Protein 3OKS (pdb70)

B-factor: mean 12.88, std 6.95, range [2.0, 47.98]

Nearest PDB structures (foldseek):
  3oks-assembly1_A  TM=1.002E+00  e=5.701E-93  Mycolicibacterium smegmatis MC2 155
  3q8n-assembly2_B  TM=9.953E-01  e=1.834E-74  Mycolicibacterium smegmatis MC2 155
  4atp-assembly2_E  TM=9.902E-01  e=1.823E-68  Paenarthrobacter aurescens TC1
  4atq-assembly3_I  TM=9.913E-01  e=1.017E-67  Paenarthrobacter aurescens TC1
  4atq-assembly1_A  TM=9.916E-01  e=1.634E-67  Paenarthrobacter aurescens TC1

Structure (mmCIF, N/CA/C/O backbone):
data_3OKS
#
_entry.id   3OKS
#
_cell.length_a   128.010
_cell.length_b   128.010
_cell.length_c   104.080
_cell.angle_alpha   90.00
_cell.angle_beta   90.00
_cell.angle_gamma   90.00
#
_symmetry.space_group_name_H-M   'P 43'
#
loop_
_entity.id
_entity.type
_entity.pdbx_description
1 polymer '4-aminobutyrate transaminase'
2 non-polymer 1,2-ETHANEDIOL
3 non-polymer 'FORMIC ACID'
4 non-polymer 'MAGNESIUM ION'
5 water water
#
loop_
_atom_site.group_PDB
_atom_site.id
_atom_site.type_symbol
_atom_site.label_atom_id
_atom_site.label_alt_id
_atom_site.label_comp_id
_atom_site.label_asym_id
_atom_site.label_entity_id
_atom_site.label_seq_id
_atom_site.pdbx_PDB_ins_code
_atom_site.Cartn_x
_atom_site.Cartn_y
_atom_site.Cartn_z
_atom_site.occupancy
_atom_site.B_iso_or_equiv
_atom_site.auth_seq_id
_atom_site.auth_comp_id
_atom_site.auth_asym_id
_atom_site.auth_atom_id
_atom_site.pdbx_PDB_model_num
ATOM 1 N N . SER A 1 7 ? 24.423 80.902 21.220 1.00 29.95 3 SER A N 1
ATOM 2 C CA . SER A 1 7 ? 25.764 81.127 20.623 1.00 29.57 3 SER A CA 1
ATOM 3 C C . SER A 1 7 ? 25.688 81.068 19.090 1.00 27.36 3 SER A C 1
ATOM 4 O O . SER A 1 7 ? 25.420 80.017 18.512 1.00 28.58 3 SER A O 1
ATOM 7 N N . HIS A 1 8 ? 25.948 82.190 18.430 1.00 24.71 4 HIS A N 1
ATOM 8 C CA . HIS A 1 8 ? 25.860 82.246 16.969 1.00 22.13 4 HIS A CA 1
ATOM 9 C C . HIS A 1 8 ? 27.115 81.628 16.311 1.00 21.52 4 HIS A C 1
ATOM 10 O O . HIS A 1 8 ? 28.142 81.426 16.983 1.00 19.13 4 HIS A O 1
ATOM 17 N N . PRO A 1 9 ? 27.044 81.338 14.999 1.00 19.30 5 PRO A N 1
ATOM 18 C CA . PRO A 1 9 ? 28.239 80.858 14.310 1.00 18.95 5 PRO A CA 1
ATOM 19 C C . PRO A 1 9 ? 29.351 81.889 14.333 1.00 18.43 5 PRO A C 1
ATOM 20 O O . PRO A 1 9 ? 29.106 83.103 14.567 1.00 17.49 5 PRO A O 1
ATOM 24 N N . GLU A 1 10 ? 30.575 81.429 14.099 1.00 17.87 6 GLU A N 1
ATOM 25 C CA . GLU A 1 10 ? 31.705 82.354 14.047 1.00 18.36 6 GLU A CA 1
ATOM 26 C C . GLU A 1 10 ? 31.481 83.351 12.915 1.00 16.74 6 GLU A C 1
ATOM 27 O O . GLU A 1 10 ? 31.017 82.991 11.842 1.00 16.41 6 GLU A O 1
ATOM 33 N N . GLN A 1 11 ? 31.800 84.611 13.169 1.00 15.31 7 GLN A N 1
ATOM 34 C CA . GLN A 1 11 ? 31.465 85.687 12.263 1.00 14.73 7 GLN A CA 1
ATOM 35 C C . GLN A 1 11 ? 32.583 85.896 11.241 1.00 14.56 7 GLN A C 1
ATOM 36 O O . GLN A 1 11 ? 33.166 86.971 11.135 1.00 15.53 7 GLN A O 1
ATOM 42 N N . SER A 1 12 ? 32.866 84.850 10.489 1.00 14.17 8 SER A N 1
ATOM 43 C CA . SER A 1 12 ? 33.789 84.921 9.387 1.00 14.11 8 SER A CA 1
ATOM 44 C C . SER A 1 12 ? 33.307 83.967 8.290 1.00 13.74 8 SER A C 1
ATOM 45 O O . SER A 1 12 ? 32.761 82.907 8.570 1.00 13.60 8 SER A O 1
ATOM 48 N N . ARG A 1 13 ? 33.518 84.370 7.047 1.00 14.05 9 ARG A N 1
ATOM 49 C CA . ARG A 1 13 ? 33.219 83.527 5.889 1.00 13.83 9 ARG A CA 1
ATOM 50 C C . ARG A 1 13 ? 34.190 82.378 5.876 1.00 14.69 9 ARG A C 1
ATOM 51 O O . ARG A 1 13 ? 35.371 82.563 6.186 1.00 15.16 9 ARG A O 1
ATOM 59 N N . HIS A 1 14 ? 33.713 81.195 5.515 1.00 14.49 10 HIS A N 1
ATOM 60 C CA . HIS A 1 14 ? 34.566 79.998 5.561 1.00 14.58 10 HIS A CA 1
ATOM 61 C C . HIS A 1 14 ? 34.084 79.038 4.515 1.00 14.84 10 HIS A C 1
ATOM 62 O O . HIS A 1 14 ? 32.890 78.667 4.502 1.00 13.42 10 HIS A O 1
ATOM 69 N N . LEU A 1 15 ? 34.995 78.657 3.621 1.00 15.16 11 LEU A N 1
ATOM 70 C CA . LEU A 1 15 ? 34.727 77.626 2.636 1.00 15.35 11 LEU A CA 1
ATOM 71 C C . LEU A 1 15 ? 35.433 76.313 3.034 1.00 16.39 11 LEU A C 1
ATOM 72 O O . LEU A 1 15 ? 36.590 76.081 2.683 1.00 16.73 11 LEU A O 1
ATOM 77 N N . ALA A 1 16 ? 34.724 75.475 3.777 1.00 16.48 12 ALA A N 1
ATOM 78 C CA . ALA A 1 16 ? 35.193 74.129 4.148 1.00 16.64 12 ALA A CA 1
ATOM 79 C C . ALA A 1 16 ? 35.190 73.185 2.952 1.00 16.99 12 ALA A C 1
ATOM 80 O O . ALA A 1 16 ? 36.082 72.347 2.812 1.00 17.30 12 ALA A O 1
ATOM 82 N N . THR A 1 17 ? 34.191 73.320 2.087 1.00 15.93 13 THR A N 1
ATOM 83 C CA . THR A 1 17 ? 34.004 72.426 0.950 1.00 15.77 13 THR A CA 1
ATOM 84 C C . THR A 1 17 ? 33.721 73.253 -0.295 1.00 16.40 13 THR A C 1
ATOM 85 O O . THR A 1 17 ? 33.566 74.471 -0.214 1.00 15.77 13 THR A O 1
ATOM 89 N N . ALA A 1 18 ? 33.624 72.593 -1.440 1.00 16.97 14 ALA A N 1
ATOM 90 C CA . ALA A 1 18 ? 32.949 73.191 -2.593 1.00 17.33 14 ALA A CA 1
ATOM 91 C C . ALA A 1 18 ? 31.495 73.485 -2.210 1.00 17.16 14 ALA A C 1
ATOM 92 O O . ALA A 1 18 ? 30.952 72.887 -1.272 1.00 16.24 14 ALA A O 1
ATOM 94 N N . ILE A 1 19 ? 30.871 74.390 -2.955 1.00 17.04 15 ILE A N 1
ATOM 95 C CA . ILE A 1 19 ? 29.470 74.749 -2.749 1.00 16.25 15 ILE A CA 1
ATOM 96 C C . ILE A 1 19 ? 28.691 74.364 -4.000 1.00 16.07 15 ILE A C 1
ATOM 97 O O . ILE A 1 19 ? 28.986 74.866 -5.092 1.00 16.32 15 ILE A O 1
ATOM 102 N N . PRO A 1 20 ? 27.740 73.411 -3.886 1.00 14.71 16 PRO A N 1
ATOM 103 C CA . PRO A 1 20 ? 27.355 72.645 -2.703 1.00 13.91 16 PRO A CA 1
ATOM 104 C C . PRO A 1 20 ? 28.387 71.615 -2.251 1.00 13.48 16 PRO A C 1
ATOM 105 O O . PRO A 1 20 ? 29.115 71.040 -3.073 1.00 14.10 16 PRO A O 1
ATOM 109 N N . GLY A 1 21 ? 28.438 71.388 -0.946 1.00 12.47 17 GLY A N 1
ATOM 110 C CA . GLY A 1 21 ? 29.232 70.316 -0.387 1.00 11.99 17 GLY A CA 1
ATOM 111 C C . GLY A 1 21 ? 28.422 69.020 -0.407 1.00 11.96 17 GLY A C 1
ATOM 112 O O . GLY A 1 21 ? 27.238 69.018 -0.797 1.00 12.04 17 GLY A O 1
ATOM 113 N N . PRO A 1 22 ? 29.039 67.898 0.001 1.00 12.04 18 PRO A N 1
ATOM 114 C CA . PRO A 1 22 ? 28.340 66.627 -0.146 1.00 11.64 18 PRO A CA 1
ATOM 115 C C . PRO A 1 22 ? 27.073 66.470 0.699 1.00 11.42 18 PRO A C 1
ATOM 116 O O . PRO A 1 22 ? 26.104 65.855 0.230 1.00 10.78 18 PRO A O 1
ATOM 120 N N . ARG A 1 23 ? 27.076 66.994 1.920 1.00 10.78 19 ARG A N 1
ATOM 121 C CA . ARG A 1 23 ? 25.870 66.843 2.767 1.00 11.01 19 ARG A CA 1
ATOM 122 C C . ARG A 1 23 ? 24.733 67.732 2.217 1.00 10.53 19 ARG A C 1
ATOM 123 O O . ARG A 1 23 ? 23.580 67.306 2.215 1.00 10.09 19 ARG A O 1
ATOM 131 N N . SER A 1 24 ? 25.054 68.925 1.715 1.00 10.00 20 SER A N 1
ATOM 132 C CA . SER A 1 24 ? 24.042 69.736 1.047 1.00 10.00 20 SER A CA 1
ATOM 133 C C . SER A 1 24 ? 23.501 69.005 -0.182 1.00 10.62 20 SER A C 1
ATOM 134 O O . SER A 1 24 ? 22.293 69.005 -0.397 1.00 10.43 20 SER A O 1
ATOM 137 N N . GLN A 1 25 ? 24.383 68.396 -0.981 1.00 10.99 21 GLN A N 1
ATOM 138 C CA . GLN A 1 25 ? 23.919 67.672 -2.175 1.00 12.17 21 GLN A CA 1
ATOM 139 C C . GLN A 1 25 ? 23.007 66.511 -1.814 1.00 12.22 21 GLN A C 1
ATOM 140 O O . GLN A 1 25 ? 22.014 66.276 -2.493 1.00 13.00 21 GLN A O 1
ATOM 146 N N . ALA A 1 26 ? 23.318 65.793 -0.738 1.00 11.76 22 ALA A N 1
ATOM 147 C CA . ALA A 1 26 ? 22.441 64.720 -0.265 1.00 11.30 22 ALA A CA 1
ATOM 148 C C . ALA A 1 26 ? 21.038 65.234 0.072 1.00 10.74 22 ALA A C 1
ATOM 149 O O . ALA A 1 26 ? 20.017 64.565 -0.224 1.00 9.73 22 ALA A O 1
ATOM 151 N N . LEU A 1 27 ? 20.987 66.405 0.684 1.00 9.68 23 LEU A N 1
ATOM 152 C CA . LEU A 1 27 ? 19.711 67.025 1.031 1.00 9.37 23 LEU A CA 1
ATOM 153 C C . LEU A 1 27 ? 18.994 67.584 -0.210 1.00 8.76 23 LEU A C 1
ATOM 154 O O . LEU A 1 27 ? 17.766 67.524 -0.297 1.00 9.42 23 LEU A O 1
ATOM 159 N N . ILE A 1 28 ? 19.752 68.103 -1.172 1.00 9.33 24 ILE A N 1
ATOM 160 C CA . ILE A 1 28 ? 19.178 68.494 -2.442 1.00 10.21 24 ILE A CA 1
ATOM 161 C C . ILE A 1 28 ? 18.492 67.288 -3.103 1.00 10.66 24 ILE A C 1
ATOM 162 O O . ILE A 1 28 ? 17.393 67.417 -3.670 1.00 11.80 24 ILE A O 1
ATOM 167 N N . ASP A 1 29 ? 19.125 66.116 -3.031 1.00 12.17 25 ASP A N 1
ATOM 168 C CA . ASP A 1 29 ? 18.536 64.924 -3.639 1.00 13.07 25 ASP A CA 1
ATOM 169 C C . ASP A 1 29 ? 17.251 64.476 -2.899 1.00 11.84 25 ASP A C 1
ATOM 170 O O . ASP A 1 29 ? 16.252 64.115 -3.546 1.00 11.84 25 ASP A O 1
ATOM 175 N N . ARG A 1 30 ? 17.264 64.529 -1.565 1.00 11.22 26 ARG A N 1
ATOM 176 C CA . ARG A 1 30 ? 16.049 64.292 -0.756 1.00 10.46 26 ARG A CA 1
ATOM 177 C C . ARG A 1 30 ? 14.943 65.258 -1.082 1.00 10.75 26 ARG A C 1
ATOM 178 O O . ARG A 1 30 ? 13.787 64.850 -1.179 1.00 11.91 26 ARG A O 1
ATOM 186 N N . LYS A 1 31 ? 15.294 66.532 -1.207 1.00 10.18 27 LYS A N 1
ATOM 187 C CA . LYS A 1 31 ? 14.331 67.576 -1.514 1.00 9.68 27 LYS A CA 1
ATOM 188 C C . LYS A 1 31 ? 13.633 67.237 -2.829 1.00 10.06 27 LYS A C 1
ATOM 189 O O . LYS A 1 31 ? 12.405 67.324 -2.929 1.00 10.25 27 LYS A O 1
ATOM 195 N N . GLY A 1 32 ? 14.428 66.851 -3.821 1.00 11.09 28 GLY A N 1
ATOM 196 C CA . GLY A 1 32 ? 13.928 66.543 -5.157 1.00 12.14 28 GLY A CA 1
ATOM 197 C C . GLY A 1 32 ? 12.937 65.392 -5.201 1.00 11.79 28 GLY A C 1
ATOM 198 O O . GLY A 1 32 ? 12.119 65.332 -6.122 1.00 11.72 28 GLY A O 1
ATOM 199 N N . THR A 1 33 ? 13.003 64.458 -4.250 1.00 11.02 29 THR A N 1
ATOM 200 C CA . THR A 1 33 ? 12.057 63.342 -4.264 1.00 12.16 29 THR A CA 1
ATOM 201 C C . THR A 1 33 ? 10.924 63.494 -3.228 1.00 11.35 29 THR A C 1
ATOM 202 O O . THR A 1 33 ? 10.025 62.667 -3.196 1.00 11.49 29 THR A O 1
ATOM 206 N N . ALA A 1 34 ? 10.964 64.540 -2.410 1.00 9.70 30 ALA A N 1
ATOM 207 C CA . ALA A 1 34 ? 9.931 64.749 -1.370 1.00 8.86 30 ALA A CA 1
ATOM 208 C C . ALA A 1 34 ? 9.124 66.025 -1.518 1.00 8.18 30 ALA A C 1
ATOM 209 O O . ALA A 1 34 ? 7.987 66.071 -1.048 1.00 7.42 30 ALA A O 1
ATOM 211 N N . VAL A 1 35 ? 9.696 67.047 -2.153 1.00 7.83 31 VAL A N 1
ATOM 212 C CA . VAL A 1 35 ? 9.122 68.391 -2.166 1.00 7.47 31 VAL A CA 1
ATOM 213 C C . VAL A 1 35 ? 8.730 68.733 -3.585 1.00 8.27 31 VAL A C 1
ATOM 214 O O . VAL A 1 35 ? 9.487 68.493 -4.518 1.00 8.76 31 VAL A O 1
ATOM 218 N N . ALA A 1 36 ? 7.544 69.295 -3.750 1.00 7.60 32 ALA A N 1
ATOM 219 C CA . ALA A 1 36 ? 7.095 69.682 -5.079 1.00 7.99 32 ALA A CA 1
ATOM 220 C C . ALA A 1 36 ? 8.121 70.618 -5.753 1.00 8.02 32 ALA A C 1
ATOM 221 O O . ALA A 1 36 ? 8.675 71.517 -5.115 1.00 7.02 32 ALA A O 1
ATOM 223 N N . ARG A 1 37 ? 8.339 70.442 -7.049 1.00 8.80 33 ARG A N 1
ATOM 224 C CA . ARG A 1 37 ? 9.333 71.274 -7.743 1.00 10.66 33 ARG A CA 1
ATOM 225 C C . ARG A 1 37 ? 8.998 72.751 -7.765 1.00 9.87 33 ARG A C 1
ATOM 226 O O . ARG A 1 37 ? 9.898 73.576 -7.912 1.00 10.61 33 ARG A O 1
ATOM 234 N N . GLY A 1 38 ? 7.713 73.088 -7.621 1.00 8.99 34 GLY A N 1
ATOM 235 C CA . GLY A 1 38 ? 7.290 74.459 -7.528 1.00 8.57 34 GLY A CA 1
ATOM 236 C C . GLY A 1 38 ? 7.912 75.253 -6.385 1.00 9.04 34 GLY A C 1
ATOM 237 O O . GLY A 1 38 ? 7.992 76.462 -6.469 1.00 9.67 34 GLY A O 1
ATOM 238 N N . VAL A 1 39 ? 8.320 74.579 -5.308 1.00 8.73 35 VAL A N 1
ATOM 239 C CA . VAL A 1 39 ? 9.037 75.236 -4.240 1.00 8.87 35 VAL A CA 1
ATOM 240 C C . VAL A 1 39 ? 10.508 75.332 -4.667 1.00 9.38 35 VAL A C 1
ATOM 241 O O . VAL A 1 39 ? 11.286 74.368 -4.496 1.00 10.33 35 VAL A O 1
ATOM 245 N N . GLY A 1 40 ? 10.889 76.483 -5.225 1.00 9.49 36 GLY A N 1
ATOM 246 C CA . GLY A 1 40 ? 12.242 76.701 -5.754 1.00 9.78 36 GLY A CA 1
ATOM 247 C C . GLY A 1 40 ? 13.176 77.077 -4.634 1.00 11.34 36 GLY A C 1
ATOM 248 O O . GLY A 1 40 ? 12.726 77.554 -3.587 1.00 13.51 36 GLY A O 1
ATOM 249 N N . THR A 1 41 ? 14.467 76.809 -4.797 1.00 11.19 37 THR A N 1
ATOM 250 C CA . THR A 1 41 ? 15.456 77.220 -3.797 1.00 10.87 37 THR A CA 1
ATOM 251 C C . THR A 1 41 ? 16.553 78.009 -4.507 1.00 12.12 37 THR A C 1
ATOM 252 O O . THR A 1 41 ? 17.020 77.616 -5.601 1.00 14.29 37 THR A O 1
ATOM 256 N N . THR A 1 42 ? 17.003 79.076 -3.876 1.00 11.07 38 THR A N 1
ATOM 257 C CA . THR A 1 42 ? 18.085 79.923 -4.416 1.00 10.99 38 THR A CA 1
ATOM 258 C C . THR A 1 42 ? 19.477 79.357 -4.163 1.00 11.62 38 THR A C 1
ATOM 259 O O . THR A 1 42 ? 20.318 79.294 -5.079 1.00 11.24 38 THR A O 1
ATOM 263 N N . MET A 1 43 ? 19.733 78.993 -2.916 1.00 11.13 39 MET A N 1
ATOM 264 C CA . MET A 1 43 ? 21.072 78.589 -2.492 1.00 11.59 39 MET A CA 1
ATOM 265 C C . MET A 1 43 ? 21.197 77.082 -2.572 1.00 12.23 39 MET A C 1
ATOM 266 O O . MET A 1 43 ? 20.300 76.365 -2.142 1.00 12.13 39 MET A O 1
ATOM 271 N N . PRO A 1 44 ? 22.320 76.587 -3.108 1.00 12.08 40 PRO A N 1
ATOM 272 C CA . PRO A 1 44 ? 22.500 75.128 -3.113 1.00 13.12 40 PRO A CA 1
ATOM 273 C C . PRO A 1 44 ? 23.151 74.610 -1.808 1.00 13.68 40 PRO A C 1
ATOM 274 O O . PRO A 1 44 ? 23.970 73.696 -1.856 1.00 16.70 40 PRO A O 1
ATOM 278 N N . VAL A 1 45 ? 22.846 75.217 -0.670 1.00 13.17 41 VAL A N 1
ATOM 279 C CA . VAL A 1 45 ? 23.334 74.746 0.618 1.00 12.44 41 VAL A CA 1
ATOM 280 C C . VAL A 1 45 ? 22.198 74.628 1.604 1.00 11.54 41 VAL A C 1
ATOM 281 O O . VAL A 1 45 ? 21.217 75.365 1.499 1.00 10.33 41 VAL A O 1
ATOM 285 N N . TYR A 1 46 ? 22.353 73.725 2.562 1.00 9.95 42 TYR A N 1
ATOM 286 C CA . TYR A 1 46 ? 21.361 73.490 3.612 1.00 9.85 42 TYR A CA 1
ATOM 287 C C . TYR A 1 46 ? 21.861 74.065 4.951 1.00 9.83 42 TYR A C 1
ATOM 288 O O . TYR A 1 46 ? 22.946 73.731 5.414 1.00 9.85 42 TYR A O 1
ATOM 297 N N . ALA A 1 47 ? 21.029 74.893 5.570 1.00 9.05 43 ALA A N 1
ATOM 298 C CA . ALA A 1 47 ? 21.372 75.640 6.786 1.00 9.12 43 ALA A CA 1
ATOM 299 C C . ALA A 1 47 ? 21.293 74.792 8.039 1.00 8.89 43 ALA A C 1
ATOM 300 O O . ALA A 1 47 ? 20.369 73.990 8.195 1.00 9.28 43 ALA A O 1
ATOM 302 N N . VAL A 1 48 ? 22.248 74.976 8.941 1.00 10.22 44 VAL A N 1
ATOM 303 C CA . VAL A 1 48 ? 22.180 74.355 10.271 1.00 11.34 44 VAL A CA 1
ATOM 304 C C . VAL A 1 48 ? 22.125 75.330 11.415 1.00 10.83 44 VAL A C 1
ATOM 305 O O . VAL A 1 48 ? 21.476 75.039 12.404 1.00 11.54 44 VAL A O 1
ATOM 309 N N . ARG A 1 49 ? 22.792 76.472 11.282 1.00 11.80 45 ARG A N 1
ATOM 310 C CA A ARG A 1 49 ? 22.817 77.511 12.315 0.50 12.30 45 ARG A CA 1
ATOM 311 C CA B ARG A 1 49 ? 22.861 77.508 12.319 0.50 12.54 45 ARG A CA 1
ATOM 312 C C . ARG A 1 49 ? 22.998 78.861 11.631 1.00 12.13 45 ARG A C 1
ATOM 313 O O . ARG A 1 49 ? 23.594 78.929 10.564 1.00 11.23 45 ARG A O 1
ATOM 328 N N . ALA A 1 50 ? 22.503 79.939 12.251 1.00 10.80 46 ALA A N 1
ATOM 329 C CA . ALA A 1 50 ? 22.672 81.261 11.681 1.00 10.50 46 ALA A CA 1
ATOM 330 C C . ALA A 1 50 ? 22.635 82.346 12.773 1.00 10.47 46 ALA A C 1
ATOM 331 O O . ALA A 1 50 ? 22.025 82.171 13.803 1.00 11.04 46 ALA A O 1
ATOM 333 N N . GLY A 1 51 ? 23.269 83.477 12.506 1.00 10.75 47 GLY A N 1
ATOM 334 C CA . GLY A 1 51 ? 23.231 84.618 13.392 1.00 10.63 47 GLY A CA 1
ATOM 335 C C . GLY A 1 51 ? 24.264 85.632 12.999 1.00 10.78 47 GLY A C 1
ATOM 336 O O . GLY A 1 51 ? 25.227 85.307 12.296 1.00 11.79 47 GLY A O 1
ATOM 337 N N . GLY A 1 52 ? 24.122 86.851 13.503 1.00 11.16 48 GLY A N 1
ATOM 338 C CA . GLY A 1 52 ? 25.033 87.940 13.148 1.00 11.48 48 GLY A CA 1
ATOM 339 C C . GLY A 1 52 ? 24.896 88.228 11.661 1.00 11.63 48 GLY A C 1
ATOM 340 O O . GLY A 1 52 ? 23.811 88.630 11.195 1.00 11.23 48 GLY A O 1
ATOM 341 N N . GLY A 1 53 ? 25.970 87.992 10.913 1.00 10.98 49 GLY A N 1
ATOM 342 C CA . GLY A 1 53 ? 25.929 88.152 9.475 1.00 10.38 49 GLY A CA 1
ATOM 343 C C . GLY A 1 53 ? 26.171 86.853 8.724 1.00 10.29 49 GLY A C 1
ATOM 344 O O . GLY A 1 53 ? 26.500 86.906 7.559 1.00 10.34 49 GLY A O 1
ATOM 345 N N . ILE A 1 54 ? 25.969 85.703 9.378 1.00 9.02 50 ILE A N 1
ATOM 346 C CA . ILE A 1 54 ? 26.392 84.396 8.830 1.00 9.77 50 ILE A CA 1
ATOM 347 C C . ILE A 1 54 ? 25.273 83.360 8.817 1.00 9.51 50 ILE A C 1
ATOM 348 O O . ILE A 1 54 ? 24.416 83.330 9.702 1.00 9.98 50 ILE A O 1
ATOM 353 N N . VAL A 1 55 ? 25.265 82.517 7.785 1.00 10.23 51 VAL A N 1
ATOM 354 C CA . VAL A 1 55 ? 24.516 81.268 7.803 1.00 9.42 51 VAL A CA 1
ATOM 355 C C . VAL A 1 55 ? 25.579 80.150 7.656 1.00 10.54 51 VAL A C 1
ATOM 356 O O . VAL A 1 55 ? 26.422 80.194 6.753 1.00 10.28 51 VAL A O 1
ATOM 360 N N . GLU A 1 56 ? 25.530 79.187 8.564 1.00 10.22 52 GLU A N 1
ATOM 361 C CA . GLU A 1 56 ? 26.409 78.028 8.556 1.00 11.51 52 GLU A CA 1
ATOM 362 C C . GLU A 1 56 ? 25.674 76.806 8.004 1.00 11.37 52 GLU A C 1
ATOM 363 O O . GLU A 1 56 ? 24.542 76.526 8.432 1.00 11.78 52 GLU A O 1
ATOM 369 N N . ASP A 1 57 ? 26.299 76.102 7.045 1.00 11.26 53 ASP A N 1
ATOM 370 C CA . ASP A 1 57 ? 25.641 74.981 6.363 1.00 10.98 53 ASP A CA 1
ATOM 371 C C . ASP A 1 57 ? 26.034 73.614 6.926 1.00 11.65 53 ASP A C 1
ATOM 372 O O . ASP A 1 57 ? 26.904 73.502 7.808 1.00 10.53 53 ASP A O 1
ATOM 377 N N . VAL A 1 58 ? 25.357 72.584 6.436 1.00 10.83 54 VAL A N 1
ATOM 378 C CA . VAL A 1 58 ? 25.570 71.224 6.934 1.00 11.26 54 VAL A CA 1
ATOM 379 C C . VAL A 1 58 ? 26.993 70.682 6.689 1.00 11.36 54 VAL A C 1
ATOM 380 O O . VAL A 1 58 ? 27.380 69.697 7.302 1.00 12.54 54 VAL A O 1
ATOM 384 N N . ASP A 1 59 ? 27.733 71.305 5.760 1.00 11.30 55 ASP A N 1
ATOM 385 C CA . ASP A 1 59 ? 29.108 70.912 5.449 1.00 12.12 55 ASP A CA 1
ATOM 386 C C . ASP A 1 59 ? 30.151 71.749 6.191 1.00 12.13 55 ASP A C 1
ATOM 387 O O . ASP A 1 59 ? 31.347 71.541 5.991 1.00 12.79 55 ASP A O 1
ATOM 392 N N . GLY A 1 60 ? 29.699 72.676 7.037 1.00 11.63 56 GLY A N 1
ATOM 393 C CA . GLY A 1 60 ? 30.598 73.533 7.809 1.00 12.29 56 GLY A CA 1
ATOM 394 C C . GLY A 1 60 ? 31.032 74.821 7.152 1.00 12.83 56 GLY A C 1
ATOM 395 O O . GLY A 1 60 ? 31.881 75.551 7.701 1.00 13.37 56 GLY A O 1
ATOM 396 N N . ASN A 1 61 ? 30.485 75.111 5.967 1.00 11.87 57 ASN A N 1
ATOM 397 C CA . ASN A 1 61 ? 30.736 76.398 5.328 1.00 11.98 57 ASN A CA 1
ATOM 398 C C . ASN A 1 61 ? 30.002 77.447 6.120 1.00 11.75 57 ASN A C 1
ATOM 399 O O . ASN A 1 61 ? 28.935 77.155 6.702 1.00 11.09 57 ASN A O 1
ATOM 404 N N . ARG A 1 62 ? 30.590 78.642 6.170 1.00 11.32 58 ARG A N 1
ATOM 405 C CA . ARG A 1 62 ? 29.943 79.821 6.726 1.00 10.92 58 ARG A CA 1
ATOM 406 C C . ARG A 1 62 ? 29.819 80.873 5.633 1.00 11.06 58 ARG A C 1
ATOM 407 O O . ARG A 1 62 ? 30.820 81.322 5.067 1.00 11.47 58 ARG A O 1
ATOM 415 N N . LEU A 1 63 ? 28.573 81.236 5.327 1.00 10.67 59 LEU A N 1
ATOM 416 C CA . LEU A 1 63 ? 28.248 82.110 4.222 1.00 10.40 59 LEU A CA 1
ATOM 417 C C . LEU A 1 63 ? 27.815 83.464 4.762 1.00 10.15 59 LEU A C 1
ATOM 418 O O . LEU A 1 63 ? 27.118 83.548 5.778 1.00 10.27 59 LEU A O 1
ATOM 423 N N . ILE A 1 64 ? 28.235 84.513 4.076 1.00 10.13 60 ILE A N 1
ATOM 424 C CA . ILE A 1 64 ? 27.814 85.862 4.409 1.00 10.20 60 ILE A CA 1
ATOM 425 C C . ILE A 1 64 ? 26.383 86.085 3.960 1.00 9.52 60 ILE A C 1
ATOM 426 O O . ILE A 1 64 ? 26.024 85.861 2.774 1.00 10.99 60 ILE A O 1
ATOM 431 N N . ASP A 1 65 ? 25.566 86.529 4.905 1.00 10.06 61 ASP A N 1
ATOM 432 C CA . ASP A 1 65 ? 24.109 86.695 4.680 1.00 9.03 61 ASP A CA 1
ATOM 433 C C . ASP A 1 65 ? 23.750 88.123 4.239 1.00 9.38 61 ASP A C 1
ATOM 434 O O . ASP A 1 65 ? 23.630 89.021 5.044 1.00 9.82 61 ASP A O 1
ATOM 439 N N . LEU A 1 66 ? 23.592 88.314 2.939 1.00 9.57 62 LEU A N 1
ATOM 440 C CA . LEU A 1 66 ? 23.074 89.557 2.390 1.00 9.66 62 LEU A CA 1
ATOM 441 C C . LEU A 1 66 ? 21.596 89.489 1.974 1.00 9.84 62 LEU A C 1
ATOM 442 O O . LEU A 1 66 ? 21.138 90.352 1.203 1.00 9.66 62 LEU A O 1
ATOM 447 N N . GLY A 1 67 ? 20.869 88.483 2.460 1.00 8.84 63 GLY A N 1
ATOM 448 C CA . GLY A 1 67 ? 19.454 88.298 2.114 1.00 9.36 63 GLY A CA 1
ATOM 449 C C . GLY A 1 67 ? 18.474 88.444 3.264 1.00 8.36 63 GLY A C 1
ATOM 450 O O . GLY A 1 67 ? 17.311 88.789 3.026 1.00 9.47 63 GLY A O 1
ATOM 451 N N . SER A 1 68 ? 18.930 88.182 4.489 1.00 9.30 64 SER A N 1
ATOM 452 C CA . SER A 1 68 ? 18.067 88.075 5.680 1.00 9.16 64 SER A CA 1
ATOM 453 C C . SER A 1 68 ? 16.742 87.309 5.443 1.00 8.70 64 SER A C 1
ATOM 454 O O . SER A 1 68 ? 15.704 87.581 6.049 1.00 8.07 64 SER A O 1
ATOM 457 N N . GLY A 1 69 ? 16.799 86.281 4.596 1.00 8.48 65 GLY A N 1
ATOM 458 C CA . GLY A 1 69 ? 15.658 85.409 4.437 1.00 7.44 65 GLY A CA 1
ATOM 459 C C . GLY A 1 69 ? 14.518 86.144 3.755 1.00 7.74 65 GLY A C 1
ATOM 460 O O . GLY A 1 69 ? 13.369 85.901 4.061 1.00 8.52 65 GLY A O 1
ATOM 461 N N . ILE A 1 70 ? 14.888 87.023 2.814 1.00 7.28 66 ILE A N 1
ATOM 462 C CA . ILE A 1 70 ? 14.027 88.012 2.141 1.00 7.86 66 ILE A CA 1
ATOM 463 C C . ILE A 1 70 ? 13.479 89.036 3.127 1.00 8.69 66 ILE A C 1
ATOM 464 O O . ILE A 1 70 ? 12.268 89.144 3.337 1.00 8.71 66 ILE A O 1
ATOM 469 N N . ALA A 1 71 ? 14.404 89.772 3.738 1.00 8.53 67 ALA A N 1
ATOM 470 C CA . ALA A 1 71 ? 14.084 90.934 4.577 1.00 8.40 67 ALA A CA 1
ATOM 471 C C . ALA A 1 71 ? 13.312 90.615 5.854 1.00 8.12 67 ALA A C 1
ATOM 472 O O . ALA A 1 71 ? 12.545 91.457 6.358 1.00 8.70 67 ALA A O 1
ATOM 474 N N . VAL A 1 72 ? 13.532 89.409 6.399 1.00 8.30 68 VAL A N 1
ATOM 475 C CA . VAL A 1 72 ? 12.786 88.914 7.561 1.00 7.44 68 VAL A CA 1
ATOM 476 C C . VAL A 1 72 ? 13.606 89.028 8.840 1.00 7.92 68 VAL A C 1
ATOM 477 O O . VAL A 1 72 ? 13.127 89.562 9.836 1.00 9.12 68 VAL A O 1
ATOM 481 N N . THR A 1 73 ? 14.838 88.533 8.815 1.00 9.14 69 THR A N 1
ATOM 482 C CA . THR A 1 73 ? 15.678 88.541 10.009 1.00 8.90 69 THR A CA 1
ATOM 483 C C . THR A 1 73 ? 16.480 89.834 10.134 1.00 9.62 69 THR A C 1
ATOM 484 O O . THR A 1 73 ? 17.701 89.833 10.351 1.00 9.12 69 THR A O 1
ATOM 488 N N . THR A 1 74 ? 15.755 90.938 10.058 1.00 8.68 70 THR A N 1
ATOM 489 C CA . THR A 1 74 ? 16.294 92.290 10.213 1.00 9.61 70 THR A CA 1
ATOM 490 C C . THR A 1 74 ? 17.079 92.455 11.528 1.00 10.08 70 THR A C 1
ATOM 491 O O . THR A 1 74 ? 18.168 93.011 11.537 1.00 10.26 70 THR A O 1
ATOM 495 N N . VAL A 1 75 ? 16.550 91.924 12.621 1.00 9.97 71 VAL A N 1
ATOM 496 C CA . VAL A 1 75 ? 17.268 91.963 13.889 1.00 10.53 71 VAL A CA 1
ATOM 497 C C . VAL A 1 75 ? 18.358 90.899 14.045 1.00 11.12 71 VAL A C 1
ATOM 498 O O . VAL A 1 75 ? 19.004 90.816 15.107 1.00 12.12 71 VAL A O 1
ATOM 502 N N . GLY A 1 76 ? 18.527 90.077 13.019 1.00 10.69 72 GLY A N 1
ATOM 503 C CA . GLY A 1 76 ? 19.460 88.958 12.998 1.00 10.96 72 GLY A CA 1
ATOM 504 C C . GLY A 1 76 ? 18.733 87.658 13.246 1.00 10.81 72 GLY A C 1
ATOM 505 O O . GLY A 1 76 ? 17.698 87.645 13.889 1.00 11.39 72 GLY A O 1
ATOM 506 N N . ASN A 1 77 ? 19.257 86.568 12.692 1.00 10.15 73 ASN A N 1
ATOM 507 C CA . ASN A 1 77 ? 18.743 85.256 12.955 1.00 9.68 73 ASN A CA 1
ATOM 508 C C . ASN A 1 77 ? 18.974 84.891 14.403 1.00 9.76 73 ASN A C 1
ATOM 509 O O . ASN A 1 77 ? 20.026 85.199 14.938 1.00 10.34 73 ASN A O 1
ATOM 514 N N . SER A 1 78 ? 18.013 84.243 15.034 1.00 9.49 74 SER A N 1
ATOM 515 C CA . SER A 1 78 ? 18.175 83.828 16.444 1.00 9.29 74 SER A CA 1
ATOM 516 C C . SER A 1 78 ? 18.642 84.979 17.338 1.00 10.01 74 SER A C 1
ATOM 517 O O . SER A 1 78 ? 19.607 84.843 18.134 1.00 9.65 74 SER A O 1
ATOM 520 N N . ALA A 1 79 ? 17.951 86.118 17.226 1.00 8.99 75 ALA A N 1
ATOM 521 C CA . ALA A 1 79 ? 18.309 87.303 18.025 1.00 9.85 75 ALA A CA 1
ATOM 522 C C . ALA A 1 79 ? 18.082 86.923 19.492 1.00 9.37 75 ALA A C 1
ATOM 523 O O . ALA A 1 79 ? 17.080 86.287 19.812 1.00 10.32 75 ALA A O 1
ATOM 525 N N . PRO A 1 80 ? 18.993 87.299 20.390 1.00 8.93 76 PRO A N 1
ATOM 526 C CA . PRO A 1 80 ? 18.890 86.813 21.787 1.00 9.87 76 PRO A CA 1
ATOM 527 C C . PRO A 1 80 ? 17.534 87.027 22.465 1.00 8.96 76 PRO A C 1
ATOM 528 O O . PRO A 1 80 ? 17.028 86.131 23.148 1.00 9.52 76 PRO A O 1
ATOM 532 N N . LYS A 1 81 ? 16.929 88.190 22.272 1.00 9.74 77 LYS A N 1
ATOM 533 C CA . LYS A 1 81 ? 15.616 88.465 22.871 1.00 9.07 77 LYS A CA 1
ATOM 534 C C . LYS A 1 81 ? 14.518 87.606 22.279 1.00 9.57 77 LYS A C 1
ATOM 535 O O . LYS A 1 81 ? 13.609 87.186 22.983 1.00 8.10 77 LYS A O 1
ATOM 541 N N . VAL A 1 82 ? 14.624 87.331 20.983 1.00 9.50 78 VAL A N 1
ATOM 542 C CA . VAL A 1 82 ? 13.624 86.502 20.318 1.00 9.06 78 VAL A CA 1
ATOM 543 C C . VAL A 1 82 ? 13.746 85.057 20.807 1.00 9.36 78 VAL A C 1
ATOM 544 O O . VAL A 1 82 ? 12.749 84.387 21.118 1.00 8.20 78 VAL A O 1
ATOM 548 N N . VAL A 1 83 ? 14.987 84.561 20.858 1.00 9.40 79 VAL A N 1
ATOM 549 C CA . VAL A 1 83 ? 15.252 83.234 21.356 1.00 9.31 79 VAL A CA 1
ATOM 550 C C . VAL A 1 83 ? 14.673 83.039 22.767 1.00 9.52 79 VAL A C 1
ATOM 551 O O . VAL A 1 83 ? 13.969 82.069 23.027 1.00 9.71 79 VAL A O 1
ATOM 555 N N . GLU A 1 84 ? 14.944 83.983 23.661 1.00 9.76 80 GLU A N 1
ATOM 556 C CA . GLU A 1 84 ? 14.460 83.876 25.025 1.00 10.40 80 GLU A CA 1
ATOM 557 C C . GLU A 1 84 ? 12.923 83.920 25.087 1.00 9.64 80 GLU A C 1
ATOM 558 O O . GLU A 1 84 ? 12.297 83.165 25.835 1.00 10.16 80 GLU A O 1
ATOM 564 N N . ALA A 1 85 ? 12.336 84.819 24.322 1.00 9.22 81 ALA A N 1
ATOM 565 C CA . ALA A 1 85 ? 10.867 84.955 24.293 1.00 9.15 81 ALA A CA 1
ATOM 566 C C . ALA A 1 85 ? 10.184 83.697 23.782 1.00 8.81 81 ALA A C 1
ATOM 567 O O . ALA A 1 85 ? 9.164 83.296 24.338 1.00 10.42 81 ALA A O 1
ATOM 569 N N . VAL A 1 86 ? 10.719 83.091 22.721 1.00 8.55 82 VAL A N 1
ATOM 570 C CA . VAL A 1 86 ? 10.180 81.826 22.211 1.00 8.81 82 VAL A CA 1
ATOM 571 C C . VAL A 1 86 ? 10.340 80.694 23.246 1.00 9.15 82 VAL A C 1
ATOM 572 O O . VAL A 1 86 ? 9.381 79.979 23.566 1.00 9.11 82 VAL A O 1
ATOM 576 N N . ARG A 1 87 ? 11.536 80.569 23.829 1.00 10.27 83 ARG A N 1
ATOM 577 C CA . ARG A 1 87 ? 11.778 79.508 24.800 1.00 10.21 83 ARG A CA 1
ATOM 578 C C . ARG A 1 87 ? 10.883 79.626 26.028 1.00 10.76 83 ARG A C 1
ATOM 579 O O . ARG A 1 87 ? 10.445 78.611 26.572 1.00 11.42 83 ARG A O 1
ATOM 587 N N . SER A 1 88 ? 10.625 80.856 26.488 1.00 11.28 84 SER A N 1
ATOM 588 C CA . SER A 1 88 ? 9.731 81.051 27.621 1.00 11.40 84 SER A CA 1
ATOM 589 C C . SER A 1 88 ? 8.280 80.738 27.246 1.00 11.02 84 SER A C 1
ATOM 590 O O . SER A 1 88 ? 7.582 79.997 27.962 1.00 10.91 84 SER A O 1
ATOM 593 N N . GLN A 1 89 ? 7.806 81.293 26.134 1.00 10.26 85 GLN A N 1
ATOM 594 C CA . GLN A 1 89 ? 6.377 81.173 25.840 1.00 9.60 85 GLN A CA 1
ATOM 595 C C . GLN A 1 89 ? 5.976 79.737 25.503 1.00 10.55 85 GLN A C 1
ATOM 596 O O . GLN A 1 89 ? 4.868 79.306 25.837 1.00 10.95 85 GLN A O 1
ATOM 602 N N . VAL A 1 90 ? 6.847 79.008 24.806 1.00 10.46 86 VAL A N 1
ATOM 603 C CA . VAL A 1 90 ? 6.486 77.685 24.333 1.00 10.10 86 VAL A CA 1
ATOM 604 C C . VAL A 1 90 ? 6.208 76.759 25.521 1.00 11.18 86 VAL A C 1
ATOM 605 O O . VAL A 1 90 ? 5.388 75.831 25.424 1.00 11.95 86 VAL A O 1
ATOM 609 N N . GLY A 1 91 ? 6.852 77.024 26.658 1.00 11.30 87 GLY A N 1
ATOM 610 C CA . GLY A 1 91 ? 6.560 76.294 27.886 1.00 12.03 87 GLY A CA 1
ATOM 611 C C . GLY A 1 91 ? 5.252 76.627 28.583 1.00 12.01 87 GLY A C 1
ATOM 612 O O . GLY A 1 91 ? 4.812 75.878 29.444 1.00 12.58 87 GLY A O 1
ATOM 613 N N . ASP A 1 92 ? 4.661 77.768 28.251 1.00 11.31 88 ASP A N 1
ATOM 614 C CA . ASP A 1 92 ? 3.406 78.192 28.828 1.00 11.86 88 ASP A CA 1
ATOM 615 C C . ASP A 1 92 ? 2.202 77.728 28.013 1.00 11.46 88 ASP A C 1
ATOM 616 O O . ASP A 1 92 ? 1.293 77.082 28.553 1.00 11.01 88 ASP A O 1
ATOM 621 N N . PHE A 1 93 ? 2.157 78.113 26.736 1.00 11.39 89 PHE A N 1
ATOM 622 C CA . PHE A 1 93 ? 1.182 77.544 25.811 1.00 10.23 89 PHE A CA 1
ATOM 623 C C . PHE A 1 93 ? 1.651 77.790 24.396 1.00 10.55 89 PHE A C 1
ATOM 624 O O . PHE A 1 93 ? 2.297 78.803 24.120 1.00 10.11 89 PHE A O 1
ATOM 632 N N . THR A 1 94 ? 1.368 76.837 23.502 1.00 10.33 90 THR A N 1
ATOM 633 C CA . THR A 1 94 ? 1.721 77.011 22.102 1.00 9.44 90 THR A CA 1
ATOM 634 C C . THR A 1 94 ? 0.627 77.719 21.292 1.00 9.14 90 THR A C 1
ATOM 635 O O . THR A 1 94 ? 0.941 78.416 20.322 1.00 9.25 90 THR A O 1
ATOM 639 N N . HIS A 1 95 ? -0.632 77.568 21.699 1.00 8.96 91 HIS A N 1
ATOM 640 C CA . HIS A 1 95 ? -1.767 78.058 20.924 1.00 8.42 91 HIS A CA 1
ATOM 641 C C . HIS A 1 95 ? -3.033 77.860 21.734 1.00 9.05 91 HIS A C 1
ATOM 642 O O . HIS A 1 95 ? -3.257 76.775 22.262 1.00 9.91 91 HIS A O 1
ATOM 649 N N . THR A 1 96 ? -3.837 78.913 21.841 1.00 8.28 92 THR A N 1
ATOM 650 C CA . THR A 1 96 ? -5.207 78.802 22.361 1.00 8.40 92 THR A CA 1
ATOM 651 C C . THR A 1 96 ? -6.269 79.213 21.330 1.00 9.04 92 THR A C 1
ATOM 652 O O . THR A 1 96 ? -7.458 78.952 21.563 1.00 9.63 92 THR A O 1
ATOM 656 N N . CYS A 1 97 ? -5.820 79.788 20.205 1.00 8.70 93 CYS A N 1
ATOM 657 C CA . CYS A 1 97 ? -6.623 80.525 19.224 1.00 8.90 93 CYS A CA 1
ATOM 658 C C . CYS A 1 97 ? -7.159 81.790 19.873 1.00 9.42 93 CYS A C 1
ATOM 659 O O . CYS A 1 97 ? -7.990 81.710 20.782 1.00 8.99 93 CYS A O 1
ATOM 662 N N . PHE A 1 98 ? -6.671 82.954 19.427 1.00 9.50 94 PHE A N 1
ATOM 663 C CA . PHE A 1 98 ? -7.083 84.195 20.060 1.00 9.23 94 PHE A CA 1
ATOM 664 C C . PHE A 1 98 ? -8.606 84.347 20.018 1.00 10.47 94 PHE A C 1
ATOM 665 O O . PHE A 1 98 ? -9.198 84.796 21.001 1.00 10.61 94 PHE A O 1
ATOM 673 N N . MET A 1 99 ? -9.231 83.906 18.917 1.00 10.47 95 MET A N 1
ATOM 674 C CA . MET A 1 99 ? -10.696 83.958 18.774 1.00 10.66 95 MET A CA 1
ATOM 675 C C . MET A 1 99 ? -11.463 83.041 19.724 1.00 10.80 95 MET A C 1
ATOM 676 O O . MET A 1 99 ? -12.686 83.247 19.953 1.00 11.69 95 MET A O 1
ATOM 681 N N . VAL A 1 100 ? -10.776 82.077 20.330 1.00 9.86 96 VAL A N 1
ATOM 682 C CA . VAL A 1 100 ? -11.379 81.243 21.354 1.00 9.52 96 VAL A CA 1
ATOM 683 C C . VAL A 1 100 ? -11.016 81.759 22.743 1.00 10.18 96 VAL A C 1
ATOM 684 O O . VAL A 1 100 ? -11.858 82.366 23.416 1.00 11.02 96 VAL A O 1
ATOM 688 N N . THR A 1 101 ? -9.753 81.577 23.140 1.00 9.95 97 THR A N 1
ATOM 689 C CA . THR A 1 101 ? -9.264 82.106 24.435 1.00 10.30 97 THR A CA 1
ATOM 690 C C . THR A 1 101 ? -8.164 83.120 24.187 1.00 9.73 97 THR A C 1
ATOM 691 O O . THR A 1 101 ? -7.066 82.766 23.769 1.00 11.06 97 THR A O 1
ATOM 695 N N . PRO A 1 102 ? -8.456 84.401 24.410 1.00 9.76 98 PRO A N 1
ATOM 696 C CA . PRO A 1 102 ? -7.452 85.421 24.112 1.00 9.47 98 PRO A CA 1
ATOM 697 C C . PRO A 1 102 ? -6.285 85.444 25.088 1.00 9.33 98 PRO A C 1
ATOM 698 O O . PRO A 1 102 ? -6.319 84.772 26.123 1.00 10.09 98 PRO A O 1
ATOM 702 N N . TYR A 1 103 ? -5.265 86.223 24.753 1.00 8.93 99 TYR A N 1
ATOM 703 C CA . TYR A 1 103 ? -4.054 86.327 25.582 1.00 8.75 99 TYR A CA 1
ATOM 704 C C . TYR A 1 103 ? -3.404 87.690 25.388 1.00 9.15 99 TYR A C 1
ATOM 705 O O . TYR A 1 103 ? -3.603 88.355 24.384 1.00 8.88 99 TYR A O 1
ATOM 714 N N . GLU A 1 104 ? -2.670 88.128 26.417 1.00 10.22 100 GLU A N 1
ATOM 715 C CA . GLU A 1 104 ? -2.095 89.452 26.469 1.00 9.69 100 GLU A CA 1
ATOM 716 C C . GLU A 1 104 ? -1.158 89.738 25.336 1.00 8.97 100 GLU A C 1
ATOM 717 O O . GLU A 1 104 ? -1.136 90.848 24.847 1.00 10.10 100 GLU A O 1
ATOM 723 N N . GLY A 1 105 ? -0.373 88.742 24.915 1.00 9.51 101 GLY A N 1
ATOM 724 C CA . GLY A 1 105 ? 0.599 88.905 23.845 1.00 8.90 101 GLY A CA 1
ATOM 725 C C . GLY A 1 105 ? 0.059 89.490 22.549 1.00 9.26 101 GLY A C 1
ATOM 726 O O . GLY A 1 105 ? 0.687 90.360 21.944 1.00 8.54 101 GLY A O 1
ATOM 727 N N . TYR A 1 106 ? -1.137 89.063 22.162 1.00 8.45 102 TYR A N 1
ATOM 728 C CA . TYR A 1 106 ? -1.794 89.566 20.964 1.00 8.21 102 TYR A CA 1
ATOM 729 C C . TYR A 1 106 ? -2.154 91.044 21.178 1.00 9.25 102 TYR A C 1
ATOM 730 O O . TYR A 1 106 ? -1.919 91.903 20.311 1.00 8.93 102 TYR A O 1
ATOM 739 N N . VAL A 1 107 ? -2.806 91.333 22.299 1.00 9.35 103 VAL A N 1
ATOM 740 C CA . VAL A 1 107 ? -3.199 92.701 22.625 1.00 9.68 103 VAL A CA 1
ATOM 741 C C . VAL A 1 107 ? -1.979 93.626 22.683 1.00 9.93 103 VAL A C 1
ATOM 742 O O . VAL A 1 107 ? -2.012 94.715 22.096 1.00 9.16 103 VAL A O 1
ATOM 746 N N . ALA A 1 108 ? -0.901 93.173 23.339 1.00 9.13 104 ALA A N 1
ATOM 747 C CA . ALA A 1 108 ? 0.317 93.980 23.446 1.00 9.20 104 ALA A CA 1
ATOM 748 C C . ALA A 1 108 ? 0.923 94.251 22.079 1.00 8.74 104 ALA A C 1
ATOM 749 O O . ALA A 1 108 ? 1.316 95.371 21.815 1.00 7.20 104 ALA A O 1
ATOM 751 N N . VAL A 1 109 ? 0.988 93.251 21.199 1.00 8.90 105 VAL A N 1
ATOM 752 C CA . VAL A 1 109 ? 1.522 93.513 19.860 1.00 7.65 105 VAL A CA 1
ATOM 753 C C . VAL A 1 109 ? 0.642 94.549 19.133 1.00 7.99 105 VAL A C 1
ATOM 754 O O . VAL A 1 109 ? 1.173 95.475 18.498 1.00 8.65 105 VAL A O 1
ATOM 758 N N . CYS A 1 110 ? -0.686 94.438 19.250 1.00 9.11 106 CYS A N 1
ATOM 759 C CA . CYS A 1 110 ? -1.570 95.416 18.608 1.00 9.07 106 CYS A CA 1
ATOM 760 C C . CYS A 1 110 ? -1.319 96.822 19.170 1.00 10.13 106 CYS A C 1
ATOM 761 O O . CYS A 1 110 ? -1.221 97.774 18.423 1.00 9.87 106 CYS A O 1
ATOM 764 N N . GLU A 1 111 ? -1.194 96.926 20.496 1.00 9.98 107 GLU A N 1
ATOM 765 C CA . GLU A 1 111 ? -0.882 98.203 21.126 1.00 10.57 107 GLU A CA 1
ATOM 766 C C . GLU A 1 111 ? 0.431 98.822 20.591 1.00 10.41 107 GLU A C 1
ATOM 767 O O . GLU A 1 111 ? 0.490 100.030 20.342 1.00 10.19 107 GLU A O 1
ATOM 773 N N . GLN A 1 112 ? 1.455 97.980 20.415 1.00 9.85 108 GLN A N 1
ATOM 774 C CA . GLN A 1 112 ? 2.746 98.447 19.902 1.00 10.15 108 GLN A CA 1
ATOM 775 C C . GLN A 1 112 ? 2.651 98.899 18.439 1.00 9.58 108 GLN A C 1
ATOM 776 O O . GLN A 1 112 ? 3.195 99.924 18.069 1.00 8.94 108 GLN A O 1
ATOM 782 N N . LEU A 1 113 ? 1.939 98.143 17.620 1.00 9.07 109 LEU A N 1
ATOM 783 C CA . LEU A 1 113 ? 1.739 98.526 16.247 1.00 9.07 109 LEU A CA 1
ATOM 784 C C . LEU A 1 113 ? 1.019 99.871 16.194 1.00 8.90 109 LEU A C 1
ATOM 785 O O . LEU A 1 113 ? 1.384 100.750 15.413 1.00 9.29 109 LEU A O 1
ATOM 790 N N . ASN A 1 114 ? 0.016 100.024 17.051 1.00 9.77 110 ASN A N 1
ATOM 791 C CA . ASN A 1 114 ? -0.779 101.242 17.067 1.00 10.91 110 ASN A CA 1
ATOM 792 C C . ASN A 1 114 ? 0.126 102.422 17.436 1.00 12.69 110 ASN A C 1
ATOM 793 O O . ASN A 1 114 ? 0.021 103.493 16.850 1.00 13.14 110 ASN A O 1
ATOM 798 N N . ARG A 1 115 ? 1.043 102.211 18.380 1.00 13.41 111 ARG A N 1
ATOM 799 C CA . ARG A 1 115 ? 1.974 103.265 18.823 1.00 14.39 111 ARG A CA 1
ATOM 800 C C . ARG A 1 115 ? 3.021 103.602 17.758 1.00 13.68 111 ARG A C 1
ATOM 801 O O . ARG A 1 115 ? 3.372 104.778 17.571 1.00 13.30 111 ARG A O 1
ATOM 809 N N . LEU A 1 116 ? 3.539 102.581 17.067 1.00 12.29 112 LEU A N 1
ATOM 810 C CA . LEU A 1 116 ? 4.738 102.743 16.224 1.00 12.33 112 LEU A CA 1
ATOM 811 C C . LEU A 1 116 ? 4.480 103.180 14.773 1.00 11.81 112 LEU A C 1
ATOM 812 O O . LEU A 1 116 ? 5.378 103.699 14.124 1.00 11.11 112 LEU A O 1
ATOM 817 N N . THR A 1 117 ? 3.288 102.904 14.266 1.00 11.57 113 THR A N 1
ATOM 818 C CA . THR A 1 117 ? 2.984 103.050 12.845 1.00 11.52 113 THR A CA 1
ATOM 819 C C . THR A 1 117 ? 2.730 104.498 12.430 1.00 11.97 113 THR A C 1
ATOM 820 O O . THR A 1 117 ? 2.390 105.333 13.267 1.00 12.44 113 THR A O 1
ATOM 824 N N . PRO A 1 118 ? 2.866 104.791 11.127 1.00 11.78 114 PRO A N 1
ATOM 825 C CA . PRO A 1 118 ? 2.718 106.168 10.652 1.00 12.74 114 PRO A CA 1
ATOM 826 C C . PRO A 1 118 ? 1.269 106.613 10.412 1.00 13.73 114 PRO A C 1
ATOM 827 O O . PRO A 1 118 ? 1.028 107.766 10.024 1.00 14.23 114 PRO A O 1
ATOM 831 N N . VAL A 1 119 ? 0.323 105.709 10.636 1.00 14.00 115 VAL A N 1
ATOM 832 C CA . VAL A 1 119 ? -1.094 106.043 10.637 1.00 13.39 115 VAL A CA 1
ATOM 833 C C . VAL A 1 119 ? -1.317 107.043 11.768 1.00 15.05 115 VAL A C 1
ATOM 834 O O . VAL A 1 119 ? -0.728 106.917 12.844 1.00 14.77 115 VAL A O 1
ATOM 838 N N . ARG A 1 120 ? -2.164 108.046 11.528 1.00 15.34 116 ARG A N 1
ATOM 839 C CA . ARG A 1 120 ? -2.450 109.064 12.527 1.00 17.33 116 ARG A CA 1
ATOM 840 C C . ARG A 1 120 ? -3.816 108.905 13.199 1.00 17.76 116 ARG A C 1
ATOM 841 O O . ARG A 1 120 ? -4.715 108.283 12.656 1.00 18.63 116 ARG A O 1
ATOM 849 N N . GLY A 1 121 ? -3.933 109.418 14.416 1.00 18.31 117 GLY A N 1
ATOM 850 C CA . GLY A 1 121 ? -5.195 109.389 15.141 1.00 18.48 117 GLY A CA 1
ATOM 851 C C . GLY A 1 121 ? -5.428 108.083 15.870 1.00 17.76 117 GLY A C 1
ATOM 852 O O . GLY A 1 121 ? -4.483 107.336 16.176 1.00 17.94 117 GLY A O 1
ATOM 853 N N . ASP A 1 122 ? -6.694 107.830 16.178 1.00 17.09 118 ASP A N 1
ATOM 854 C CA . ASP A 1 122 ? -7.103 106.624 16.895 1.00 16.94 118 ASP A CA 1
ATOM 855 C C . ASP A 1 122 ? -6.902 105.432 15.959 1.00 14.97 118 ASP A C 1
ATOM 856 O O . ASP A 1 122 ? -7.285 105.495 14.791 1.00 13.39 118 ASP A O 1
ATOM 861 N N . LYS A 1 123 ? -6.262 104.379 16.459 1.00 13.60 119 LYS A N 1
ATOM 862 C CA . LYS A 1 123 ? -5.874 103.220 15.633 1.00 13.44 119 LYS A CA 1
ATOM 863 C C . LYS A 1 123 ? -6.315 101.894 16.232 1.00 12.38 119 LYS A C 1
ATOM 864 O O . LYS A 1 123 ? -6.524 101.796 17.461 1.00 12.07 119 LYS A O 1
ATOM 870 N N . ARG A 1 124 ? -6.497 100.893 15.360 1.00 10.46 120 ARG A N 1
ATOM 871 C CA . ARG A 1 124 ? -6.667 99.515 15.779 1.00 9.75 120 ARG A CA 1
ATOM 872 C C . ARG A 1 124 ? -5.826 98.621 14.891 1.00 9.66 120 ARG A C 1
ATOM 873 O O . ARG A 1 124 ? -5.486 99.008 13.757 1.00 9.40 120 ARG A O 1
ATOM 881 N N . SER A 1 125 ? -5.506 97.427 15.397 1.00 8.86 121 SER A N 1
ATOM 882 C CA . SER A 1 125 ? -4.751 96.441 14.624 1.00 8.87 121 SER A CA 1
ATOM 883 C C . SER A 1 125 ? -5.422 95.061 14.682 1.00 8.52 121 SER A C 1
ATOM 884 O O . SER A 1 125 ? -6.313 94.810 15.515 1.00 7.89 121 SER A O 1
ATOM 887 N N . ALA A 1 126 ? -5.033 94.191 13.748 1.00 7.50 122 ALA A N 1
ATOM 888 C CA . ALA A 1 126 ? -5.400 92.786 13.793 1.00 7.12 122 ALA A CA 1
ATOM 889 C C . ALA A 1 126 ? -4.228 91.968 13.267 1.00 7.30 122 ALA A C 1
ATOM 890 O O . ALA A 1 126 ? -3.525 92.446 12.405 1.00 6.97 122 ALA A O 1
ATOM 892 N N . LEU A 1 127 ? -4.057 90.746 13.772 1.00 7.37 123 LEU A N 1
ATOM 893 C CA . LEU A 1 127 ? -2.883 89.919 13.488 1.00 7.12 123 LEU A CA 1
ATOM 894 C C . LEU A 1 127 ? -3.223 88.665 12.680 1.00 7.45 123 LEU A C 1
ATOM 895 O O . LEU A 1 127 ? -4.226 87.977 12.923 1.00 8.20 123 LEU A O 1
ATOM 900 N N . PHE A 1 128 ? -2.347 88.337 11.743 1.00 8.07 124 PHE A N 1
ATOM 901 C CA . PHE A 1 128 ? -2.478 87.131 10.941 1.00 7.65 124 PHE A CA 1
ATOM 902 C C . PHE A 1 128 ? -1.134 86.396 10.905 1.00 7.97 124 PHE A C 1
ATOM 903 O O . PHE A 1 128 ? -0.282 86.665 11.768 1.00 7.87 124 PHE A O 1
ATOM 911 N N . ASN A 1 129 ? -0.929 85.487 9.948 1.00 6.95 125 ASN A N 1
ATOM 912 C CA . ASN A 1 129 ? 0.350 84.784 9.830 1.00 8.27 125 ASN A CA 1
ATOM 913 C C . ASN A 1 129 ? 1.276 85.338 8.746 1.00 8.43 125 ASN A C 1
ATOM 914 O O . ASN A 1 129 ? 2.398 85.723 9.047 1.00 9.61 125 ASN A O 1
ATOM 919 N N . SER A 1 130 ? 0.816 85.377 7.499 1.00 7.15 126 SER A N 1
ATOM 920 C CA . SER A 1 130 ? 1.683 85.763 6.373 1.00 6.89 126 SER A CA 1
ATOM 921 C C . SER A 1 130 ? 1.373 87.160 5.854 1.00 7.60 126 SER A C 1
ATOM 922 O O . SER A 1 130 ? 0.294 87.705 6.091 1.00 6.75 126 SER A O 1
ATOM 925 N N . GLY A 1 131 ? 2.339 87.740 5.152 1.00 6.48 127 GLY A N 1
ATOM 926 C CA . GLY A 1 131 ? 2.118 89.002 4.476 1.00 7.21 127 GLY A CA 1
ATOM 927 C C . GLY A 1 131 ? 0.938 88.925 3.512 1.00 6.98 127 GLY A C 1
ATOM 928 O O . GLY A 1 131 ? 0.144 89.870 3.457 1.00 6.92 127 GLY A O 1
ATOM 929 N N . SER A 1 132 ? 0.787 87.808 2.789 1.00 6.51 128 SER A N 1
ATOM 930 C CA A SER A 1 132 ? -0.356 87.634 1.868 0.70 7.13 128 SER A CA 1
ATOM 931 C CA B SER A 1 132 ? -0.348 87.669 1.863 0.30 6.47 128 SER A CA 1
ATOM 932 C C . SER A 1 132 ? -1.687 87.713 2.613 1.00 7.07 128 SER A C 1
ATOM 933 O O . SER A 1 132 ? -2.633 88.353 2.176 1.00 7.03 128 SER A O 1
ATOM 938 N N . GLU A 1 133 ? -1.780 87.029 3.735 1.00 6.51 129 GLU A N 1
ATOM 939 C CA . GLU A 1 133 ? -3.006 87.112 4.541 1.00 7.17 129 GLU A CA 1
ATOM 940 C C . GLU A 1 133 ? -3.279 88.523 5.018 1.00 6.73 129 GLU A C 1
ATOM 941 O O . GLU A 1 133 ? -4.411 88.975 5.030 1.00 8.09 129 GLU A O 1
ATOM 947 N N . ALA A 1 134 ? -2.235 89.229 5.437 1.00 7.10 130 ALA A N 1
ATOM 948 C CA . ALA A 1 134 ? -2.433 90.594 5.943 1.00 7.05 130 ALA A CA 1
ATOM 949 C C . ALA A 1 134 ? -2.903 91.508 4.809 1.00 6.73 130 ALA A C 1
ATOM 950 O O . ALA A 1 134 ? -3.799 92.355 5.017 1.00 6.81 130 ALA A O 1
ATOM 952 N N . VAL A 1 135 ? -2.306 91.361 3.621 1.00 7.22 131 VAL A N 1
ATOM 953 C CA . VAL A 1 135 ? -2.789 92.155 2.473 1.00 7.31 131 VAL A CA 1
ATOM 954 C C . VAL A 1 135 ? -4.259 91.822 2.185 1.00 7.06 131 VAL A C 1
ATOM 955 O O . VAL A 1 135 ? -5.071 92.707 1.996 1.00 7.37 131 VAL A O 1
ATOM 959 N N . GLU A 1 136 ? -4.606 90.536 2.172 1.00 7.42 132 GLU A N 1
ATOM 960 C CA . GLU A 1 136 ? -5.990 90.127 1.999 1.00 7.61 132 GLU A CA 1
ATOM 961 C C . GLU A 1 136 ? -6.925 90.792 3.006 1.00 7.84 132 GLU A C 1
ATOM 962 O O . GLU A 1 136 ? -8.013 91.259 2.647 1.00 6.98 132 GLU A O 1
ATOM 968 N N . ASN A 1 137 ? -6.521 90.820 4.265 1.00 6.98 133 ASN A N 1
ATOM 969 C CA . ASN A 1 137 ? -7.335 91.461 5.275 1.00 7.46 133 ASN A CA 1
ATOM 970 C C . ASN A 1 137 ? -7.434 92.987 5.143 1.00 7.07 133 ASN A C 1
ATOM 971 O O . ASN A 1 137 ? -8.500 93.578 5.421 1.00 8.43 133 ASN A O 1
ATOM 976 N N . ALA A 1 138 ? -6.354 93.635 4.724 1.00 6.98 134 ALA A N 1
ATOM 977 C CA . ALA A 1 138 ? -6.430 95.082 4.474 1.00 6.86 134 ALA A CA 1
ATOM 978 C C . ALA A 1 138 ? -7.487 95.354 3.373 1.00 7.22 134 ALA A C 1
ATOM 979 O O . ALA A 1 138 ? -8.272 96.325 3.454 1.00 7.68 134 ALA A O 1
ATOM 981 N N . VAL A 1 139 ? -7.504 94.502 2.356 1.00 6.84 135 VAL A N 1
ATOM 982 C CA . VAL A 1 139 ? -8.482 94.650 1.269 1.00 6.85 135 VAL A CA 1
ATOM 983 C C . VAL A 1 139 ? -9.913 94.379 1.768 1.00 7.20 135 VAL A C 1
ATOM 984 O O . VAL A 1 139 ? -10.813 95.132 1.440 1.00 8.02 135 VAL A O 1
ATOM 988 N N . LYS A 1 140 ? -10.115 93.311 2.555 1.00 7.41 136 LYS A N 1
ATOM 989 C CA . LYS A 1 140 ? -11.415 93.004 3.182 1.00 8.51 136 LYS A CA 1
ATOM 990 C C . LYS A 1 140 ? -11.920 94.173 4.003 1.00 7.45 136 LYS A C 1
ATOM 991 O O . LYS A 1 140 ? -13.087 94.545 3.926 1.00 7.10 136 LYS A O 1
ATOM 997 N N . ILE A 1 141 ? -11.025 94.726 4.815 1.00 7.35 137 ILE A N 1
ATOM 998 C CA . ILE A 1 141 ? -11.342 95.832 5.692 1.00 7.53 137 ILE A CA 1
ATOM 999 C C . ILE A 1 141 ? -11.761 97.058 4.866 1.00 7.64 137 ILE A C 1
ATOM 1000 O O . ILE A 1 141 ? -12.767 97.725 5.187 1.00 8.51 137 ILE A O 1
ATOM 1005 N N . ALA A 1 142 ? -11.026 97.359 3.796 1.00 8.17 138 ALA A N 1
ATOM 1006 C CA . ALA A 1 142 ? -11.344 98.516 2.973 1.00 9.36 138 ALA A CA 1
ATOM 1007 C C . ALA A 1 142 ? -12.672 98.373 2.249 1.00 9.29 138 ALA A C 1
ATOM 1008 O O . ALA A 1 142 ? -13.433 99.316 2.162 1.00 9.16 138 ALA A O 1
ATOM 1010 N N . ARG A 1 143 ? -12.932 97.185 1.713 1.00 8.68 139 ARG A N 1
ATOM 1011 C CA . ARG A 1 143 ? -14.216 96.889 1.081 1.00 9.00 139 ARG A CA 1
ATOM 1012 C C . ARG A 1 143 ? -15.376 96.979 2.064 1.00 9.77 139 ARG A C 1
ATOM 1013 O O . ARG A 1 143 ? -16.414 97.571 1.742 1.00 10.12 139 ARG A O 1
ATOM 1021 N N . SER A 1 144 ? -15.197 96.422 3.258 1.00 9.72 140 SER A N 1
ATOM 1022 C CA . SER A 1 144 ? -16.218 96.487 4.291 1.00 10.64 140 SER A CA 1
ATOM 1023 C C . SER A 1 144 ? -16.548 97.929 4.680 1.00 11.06 140 SER A C 1
ATOM 1024 O O . SER A 1 144 ? -17.734 98.312 4.821 1.00 10.93 140 SER A O 1
ATOM 1027 N N . HIS A 1 145 ? -15.502 98.725 4.891 1.00 9.96 141 HIS A N 1
ATOM 1028 C CA . HIS A 1 145 ? -15.671 100.107 5.304 1.00 10.53 141 HIS A CA 1
ATOM 1029 C C . HIS A 1 145 ? -16.338 100.986 4.237 1.00 10.74 141 HIS A C 1
ATOM 1030 O O . HIS A 1 145 ? -17.237 101.788 4.555 1.00 10.13 141 HIS A O 1
ATOM 1037 N N . THR A 1 146 ? -15.875 100.850 3.001 1.00 9.82 142 THR A N 1
ATOM 1038 C CA . THR A 1 146 ? -16.301 101.754 1.938 1.00 10.57 142 THR A CA 1
ATOM 1039 C C . THR A 1 146 ? -17.566 101.272 1.215 1.00 10.64 142 THR A C 1
ATOM 1040 O O . THR A 1 146 ? -18.241 102.088 0.595 1.00 10.64 142 THR A O 1
ATOM 1044 N N . HIS A 1 147 ? -17.854 99.972 1.279 1.00 10.63 143 HIS A N 1
ATOM 1045 C CA A HIS A 1 147 ? -18.922 99.353 0.475 0.50 12.08 143 HIS A CA 1
ATOM 1046 C CA B HIS A 1 147 ? -18.906 99.334 0.477 0.50 12.02 143 HIS A CA 1
ATOM 1047 C C . HIS A 1 147 ? -18.675 99.586 -1.027 1.00 11.87 143 HIS A C 1
ATOM 1048 O O . HIS A 1 147 ? -19.616 99.673 -1.817 1.00 13.05 143 HIS A O 1
ATOM 1061 N N . LYS A 1 148 ? -17.409 99.698 -1.419 1.00 10.49 144 LYS A N 1
ATOM 1062 C CA . LYS A 1 148 ? -17.035 99.833 -2.826 1.00 10.25 144 LYS A CA 1
ATOM 1063 C C . LYS A 1 148 ? -16.181 98.627 -3.176 1.00 9.33 144 LYS A C 1
ATOM 1064 O O . LYS A 1 148 ? -15.497 98.121 -2.292 1.00 9.26 144 LYS A O 1
ATOM 1070 N N . PRO A 1 149 ? -16.238 98.158 -4.448 1.00 8.93 145 PRO A N 1
ATOM 1071 C CA . PRO A 1 149 ? -15.605 96.891 -4.865 1.00 8.78 145 PRO A CA 1
ATOM 1072 C C . PRO A 1 149 ? -14.142 96.931 -5.278 1.00 8.73 145 PRO A C 1
ATOM 1073 O O . PRO A 1 149 ? -13.418 95.976 -5.021 1.00 8.78 145 PRO A O 1
ATOM 1077 N N . ALA A 1 150 ? -13.730 97.964 -5.999 1.00 7.85 146 ALA A N 1
ATOM 1078 C CA . ALA A 1 150 ? -12.483 97.855 -6.730 1.00 6.86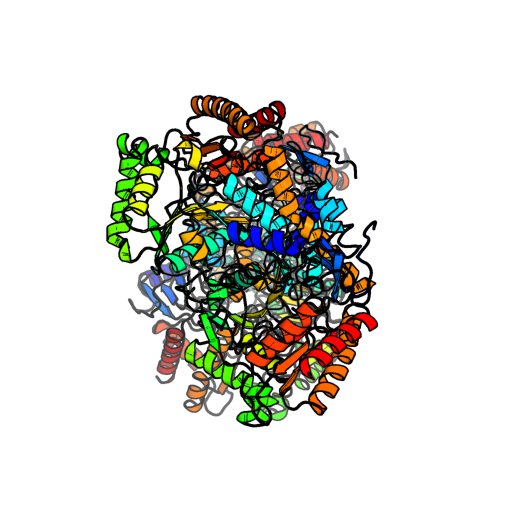 146 ALA A CA 1
ATOM 1079 C C . ALA A 1 150 ? -11.257 98.154 -5.869 1.00 6.60 146 ALA A C 1
ATOM 1080 O O . ALA A 1 150 ? -11.324 98.934 -4.923 1.00 6.59 146 ALA A O 1
ATOM 1082 N N . VAL A 1 151 ? -10.144 97.549 -6.250 1.00 6.41 147 VAL A N 1
ATOM 1083 C CA . VAL A 1 151 ? -8.825 97.848 -5.664 1.00 7.28 147 VAL A CA 1
ATOM 1084 C C . VAL A 1 151 ? -7.855 98.055 -6.816 1.00 7.49 147 VAL A C 1
ATOM 1085 O O . VAL A 1 151 ? -7.869 97.291 -7.778 1.00 7.50 147 VAL A O 1
ATOM 1089 N N . VAL A 1 152 ? -7.016 99.073 -6.701 1.00 8.32 148 VAL A N 1
ATOM 1090 C CA . VAL A 1 152 ? -5.951 99.308 -7.676 1.00 8.72 148 VAL A CA 1
ATOM 1091 C C . VAL A 1 152 ? -4.565 99.102 -7.062 1.00 8.92 148 VAL A C 1
ATOM 1092 O O . VAL A 1 152 ? -4.285 99.538 -5.954 1.00 9.22 148 VAL A O 1
ATOM 1096 N N . ALA A 1 153 ? -3.727 98.421 -7.819 1.00 8.32 149 ALA A N 1
ATOM 1097 C CA . ALA A 1 153 ? -2.346 98.148 -7.480 1.00 8.81 149 ALA A CA 1
ATOM 1098 C C . ALA A 1 153 ? -1.499 98.646 -8.660 1.00 8.72 149 ALA A C 1
ATOM 1099 O O . ALA A 1 153 ? -2.048 99.090 -9.695 1.00 9.84 149 ALA A O 1
ATOM 1101 N N . PHE A 1 154 ? -0.174 98.610 -8.531 1.00 9.01 150 PHE A N 1
ATOM 1102 C CA . PHE A 1 154 ? 0.667 99.279 -9.505 1.00 8.74 150 PHE A CA 1
ATOM 1103 C C . PHE A 1 154 ? 1.504 98.360 -10.354 1.00 8.57 150 PHE A C 1
ATOM 1104 O O . PHE A 1 154 ? 1.726 97.209 -10.009 1.00 8.34 150 PHE A O 1
ATOM 1112 N N . ASP A 1 155 ? 1.988 98.888 -11.473 1.00 9.50 151 ASP A N 1
ATOM 1113 C CA . ASP A 1 155 ? 3.022 98.207 -12.232 1.00 9.56 151 ASP A CA 1
ATOM 1114 C C . ASP A 1 155 ? 4.185 97.870 -11.311 1.00 9.33 151 ASP A C 1
ATOM 1115 O O . ASP A 1 155 ? 4.456 98.597 -10.367 1.00 7.66 151 ASP A O 1
ATOM 1120 N N . HIS A 1 156 ? 4.831 96.733 -11.559 1.00 8.94 152 HIS A N 1
ATOM 1121 C CA . HIS A 1 156 ? 5.969 96.272 -10.743 1.00 9.29 152 HIS A CA 1
ATOM 1122 C C . HIS A 1 156 ? 5.633 95.896 -9.293 1.00 9.07 152 HIS A C 1
ATOM 1123 O O . HIS A 1 156 ? 6.538 95.627 -8.505 1.00 9.03 152 HIS A O 1
ATOM 1130 N N . ALA A 1 157 ? 4.352 95.831 -8.958 1.00 7.62 153 ALA A N 1
ATOM 1131 C CA . ALA A 1 157 ? 3.923 95.532 -7.591 1.00 7.74 153 ALA A CA 1
ATOM 1132 C C . ALA A 1 157 ? 4.006 94.043 -7.288 1.00 7.79 153 ALA A C 1
ATOM 1133 O O . ALA A 1 157 ? 3.852 93.196 -8.176 1.00 7.64 153 ALA A O 1
ATOM 1135 N N . TYR A 1 158 ? 4.221 93.735 -6.012 1.00 7.60 154 TYR A N 1
ATOM 1136 C CA . TYR A 1 158 ? 4.200 92.354 -5.514 1.00 7.06 154 TYR A CA 1
ATOM 1137 C C . TYR A 1 158 ? 3.480 92.374 -4.185 1.00 6.39 154 TYR A C 1
ATOM 1138 O O . TYR A 1 158 ? 3.856 93.135 -3.291 1.00 7.10 154 TYR A O 1
ATOM 1147 N N . HIS A 1 159 ? 2.447 91.545 -4.035 1.00 6.35 155 HIS A N 1
ATOM 1148 C CA . HIS A 1 159 ? 1.650 91.538 -2.812 1.00 6.50 155 HIS A CA 1
ATOM 1149 C C . HIS A 1 159 ? 1.377 90.158 -2.234 1.00 6.70 155 HIS A C 1
ATOM 1150 O O . HIS A 1 159 ? 0.800 90.059 -1.147 1.00 7.56 155 HIS A O 1
ATOM 1157 N N . GLY A 1 160 ? 1.775 89.095 -2.944 1.00 6.49 156 GLY A N 1
ATOM 1158 C CA . GLY A 1 160 ? 1.662 87.737 -2.424 1.00 7.75 156 GLY A CA 1
ATOM 1159 C C . GLY A 1 160 ? 1.172 86.667 -3.378 1.00 7.54 156 GLY A C 1
ATOM 1160 O O . GLY A 1 160 ? 1.005 86.911 -4.584 1.00 6.69 156 GLY A O 1
ATOM 1161 N N . ARG A 1 161 ? 0.953 85.475 -2.817 1.00 6.96 157 ARG A N 1
ATOM 1162 C CA . ARG A 1 161 ? 0.730 84.267 -3.616 1.00 7.56 157 ARG A CA 1
ATOM 1163 C C . ARG A 1 161 ? -0.642 83.591 -3.446 1.00 7.25 157 ARG A C 1
ATOM 1164 O O . ARG A 1 161 ? -0.843 82.469 -3.952 1.00 7.31 157 ARG A O 1
ATOM 1172 N N . THR A 1 162 ? -1.569 84.247 -2.749 1.00 6.49 158 THR A N 1
ATOM 1173 C CA . THR A 1 162 ? -2.961 83.790 -2.712 1.00 6.17 158 THR A CA 1
ATOM 1174 C C . THR A 1 162 ? -3.660 84.292 -3.979 1.00 5.92 158 THR A C 1
ATOM 1175 O O . THR A 1 162 ? -3.108 85.124 -4.686 1.00 5.64 158 THR A O 1
ATOM 1179 N N . ASN A 1 163 ? -4.878 83.830 -4.259 1.00 6.33 159 ASN A N 1
ATOM 1180 C CA . ASN A 1 163 ? -5.540 84.200 -5.503 1.00 6.46 159 ASN A CA 1
ATOM 1181 C C . ASN A 1 163 ? -5.679 85.721 -5.616 1.00 6.70 159 ASN A C 1
ATOM 1182 O O . ASN A 1 163 ? -5.322 86.302 -6.642 1.00 7.46 159 ASN A O 1
ATOM 1187 N N . LEU A 1 164 ? -6.127 86.379 -4.548 1.00 6.43 160 LEU A N 1
ATOM 1188 C CA . LEU A 1 164 ? -6.304 87.848 -4.607 1.00 6.27 160 LEU A CA 1
ATOM 1189 C C . LEU A 1 164 ? -4.966 88.586 -4.579 1.00 6.73 160 LEU A C 1
ATOM 1190 O O . LEU A 1 164 ? -4.807 89.575 -5.285 1.00 6.49 160 LEU A O 1
ATOM 1195 N N . THR A 1 165 ? -3.997 88.132 -3.801 1.00 5.59 161 THR A N 1
ATOM 1196 C CA . THR A 1 165 ? -2.724 88.822 -3.798 1.00 6.63 161 THR A CA 1
ATOM 1197 C C . THR A 1 165 ? -1.926 88.557 -5.080 1.00 6.43 161 THR A C 1
ATOM 1198 O O . THR A 1 165 ? -1.163 89.426 -5.516 1.00 7.07 161 THR A O 1
ATOM 1202 N N . MET A 1 166 ? -2.100 87.382 -5.709 1.00 6.56 162 MET A N 1
ATOM 1203 C CA . MET A 1 166 ? -1.607 87.176 -7.075 1.00 5.87 162 MET A CA 1
ATOM 1204 C C . MET A 1 166 ? -2.252 88.184 -8.026 1.00 6.42 162 MET A C 1
ATOM 1205 O O . MET A 1 166 ? -1.575 88.770 -8.892 1.00 6.29 162 MET A O 1
ATOM 1210 N N . ALA A 1 167 ? -3.556 88.399 -7.899 1.00 5.94 163 ALA A N 1
ATOM 1211 C CA . ALA A 1 167 ? -4.217 89.385 -8.762 1.00 6.45 163 ALA A CA 1
ATOM 1212 C C . ALA A 1 167 ? -3.569 90.773 -8.632 1.00 6.33 163 ALA A C 1
ATOM 1213 O O . ALA A 1 167 ? -3.323 91.445 -9.637 1.00 6.69 163 ALA A O 1
ATOM 1215 N N . LEU A 1 168 ? -3.265 91.151 -7.385 1.00 6.62 164 LEU A N 1
ATOM 1216 C CA . LEU A 1 168 ? -2.644 92.415 -7.054 1.00 7.37 164 LEU A CA 1
ATOM 1217 C C . LEU A 1 168 ? -1.218 92.501 -7.560 1.00 6.81 164 LEU A C 1
ATOM 1218 O O . LEU A 1 168 ? -0.742 93.585 -7.854 1.00 7.92 164 LEU A O 1
ATOM 1223 N N . THR A 1 169 ? -0.550 91.363 -7.634 1.00 6.92 165 THR A N 1
ATOM 1224 C CA . THR A 1 169 ? 0.828 91.259 -8.127 1.00 7.20 165 THR A CA 1
ATOM 1225 C C . THR A 1 169 ? 0.873 91.449 -9.640 1.00 8.36 165 THR A C 1
ATOM 1226 O O . THR A 1 169 ? -0.009 90.976 -10.329 1.00 7.48 165 THR A O 1
ATOM 1230 N N . ALA A 1 170 ? 1.864 92.187 -10.148 1.00 8.85 166 ALA A N 1
ATOM 1231 C CA . ALA A 1 170 ? 1.932 92.543 -11.569 1.00 8.94 166 ALA A CA 1
ATOM 1232 C C . ALA A 1 170 ? 2.559 91.459 -12.437 1.00 9.52 166 ALA A C 1
ATOM 1233 O O . ALA A 1 170 ? 2.024 91.156 -13.488 1.00 10.05 166 ALA A O 1
ATOM 1235 N N . LYS A 1 171 ? 3.640 90.827 -11.980 1.00 8.51 167 LYS A N 1
ATOM 1236 C CA . LYS A 1 171 ? 4.396 89.879 -12.804 1.00 8.71 167 LYS A CA 1
ATOM 1237 C C . LYS A 1 171 ? 3.855 88.455 -12.754 1.00 8.09 167 LYS A C 1
ATOM 1238 O O . LYS A 1 171 ? 3.657 87.907 -11.693 1.00 8.34 167 LYS A O 1
ATOM 1244 N N . VAL A 1 172 ? 3.621 87.864 -13.920 1.00 7.96 168 VAL A N 1
ATOM 1245 C CA . VAL A 1 172 ? 3.068 86.535 -14.030 1.00 8.20 168 VAL A CA 1
ATOM 1246 C C . VAL A 1 172 ? 4.068 85.393 -13.787 1.00 9.88 168 VAL A C 1
ATOM 1247 O O . VAL A 1 172 ? 3.705 84.412 -13.132 1.00 8.59 168 VAL A O 1
ATOM 1251 N N . MET A 1 173 ? 5.301 85.512 -14.283 1.00 10.78 169 MET A N 1
ATOM 1252 C CA A MET A 1 173 ? 6.296 84.464 -14.078 0.50 12.14 169 MET A CA 1
ATOM 1253 C CA B MET A 1 173 ? 6.322 84.467 -14.110 0.50 12.13 169 MET A CA 1
ATOM 1254 C C . MET A 1 173 ? 7.192 84.819 -12.908 1.00 11.98 169 MET A C 1
ATOM 1255 O O . MET A 1 173 ? 7.876 85.819 -12.945 1.00 12.28 169 MET A O 1
ATOM 1264 N N . PRO A 1 174 ? 7.177 83.990 -11.857 1.00 11.21 170 PRO A N 1
ATOM 1265 C CA . PRO A 1 174 ? 6.476 82.707 -11.652 1.00 10.82 170 PRO A CA 1
ATOM 1266 C C . PRO A 1 174 ? 5.202 82.827 -10.808 1.00 9.49 170 PRO A C 1
ATOM 1267 O O . PRO A 1 174 ? 4.529 81.821 -10.588 1.00 8.60 170 PRO A O 1
ATOM 1271 N N . TYR A 1 175 ? 4.881 84.029 -10.349 1.00 8.09 171 TYR A N 1
ATOM 1272 C CA . TYR A 1 175 ? 3.909 84.215 -9.267 1.00 7.79 171 TYR A CA 1
ATOM 1273 C C . TYR A 1 175 ? 2.470 83.845 -9.629 1.00 7.18 171 TYR A C 1
ATOM 1274 O O . TYR A 1 175 ? 1.737 83.392 -8.758 1.00 8.79 171 TYR A O 1
ATOM 1283 N N . LYS A 1 176 ? 2.070 84.078 -10.879 1.00 7.97 172 LYS A N 1
ATOM 1284 C CA . LYS A 1 176 ? 0.662 83.932 -11.323 1.00 7.45 172 LYS A CA 1
ATOM 1285 C C . LYS A 1 176 ? 0.385 82.871 -12.412 1.00 8.73 172 LYS A C 1
ATOM 1286 O O . LYS A 1 176 ? -0.774 82.520 -12.652 1.00 7.98 172 LYS A O 1
ATOM 1292 N N . ASP A 1 177 ? 1.434 82.374 -13.062 1.00 8.70 173 ASP A N 1
ATOM 1293 C CA . ASP A 1 177 ? 1.326 81.664 -14.329 1.00 9.56 173 ASP A CA 1
ATOM 1294 C C . ASP A 1 177 ? 0.503 80.364 -14.209 1.00 9.85 173 ASP A C 1
ATOM 1295 O O . ASP A 1 177 ? 0.873 79.446 -13.481 1.00 9.90 173 ASP A O 1
ATOM 1300 N N . GLY A 1 178 ? -0.650 80.328 -14.866 1.00 9.96 174 GLY A N 1
ATOM 1301 C CA . GLY A 1 178 ? -1.530 79.161 -14.837 1.00 9.86 174 GLY A CA 1
ATOM 1302 C C . GLY A 1 178 ? -2.375 78.949 -13.577 1.00 9.41 174 GLY A C 1
ATOM 1303 O O . GLY A 1 178 ? -3.013 77.896 -13.440 1.00 10.20 174 GLY A O 1
ATOM 1304 N N . PHE A 1 179 ? -2.419 79.930 -12.675 1.00 8.23 175 PHE A N 1
ATOM 1305 C CA . PHE A 1 179 ? -3.069 79.759 -11.376 1.00 8.48 175 PHE A CA 1
ATOM 1306 C C . PHE A 1 179 ? -4.424 80.463 -11.250 1.00 8.64 175 PHE A C 1
ATOM 1307 O O . PHE A 1 179 ? -5.048 80.422 -10.189 1.00 8.34 175 PHE A O 1
ATOM 1315 N N . GLY A 1 180 ? -4.870 81.116 -12.316 1.00 8.40 176 GLY A N 1
ATOM 1316 C CA . GLY A 1 180 ? -6.136 81.842 -12.318 1.00 8.60 176 GLY A CA 1
ATOM 1317 C C . GLY A 1 180 ? -7.304 80.920 -12.639 1.00 8.19 176 GLY A C 1
ATOM 1318 O O . GLY A 1 180 ? -7.134 79.698 -12.689 1.00 8.93 176 GLY A O 1
ATOM 1319 N N . PRO A 1 181 ? -8.491 81.496 -12.865 1.00 8.26 177 PRO A N 1
ATOM 1320 C CA . PRO A 1 181 ? -8.757 82.927 -12.930 1.00 7.89 177 PRO A CA 1
ATOM 1321 C C . PRO A 1 181 ? -8.676 83.680 -11.599 1.00 7.76 177 PRO A C 1
ATOM 1322 O O . PRO A 1 181 ? -8.874 83.104 -10.543 1.00 7.16 177 PRO A O 1
ATOM 1326 N N . PHE A 1 182 ? -8.409 84.982 -11.684 1.00 7.43 178 PHE A N 1
ATOM 1327 C CA . PHE A 1 182 ? -8.077 85.785 -10.507 1.00 7.50 178 PHE A CA 1
ATOM 1328 C C . PHE A 1 182 ? -9.218 86.654 -10.018 1.00 8.24 178 PHE A C 1
ATOM 1329 O O . PHE A 1 182 ? -10.129 87.013 -10.775 1.00 8.57 178 PHE A O 1
ATOM 1337 N N . ALA A 1 183 ? -9.153 86.993 -8.734 1.00 7.99 179 ALA A N 1
ATOM 1338 C CA . ALA A 1 183 ? -10.138 87.810 -8.037 1.00 7.95 179 ALA A CA 1
ATOM 1339 C C . ALA A 1 183 ? -10.535 89.032 -8.852 1.00 8.26 179 ALA A C 1
ATOM 1340 O O . ALA A 1 183 ? -9.690 89.686 -9.415 1.00 8.27 179 ALA A O 1
ATOM 1342 N N . PRO A 1 184 ? -11.842 89.306 -8.937 1.00 8.27 180 PRO A N 1
ATOM 1343 C CA . PRO A 1 184 ? -12.337 90.360 -9.795 1.00 9.47 180 PRO A CA 1
ATOM 1344 C C . PRO A 1 184 ? -12.150 91.778 -9.230 1.00 8.66 180 PRO A C 1
ATOM 1345 O O . PRO A 1 184 ? -11.892 91.978 -8.032 1.00 8.34 180 PRO A O 1
ATOM 1349 N N . GLU A 1 185 ? -12.300 92.761 -10.113 1.00 8.08 181 GLU A N 1
ATOM 1350 C CA . GLU A 1 185 ? -12.288 94.175 -9.751 1.00 7.92 181 GLU A CA 1
ATOM 1351 C C . GLU A 1 185 ? -10.929 94.619 -9.160 1.00 8.31 181 GLU A C 1
ATOM 1352 O O . GLU A 1 185 ? -10.882 95.490 -8.298 1.00 7.78 181 GLU A O 1
ATOM 1358 N N . ILE A 1 186 ? -9.845 94.041 -9.701 1.00 7.44 182 ILE A N 1
ATOM 1359 C CA . ILE A 1 186 ? -8.490 94.450 -9.409 1.00 7.53 182 ILE A CA 1
ATOM 1360 C C . ILE A 1 186 ? -7.954 95.122 -10.665 1.00 8.36 182 ILE A C 1
ATOM 1361 O O . ILE A 1 186 ? -8.077 94.570 -11.767 1.00 7.59 182 ILE A O 1
ATOM 1366 N N . TYR A 1 187 ? -7.403 96.322 -10.509 1.00 7.19 183 TYR A N 1
ATOM 1367 C CA . TYR A 1 187 ? -6.960 97.154 -11.629 1.00 7.72 183 TYR A CA 1
ATOM 1368 C C . TYR A 1 187 ? -5.480 97.543 -11.446 1.00 8.75 183 TYR A C 1
ATOM 1369 O O . TYR A 1 187 ? -4.945 97.441 -10.336 1.00 10.20 183 TYR A O 1
ATOM 1378 N N . ARG A 1 188 ? -4.840 97.868 -12.554 1.00 8.51 184 ARG A N 1
ATOM 1379 C CA . ARG A 1 188 ? -3.418 98.206 -12.634 1.00 8.97 184 ARG A CA 1
ATOM 1380 C C . ARG A 1 188 ? -3.213 99.702 -12.977 1.00 9.70 184 ARG A C 1
ATOM 1381 O O . ARG A 1 188 ? -3.793 100.201 -13.931 1.00 10.29 184 ARG A O 1
ATOM 1389 N N . ALA A 1 189 ? -2.370 100.400 -12.220 1.00 10.06 185 ALA A N 1
ATOM 1390 C CA . ALA A 1 189 ? -2.025 101.815 -12.494 1.00 10.23 185 ALA A CA 1
ATOM 1391 C C . ALA A 1 189 ? -0.515 101.968 -12.712 1.00 10.14 185 ALA A C 1
ATOM 1392 O O . ALA A 1 189 ? 0.252 101.184 -12.174 1.00 9.97 185 ALA A O 1
ATOM 1394 N N . PRO A 1 190 ? -0.091 102.949 -13.536 1.00 10.59 186 PRO A N 1
ATOM 1395 C CA . PRO A 1 190 ? 1.355 103.161 -13.769 1.00 10.30 186 PRO A CA 1
ATOM 1396 C C . PRO A 1 190 ? 2.117 103.722 -12.548 1.00 10.98 186 PRO A C 1
ATOM 1397 O O . PRO A 1 190 ? 1.579 104.513 -11.770 1.00 11.76 186 PRO A O 1
ATOM 1401 N N . LEU A 1 191 ? 3.387 103.340 -12.460 1.00 11.82 187 LEU A N 1
ATOM 1402 C CA . LEU A 1 191 ? 4.211 103.593 -11.313 1.00 12.30 187 LEU A CA 1
ATOM 1403 C C . LEU A 1 191 ? 5.323 104.636 -11.620 1.00 12.30 187 LEU A C 1
ATOM 1404 O O . LEU A 1 191 ? 5.835 104.686 -12.729 1.00 12.37 187 LEU A O 1
ATOM 1409 N N . SER A 1 192 ? 5.724 105.408 -10.618 1.00 11.59 188 SER A N 1
ATOM 1410 C CA . SER A 1 192 ? 6.953 106.195 -10.728 1.00 12.66 188 SER A CA 1
ATOM 1411 C C . SER A 1 192 ? 8.169 105.266 -10.629 1.00 12.43 188 SER A C 1
ATOM 1412 O O . SER A 1 192 ? 8.354 104.612 -9.621 1.00 12.36 188 SER A O 1
ATOM 1415 N N . TYR A 1 193 ? 8.973 105.224 -11.682 1.00 11.99 189 TYR A N 1
ATOM 1416 C CA . TYR A 1 193 ? 10.134 104.356 -11.771 1.00 11.62 189 TYR A CA 1
ATOM 1417 C C . TYR A 1 193 ? 11.204 105.192 -12.475 1.00 12.24 189 TYR A C 1
ATOM 1418 O O . TYR A 1 193 ? 11.357 105.122 -13.705 1.00 11.54 189 TYR A O 1
ATOM 1427 N N . PRO A 1 194 ? 11.887 106.048 -11.705 1.00 12.19 190 PRO A N 1
ATOM 1428 C CA . PRO A 1 194 ? 12.756 107.061 -12.263 1.00 13.41 190 PRO A CA 1
ATOM 1429 C C . PRO A 1 194 ? 13.747 106.599 -13.332 1.00 13.89 190 PRO A C 1
ATOM 1430 O O . PRO A 1 194 ? 13.810 107.217 -14.401 1.00 13.99 190 PRO A O 1
ATOM 1434 N N . PHE A 1 195 ? 14.507 105.545 -13.075 1.00 14.18 191 PHE A N 1
ATOM 1435 C CA . PHE A 1 195 ? 15.453 105.024 -14.062 1.00 15.04 191 PHE A CA 1
ATOM 1436 C C . PHE A 1 195 ? 14.868 104.749 -15.463 1.00 16.09 191 PHE A C 1
ATOM 1437 O O . PHE A 1 195 ? 15.509 105.063 -16.482 1.00 15.55 191 PHE A O 1
ATOM 1445 N N . ARG A 1 196 ? 13.685 104.147 -15.520 1.00 16.38 192 ARG A N 1
ATOM 1446 C CA . ARG A 1 196 ? 13.036 103.851 -16.808 1.00 17.67 192 ARG A CA 1
ATOM 1447 C C . ARG A 1 196 ? 12.116 104.984 -17.292 1.00 18.86 192 ARG A C 1
ATOM 1448 O O . ARG A 1 196 ? 11.888 105.115 -18.488 1.00 20.29 192 ARG A O 1
ATOM 1456 N N . ASP A 1 197 ? 11.612 105.820 -16.388 1.00 18.71 193 ASP A N 1
ATOM 1457 C CA . ASP A 1 197 ? 10.833 106.983 -16.810 1.00 19.47 193 ASP A CA 1
ATOM 1458 C C . ASP A 1 197 ? 11.698 108.060 -17.486 1.00 21.06 193 ASP A C 1
ATOM 1459 O O . ASP A 1 197 ? 11.168 108.851 -18.277 1.00 21.72 193 ASP A O 1
ATOM 1464 N N . ALA A 1 198 ? 12.996 108.087 -17.178 1.00 22.41 194 ALA A N 1
ATOM 1465 C CA . ALA A 1 198 ? 13.923 109.091 -17.749 1.00 25.43 194 ALA A CA 1
ATOM 1466 C C . ALA A 1 198 ? 13.970 109.084 -19.281 1.00 27.59 194 ALA A C 1
ATOM 1467 O O . ALA A 1 198 ? 14.171 110.135 -19.884 1.00 29.12 194 ALA A O 1
ATOM 1469 N N . GLU A 1 199 ? 13.782 107.916 -19.902 1.00 29.66 195 GLU A N 1
ATOM 1470 C CA . GLU A 1 199 ? 13.745 107.785 -21.364 1.00 31.63 195 GLU A CA 1
ATOM 1471 C C . GLU A 1 199 ? 12.765 108.768 -22.002 1.00 33.42 195 GLU A C 1
ATOM 1472 O O . GLU A 1 199 ? 12.990 109.233 -23.122 1.00 34.58 195 GLU A O 1
ATOM 1474 N N . PHE A 1 200 ? 11.684 109.087 -21.286 1.00 34.50 196 PHE A N 1
ATOM 1475 C CA . PHE A 1 200 ? 10.619 109.978 -21.773 1.00 35.55 196 PHE A CA 1
ATOM 1476 C C . PHE A 1 200 ? 10.642 111.401 -21.185 1.00 36.62 196 PHE A C 1
ATOM 1477 O O . PHE A 1 200 ? 9.651 112.131 -21.286 1.00 36.67 196 PHE A O 1
ATOM 1485 N N . GLY A 1 201 ? 11.765 111.798 -20.594 1.00 37.47 197 GLY A N 1
ATOM 1486 C CA . GLY A 1 201 ? 11.897 113.117 -19.980 1.00 38.56 197 GLY A CA 1
ATOM 1487 C C . GLY A 1 201 ? 12.630 113.056 -18.650 1.00 39.34 197 GLY A C 1
ATOM 1488 O O . GLY A 1 201 ? 12.137 112.456 -17.696 1.00 38.60 197 GLY A O 1
ATOM 1489 N N . LYS A 1 202 ? 13.814 113.669 -18.591 1.00 40.74 198 LYS A N 1
ATOM 1490 C CA . LYS A 1 202 ? 14.583 113.771 -17.344 1.00 41.40 198 LYS A CA 1
ATOM 1491 C C . LYS A 1 202 ? 13.731 114.325 -16.200 1.00 42.03 198 LYS A C 1
ATOM 1492 O O . LYS A 1 202 ? 13.842 113.861 -15.053 1.00 41.77 198 LYS A O 1
ATOM 1494 N N . GLU A 1 203 ? 12.882 115.308 -16.518 1.00 42.69 199 GLU A N 1
ATOM 1495 C CA . GLU A 1 203 ? 11.978 115.914 -15.531 1.00 42.82 199 GLU A CA 1
ATOM 1496 C C . GLU A 1 203 ? 10.966 114.924 -14.951 1.00 42.36 199 GLU A C 1
ATOM 1497 O O . GLU A 1 203 ? 10.810 114.860 -13.720 1.00 42.81 199 GLU A O 1
ATOM 1499 N N . LEU A 1 204 ? 10.297 114.145 -15.814 1.00 41.17 200 LEU A N 1
ATOM 1500 C CA . LEU A 1 204 ? 9.331 113.120 -15.370 1.00 39.46 200 LEU A CA 1
ATOM 1501 C C . LEU A 1 204 ? 9.963 112.024 -14.525 1.00 37.88 200 LEU A C 1
ATOM 1502 O O . LEU A 1 204 ? 9.291 111.372 -13.714 1.00 37.16 200 LEU A O 1
ATOM 1504 N N . ALA A 1 205 ? 11.256 111.808 -14.713 1.00 35.77 201 ALA A N 1
ATOM 1505 C CA . ALA A 1 205 ? 11.983 110.902 -13.857 1.00 34.36 201 ALA A CA 1
ATOM 1506 C C . ALA A 1 205 ? 12.121 111.436 -12.414 1.00 32.65 201 ALA A C 1
ATOM 1507 O O . ALA A 1 205 ? 12.385 110.662 -11.492 1.00 33.12 201 ALA A O 1
ATOM 1509 N N . THR A 1 206 ? 11.966 112.748 -12.207 1.00 30.18 202 THR A N 1
ATOM 1510 C CA . THR A 1 206 ? 12.081 113.324 -10.856 1.00 28.06 202 THR A CA 1
ATOM 1511 C C . THR A 1 206 ? 10.806 114.032 -10.366 1.00 26.48 202 THR A C 1
ATOM 1512 O O . THR A 1 206 ? 10.702 114.356 -9.187 1.00 24.62 202 THR A O 1
ATOM 1516 N N . ASP A 1 207 ? 9.834 114.260 -11.251 1.00 25.07 203 ASP A N 1
ATOM 1517 C CA . ASP A 1 207 ? 8.587 114.935 -10.853 1.00 24.19 203 ASP A CA 1
ATOM 1518 C C . ASP A 1 207 ? 7.557 113.897 -10.413 1.00 21.86 203 ASP A C 1
ATOM 1519 O O . ASP A 1 207 ? 6.758 113.389 -11.221 1.00 22.52 203 ASP A O 1
ATOM 1524 N N . GLY A 1 208 ? 7.592 113.545 -9.138 1.00 19.95 204 GLY A N 1
ATOM 1525 C CA . GLY A 1 208 ? 6.678 112.525 -8.631 1.00 18.03 204 GLY A CA 1
ATOM 1526 C C . GLY A 1 208 ? 5.217 112.941 -8.639 1.00 17.68 204 GLY A C 1
ATOM 1527 O O . GLY A 1 208 ? 4.313 112.094 -8.845 1.00 15.60 204 GLY A O 1
ATOM 1528 N N . GLU A 1 209 ? 4.959 114.227 -8.395 1.00 17.52 205 GLU A N 1
ATOM 1529 C CA . GLU A 1 209 ? 3.578 114.715 -8.464 1.00 18.33 205 GLU A CA 1
ATOM 1530 C C . GLU A 1 209 ? 2.985 114.460 -9.859 1.00 17.87 205 GLU A C 1
ATOM 1531 O O . GLU A 1 209 ? 1.853 113.995 -9.976 1.00 16.69 205 GLU A O 1
ATOM 1537 N N . LEU A 1 210 ? 3.753 114.729 -10.911 1.00 17.86 206 LEU A N 1
ATOM 1538 C CA . LEU A 1 210 ? 3.286 114.459 -12.282 1.00 18.15 206 LEU A CA 1
ATOM 1539 C C . LEU A 1 210 ? 3.032 112.969 -12.558 1.00 16.22 206 LEU A C 1
ATOM 1540 O O . LEU A 1 210 ? 2.047 112.623 -13.224 1.00 14.66 206 LEU A O 1
ATOM 1545 N N . ALA A 1 211 ? 3.902 112.097 -12.060 1.00 15.35 207 ALA A N 1
ATOM 1546 C CA . ALA A 1 211 ? 3.698 110.644 -12.198 1.00 14.35 207 ALA A CA 1
ATOM 1547 C C . ALA A 1 211 ? 2.439 110.203 -11.458 1.00 13.18 207 ALA A C 1
ATOM 1548 O O . ALA A 1 211 ? 1.670 109.367 -11.961 1.00 12.75 207 ALA A O 1
ATOM 1550 N N . ALA A 1 212 ? 2.185 110.798 -10.294 1.00 12.89 208 ALA A N 1
ATOM 1551 C CA . ALA A 1 212 ? 0.963 110.495 -9.550 1.00 12.35 208 ALA A CA 1
ATOM 1552 C C . ALA A 1 212 ? -0.256 110.973 -10.355 1.00 13.44 208 ALA A C 1
ATOM 1553 O O . ALA A 1 212 ? -1.277 110.277 -10.437 1.00 12.85 208 ALA A O 1
ATOM 1555 N N . LYS A 1 213 ? -0.151 112.144 -10.980 1.00 13.54 209 LYS A N 1
ATOM 1556 C CA . LYS A 1 213 ? -1.285 112.631 -11.782 1.00 14.83 209 LYS A CA 1
ATOM 1557 C C . LYS A 1 213 ? -1.602 111.724 -12.979 1.00 14.16 209 LYS A C 1
ATOM 1558 O O . LYS A 1 213 ? -2.783 111.526 -13.310 1.00 13.75 209 LYS A O 1
ATOM 1564 N N . ARG A 1 214 ? -0.575 111.121 -13.582 1.00 13.99 210 ARG A N 1
ATOM 1565 C CA A ARG A 1 214 ? -0.764 110.145 -14.653 0.50 13.57 210 ARG A CA 1
ATOM 1566 C CA B ARG A 1 214 ? -0.804 110.175 -14.661 0.50 13.43 210 ARG A CA 1
ATOM 1567 C C . ARG A 1 214 ? -1.533 108.943 -14.119 1.00 12.81 210 ARG A C 1
ATOM 1568 O O . ARG A 1 214 ? -2.475 108.468 -14.764 1.00 11.12 210 ARG A O 1
ATOM 1583 N N . ALA A 1 215 ? -1.125 108.469 -12.933 1.00 10.96 211 ALA A N 1
ATOM 1584 C CA . ALA A 1 215 ? -1.809 107.350 -12.275 1.00 10.48 211 ALA A CA 1
ATOM 1585 C C . ALA A 1 215 ? -3.247 107.693 -11.918 1.00 9.89 211 ALA A C 1
ATOM 1586 O O . ALA A 1 215 ? -4.124 106.887 -12.101 1.00 9.48 211 ALA A O 1
ATOM 1588 N N . ILE A 1 216 ? -3.476 108.881 -11.364 1.00 9.61 212 ILE A N 1
ATOM 1589 C CA . ILE A 1 216 ? -4.821 109.345 -11.004 1.00 10.18 212 ILE A CA 1
ATOM 1590 C C . ILE A 1 216 ? -5.773 109.415 -12.209 1.00 10.69 212 ILE A C 1
ATOM 1591 O O . ILE A 1 216 ? -6.961 109.092 -12.096 1.00 10.25 212 ILE A O 1
ATOM 1596 N N . THR A 1 217 ? -5.252 109.843 -13.350 1.00 11.68 213 THR A N 1
ATOM 1597 C CA . THR A 1 217 ? -6.062 109.917 -14.558 1.00 11.92 213 THR A CA 1
ATOM 1598 C C . THR A 1 217 ? -6.522 108.529 -14.976 1.00 11.90 213 THR A C 1
ATOM 1599 O O . THR A 1 217 ? -7.691 108.321 -15.333 1.00 10.64 213 THR A O 1
ATOM 1603 N N . VAL A 1 218 ? -5.609 107.565 -14.910 1.00 10.64 214 VAL A N 1
ATOM 1604 C CA . VAL A 1 218 ? -5.959 106.170 -15.153 1.00 10.48 214 VAL A CA 1
ATOM 1605 C C . VAL A 1 218 ? -7.055 105.690 -14.170 1.00 10.46 214 VAL A C 1
ATOM 1606 O O . VAL A 1 218 ? -8.063 105.098 -14.564 1.00 9.49 214 VAL A O 1
ATOM 1610 N N . ILE A 1 219 ? -6.842 105.953 -12.887 1.00 9.85 215 ILE A N 1
ATOM 1611 C CA . ILE A 1 219 ? -7.760 105.514 -11.849 1.00 10.02 215 ILE A CA 1
ATOM 1612 C C . ILE A 1 219 ? -9.147 106.159 -12.010 1.00 9.61 215 ILE A C 1
ATOM 1613 O O . ILE A 1 219 ? -10.176 105.474 -11.930 1.00 10.11 215 ILE A O 1
ATOM 1618 N N . ASP A 1 220 ? -9.156 107.466 -12.234 1.00 9.79 216 ASP A N 1
ATOM 1619 C CA . ASP A 1 220 ? -10.382 108.213 -12.411 1.00 10.56 216 ASP A CA 1
ATOM 1620 C C . ASP A 1 220 ? -11.186 107.706 -13.610 1.00 11.00 216 ASP A C 1
ATOM 1621 O O . ASP A 1 220 ? -12.387 107.436 -13.499 1.00 12.30 216 ASP A O 1
ATOM 1626 N N . LYS A 1 221 ? -10.519 107.588 -14.751 1.00 10.43 217 LYS A N 1
ATOM 1627 C CA . LYS A 1 221 ? -11.183 107.277 -16.000 1.00 10.67 217 LYS A CA 1
ATOM 1628 C C . LYS A 1 221 ? -11.574 105.816 -16.105 1.00 10.19 217 LYS A C 1
ATOM 1629 O O . LYS A 1 221 ? -12.640 105.515 -16.642 1.00 11.63 217 LYS A O 1
ATOM 1635 N N . GLN A 1 222 ? -10.731 104.918 -15.599 1.00 9.10 218 GLN A N 1
ATOM 1636 C CA . GLN A 1 222 ? -10.930 103.496 -15.817 1.00 8.58 218 GLN A CA 1
ATOM 1637 C C . GLN A 1 222 ? -11.591 102.765 -14.668 1.00 8.67 218 GLN A C 1
ATOM 1638 O O . GLN A 1 222 ? -11.979 101.608 -14.840 1.00 8.51 218 GLN A O 1
ATOM 1644 N N . ILE A 1 223 ? -11.698 103.412 -13.496 1.00 8.88 219 ILE A N 1
ATOM 1645 C CA . ILE A 1 223 ? -12.352 102.818 -12.327 1.00 7.54 219 ILE A CA 1
ATOM 1646 C C . ILE A 1 223 ? -13.397 103.756 -11.735 1.00 8.41 219 ILE A C 1
ATOM 1647 O O . ILE A 1 223 ? -14.577 103.384 -11.567 1.00 7.86 219 ILE A O 1
ATOM 1652 N N . GLY A 1 224 ? -12.981 104.975 -11.424 1.00 8.41 220 GLY A N 1
ATOM 1653 C CA . GLY A 1 224 ? -13.847 105.945 -10.770 1.00 9.30 220 GLY A CA 1
ATOM 1654 C C . GLY A 1 224 ? -13.843 105.824 -9.258 1.00 9.97 220 GLY A C 1
ATOM 1655 O O . GLY A 1 224 ? -14.062 104.746 -8.694 1.00 9.68 220 GLY A O 1
ATOM 1656 N N . ALA A 1 225 ? -13.595 106.935 -8.582 1.00 9.59 221 ALA A N 1
ATOM 1657 C CA . ALA A 1 225 ? -13.540 106.900 -7.123 1.00 9.62 221 ALA A CA 1
ATOM 1658 C C . ALA A 1 225 ? -14.769 106.279 -6.470 1.00 9.55 221 ALA A C 1
ATOM 1659 O O . ALA A 1 225 ? -14.628 105.597 -5.480 1.00 9.01 221 ALA A O 1
ATOM 1661 N N . ASP A 1 226 ? -15.971 106.497 -7.019 1.00 10.52 222 ASP A N 1
ATOM 1662 C CA . ASP A 1 226 ? -17.206 105.973 -6.428 1.00 11.50 222 ASP A CA 1
ATOM 1663 C C . ASP A 1 226 ? -17.318 104.447 -6.535 1.00 9.89 222 ASP A C 1
ATOM 1664 O O . ASP A 1 226 ? -18.194 103.871 -5.913 1.00 10.84 222 ASP A O 1
ATOM 1669 N N . ASN A 1 227 ? -16.445 103.796 -7.308 1.00 9.22 223 ASN A N 1
ATOM 1670 C CA . ASN A 1 227 ? -16.379 102.320 -7.393 1.00 8.45 223 ASN A CA 1
ATOM 1671 C C . ASN A 1 227 ? -15.128 101.727 -6.746 1.00 7.71 223 ASN A C 1
ATOM 1672 O O . ASN A 1 227 ? -14.920 100.494 -6.763 1.00 8.04 223 ASN A O 1
ATOM 1677 N N . LEU A 1 228 ? -14.301 102.583 -6.156 1.00 8.85 224 LEU A N 1
ATOM 1678 C CA . LEU A 1 228 ? -12.940 102.189 -5.719 1.00 8.07 224 LEU A CA 1
ATOM 1679 C C . LEU A 1 228 ? -12.861 102.142 -4.204 1.00 8.29 224 LEU A C 1
ATOM 1680 O O . LEU A 1 228 ? -13.048 103.165 -3.535 1.00 8.24 224 LEU A O 1
ATOM 1685 N N . ALA A 1 229 ? -12.560 100.964 -3.659 1.00 7.09 225 ALA A N 1
ATOM 1686 C CA . ALA A 1 229 ? -12.366 100.791 -2.209 1.00 7.35 225 ALA A CA 1
ATOM 1687 C C . ALA A 1 229 ? -10.998 101.307 -1.763 1.00 7.61 225 ALA A C 1
ATOM 1688 O O . ALA A 1 229 ? -10.888 101.945 -0.715 1.00 7.92 225 ALA A O 1
ATOM 1690 N N . ALA A 1 230 ? -9.961 100.997 -2.535 1.00 7.14 226 ALA A N 1
ATOM 1691 C CA . ALA A 1 230 ? -8.593 101.136 -2.035 1.00 8.14 226 ALA A CA 1
ATOM 1692 C C . ALA A 1 230 ? -7.558 101.236 -3.126 1.00 8.28 226 ALA A C 1
ATOM 1693 O O . ALA A 1 230 ? -7.728 100.648 -4.212 1.00 7.89 226 ALA A O 1
ATOM 1695 N N . VAL A 1 231 ? -6.504 101.993 -2.821 1.00 8.28 227 VAL A N 1
ATOM 1696 C CA . VAL A 1 231 ? -5.254 102.024 -3.574 1.00 8.21 227 VAL A CA 1
ATOM 1697 C C . VAL A 1 231 ? -4.245 101.331 -2.660 1.00 8.70 227 VAL A C 1
ATOM 1698 O O . VAL A 1 231 ? -4.146 101.669 -1.477 1.00 9.13 227 VAL A O 1
ATOM 1702 N N . VAL A 1 232 ? -3.553 100.320 -3.180 1.00 8.25 228 VAL A N 1
ATOM 1703 C CA . VAL A 1 232 ? -2.527 99.609 -2.406 1.00 8.51 228 VAL A CA 1
ATOM 1704 C C . VAL A 1 232 ? -1.170 99.780 -3.079 1.00 8.98 228 VAL A C 1
ATOM 1705 O O . VAL A 1 232 ? -1.033 99.575 -4.278 1.00 9.06 228 VAL A O 1
ATOM 1709 N N . ILE A 1 233 ? -0.175 100.214 -2.310 1.00 8.32 229 ILE A N 1
ATOM 1710 C CA . ILE A 1 233 ? 1.140 100.464 -2.872 1.00 8.58 229 ILE A CA 1
ATOM 1711 C C . ILE A 1 233 ? 2.232 100.226 -1.841 1.00 8.82 229 ILE A C 1
ATOM 1712 O O . ILE A 1 233 ? 2.046 100.496 -0.657 1.00 9.00 229 ILE A O 1
ATOM 1717 N N . GLU A 1 234 ? 3.336 99.655 -2.317 1.00 9.17 230 GLU A N 1
ATOM 1718 C CA . GLU A 1 234 ? 4.562 99.521 -1.538 1.00 8.73 230 GLU A CA 1
ATOM 1719 C C . GLU A 1 234 ? 5.307 100.865 -1.577 1.00 9.62 230 GLU A C 1
ATOM 1720 O O . GLU A 1 234 ? 5.446 101.446 -2.658 1.00 10.25 230 GLU A O 1
ATOM 1726 N N . PRO A 1 235 ? 5.799 101.356 -0.425 1.00 9.17 231 PRO A N 1
ATOM 1727 C CA . PRO A 1 235 ? 6.535 102.640 -0.509 1.00 10.22 231 PRO A CA 1
ATOM 1728 C C . PRO A 1 235 ? 7.805 102.555 -1.365 1.00 10.10 231 PRO A C 1
ATOM 1729 O O . PRO A 1 235 ? 8.173 103.541 -2.016 1.00 12.25 231 PRO A O 1
ATOM 1733 N N . ILE A 1 236 ? 8.451 101.394 -1.343 1.00 9.65 232 ILE A N 1
ATOM 1734 C CA . ILE A 1 236 ? 9.517 100.993 -2.272 1.00 9.61 232 ILE A CA 1
ATOM 1735 C C . ILE A 1 236 ? 9.129 99.606 -2.775 1.00 9.24 232 ILE A C 1
ATOM 1736 O O . ILE A 1 236 ? 8.935 98.701 -1.963 1.00 8.89 232 ILE A O 1
ATOM 1741 N N . GLN A 1 237 ? 9.002 99.422 -4.085 1.00 8.56 233 GLN A N 1
ATOM 1742 C CA . GLN A 1 237 ? 8.614 98.115 -4.619 1.00 8.98 233 GLN A CA 1
ATOM 1743 C C . GLN A 1 237 ? 9.733 97.117 -4.357 1.00 9.36 233 GLN A C 1
ATOM 1744 O O . GLN A 1 237 ? 10.896 97.404 -4.637 1.00 9.68 233 GLN A O 1
ATOM 1750 N N . GLY A 1 238 ? 9.382 95.978 -3.783 1.00 8.54 234 GLY A N 1
ATOM 1751 C CA . GLY A 1 238 ? 10.374 95.006 -3.359 1.00 9.39 234 GLY A CA 1
ATOM 1752 C C . GLY A 1 238 ? 10.777 94.021 -4.442 1.00 9.84 234 GLY A C 1
ATOM 1753 O O . GLY A 1 238 ? 11.794 94.187 -5.122 1.00 9.49 234 GLY A O 1
ATOM 1754 N N . GLU A 1 239 ? 9.980 92.972 -4.586 1.00 9.49 235 GLU A N 1
ATOM 1755 C CA . GLU A 1 239 ? 10.216 91.953 -5.602 1.00 10.29 235 GLU A CA 1
ATOM 1756 C C . GLU A 1 239 ? 10.248 92.565 -7.004 1.00 10.21 235 GLU A C 1
ATOM 1757 O O . GLU A 1 239 ? 10.899 92.044 -7.903 1.00 10.57 235 GLU A O 1
ATOM 1763 N N . GLY A 1 240 ? 9.549 93.683 -7.196 1.00 10.61 236 GLY A N 1
ATOM 1764 C CA . GLY A 1 240 ? 9.557 94.385 -8.470 1.00 10.85 236 GLY A CA 1
ATOM 1765 C C . GLY A 1 240 ? 10.829 95.137 -8.812 1.00 11.27 236 GLY A C 1
ATOM 1766 O O . GLY A 1 240 ? 10.925 95.629 -9.901 1.00 12.64 236 GLY A O 1
ATOM 1767 N N . GLY A 1 241 ? 11.796 95.223 -7.894 1.00 10.01 237 GLY A N 1
ATOM 1768 C CA . GLY A 1 241 ? 13.159 95.722 -8.205 1.00 9.48 237 GLY A CA 1
ATOM 1769 C C . GLY A 1 241 ? 13.726 96.824 -7.334 1.00 8.53 237 GLY A C 1
ATOM 1770 O O . GLY A 1 241 ? 14.632 97.568 -7.778 1.00 9.15 237 GLY A O 1
ATOM 1771 N N . PHE A 1 242 ? 13.240 96.929 -6.089 1.00 9.24 238 PHE A N 1
ATOM 1772 C CA . PHE A 1 242 ? 13.678 97.982 -5.134 1.00 9.37 238 PHE A CA 1
ATOM 1773 C C . PHE A 1 242 ? 13.520 99.378 -5.752 1.00 9.45 238 PHE A C 1
ATOM 1774 O O . PHE A 1 242 ? 14.455 100.198 -5.766 1.00 9.06 238 PHE A O 1
ATOM 1782 N N . ILE A 1 243 ? 12.322 99.639 -6.267 1.00 9.00 239 ILE A N 1
ATOM 1783 C CA . ILE A 1 243 ? 12.049 100.860 -6.997 1.00 9.08 239 ILE A CA 1
ATOM 1784 C C . ILE A 1 243 ? 11.605 101.905 -5.990 1.00 9.74 239 ILE A C 1
ATOM 1785 O O . ILE A 1 243 ? 10.627 101.703 -5.277 1.00 10.13 239 ILE A O 1
ATOM 1790 N N . VAL A 1 244 ? 12.343 103.000 -5.915 1.00 10.07 240 VAL A N 1
ATOM 1791 C CA . VAL A 1 244 ? 11.993 104.125 -5.049 1.00 10.73 240 VAL A CA 1
ATOM 1792 C C . VAL A 1 244 ? 11.286 105.186 -5.901 1.00 11.64 240 VAL A C 1
ATOM 1793 O O . VAL A 1 244 ? 11.847 105.641 -6.879 1.00 11.24 240 VAL A O 1
ATOM 1797 N N . PRO A 1 245 ? 10.039 105.545 -5.563 1.00 12.45 241 PRO A N 1
ATOM 1798 C CA . PRO A 1 245 ? 9.340 106.547 -6.382 1.00 12.95 241 PRO A CA 1
ATOM 1799 C C . PRO A 1 245 ? 9.990 107.937 -6.325 1.00 13.12 241 PRO A C 1
ATOM 1800 O O . PRO A 1 245 ? 10.635 108.293 -5.318 1.00 13.04 241 PRO A O 1
ATOM 1804 N N . ALA A 1 246 ? 9.805 108.730 -7.378 1.00 13.38 242 ALA A N 1
ATOM 1805 C CA . ALA A 1 246 ? 10.186 110.130 -7.326 1.00 14.17 242 ALA A CA 1
ATOM 1806 C C . ALA A 1 246 ? 9.450 110.859 -6.187 1.00 15.31 242 ALA A C 1
ATOM 1807 O O . ALA A 1 246 ? 8.281 110.540 -5.877 1.00 13.42 242 ALA A O 1
ATOM 1809 N N . ASP A 1 247 ? 10.135 111.823 -5.554 1.00 15.08 243 ASP A N 1
ATOM 1810 C CA . ASP A 1 247 ? 9.504 112.610 -4.486 1.00 16.90 243 ASP A CA 1
ATOM 1811 C C . ASP A 1 247 ? 8.195 113.237 -5.020 1.00 15.40 243 ASP A C 1
ATOM 1812 O O . ASP A 1 247 ? 8.158 113.726 -6.139 1.00 15.61 243 ASP A O 1
ATOM 1817 N N . GLY A 1 248 ? 7.143 113.200 -4.206 1.00 14.97 244 GLY A N 1
ATOM 1818 C CA . GLY A 1 248 ? 5.844 113.797 -4.559 1.00 15.04 244 GLY A CA 1
ATOM 1819 C C . GLY A 1 248 ? 4.824 112.777 -5.043 1.00 14.08 244 GLY A C 1
ATOM 1820 O O . GLY A 1 248 ? 3.621 113.062 -5.084 1.00 14.74 244 GLY A O 1
ATOM 1821 N N . PHE A 1 249 ? 5.285 111.595 -5.433 1.00 13.84 245 PHE A N 1
ATOM 1822 C CA . PHE A 1 249 ? 4.370 110.560 -5.978 1.00 12.42 245 PHE A CA 1
ATOM 1823 C C . PHE A 1 249 ? 3.443 110.060 -4.879 1.00 11.91 245 PHE A C 1
ATOM 1824 O O . PHE A 1 249 ? 2.214 110.196 -4.988 1.00 12.02 245 PHE A O 1
ATOM 1832 N N . LEU A 1 250 ? 4.007 109.521 -3.796 1.00 12.34 246 LEU A N 1
ATOM 1833 C CA . LEU A 1 250 ? 3.166 109.043 -2.686 1.00 12.20 246 LEU A CA 1
ATOM 1834 C C . LEU A 1 250 ? 2.318 110.141 -2.004 1.00 12.65 246 LEU A C 1
ATOM 1835 O O . LEU A 1 250 ? 1.137 109.916 -1.703 1.00 11.84 246 LEU A O 1
ATOM 1840 N N . PRO A 1 251 ? 2.901 111.317 -1.725 1.00 13.32 247 PRO A N 1
ATOM 1841 C CA . PRO A 1 251 ? 2.050 112.366 -1.179 1.00 13.50 247 PRO A CA 1
ATOM 1842 C C . PRO A 1 251 ? 0.840 112.726 -2.054 1.00 13.16 247 PRO A C 1
ATOM 1843 O O . PRO A 1 251 ? -0.249 112.941 -1.535 1.00 13.27 247 PRO A O 1
ATOM 1847 N N . THR A 1 252 ? 1.028 112.803 -3.363 1.00 13.20 248 THR A N 1
ATOM 1848 C CA . THR A 1 252 ? -0.069 113.167 -4.260 1.00 13.16 248 THR A CA 1
ATOM 1849 C C . THR A 1 252 ? -1.157 112.063 -4.314 1.00 12.72 248 THR A C 1
ATOM 1850 O O . THR A 1 252 ? -2.361 112.360 -4.314 1.00 12.61 248 THR A O 1
ATOM 1854 N N . LEU A 1 253 ? -0.737 110.803 -4.345 1.00 12.74 249 LEU A N 1
ATOM 1855 C CA . LEU A 1 253 ? -1.673 109.685 -4.284 1.00 12.17 249 LEU A CA 1
ATOM 1856 C C . LEU A 1 253 ? -2.495 109.716 -3.019 1.00 11.46 249 LEU A C 1
ATOM 1857 O O . LEU A 1 253 ? -3.707 109.532 -3.068 1.00 11.01 249 LEU A O 1
ATOM 1862 N N . LEU A 1 254 ? -1.847 109.930 -1.882 1.00 11.58 250 LEU A N 1
ATOM 1863 C CA . LEU A 1 254 ? -2.565 109.958 -0.614 1.00 12.02 250 LEU A CA 1
ATOM 1864 C C . LEU A 1 254 ? -3.557 111.106 -0.574 1.00 11.93 250 LEU A C 1
ATOM 1865 O O . LEU A 1 254 ? -4.685 110.934 -0.138 1.00 11.65 250 LEU A O 1
ATOM 1870 N N . ASP A 1 255 ? -3.124 112.289 -1.015 1.00 12.92 251 ASP A N 1
ATOM 1871 C CA . ASP A 1 255 ? -3.999 113.441 -1.035 1.00 14.34 251 ASP A CA 1
ATOM 1872 C C . ASP A 1 255 ? -5.262 113.130 -1.872 1.00 13.05 251 ASP A C 1
ATOM 1873 O O . ASP A 1 255 ? -6.375 113.455 -1.464 1.00 13.64 251 ASP A O 1
ATOM 1878 N N . TRP A 1 256 ? -5.084 112.505 -3.030 1.00 12.94 252 TRP A N 1
ATOM 1879 C CA . TRP A 1 256 ? -6.248 112.133 -3.882 1.00 12.69 252 TRP A CA 1
ATOM 1880 C C . TRP A 1 256 ? -7.170 111.170 -3.175 1.00 12.05 252 TRP A C 1
ATOM 1881 O O . TRP A 1 256 ? -8.379 111.337 -3.199 1.00 13.38 252 TRP A O 1
ATOM 1892 N N . CYS A 1 257 ? -6.610 110.150 -2.545 1.00 11.58 253 CYS A N 1
ATOM 1893 C CA . CYS A 1 257 ? -7.424 109.206 -1.801 1.00 11.78 253 CYS A CA 1
ATOM 1894 C C . CYS A 1 257 ? -8.249 109.899 -0.707 1.00 12.17 253 CYS A C 1
ATOM 1895 O O . CYS A 1 257 ? -9.430 109.599 -0.538 1.00 11.60 253 CYS A O 1
ATOM 1898 N N . ARG A 1 258 ? -7.620 110.819 0.028 1.00 11.82 254 ARG A N 1
ATOM 1899 C CA . ARG A 1 258 ? -8.279 111.504 1.121 1.00 13.21 254 ARG A CA 1
ATOM 1900 C C . ARG A 1 258 ? -9.417 112.375 0.602 1.00 14.33 254 ARG A C 1
ATOM 1901 O O . ARG A 1 258 ? -10.446 112.488 1.259 1.00 14.95 254 ARG A O 1
ATOM 1909 N N . LYS A 1 259 ? -9.238 112.965 -0.571 1.00 14.10 255 LYS A N 1
ATOM 1910 C CA A LYS A 1 259 ? -10.272 113.830 -1.137 0.50 14.92 255 LYS A CA 1
ATOM 1911 C CA B LYS A 1 259 ? -10.262 113.829 -1.168 0.50 14.94 255 LYS A CA 1
ATOM 1912 C C . LYS A 1 259 ? -11.403 113.026 -1.775 1.00 14.93 255 LYS A C 1
ATOM 1913 O O . LYS A 1 259 ? -12.474 113.559 -1.988 1.00 14.51 255 LYS A O 1
ATOM 1924 N N . ASN A 1 260 ? -11.177 111.737 -2.045 1.00 13.28 256 ASN A N 1
ATOM 1925 C CA . ASN A 1 260 ? -12.132 110.929 -2.801 1.00 13.35 256 ASN A CA 1
ATOM 1926 C C . ASN A 1 260 ? -12.661 109.714 -2.059 1.00 12.97 256 ASN A C 1
ATOM 1927 O O . ASN A 1 260 ? -13.234 108.827 -2.661 1.00 12.38 256 ASN A O 1
ATOM 1932 N N . ASP A 1 261 ? -12.494 109.700 -0.739 1.00 12.83 257 ASP A N 1
ATOM 1933 C CA A ASP A 1 261 ? -13.011 108.656 0.124 0.60 13.13 257 ASP A CA 1
ATOM 1934 C CA B ASP A 1 261 ? -13.073 108.648 0.094 0.40 13.08 257 ASP A CA 1
ATOM 1935 C C . ASP A 1 261 ? -12.576 107.253 -0.330 1.00 12.00 257 ASP A C 1
ATOM 1936 O O . ASP A 1 261 ? -13.347 106.323 -0.381 1.00 11.09 257 ASP A O 1
ATOM 1945 N N . VAL A 1 262 ? -11.287 107.136 -0.642 1.00 10.93 258 VAL A N 1
ATOM 1946 C CA . VAL A 1 262 ? -10.662 105.886 -1.051 1.00 9.56 258 VAL A CA 1
ATOM 1947 C C . VAL A 1 262 ? -9.586 105.556 0.009 1.00 9.56 258 VAL A C 1
ATOM 1948 O O . VAL A 1 262 ? -8.863 106.445 0.448 1.00 9.53 258 VAL A O 1
ATOM 1952 N N . VAL A 1 263 ? -9.524 104.302 0.450 1.00 8.78 259 VAL A N 1
ATOM 1953 C CA . VAL A 1 263 ? -8.567 103.862 1.476 1.00 7.81 259 VAL A CA 1
ATOM 1954 C C . VAL A 1 263 ? -7.187 103.740 0.848 1.00 8.16 259 VAL A C 1
ATOM 1955 O O . VAL A 1 263 ? -6.986 103.014 -0.143 1.00 8.63 259 VAL A O 1
ATOM 1959 N N . PHE A 1 264 ? -6.233 104.458 1.411 1.00 8.69 260 PHE A N 1
ATOM 1960 C CA . PHE A 1 264 ? -4.841 104.352 0.980 1.00 8.18 260 PHE A CA 1
ATOM 1961 C C . PHE A 1 264 ? -4.157 103.311 1.862 1.00 8.21 260 PHE A C 1
ATOM 1962 O O . PHE A 1 264 ? -3.966 103.527 3.051 1.00 7.73 260 PHE A O 1
ATOM 1970 N N . ILE A 1 265 ? -3.748 102.201 1.256 1.00 7.79 261 ILE A N 1
ATOM 1971 C CA . ILE A 1 265 ? -3.138 101.104 1.957 1.00 7.86 261 ILE A CA 1
ATOM 1972 C C . ILE A 1 265 ? -1.656 101.069 1.619 1.00 7.94 261 ILE A C 1
ATOM 1973 O O . ILE A 1 265 ? -1.301 100.827 0.480 1.00 7.87 261 ILE A O 1
ATOM 1978 N N . ALA A 1 266 ? -0.801 101.287 2.620 1.00 8.13 262 ALA A N 1
ATOM 1979 C CA . ALA A 1 266 ? 0.646 101.111 2.464 1.00 8.56 262 ALA A CA 1
ATOM 1980 C C . ALA A 1 266 ? 1.010 99.676 2.764 1.00 8.60 262 ALA A C 1
ATOM 1981 O O . ALA A 1 266 ? 0.808 99.172 3.897 1.00 9.41 262 ALA A O 1
ATOM 1983 N N . ASP A 1 267 ? 1.562 98.992 1.762 1.00 7.72 263 ASP A N 1
ATOM 1984 C CA . ASP A 1 267 ? 2.039 97.648 1.974 1.00 8.05 263 ASP A CA 1
ATOM 1985 C C . ASP A 1 267 ? 3.511 97.722 2.386 1.00 8.23 263 ASP A C 1
ATOM 1986 O O . ASP A 1 267 ? 4.391 97.911 1.523 1.00 7.53 263 ASP A O 1
ATOM 1991 N N . GLU A 1 268 ? 3.745 97.679 3.703 1.00 8.45 264 GLU A N 1
ATOM 1992 C CA . GLU A 1 268 ? 5.085 97.724 4.288 1.00 8.34 264 GLU A CA 1
ATOM 1993 C C . GLU A 1 268 ? 5.533 96.359 4.784 1.00 8.48 264 GLU A C 1
ATOM 1994 O O . GLU A 1 268 ? 6.359 96.249 5.715 1.00 8.26 264 GLU A O 1
ATOM 2000 N N . VAL A 1 269 ? 5.028 95.307 4.139 1.00 8.08 265 VAL A N 1
ATOM 2001 C CA . VAL A 1 269 ? 5.498 93.971 4.447 1.00 8.25 265 VAL A CA 1
ATOM 2002 C C . VAL A 1 269 ? 7.044 93.869 4.366 1.00 8.07 265 VAL A C 1
ATOM 2003 O O . VAL A 1 269 ? 7.678 93.337 5.292 1.00 8.89 265 VAL A O 1
ATOM 2007 N N . GLN A 1 270 ? 7.631 94.374 3.290 1.00 8.20 266 GLN A N 1
ATOM 2008 C CA . GLN A 1 270 ? 9.079 94.318 3.108 1.00 9.32 266 GLN A CA 1
ATOM 2009 C C . GLN A 1 270 ? 9.815 95.551 3.666 1.00 9.57 266 GLN A C 1
ATOM 2010 O O . GLN A 1 270 ? 10.904 95.424 4.235 1.00 9.72 266 GLN A O 1
ATOM 2016 N N . THR A 1 271 ? 9.240 96.753 3.507 1.00 8.82 267 THR A N 1
ATOM 2017 C CA . THR A 1 271 ? 9.931 97.968 3.953 1.00 9.39 267 THR A CA 1
ATOM 2018 C C . THR A 1 271 ? 9.832 98.237 5.464 1.00 9.22 267 THR A C 1
ATOM 2019 O O . THR A 1 271 ? 10.543 99.081 6.001 1.00 10.24 267 THR A O 1
ATOM 2023 N N . GLY A 1 272 ? 8.901 97.593 6.148 1.00 9.66 268 GLY A N 1
ATOM 2024 C CA . GLY A 1 272 ? 8.596 97.923 7.542 1.00 9.17 268 GLY A CA 1
ATOM 2025 C C . GLY A 1 272 ? 9.620 97.473 8.547 1.00 9.54 268 GLY A C 1
ATOM 2026 O O . GLY A 1 272 ? 10.472 96.662 8.239 1.00 10.17 268 GLY A O 1
ATOM 2027 N N . PHE A 1 273 ? 9.523 98.005 9.761 1.00 9.60 269 PHE A N 1
ATOM 2028 C CA . PHE A 1 273 ? 10.399 97.577 10.880 1.00 9.24 269 PHE A CA 1
ATOM 2029 C C . PHE A 1 273 ? 11.917 97.810 10.639 1.00 9.78 269 PHE A C 1
ATOM 2030 O O . PHE A 1 273 ? 12.719 96.874 10.619 1.00 9.73 269 PHE A O 1
ATOM 2038 N N . ALA A 1 274 ? 12.269 99.087 10.489 1.00 9.14 270 ALA A N 1
ATOM 2039 C CA . ALA A 1 274 ? 13.670 99.600 10.517 1.00 10.87 270 ALA A CA 1
ATOM 2040 C C . ALA A 1 274 ? 14.437 99.392 9.199 1.00 10.76 270 ALA A C 1
ATOM 2041 O O . ALA A 1 274 ? 15.474 100.014 8.967 1.00 12.47 270 ALA A O 1
ATOM 2043 N N . ARG A 1 275 ? 13.896 98.559 8.324 1.00 10.56 271 ARG A N 1
ATOM 2044 C CA . ARG A 1 275 ? 14.565 98.152 7.097 1.00 10.05 271 ARG A CA 1
ATOM 2045 C C . ARG A 1 275 ? 15.116 99.310 6.251 1.00 9.95 271 ARG A C 1
ATOM 2046 O O . ARG A 1 275 ? 16.220 99.198 5.709 1.00 9.81 271 ARG A O 1
ATOM 2054 N N . THR A 1 276 ? 14.370 100.417 6.148 1.00 10.00 272 THR A N 1
ATOM 2055 C CA . THR A 1 276 ? 14.733 101.504 5.234 1.00 10.33 272 THR A CA 1
ATOM 2056 C C . THR A 1 276 ? 15.389 102.701 5.939 1.00 11.46 272 THR A C 1
ATOM 2057 O O . THR A 1 276 ? 15.545 103.764 5.336 1.00 11.81 272 THR A O 1
ATOM 2061 N N . GLY A 1 277 ? 15.801 102.525 7.192 1.00 12.43 273 GLY A N 1
ATOM 2062 C CA . GLY A 1 277 ? 16.444 103.616 7.941 1.00 12.78 273 GLY A CA 1
ATOM 2063 C C . GLY A 1 277 ? 15.433 104.560 8.560 1.00 13.04 273 GLY A C 1
ATOM 2064 O O . GLY A 1 277 ? 15.760 105.681 8.918 1.00 13.76 273 GLY A O 1
ATOM 2065 N N . ALA A 1 278 ? 14.204 104.080 8.702 1.00 12.63 274 ALA A N 1
ATOM 2066 C CA . ALA A 1 278 ? 13.174 104.712 9.497 1.00 12.50 274 ALA A CA 1
ATOM 2067 C C . ALA A 1 278 ? 12.387 103.523 10.039 1.00 12.31 274 ALA A C 1
ATOM 2068 O O . ALA A 1 278 ? 12.474 102.433 9.480 1.00 11.62 274 ALA A O 1
ATOM 2070 N N . MET A 1 279 ? 11.589 103.713 11.087 1.00 12.50 275 MET A N 1
ATOM 2071 C CA . MET A 1 279 ? 10.822 102.592 11.591 1.00 11.91 275 MET A CA 1
ATOM 2072 C C . MET A 1 279 ? 9.903 102.060 10.478 1.00 11.35 275 MET A C 1
ATOM 2073 O O . MET A 1 279 ? 9.834 100.862 10.259 1.00 10.90 275 MET A O 1
ATOM 2078 N N . PHE A 1 280 ? 9.217 102.965 9.792 1.00 10.64 276 PHE A N 1
ATOM 2079 C CA . PHE A 1 280 ? 8.419 102.629 8.610 1.00 10.18 276 PHE A CA 1
ATOM 2080 C C . PHE A 1 280 ? 8.780 103.539 7.458 1.00 10.09 276 PHE A C 1
ATOM 2081 O O . PHE A 1 280 ? 9.056 104.729 7.674 1.00 10.27 276 PHE A O 1
ATOM 2089 N N . ALA A 1 281 ? 8.807 102.970 6.247 1.00 10.06 277 ALA A N 1
ATOM 2090 C CA . ALA A 1 281 ? 9.224 103.712 5.068 1.00 10.48 277 ALA A CA 1
ATOM 2091 C C . ALA A 1 281 ? 8.319 104.887 4.703 1.00 10.84 277 ALA A C 1
ATOM 2092 O O . ALA A 1 281 ? 8.766 105.845 4.031 1.00 10.94 277 ALA A O 1
ATOM 2094 N N . CYS A 1 282 ? 7.055 104.854 5.149 1.00 10.76 278 CYS A N 1
ATOM 2095 C CA . CYS A 1 282 ? 6.160 106.022 4.984 1.00 10.30 278 CYS A CA 1
ATOM 2096 C C . CYS A 1 282 ? 6.707 107.318 5.628 1.00 11.46 278 CYS A C 1
ATOM 2097 O O . CYS A 1 282 ? 6.326 108.428 5.230 1.00 13.33 278 CYS A O 1
ATOM 2100 N N . GLU A 1 283 ? 7.556 107.168 6.639 1.00 12.33 279 GLU A N 1
ATOM 2101 C CA . GLU A 1 283 ? 8.121 108.319 7.335 1.00 13.73 279 GLU A CA 1
ATOM 2102 C C . GLU A 1 283 ? 8.996 109.181 6.440 1.00 14.55 279 GLU A C 1
ATOM 2103 O O . GLU A 1 283 ? 9.101 110.388 6.680 1.00 14.34 279 GLU A O 1
ATOM 2109 N N . HIS A 1 284 ? 9.635 108.607 5.415 1.00 15.80 280 HIS A N 1
ATOM 2110 C CA A HIS A 1 284 ? 10.604 109.371 4.634 0.70 16.56 280 HIS A CA 1
ATOM 2111 C CA B HIS A 1 284 ? 10.600 109.373 4.614 0.30 16.87 280 HIS A CA 1
ATOM 2112 C C . HIS A 1 284 ? 9.949 110.606 4.002 1.00 17.75 280 HIS A C 1
ATOM 2113 O O . HIS A 1 284 ? 10.552 111.673 3.969 1.00 18.26 280 HIS A O 1
ATOM 2126 N N . GLU A 1 285 ? 8.702 110.476 3.539 1.00 17.95 281 GLU A N 1
ATOM 2127 C CA . GLU A 1 285 ? 7.969 111.650 3.028 1.00 18.71 281 GLU A CA 1
ATOM 2128 C C . GLU A 1 285 ? 6.834 112.121 3.920 1.00 18.67 281 GLU A C 1
ATOM 2129 O O . GLU A 1 285 ? 6.016 112.953 3.498 1.00 19.89 281 GLU A O 1
ATOM 2135 N N . GLY A 1 286 ? 6.758 111.609 5.137 1.00 17.01 282 GLY A N 1
ATOM 2136 C CA . GLY A 1 286 ? 5.728 112.035 6.076 1.00 17.07 282 GLY A CA 1
ATOM 2137 C C . GLY A 1 286 ? 4.336 111.583 5.670 1.00 16.84 282 GLY A C 1
ATOM 2138 O O . GLY A 1 286 ? 3.350 112.279 5.936 1.00 17.27 282 GLY A O 1
ATOM 2139 N N . ILE A 1 287 ? 4.255 110.422 5.014 1.00 15.43 283 ILE A N 1
ATOM 2140 C CA . ILE A 1 287 ? 2.974 109.850 4.559 1.00 14.86 283 ILE A CA 1
ATOM 2141 C C . ILE A 1 287 ? 2.283 109.221 5.737 1.00 13.72 283 ILE A C 1
ATOM 2142 O O . ILE A 1 287 ? 2.890 108.396 6.422 1.00 12.18 283 ILE A O 1
ATOM 2147 N N . ASP A 1 288 ? 1.027 109.608 5.981 1.00 12.43 284 ASP A N 1
ATOM 2148 C CA . ASP A 1 288 ? 0.191 108.934 6.955 1.00 12.33 284 ASP A CA 1
ATOM 2149 C C . ASP A 1 288 ? -0.899 108.128 6.200 1.00 11.95 284 ASP A C 1
ATOM 2150 O O . ASP A 1 288 ? -1.929 108.683 5.791 1.00 12.03 284 ASP A O 1
ATOM 2155 N N . PRO A 1 289 ? -0.663 106.828 6.014 1.00 10.65 285 PRO A N 1
ATOM 2156 C CA . PRO A 1 289 ? -1.638 106.032 5.261 1.00 10.43 285 PRO A CA 1
ATOM 2157 C C . PRO A 1 289 ? -2.907 105.779 6.091 1.00 10.73 285 PRO A C 1
ATOM 2158 O O . PRO A 1 289 ? -2.904 106.000 7.299 1.00 11.43 285 PRO A O 1
ATOM 2162 N N . ASP A 1 290 ? -3.985 105.337 5.450 1.00 10.89 286 ASP A N 1
ATOM 2163 C CA . ASP A 1 290 ? -5.191 104.926 6.154 1.00 11.03 286 ASP A CA 1
ATOM 2164 C C . ASP A 1 290 ? -5.006 103.563 6.838 1.00 10.65 286 ASP A C 1
ATOM 2165 O O . ASP A 1 290 ? -5.456 103.365 7.975 1.00 11.11 286 ASP A O 1
ATOM 2170 N N . LEU A 1 291 ? -4.399 102.627 6.113 1.00 9.69 287 LEU A N 1
ATOM 2171 C CA . LEU A 1 291 ? -4.065 101.302 6.626 1.00 9.40 287 LEU A CA 1
ATOM 2172 C C . LEU A 1 291 ? -2.594 101.026 6.296 1.00 9.71 287 LEU A C 1
ATOM 2173 O O . LEU A 1 291 ? -2.102 101.463 5.279 1.00 10.32 287 LEU A O 1
ATOM 2178 N N . ILE A 1 292 ? -1.926 100.260 7.138 1.00 8.66 288 ILE A N 1
ATOM 2179 C CA . ILE A 1 292 ? -0.564 99.792 6.859 1.00 8.23 288 ILE A CA 1
ATOM 2180 C C . ILE A 1 292 ? -0.489 98.277 7.111 1.00 7.56 288 ILE A C 1
ATOM 2181 O O . ILE A 1 292 ? -0.989 97.802 8.112 1.00 7.31 288 ILE A O 1
ATOM 2186 N N . VAL A 1 293 ? 0.087 97.552 6.154 1.00 7.45 289 VAL A N 1
ATOM 2187 C CA . VAL A 1 293 ? 0.265 96.101 6.217 1.00 7.47 289 VAL A CA 1
ATOM 2188 C C . VAL A 1 293 ? 1.710 95.825 6.607 1.00 8.40 289 VAL A C 1
ATOM 2189 O O . VAL A 1 293 ? 2.614 96.445 6.059 1.00 7.84 289 VAL A O 1
ATOM 2193 N N . THR A 1 294 ? 1.907 94.943 7.583 1.00 8.50 290 THR A N 1
ATOM 2194 C CA . THR A 1 294 ? 3.257 94.588 8.037 1.00 8.53 290 THR A CA 1
ATOM 2195 C C . THR A 1 294 ? 3.398 93.077 8.130 1.00 8.59 290 THR A C 1
ATOM 2196 O O . THR A 1 294 ? 2.412 92.365 8.266 1.00 8.29 290 THR A O 1
ATOM 2200 N N . ALA A 1 295 ? 4.632 92.610 7.975 1.00 7.66 291 ALA A N 1
ATOM 2201 C CA . ALA A 1 295 ? 4.961 91.198 8.183 1.00 8.26 291 ALA A CA 1
ATOM 2202 C C . ALA A 1 295 ? 6.485 91.076 8.190 1.00 8.23 291 ALA A C 1
ATOM 2203 O O . ALA A 1 295 ? 7.149 91.925 8.794 1.00 9.19 291 ALA A O 1
ATOM 2235 N N . GLY A 1 297 ? 9.839 91.333 8.833 1.00 9.06 293 GLY A N 1
ATOM 2236 C CA . GLY A 1 297 ? 10.712 91.667 9.967 1.00 9.82 293 GLY A CA 1
ATOM 2237 C C . GLY A 1 297 ? 10.051 91.804 11.332 1.00 9.46 293 GLY A C 1
ATOM 2238 O O . GLY A 1 297 ? 10.739 91.886 12.346 1.00 9.47 293 GLY A O 1
ATOM 2239 N N . ILE A 1 298 ? 8.714 91.842 11.357 1.00 9.02 294 ILE A N 1
ATOM 2240 C CA . ILE A 1 298 ? 7.939 92.070 12.574 1.00 8.87 294 ILE A CA 1
ATOM 2241 C C . ILE A 1 298 ? 8.278 91.163 13.757 1.00 8.32 294 ILE A C 1
ATOM 2242 O O . ILE A 1 298 ? 8.243 91.590 14.897 1.00 8.32 294 ILE A O 1
ATOM 2247 N N . ALA A 1 299 ? 8.609 89.917 13.483 1.00 7.61 295 ALA A N 1
ATOM 2248 C CA . ALA A 1 299 ? 8.775 88.940 14.548 1.00 8.01 295 ALA A CA 1
ATOM 2249 C C . ALA A 1 299 ? 10.060 88.110 14.483 1.00 7.64 295 ALA A C 1
ATOM 2250 O O . ALA A 1 299 ? 10.120 86.997 14.985 1.00 8.19 295 ALA A O 1
ATOM 2252 N N . GLY A 1 300 ? 11.095 88.648 13.861 1.00 7.97 296 GLY A N 1
ATOM 2253 C CA . GLY A 1 300 ? 12.438 88.058 13.950 1.00 8.16 296 GLY A CA 1
ATOM 2254 C C . GLY A 1 300 ? 12.558 86.680 13.335 1.00 8.33 296 GLY A C 1
ATOM 2255 O O . GLY A 1 300 ? 13.464 85.924 13.688 1.00 9.28 296 GLY A O 1
ATOM 2256 N N . GLY A 1 301 ? 11.643 86.365 12.419 1.00 7.77 297 GLY A N 1
ATOM 2257 C CA . GLY A 1 301 ? 11.612 85.056 11.772 1.00 8.29 297 GLY A CA 1
ATOM 2258 C C . GLY A 1 301 ? 10.400 84.207 12.100 1.00 8.21 297 GLY A C 1
ATOM 2259 O O . GLY A 1 301 ? 10.130 83.230 11.378 1.00 9.57 297 GLY A O 1
ATOM 2260 N N . LEU A 1 302 ? 9.655 84.543 13.148 1.00 7.87 298 LEU A N 1
ATOM 2261 C CA . LEU A 1 302 ? 8.441 83.761 13.477 1.00 7.82 298 LEU A CA 1
ATOM 2262 C C . LEU A 1 302 ? 7.290 84.200 12.563 1.00 7.89 298 LEU A C 1
ATOM 2263 O O . LEU A 1 302 ? 7.230 85.369 12.181 1.00 9.19 298 LEU A O 1
ATOM 2268 N N . PRO A 1 303 ? 6.365 83.284 12.245 1.00 7.92 299 PRO A N 1
ATOM 2269 C CA . PRO A 1 303 ? 5.279 83.690 11.316 1.00 7.66 299 PRO A CA 1
ATOM 2270 C C . PRO A 1 303 ? 4.234 84.602 11.961 1.00 7.51 299 PRO A C 1
ATOM 2271 O O . PRO A 1 303 ? 3.422 84.178 12.799 1.00 9.38 299 PRO A O 1
ATOM 2275 N N . LEU A 1 304 ? 4.276 85.863 11.570 1.00 7.56 300 LEU A N 1
ATOM 2276 C CA . LEU A 1 304 ? 3.321 86.845 12.031 1.00 6.94 300 LEU A CA 1
ATOM 2277 C C . LEU A 1 304 ? 3.159 87.934 10.988 1.00 6.55 300 LEU A C 1
ATOM 2278 O O . LEU A 1 304 ? 4.121 88.299 10.306 1.00 6.53 300 LEU A O 1
ATOM 2283 N N . SER A 1 305 ? 1.950 88.483 10.907 1.00 6.62 301 SER A N 1
ATOM 2284 C CA . SER A 1 305 ? 1.683 89.637 10.060 1.00 6.62 301 SER A CA 1
ATOM 2285 C C . SER A 1 305 ? 0.577 90.463 10.711 1.00 6.96 301 SER A C 1
ATOM 2286 O O . SER A 1 305 ? -0.057 90.022 11.674 1.00 7.05 301 SER A O 1
ATOM 2289 N N . ALA A 1 306 ? 0.298 91.640 10.149 1.00 6.76 302 ALA A N 1
ATOM 2290 C CA . ALA A 1 306 ? -0.687 92.533 10.732 1.00 7.15 302 ALA A CA 1
ATOM 2291 C C . ALA A 1 306 ? -1.219 93.562 9.764 1.00 6.86 302 ALA A C 1
ATOM 2292 O O . ALA A 1 306 ? -0.553 93.908 8.790 1.00 7.28 302 ALA A O 1
ATOM 2294 N N . VAL A 1 307 ? -2.405 94.057 10.090 1.00 7.42 303 VAL A N 1
ATOM 2295 C CA . VAL A 1 307 ? -2.957 95.268 9.503 1.00 7.35 303 VAL A CA 1
ATOM 2296 C C . VAL A 1 307 ? -3.209 96.214 10.669 1.00 7.95 303 VAL A C 1
ATOM 2297 O O . VAL A 1 307 ? -3.756 95.806 11.709 1.00 7.55 303 VAL A O 1
ATOM 2301 N N . THR A 1 308 ? -2.747 97.447 10.505 1.00 7.04 304 THR A N 1
ATOM 2302 C CA . THR A 1 308 ? -2.989 98.541 11.444 1.00 7.83 304 THR A CA 1
ATOM 2303 C C . THR A 1 308 ? -3.613 99.698 10.688 1.00 9.40 304 THR A C 1
ATOM 2304 O O . THR A 1 308 ? -3.267 99.935 9.558 1.00 9.01 304 THR A O 1
ATOM 2308 N N . GLY A 1 309 ? -4.584 100.388 11.294 1.00 10.54 305 GLY A N 1
ATOM 2309 C CA . GLY A 1 309 ? -5.267 101.476 10.604 1.00 10.53 305 GLY A CA 1
ATOM 2310 C C . GLY A 1 309 ? -6.139 102.369 11.446 1.00 10.62 305 GLY A C 1
ATOM 2311 O O . GLY A 1 309 ? -6.347 102.140 12.633 1.00 10.15 305 GLY A O 1
ATOM 2312 N N . ARG A 1 310 ? -6.625 103.430 10.824 1.00 11.28 306 ARG A N 1
ATOM 2313 C CA . ARG A 1 310 ? -7.537 104.344 11.493 1.00 12.17 306 ARG A CA 1
ATOM 2314 C C . ARG A 1 310 ? -8.695 103.511 12.052 1.00 11.77 306 ARG A C 1
ATOM 2315 O O . ARG A 1 310 ? -9.235 102.628 11.356 1.00 11.72 306 ARG A O 1
ATOM 2323 N N . ALA A 1 311 ? -9.075 103.768 13.298 1.00 12.41 307 ALA A N 1
ATOM 2324 C CA . ALA A 1 311 ? -10.025 102.897 13.997 1.00 12.86 307 ALA A CA 1
ATOM 2325 C C . ALA A 1 311 ? -11.340 102.718 13.266 1.00 12.98 307 ALA A C 1
ATOM 2326 O O . ALA A 1 311 ? -11.871 101.612 13.213 1.00 12.53 307 ALA A O 1
ATOM 2328 N N . GLU A 1 312 ? -11.892 103.822 12.759 1.00 13.69 308 GLU A N 1
ATOM 2329 C CA . GLU A 1 312 ? -13.203 103.801 12.093 1.00 14.69 308 GLU A CA 1
ATOM 2330 C C . GLU A 1 312 ? -13.181 102.922 10.856 1.00 13.82 308 GLU A C 1
ATOM 2331 O O . GLU A 1 312 ? -14.204 102.370 10.476 1.00 13.80 308 GLU A O 1
ATOM 2337 N N . ILE A 1 313 ? -12.019 102.791 10.222 1.00 11.82 309 ILE A N 1
ATOM 2338 C CA . ILE A 1 313 ? -11.908 101.897 9.055 1.00 10.83 309 ILE A CA 1
ATOM 2339 C C . ILE A 1 313 ? -11.768 100.460 9.540 1.00 10.07 309 ILE A C 1
ATOM 2340 O O . ILE A 1 313 ? -12.535 99.564 9.137 1.00 9.15 309 ILE A O 1
ATOM 2345 N N . MET A 1 314 ? -10.806 100.247 10.443 1.00 9.27 310 MET A N 1
ATOM 2346 C CA . MET A 1 314 ? -10.538 98.894 10.989 1.00 9.11 310 MET A CA 1
ATOM 2347 C C . MET A 1 314 ? -11.733 98.200 11.644 1.00 9.29 310 MET A C 1
ATOM 2348 O O . MET A 1 314 ? -11.862 96.975 11.570 1.00 8.84 310 MET A O 1
ATOM 2353 N N . ASP A 1 315 ? -12.603 98.987 12.279 1.00 9.51 311 ASP A N 1
ATOM 2354 C CA . ASP A 1 315 ? -13.734 98.464 13.018 1.00 10.26 311 ASP A CA 1
ATOM 2355 C C . ASP A 1 315 ? -14.968 98.217 12.137 1.00 10.32 311 ASP A C 1
ATOM 2356 O O . ASP A 1 315 ? -15.991 97.819 12.659 1.00 11.17 311 ASP A O 1
ATOM 2361 N N . SER A 1 316 ? -14.898 98.472 10.835 1.00 10.95 312 SER A N 1
ATOM 2362 C CA . SER A 1 316 ? -16.059 98.246 9.962 1.00 10.64 312 SER A CA 1
ATOM 2363 C C . SER A 1 316 ? -16.473 96.770 9.861 1.00 10.80 312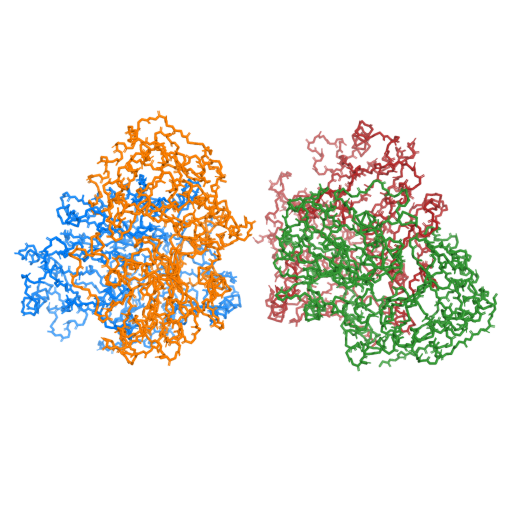 SER A C 1
ATOM 2364 O O . SER A 1 316 ? -17.658 96.476 10.007 1.00 10.45 312 SER A O 1
ATOM 2367 N N . PRO A 1 317 ? -15.516 95.842 9.649 1.00 10.20 313 PRO A N 1
ATOM 2368 C CA . PRO A 1 317 ? -15.932 94.441 9.658 1.00 9.69 313 PRO A CA 1
ATOM 2369 C C . PRO A 1 317 ? -16.622 94.045 10.948 1.00 10.37 313 PRO A C 1
ATOM 2370 O O . PRO A 1 317 ? -16.230 94.455 12.047 1.00 9.84 313 PRO A O 1
ATOM 2374 N N . HIS A 1 318 ? -17.678 93.274 10.789 1.00 10.37 314 HIS A N 1
ATOM 2375 C CA A HIS A 1 318 ? -18.468 92.806 11.921 0.50 11.06 314 HIS A CA 1
ATOM 2376 C CA B HIS A 1 318 ? -18.491 92.790 11.897 0.50 10.78 314 HIS A CA 1
ATOM 2377 C C . HIS A 1 318 ? -17.674 91.850 12.792 1.00 10.35 314 HIS A C 1
ATOM 2378 O O . HIS A 1 318 ? -16.689 91.263 12.351 1.00 9.56 314 HIS A O 1
ATOM 2391 N N . VAL A 1 319 ? -18.114 91.702 14.045 1.00 10.37 315 VAL A N 1
ATOM 2392 C CA . VAL A 1 319 ? -17.491 90.782 14.981 1.00 10.13 315 VAL A CA 1
ATOM 2393 C C . VAL A 1 319 ? -17.412 89.396 14.339 1.00 10.47 315 VAL A C 1
ATOM 2394 O O . VAL A 1 319 ? -18.417 88.902 13.804 1.00 9.13 315 VAL A O 1
ATOM 2398 N N . SER A 1 320 ? -16.239 88.776 14.426 1.00 9.63 316 SER A N 1
ATOM 2399 C CA . SER A 1 320 ? -15.913 87.465 13.854 1.00 10.87 316 SER A CA 1
ATOM 2400 C C . SER A 1 320 ? -15.712 87.462 12.319 1.00 9.83 316 SER A C 1
ATOM 2401 O O . SER A 1 320 ? -15.500 86.414 11.709 1.00 10.41 316 SER A O 1
ATOM 2404 N N . GLY A 1 321 ? -15.731 88.639 11.709 1.00 9.47 317 GLY A N 1
ATOM 2405 C CA . GLY A 1 321 ? -15.479 88.778 10.269 1.00 9.22 317 GLY A CA 1
ATOM 2406 C C . GLY A 1 321 ? -14.004 88.767 9.899 1.00 9.76 317 GLY A C 1
ATOM 2407 O O . GLY A 1 321 ? -13.640 88.604 8.724 1.00 8.78 317 GLY A O 1
ATOM 2408 N N . LEU A 1 322 ? -13.143 88.931 10.889 1.00 10.70 318 LEU A N 1
ATOM 2409 C CA . LEU A 1 322 ? -11.704 88.855 10.676 1.00 10.76 318 LEU A CA 1
ATOM 2410 C C . LEU A 1 322 ? -11.124 87.774 11.551 1.00 12.95 318 LEU A C 1
ATOM 2411 O O . LEU A 1 322 ? -11.523 87.598 12.701 1.00 14.05 318 LEU A O 1
ATOM 2416 N N . GLY A 1 323 ? -10.095 87.123 11.062 1.00 14.04 319 GLY A N 1
ATOM 2417 C CA . GLY A 1 323 ? -9.316 86.246 11.969 1.00 16.13 319 GLY A CA 1
ATOM 2418 C C . GLY A 1 323 ? -8.685 85.103 11.235 1.00 16.21 319 GLY A C 1
ATOM 2419 O O . GLY A 1 323 ? -8.018 85.337 10.250 1.00 17.95 319 GLY A O 1
ATOM 2420 N N . GLY A 1 324 ? -8.877 83.873 11.719 1.00 15.08 320 GLY A N 1
ATOM 2421 C CA . GLY A 1 324 ? -8.065 82.769 11.262 1.00 14.14 320 GLY A CA 1
ATOM 2422 C C . GLY A 1 324 ? -7.581 82.008 12.490 1.00 13.07 320 GLY A C 1
ATOM 2423 O O . GLY A 1 324 ? -7.534 82.553 13.625 1.00 13.85 320 GLY A O 1
ATOM 2424 N N . THR A 1 325 ? -7.261 80.744 12.296 1.00 11.27 321 THR A N 1
ATOM 2425 C CA . THR A 1 325 ? -6.997 79.877 13.444 1.00 10.31 321 THR A CA 1
ATOM 2426 C C . THR A 1 325 ? -5.720 80.266 14.171 1.00 8.65 321 THR A C 1
ATOM 2427 O O . THR A 1 325 ? -5.734 80.474 15.394 1.00 8.98 321 THR A O 1
ATOM 2431 N N . TYR A 1 326 ? -4.624 80.396 13.417 1.00 8.37 322 TYR A N 1
ATOM 2432 C CA . TYR A 1 326 ? -3.307 80.552 14.019 1.00 7.98 322 TYR A CA 1
ATOM 2433 C C . TYR A 1 326 ? -2.939 81.999 14.286 1.00 8.21 322 TYR A C 1
ATOM 2434 O O . TYR A 1 326 ? -2.032 82.255 15.093 1.00 8.06 322 TYR A O 1
ATOM 2443 N N . GLY A 1 327 ? -3.606 82.933 13.591 1.00 7.83 323 GLY A N 1
ATOM 2444 C CA . GLY A 1 327 ? -3.167 84.330 13.522 1.00 7.60 323 GLY A CA 1
ATOM 2445 C C . GLY A 1 327 ? -2.817 84.932 14.878 1.00 8.27 323 GLY A C 1
ATOM 2446 O O . GLY A 1 327 ? -3.549 84.763 15.831 1.00 8.66 323 GLY A O 1
ATOM 2447 N N . GLY A 1 328 ? -1.710 85.654 14.968 1.00 8.24 324 GLY A N 1
ATOM 2448 C CA . GLY A 1 328 ? -1.298 86.197 16.238 1.00 8.14 324 GLY A CA 1
ATOM 2449 C C . GLY A 1 328 ? -0.911 85.118 17.212 1.00 8.06 324 GLY A C 1
ATOM 2450 O O . GLY A 1 328 ? -1.227 85.197 18.382 1.00 7.86 324 GLY A O 1
ATOM 2451 N N . ASN A 1 329 ? -0.202 84.106 16.723 1.00 7.86 325 ASN A N 1
ATOM 2452 C CA . ASN A 1 329 ? 0.228 82.987 17.552 1.00 7.90 325 ASN A CA 1
ATOM 2453 C C . ASN A 1 329 ? 1.014 83.542 18.750 1.00 8.34 325 ASN A C 1
ATOM 2454 O O . ASN A 1 329 ? 1.802 84.483 18.589 1.00 7.53 325 ASN A O 1
ATOM 2459 N N . PRO A 1 330 ? 0.787 82.992 19.961 1.00 8.02 326 PRO A N 1
ATOM 2460 C CA . PRO A 1 330 ? 1.429 83.572 21.159 1.00 8.22 326 PRO A CA 1
ATOM 2461 C C . PRO A 1 330 ? 2.953 83.523 21.174 1.00 7.42 326 PRO A C 1
ATOM 2462 O O . PRO A 1 330 ? 3.588 84.402 21.742 1.00 9.60 326 PRO A O 1
ATOM 2466 N N . ILE A 1 331 ? 3.530 82.522 20.554 1.00 7.44 327 ILE A N 1
ATOM 2467 C CA . ILE A 1 331 ? 4.973 82.428 20.436 1.00 6.98 327 ILE A CA 1
ATOM 2468 C C . ILE A 1 331 ? 5.462 83.515 19.473 1.00 7.18 327 ILE A C 1
ATOM 2469 O O . ILE A 1 331 ? 6.431 84.206 19.748 1.00 7.44 327 ILE A O 1
ATOM 2474 N N . ALA A 1 332 ? 4.769 83.678 18.348 1.00 7.17 328 ALA A N 1
ATOM 2475 C CA . ALA A 1 332 ? 5.094 84.737 17.421 1.00 6.66 328 ALA A CA 1
ATOM 2476 C C . ALA A 1 332 ? 4.935 86.108 18.020 1.00 7.26 328 ALA A C 1
ATOM 2477 O O . ALA A 1 332 ? 5.746 87.004 17.727 1.00 7.08 328 ALA A O 1
ATOM 2479 N N . CYS A 1 333 ? 3.906 86.304 18.846 1.00 6.53 329 CYS A N 1
ATOM 2480 C CA . CYS A 1 333 ? 3.690 87.593 19.479 1.00 7.58 329 CYS A CA 1
ATOM 2481 C C . CYS A 1 333 ? 4.837 87.944 20.438 1.00 8.11 329 CYS A C 1
ATOM 2482 O O . CYS A 1 333 ? 5.325 89.092 20.469 1.00 8.92 329 CYS A O 1
ATOM 2485 N N . ALA A 1 334 ? 5.233 86.956 21.236 1.00 7.60 330 ALA A N 1
ATOM 2486 C CA . ALA A 1 334 ? 6.387 87.108 22.137 1.00 8.52 330 ALA A CA 1
ATOM 2487 C C . ALA A 1 334 ? 7.629 87.522 21.341 1.00 8.51 330 ALA A C 1
ATOM 2488 O O . ALA A 1 334 ? 8.352 88.415 21.746 1.00 8.98 330 ALA A O 1
ATOM 2490 N N . ALA A 1 335 ? 7.856 86.875 20.208 1.00 8.68 331 ALA A N 1
ATOM 2491 C CA . ALA A 1 335 ? 8.968 87.200 19.309 1.00 7.54 331 ALA A CA 1
ATOM 2492 C C . ALA A 1 335 ? 8.898 88.613 18.725 1.00 8.10 331 ALA A C 1
ATOM 2493 O O . ALA A 1 335 ? 9.920 89.319 18.622 1.00 6.71 331 ALA A O 1
ATOM 2495 N N . ALA A 1 336 ? 7.696 89.051 18.359 1.00 7.77 332 ALA A N 1
ATOM 2496 C CA . ALA A 1 336 ? 7.508 90.404 17.827 1.00 7.73 332 ALA A CA 1
ATOM 2497 C C . ALA A 1 336 ? 7.796 91.484 18.881 1.00 7.96 332 ALA A C 1
ATOM 2498 O O . ALA A 1 336 ? 8.440 92.489 18.586 1.00 8.38 332 ALA A O 1
ATOM 2500 N N . LEU A 1 337 ? 7.324 91.291 20.100 1.00 8.93 333 LEU A N 1
ATOM 2501 C CA . LEU A 1 337 ? 7.639 92.216 21.184 1.00 9.62 333 LEU A CA 1
ATOM 2502 C C . LEU A 1 337 ? 9.151 92.256 21.439 1.00 9.87 333 LEU A C 1
ATOM 2503 O O . LEU A 1 337 ? 9.732 93.331 21.613 1.00 10.10 333 LEU A O 1
ATOM 2508 N N . ALA A 1 338 ? 9.784 91.087 21.412 1.00 9.17 334 ALA A N 1
ATOM 2509 C CA . ALA A 1 338 ? 11.230 90.998 21.548 1.00 9.44 334 ALA A CA 1
ATOM 2510 C C . ALA A 1 338 ? 11.943 91.698 20.398 1.00 9.76 334 ALA A C 1
ATOM 2511 O O . ALA A 1 338 ? 12.975 92.360 20.603 1.00 10.19 334 ALA A O 1
ATOM 2513 N N . THR A 1 339 ? 11.394 91.572 19.193 1.00 8.78 335 THR A N 1
ATOM 2514 C CA . THR A 1 339 ? 11.954 92.242 18.014 1.00 8.94 335 THR A CA 1
ATOM 2515 C C . THR A 1 339 ? 11.894 93.779 18.113 1.00 9.23 335 THR A C 1
ATOM 2516 O O . THR A 1 339 ? 12.904 94.484 17.867 1.00 8.50 335 THR A O 1
ATOM 2520 N N . ILE A 1 340 ? 10.723 94.297 18.482 1.00 8.99 336 ILE A N 1
ATOM 2521 C CA . ILE A 1 340 ? 10.533 95.724 18.685 1.00 9.97 336 ILE A CA 1
ATOM 2522 C C . ILE A 1 340 ? 11.527 96.240 19.727 1.00 10.72 336 ILE A C 1
ATOM 2523 O O . ILE A 1 340 ? 12.188 97.264 19.522 1.00 10.64 336 ILE A O 1
ATOM 2528 N N . GLU A 1 341 ? 11.628 95.521 20.836 1.00 10.68 337 GLU A N 1
ATOM 2529 C CA . GLU A 1 341 ? 12.517 95.919 21.929 1.00 11.14 337 GLU A CA 1
ATOM 2530 C C . GLU A 1 341 ? 13.971 95.915 21.472 1.00 11.34 337 GLU A C 1
ATOM 2531 O O . GLU A 1 341 ? 14.738 96.806 21.836 1.00 12.10 337 GLU A O 1
ATOM 2537 N N . THR A 1 342 ? 14.332 94.954 20.621 1.00 10.36 338 THR A N 1
ATOM 2538 C CA . THR A 1 342 ? 15.673 94.879 20.039 1.00 9.63 338 THR A CA 1
ATOM 2539 C C . THR A 1 342 ? 15.935 96.088 19.119 1.00 10.28 338 THR A C 1
ATOM 2540 O O . THR A 1 342 ? 16.963 96.743 19.224 1.00 10.85 338 THR A O 1
ATOM 2544 N N . ILE A 1 343 ? 14.993 96.405 18.238 1.00 10.50 339 ILE A N 1
ATOM 2545 C CA . ILE A 1 343 ? 15.156 97.566 17.375 1.00 10.84 339 ILE A CA 1
ATOM 2546 C C . ILE A 1 343 ? 15.360 98.861 18.150 1.00 11.19 339 ILE A C 1
ATOM 2547 O O . ILE A 1 343 ? 16.246 99.658 17.829 1.00 11.64 339 ILE A O 1
ATOM 2552 N N . GLU A 1 344 ? 14.541 99.060 19.170 1.00 13.02 340 GLU A N 1
ATOM 2553 C CA . GLU A 1 344 ? 14.594 100.274 19.985 1.00 14.86 340 GLU A CA 1
ATOM 2554 C C . GLU A 1 344 ? 15.837 100.317 20.893 1.00 15.33 340 GLU A C 1
ATOM 2555 O O . GLU A 1 344 ? 16.508 101.354 20.974 1.00 16.48 340 GLU A O 1
ATOM 2561 N N . SER A 1 345 ? 16.148 99.220 21.573 1.00 14.18 341 SER A N 1
ATOM 2562 C CA . SER A 1 345 ? 17.270 99.200 22.504 1.00 15.61 341 SER A CA 1
ATOM 2563 C C . SER A 1 345 ? 18.637 99.242 21.833 1.00 15.39 341 SER A C 1
ATOM 2564 O O . SER A 1 345 ? 19.588 99.760 22.441 1.00 16.37 341 SER A O 1
ATOM 2567 N N . GLU A 1 346 ? 18.759 98.696 20.624 1.00 15.22 342 GLU A N 1
ATOM 2568 C CA A GLU A 1 346 ? 20.054 98.667 19.941 0.50 15.74 342 GLU A CA 1
ATOM 2569 C CA B GLU A 1 346 ? 20.051 98.630 19.923 0.50 16.22 342 GLU A CA 1
ATOM 2570 C C . GLU A 1 346 ? 20.177 99.697 18.831 1.00 16.15 342 GLU A C 1
ATOM 2571 O O . GLU A 1 346 ? 21.169 99.711 18.099 1.00 16.19 342 GLU A O 1
ATOM 2582 N N . GLY A 1 347 ? 19.186 100.569 18.721 1.00 15.69 343 GLY A N 1
ATOM 2583 C CA . GLY A 1 347 ? 19.259 101.685 17.771 1.00 15.74 343 GLY A CA 1
ATOM 2584 C C . GLY A 1 347 ? 19.375 101.202 16.320 1.00 13.88 343 GLY A C 1
ATOM 2585 O O . GLY A 1 347 ? 20.213 101.688 15.545 1.00 13.78 343 GLY A O 1
ATOM 2586 N N . LEU A 1 348 ? 18.571 100.212 15.973 1.00 12.04 344 LEU A N 1
ATOM 2587 C CA . LEU A 1 348 ? 18.691 99.584 14.669 1.00 11.73 344 LEU A CA 1
ATOM 2588 C C . LEU A 1 348 ? 18.174 100.459 13.515 1.00 12.13 344 LEU A C 1
ATOM 2589 O O . LEU A 1 348 ? 18.579 100.248 12.366 1.00 11.50 344 LEU A O 1
ATOM 2594 N N . VAL A 1 349 ? 17.302 101.424 13.790 1.00 12.20 345 VAL A N 1
ATOM 2595 C CA . VAL A 1 349 ? 16.924 102.390 12.745 1.00 12.59 345 VAL A CA 1
ATOM 2596 C C . VAL A 1 349 ? 18.182 103.158 12.291 1.00 13.39 345 VAL A C 1
ATOM 2597 O O . VAL A 1 349 ? 18.441 103.294 11.075 1.00 13.46 345 VAL A O 1
ATOM 2601 N N . ALA A 1 350 ? 18.988 103.609 13.259 1.00 13.53 346 ALA A N 1
ATOM 2602 C CA . ALA A 1 350 ? 20.235 104.314 12.953 1.00 13.67 346 ALA A CA 1
ATOM 2603 C C . ALA A 1 350 ? 21.208 103.348 12.292 1.00 13.59 346 ALA A C 1
ATOM 2604 O O . ALA A 1 350 ? 21.943 103.731 11.390 1.00 12.93 346 ALA A O 1
ATOM 2606 N N . ARG A 1 351 ? 21.225 102.081 12.726 1.00 13.12 347 ARG A N 1
ATOM 2607 C CA . ARG A 1 351 ? 22.098 101.111 12.084 1.00 13.66 347 ARG A CA 1
ATOM 2608 C C . ARG A 1 351 ? 21.766 100.938 10.593 1.00 13.92 347 ARG A C 1
ATOM 2609 O O . ARG A 1 351 ? 22.676 100.852 9.755 1.00 13.66 347 ARG A O 1
ATOM 2617 N N . ALA A 1 352 ? 20.478 100.900 10.254 1.00 12.64 348 ALA A N 1
ATOM 2618 C CA . ALA A 1 352 ? 20.099 100.810 8.844 1.00 12.85 348 ALA A CA 1
ATOM 2619 C C . ALA A 1 352 ? 20.629 102.002 8.046 1.00 12.94 348 ALA A C 1
ATOM 2620 O O . ALA A 1 352 ? 21.008 101.857 6.884 1.00 14.37 348 ALA A O 1
ATOM 2622 N N . GLN A 1 353 ? 20.621 103.179 8.652 1.00 13.99 349 GLN A N 1
ATOM 2623 C CA . GLN A 1 353 ? 21.183 104.383 8.041 1.00 14.52 349 GLN A CA 1
ATOM 2624 C C . GLN A 1 353 ? 22.684 104.247 7.769 1.00 15.29 349 GLN A C 1
ATOM 2625 O O . GLN A 1 353 ? 23.181 104.667 6.717 1.00 15.62 349 GLN A O 1
ATOM 2631 N N . GLN A 1 354 ? 23.395 103.658 8.724 1.00 15.56 350 GLN A N 1
ATOM 2632 C CA . GLN A 1 354 ? 24.820 103.421 8.583 1.00 16.98 350 GLN A CA 1
ATOM 2633 C C . GLN A 1 354 ? 25.086 102.466 7.435 1.00 16.24 350 GLN A C 1
ATOM 2634 O O . GLN A 1 354 ? 26.045 102.644 6.666 1.00 16.20 350 GLN A O 1
ATOM 2640 N N . ILE A 1 355 ? 24.239 101.448 7.334 1.00 14.95 351 ILE A N 1
ATOM 2641 C CA . ILE A 1 355 ? 24.380 100.431 6.303 1.00 14.30 351 ILE A CA 1
ATOM 2642 C C . ILE A 1 355 ? 24.079 101.031 4.929 1.00 14.51 351 ILE A C 1
ATOM 2643 O O . ILE A 1 355 ? 24.756 100.700 3.954 1.00 14.59 351 ILE A O 1
ATOM 2648 N N . GLU A 1 356 ? 23.088 101.919 4.850 1.00 14.60 352 GLU A N 1
ATOM 2649 C CA . GLU A 1 356 ? 22.786 102.631 3.599 1.00 15.05 352 GLU A CA 1
ATOM 2650 C C . GLU A 1 356 ? 24.031 103.369 3.112 1.00 15.46 352 GLU A C 1
ATOM 2651 O O . GLU A 1 356 ? 24.379 103.263 1.963 1.00 15.00 352 GLU A O 1
ATOM 2657 N N . LYS A 1 357 ? 24.698 104.081 4.004 1.00 16.33 353 LYS A N 1
ATOM 2658 C CA . LYS A 1 357 ? 25.877 104.838 3.607 1.00 17.92 353 LYS A CA 1
ATOM 2659 C C . LYS A 1 357 ? 26.971 103.940 3.012 1.00 17.10 353 LYS A C 1
ATOM 2660 O O . LYS A 1 357 ? 27.528 104.251 1.955 1.00 16.98 353 LYS A O 1
ATOM 2666 N N . ILE A 1 358 ? 27.273 102.837 3.691 1.00 16.72 354 ILE A N 1
ATOM 2667 C CA . ILE A 1 358 ? 28.291 101.892 3.227 1.00 16.54 354 ILE A CA 1
ATOM 2668 C C . ILE A 1 358 ? 27.915 101.299 1.875 1.00 16.82 354 ILE A C 1
ATOM 2669 O O . ILE A 1 358 ? 28.737 101.278 0.947 1.00 16.61 354 ILE A O 1
ATOM 2674 N N . MET A 1 359 ? 26.670 100.827 1.756 1.00 15.64 355 MET A N 1
ATOM 2675 C CA . MET A 1 359 ? 26.250 100.187 0.526 1.00 16.32 355 MET A CA 1
ATOM 2676 C C . MET A 1 359 ? 26.230 101.146 -0.645 1.00 16.80 355 MET A C 1
ATOM 2677 O O . MET A 1 359 ? 26.699 100.802 -1.716 1.00 17.56 355 MET A O 1
ATOM 2682 N N . LYS A 1 360 ? 25.720 102.358 -0.449 1.00 18.31 356 LYS A N 1
ATOM 2683 C CA . LYS A 1 360 ? 25.633 103.306 -1.556 1.00 18.31 356 LYS A CA 1
ATOM 2684 C C . LYS A 1 360 ? 27.010 103.793 -1.971 1.00 19.34 356 LYS A C 1
ATOM 2685 O O . LYS A 1 360 ? 27.225 104.015 -3.148 1.00 19.56 356 LYS A O 1
ATOM 2691 N N . ASP A 1 361 ? 27.930 103.931 -1.010 1.00 19.50 357 ASP A N 1
ATOM 2692 C CA A ASP A 1 361 ? 29.331 104.273 -1.295 0.50 19.79 357 ASP A CA 1
ATOM 2693 C CA B ASP A 1 361 ? 29.298 104.299 -1.331 0.50 20.15 357 ASP A CA 1
ATOM 2694 C C . ASP A 1 361 ? 30.005 103.191 -2.135 1.00 19.65 357 ASP A C 1
ATOM 2695 O O . ASP A 1 361 ? 30.561 103.469 -3.200 1.00 19.91 357 ASP A O 1
ATOM 2704 N N . ARG A 1 362 ? 29.957 101.948 -1.646 1.00 18.83 358 ARG A N 1
ATOM 2705 C CA . ARG A 1 362 ? 30.608 100.820 -2.312 1.00 18.93 358 ARG A CA 1
ATOM 2706 C C . ARG A 1 362 ? 30.007 100.597 -3.705 1.00 18.95 358 ARG A C 1
ATOM 2707 O O . ARG A 1 362 ? 30.735 100.484 -4.701 1.00 18.59 358 ARG A O 1
ATOM 2715 N N . LEU A 1 363 ? 28.676 100.570 -3.782 1.00 18.43 359 LEU A N 1
ATOM 2716 C CA . LEU A 1 363 ? 28.005 100.318 -5.058 1.00 18.26 359 LEU A CA 1
ATOM 2717 C C . LEU A 1 363 ? 28.143 101.465 -6.058 1.00 18.75 359 LEU A C 1
ATOM 2718 O O . LEU A 1 363 ? 28.276 101.237 -7.258 1.00 18.66 359 LEU A O 1
ATOM 2723 N N . GLY A 1 364 ? 28.099 102.691 -5.566 1.00 20.02 360 GLY A N 1
ATOM 2724 C CA . GLY A 1 364 ? 28.382 103.874 -6.376 1.00 21.35 360 GLY A CA 1
ATOM 2725 C C . GLY A 1 364 ? 29.781 103.863 -6.984 1.00 22.44 360 GLY A C 1
ATOM 2726 O O . GLY A 1 364 ? 29.943 104.221 -8.144 1.00 23.19 360 GLY A O 1
ATOM 2727 N N . ARG A 1 365 ? 30.785 103.454 -6.210 1.00 23.14 361 ARG A N 1
ATOM 2728 C CA . ARG A 1 365 ? 32.162 103.365 -6.724 1.00 23.68 361 ARG A CA 1
ATOM 2729 C C . ARG A 1 365 ? 32.225 102.248 -7.769 1.00 24.25 361 ARG A C 1
ATOM 2730 O O . ARG A 1 365 ? 32.886 102.385 -8.802 1.00 24.30 361 ARG A O 1
ATOM 2732 N N . LEU A 1 366 ? 31.500 101.156 -7.520 1.00 23.39 362 LEU A N 1
ATOM 2733 C CA . LEU A 1 366 ? 31.425 100.062 -8.484 1.00 23.55 362 LEU A CA 1
ATOM 2734 C C . LEU A 1 366 ? 30.769 100.535 -9.792 1.00 23.33 362 LEU A C 1
ATOM 2735 O O . LEU A 1 366 ? 31.301 100.278 -10.886 1.00 23.05 362 LEU A O 1
ATOM 2740 N N . GLN A 1 367 ? 29.643 101.236 -9.684 1.00 22.29 363 GLN A N 1
ATOM 2741 C CA . GLN A 1 367 ? 28.948 101.779 -10.860 1.00 22.64 363 GLN A CA 1
ATOM 2742 C C . GLN A 1 367 ? 29.884 102.684 -11.675 1.00 24.31 363 GLN A C 1
ATOM 2743 O O . GLN A 1 367 ? 29.845 102.692 -12.924 1.00 23.62 363 GLN A O 1
ATOM 2749 N N . ALA A 1 368 ? 30.707 103.457 -10.966 1.00 24.42 364 ALA A N 1
ATOM 2750 C CA . ALA A 1 368 ? 31.695 104.331 -11.625 1.00 26.14 364 ALA A CA 1
ATOM 2751 C C . ALA A 1 368 ? 32.694 103.532 -12.460 1.00 26.93 364 ALA A C 1
ATOM 2752 O O . ALA A 1 368 ? 33.168 104.006 -13.490 1.00 29.33 364 ALA A O 1
ATOM 2754 N N . GLU A 1 369 ? 33.014 102.317 -12.045 1.00 26.74 365 GLU A N 1
ATOM 2755 C CA . GLU A 1 369 ? 33.975 101.497 -12.779 1.00 27.05 365 GLU A CA 1
ATOM 2756 C C . GLU A 1 369 ? 33.305 100.538 -13.773 1.00 26.86 365 GLU A C 1
ATOM 2757 O O . GLU A 1 369 ? 33.984 99.997 -14.648 1.00 26.00 365 GLU A O 1
ATOM 2759 N N . ASP A 1 370 ? 31.984 100.332 -13.665 1.00 25.47 366 ASP A N 1
ATOM 2760 C CA . ASP A 1 370 ? 31.287 99.353 -14.502 1.00 25.31 366 ASP A CA 1
ATOM 2761 C C . ASP A 1 370 ? 29.929 99.897 -14.998 1.00 25.13 366 ASP A C 1
ATOM 2762 O O . ASP A 1 370 ? 28.935 99.927 -14.263 1.00 23.48 366 ASP A O 1
ATOM 2767 N N . ASP A 1 371 ? 29.895 100.358 -16.243 1.00 24.47 367 ASP A N 1
ATOM 2768 C CA . ASP A 1 371 ? 28.660 100.951 -16.774 1.00 24.89 367 ASP A CA 1
ATOM 2769 C C . ASP A 1 371 ? 27.570 99.903 -17.093 1.00 23.08 367 ASP A C 1
ATOM 2770 O O . ASP A 1 371 ? 26.509 100.262 -17.588 1.00 23.36 367 ASP A O 1
ATOM 2775 N N . ARG A 1 372 ? 27.805 98.628 -16.781 1.00 22.06 368 ARG A N 1
ATOM 2776 C CA . ARG A 1 372 ? 26.721 97.648 -16.803 1.00 20.37 368 ARG A CA 1
ATOM 2777 C C . ARG A 1 372 ? 25.773 97.857 -15.625 1.00 19.07 368 ARG A C 1
ATOM 2778 O O . ARG A 1 372 ? 24.671 97.289 -15.596 1.00 17.97 368 ARG A O 1
ATOM 2786 N N . ILE A 1 373 ? 26.216 98.632 -14.639 1.00 18.12 369 ILE A N 1
ATOM 2787 C CA . ILE A 1 373 ? 25.357 99.051 -13.532 1.00 17.53 369 ILE A CA 1
ATOM 2788 C C . ILE A 1 373 ? 24.634 100.344 -13.903 1.00 17.09 369 ILE A C 1
ATOM 2789 O O . ILE A 1 373 ? 25.209 101.439 -13.890 1.00 18.28 369 ILE A O 1
ATOM 2794 N N . GLY A 1 374 ? 23.366 100.228 -14.262 1.00 16.65 370 GLY A N 1
ATOM 2795 C CA . GLY A 1 374 ? 22.591 101.362 -14.749 1.00 16.49 370 GLY A CA 1
ATOM 2796 C C . GLY A 1 374 ? 22.086 102.262 -13.643 1.00 16.66 370 GLY A C 1
ATOM 2797 O O . GLY A 1 374 ? 21.948 103.454 -13.838 1.00 15.52 370 GLY A O 1
ATOM 2798 N N . ASP A 1 375 ? 21.820 101.698 -12.463 1.00 15.55 371 ASP A N 1
ATOM 2799 C CA . ASP A 1 375 ? 21.176 102.434 -11.387 1.00 15.52 371 ASP A CA 1
ATOM 2800 C C . ASP A 1 375 ? 21.523 101.782 -10.068 1.00 15.16 371 ASP A C 1
ATOM 2801 O O . ASP A 1 375 ? 21.602 100.561 -9.979 1.00 14.00 371 ASP A O 1
ATOM 2806 N N . VAL A 1 376 ? 21.767 102.614 -9.066 1.00 15.76 372 VAL A N 1
ATOM 2807 C CA . VAL A 1 376 ? 21.896 102.172 -7.685 1.00 14.82 372 VAL A CA 1
ATOM 2808 C C . VAL A 1 376 ? 20.842 102.933 -6.880 1.00 14.75 372 VAL A C 1
ATOM 2809 O O . VAL A 1 376 ? 20.758 104.165 -6.952 1.00 15.14 372 VAL A O 1
ATOM 2813 N N . ARG A 1 377 ? 20.033 102.209 -6.120 1.00 13.30 373 ARG A N 1
ATOM 2814 C CA . ARG A 1 377 ? 18.852 102.799 -5.485 1.00 12.79 373 ARG A CA 1
ATOM 2815 C C . ARG A 1 377 ? 18.439 102.055 -4.232 1.00 12.36 373 ARG A C 1
ATOM 2816 O O . ARG A 1 377 ? 18.896 100.946 -3.992 1.00 11.88 373 ARG A O 1
ATOM 2824 N N . GLY A 1 378 ? 17.580 102.701 -3.451 1.00 11.72 374 GLY A N 1
ATOM 2825 C CA . GLY A 1 378 ? 17.007 102.135 -2.236 1.00 11.49 374 GLY A CA 1
ATOM 2826 C C . GLY A 1 378 ? 17.287 103.020 -1.036 1.00 12.80 374 GLY A C 1
ATOM 2827 O O . GLY A 1 378 ? 17.808 104.133 -1.174 1.00 13.93 374 GLY A O 1
ATOM 2828 N N . ARG A 1 379 ? 16.873 102.547 0.140 1.00 13.23 375 ARG A N 1
ATOM 2829 C CA A ARG A 1 379 ? 17.086 103.266 1.392 0.70 13.81 375 ARG A CA 1
ATOM 2830 C CA B ARG A 1 379 ? 17.113 103.266 1.383 0.30 13.46 375 ARG A CA 1
ATOM 2831 C C . ARG A 1 379 ? 17.453 102.262 2.475 1.00 13.15 375 ARG A C 1
ATOM 2832 O O . ARG A 1 379 ? 17.029 101.096 2.422 1.00 11.52 375 ARG A O 1
ATOM 2847 N N . GLY A 1 380 ? 18.223 102.717 3.457 1.00 12.88 376 GLY A N 1
ATOM 2848 C CA . GLY A 1 380 ? 18.582 101.902 4.602 1.00 12.17 376 GLY A CA 1
ATOM 2849 C C . GLY A 1 380 ? 19.291 100.621 4.189 1.00 11.75 376 GLY A C 1
ATOM 2850 O O . GLY A 1 380 ? 20.255 100.672 3.440 1.00 12.00 376 GLY A O 1
ATOM 2851 N N . ALA A 1 381 ? 18.806 99.479 4.681 1.00 10.87 377 ALA A N 1
ATOM 2852 C CA . ALA A 1 381 ? 19.369 98.174 4.304 1.00 10.93 377 ALA A CA 1
ATOM 2853 C C . ALA A 1 381 ? 18.491 97.477 3.261 1.00 9.99 377 ALA A C 1
ATOM 2854 O O . ALA A 1 381 ? 18.330 96.268 3.306 1.00 9.94 377 ALA A O 1
ATOM 2856 N N . MET A 1 382 ? 17.920 98.273 2.360 1.00 11.09 378 MET A N 1
ATOM 2857 C CA . MET A 1 382 ? 17.157 97.815 1.202 1.00 10.54 378 MET A CA 1
ATOM 2858 C C . MET A 1 382 ? 17.698 98.576 -0.023 1.00 10.70 378 MET A C 1
ATOM 2859 O O . MET A 1 382 ? 17.161 99.616 -0.411 1.00 10.54 378 MET A O 1
ATOM 2864 N N . ILE A 1 383 ? 18.819 98.078 -0.558 1.00 10.41 379 ILE A N 1
ATOM 2865 C CA . ILE A 1 383 ? 19.581 98.740 -1.609 1.00 10.34 379 ILE A CA 1
ATOM 2866 C C . ILE A 1 383 ? 19.776 97.762 -2.762 1.00 10.65 379 ILE A C 1
ATOM 2867 O O . ILE A 1 383 ? 19.928 96.572 -2.553 1.00 10.06 379 ILE A O 1
ATOM 2872 N N . ALA A 1 384 ? 19.750 98.267 -3.986 1.00 10.84 380 ALA A N 1
ATOM 2873 C CA . ALA A 1 384 ? 19.881 97.427 -5.141 1.00 11.28 380 ALA A CA 1
ATOM 2874 C C . ALA A 1 384 ? 20.634 98.095 -6.250 1.00 11.79 380 ALA A C 1
ATOM 2875 O O . ALA A 1 384 ? 20.766 99.317 -6.294 1.00 13.15 380 ALA A O 1
ATOM 2877 N N . MET A 1 385 ? 21.157 97.266 -7.135 1.00 12.46 381 MET A N 1
ATOM 2878 C CA . MET A 1 385 ? 21.704 97.762 -8.396 1.00 12.63 381 MET A CA 1
ATOM 2879 C C . MET A 1 385 ? 21.027 97.043 -9.554 1.00 12.72 381 MET A C 1
ATOM 2880 O O . MET A 1 385 ? 20.817 95.828 -9.499 1.00 12.58 381 MET A O 1
ATOM 2885 N N . GLU A 1 386 ? 20.714 97.809 -10.593 1.00 12.47 382 GLU A N 1
ATOM 2886 C CA . GLU A 1 386 ? 20.023 97.281 -11.758 1.00 13.11 382 GLU A CA 1
ATOM 2887 C C . GLU A 1 386 ? 21.027 97.142 -12.892 1.00 13.53 382 GLU A C 1
ATOM 2888 O O . GLU A 1 386 ? 21.694 98.118 -13.245 1.00 14.54 382 GLU A O 1
ATOM 2894 N N . LEU A 1 387 ? 21.115 95.933 -13.448 1.00 13.70 383 LEU A N 1
ATOM 2895 C CA . LEU A 1 387 ? 22.113 95.606 -14.481 1.00 14.65 383 LEU A CA 1
ATOM 2896 C C . LEU A 1 387 ? 21.524 95.686 -15.879 1.00 15.26 383 LEU A C 1
ATOM 2897 O O . LEU A 1 387 ? 20.422 95.137 -16.157 1.00 14.25 383 LEU A O 1
ATOM 2902 N N . VAL A 1 388 ? 22.267 96.353 -16.763 1.00 15.84 384 VAL A N 1
ATOM 2903 C CA . VAL A 1 388 ? 21.815 96.637 -18.122 1.00 16.95 384 VAL A CA 1
ATOM 2904 C C . VAL A 1 388 ? 22.935 96.453 -19.145 1.00 18.36 384 VAL A C 1
ATOM 2905 O O . VAL A 1 388 ? 24.113 96.392 -18.784 1.00 18.67 384 VAL A O 1
ATOM 2909 N N . LYS A 1 389 ? 22.578 96.330 -20.417 1.00 19.68 385 LYS A N 1
ATOM 2910 C CA . LYS A 1 389 ? 23.599 96.426 -21.469 1.00 22.11 385 LYS A CA 1
ATOM 2911 C C . LYS A 1 389 ? 24.176 97.853 -21.381 1.00 22.85 385 LYS A C 1
ATOM 2912 O O . LYS A 1 389 ? 23.431 98.814 -21.331 1.00 23.28 385 LYS A O 1
ATOM 2918 N N . ALA A 1 390 ? 25.497 97.980 -21.288 1.00 25.31 386 ALA A N 1
ATOM 2919 C CA . ALA A 1 390 ? 26.145 99.292 -21.076 1.00 26.95 386 ALA A CA 1
ATOM 2920 C C . ALA A 1 390 ? 25.667 100.359 -22.059 1.00 28.58 386 ALA A C 1
ATOM 2921 O O . ALA A 1 390 ? 25.571 100.104 -23.265 1.00 28.97 386 ALA A O 1
ATOM 2923 N N . GLY A 1 391 ? 25.356 101.548 -21.540 1.00 29.48 387 GLY A N 1
ATOM 2924 C CA . GLY A 1 391 ? 24.908 102.660 -22.381 1.00 29.99 387 GLY A CA 1
ATOM 2925 C C . GLY A 1 391 ? 23.420 102.670 -22.705 1.00 29.92 387 GLY A C 1
ATOM 2926 O O . GLY A 1 391 ? 22.944 103.564 -23.423 1.00 31.21 387 GLY A O 1
ATOM 2927 N N . THR A 1 392 ? 22.667 101.688 -22.193 1.00 28.50 388 THR A N 1
ATOM 2928 C CA . THR A 1 392 ? 21.242 101.560 -22.494 1.00 27.48 388 THR A CA 1
ATOM 2929 C C . THR A 1 392 ? 20.455 101.250 -21.224 1.00 26.22 388 THR A C 1
ATOM 2930 O O . THR A 1 392 ? 21.048 101.125 -20.138 1.00 26.29 388 THR A O 1
ATOM 2934 N N . THR A 1 393 ? 19.134 101.125 -21.360 1.00 24.81 389 THR A N 1
ATOM 2935 C CA . THR A 1 393 ? 18.288 100.556 -20.295 1.00 23.67 389 THR A CA 1
ATOM 2936 C C . THR A 1 393 ? 17.825 99.122 -20.629 1.00 22.15 389 THR A C 1
ATOM 2937 O O . THR A 1 393 ? 16.893 98.607 -19.998 1.00 22.74 389 THR A O 1
ATOM 2941 N N . GLU A 1 394 ? 18.492 98.453 -21.577 1.00 21.20 390 GLU A N 1
ATOM 2942 C CA . GLU A 1 394 ? 18.145 97.056 -21.898 1.00 20.37 390 GLU A CA 1
ATOM 2943 C C . GLU A 1 394 ? 18.575 96.172 -20.733 1.00 18.42 390 GLU A C 1
ATOM 2944 O O . GLU A 1 394 ? 19.725 96.236 -20.315 1.00 17.70 390 GLU A O 1
ATOM 2950 N N . PRO A 1 395 ? 17.651 95.354 -20.201 1.00 17.69 391 PRO A N 1
ATOM 2951 C CA . PRO A 1 395 ? 18.007 94.581 -19.009 1.00 17.38 391 PRO A CA 1
ATOM 2952 C C . PRO A 1 395 ? 19.031 93.505 -19.331 1.00 17.07 391 PRO A C 1
ATOM 2953 O O . PRO A 1 395 ? 19.023 92.962 -20.441 1.00 17.82 391 PRO A O 1
ATOM 2957 N N . ASP A 1 396 ? 19.916 93.219 -18.381 1.00 16.39 392 ASP A N 1
ATOM 2958 C CA . ASP A 1 396 ? 20.812 92.069 -18.502 1.00 16.22 392 ASP A CA 1
ATOM 2959 C C . ASP A 1 396 ? 20.551 91.063 -17.377 1.00 15.44 392 ASP A C 1
ATOM 2960 O O . ASP A 1 396 ? 21.297 91.005 -16.405 1.00 15.63 392 ASP A O 1
ATOM 2965 N N . ALA A 1 397 ? 19.518 90.241 -17.548 1.00 14.85 393 ALA A N 1
ATOM 2966 C CA . ALA A 1 397 ? 19.207 89.157 -16.611 1.00 15.34 393 ALA A CA 1
ATOM 2967 C C . ALA A 1 397 ? 20.261 88.055 -16.628 1.00 15.33 393 ALA A C 1
ATOM 2968 O O . ALA A 1 397 ? 20.480 87.409 -15.617 1.00 15.05 393 ALA A O 1
ATOM 2970 N N . ASP A 1 398 ? 20.939 87.869 -17.765 1.00 16.02 394 ASP A N 1
ATOM 2971 C CA . ASP A 1 398 ? 21.967 86.832 -17.877 1.00 17.18 394 ASP A CA 1
ATOM 2972 C C . ASP A 1 398 ? 23.130 87.174 -16.938 1.00 16.17 394 ASP A C 1
ATOM 2973 O O . ASP A 1 398 ? 23.618 86.324 -16.191 1.00 16.66 394 ASP A O 1
ATOM 2978 N N . LEU A 1 399 ? 23.569 88.422 -16.968 1.00 15.65 395 LEU A N 1
ATOM 2979 C CA . LEU A 1 399 ? 24.652 88.867 -16.110 1.00 15.37 395 LEU A CA 1
ATOM 2980 C C . LEU A 1 399 ? 24.260 88.766 -14.636 1.00 15.25 395 LEU A C 1
ATOM 2981 O O . LEU A 1 399 ? 25.066 88.351 -13.794 1.00 14.46 395 LEU A O 1
ATOM 2986 N N . THR A 1 400 ? 23.013 89.129 -14.343 1.00 14.72 396 THR A N 1
ATOM 2987 C CA . THR A 1 400 ? 22.445 89.021 -12.999 1.00 13.40 396 THR A CA 1
ATOM 2988 C C . THR A 1 400 ? 22.532 87.590 -12.468 1.00 13.70 396 THR A C 1
ATOM 2989 O O . THR A 1 400 ? 23.016 87.359 -11.347 1.00 12.90 396 THR A O 1
ATOM 2993 N N . LYS A 1 401 ? 22.097 86.634 -13.274 1.00 13.90 397 LYS A N 1
ATOM 2994 C CA . LYS A 1 401 ? 22.171 85.218 -12.905 1.00 14.73 397 LYS A CA 1
ATOM 2995 C C . LYS A 1 401 ? 23.613 84.763 -12.682 1.00 15.19 397 LYS A C 1
ATOM 2996 O O . LYS A 1 401 ? 23.905 84.063 -11.701 1.00 14.92 397 LYS A O 1
ATOM 3002 N N . ALA A 1 402 ? 24.508 85.182 -13.561 1.00 14.94 398 ALA A N 1
ATOM 3003 C CA . ALA A 1 402 ? 25.935 84.838 -13.455 1.00 15.75 398 ALA A CA 1
ATOM 3004 C C . ALA A 1 402 ? 26.564 85.386 -12.188 1.00 16.21 398 ALA A C 1
ATOM 3005 O O . ALA A 1 402 ? 27.338 84.700 -11.496 1.00 15.94 398 ALA A O 1
ATOM 3007 N N . LEU A 1 403 ? 26.223 86.621 -11.870 1.00 15.97 399 LEU A N 1
ATOM 3008 C CA . LEU A 1 403 ? 26.748 87.285 -10.693 1.00 16.49 399 LEU A CA 1
ATOM 3009 C C . LEU A 1 403 ? 26.299 86.594 -9.413 1.00 15.58 399 LEU A C 1
ATOM 3010 O O . LEU A 1 403 ? 27.117 86.287 -8.522 1.00 13.86 399 LEU A O 1
ATOM 3015 N N . CYS A 1 404 ? 24.998 86.335 -9.328 1.00 14.36 400 CYS A N 1
ATOM 3016 C CA . CYS A 1 404 ? 24.461 85.627 -8.176 1.00 14.54 400 CYS A CA 1
ATOM 3017 C C . CYS A 1 404 ? 25.038 84.229 -8.029 1.00 14.44 400 CYS A C 1
ATOM 3018 O O . CYS A 1 404 ? 25.409 83.851 -6.920 1.00 14.03 400 CYS A O 1
ATOM 3021 N N . ALA A 1 405 ? 25.153 83.480 -9.123 1.00 14.13 401 ALA A N 1
ATOM 3022 C CA . ALA A 1 405 ? 25.730 82.135 -9.068 1.00 15.10 401 ALA A CA 1
ATOM 3023 C C . ALA A 1 405 ? 27.168 82.191 -8.591 1.00 15.47 401 ALA A C 1
ATOM 3024 O O . ALA A 1 405 ? 27.584 81.352 -7.774 1.00 15.36 401 ALA A O 1
ATOM 3026 N N . GLY A 1 406 ? 27.938 83.156 -9.092 1.00 14.65 402 GLY A N 1
ATOM 3027 C CA . GLY A 1 406 ? 29.349 83.246 -8.678 1.00 15.23 402 GLY A CA 1
ATOM 3028 C C . GLY A 1 406 ? 29.475 83.633 -7.217 1.00 14.43 402 GLY A C 1
ATOM 3029 O O . GLY A 1 406 ? 30.370 83.150 -6.512 1.00 14.97 402 GLY A O 1
ATOM 3030 N N . ALA A 1 407 ? 28.620 84.548 -6.769 1.00 12.83 403 ALA A N 1
ATOM 3031 C CA . ALA A 1 407 ? 28.624 84.967 -5.379 1.00 12.62 403 ALA A CA 1
ATOM 3032 C C . ALA A 1 407 ? 28.292 83.782 -4.458 1.00 12.16 403 ALA A C 1
ATOM 3033 O O . ALA A 1 407 ? 28.948 83.580 -3.435 1.00 11.93 403 ALA A O 1
ATOM 3035 N N . HIS A 1 408 ? 27.274 83.007 -4.820 1.00 12.10 404 HIS A N 1
ATOM 3036 C CA . HIS A 1 408 ? 26.887 81.819 -4.027 1.00 11.85 404 HIS A CA 1
ATOM 3037 C C . HIS A 1 408 ? 28.037 80.820 -3.925 1.00 12.32 404 HIS A C 1
ATOM 3038 O O . HIS A 1 408 ? 28.291 80.253 -2.859 1.00 12.50 404 HIS A O 1
ATOM 3045 N N . ALA A 1 409 ? 28.739 80.615 -5.034 1.00 13.47 405 ALA A N 1
ATOM 3046 C CA . ALA A 1 409 ? 29.879 79.678 -5.049 1.00 14.25 405 ALA A CA 1
ATOM 3047 C C . ALA A 1 409 ? 30.996 80.124 -4.111 1.00 14.23 405 ALA A C 1
ATOM 3048 O O . ALA A 1 409 ? 31.752 79.298 -3.601 1.00 15.42 405 ALA A O 1
ATOM 3050 N N . ALA A 1 410 ? 31.096 81.427 -3.889 1.00 14.14 406 ALA A N 1
ATOM 3051 C CA . ALA A 1 410 ? 32.104 82.006 -3.039 1.00 14.50 406 ALA A CA 1
ATOM 3052 C C . ALA A 1 410 ? 31.574 82.244 -1.630 1.00 14.45 406 ALA A C 1
ATOM 3053 O O . ALA A 1 410 ? 32.196 82.953 -0.861 1.00 15.27 406 ALA A O 1
ATOM 3055 N N . GLY A 1 411 ? 30.461 81.618 -1.274 1.00 13.73 407 GLY A N 1
ATOM 3056 C CA . GLY A 1 411 ? 29.985 81.666 0.090 1.00 13.18 407 GLY A CA 1
ATOM 3057 C C . GLY A 1 411 ? 29.287 82.970 0.457 1.00 12.38 407 GLY A C 1
ATOM 3058 O O . GLY A 1 411 ? 29.378 83.403 1.580 1.00 11.60 407 GLY A O 1
ATOM 3059 N N . VAL A 1 412 ? 28.568 83.582 -0.475 1.00 11.71 408 VAL A N 1
ATOM 3060 C CA . VAL A 1 412 ? 27.774 84.782 -0.155 1.00 12.02 408 VAL A CA 1
ATOM 3061 C C . VAL A 1 412 ? 26.327 84.585 -0.608 1.00 11.84 408 VAL A C 1
ATOM 3062 O O . VAL A 1 412 ? 26.062 84.239 -1.763 1.00 11.44 408 VAL A O 1
ATOM 3066 N N . ILE A 1 413 ? 25.393 84.766 0.322 1.00 11.36 409 ILE A N 1
ATOM 3067 C CA . ILE A 1 413 ? 23.959 84.707 0.004 1.00 11.46 409 ILE A CA 1
ATOM 3068 C C . ILE A 1 413 ? 23.540 86.058 -0.524 1.00 12.19 409 ILE A C 1
ATOM 3069 O O . ILE A 1 413 ? 23.576 87.039 0.218 1.00 12.45 409 ILE A O 1
ATOM 3074 N N . VAL A 1 414 ? 23.182 86.120 -1.806 1.00 12.70 410 VAL A N 1
ATOM 3075 C CA . VAL A 1 414 ? 22.707 87.360 -2.424 1.00 12.63 410 VAL A CA 1
ATOM 3076 C C . VAL A 1 414 ? 21.578 87.021 -3.379 1.00 11.98 410 VAL A C 1
ATOM 3077 O O . VAL A 1 414 ? 21.623 85.987 -4.051 1.00 11.67 410 VAL A O 1
ATOM 3081 N N . LEU A 1 415 ? 20.555 87.877 -3.377 1.00 11.19 411 LEU A N 1
ATOM 3082 C CA . LEU A 1 415 ? 19.307 87.649 -4.110 1.00 10.96 411 LEU A CA 1
ATOM 3083 C C . LEU A 1 415 ? 19.209 88.622 -5.285 1.00 10.80 411 LEU A C 1
ATOM 3084 O O . LEU A 1 415 ? 19.860 89.668 -5.314 1.00 9.56 411 LEU A O 1
ATOM 3089 N N . SER A 1 416 ? 18.369 88.251 -6.246 1.00 10.19 412 SER A N 1
ATOM 3090 C CA . SER A 1 416 ? 18.015 89.102 -7.360 1.00 10.32 412 SER A CA 1
ATOM 3091 C C . SER A 1 416 ? 16.529 89.325 -7.270 1.00 10.51 412 SER A C 1
ATOM 3092 O O . SER A 1 416 ? 15.841 88.768 -6.386 1.00 10.51 412 SER A O 1
ATOM 3095 N N . CYS A 1 417 ? 16.049 90.185 -8.151 1.00 10.25 413 CYS A N 1
ATOM 3096 C CA . CYS A 1 417 ? 14.626 90.510 -8.229 1.00 10.00 413 CYS A CA 1
ATOM 3097 C C . CYS A 1 417 ? 14.392 91.324 -9.491 1.00 10.12 413 CYS A C 1
ATOM 3098 O O . CYS A 1 417 ? 15.289 91.450 -10.335 1.00 10.96 413 CYS A O 1
ATOM 3101 N N . GLY A 1 418 ? 13.189 91.878 -9.647 1.00 11.03 414 GLY A N 1
ATOM 3102 C CA . GLY A 1 418 ? 12.911 92.778 -10.757 1.00 10.58 414 GLY A CA 1
ATOM 3103 C C . GLY A 1 418 ? 11.975 92.215 -11.800 1.00 10.63 414 GLY A C 1
ATOM 3104 O O . GLY A 1 418 ? 12.004 91.025 -12.151 1.00 10.70 414 GLY A O 1
ATOM 3105 N N . THR A 1 419 ? 11.147 93.102 -12.324 1.00 10.24 415 THR A N 1
ATOM 3106 C CA . THR A 1 419 ? 10.264 92.749 -13.430 1.00 10.45 415 THR A CA 1
ATOM 3107 C C . THR A 1 419 ? 11.024 92.098 -14.581 1.00 10.25 415 THR A C 1
ATOM 3108 O O . THR A 1 419 ? 10.499 91.192 -15.228 1.00 10.48 415 THR A O 1
ATOM 3112 N N . TYR A 1 420 ? 12.257 92.542 -14.825 1.00 10.42 416 TYR A N 1
ATOM 3113 C CA . TYR A 1 420 ? 13.066 92.022 -15.938 1.00 11.38 416 TYR A CA 1
ATOM 3114 C C . TYR A 1 420 ? 14.209 91.118 -15.470 1.00 11.91 416 TYR A C 1
ATOM 3115 O O . TYR A 1 420 ? 15.083 90.763 -16.254 1.00 12.52 416 TYR A O 1
ATOM 3124 N N . GLY A 1 421 ? 14.211 90.761 -14.185 1.00 11.37 417 GLY A N 1
ATOM 3125 C CA . GLY A 1 421 ? 15.128 89.746 -13.672 1.00 11.46 417 GLY A CA 1
ATOM 3126 C C . GLY A 1 421 ? 16.554 90.221 -13.570 1.00 11.63 417 GLY A C 1
ATOM 3127 O O . GLY A 1 421 ? 17.477 89.406 -13.564 1.00 11.81 417 GLY A O 1
ATOM 3128 N N . ASN A 1 422 ? 16.739 91.544 -13.542 1.00 11.13 418 ASN A N 1
ATOM 3129 C CA . ASN A 1 422 ? 18.071 92.142 -13.721 1.00 10.63 418 ASN A CA 1
ATOM 3130 C C . ASN A 1 422 ? 18.465 93.077 -12.582 1.00 10.82 418 ASN A C 1
ATOM 3131 O O . ASN A 1 422 ? 19.232 94.012 -12.787 1.00 11.18 418 ASN A O 1
ATOM 3136 N N . VAL A 1 423 ? 17.907 92.850 -11.395 1.00 10.40 419 VAL A N 1
ATOM 3137 C CA . VAL A 1 423 ? 18.235 93.663 -10.220 1.00 10.39 419 VAL A CA 1
ATOM 3138 C C . VAL A 1 423 ? 18.891 92.759 -9.179 1.00 10.53 419 VAL A C 1
ATOM 3139 O O . VAL A 1 423 ? 18.324 91.746 -8.780 1.00 11.08 419 VAL A O 1
ATOM 3143 N N . VAL A 1 424 ? 20.095 93.122 -8.752 1.00 10.99 420 VAL A N 1
ATOM 3144 C CA . VAL A 1 424 ? 20.778 92.459 -7.649 1.00 10.14 420 VAL A CA 1
ATOM 3145 C C . VAL A 1 424 ? 20.494 93.298 -6.422 1.00 10.24 420 VAL A C 1
ATOM 3146 O O . VAL A 1 424 ? 20.796 94.473 -6.383 1.00 10.55 420 VAL A O 1
ATOM 3150 N N . ARG A 1 425 ? 19.848 92.699 -5.434 1.00 10.05 421 ARG A N 1
ATOM 3151 C CA . ARG A 1 425 ? 19.426 93.428 -4.251 1.00 10.54 421 ARG A CA 1
ATOM 3152 C C . ARG A 1 425 ? 20.223 93.005 -3.028 1.00 10.87 421 ARG A C 1
ATOM 3153 O O . ARG A 1 425 ? 20.771 91.893 -2.971 1.00 10.80 421 ARG A O 1
ATOM 3161 N N . PHE A 1 426 ? 20.226 93.874 -2.031 1.00 11.16 422 PHE A N 1
ATOM 3162 C CA . PHE A 1 426 ? 20.993 93.676 -0.827 1.00 10.75 422 PHE A CA 1
ATOM 3163 C C . PHE A 1 426 ? 20.063 93.905 0.339 1.00 10.77 422 PHE A C 1
ATOM 3164 O O . PHE A 1 426 ? 19.514 95.009 0.504 1.00 10.51 422 PHE A O 1
ATOM 3172 N N . LEU A 1 427 ? 19.895 92.847 1.129 1.00 9.77 423 LEU A N 1
ATOM 3173 C CA . LEU A 1 427 ? 19.044 92.850 2.323 1.00 9.36 423 LEU A CA 1
ATOM 3174 C C . LEU A 1 427 ? 19.809 92.246 3.490 1.00 10.27 423 LEU A C 1
ATOM 3175 O O . LEU A 1 427 ? 19.390 91.231 4.070 1.00 10.74 423 LEU A O 1
ATOM 3180 N N . PRO A 1 428 ? 20.946 92.868 3.855 1.00 10.58 424 PRO A N 1
ATOM 3181 C CA . PRO A 1 428 ? 21.658 92.325 5.003 1.00 10.53 424 PRO A CA 1
ATOM 3182 C C . PRO A 1 428 ? 20.820 92.501 6.253 1.00 10.48 424 PRO A C 1
ATOM 3183 O O . PRO A 1 428 ? 20.035 93.470 6.341 1.00 10.98 424 PRO A O 1
ATOM 3187 N N . PRO A 1 429 ? 20.978 91.599 7.228 1.00 10.22 425 PRO A N 1
ATOM 3188 C CA . PRO A 1 429 ? 20.395 91.838 8.536 1.00 9.92 425 PRO A CA 1
ATOM 3189 C C . PRO A 1 429 ? 21.103 93.021 9.200 1.00 11.66 425 PRO A C 1
ATOM 3190 O O . PRO A 1 429 ? 22.291 93.290 8.895 1.00 12.59 425 PRO A O 1
ATOM 3194 N N . LEU A 1 430 ? 20.429 93.730 10.108 1.00 11.08 426 LEU A N 1
ATOM 3195 C CA . LEU A 1 430 ? 21.053 94.892 10.754 1.00 11.48 426 LEU A CA 1
ATOM 3196 C C . LEU A 1 430 ? 22.108 94.486 11.815 1.00 12.53 426 LEU A C 1
ATOM 3197 O O . LEU A 1 430 ? 22.848 95.330 12.306 1.00 14.07 426 LEU A O 1
ATOM 3202 N N . SER A 1 431 ? 22.166 93.205 12.143 1.00 11.77 427 SER A N 1
ATOM 3203 C CA . SER A 1 431 ? 23.185 92.622 12.995 1.00 12.53 427 SER A CA 1
ATOM 3204 C C . SER A 1 431 ? 24.489 92.312 12.273 1.00 13.40 427 SER A C 1
ATOM 3205 O O . SER A 1 431 ? 25.439 91.828 12.913 1.00 15.22 427 SER A O 1
ATOM 3208 N N . ILE A 1 432 ? 24.579 92.555 10.963 1.00 13.59 428 ILE A N 1
ATOM 3209 C CA . ILE A 1 432 ? 25.828 92.277 10.249 1.00 13.35 428 ILE A CA 1
ATOM 3210 C C . ILE A 1 432 ? 26.864 93.311 10.709 1.00 14.24 428 ILE A C 1
ATOM 3211 O O . ILE A 1 432 ? 26.536 94.468 10.911 1.00 14.92 428 ILE A O 1
ATOM 3216 N N . GLY A 1 433 ? 28.109 92.895 10.880 1.00 14.43 429 GLY A N 1
ATOM 3217 C CA . GLY A 1 433 ? 29.171 93.865 11.152 1.00 15.32 429 GLY A CA 1
ATOM 3218 C C . GLY A 1 433 ? 29.668 94.507 9.867 1.00 15.64 429 GLY A C 1
ATOM 3219 O O . GLY A 1 433 ? 29.504 93.954 8.787 1.00 15.73 429 GLY A O 1
ATOM 3220 N N . ASP A 1 434 ? 30.266 95.686 9.982 1.00 16.10 430 ASP A N 1
ATOM 3221 C CA . ASP A 1 434 ? 30.815 96.390 8.820 1.00 16.05 430 ASP A CA 1
ATOM 3222 C C . ASP A 1 434 ? 31.823 95.534 8.051 1.00 16.06 430 ASP A C 1
ATOM 3223 O O . ASP A 1 434 ? 31.857 95.572 6.826 1.00 15.08 430 ASP A O 1
ATOM 3228 N N . ASP A 1 435 ? 32.658 94.772 8.755 1.00 17.05 431 ASP A N 1
ATOM 3229 C CA . ASP A 1 435 ? 33.686 94.005 8.052 1.00 18.26 431 ASP A CA 1
ATOM 3230 C C . ASP A 1 435 ? 33.071 92.926 7.155 1.00 17.07 431 ASP A C 1
ATOM 3231 O O . ASP A 1 435 ? 33.486 92.788 6.003 1.00 16.66 431 ASP A O 1
ATOM 3236 N N . LEU A 1 436 ? 32.084 92.178 7.668 1.00 17.12 432 LEU A N 1
ATOM 3237 C CA . LEU A 1 436 ? 31.425 91.148 6.860 1.00 17.06 432 LEU A CA 1
ATOM 3238 C C . LEU A 1 436 ? 30.607 91.765 5.736 1.00 16.27 432 LEU A C 1
ATOM 3239 O O . LEU A 1 436 ? 30.549 91.194 4.664 1.00 16.39 432 LEU A O 1
ATOM 3244 N N . LEU A 1 437 ? 29.970 92.907 5.991 1.00 15.31 433 LEU A N 1
ATOM 3245 C CA . LEU A 1 437 ? 29.207 93.599 4.947 1.00 15.13 433 LEU A CA 1
ATOM 3246 C C . LEU A 1 437 ? 30.156 94.008 3.819 1.00 15.28 433 LEU A C 1
ATOM 3247 O O . LEU A 1 437 ? 29.918 93.715 2.664 1.00 14.71 433 LEU A O 1
ATOM 3252 N N . ASN A 1 438 ? 31.270 94.632 4.180 1.00 15.60 434 ASN A N 1
ATOM 3253 C CA . ASN A 1 438 ? 32.271 95.034 3.178 1.00 16.28 434 ASN A CA 1
ATOM 3254 C C . ASN A 1 438 ? 32.891 93.831 2.445 1.00 16.24 434 ASN A C 1
ATOM 3255 O O . ASN A 1 438 ? 33.165 93.917 1.244 1.00 16.77 434 ASN A O 1
ATOM 3260 N N . GLU A 1 439 ? 33.060 92.707 3.143 1.00 16.21 435 GLU A N 1
ATOM 3261 C CA . GLU A 1 439 ? 33.586 91.474 2.512 1.00 15.76 435 GLU A CA 1
ATOM 3262 C C . GLU A 1 439 ? 32.615 90.878 1.489 1.00 15.68 435 GLU A C 1
ATOM 3263 O O . GLU A 1 439 ? 33.021 90.431 0.412 1.00 16.13 435 GLU A O 1
ATOM 3269 N N . GLY A 1 440 ? 31.328 90.867 1.828 1.00 14.67 436 GLY A N 1
ATOM 3270 C CA . GLY A 1 440 ? 30.312 90.407 0.926 1.00 14.61 436 GLY A CA 1
ATOM 3271 C C . GLY A 1 440 ? 30.338 91.226 -0.356 1.00 14.86 436 GLY A C 1
ATOM 3272 O O . GLY A 1 440 ? 30.251 90.673 -1.453 1.00 14.97 436 GLY A O 1
ATOM 3273 N N . LEU A 1 441 ? 30.439 92.539 -0.210 1.00 15.14 437 LEU A N 1
ATOM 3274 C CA . LEU A 1 441 ? 30.500 93.425 -1.367 1.00 16.37 437 LEU A CA 1
ATOM 3275 C C . LEU A 1 441 ? 31.794 93.226 -2.169 1.00 17.17 437 LEU A C 1
ATOM 3276 O O . LEU A 1 441 ? 31.779 93.292 -3.404 1.00 17.51 437 LEU A O 1
ATOM 3281 N N . ASP A 1 442 ? 32.900 92.958 -1.476 1.00 17.28 438 ASP A N 1
ATOM 3282 C CA . ASP A 1 442 ? 34.167 92.599 -2.155 1.00 18.34 438 ASP A CA 1
ATOM 3283 C C . ASP A 1 442 ? 34.006 91.394 -3.057 1.00 17.89 438 ASP A C 1
ATOM 3284 O O . ASP A 1 442 ? 34.517 91.385 -4.188 1.00 18.57 438 ASP A O 1
ATOM 3289 N N . VAL A 1 443 ? 33.301 90.377 -2.566 1.00 17.62 439 VAL A N 1
ATOM 3290 C CA . VAL A 1 443 ? 33.042 89.180 -3.363 1.00 17.63 439 VAL A CA 1
ATOM 3291 C C . VAL A 1 443 ? 32.234 89.522 -4.621 1.00 18.12 439 VAL A C 1
ATOM 3292 O O . VAL A 1 443 ? 32.576 89.090 -5.726 1.00 18.37 439 VAL A O 1
ATOM 3296 N N . LEU A 1 444 ? 31.171 90.300 -4.463 1.00 18.48 440 LEU A N 1
ATOM 3297 C CA . LEU A 1 444 ? 30.388 90.715 -5.611 1.00 19.60 440 LEU A CA 1
ATOM 3298 C C . LEU A 1 444 ? 31.294 91.432 -6.622 1.00 20.85 440 LEU A C 1
ATOM 3299 O O . LEU A 1 444 ? 31.198 91.166 -7.833 1.00 20.99 440 LEU A O 1
ATOM 3304 N N . GLU A 1 445 ? 32.176 92.312 -6.149 1.00 21.85 441 GLU A N 1
ATOM 3305 C CA . GLU A 1 445 ? 33.081 93.026 -7.088 1.00 23.85 441 GLU A CA 1
ATOM 3306 C C . GLU A 1 445 ? 34.007 92.094 -7.850 1.00 24.00 441 GLU A C 1
ATOM 3307 O O . GLU A 1 445 ? 34.213 92.252 -9.052 1.00 24.88 441 GLU A O 1
ATOM 3313 N N . GLU A 1 446 ? 34.583 91.136 -7.138 1.00 24.06 442 GLU A N 1
ATOM 3314 C CA . GLU A 1 446 ? 35.484 90.156 -7.729 1.00 24.65 442 GLU A CA 1
ATOM 3315 C C . GLU A 1 446 ? 34.768 89.304 -8.781 1.00 24.07 442 GLU A C 1
ATOM 3316 O O . GLU A 1 446 ? 35.302 89.060 -9.862 1.00 23.31 442 GLU A O 1
ATOM 3322 N N . VAL A 1 447 ? 33.546 88.871 -8.470 1.00 22.58 443 VAL A N 1
ATOM 3323 C CA . VAL A 1 447 ? 32.775 88.078 -9.409 1.00 22.68 443 VAL A CA 1
ATOM 3324 C C . VAL A 1 447 ? 32.394 88.915 -10.636 1.00 23.61 443 VAL A C 1
ATOM 3325 O O . VAL A 1 447 ? 32.504 88.432 -11.764 1.00 23.07 443 VAL A O 1
ATOM 3329 N N . LEU A 1 448 ? 31.968 90.159 -10.411 1.00 24.77 444 LEU A N 1
ATOM 3330 C CA . LEU A 1 448 ? 31.553 91.037 -11.510 1.00 26.68 444 LEU A CA 1
ATOM 3331 C C . LEU A 1 448 ? 32.727 91.347 -12.447 1.00 29.35 444 LEU A C 1
ATOM 3332 O O . LEU A 1 448 ? 32.539 91.398 -13.667 1.00 28.55 444 LEU A O 1
ATOM 3337 N N . ARG A 1 449 ? 33.915 91.550 -11.871 1.00 32.57 445 ARG A N 1
ATOM 3338 C CA . ARG A 1 449 ? 35.159 91.745 -12.652 1.00 35.91 445 ARG A CA 1
ATOM 3339 C C . ARG A 1 449 ? 35.516 90.573 -13.558 1.00 37.92 445 ARG A C 1
ATOM 3340 O O . ARG A 1 449 ? 36.145 90.773 -14.596 1.00 38.98 445 ARG A O 1
ATOM 3348 N N . GLY A 1 450 ? 35.188 89.352 -13.136 1.00 31.22 446 GLY A N 1
ATOM 3349 C CA . GLY A 1 450 ? 35.447 88.156 -13.944 1.00 32.12 446 GLY A CA 1
ATOM 3350 C C . GLY A 1 450 ? 34.199 87.719 -14.695 1.00 33.35 446 GLY A C 1
ATOM 3351 O O . GLY A 1 450 ? 34.251 87.356 -15.878 1.00 35.04 446 GLY A O 1
ATOM 3352 N N . VAL B 1 6 ? 8.889 70.670 30.883 1.00 30.50 2 VAL B N 1
ATOM 3353 C CA . VAL B 1 6 ? 7.616 71.468 30.820 1.00 30.00 2 VAL B CA 1
ATOM 3354 C C . VAL B 1 6 ? 6.735 71.120 32.027 1.00 30.19 2 VAL B C 1
ATOM 3355 O O . VAL B 1 6 ? 6.644 69.959 32.422 1.00 30.46 2 VAL B O 1
ATOM 3359 N N . SER B 1 7 ? 6.102 72.134 32.610 1.00 29.27 3 SER B N 1
ATOM 3360 C CA . SER B 1 7 ? 5.239 71.960 33.771 1.00 29.29 3 SER B CA 1
ATOM 3361 C C . SER B 1 7 ? 3.834 72.518 33.478 1.00 27.35 3 SER B C 1
ATOM 3362 O O . SER B 1 7 ? 3.600 73.715 33.579 1.00 27.75 3 SER B O 1
ATOM 3365 N N . HIS B 1 8 ? 2.901 71.637 33.126 1.00 24.72 4 HIS B N 1
ATOM 3366 C CA . HIS B 1 8 ? 1.539 72.055 32.784 1.00 22.48 4 HIS B CA 1
ATOM 3367 C C . HIS B 1 8 ? 0.759 72.533 34.026 1.00 21.42 4 HIS B C 1
ATOM 3368 O O . HIS B 1 8 ? 1.168 72.256 35.167 1.00 20.69 4 HIS B O 1
ATOM 3375 N N . PRO B 1 9 ? -0.357 73.263 33.826 1.00 19.50 5 PRO B N 1
ATOM 3376 C CA . PRO B 1 9 ? -1.186 73.651 34.965 1.00 19.01 5 PRO B CA 1
ATOM 3377 C C . PRO B 1 9 ? -1.770 72.432 35.693 1.00 19.16 5 PRO B C 1
ATOM 3378 O O . PRO B 1 9 ? -1.795 71.327 35.139 1.00 18.07 5 PRO B O 1
ATOM 3382 N N . GLU B 1 10 ? -2.230 72.649 36.920 1.00 19.12 6 GLU B N 1
ATOM 3383 C CA A GLU B 1 10 ? -2.899 71.631 37.732 0.70 19.60 6 GLU B CA 1
ATOM 3384 C CA B GLU B 1 10 ? -2.835 71.567 37.689 0.30 19.40 6 GLU B CA 1
ATOM 3385 C C . GLU B 1 10 ? -4.081 71.069 36.954 1.00 19.06 6 GLU B C 1
ATOM 3386 O O . GLU B 1 10 ? -4.858 71.851 36.418 1.00 18.40 6 GLU B O 1
ATOM 3397 N N . GLN B 1 11 ? -4.248 69.744 36.925 1.00 18.63 7 GLN B N 1
ATOM 3398 C CA . GLN B 1 11 ? -5.291 69.094 36.122 1.00 18.48 7 GLN B CA 1
ATOM 3399 C C . GLN B 1 11 ? -6.620 68.972 36.851 1.00 18.39 7 GLN B C 1
ATOM 3400 O O . GLN B 1 11 ? -7.177 67.878 37.023 1.00 19.84 7 GLN B O 1
ATOM 3406 N N . SER B 1 12 ? -7.142 70.125 37.247 1.00 17.75 8 SER B N 1
ATOM 3407 C CA . SER B 1 12 ? -8.427 70.218 37.891 1.00 17.29 8 SER B CA 1
ATOM 3408 C C . SER B 1 12 ? -9.062 71.561 37.582 1.00 16.35 8 SER B C 1
ATOM 3409 O O . SER B 1 12 ? -8.384 72.580 37.464 1.00 16.51 8 SER B O 1
ATOM 3412 N N . ARG B 1 13 ? -10.373 71.553 37.445 1.00 16.50 9 ARG B N 1
ATOM 3413 C CA . ARG B 1 13 ? -11.137 72.767 37.212 1.00 16.43 9 ARG B CA 1
ATOM 3414 C C . ARG B 1 13 ? -11.158 73.567 38.505 1.00 17.49 9 ARG B C 1
ATOM 3415 O O . ARG B 1 13 ? -11.287 72.995 39.590 1.00 18.25 9 ARG B O 1
ATOM 3423 N N . HIS B 1 14 ? -11.041 74.885 38.390 1.00 17.60 10 HIS B N 1
ATOM 3424 C CA . HIS B 1 14 ? -10.991 75.754 39.570 1.00 18.95 10 HIS B CA 1
ATOM 3425 C C . HIS B 1 14 ? -11.534 77.137 39.268 1.00 19.19 10 HIS B C 1
ATOM 3426 O O . HIS B 1 14 ? -11.065 77.815 38.353 1.00 18.06 10 HIS B O 1
ATOM 3433 N N . LEU B 1 15 ? -12.548 77.540 40.022 1.00 20.49 11 LEU B N 1
ATOM 3434 C CA . LEU B 1 15 ? -13.102 78.868 39.896 1.00 21.13 11 LEU B CA 1
ATOM 3435 C C . LEU B 1 15 ? -12.587 79.712 41.070 1.00 21.58 11 LEU B C 1
ATOM 3436 O O . LEU B 1 15 ? -13.148 79.688 42.168 1.00 20.99 11 LEU B O 1
ATOM 3441 N N . ALA B 1 16 ? -11.493 80.431 40.822 1.00 21.72 12 ALA B N 1
ATOM 3442 C CA . ALA B 1 16 ? -10.876 81.337 41.807 1.00 22.98 12 ALA B CA 1
ATOM 3443 C C . ALA B 1 16 ? -11.677 82.626 41.913 1.00 23.04 12 ALA B C 1
ATOM 3444 O O . ALA B 1 16 ? -11.776 83.218 42.986 1.00 23.52 12 ALA B O 1
ATOM 3446 N N . THR B 1 17 ? -12.212 83.071 40.780 1.00 22.77 13 THR B N 1
ATOM 3447 C CA . THR B 1 17 ? -12.972 84.318 40.693 1.00 22.99 13 THR B CA 1
ATOM 3448 C C . THR B 1 17 ? -14.245 84.100 39.874 1.00 23.51 13 THR B C 1
ATOM 3449 O O . THR B 1 17 ? -14.456 83.025 39.278 1.00 23.86 13 THR B O 1
ATOM 3453 N N . ALA B 1 18 ? -15.061 85.146 39.790 1.00 24.25 14 ALA B N 1
ATOM 3454 C CA . ALA B 1 18 ? -16.096 85.227 38.763 1.00 24.89 14 ALA B CA 1
ATOM 3455 C C . ALA B 1 18 ? -15.421 85.195 37.389 1.00 24.72 14 ALA B C 1
ATOM 3456 O O . ALA B 1 18 ? -14.224 85.461 37.279 1.00 24.13 14 ALA B O 1
ATOM 3458 N N . ILE B 1 19 ? -16.193 84.842 36.365 1.00 24.62 15 ILE B N 1
ATOM 3459 C CA . ILE B 1 19 ? -15.710 84.765 34.986 1.00 23.74 15 ILE B CA 1
ATOM 3460 C C . ILE B 1 19 ? -16.429 85.847 34.188 1.00 23.75 15 ILE B C 1
ATOM 3461 O O . ILE B 1 19 ? -17.642 85.753 33.985 1.00 24.09 15 ILE B O 1
ATOM 3466 N N . PRO B 1 20 ? -15.701 86.893 33.744 1.00 22.90 16 PRO B N 1
ATOM 3467 C CA . PRO B 1 20 ? -14.263 87.164 33.894 1.00 21.78 16 PRO B CA 1
ATOM 3468 C C . PRO B 1 20 ? -13.861 87.697 35.260 1.00 21.72 16 PRO B C 1
ATOM 3469 O O . PRO B 1 20 ? -14.653 88.368 35.929 1.00 20.58 16 PRO B O 1
ATOM 3473 N N . GLY B 1 21 ? -12.608 87.459 35.643 1.00 20.35 17 GLY B N 1
ATOM 3474 C CA . GLY B 1 21 ? -12.073 88.053 36.862 1.00 20.69 17 GLY B CA 1
ATOM 3475 C C . GLY B 1 21 ? -11.501 89.417 36.554 1.00 19.80 17 GLY B C 1
ATOM 3476 O O . GLY B 1 21 ? -11.551 89.854 35.423 1.00 19.66 17 GLY B O 1
ATOM 3477 N N . PRO B 1 22 ? -10.932 90.091 37.562 1.00 20.44 18 PRO B N 1
ATOM 3478 C CA . PRO B 1 22 ? -10.407 91.444 37.381 1.00 20.11 18 PRO B CA 1
ATOM 3479 C C . PRO B 1 22 ? -9.276 91.586 36.378 1.00 19.23 18 PRO B C 1
ATOM 3480 O O . PRO B 1 22 ? -9.249 92.565 35.619 1.00 19.65 18 PRO B O 1
ATOM 3484 N N . ARG B 1 23 ? -8.310 90.665 36.392 1.00 18.20 19 ARG B N 1
ATOM 3485 C CA . ARG B 1 23 ? -7.190 90.771 35.457 1.00 17.32 19 ARG B CA 1
ATOM 3486 C C . ARG B 1 23 ? -7.660 90.545 34.015 1.00 16.31 19 ARG B C 1
ATOM 3487 O O . ARG B 1 23 ? -7.237 91.267 33.102 1.00 15.54 19 ARG B O 1
ATOM 3495 N N . SER B 1 24 ? -8.561 89.588 33.825 1.00 15.01 20 SER B N 1
ATOM 3496 C CA . SER B 1 24 ? -9.174 89.393 32.496 1.00 14.82 20 SER B CA 1
ATOM 3497 C C . SER B 1 24 ? -9.986 90.618 32.060 1.00 14.71 20 SER B C 1
ATOM 3498 O O . SER B 1 24 ? -9.927 91.013 30.890 1.00 14.07 20 SER B O 1
ATOM 3501 N N . GLN B 1 25 ? -10.730 91.234 32.981 1.00 15.74 21 GLN B N 1
ATOM 3502 C CA . GLN B 1 25 ? -11.498 92.427 32.626 1.00 16.27 21 GLN B CA 1
ATOM 3503 C C . GLN B 1 25 ? -10.582 93.560 32.172 1.00 16.13 21 GLN B C 1
ATOM 3504 O O . GLN B 1 25 ? -10.913 94.259 31.218 1.00 17.00 21 GLN B O 1
ATOM 3510 N N . ALA B 1 26 ? -9.457 93.758 32.852 1.00 15.81 22 ALA B N 1
ATOM 3511 C CA . ALA B 1 26 ? -8.484 94.764 32.441 1.00 15.68 22 ALA B CA 1
ATOM 3512 C C . ALA B 1 26 ? -7.979 94.505 31.012 1.00 14.48 22 ALA B C 1
ATOM 3513 O O . ALA B 1 26 ? -7.840 95.427 30.212 1.00 15.06 22 ALA B O 1
ATOM 3515 N N . LEU B 1 27 ? -7.703 93.251 30.713 1.00 14.58 23 LEU B N 1
ATOM 3516 C CA . LEU B 1 27 ? -7.308 92.843 29.355 1.00 14.01 23 LEU B CA 1
ATOM 3517 C C . LEU B 1 27 ? -8.432 92.980 28.326 1.00 13.95 23 LEU B C 1
ATOM 3518 O O . LEU B 1 27 ? -8.173 93.416 27.192 1.00 13.90 23 LEU B O 1
ATOM 3523 N N . ILE B 1 28 ? -9.667 92.652 28.709 1.00 14.48 24 ILE B N 1
ATOM 3524 C CA . ILE B 1 28 ? -10.835 92.887 27.810 1.00 14.98 24 ILE B CA 1
ATOM 3525 C C . ILE B 1 28 ? -10.894 94.382 27.427 1.00 14.90 24 ILE B C 1
ATOM 3526 O O . ILE B 1 28 ? -11.113 94.737 26.268 1.00 13.31 24 ILE B O 1
ATOM 3531 N N . ASP B 1 29 ? -10.676 95.249 28.404 1.00 15.82 25 ASP B N 1
ATOM 3532 C CA . ASP B 1 29 ? -10.717 96.697 28.166 1.00 16.20 25 ASP B CA 1
ATOM 3533 C C . ASP B 1 29 ? -9.610 97.150 27.236 1.00 15.12 25 ASP B C 1
ATOM 3534 O O . ASP B 1 29 ? -9.850 97.965 26.330 1.00 15.06 25 ASP B O 1
ATOM 3539 N N . ARG B 1 30 ? -8.403 96.631 27.445 1.00 13.83 26 ARG B N 1
ATOM 3540 C CA . ARG B 1 30 ? -7.283 96.890 26.526 1.00 12.65 26 ARG B CA 1
ATOM 3541 C C . ARG B 1 30 ? -7.548 96.393 25.113 1.00 11.99 26 ARG B C 1
ATOM 3542 O O . ARG B 1 30 ? -7.214 97.077 24.146 1.00 11.39 26 ARG B O 1
ATOM 3550 N N . LYS B 1 31 ? -8.101 95.187 25.001 1.00 11.61 27 LYS B N 1
ATOM 3551 C CA . LYS B 1 31 ? -8.414 94.616 23.696 1.00 11.33 27 LYS B CA 1
ATOM 3552 C C . LYS B 1 31 ? -9.377 95.531 22.947 1.00 11.53 27 LYS B C 1
ATOM 3553 O O . LYS B 1 31 ? -9.205 95.773 21.757 1.00 11.33 27 LYS B O 1
ATOM 3559 N N . GLY B 1 32 ? -10.396 96.032 23.631 1.00 11.89 28 GLY B N 1
ATOM 3560 C CA . GLY B 1 32 ? -11.385 96.883 22.979 1.00 12.66 28 GLY B CA 1
ATOM 3561 C C . GLY B 1 32 ? -10.847 98.175 22.413 1.00 13.21 28 GLY B C 1
ATOM 3562 O O . GLY B 1 32 ? -11.434 98.726 21.476 1.00 14.71 28 GLY B O 1
ATOM 3563 N N . THR B 1 33 ? -9.753 98.695 22.952 1.00 12.79 29 THR B N 1
ATOM 3564 C CA . THR B 1 33 ? -9.200 99.918 22.400 1.00 12.93 29 THR B CA 1
ATOM 3565 C C . THR B 1 33 ? -7.986 99.720 21.509 1.00 11.97 29 THR B C 1
ATOM 3566 O O . THR B 1 33 ? -7.470 100.696 20.952 1.00 12.16 29 THR B O 1
ATOM 3570 N N . ALA B 1 34 ? -7.521 98.477 21.335 1.00 10.64 30 ALA B N 1
ATOM 3571 C CA . ALA B 1 34 ? -6.346 98.219 20.492 1.00 10.14 30 ALA B CA 1
ATOM 3572 C C . ALA B 1 34 ? -6.587 97.306 19.319 1.00 9.94 30 ALA B C 1
ATOM 3573 O O . ALA B 1 34 ? -5.874 97.409 18.339 1.00 10.41 30 ALA B O 1
ATOM 3575 N N . VAL B 1 35 ? -7.529 96.386 19.452 1.00 9.94 31 VAL B N 1
ATOM 3576 C CA . VAL B 1 35 ? -7.787 95.329 18.463 1.00 9.79 31 VAL B CA 1
ATOM 3577 C C . VAL B 1 35 ? -9.065 95.637 17.702 1.00 9.67 31 VAL B C 1
ATOM 3578 O O . VAL B 1 35 ? -10.077 96.001 18.304 1.00 9.54 31 VAL B O 1
ATOM 3582 N N . ALA B 1 36 ? -9.041 95.450 16.379 1.00 9.71 32 ALA B N 1
ATOM 3583 C CA . ALA B 1 36 ? -10.227 95.633 15.554 1.00 9.51 32 ALA B CA 1
ATOM 3584 C C . ALA B 1 36 ? -11.395 94.762 16.053 1.00 9.11 32 ALA B C 1
ATOM 3585 O O . ALA B 1 36 ? -11.223 93.594 16.437 1.00 9.34 32 ALA B O 1
ATOM 3587 N N . ARG B 1 37 ? -12.599 95.325 16.048 1.00 10.34 33 ARG B N 1
ATOM 3588 C CA . ARG B 1 37 ? -13.741 94.599 16.606 1.00 11.62 33 ARG B CA 1
ATOM 3589 C C . ARG B 1 37 ? -14.052 93.304 15.844 1.00 11.31 33 ARG B C 1
ATOM 3590 O O . ARG B 1 37 ? -14.664 92.364 16.392 1.00 11.00 33 ARG B O 1
ATOM 3598 N N . GLY B 1 38 ? -13.641 93.248 14.573 1.00 9.89 34 GLY B N 1
ATOM 3599 C CA . GLY B 1 38 ? -13.889 92.073 13.780 1.00 9.91 34 GLY B CA 1
ATOM 3600 C C . GLY B 1 38 ? -13.181 90.811 14.245 1.00 9.85 34 GLY B C 1
ATOM 3601 O O . GLY B 1 38 ? -13.546 89.693 13.864 1.00 9.77 34 GLY B O 1
ATOM 3602 N N . VAL B 1 39 ? -12.131 90.978 15.052 1.00 9.30 35 VAL B N 1
ATOM 3603 C CA . VAL B 1 39 ? -11.491 89.834 15.700 1.00 9.49 35 VAL B CA 1
ATOM 3604 C C . VAL B 1 39 ? -12.315 89.494 16.952 1.00 10.80 35 VAL B C 1
ATOM 3605 O O . VAL B 1 39 ? -12.151 90.123 18.008 1.00 11.40 35 VAL B O 1
ATOM 3609 N N . GLY B 1 40 ? -13.190 88.512 16.831 1.00 10.73 36 GLY B N 1
ATOM 3610 C CA . GLY B 1 40 ? -14.073 88.163 17.937 1.00 11.92 36 GLY B CA 1
ATOM 3611 C C . GLY B 1 40 ? -13.352 87.265 18.925 1.00 12.84 36 GLY B C 1
ATOM 3612 O O . GLY B 1 40 ? -12.360 86.630 18.576 1.00 14.06 36 GLY B O 1
ATOM 3613 N N . THR B 1 41 ? -13.825 87.235 20.165 1.00 11.66 37 THR B N 1
ATOM 3614 C CA . THR B 1 41 ? -13.298 86.286 21.163 1.00 13.62 37 THR B CA 1
ATOM 3615 C C . THR B 1 41 ? -14.472 85.527 21.796 1.00 14.28 37 THR B C 1
ATOM 3616 O O . THR B 1 41 ? -15.512 86.133 22.120 1.00 17.02 37 THR B O 1
ATOM 3620 N N . THR B 1 42 ? -14.320 84.225 21.952 1.00 13.83 38 THR B N 1
ATOM 3621 C CA . THR B 1 42 ? -15.358 83.401 22.552 1.00 13.19 38 THR B CA 1
ATOM 3622 C C . THR B 1 42 ? -15.378 83.465 24.093 1.00 13.75 38 THR B C 1
ATOM 3623 O O . THR B 1 42 ? -16.438 83.704 24.703 1.00 12.81 38 THR B O 1
ATOM 3627 N N . MET B 1 43 ? -14.218 83.249 24.716 1.00 12.56 39 MET B N 1
ATOM 3628 C CA . MET B 1 43 ? -14.109 83.209 26.170 1.00 13.36 39 MET B CA 1
ATOM 3629 C C . MET B 1 43 ? -13.763 84.573 26.732 1.00 14.29 39 MET B C 1
ATOM 3630 O O . MET B 1 43 ? -12.888 85.274 26.210 1.00 14.49 39 MET B O 1
ATOM 3635 N N . PRO B 1 44 ? -14.446 84.971 27.802 1.00 15.42 40 PRO B N 1
ATOM 3636 C CA . PRO B 1 44 ? -14.094 86.224 28.463 1.00 17.01 40 PRO B CA 1
ATOM 3637 C C . PRO B 1 44 ? -12.913 86.096 29.435 1.00 17.03 40 PRO B C 1
ATOM 3638 O O . PRO B 1 44 ? -12.897 86.764 30.476 1.00 20.62 40 PRO B O 1
ATOM 3642 N N . VAL B 1 45 ? -11.949 85.234 29.159 1.00 15.45 41 VAL B N 1
ATOM 3643 C CA . VAL B 1 45 ? -10.803 85.092 30.056 1.00 13.99 41 VAL B CA 1
ATOM 3644 C C . VAL B 1 45 ? -9.554 85.095 29.211 1.00 13.80 41 VAL B C 1
ATOM 3645 O O . VAL B 1 45 ? -9.608 84.681 28.029 1.00 13.31 41 VAL B O 1
ATOM 3649 N N . TYR B 1 46 ? -8.467 85.587 29.806 1.00 12.99 42 TYR B N 1
ATOM 3650 C CA . TYR B 1 46 ? -7.164 85.697 29.170 1.00 11.80 42 TYR B CA 1
ATOM 3651 C C . TYR B 1 46 ? -6.221 84.599 29.685 1.00 11.79 42 TYR B C 1
ATOM 3652 O O . TYR B 1 46 ? -6.018 84.442 30.893 1.00 11.29 42 TYR B O 1
ATOM 3661 N N . ALA B 1 47 ? -5.653 83.831 28.757 1.00 11.60 43 ALA B N 1
ATOM 3662 C CA . ALA B 1 47 ? -4.822 82.654 29.103 1.00 12.57 43 ALA B CA 1
ATOM 3663 C C . ALA B 1 47 ? -3.420 83.023 29.550 1.00 12.78 43 ALA B C 1
ATOM 3664 O O . ALA B 1 47 ? -2.823 83.931 28.967 1.00 13.01 43 ALA B O 1
ATOM 3666 N N . VAL B 1 48 ? -2.893 82.286 30.543 1.00 13.30 44 VAL B N 1
ATOM 3667 C CA A VAL B 1 48 ? -1.495 82.404 30.988 0.50 13.38 44 VAL B CA 1
ATOM 3668 C CA B VAL B 1 48 ? -1.487 82.406 30.969 0.50 13.49 44 VAL B CA 1
ATOM 3669 C C . VAL B 1 48 ? -0.685 81.120 30.733 1.00 13.14 44 VAL B C 1
ATOM 3670 O O . VAL B 1 48 ? 0.485 81.184 30.371 1.00 12.38 44 VAL B O 1
ATOM 3677 N N . ARG B 1 49 ? -1.317 79.959 30.929 1.00 12.01 45 ARG B N 1
ATOM 3678 C CA . ARG B 1 49 ? -0.676 78.651 30.733 1.00 12.07 45 ARG B CA 1
ATOM 3679 C C . ARG B 1 49 ? -1.741 77.611 30.372 1.00 12.55 45 ARG B C 1
ATOM 3680 O O . ARG B 1 49 ? -2.918 77.778 30.714 1.00 11.82 45 ARG B O 1
ATOM 3682 N N . ALA B 1 50 ? -1.326 76.544 29.690 1.00 11.90 46 ALA B N 1
ATOM 3683 C CA . ALA B 1 50 ? -2.237 75.503 29.245 1.00 12.08 46 ALA B CA 1
ATOM 3684 C C . ALA B 1 50 ? -1.503 74.184 29.063 1.00 12.41 46 ALA B C 1
ATOM 3685 O O . ALA B 1 50 ? -0.330 74.167 28.722 1.00 12.97 46 ALA B O 1
ATOM 3687 N N . GLY B 1 51 ? -2.217 73.087 29.265 1.00 11.75 47 GLY B N 1
ATOM 3688 C CA . GLY B 1 51 ? -1.654 71.761 29.078 1.00 11.88 47 GLY B CA 1
ATOM 3689 C C . GLY B 1 51 ? -2.583 70.700 29.608 1.00 11.45 47 GLY B C 1
ATOM 3690 O O . GLY B 1 51 ? -3.451 70.992 30.432 1.00 11.99 47 GLY B O 1
ATOM 3691 N N . GLY B 1 52 ? -2.393 69.462 29.153 1.00 11.92 48 GLY B N 1
ATOM 3692 C CA . GLY B 1 52 ? -3.265 68.355 29.549 1.00 12.44 48 GLY B CA 1
ATOM 3693 C C . GLY B 1 52 ? -4.660 68.632 29.041 1.00 12.64 48 GLY B C 1
ATOM 3694 O O . GLY B 1 52 ? -4.863 68.717 27.827 1.00 12.08 48 GLY B O 1
ATOM 3695 N N . GLY B 1 53 ? -5.598 68.812 29.967 1.00 12.89 49 GLY B N 1
ATOM 3696 C CA . GLY B 1 53 ? -6.953 69.234 29.647 1.00 12.76 49 GLY B CA 1
ATOM 3697 C C . GLY B 1 53 ? -7.402 70.582 30.194 1.00 12.21 49 GLY B C 1
ATOM 3698 O O . GLY B 1 53 ? -8.618 70.833 30.272 1.00 12.17 49 GLY B O 1
ATOM 3699 N N . ILE B 1 54 ? -6.444 71.457 30.500 1.00 11.69 50 ILE B N 1
ATOM 3700 C CA . ILE B 1 54 ? -6.710 72.711 31.188 1.00 11.67 50 ILE B CA 1
ATOM 3701 C C . ILE B 1 54 ? -6.135 73.960 30.487 1.00 11.58 50 ILE B C 1
ATOM 3702 O O . ILE B 1 54 ? -5.038 73.913 29.882 1.00 11.81 50 ILE B O 1
ATOM 3707 N N . VAL B 1 55 ? -6.882 75.066 30.560 1.00 11.48 51 VAL B N 1
ATOM 3708 C CA . VAL B 1 55 ? -6.334 76.404 30.307 1.00 11.06 51 VAL B CA 1
ATOM 3709 C C . VAL B 1 55 ? -6.451 77.185 31.594 1.00 12.50 51 VAL B C 1
ATOM 3710 O O . VAL B 1 55 ? -7.550 77.307 32.156 1.00 12.10 51 VAL B O 1
ATOM 3714 N N . GLU B 1 56 ? -5.327 77.732 32.056 1.00 13.20 52 GLU B N 1
ATOM 3715 C CA . GLU B 1 56 ? -5.322 78.562 33.270 1.00 13.87 52 GLU B CA 1
ATOM 3716 C C . GLU B 1 56 ? -5.281 80.010 32.853 1.00 13.64 52 GLU B C 1
ATOM 3717 O O . GLU B 1 56 ? -4.509 80.359 31.961 1.00 14.13 52 GLU B O 1
ATOM 3723 N N . ASP B 1 57 ? -6.089 80.842 33.510 1.00 13.63 53 ASP B N 1
ATOM 3724 C CA . ASP B 1 57 ? -6.229 82.258 33.140 1.00 13.64 53 ASP B CA 1
ATOM 3725 C C . ASP B 1 57 ? -5.459 83.169 34.088 1.00 13.92 53 ASP B C 1
ATOM 3726 O O . ASP B 1 57 ? -4.872 82.692 35.059 1.00 12.70 53 ASP B O 1
ATOM 3731 N N . VAL B 1 58 ? -5.433 84.462 33.781 1.00 14.60 54 VAL B N 1
ATOM 3732 C CA . VAL B 1 58 ? -4.647 85.456 34.525 1.00 14.93 54 VAL B CA 1
ATOM 3733 C C . VAL B 1 58 ? -5.125 85.657 35.974 1.00 15.75 54 VAL B C 1
ATOM 3734 O O . VAL B 1 58 ? -4.364 86.162 36.823 1.00 16.79 54 VAL B O 1
ATOM 3738 N N . ASP B 1 59 ? -6.367 85.277 36.243 1.00 15.62 55 ASP B N 1
ATOM 3739 C CA . ASP B 1 59 ? -6.928 85.341 37.589 1.00 16.75 55 ASP B CA 1
ATOM 3740 C C . ASP B 1 59 ? -6.796 84.052 38.381 1.00 16.99 55 ASP B C 1
ATOM 3741 O O . ASP B 1 59 ? -7.253 83.995 39.540 1.00 17.30 55 ASP B O 1
ATOM 3746 N N . GLY B 1 60 ? -6.149 83.049 37.786 1.00 15.35 56 GLY B N 1
ATOM 3747 C CA . GLY B 1 60 ? -5.926 81.768 38.435 1.00 15.64 56 GLY B CA 1
ATOM 3748 C C . GLY B 1 60 ? -7.055 80.768 38.285 1.00 15.17 56 GLY B C 1
ATOM 3749 O O . GLY B 1 60 ? -7.013 79.701 38.886 1.00 15.34 56 GLY B O 1
ATOM 3750 N N . ASN B 1 61 ? -8.064 81.085 37.479 1.00 14.42 57 ASN B N 1
ATOM 3751 C CA . ASN B 1 61 ? -9.071 80.106 37.167 1.00 14.44 57 ASN B CA 1
ATOM 3752 C C . ASN B 1 61 ? -8.480 79.030 36.271 1.00 14.53 57 ASN B C 1
ATOM 3753 O O . ASN B 1 61 ? -7.575 79.310 35.472 1.00 15.27 57 ASN B O 1
ATOM 3758 N N . ARG B 1 62 ? -8.969 77.802 36.422 1.00 13.72 58 ARG B N 1
ATOM 3759 C CA . ARG B 1 62 ? -8.507 76.683 35.611 1.00 13.43 58 ARG B CA 1
ATOM 3760 C C . ARG B 1 62 ? -9.731 76.125 34.941 1.00 13.24 58 ARG B C 1
ATOM 3761 O O . ARG B 1 62 ? -10.629 75.609 35.605 1.00 13.28 58 ARG B O 1
ATOM 3769 N N . LEU B 1 63 ? -9.765 76.253 33.605 1.00 12.02 59 LEU B N 1
ATOM 3770 C CA . LEU B 1 63 ? -10.898 75.826 32.786 1.00 11.82 59 LEU B CA 1
ATOM 3771 C C . LEU B 1 63 ? -10.641 74.523 32.037 1.00 11.28 59 LEU B C 1
ATOM 3772 O O . LEU B 1 63 ? -9.531 74.286 31.542 1.00 12.57 59 LEU B O 1
ATOM 3777 N N . ILE B 1 64 ? -11.680 73.708 31.917 1.00 11.84 60 ILE B N 1
ATOM 3778 C CA . ILE B 1 64 ? -11.599 72.463 31.154 1.00 11.47 60 ILE B CA 1
ATOM 3779 C C . ILE B 1 64 ? -11.657 72.812 29.660 1.00 11.71 60 ILE B C 1
ATOM 3780 O O . ILE B 1 64 ? -12.554 73.548 29.207 1.00 12.05 60 ILE B O 1
ATOM 3785 N N . ASP B 1 65 ? -10.690 72.295 28.914 1.00 10.60 61 ASP B N 1
ATOM 3786 C CA . ASP B 1 65 ? -10.530 72.625 27.496 1.00 10.91 61 ASP B CA 1
ATOM 3787 C C . ASP B 1 65 ? -11.202 71.558 26.625 1.00 11.17 61 ASP B C 1
ATOM 3788 O O . ASP B 1 65 ? -10.642 70.495 26.398 1.00 10.57 61 ASP B O 1
ATOM 3793 N N . LEU B 1 66 ? -12.389 71.871 26.124 1.00 10.36 62 LEU B N 1
ATOM 3794 C CA . LEU B 1 66 ? -13.083 71.003 25.167 1.00 10.10 62 LEU B CA 1
ATOM 3795 C C . LEU B 1 66 ? -13.044 71.597 23.744 1.00 10.30 62 LEU B C 1
ATOM 3796 O O . LEU B 1 66 ? -13.816 71.179 22.876 1.00 11.13 62 LEU B O 1
ATOM 3801 N N . GLY B 1 67 ? -12.142 72.552 23.507 1.00 9.41 63 GLY B N 1
ATOM 3802 C CA . GLY B 1 67 ? -11.998 73.182 22.187 1.00 8.98 63 GLY B CA 1
ATOM 3803 C C . GLY B 1 67 ? -10.685 72.924 21.477 1.00 8.62 63 GLY B C 1
ATOM 3804 O O . GLY B 1 67 ? -10.634 73.013 20.253 1.00 8.83 63 GLY B O 1
ATOM 3805 N N . SER B 1 68 ? -9.624 72.634 22.230 1.00 8.61 64 SER B N 1
ATOM 3806 C CA . SER B 1 68 ? -8.228 72.551 21.710 1.00 8.92 64 SER B CA 1
ATOM 3807 C C . SER B 1 68 ? -7.865 73.644 20.711 1.00 8.09 64 SER B C 1
ATOM 3808 O O . SER B 1 68 ? -7.104 73.448 19.761 1.00 7.92 64 SER B O 1
ATOM 3811 N N . GLY B 1 69 ? -8.365 74.842 20.968 1.00 8.59 65 GLY B N 1
ATOM 3812 C CA . GLY B 1 69 ? -8.055 75.983 20.108 1.00 8.93 65 GLY B CA 1
ATOM 3813 C C . GLY B 1 69 ? -8.571 75.847 18.683 1.00 8.74 65 GLY B C 1
ATOM 3814 O O . GLY B 1 69 ? -7.926 76.307 17.727 1.00 8.98 65 GLY B O 1
ATOM 3815 N N . ILE B 1 70 ? -9.765 75.262 18.577 1.00 8.67 66 ILE B N 1
ATOM 3816 C CA . ILE B 1 70 ? -10.412 74.827 17.325 1.00 7.92 66 ILE B CA 1
ATOM 3817 C C . ILE B 1 70 ? -9.594 73.695 16.660 1.00 7.79 66 ILE B C 1
ATOM 3818 O O . ILE B 1 70 ? -9.103 73.830 15.513 1.00 8.43 66 ILE B O 1
ATOM 3823 N N . ALA B 1 71 ? -9.449 72.580 17.380 1.00 8.22 67 ALA B N 1
ATOM 3824 C CA . ALA B 1 71 ? -8.860 71.358 16.838 1.00 7.63 67 ALA B CA 1
ATOM 3825 C C . ALA B 1 71 ? -7.368 71.436 16.475 1.00 7.97 67 ALA B C 1
ATOM 3826 O O . ALA B 1 71 ? -6.895 70.704 15.583 1.00 8.55 67 ALA B O 1
ATOM 3828 N N . VAL B 1 72 ? -6.635 72.303 17.168 1.00 8.33 68 VAL B N 1
ATOM 3829 C CA . VAL B 1 72 ? -5.219 72.527 16.901 1.00 7.88 68 VAL B CA 1
ATOM 3830 C C . VAL B 1 72 ? -4.291 71.782 17.876 1.00 8.10 68 VAL B C 1
ATOM 3831 O O . VAL B 1 72 ? -3.343 71.117 17.443 1.00 7.36 68 VAL B O 1
ATOM 3835 N N . THR B 1 73 ? -4.543 71.909 19.177 1.00 8.30 69 THR B N 1
ATOM 3836 C CA . THR B 1 73 ? -3.689 71.283 20.179 1.00 8.50 69 THR B CA 1
ATOM 3837 C C . THR B 1 73 ? -4.137 69.862 20.518 1.00 8.75 69 THR B C 1
ATOM 3838 O O . THR B 1 73 ? -4.303 69.491 21.694 1.00 9.69 69 THR B O 1
ATOM 3842 N N . THR B 1 74 ? -4.296 69.068 19.462 1.00 9.22 70 THR B N 1
ATOM 3843 C CA . THR B 1 74 ? -4.675 67.661 19.550 1.00 8.00 70 THR B CA 1
ATOM 3844 C C . THR B 1 74 ? -3.739 66.867 20.457 1.00 8.71 70 THR B C 1
ATOM 3845 O O . THR B 1 74 ? -4.205 66.054 21.265 1.00 9.51 70 THR B O 1
ATOM 3849 N N . VAL B 1 75 ? -2.427 67.128 20.352 1.00 9.23 71 VAL B N 1
ATOM 3850 C CA . VAL B 1 75 ? -1.431 66.454 21.194 1.00 9.44 71 VAL B CA 1
ATOM 3851 C C . VAL B 1 75 ? -1.319 67.048 22.610 1.00 10.65 71 VAL B C 1
ATOM 3852 O O . VAL B 1 75 ? -0.537 66.546 23.456 1.00 10.68 71 VAL B O 1
ATOM 3856 N N . GLY B 1 76 ? -2.068 68.117 22.846 1.00 9.60 72 GLY B N 1
ATOM 3857 C CA . GLY B 1 76 ? -2.034 68.880 24.072 1.00 10.26 72 GLY B CA 1
ATOM 3858 C C . GLY B 1 76 ? -1.262 70.180 23.862 1.00 10.60 72 GLY B C 1
ATOM 3859 O O . GLY B 1 76 ? -0.361 70.262 23.024 1.00 10.83 72 GLY B O 1
ATOM 3860 N N . ASN B 1 77 ? -1.639 71.205 24.617 1.00 10.68 73 ASN B N 1
ATOM 3861 C CA . ASN B 1 77 ? -0.915 72.464 24.618 1.00 10.11 73 ASN B CA 1
ATOM 3862 C C . ASN B 1 77 ? 0.468 72.229 25.213 1.00 11.27 73 ASN B C 1
ATOM 3863 O O . ASN B 1 77 ? 0.586 71.492 26.193 1.00 11.43 73 ASN B O 1
ATOM 3868 N N . SER B 1 78 ? 1.504 72.824 24.617 1.00 11.42 74 SER B N 1
ATOM 3869 C CA . SER B 1 78 ? 2.866 72.718 25.163 1.00 11.26 74 SER B CA 1
ATOM 3870 C C . SER B 1 78 ? 3.221 71.250 25.442 1.00 11.82 74 SER B C 1
ATOM 3871 O O . SER B 1 78 ? 3.691 70.892 26.550 1.00 10.91 74 SER B O 1
ATOM 3874 N N . ALA B 1 79 ? 2.997 70.407 24.434 1.00 11.40 75 ALA B N 1
ATOM 3875 C CA . ALA B 1 79 ? 3.334 68.981 24.534 1.00 12.23 75 ALA B CA 1
ATOM 3876 C C . ALA B 1 79 ? 4.824 68.849 24.777 1.00 11.44 75 ALA B C 1
ATOM 3877 O O . ALA B 1 79 ? 5.594 69.546 24.130 1.00 11.39 75 ALA B O 1
ATOM 3879 N N . PRO B 1 80 ? 5.247 67.958 25.697 1.00 12.00 76 PRO B N 1
ATOM 3880 C CA . PRO B 1 80 ? 6.690 67.912 26.056 1.00 12.53 76 PRO B CA 1
ATOM 3881 C C . PRO B 1 80 ? 7.667 67.859 24.875 1.00 11.97 76 PRO B C 1
ATOM 3882 O O . PRO B 1 80 ? 8.678 68.586 24.853 1.00 11.21 76 PRO B O 1
ATOM 3886 N N . LYS B 1 81 ? 7.409 66.990 23.907 1.00 11.47 77 LYS B N 1
ATOM 3887 C CA . LYS B 1 81 ? 8.336 66.870 22.783 1.00 11.71 77 LYS B CA 1
ATOM 3888 C C . LYS B 1 81 ? 8.343 68.115 21.878 1.00 10.56 77 LYS B C 1
ATOM 3889 O O . LYS B 1 81 ? 9.377 68.513 21.332 1.00 10.63 77 LYS B O 1
ATOM 3895 N N . VAL B 1 82 ? 7.180 68.730 21.716 1.00 10.11 78 VAL B N 1
ATOM 3896 C CA . VAL B 1 82 ? 7.067 69.942 20.958 1.00 9.22 78 VAL B CA 1
ATOM 3897 C C . VAL B 1 82 ? 7.860 71.064 21.627 1.00 9.36 78 VAL B C 1
ATOM 3898 O O . VAL B 1 82 ? 8.641 71.741 20.985 1.00 9.55 78 VAL B O 1
ATOM 3902 N N . VAL B 1 83 ? 7.691 71.223 22.938 1.00 9.68 79 VAL B N 1
ATOM 3903 C CA . VAL B 1 83 ? 8.434 72.237 23.722 1.00 9.92 79 VAL B CA 1
ATOM 3904 C C . VAL B 1 83 ? 9.951 72.053 23.532 1.00 10.73 79 VAL B C 1
ATOM 3905 O O . VAL B 1 83 ? 10.704 72.990 23.201 1.00 10.13 79 VAL B O 1
ATOM 3909 N N . GLU B 1 84 ? 10.400 70.828 23.699 1.00 10.76 80 GLU B N 1
ATOM 3910 C CA . GLU B 1 84 ? 11.811 70.517 23.541 1.00 12.12 80 GLU B CA 1
ATOM 3911 C C . GLU B 1 84 ? 12.309 70.852 22.127 1.00 11.48 80 GLU B C 1
ATOM 3912 O O . GLU B 1 84 ? 13.403 71.424 21.967 1.00 11.57 80 GLU B O 1
ATOM 3918 N N . ALA B 1 85 ? 11.538 70.465 21.116 1.00 10.08 81 ALA B N 1
ATOM 3919 C CA . ALA B 1 85 ? 11.945 70.689 19.713 1.00 10.16 81 ALA B CA 1
ATOM 3920 C C . ALA B 1 85 ? 12.041 72.169 19.379 1.00 9.80 81 ALA B C 1
ATOM 3921 O O . ALA B 1 85 ? 12.990 72.601 18.697 1.00 9.04 81 ALA B O 1
ATOM 3923 N N . VAL B 1 86 ? 11.042 72.945 19.825 1.00 9.10 82 VAL B N 1
ATOM 3924 C CA . VAL B 1 86 ? 11.032 74.379 19.598 1.00 9.25 82 VAL B CA 1
ATOM 3925 C C . VAL B 1 86 ? 12.224 75.042 20.285 1.00 9.56 82 VAL B C 1
ATOM 3926 O O . VAL B 1 86 ? 12.916 75.887 19.689 1.00 9.30 82 VAL B O 1
ATOM 3930 N N . ARG B 1 87 ? 12.454 74.696 21.544 1.00 9.72 83 ARG B N 1
ATOM 3931 C CA . ARG B 1 87 ? 13.536 75.339 22.293 1.00 10.33 83 ARG B CA 1
ATOM 3932 C C . ARG B 1 87 ? 14.900 75.052 21.689 1.00 11.22 83 ARG B C 1
ATOM 3933 O O . ARG B 1 87 ? 15.781 75.914 21.703 1.00 12.27 83 ARG B O 1
ATOM 3941 N N . SER B 1 88 ? 15.068 73.854 21.137 1.00 11.82 84 SER B N 1
ATOM 3942 C CA A SER B 1 88 ? 16.308 73.479 20.485 0.60 12.06 84 SER B CA 1
ATOM 3943 C CA B SER B 1 88 ? 16.298 73.459 20.470 0.40 12.11 84 SER B CA 1
ATOM 3944 C C . SER B 1 88 ? 16.501 74.238 19.174 1.00 12.17 84 SER B C 1
ATOM 3945 O O . SER B 1 88 ? 17.565 74.830 18.936 1.00 12.39 84 SER B O 1
ATOM 3950 N N . GLN B 1 89 ? 15.474 74.232 18.335 1.00 9.97 85 GLN B N 1
ATOM 3951 C CA . GLN B 1 89 ? 15.560 74.866 17.032 1.00 9.73 85 GLN B CA 1
ATOM 3952 C C . GLN B 1 89 ? 15.787 76.369 17.087 1.00 9.68 85 GLN B C 1
ATOM 3953 O O . GLN B 1 89 ? 16.556 76.900 16.309 1.00 9.96 85 GLN B O 1
ATOM 3959 N N . VAL B 1 90 ? 15.120 77.063 18.012 1.00 10.41 86 VAL B N 1
ATOM 3960 C CA . VAL B 1 90 ? 15.117 78.532 17.993 1.00 10.38 86 VAL B CA 1
ATOM 3961 C C . VAL B 1 90 ? 16.505 79.103 18.241 1.00 10.69 86 VAL B C 1
ATOM 3962 O O . VAL B 1 90 ? 16.869 80.155 17.696 1.00 10.99 86 VAL B O 1
ATOM 3966 N N . GLY B 1 91 ? 17.307 78.379 19.007 1.00 11.70 87 GLY B N 1
ATOM 3967 C CA . GLY B 1 91 ? 18.694 78.742 19.239 1.00 12.36 87 GLY B CA 1
ATOM 3968 C C . GLY B 1 91 ? 19.605 78.579 18.040 1.00 12.45 87 GLY B C 1
ATOM 3969 O O . GLY B 1 91 ? 20.665 79.201 17.995 1.00 13.12 87 GLY B O 1
ATOM 3970 N N . ASP B 1 92 ? 19.207 77.760 17.064 1.00 10.81 88 ASP B N 1
ATOM 3971 C CA . ASP B 1 92 ? 20.014 77.534 15.874 1.00 10.07 88 ASP B CA 1
ATOM 3972 C C . ASP B 1 92 ? 19.700 78.534 14.755 1.00 10.04 88 ASP B C 1
ATOM 3973 O O . ASP B 1 92 ? 20.607 79.171 14.211 1.00 9.24 88 ASP B O 1
ATOM 3978 N N . PHE B 1 93 ? 18.423 78.635 14.396 1.00 9.09 89 PHE B N 1
ATOM 3979 C CA . PHE B 1 93 ? 17.960 79.671 13.497 1.00 9.01 89 PHE B CA 1
ATOM 3980 C C . PHE B 1 93 ? 16.443 79.780 13.551 1.00 8.85 89 PHE B C 1
ATOM 3981 O O . PHE B 1 93 ? 15.723 78.775 13.764 1.00 8.68 89 PHE B O 1
ATOM 3989 N N . THR B 1 94 ? 15.952 81.005 13.416 1.00 7.37 90 THR B N 1
ATOM 3990 C CA . THR B 1 94 ? 14.511 81.232 13.478 1.00 7.35 90 THR B CA 1
ATOM 3991 C C . THR B 1 94 ? 13.868 81.139 12.085 1.00 6.99 90 THR B C 1
ATOM 3992 O O . THR B 1 94 ? 12.704 80.780 11.965 1.00 7.69 90 THR B O 1
ATOM 3996 N N . HIS B 1 95 ? 14.624 81.497 11.054 1.00 7.63 91 HIS B N 1
ATOM 3997 C CA . HIS B 1 95 ? 14.058 81.601 9.690 1.00 7.35 91 HIS B CA 1
ATOM 3998 C C . HIS B 1 95 ? 15.212 81.838 8.742 1.00 8.21 91 HIS B C 1
ATOM 3999 O O . HIS B 1 95 ? 16.043 82.701 9.006 1.00 8.62 91 HIS B O 1
ATOM 4006 N N . THR B 1 96 ? 15.274 81.071 7.655 1.00 8.55 92 THR B N 1
ATOM 4007 C CA . THR B 1 96 ? 16.165 81.412 6.557 1.00 7.81 92 THR B CA 1
ATOM 4008 C C . THR B 1 96 ? 15.456 81.655 5.230 1.00 8.14 92 THR B C 1
ATOM 4009 O O . THR B 1 96 ? 16.102 82.119 4.281 1.00 8.00 92 THR B O 1
ATOM 4013 N N . CYS B 1 97 ? 14.148 81.391 5.197 1.00 7.95 93 CYS B N 1
ATOM 4014 C CA . CYS B 1 97 ? 13.302 81.271 3.993 1.00 8.04 93 CYS B CA 1
ATOM 4015 C C . CYS B 1 97 ? 13.701 80.040 3.227 1.00 7.76 93 CYS B C 1
ATOM 4016 O O . CYS B 1 97 ? 14.777 80.009 2.648 1.00 8.95 93 CYS B O 1
ATOM 4019 N N . PHE B 1 98 ? 12.865 79.009 3.248 1.00 7.46 94 PHE B N 1
ATOM 4020 C CA . PHE B 1 98 ? 13.242 77.762 2.563 1.00 7.95 94 PHE B CA 1
ATOM 4021 C C . PHE B 1 98 ? 13.601 78.053 1.097 1.00 8.54 94 PHE B C 1
ATOM 4022 O O . PHE B 1 98 ? 14.509 77.417 0.523 1.00 7.97 94 PHE B O 1
ATOM 4030 N N . MET B 1 99 ? 12.909 79.026 0.494 1.00 8.44 95 MET B N 1
ATOM 4031 C CA . MET B 1 99 ? 13.164 79.380 -0.915 1.00 8.98 95 MET B CA 1
ATOM 4032 C C . MET B 1 99 ? 14.493 80.088 -1.145 1.00 8.62 95 MET B C 1
ATOM 4033 O O . MET B 1 99 ? 14.952 80.190 -2.300 1.00 9.31 95 MET B O 1
ATOM 4038 N N . VAL B 1 100 ? 15.104 80.592 -0.083 1.00 8.18 96 VAL B N 1
ATOM 4039 C CA . VAL B 1 100 ? 16.424 81.184 -0.190 1.00 7.11 96 VAL B CA 1
ATOM 4040 C C . VAL B 1 100 ? 17.478 80.105 0.219 1.00 8.19 96 VAL B C 1
ATOM 4041 O O . VAL B 1 100 ? 18.161 79.529 -0.630 1.00 8.50 96 VAL B O 1
ATOM 4045 N N . THR B 1 101 ? 17.566 79.840 1.521 1.00 7.43 97 THR B N 1
ATOM 4046 C CA . THR B 1 101 ? 18.452 78.806 2.032 1.00 7.51 97 THR B CA 1
ATOM 4047 C C . THR B 1 101 ? 17.626 77.689 2.665 1.00 6.87 97 THR B C 1
ATOM 4048 O O . THR B 1 101 ? 17.077 77.878 3.756 1.00 7.52 97 THR B O 1
ATOM 4052 N N . PRO B 1 102 ? 17.548 76.527 1.990 1.00 7.54 98 PRO B N 1
ATOM 4053 C CA . PRO B 1 102 ? 16.724 75.413 2.501 1.00 7.39 98 PRO B CA 1
ATOM 4054 C C . PRO B 1 102 ? 17.327 74.776 3.750 1.00 7.27 98 PRO B C 1
ATOM 4055 O O . PRO B 1 102 ? 18.465 75.073 4.126 1.00 9.02 98 PRO B O 1
ATOM 4059 N N . TYR B 1 103 ? 16.549 73.930 4.410 1.00 7.37 99 TYR B N 1
ATOM 4060 C CA . TYR B 1 103 ? 16.960 73.276 5.653 1.00 7.53 99 TYR B CA 1
ATOM 4061 C C . TYR B 1 103 ? 16.270 71.939 5.754 1.00 7.52 99 TYR B C 1
ATOM 4062 O O . TYR B 1 103 ? 15.177 71.737 5.213 1.00 7.46 99 TYR B O 1
ATOM 4071 N N . GLU B 1 104 ? 16.915 71.027 6.465 1.00 7.93 100 GLU B N 1
ATOM 4072 C CA . GLU B 1 104 ? 16.441 69.648 6.554 1.00 8.09 100 GLU B CA 1
ATOM 4073 C C . GLU B 1 104 ? 15.041 69.499 7.147 1.00 7.40 100 GLU B C 1
ATOM 4074 O O . GLU B 1 104 ? 14.269 68.623 6.722 1.00 7.44 100 GLU B O 1
ATOM 4080 N N . GLY B 1 105 ? 14.687 70.340 8.103 1.00 7.49 101 GLY B N 1
ATOM 4081 C CA . GLY B 1 105 ? 13.402 70.194 8.768 1.00 7.05 101 GLY B CA 1
ATOM 4082 C C . GLY B 1 105 ? 12.216 70.241 7.813 1.00 6.61 101 GLY B C 1
ATOM 4083 O O . GLY B 1 105 ? 11.244 69.543 7.993 1.00 7.07 101 GLY B O 1
ATOM 4084 N N . TYR B 1 106 ? 12.294 71.107 6.822 1.00 7.25 102 TYR B N 1
ATOM 4085 C CA . TYR B 1 106 ? 11.245 71.250 5.813 1.00 6.12 102 TYR B CA 1
ATOM 4086 C C . TYR B 1 106 ? 11.127 69.960 4.999 1.00 6.73 102 TYR B C 1
ATOM 4087 O O . TYR B 1 106 ? 10.044 69.391 4.832 1.00 6.63 102 TYR B O 1
ATOM 4096 N N . VAL B 1 107 ? 12.270 69.493 4.499 1.00 7.24 103 VAL B N 1
ATOM 4097 C CA . VAL B 1 107 ? 12.342 68.243 3.765 1.00 7.39 103 VAL B CA 1
ATOM 4098 C C . VAL B 1 107 ? 11.821 67.079 4.607 1.00 7.51 103 VAL B C 1
ATOM 4099 O O . VAL B 1 107 ? 11.058 66.254 4.117 1.00 7.44 103 VAL B O 1
ATOM 4103 N N . ALA B 1 108 ? 12.236 66.999 5.868 1.00 7.18 104 ALA B N 1
ATOM 4104 C CA . ALA B 1 108 ? 11.828 65.910 6.765 1.00 7.03 104 ALA B CA 1
ATOM 4105 C C . ALA B 1 108 ? 10.303 65.896 7.003 1.00 7.21 104 ALA B C 1
ATOM 4106 O O . ALA B 1 108 ? 9.673 64.838 6.998 1.00 7.98 104 ALA B O 1
ATOM 4108 N N . VAL B 1 109 ? 9.705 67.064 7.201 1.00 6.90 105 VAL B N 1
ATOM 4109 C CA . VAL B 1 109 ? 8.246 67.131 7.350 1.00 6.12 105 VAL B CA 1
ATOM 4110 C C . VAL B 1 109 ? 7.573 66.647 6.058 1.00 6.49 105 VAL B C 1
ATOM 4111 O O . VAL B 1 109 ? 6.582 65.893 6.116 1.00 6.73 105 VAL B O 1
ATOM 4115 N N . CYS B 1 110 ? 8.069 67.090 4.904 1.00 6.32 106 CYS B N 1
ATOM 4116 C CA . CYS B 1 110 ? 7.518 66.622 3.640 1.00 7.06 106 CYS B CA 1
ATOM 4117 C C . CYS B 1 110 ? 7.647 65.103 3.493 1.00 7.73 106 CYS B C 1
ATOM 4118 O O . CYS B 1 110 ? 6.715 64.442 3.065 1.00 7.83 106 CYS B O 1
ATOM 4121 N N . GLU B 1 111 ? 8.786 64.531 3.881 1.00 7.96 107 GLU B N 1
ATOM 4122 C CA . GLU B 1 111 ? 8.948 63.070 3.815 1.00 7.33 107 GLU B CA 1
ATOM 4123 C C . GLU B 1 111 ? 7.954 62.345 4.725 1.00 7.37 107 GLU B C 1
ATOM 4124 O O . GLU B 1 111 ? 7.385 61.305 4.343 1.00 8.20 107 GLU B O 1
ATOM 4130 N N . GLN B 1 112 ? 7.727 62.891 5.916 1.00 8.67 108 GLN B N 1
ATOM 4131 C CA . GLN B 1 112 ? 6.797 62.314 6.883 1.00 8.51 108 GLN B CA 1
ATOM 4132 C C . GLN B 1 112 ? 5.353 62.421 6.389 1.00 8.09 108 GLN B C 1
ATOM 4133 O O . GLN B 1 112 ? 4.615 61.465 6.477 1.00 8.54 108 GLN B O 1
ATOM 4139 N N . LEU B 1 113 ? 4.973 63.563 5.831 1.00 7.38 109 LEU B N 1
ATOM 4140 C CA . LEU B 1 113 ? 3.620 63.705 5.240 1.00 7.70 109 LEU B CA 1
ATOM 4141 C C . LEU B 1 113 ? 3.424 62.688 4.114 1.00 8.04 109 LEU B C 1
ATOM 4142 O O . LEU B 1 113 ? 2.382 62.023 4.003 1.00 8.98 109 LEU B O 1
ATOM 4147 N N . ASN B 1 114 ? 4.429 62.578 3.259 1.00 8.50 110 ASN B N 1
ATOM 4148 C CA . ASN B 1 114 ? 4.366 61.635 2.144 1.00 8.19 110 ASN B CA 1
ATOM 4149 C C . ASN B 1 114 ? 4.172 60.212 2.640 1.00 9.80 110 ASN B C 1
ATOM 4150 O O . ASN B 1 114 ? 3.428 59.447 2.036 1.00 9.82 110 ASN B O 1
ATOM 4155 N N . ARG B 1 115 ? 4.825 59.874 3.741 1.00 9.32 111 ARG B N 1
ATOM 4156 C CA . ARG B 1 115 ? 4.704 58.550 4.338 1.00 11.21 111 ARG B CA 1
ATOM 4157 C C . ARG B 1 115 ? 3.342 58.305 4.987 1.00 10.43 111 ARG B C 1
ATOM 4158 O O . ARG B 1 115 ? 2.780 57.211 4.836 1.00 10.77 111 ARG B O 1
ATOM 4166 N N . LEU B 1 116 ? 2.804 59.303 5.694 1.00 9.39 112 LEU B N 1
ATOM 4167 C CA . LEU B 1 116 ? 1.625 59.105 6.580 1.00 9.28 112 LEU B CA 1
ATOM 4168 C C . LEU B 1 116 ? 0.266 59.303 5.927 1.00 9.46 112 LEU B C 1
ATOM 4169 O O . LEU B 1 116 ? -0.749 58.820 6.452 1.00 8.80 112 LEU B O 1
ATOM 4174 N N . THR B 1 117 ? 0.241 60.051 4.815 1.00 9.00 113 THR B N 1
ATOM 4175 C CA . THR B 1 117 ? -1.007 60.466 4.194 1.00 9.24 113 THR B CA 1
ATOM 4176 C C . THR B 1 117 ? -1.680 59.332 3.407 1.00 9.51 113 THR B C 1
ATOM 4177 O O . THR B 1 117 ? -1.025 58.350 3.003 1.00 9.42 113 THR B O 1
ATOM 4181 N N . PRO B 1 118 ? -3.004 59.448 3.208 1.00 9.84 114 PRO B N 1
ATOM 4182 C CA . PRO B 1 118 ? -3.778 58.411 2.512 1.00 10.73 114 PRO B CA 1
ATOM 4183 C C . PRO B 1 118 ? -3.694 58.482 0.971 1.00 11.73 114 PRO B C 1
ATOM 4184 O O . PRO B 1 118 ? -4.233 57.617 0.278 1.00 11.97 114 PRO B O 1
ATOM 4188 N N . VAL B 1 119 ? -3.038 59.505 0.440 1.00 11.61 115 VAL B N 1
ATOM 4189 C CA . VAL B 1 119 ? -2.648 59.499 -0.974 1.00 11.45 115 VAL B CA 1
ATOM 4190 C C . VAL B 1 119 ? -1.789 58.273 -1.275 1.00 12.04 115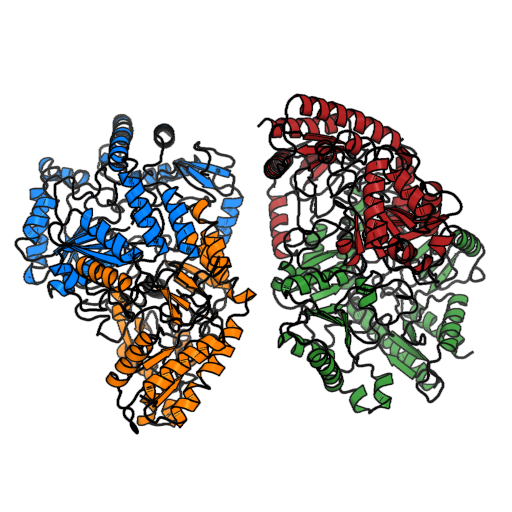 VAL B C 1
ATOM 4191 O O . VAL B 1 119 ? -0.983 57.842 -0.442 1.00 11.50 115 VAL B O 1
ATOM 4195 N N . ARG B 1 120 ? -1.990 57.686 -2.455 1.00 12.46 116 ARG B N 1
ATOM 4196 C CA . ARG B 1 120 ? -1.301 56.471 -2.846 1.00 15.12 116 ARG B CA 1
ATOM 4197 C C . ARG B 1 120 ? -0.260 56.767 -3.908 1.00 15.25 116 ARG B C 1
ATOM 4198 O O . ARG B 1 120 ? -0.353 57.757 -4.620 1.00 15.58 116 ARG B O 1
ATOM 4206 N N . GLY B 1 121 ? 0.770 55.926 -3.965 1.00 16.22 117 GLY B N 1
ATOM 4207 C CA . GLY B 1 121 ? 1.797 56.047 -4.997 1.00 16.23 117 GLY B CA 1
ATOM 4208 C C . GLY B 1 121 ? 2.906 57.034 -4.620 1.00 15.01 117 GLY B C 1
ATOM 4209 O O . GLY B 1 121 ? 3.152 57.317 -3.438 1.00 14.77 117 GLY B O 1
ATOM 4210 N N . ASP B 1 122 ? 3.562 57.559 -5.651 1.00 14.53 118 ASP B N 1
ATOM 4211 C CA . ASP B 1 122 ? 4.686 58.492 -5.539 1.00 14.05 118 ASP B CA 1
ATOM 4212 C C . ASP B 1 122 ? 4.076 59.835 -5.157 1.00 12.86 118 ASP B C 1
ATOM 4213 O O . ASP B 1 122 ? 3.112 60.272 -5.787 1.00 11.82 118 ASP B O 1
ATOM 4218 N N . LYS B 1 123 ? 4.619 60.458 -4.118 1.00 11.67 119 LYS B N 1
ATOM 4219 C CA . LYS B 1 123 ? 4.003 61.661 -3.548 1.00 11.03 119 LYS B CA 1
ATOM 4220 C C . LYS B 1 123 ? 5.018 62.789 -3.388 1.00 9.90 119 LYS B C 1
ATOM 4221 O O . LYS B 1 123 ? 6.216 62.552 -3.285 1.00 8.48 119 LYS B O 1
ATOM 4227 N N . ARG B 1 124 ? 4.526 64.028 -3.378 1.00 9.17 120 ARG B N 1
ATOM 4228 C CA . ARG B 1 124 ? 5.333 65.180 -3.001 1.00 7.81 120 ARG B CA 1
ATOM 4229 C C . ARG B 1 124 ? 4.520 66.074 -2.084 1.00 8.10 120 ARG B C 1
ATOM 4230 O O . ARG B 1 124 ? 3.276 66.023 -2.113 1.00 7.44 120 ARG B O 1
ATOM 4238 N N . SER B 1 125 ? 5.194 66.910 -1.295 1.00 7.47 121 SER B N 1
ATOM 4239 C CA . SER B 1 125 ? 4.491 67.873 -0.442 1.00 7.63 121 SER B CA 1
ATOM 4240 C C . SER B 1 125 ? 5.060 69.284 -0.604 1.00 6.93 121 SER B C 1
ATOM 4241 O O . SER B 1 125 ? 6.122 69.474 -1.196 1.00 7.50 121 SER B O 1
ATOM 4244 N N . ALA B 1 126 ? 4.348 70.262 -0.049 1.00 6.20 122 ALA B N 1
ATOM 4245 C CA . ALA B 1 126 ? 4.790 71.660 0.041 1.00 6.79 122 ALA B CA 1
ATOM 4246 C C . ALA B 1 126 ? 4.169 72.225 1.312 1.00 7.09 122 ALA B C 1
ATOM 4247 O O . ALA B 1 126 ? 3.054 71.821 1.693 1.00 7.83 122 ALA B O 1
ATOM 4249 N N . LEU B 1 127 ? 4.897 73.129 1.981 1.00 7.38 123 LEU B N 1
ATOM 4250 C CA . LEU B 1 127 ? 4.510 73.643 3.294 1.00 6.73 123 LEU B CA 1
ATOM 4251 C C . LEU B 1 127 ? 4.228 75.142 3.242 1.00 6.12 123 LEU B C 1
ATOM 4252 O O . LEU B 1 127 ? 4.928 75.899 2.559 1.00 6.07 123 LEU B O 1
ATOM 4257 N N . PHE B 1 128 ? 3.184 75.545 3.967 1.00 6.96 124 PHE B N 1
ATOM 4258 C CA . PHE B 1 128 ? 2.755 76.944 4.063 1.00 6.66 124 PHE B CA 1
ATOM 4259 C C . PHE B 1 128 ? 2.533 77.268 5.532 1.00 6.89 124 PHE B C 1
ATOM 4260 O O . PHE B 1 128 ? 3.072 76.580 6.394 1.00 8.82 124 PHE B O 1
ATOM 4268 N N . ASN B 1 129 ? 1.793 78.320 5.852 1.00 7.52 125 ASN B N 1
ATOM 4269 C CA . ASN B 1 129 ? 1.551 78.655 7.245 1.00 8.02 125 ASN B CA 1
ATOM 4270 C C . ASN B 1 129 ? 0.132 78.290 7.698 1.00 8.92 125 ASN B C 1
ATOM 4271 O O . ASN B 1 129 ? -0.020 77.582 8.677 1.00 9.78 125 ASN B O 1
ATOM 4276 N N . SER B 1 130 ? -0.906 78.768 7.013 1.00 7.74 126 SER B N 1
ATOM 4277 C CA . SER B 1 130 ? -2.263 78.547 7.466 1.00 7.03 126 SER B CA 1
ATOM 4278 C C . SER B 1 130 ? -3.000 77.534 6.627 1.00 7.17 126 SER B C 1
ATOM 4279 O O . SER B 1 130 ? -2.623 77.240 5.499 1.00 7.14 126 SER B O 1
ATOM 4282 N N . GLY B 1 131 ? -4.113 77.066 7.161 1.00 7.29 127 GLY B N 1
ATOM 4283 C CA . GLY B 1 131 ? -4.995 76.173 6.436 1.00 6.98 127 GLY B CA 1
ATOM 4284 C C . GLY B 1 131 ? -5.544 76.853 5.190 1.00 6.56 127 GLY B C 1
ATOM 4285 O O . GLY B 1 131 ? -5.608 76.215 4.123 1.00 7.06 127 GLY B O 1
ATOM 4286 N N . SER B 1 132 ? -5.876 78.139 5.285 1.00 6.55 128 SER B N 1
ATOM 4287 C CA A SER B 1 132 ? -6.369 78.904 4.114 0.50 6.94 128 SER B CA 1
ATOM 4288 C CA B SER B 1 132 ? -6.380 78.861 4.097 0.50 6.90 128 SER B CA 1
ATOM 4289 C C . SER B 1 132 ? -5.320 78.930 3.002 1.00 6.80 128 SER B C 1
ATOM 4290 O O . SER B 1 132 ? -5.615 78.714 1.817 1.00 6.51 128 SER B O 1
ATOM 4295 N N . GLU B 1 133 ? -4.074 79.210 3.374 1.00 6.88 129 GLU B N 1
ATOM 4296 C CA . GLU B 1 133 ? -2.980 79.171 2.399 1.00 6.15 129 GLU B CA 1
ATOM 4297 C C . GLU B 1 133 ? -2.801 77.785 1.758 1.00 6.12 129 GLU B C 1
ATOM 4298 O O . GLU B 1 133 ? -2.489 77.674 0.564 1.00 5.90 129 GLU B O 1
ATOM 4304 N N . ALA B 1 134 ? -2.945 76.742 2.540 1.00 5.42 130 ALA B N 1
ATOM 4305 C CA . ALA B 1 134 ? -2.767 75.397 2.014 1.00 5.85 130 ALA B CA 1
ATOM 4306 C C . ALA B 1 134 ? -3.909 75.047 1.050 1.00 5.15 130 ALA B C 1
ATOM 4307 O O . ALA B 1 134 ? -3.655 74.479 -0.012 1.00 6.86 130 ALA B O 1
ATOM 4309 N N . VAL B 1 135 ? -5.146 75.402 1.379 1.00 5.25 131 VAL B N 1
ATOM 4310 C CA . VAL B 1 135 ? -6.237 75.226 0.421 1.00 5.52 131 VAL B CA 1
ATOM 4311 C C . VAL B 1 135 ? -5.965 75.997 -0.882 1.00 5.08 131 VAL B C 1
ATOM 4312 O O . VAL B 1 135 ? -6.113 75.441 -1.968 1.00 4.82 131 VAL B O 1
ATOM 4316 N N . GLU B 1 136 ? -5.546 77.256 -0.760 1.00 5.99 132 GLU B N 1
ATOM 4317 C CA . GLU B 1 136 ? -5.229 78.091 -1.939 1.00 6.85 132 GLU B CA 1
ATOM 4318 C C . GLU B 1 136 ? -4.214 77.362 -2.802 1.00 6.40 132 GLU B C 1
ATOM 4319 O O . GLU B 1 136 ? -4.295 77.362 -4.046 1.00 6.03 132 GLU B O 1
ATOM 4325 N N . ASN B 1 137 ? -3.199 76.791 -2.150 1.00 6.99 133 ASN B N 1
ATOM 4326 C CA . ASN B 1 137 ? -2.179 76.049 -2.891 1.00 6.47 133 ASN B CA 1
ATOM 4327 C C . ASN B 1 137 ? -2.644 74.806 -3.558 1.00 5.74 133 ASN B C 1
ATOM 4328 O O . ASN B 1 137 ? -2.224 74.549 -4.689 1.00 5.33 133 ASN B O 1
ATOM 4333 N N . ALA B 1 138 ? -3.538 74.064 -2.904 1.00 6.05 134 ALA B N 1
ATOM 4334 C CA . ALA B 1 138 ? -4.099 72.857 -3.502 1.00 6.41 134 ALA B CA 1
ATOM 4335 C C . ALA B 1 138 ? -4.863 73.235 -4.769 1.00 6.03 134 ALA B C 1
ATOM 4336 O O . ALA B 1 138 ? -4.769 72.543 -5.806 1.00 6.28 134 ALA B O 1
ATOM 4338 N N . VAL B 1 139 ? -5.596 74.352 -4.705 1.00 6.12 135 VAL B N 1
ATOM 4339 C CA . VAL B 1 139 ? -6.302 74.869 -5.883 1.00 6.27 135 VAL B CA 1
ATOM 4340 C C . VAL B 1 139 ? -5.374 75.315 -7.010 1.00 6.89 135 VAL B C 1
ATOM 4341 O O . VAL B 1 139 ? -5.606 74.963 -8.170 1.00 7.09 135 VAL B O 1
ATOM 4345 N N . LYS B 1 140 ? -4.331 76.089 -6.692 1.00 7.94 136 LYS B N 1
ATOM 4346 C CA . LYS B 1 140 ? -3.324 76.517 -7.670 1.00 8.20 136 LYS B CA 1
ATOM 4347 C C . LYS B 1 140 ? -2.692 75.294 -8.364 1.00 7.15 136 LYS B C 1
ATOM 4348 O O . LYS B 1 140 ? -2.531 75.271 -9.594 1.00 7.84 136 LYS B O 1
ATOM 4354 N N . ILE B 1 141 ? -2.369 74.271 -7.572 1.00 6.57 137 ILE B N 1
ATOM 4355 C CA . ILE B 1 141 ? -1.762 73.047 -8.066 1.00 6.35 137 ILE B CA 1
ATOM 4356 C C . ILE B 1 141 ? -2.696 72.324 -9.033 1.00 6.27 137 ILE B C 1
ATOM 4357 O O . ILE B 1 141 ? -2.285 71.924 -10.135 1.00 7.64 137 ILE B O 1
ATOM 4362 N N . ALA B 1 142 ? -3.952 72.154 -8.633 1.00 6.66 138 ALA B N 1
ATOM 4363 C CA . ALA B 1 142 ? -4.940 71.513 -9.475 1.00 6.08 138 ALA B CA 1
ATOM 4364 C C . ALA B 1 142 ? -5.152 72.256 -10.796 1.00 6.75 138 ALA B C 1
ATOM 4365 O O . ALA B 1 142 ? -5.262 71.642 -11.834 1.00 8.31 138 ALA B O 1
ATOM 4367 N N . ARG B 1 143 ? -5.247 73.577 -10.738 1.00 7.00 139 ARG B N 1
ATOM 4368 C CA . ARG B 1 143 ? -5.400 74.398 -11.953 1.00 6.97 139 ARG B CA 1
ATOM 4369 C C . ARG B 1 143 ? -4.185 74.301 -12.858 1.00 8.19 139 ARG B C 1
ATOM 4370 O O . ARG B 1 143 ? -4.312 74.133 -14.081 1.00 8.08 139 ARG B O 1
ATOM 4378 N N . SER B 1 144 ? -3.004 74.404 -12.267 1.00 8.17 140 SER B N 1
ATOM 4379 C CA . SER B 1 144 ? -1.758 74.245 -13.025 1.00 9.08 140 SER B CA 1
ATOM 4380 C C . SER B 1 144 ? -1.679 72.891 -13.749 1.00 10.58 140 SER B C 1
ATOM 4381 O O . SER B 1 144 ? -1.320 72.811 -14.952 1.00 10.46 140 SER B O 1
ATOM 4384 N N . HIS B 1 145 ? -2.029 71.822 -13.033 1.00 9.34 141 HIS B N 1
ATOM 4385 C CA . HIS B 1 145 ? -1.929 70.468 -13.556 1.00 9.25 141 HIS B CA 1
ATOM 4386 C C . HIS B 1 145 ? -2.957 70.158 -14.648 1.00 8.97 141 HIS B C 1
ATOM 4387 O O . HIS B 1 145 ? -2.633 69.537 -15.686 1.00 9.01 141 HIS B O 1
ATOM 4394 N N . THR B 1 146 ? -4.185 70.608 -14.450 1.00 7.98 142 THR B N 1
ATOM 4395 C CA . THR B 1 146 ? -5.276 70.270 -15.369 1.00 8.20 142 THR B CA 1
ATOM 4396 C C . THR B 1 146 ? -5.442 71.271 -16.523 1.00 8.49 142 THR B C 1
ATOM 4397 O O . THR B 1 146 ? -6.042 70.933 -17.553 1.00 8.55 142 THR B O 1
ATOM 4401 N N . HIS B 1 147 ? -4.983 72.495 -16.335 1.00 9.22 143 HIS B N 1
ATOM 4402 C CA . HIS B 1 147 ? -5.279 73.605 -17.239 1.00 11.07 143 HIS B CA 1
ATOM 4403 C C . HIS B 1 147 ? -6.795 73.850 -17.395 1.00 10.73 143 HIS B C 1
ATOM 4404 O O . HIS B 1 147 ? -7.229 74.336 -18.451 1.00 10.47 143 HIS B O 1
ATOM 4411 N N . LYS B 1 148 ? -7.560 73.527 -16.346 1.00 9.00 144 LYS B N 1
ATOM 4412 C CA . LYS B 1 148 ? -8.987 73.782 -16.271 1.00 8.82 144 LYS B CA 1
ATOM 4413 C C . LYS B 1 148 ? -9.255 74.758 -15.136 1.00 7.99 144 LYS B C 1
ATOM 4414 O O . LYS B 1 148 ? -8.514 74.787 -14.157 1.00 8.26 144 LYS B O 1
ATOM 4420 N N . PRO B 1 149 ? -10.316 75.582 -15.256 1.00 7.78 145 PRO B N 1
ATOM 4421 C CA . PRO B 1 149 ? -10.450 76.713 -14.325 1.00 7.34 145 PRO B CA 1
ATOM 4422 C C . PRO B 1 149 ? -11.293 76.472 -13.068 1.00 7.09 145 PRO B C 1
ATOM 4423 O O . PRO B 1 149 ? -10.996 77.041 -12.018 1.00 7.53 145 PRO B O 1
ATOM 4427 N N . ALA B 1 150 ? -12.348 75.679 -13.165 1.00 6.66 146 ALA B N 1
ATOM 4428 C CA . ALA B 1 150 ? -13.403 75.707 -12.133 1.00 6.91 146 ALA B CA 1
ATOM 4429 C C . ALA B 1 150 ? -13.057 74.840 -10.935 1.00 6.18 146 ALA B C 1
ATOM 4430 O O . ALA B 1 150 ? -12.312 73.857 -11.052 1.00 6.66 146 ALA B O 1
ATOM 4432 N N . VAL B 1 151 ? -13.586 75.222 -9.784 1.00 5.44 147 VAL B N 1
ATOM 4433 C CA . VAL B 1 151 ? -13.448 74.408 -8.586 1.00 6.27 147 VAL B CA 1
ATOM 4434 C C . VAL B 1 151 ? -14.852 74.313 -7.963 1.00 6.46 147 VAL B C 1
ATOM 4435 O O . VAL B 1 151 ? -15.573 75.307 -7.922 1.00 6.87 147 VAL B O 1
ATOM 4439 N N . VAL B 1 152 ? -15.217 73.125 -7.469 1.00 6.59 148 VAL B N 1
ATOM 4440 C CA . VAL B 1 152 ? -16.503 72.920 -6.836 1.00 6.44 148 VAL B CA 1
ATOM 4441 C C . VAL B 1 152 ? -16.293 72.624 -5.355 1.00 6.35 148 VAL B C 1
ATOM 4442 O O . VAL B 1 152 ? -15.425 71.842 -4.995 1.00 6.43 148 VAL B O 1
ATOM 4446 N N . ALA B 1 153 ? -17.043 73.321 -4.512 1.00 6.07 149 ALA B N 1
ATOM 4447 C CA . ALA B 1 153 ? -17.119 73.041 -3.084 1.00 6.24 149 ALA B CA 1
ATOM 4448 C C . ALA B 1 153 ? -18.580 72.759 -2.725 1.00 7.36 149 ALA B C 1
ATOM 4449 O O . ALA B 1 153 ? -19.473 72.867 -3.570 1.00 7.37 149 ALA B O 1
ATOM 4451 N N . PHE B 1 154 ? -18.824 72.397 -1.466 1.00 6.34 150 PHE B N 1
ATOM 4452 C CA . PHE B 1 154 ? -20.105 71.878 -1.070 1.00 6.72 150 PHE B CA 1
ATOM 4453 C C . PHE B 1 154 ? -20.905 72.768 -0.143 1.00 6.20 150 PHE B C 1
ATOM 4454 O O . PHE B 1 154 ? -20.379 73.657 0.523 1.00 7.08 150 PHE B O 1
ATOM 4462 N N . ASP B 1 155 ? -22.206 72.540 -0.132 1.00 6.76 151 ASP B N 1
ATOM 4463 C CA A ASP B 1 155 ? -23.091 73.129 0.871 0.50 6.89 151 ASP B CA 1
ATOM 4464 C CA B ASP B 1 155 ? -23.071 73.146 0.864 0.50 7.26 151 ASP B CA 1
ATOM 4465 C C . ASP B 1 155 ? -22.459 72.851 2.238 1.00 6.66 151 ASP B C 1
ATOM 4466 O O . ASP B 1 155 ? -21.848 71.792 2.448 1.00 6.83 151 ASP B O 1
ATOM 4475 N N . HIS B 1 156 ? -22.571 73.792 3.159 1.00 6.61 152 HIS B N 1
ATOM 4476 C CA . HIS B 1 156 ? -22.032 73.636 4.529 1.00 6.26 152 HIS B CA 1
ATOM 4477 C C . HIS B 1 156 ? -20.514 73.610 4.640 1.00 5.81 152 HIS B C 1
ATOM 4478 O O . HIS B 1 156 ? -19.982 73.399 5.735 1.00 7.20 152 HIS B O 1
ATOM 4485 N N . ALA B 1 157 ? -19.804 73.838 3.535 1.00 5.79 153 ALA B N 1
ATOM 4486 C CA . ALA B 1 157 ? -18.324 73.825 3.544 1.00 6.29 153 ALA B CA 1
ATOM 4487 C C . ALA B 1 157 ? -17.697 75.055 4.189 1.00 6.69 153 ALA B C 1
ATOM 4488 O O . ALA B 1 157 ? -18.249 76.165 4.124 1.00 7.47 153 ALA B O 1
ATOM 4490 N N . TYR B 1 158 ? -16.534 74.838 4.806 1.00 6.54 154 TYR B N 1
ATOM 4491 C CA . TYR B 1 158 ? -15.691 75.901 5.330 1.00 6.33 154 TYR B CA 1
ATOM 4492 C C . TYR B 1 158 ? -14.263 75.627 4.919 1.00 6.50 154 TYR B C 1
ATOM 4493 O O . TYR B 1 158 ? -13.728 74.533 5.189 1.00 6.45 154 TYR B O 1
ATOM 4502 N N . HIS B 1 159 ? -13.662 76.594 4.226 1.00 6.13 155 HIS B N 1
ATOM 4503 C CA . HIS B 1 159 ? -12.283 76.437 3.758 1.00 6.52 155 HIS B CA 1
ATOM 4504 C C . HIS B 1 159 ? -11.295 77.576 4.064 1.00 7.33 155 HIS B C 1
ATOM 4505 O O . HIS B 1 159 ? -10.107 77.441 3.775 1.00 7.55 155 HIS B O 1
ATOM 4512 N N . GLY B 1 160 ? -11.765 78.680 4.634 1.00 8.13 156 GLY B N 1
ATOM 4513 C CA . GLY B 1 160 ? -10.856 79.755 5.061 1.00 7.59 156 GLY B CA 1
ATOM 4514 C C . GLY B 1 160 ? -11.343 81.158 4.830 1.00 8.42 156 GLY B C 1
ATOM 4515 O O . GLY B 1 160 ? -12.474 81.371 4.384 1.00 8.03 156 GLY B O 1
ATOM 4516 N N . ARG B 1 161 ? -10.463 82.115 5.106 1.00 7.00 157 ARG B N 1
ATOM 4517 C CA . ARG B 1 161 ? -10.846 83.524 5.146 1.00 8.53 157 ARG B CA 1
ATOM 4518 C C . ARG B 1 161 ? -10.132 84.429 4.142 1.00 8.41 157 ARG B C 1
ATOM 4519 O O . ARG B 1 161 ? -10.226 85.673 4.253 1.00 8.67 157 ARG B O 1
ATOM 4527 N N . THR B 1 162 ? -9.396 83.843 3.196 1.00 8.02 158 THR B N 1
ATOM 4528 C CA . THR B 1 162 ? -8.841 84.616 2.080 1.00 6.69 158 THR B CA 1
ATOM 4529 C C . THR B 1 162 ? -9.927 84.743 1.022 1.00 6.59 158 THR B C 1
ATOM 4530 O O . THR B 1 162 ? -10.931 84.083 1.123 1.00 5.69 158 THR B O 1
ATOM 4534 N N . ASN B 1 163 ? -9.717 85.580 0.005 1.00 5.30 159 ASN B N 1
ATOM 4535 C CA . ASN B 1 163 ? -10.755 85.781 -1.022 1.00 5.98 159 ASN B CA 1
ATOM 4536 C C . ASN B 1 163 ? -11.245 84.476 -1.650 1.00 6.12 159 ASN B C 1
ATOM 4537 O O . ASN B 1 163 ? -12.455 84.220 -1.684 1.00 6.31 159 ASN B O 1
ATOM 4542 N N . LEU B 1 164 ? -10.314 83.641 -2.114 1.00 6.69 160 LEU B N 1
ATOM 4543 C CA . LEU B 1 164 ? -10.666 82.393 -2.742 1.00 6.38 160 LEU B CA 1
ATOM 4544 C C . LEU B 1 164 ? -11.219 81.388 -1.746 1.00 6.11 160 LEU B C 1
ATOM 4545 O O . LEU B 1 164 ? -12.183 80.683 -2.051 1.00 4.94 160 LEU B O 1
ATOM 4550 N N . THR B 1 165 ? -10.670 81.309 -0.538 1.00 5.83 161 THR B N 1
ATOM 4551 C CA . THR B 1 165 ? -11.223 80.332 0.413 1.00 5.92 161 THR B CA 1
ATOM 4552 C C . THR B 1 165 ? -12.586 80.779 0.987 1.00 5.64 161 THR B C 1
ATOM 4553 O O . THR B 1 165 ? -13.433 79.951 1.339 1.00 6.26 161 THR B O 1
ATOM 4557 N N . MET B 1 166 ? -12.793 82.083 1.063 1.00 5.41 162 MET B N 1
ATOM 4558 C CA . MET B 1 166 ? -14.133 82.642 1.307 1.00 5.38 162 MET B CA 1
ATOM 4559 C C . MET B 1 166 ? -15.104 82.229 0.188 1.00 5.97 162 MET B C 1
ATOM 4560 O O . MET B 1 166 ? -16.229 81.820 0.485 1.00 6.51 162 MET B O 1
ATOM 4565 N N . ALA B 1 167 ? -14.697 82.330 -1.068 1.00 5.55 163 ALA B N 1
ATOM 4566 C CA . ALA B 1 167 ? -15.546 81.842 -2.169 1.00 5.65 163 ALA B CA 1
ATOM 4567 C C . ALA B 1 167 ? -15.937 80.380 -1.963 1.00 6.18 163 ALA B C 1
ATOM 4568 O O . ALA B 1 167 ? -17.085 79.997 -2.160 1.00 6.30 163 ALA B O 1
ATOM 4570 N N . LEU B 1 168 ? -14.980 79.557 -1.570 1.00 6.58 164 LEU B N 1
ATOM 4571 C CA . LEU B 1 168 ? -15.214 78.115 -1.386 1.00 5.95 164 LEU B CA 1
ATOM 4572 C C . LEU B 1 168 ? -16.109 77.832 -0.180 1.00 6.57 164 LEU B C 1
ATOM 4573 O O . LEU B 1 168 ? -16.786 76.821 -0.130 1.00 7.20 164 LEU B O 1
ATOM 4578 N N . THR B 1 169 ? -16.078 78.722 0.789 1.00 5.75 165 THR B N 1
ATOM 4579 C CA . THR B 1 169 ? -16.861 78.605 2.004 1.00 5.64 165 THR B CA 1
ATOM 4580 C C . THR B 1 169 ? -18.339 78.930 1.693 1.00 6.55 165 THR B C 1
ATOM 4581 O O . THR B 1 169 ? -18.638 79.848 0.913 1.00 7.68 165 THR B O 1
ATOM 4585 N N . ALA B 1 170 ? -19.272 78.184 2.284 1.00 6.34 166 ALA B N 1
ATOM 4586 C CA . ALA B 1 170 ? -20.685 78.358 1.942 1.00 7.00 166 ALA B CA 1
ATOM 4587 C C . ALA B 1 170 ? -21.352 79.532 2.683 1.00 8.09 166 ALA B C 1
ATOM 4588 O O . ALA B 1 170 ? -22.071 80.339 2.066 1.00 8.27 166 ALA B O 1
ATOM 4590 N N . LYS B 1 171 ? -21.146 79.614 3.995 1.00 7.55 167 LYS B N 1
ATOM 4591 C CA . LYS B 1 171 ? -21.920 80.538 4.846 1.00 6.86 167 LYS B CA 1
ATOM 4592 C C . LYS B 1 171 ? -21.337 81.966 4.826 1.00 7.23 167 LYS B C 1
ATOM 4593 O O . LYS B 1 171 ? -20.146 82.165 5.040 1.00 6.97 167 LYS B O 1
ATOM 4599 N N . VAL B 1 172 ? -22.202 82.961 4.605 1.00 7.23 168 VAL B N 1
ATOM 4600 C CA . VAL B 1 172 ? -21.772 84.356 4.504 1.00 6.99 168 VAL B CA 1
ATOM 4601 C C . VAL B 1 172 ? -21.521 85.039 5.848 1.00 8.01 168 VAL B C 1
ATOM 4602 O O . VAL B 1 172 ? -20.549 85.781 5.983 1.00 7.68 168 VAL B O 1
ATOM 4606 N N . MET B 1 173 ? -22.351 84.746 6.846 1.00 9.10 169 MET B N 1
ATOM 4607 C CA . MET B 1 173 ? -22.230 85.396 8.168 1.00 9.93 169 MET B CA 1
ATOM 4608 C C . MET B 1 173 ? -21.472 84.464 9.093 1.00 9.77 169 MET B C 1
ATOM 4609 O O . MET B 1 173 ? -21.981 83.401 9.411 1.00 11.01 169 MET B O 1
ATOM 4611 N N . PRO B 1 174 ? -20.264 84.856 9.555 1.00 10.05 170 PRO B N 1
ATOM 4612 C CA . PRO B 1 174 ? -19.532 86.099 9.363 1.00 10.24 170 PRO B CA 1
ATOM 4613 C C . PRO B 1 174 ? -18.413 86.020 8.332 1.00 9.32 170 PRO B C 1
ATOM 4614 O O . PRO B 1 174 ? -17.737 87.007 8.120 1.00 9.30 170 PRO B O 1
ATOM 4618 N N . TYR B 1 175 ? -18.237 84.875 7.671 1.00 8.94 171 TYR B N 1
ATOM 4619 C CA . TYR B 1 175 ? -17.008 84.598 6.928 1.00 8.81 171 TYR B CA 1
ATOM 4620 C C . TYR B 1 175 ? -16.816 85.455 5.681 1.00 8.61 171 TYR B C 1
ATOM 4621 O O . TYR B 1 175 ? -15.690 85.720 5.293 1.00 7.67 171 TYR B O 1
ATOM 4630 N N . LYS B 1 176 ? -17.919 85.819 5.021 1.00 8.20 172 LYS B N 1
ATOM 4631 C CA . LYS B 1 176 ? -17.863 86.434 3.700 1.00 7.25 172 LYS B CA 1
ATOM 4632 C C . LYS B 1 176 ? -18.494 87.819 3.603 1.00 7.95 172 LYS B C 1
ATOM 4633 O O . LYS B 1 176 ? -18.343 88.492 2.593 1.00 7.71 172 LYS B O 1
ATOM 4639 N N . ASP B 1 177 ? -19.264 88.216 4.602 1.00 8.68 173 ASP B N 1
ATOM 4640 C CA . ASP B 1 177 ? -20.208 89.319 4.457 1.00 9.44 173 ASP B CA 1
ATOM 4641 C C . ASP B 1 177 ? -19.505 90.648 4.164 1.00 9.95 173 ASP B C 1
ATOM 4642 O O . ASP B 1 177 ? -18.706 91.168 4.967 1.00 10.03 173 ASP B O 1
ATOM 4647 N N . GLY B 1 178 ? -19.778 91.171 2.978 1.00 9.82 174 GLY B N 1
ATOM 4648 C CA . GLY B 1 178 ? -19.222 92.447 2.528 1.00 10.29 174 GLY B CA 1
ATOM 4649 C C . GLY B 1 178 ? -17.774 92.422 2.066 1.00 9.75 174 GLY B C 1
ATOM 4650 O O . GLY B 1 178 ? -17.184 93.481 1.882 1.00 9.50 174 GLY B O 1
ATOM 4651 N N . PHE B 1 179 ? -17.204 91.232 1.884 1.00 8.94 175 PHE B N 1
ATOM 4652 C CA . PHE B 1 179 ? -15.767 91.114 1.590 1.00 8.58 175 PHE B CA 1
ATOM 4653 C C . PHE B 1 179 ? -15.435 90.795 0.135 1.00 9.46 175 PHE B C 1
ATOM 4654 O O . PHE B 1 179 ? -14.261 90.617 -0.209 1.00 9.36 175 PHE B O 1
ATOM 4662 N N . GLY B 1 180 ? -16.458 90.739 -0.712 1.00 9.31 176 GLY B N 1
ATOM 4663 C CA . GLY B 1 180 ? -16.264 90.446 -2.106 1.00 9.37 176 GLY B CA 1
ATOM 4664 C C . GLY B 1 180 ? -15.989 91.659 -2.945 1.00 8.98 176 GLY B C 1
ATOM 4665 O O . GLY B 1 180 ? -15.789 92.741 -2.411 1.00 10.55 176 GLY B O 1
ATOM 4666 N N . PRO B 1 181 ? -15.983 91.495 -4.268 1.00 8.46 177 PRO B N 1
ATOM 4667 C CA . PRO B 1 181 ? -16.371 90.301 -4.981 1.00 7.73 177 PRO B CA 1
ATOM 4668 C C . PRO B 1 181 ? -15.325 89.158 -4.919 1.00 8.41 177 PRO B C 1
ATOM 4669 O O . PRO B 1 181 ? -14.126 89.390 -4.694 1.00 8.26 177 PRO B O 1
ATOM 4673 N N . PHE B 1 182 ? -15.810 87.944 -5.119 1.00 7.44 178 PHE B N 1
ATOM 4674 C CA . PHE B 1 182 ? -15.034 86.757 -4.858 1.00 7.75 178 PHE B CA 1
ATOM 4675 C C . PHE B 1 182 ? -14.472 86.142 -6.103 1.00 8.11 178 PHE B C 1
ATOM 4676 O O . PHE B 1 182 ? -14.946 86.367 -7.207 1.00 8.14 178 PHE B O 1
ATOM 4684 N N . ALA B 1 183 ? -13.438 85.353 -5.878 1.00 8.57 179 ALA B N 1
ATOM 4685 C CA . ALA B 1 183 ? -12.702 84.622 -6.905 1.00 8.43 179 ALA B CA 1
ATOM 4686 C C . ALA B 1 183 ? -13.640 83.876 -7.849 1.00 8.57 179 ALA B C 1
ATOM 4687 O O . ALA B 1 183 ? -14.617 83.258 -7.397 1.00 8.16 179 ALA B O 1
ATOM 4689 N N . PRO B 1 184 ? -13.366 83.947 -9.167 1.00 8.69 180 PRO B N 1
ATOM 4690 C CA . PRO B 1 184 ? -14.326 83.438 -10.156 1.00 8.92 180 PRO B CA 1
ATOM 4691 C C . PRO B 1 184 ? -14.243 81.922 -10.356 1.00 7.55 180 PRO B C 1
ATOM 4692 O O . PRO B 1 184 ? -13.261 81.288 -9.943 1.00 8.36 180 PRO B O 1
ATOM 4696 N N . GLU B 1 185 ? -15.281 81.365 -10.972 1.00 7.57 181 GLU B N 1
ATOM 4697 C CA . GLU B 1 185 ? -15.319 79.945 -11.364 1.00 7.46 181 GLU B CA 1
ATOM 4698 C C . GLU B 1 185 ? -15.252 79.009 -10.143 1.00 7.44 181 GLU B C 1
ATOM 4699 O O . GLU B 1 185 ? -14.725 77.880 -10.204 1.00 7.10 181 GLU B O 1
ATOM 4705 N N . ILE B 1 186 ? -15.881 79.460 -9.065 1.00 7.19 182 ILE B N 1
ATOM 4706 C CA . ILE B 1 186 ? -16.103 78.629 -7.883 1.00 6.38 182 ILE B CA 1
ATOM 4707 C C . ILE B 1 186 ? -17.590 78.264 -7.828 1.00 6.94 182 ILE B C 1
ATOM 4708 O O . ILE B 1 186 ? -18.450 79.151 -7.931 1.00 7.19 182 ILE B O 1
ATOM 4713 N N . TYR B 1 187 ? -17.907 76.984 -7.692 1.00 5.42 183 TYR B N 1
ATOM 4714 C CA . TYR B 1 187 ? -19.280 76.501 -7.771 1.00 5.32 183 TYR B CA 1
ATOM 4715 C C . TYR B 1 187 ? -19.653 75.693 -6.531 1.00 6.36 183 TYR B C 1
ATOM 4716 O O . TYR B 1 187 ? -18.775 75.189 -5.831 1.00 8.23 183 TYR B O 1
ATOM 4725 N N . ARG B 1 188 ? -20.953 75.535 -6.296 1.00 6.64 184 ARG B N 1
ATOM 4726 C CA . ARG B 1 188 ? -21.491 74.879 -5.111 1.00 7.42 184 ARG B CA 1
ATOM 4727 C C . ARG B 1 188 ? -22.277 73.638 -5.503 1.00 8.19 184 ARG B C 1
ATOM 4728 O O . ARG B 1 188 ? -23.095 73.686 -6.428 1.00 9.38 184 ARG B O 1
ATOM 4736 N N . ALA B 1 189 ? -22.068 72.558 -4.777 1.00 6.78 185 ALA B N 1
ATOM 4737 C CA . ALA B 1 189 ? -22.755 71.292 -5.017 1.00 7.14 185 ALA B CA 1
ATOM 4738 C C . ALA B 1 189 ? -23.382 70.783 -3.724 1.00 7.31 185 ALA B C 1
ATOM 4739 O O . ALA B 1 189 ? -22.901 71.099 -2.641 1.00 7.93 185 ALA B O 1
ATOM 4741 N N . PRO B 1 190 ? -24.489 70.026 -3.836 1.00 7.63 186 PRO B N 1
ATOM 4742 C CA . PRO B 1 190 ? -25.178 69.490 -2.661 1.00 8.79 186 PRO B CA 1
ATOM 4743 C C . PRO B 1 190 ? -24.386 68.434 -1.907 1.00 9.13 186 PRO B C 1
ATOM 4744 O O . PRO B 1 190 ? -23.689 67.671 -2.505 1.00 8.33 186 PRO B O 1
ATOM 4748 N N . LEU B 1 191 ? -24.576 68.409 -0.593 1.00 11.68 187 LEU B N 1
ATOM 4749 C CA . LEU B 1 191 ? -23.847 67.575 0.355 1.00 13.14 187 LEU B CA 1
ATOM 4750 C C . LEU B 1 191 ? -24.755 66.524 1.012 1.00 12.95 187 LEU B C 1
ATOM 4751 O O . LEU B 1 191 ? -25.955 66.779 1.284 1.00 15.58 187 LEU B O 1
ATOM 4756 N N . SER B 1 192 ? -24.175 65.391 1.344 1.00 11.88 188 SER B N 1
ATOM 4757 C CA . SER B 1 192 ? -24.876 64.404 2.191 1.00 10.47 188 SER B CA 1
ATOM 4758 C C . SER B 1 192 ? -24.865 64.876 3.652 1.00 10.53 188 SER B C 1
ATOM 4759 O O . SER B 1 192 ? -23.787 65.068 4.235 1.00 10.98 188 SER B O 1
ATOM 4762 N N . TYR B 1 193 ? -26.059 65.049 4.219 1.00 9.31 189 TYR B N 1
ATOM 4763 C CA . TYR B 1 193 ? -26.245 65.513 5.610 1.00 8.77 189 TYR B CA 1
ATOM 4764 C C . TYR B 1 193 ? -27.405 64.673 6.131 1.00 9.16 189 TYR B C 1
ATOM 4765 O O . TYR B 1 193 ? -28.552 65.102 6.087 1.00 9.41 189 TYR B O 1
ATOM 4774 N N . PRO B 1 194 ? -27.119 63.440 6.583 1.00 10.03 190 PRO B N 1
ATOM 4775 C CA . PRO B 1 194 ? -28.205 62.482 6.850 1.00 10.61 190 PRO B CA 1
ATOM 4776 C C . PRO B 1 194 ? -29.320 62.975 7.751 1.00 11.71 190 PRO B C 1
ATOM 4777 O O . PRO B 1 194 ? -30.484 62.722 7.466 1.00 11.16 190 PRO B O 1
ATOM 4781 N N . PHE B 1 195 ? -28.963 63.675 8.832 1.00 11.74 191 PHE B N 1
ATOM 4782 C CA . PHE B 1 195 ? -29.967 64.181 9.767 1.00 12.23 191 PHE B CA 1
ATOM 4783 C C . PHE B 1 195 ? -31.025 65.070 9.116 1.00 12.52 191 PHE B C 1
ATOM 4784 O O . PHE B 1 195 ? -32.223 64.908 9.362 1.00 12.07 191 PHE B O 1
ATOM 4792 N N . ARG B 1 196 ? -30.593 66.007 8.289 1.00 12.81 192 ARG B N 1
ATOM 4793 C CA . ARG B 1 196 ? -31.500 66.926 7.630 1.00 13.38 192 ARG B CA 1
ATOM 4794 C C . ARG B 1 196 ? -32.032 66.365 6.303 1.00 14.27 192 ARG B C 1
ATOM 4795 O O . ARG B 1 196 ? -33.103 66.789 5.859 1.00 16.17 192 ARG B O 1
ATOM 4803 N N . ASP B 1 197 ? -31.317 65.421 5.681 1.00 12.67 193 ASP B N 1
ATOM 4804 C CA . ASP B 1 197 ? -31.836 64.769 4.477 1.00 12.58 193 ASP B CA 1
ATOM 4805 C C . ASP B 1 197 ? -33.008 63.814 4.770 1.00 12.48 193 ASP B C 1
ATOM 4806 O O . ASP B 1 197 ? -33.798 63.548 3.889 1.00 12.45 193 ASP B O 1
ATOM 4811 N N . ALA B 1 198 ? -33.101 63.300 5.983 1.00 12.90 194 ALA B N 1
ATOM 4812 C CA . ALA B 1 198 ? -34.061 62.238 6.313 1.00 14.02 194 ALA B CA 1
ATOM 4813 C C . ALA B 1 198 ? -35.509 62.660 6.120 1.00 15.80 194 ALA B C 1
ATOM 4814 O O . ALA B 1 198 ? -36.359 61.810 5.814 1.00 16.24 194 ALA B O 1
ATOM 4816 N N . GLU B 1 199 ? -35.784 63.964 6.262 1.00 17.31 195 GLU B N 1
ATOM 4817 C CA . GLU B 1 199 ? -37.136 64.526 6.043 1.00 18.62 195 GLU B CA 1
ATOM 4818 C C . GLU B 1 199 ? -37.644 64.231 4.632 1.00 18.45 195 GLU B C 1
ATOM 4819 O O . GLU B 1 199 ? -38.853 64.112 4.405 1.00 20.07 195 GLU B O 1
ATOM 4821 N N . PHE B 1 200 ? -36.726 64.084 3.686 1.00 17.77 196 PHE B N 1
ATOM 4822 C CA . PHE B 1 200 ? -37.050 63.855 2.304 1.00 18.48 196 PHE B CA 1
ATOM 4823 C C . PHE B 1 200 ? -36.952 62.382 1.877 1.00 17.12 196 PHE B C 1
ATOM 4824 O O . PHE B 1 200 ? -37.127 62.091 0.711 1.00 18.94 196 PHE B O 1
ATOM 4832 N N . GLY B 1 201 ? -36.708 61.470 2.822 1.00 14.69 197 GLY B N 1
ATOM 4833 C CA . GLY B 1 201 ? -36.611 60.032 2.543 1.00 13.48 197 GLY B CA 1
ATOM 4834 C C . GLY B 1 201 ? -35.576 59.413 3.454 1.00 11.66 197 GLY B C 1
ATOM 4835 O O . GLY B 1 201 ? -34.380 59.749 3.342 1.00 10.46 197 GLY B O 1
ATOM 4836 N N . LYS B 1 202 ? -36.004 58.525 4.365 1.00 11.64 198 LYS B N 1
ATOM 4837 C CA . LYS B 1 202 ? -35.073 57.964 5.362 1.00 11.70 198 LYS B CA 1
ATOM 4838 C C . LYS B 1 202 ? -34.016 57.084 4.726 1.00 11.10 198 LYS B C 1
ATOM 4839 O O . LYS B 1 202 ? -32.863 57.061 5.156 1.00 10.25 198 LYS B O 1
ATOM 4845 N N . GLU B 1 203 ? -34.430 56.361 3.691 1.00 10.17 199 GLU B N 1
ATOM 4846 C CA . GLU B 1 203 ? -33.533 55.437 3.022 1.00 9.98 199 GLU B CA 1
ATOM 4847 C C . GLU B 1 203 ? -32.532 56.189 2.137 1.00 9.23 199 GLU B C 1
ATOM 4848 O O . GLU B 1 203 ? -31.318 55.951 2.167 1.00 8.00 199 GLU B O 1
ATOM 4854 N N . LEU B 1 204 ? -33.053 57.133 1.376 1.00 9.25 200 LEU B N 1
ATOM 4855 C CA . LEU B 1 204 ? -32.228 57.998 0.572 1.00 9.75 200 LEU B CA 1
ATOM 4856 C C . LEU B 1 204 ? -31.180 58.701 1.445 1.00 9.56 200 LEU B C 1
ATOM 4857 O O . LEU B 1 204 ? -30.015 58.836 1.043 1.00 8.59 200 LEU B O 1
ATOM 4862 N N . ALA B 1 205 ? -31.559 59.108 2.663 1.00 9.46 201 ALA B N 1
ATOM 4863 C CA . ALA B 1 205 ? -30.659 59.891 3.526 1.00 9.79 201 ALA B CA 1
ATOM 4864 C C . ALA B 1 205 ? -29.387 59.187 3.913 1.00 9.62 201 ALA B C 1
ATOM 4865 O O . ALA B 1 205 ? -28.376 59.852 4.188 1.00 9.94 201 ALA B O 1
ATOM 4867 N N . THR B 1 206 ? -29.422 57.857 4.000 1.00 8.18 202 THR B N 1
ATOM 4868 C CA . THR B 1 206 ? -28.217 57.111 4.320 1.00 8.18 202 THR B CA 1
ATOM 4869 C C . THR B 1 206 ? -27.566 56.486 3.093 1.00 7.74 202 THR B C 1
ATOM 4870 O O . THR B 1 206 ? -26.600 55.770 3.240 1.00 6.50 202 THR B O 1
ATOM 4874 N N . ASP B 1 207 ? -28.083 56.759 1.888 1.00 7.60 203 ASP B N 1
ATOM 4875 C CA . ASP B 1 207 ? -27.464 56.232 0.654 1.00 8.41 203 ASP B CA 1
ATOM 4876 C C . ASP B 1 207 ? -26.470 57.253 0.106 1.00 8.40 203 ASP B C 1
ATOM 4877 O O . ASP B 1 207 ? -26.787 58.071 -0.766 1.00 7.79 203 ASP B O 1
ATOM 4882 N N . GLY B 1 208 ? -25.226 57.162 0.568 1.00 8.58 204 GLY B N 1
ATOM 4883 C CA . GLY B 1 208 ? -24.209 58.103 0.139 1.00 8.60 204 GLY B CA 1
ATOM 4884 C C . GLY B 1 208 ? -23.877 58.003 -1.329 1.00 9.07 204 GLY B C 1
ATOM 4885 O O . GLY B 1 208 ? -23.567 59.016 -1.950 1.00 7.05 204 GLY B O 1
ATOM 4886 N N . GLU B 1 209 ? -23.926 56.795 -1.907 1.00 8.76 205 GLU B N 1
ATOM 4887 C CA A GLU B 1 209 ? -23.687 56.650 -3.347 0.50 10.11 205 GLU B CA 1
ATOM 4888 C CA B GLU B 1 209 ? -23.697 56.639 -3.346 0.50 10.18 205 GLU B CA 1
ATOM 4889 C C . GLU B 1 209 ? -24.706 57.453 -4.170 1.00 9.84 205 GLU B C 1
ATOM 4890 O O . GLU B 1 209 ? -24.333 58.169 -5.117 1.00 8.93 205 GLU B O 1
ATOM 4901 N N . LEU B 1 210 ? -25.989 57.350 -3.825 1.00 9.41 206 LEU B N 1
ATOM 4902 C CA . LEU B 1 210 ? -27.000 58.092 -4.529 1.00 9.54 206 LEU B CA 1
ATOM 4903 C C . LEU B 1 210 ? -26.892 59.612 -4.252 1.00 9.66 206 LEU B C 1
ATOM 4904 O O . LEU B 1 210 ? -27.157 60.434 -5.169 1.00 8.24 206 LEU B O 1
ATOM 4909 N N . ALA B 1 211 ? -26.509 59.987 -3.031 1.00 8.77 207 ALA B N 1
ATOM 4910 C CA . ALA B 1 211 ? -26.234 61.400 -2.720 1.00 8.35 207 ALA B CA 1
ATOM 4911 C C . ALA B 1 211 ? -25.127 61.945 -3.614 1.00 8.14 207 ALA B C 1
ATOM 4912 O O . ALA B 1 211 ? -25.200 63.079 -4.142 1.00 8.50 207 ALA B O 1
ATOM 4914 N N . ALA B 1 212 ? -24.087 61.139 -3.799 1.00 7.08 208 ALA B N 1
ATOM 4915 C CA . ALA B 1 212 ? -22.990 61.534 -4.687 1.00 7.53 208 ALA B CA 1
ATOM 4916 C C . ALA B 1 212 ? -23.451 61.674 -6.117 1.00 7.63 208 ALA B C 1
ATOM 4917 O O . ALA B 1 212 ? -23.015 62.605 -6.815 1.00 7.54 208 ALA B O 1
ATOM 4919 N N . LYS B 1 213 ? -24.318 60.756 -6.558 1.00 8.64 209 LYS B N 1
ATOM 4920 C CA . LYS B 1 213 ? -24.829 60.811 -7.933 1.00 9.76 209 LYS B CA 1
ATOM 4921 C C . LYS B 1 213 ? -25.617 62.113 -8.161 1.00 9.75 209 LYS B C 1
ATOM 4922 O O . LYS B 1 213 ? -25.524 62.731 -9.243 1.00 8.53 209 LYS B O 1
ATOM 4928 N N . ARG B 1 214 ? -26.352 62.564 -7.150 1.00 9.62 210 ARG B N 1
ATOM 4929 C CA . ARG B 1 214 ? -27.053 63.842 -7.260 1.00 9.87 210 ARG B CA 1
ATOM 4930 C C . ARG B 1 214 ? -26.075 65.005 -7.350 1.00 8.83 210 ARG B C 1
ATOM 4931 O O . ARG B 1 214 ? -26.265 65.924 -8.178 1.00 8.29 210 ARG B O 1
ATOM 4939 N N . ALA B 1 215 ? -25.022 64.999 -6.524 1.00 8.16 211 ALA B N 1
ATOM 4940 C CA . ALA B 1 215 ? -24.002 66.039 -6.625 1.00 7.74 211 ALA B CA 1
ATOM 4941 C C . ALA B 1 215 ? -23.279 66.016 -7.986 1.00 7.69 211 ALA B C 1
ATOM 4942 O O . ALA B 1 215 ? -22.960 67.077 -8.554 1.00 7.86 211 ALA B O 1
ATOM 4944 N N . ILE B 1 216 ? -23.024 64.828 -8.506 1.00 7.69 212 ILE B N 1
ATOM 4945 C CA . ILE B 1 216 ? -22.308 64.666 -9.788 1.00 7.78 212 ILE B CA 1
ATOM 4946 C C . ILE B 1 216 ? -23.185 65.215 -10.934 1.00 7.22 212 ILE B C 1
ATOM 4947 O O . ILE B 1 216 ? -22.681 65.822 -11.879 1.00 6.52 212 ILE B O 1
ATOM 4952 N N . THR B 1 217 ? -24.501 65.020 -10.825 1.00 7.13 213 THR B N 1
ATOM 4953 C CA . THR B 1 217 ? -25.404 65.600 -11.818 1.00 7.95 213 THR B CA 1
ATOM 4954 C C . THR B 1 217 ? -25.345 67.123 -11.859 1.00 7.06 213 THR B C 1
ATOM 4955 O O . THR B 1 217 ? -25.284 67.723 -12.932 1.00 6.12 213 THR B O 1
ATOM 4959 N N . VAL B 1 218 ? -25.286 67.742 -10.684 1.00 5.63 214 VAL B N 1
ATOM 4960 C CA . VAL B 1 218 ? -25.124 69.190 -10.584 1.00 6.32 214 VAL B CA 1
ATOM 4961 C C . VAL B 1 218 ? -23.798 69.607 -11.205 1.00 6.58 214 VAL B C 1
ATOM 4962 O O . VAL B 1 218 ? -23.735 70.551 -12.013 1.00 7.10 214 VAL B O 1
ATOM 4966 N N . ILE B 1 219 ? -22.754 68.866 -10.877 1.00 6.19 215 ILE B N 1
ATOM 4967 C CA . ILE B 1 219 ? -21.409 69.201 -11.355 1.00 6.42 215 ILE B CA 1
ATOM 4968 C C . ILE B 1 219 ? -21.313 69.046 -12.879 1.00 6.60 215 ILE B C 1
ATOM 4969 O O . ILE B 1 219 ? -20.840 69.951 -13.592 1.00 6.34 215 ILE B O 1
ATOM 4974 N N . ASP B 1 220 ? -21.812 67.923 -13.372 1.00 7.64 216 ASP B N 1
ATOM 4975 C CA . ASP B 1 220 ? -21.831 67.665 -14.813 1.00 7.48 216 ASP B CA 1
ATOM 4976 C C . ASP B 1 220 ? -22.602 68.757 -15.575 1.00 8.33 216 ASP B C 1
ATOM 4977 O O . ASP B 1 220 ? -22.097 69.325 -16.555 1.00 8.32 216 ASP B O 1
ATOM 4982 N N . LYS B 1 221 ? -23.822 69.022 -15.154 1.00 7.52 217 LYS B N 1
ATOM 4983 C CA . LYS B 1 221 ? -24.676 69.939 -15.887 1.00 7.59 217 LYS B CA 1
ATOM 4984 C C . LYS B 1 221 ? -24.271 71.403 -15.772 1.00 6.87 217 LYS B C 1
ATOM 4985 O O . LYS B 1 221 ? -24.449 72.158 -16.743 1.00 7.64 217 LYS B O 1
ATOM 4991 N N . GLN B 1 222 ? -23.836 71.820 -14.586 1.00 6.00 218 GLN B N 1
ATOM 4992 C CA . GLN B 1 222 ? -23.615 73.244 -14.322 1.00 5.75 218 GLN B CA 1
ATOM 4993 C C . GLN B 1 222 ? -22.174 73.696 -14.470 1.00 5.90 218 GLN B C 1
ATOM 4994 O O . GLN B 1 222 ? -21.911 74.896 -14.464 1.00 5.82 218 GLN B O 1
ATOM 5000 N N . ILE B 1 223 ? -21.243 72.747 -14.541 1.00 6.60 219 ILE B N 1
ATOM 5001 C CA . ILE B 1 223 ? -19.806 73.051 -14.740 1.00 6.26 219 ILE B CA 1
ATOM 5002 C C . ILE B 1 223 ? -19.220 72.299 -15.929 1.00 6.71 219 ILE B C 1
ATOM 5003 O O . ILE B 1 223 ? -18.657 72.901 -16.860 1.00 6.97 219 ILE B O 1
ATOM 5008 N N . GLY B 1 224 ? -19.336 70.964 -15.900 1.00 6.97 220 GLY B N 1
ATOM 5009 C CA . GLY B 1 224 ? -18.789 70.080 -16.902 1.00 7.21 220 GLY B CA 1
ATOM 5010 C C . GLY B 1 224 ? -17.374 69.677 -16.526 1.00 7.45 220 GLY B C 1
ATOM 5011 O O . GLY B 1 224 ? -16.549 70.535 -16.207 1.00 7.30 220 GLY B O 1
ATOM 5012 N N . ALA B 1 225 ? -17.080 68.377 -16.558 1.00 8.10 221 ALA B N 1
ATOM 5013 C CA . ALA B 1 225 ? -15.717 67.889 -16.214 1.00 8.33 221 ALA B CA 1
ATOM 5014 C C . ALA B 1 225 ? -14.615 68.552 -17.026 1.00 9.39 221 ALA B C 1
ATOM 5015 O O . ALA B 1 225 ? -13.539 68.817 -16.503 1.00 8.52 221 ALA B O 1
ATOM 5017 N N . ASP B 1 226 ? -14.863 68.828 -18.306 1.00 9.77 222 ASP B N 1
ATOM 5018 C CA . ASP B 1 226 ? -13.827 69.442 -19.116 1.00 10.64 222 ASP B CA 1
ATOM 5019 C C . ASP B 1 226 ? -13.518 70.909 -18.798 1.00 9.38 222 ASP B C 1
ATOM 5020 O O . ASP B 1 226 ? -12.557 71.447 -19.334 1.00 8.19 222 ASP B O 1
ATOM 5025 N N . ASN B 1 227 ? -14.285 71.506 -17.888 1.00 8.21 223 ASN B N 1
ATOM 5026 C CA . ASN B 1 227 ? -14.056 72.861 -17.369 1.00 7.58 223 ASN B CA 1
ATOM 5027 C C . ASN B 1 227 ? -13.637 72.890 -15.892 1.00 6.35 223 ASN B C 1
ATOM 5028 O O . ASN B 1 227 ? -13.377 73.957 -15.325 1.00 5.98 223 ASN B O 1
ATOM 5033 N N . LEU B 1 228 ? -13.555 71.709 -15.283 1.00 6.66 224 LEU B N 1
ATOM 5034 C CA . LEU B 1 228 ? -13.385 71.571 -13.847 1.00 5.32 224 LEU B CA 1
ATOM 5035 C C . LEU B 1 228 ? -11.985 71.066 -13.458 1.00 6.12 224 LEU B C 1
ATOM 5036 O O . LEU B 1 228 ? -11.604 69.963 -13.812 1.00 6.66 224 LEU B O 1
ATOM 5041 N N . ALA B 1 229 ? -11.254 71.856 -12.675 1.00 5.37 225 ALA B N 1
ATOM 5042 C CA . ALA B 1 229 ? -9.933 71.485 -12.191 1.00 5.75 225 ALA B CA 1
ATOM 5043 C C . ALA B 1 229 ? -10.038 70.554 -10.992 1.00 6.18 225 ALA B C 1
ATOM 5044 O O . ALA B 1 229 ? -9.266 69.632 -10.876 1.00 7.43 225 ALA B O 1
ATOM 5046 N N . ALA B 1 230 ? -11.010 70.775 -10.120 1.00 5.92 226 ALA B N 1
ATOM 5047 C CA . ALA B 1 230 ? -10.994 70.111 -8.817 1.00 6.06 226 ALA B CA 1
ATOM 5048 C C . ALA B 1 230 ? -12.333 70.105 -8.100 1.00 7.17 226 ALA B C 1
ATOM 5049 O O . ALA B 1 230 ? -13.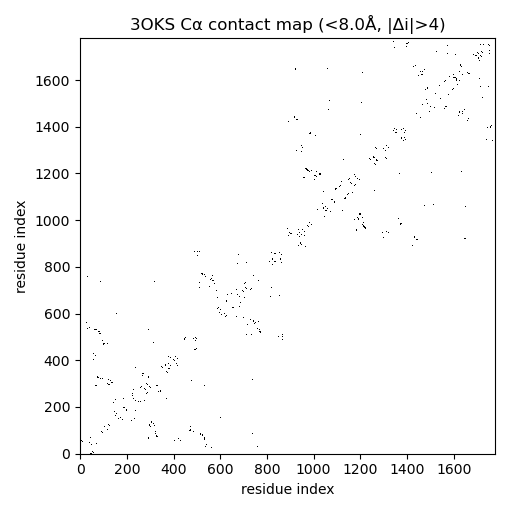134 71.034 -8.233 1.00 6.29 226 ALA B O 1
ATOM 5051 N N . VAL B 1 231 ? -12.509 69.081 -7.279 1.00 6.97 227 VAL B N 1
ATOM 5052 C CA . VAL B 1 231 ? -13.566 69.023 -6.266 1.00 6.82 227 VAL B CA 1
ATOM 5053 C C . VAL B 1 231 ? -12.829 69.090 -4.940 1.00 6.84 227 VAL B C 1
ATOM 5054 O O . VAL B 1 231 ? -11.872 68.351 -4.747 1.00 7.59 227 VAL B O 1
ATOM 5058 N N . VAL B 1 232 ? -13.244 69.993 -4.046 1.00 6.47 228 VAL B N 1
ATOM 5059 C CA A VAL B 1 232 ? -12.661 70.049 -2.724 0.50 6.33 228 VAL B CA 1
ATOM 5060 C CA B VAL B 1 232 ? -12.671 70.106 -2.709 0.50 6.66 228 VAL B CA 1
ATOM 5061 C C . VAL B 1 232 ? -13.722 69.767 -1.669 1.00 6.33 228 VAL B C 1
ATOM 5062 O O . VAL B 1 232 ? -14.818 70.350 -1.687 1.00 6.37 228 VAL B O 1
ATOM 5069 N N . ILE B 1 233 ? -13.407 68.858 -0.744 1.00 6.81 229 ILE B N 1
ATOM 5070 C CA . ILE B 1 233 ? -14.382 68.461 0.265 1.00 6.18 229 ILE B CA 1
ATOM 5071 C C . ILE B 1 233 ? -13.716 68.050 1.565 1.00 5.42 229 ILE B C 1
ATOM 5072 O O . ILE B 1 233 ? -12.631 67.461 1.558 1.00 5.40 229 ILE B O 1
ATOM 5077 N N . GLU B 1 234 ? -14.350 68.419 2.672 1.00 6.17 230 GLU B N 1
ATOM 5078 C CA . GLU B 1 234 ? -13.949 67.985 3.996 1.00 6.52 230 GLU B CA 1
ATOM 5079 C C . GLU B 1 234 ? -14.521 66.589 4.242 1.00 7.55 230 GLU B C 1
ATOM 5080 O O . GLU B 1 234 ? -15.708 66.349 4.000 1.00 8.19 230 GLU B O 1
ATOM 5086 N N . PRO B 1 235 ? -13.723 65.668 4.779 1.00 7.74 231 PRO B N 1
ATOM 5087 C CA . PRO B 1 235 ? -14.333 64.344 5.052 1.00 7.81 231 PRO B CA 1
ATOM 5088 C C . PRO B 1 235 ? -15.451 64.377 6.102 1.00 8.44 231 PRO B C 1
ATOM 5089 O O . PRO B 1 235 ? -16.399 63.562 6.041 1.00 9.24 231 PRO B O 1
ATOM 5093 N N . ILE B 1 236 ? -15.317 65.288 7.062 1.00 7.41 232 ILE B N 1
ATOM 5094 C CA . ILE B 1 236 ? -16.366 65.664 8.008 1.00 7.35 232 ILE B CA 1
ATOM 5095 C C . ILE B 1 236 ? -16.375 67.186 8.007 1.00 7.67 232 ILE B C 1
ATOM 5096 O O . ILE B 1 236 ? -15.313 67.788 8.246 1.00 8.59 232 ILE B O 1
ATOM 5101 N N . GLN B 1 237 ? -17.516 67.808 7.710 1.00 8.28 233 GLN B N 1
ATOM 5102 C CA . GLN B 1 237 ? -17.571 69.260 7.629 1.00 8.82 233 GLN B CA 1
ATOM 5103 C C . GLN B 1 237 ? -17.437 69.781 9.023 1.00 8.42 233 GLN B C 1
ATOM 5104 O O . GLN B 1 237 ? -18.181 69.331 9.859 1.00 8.65 233 GLN B O 1
ATOM 5110 N N . GLY B 1 238 ? -16.489 70.692 9.234 1.00 8.36 234 GLY B N 1
ATOM 5111 C CA . GLY B 1 238 ? -16.100 71.204 10.574 1.00 8.90 234 GLY B CA 1
ATOM 5112 C C . GLY B 1 238 ? -16.993 72.350 11.021 1.00 8.91 234 GLY B C 1
ATOM 5113 O O . GLY B 1 238 ? -17.970 72.139 11.740 1.00 8.57 234 GLY B O 1
ATOM 5114 N N . GLU B 1 239 ? -16.695 73.558 10.543 1.00 9.32 235 GLU B N 1
ATOM 5115 C CA . GLU B 1 239 ? -17.439 74.742 10.955 1.00 9.20 235 GLU B CA 1
ATOM 5116 C C . GLU B 1 239 ? -18.905 74.646 10.532 1.00 9.89 235 GLU B C 1
ATOM 5117 O O . GLU B 1 239 ? -19.781 75.257 11.151 1.00 9.25 235 GLU B O 1
ATOM 5123 N N . GLY B 1 240 ? -19.159 73.892 9.466 1.00 9.95 236 GLY B N 1
ATOM 5124 C CA . GLY B 1 240 ? -20.504 73.656 8.977 1.00 10.37 236 GLY B CA 1
ATOM 5125 C C . GLY B 1 240 ? -21.376 72.750 9.822 1.00 10.33 236 GLY B C 1
ATOM 5126 O O . GLY B 1 240 ? -22.581 72.651 9.584 1.00 11.16 236 GLY B O 1
ATOM 5127 N N . GLY B 1 241 ? -20.801 72.102 10.829 1.00 9.63 237 GLY B N 1
ATOM 5128 C CA . GLY B 1 241 ? -21.606 71.387 11.796 1.00 9.21 237 GLY B CA 1
ATOM 5129 C C . GLY B 1 241 ? -21.225 69.959 12.163 1.00 8.82 237 GLY B C 1
ATOM 5130 O O . GLY B 1 241 ? -22.088 69.215 12.661 1.00 8.32 237 GLY B O 1
ATOM 5131 N N . PHE B 1 242 ? -19.951 69.582 11.957 1.00 7.74 238 PHE B N 1
ATOM 5132 C CA . PHE B 1 242 ? -19.506 68.213 12.197 1.00 7.92 238 PHE B CA 1
ATOM 5133 C C . PHE B 1 242 ? -20.422 67.245 11.454 1.00 8.31 238 PHE B C 1
ATOM 5134 O O . PHE B 1 242 ? -20.937 66.262 12.017 1.00 8.39 238 PHE B O 1
ATOM 5142 N N . ILE B 1 243 ? -20.662 67.549 10.185 1.00 8.33 239 ILE B N 1
ATOM 5143 C CA . ILE B 1 243 ? -21.510 66.711 9.358 1.00 8.38 239 ILE B CA 1
ATOM 5144 C C . ILE B 1 243 ? -20.711 65.541 8.791 1.00 8.01 239 ILE B C 1
ATOM 5145 O O . ILE B 1 243 ? -19.705 65.725 8.109 1.00 8.85 239 ILE B O 1
ATOM 5150 N N . VAL B 1 244 ? -21.166 64.326 9.060 1.00 8.26 240 VAL B N 1
ATOM 5151 C CA . VAL B 1 244 ? -20.500 63.126 8.579 1.00 8.87 240 VAL B CA 1
ATOM 5152 C C . VAL B 1 244 ? -21.346 62.628 7.398 1.00 8.68 240 VAL B C 1
ATOM 5153 O O . VAL B 1 244 ? -22.527 62.299 7.592 1.00 9.67 240 VAL B O 1
ATOM 5157 N N . PRO B 1 245 ? -20.779 62.592 6.181 1.00 10.47 241 PRO B N 1
ATOM 5158 C CA . PRO B 1 245 ? -21.567 62.151 5.041 1.00 10.00 241 PRO B CA 1
ATOM 5159 C C . PRO B 1 245 ? -21.965 60.696 5.172 1.00 9.90 241 PRO B C 1
ATOM 5160 O O . PRO B 1 245 ? -21.243 59.895 5.774 1.00 9.82 241 PRO B O 1
ATOM 5164 N N . ALA B 1 246 ? -23.110 60.347 4.591 1.00 10.02 242 ALA B N 1
ATOM 5165 C CA . ALA B 1 246 ? -23.506 58.933 4.504 1.00 10.42 242 ALA B CA 1
ATOM 5166 C C . ALA B 1 246 ? -22.381 58.140 3.819 1.00 10.65 242 ALA B C 1
ATOM 5167 O O . ALA B 1 246 ? -21.696 58.633 2.940 1.00 9.18 242 ALA B O 1
ATOM 5169 N N . ASP B 1 247 ? -22.213 56.885 4.198 1.00 11.46 243 ASP B N 1
ATOM 5170 C CA . ASP B 1 247 ? -21.225 56.038 3.569 1.00 11.65 243 ASP B CA 1
ATOM 5171 C C . ASP B 1 247 ? -21.483 55.926 2.068 1.00 11.36 243 ASP B C 1
ATOM 5172 O O . ASP B 1 247 ? -22.615 55.814 1.644 1.00 10.15 243 ASP B O 1
ATOM 5177 N N . GLY B 1 248 ? -20.416 55.953 1.272 1.00 9.25 244 GLY B N 1
ATOM 5178 C CA . GLY B 1 248 ? -20.514 55.812 -0.166 1.00 9.36 244 GLY B CA 1
ATOM 5179 C C . GLY B 1 248 ? -20.441 57.159 -0.893 1.00 8.60 244 GLY B C 1
ATOM 5180 O O . GLY B 1 248 ? -20.198 57.175 -2.097 1.00 8.95 244 GLY B O 1
ATOM 5181 N N . PHE B 1 249 ? -20.632 58.274 -0.184 1.00 7.91 245 PHE B N 1
ATOM 5182 C CA . PHE B 1 249 ? -20.581 59.634 -0.813 1.00 7.44 245 PHE B CA 1
ATOM 5183 C C . PHE B 1 249 ? -19.170 59.959 -1.287 1.00 7.73 245 PHE B C 1
ATOM 5184 O O . PHE B 1 249 ? -18.927 60.175 -2.479 1.00 6.65 245 PHE B O 1
ATOM 5192 N N . LEU B 1 250 ? -18.210 59.925 -0.373 1.00 7.81 246 LEU B N 1
ATOM 5193 C CA . LEU B 1 250 ? -16.840 60.257 -0.750 1.00 8.34 246 LEU B CA 1
ATOM 5194 C C . LEU B 1 250 ? -16.259 59.256 -1.752 1.00 8.12 246 LEU B C 1
ATOM 5195 O O . LEU B 1 250 ? -15.690 59.696 -2.755 1.00 7.97 246 LEU B O 1
ATOM 5200 N N . PRO B 1 251 ? -16.424 57.921 -1.548 1.00 8.64 247 PRO B N 1
ATOM 5201 C CA . PRO B 1 251 ? -15.892 56.987 -2.563 1.00 9.23 247 PRO B CA 1
ATOM 5202 C C . PRO B 1 251 ? -16.452 57.200 -3.978 1.00 8.82 247 PRO B C 1
ATOM 5203 O O . PRO B 1 251 ? -15.716 57.074 -4.958 1.00 7.45 247 PRO B O 1
ATOM 5207 N N . THR B 1 252 ? -17.728 57.524 -4.074 1.00 8.31 248 THR B N 1
ATOM 5208 C CA . THR B 1 252 ? -18.351 57.708 -5.370 1.00 8.03 248 THR B CA 1
ATOM 5209 C C . THR B 1 252 ? -17.897 59.003 -6.061 1.00 8.07 248 THR B C 1
ATOM 5210 O O . THR B 1 252 ? -17.682 59.013 -7.295 1.00 8.70 248 THR B O 1
ATOM 5214 N N . LEU B 1 253 ? -17.771 60.077 -5.292 1.00 8.42 249 LEU B N 1
ATOM 5215 C CA . LEU B 1 253 ? -17.173 61.314 -5.786 1.00 7.72 249 LEU B CA 1
ATOM 5216 C C . LEU B 1 253 ? -15.765 61.089 -6.260 1.00 7.96 249 LEU B C 1
ATOM 5217 O O . LEU B 1 253 ? -15.403 61.572 -7.327 1.00 7.45 249 LEU B O 1
ATOM 5222 N N . LEU B 1 254 ? -14.951 60.372 -5.477 1.00 8.16 250 LEU B N 1
ATOM 5223 C CA . LEU B 1 254 ? -13.582 60.066 -5.887 1.00 7.87 250 LEU B CA 1
ATOM 5224 C C . LEU B 1 254 ? -13.541 59.298 -7.204 1.00 8.80 250 LEU B C 1
ATOM 5225 O O . LEU B 1 254 ? -12.812 59.654 -8.128 1.00 8.40 250 LEU B O 1
ATOM 5230 N N . ASP B 1 255 ? -14.358 58.263 -7.303 1.00 8.57 251 ASP B N 1
ATOM 5231 C CA . ASP B 1 255 ? -14.448 57.463 -8.517 1.00 9.71 251 ASP B CA 1
ATOM 5232 C C . ASP B 1 255 ? -14.778 58.335 -9.752 1.00 9.34 251 ASP B C 1
ATOM 5233 O O . ASP B 1 255 ? -14.147 58.221 -10.779 1.00 9.00 251 ASP B O 1
ATOM 5238 N N . TRP B 1 256 ? -15.750 59.221 -9.626 1.00 9.23 252 TRP B N 1
ATOM 5239 C CA . TRP B 1 256 ? -16.122 60.103 -10.738 1.00 8.58 252 TRP B CA 1
ATOM 5240 C C . TRP B 1 256 ? -14.942 60.984 -11.152 1.00 8.83 252 TRP B C 1
ATOM 5241 O O . TRP B 1 256 ? -14.664 61.151 -12.347 1.00 8.42 252 TRP B O 1
ATOM 5252 N N . CYS B 1 257 ? -14.253 61.555 -10.159 1.00 8.38 253 CYS B N 1
ATOM 5253 C CA . CYS B 1 257 ? -13.116 62.432 -10.445 1.00 7.80 253 CYS B CA 1
ATOM 5254 C C . CYS B 1 257 ? -12.021 61.677 -11.213 1.00 8.26 253 CYS B C 1
ATOM 5255 O O . CYS B 1 257 ? -11.396 62.202 -12.137 1.00 7.39 253 CYS B O 1
ATOM 5258 N N . ARG B 1 258 ? -11.775 60.435 -10.803 1.00 9.03 254 ARG B N 1
ATOM 5259 C CA . ARG B 1 258 ? -10.723 59.647 -11.397 1.00 9.60 254 ARG B CA 1
ATOM 5260 C C . ARG B 1 258 ? -11.110 59.293 -12.832 1.00 11.17 254 ARG B C 1
ATOM 5261 O O . ARG B 1 258 ? -10.237 59.239 -13.693 1.00 13.44 254 ARG B O 1
ATOM 5269 N N . LYS B 1 259 ? -12.394 59.076 -13.085 1.00 11.04 255 LYS B N 1
ATOM 5270 C CA . LYS B 1 259 ? -12.888 58.762 -14.434 1.00 12.55 255 LYS B CA 1
ATOM 5271 C C . LYS B 1 259 ? -12.919 59.996 -15.357 1.00 12.69 255 LYS B C 1
ATOM 5272 O O . LYS B 1 259 ? -12.958 59.852 -16.591 1.00 12.70 255 LYS B O 1
ATOM 5278 N N . ASN B 1 260 ? -12.889 61.190 -14.759 1.00 10.94 256 ASN B N 1
ATOM 5279 C CA . ASN B 1 260 ? -13.080 62.438 -15.511 1.00 11.19 256 ASN B CA 1
ATOM 5280 C C . ASN B 1 260 ? -11.928 63.439 -15.456 1.00 10.27 256 ASN B C 1
ATOM 5281 O O . ASN B 1 260 ? -12.100 64.595 -15.843 1.00 9.23 256 ASN B O 1
ATOM 5286 N N . ASP B 1 261 ? -10.762 62.992 -15.007 1.00 9.64 257 ASP B N 1
ATOM 5287 C CA A ASP B 1 261 ? -9.571 63.849 -14.989 0.50 10.94 257 ASP B CA 1
ATOM 5288 C CA B ASP B 1 261 ? -9.549 63.812 -14.925 0.50 10.84 257 ASP B CA 1
ATOM 5289 C C . ASP B 1 261 ? -9.776 65.111 -14.140 1.00 9.85 257 ASP B C 1
ATOM 5290 O O . ASP B 1 261 ? -9.391 66.207 -14.537 1.00 10.80 257 ASP B O 1
ATOM 5299 N N . VAL B 1 262 ? -10.386 64.952 -12.987 1.00 8.48 258 VAL B N 1
ATOM 5300 C CA . VAL B 1 262 ? -10.634 66.065 -12.065 1.00 7.78 258 VAL B CA 1
ATOM 5301 C C . VAL B 1 262 ? -9.899 65.744 -10.786 1.00 7.66 258 VAL B C 1
ATOM 5302 O O . VAL B 1 262 ? -9.929 64.616 -10.315 1.00 7.25 258 VAL B O 1
ATOM 5306 N N . VAL B 1 263 ? -9.227 66.741 -10.227 1.00 6.73 259 VAL B N 1
ATOM 5307 C CA . VAL B 1 263 ? -8.462 66.526 -8.991 1.00 6.49 259 VAL B CA 1
ATOM 5308 C C . VAL B 1 263 ? -9.394 66.467 -7.790 1.00 6.65 259 VAL B C 1
ATOM 5309 O O . VAL B 1 263 ? -10.156 67.372 -7.546 1.00 6.48 259 VAL B O 1
ATOM 5313 N N . PHE B 1 264 ? -9.331 65.373 -7.050 1.00 6.19 260 PHE B N 1
ATOM 5314 C CA . PHE B 1 264 ? -10.098 65.239 -5.815 1.00 6.24 260 PHE B CA 1
ATOM 5315 C C . PHE B 1 264 ? -9.228 65.700 -4.656 1.00 6.21 260 PHE B C 1
ATOM 5316 O O . PHE B 1 264 ? -8.212 65.057 -4.337 1.00 6.23 260 PHE B O 1
ATOM 5324 N N . ILE B 1 265 ? -9.638 66.807 -4.037 1.00 5.88 261 ILE B N 1
ATOM 5325 C CA . ILE B 1 265 ? -8.920 67.412 -2.936 1.00 5.73 261 ILE B CA 1
ATOM 5326 C C . ILE B 1 265 ? -9.642 67.182 -1.625 1.00 5.32 261 ILE B C 1
ATOM 5327 O O . ILE B 1 265 ? -10.778 67.677 -1.442 1.00 6.30 261 ILE B O 1
ATOM 5332 N N . ALA B 1 266 ? -9.018 66.404 -0.723 1.00 6.49 262 ALA B N 1
ATOM 5333 C CA . ALA B 1 266 ? -9.529 66.203 0.636 1.00 6.39 262 ALA B CA 1
ATOM 5334 C C . ALA B 1 266 ? -8.993 67.325 1.524 1.00 6.21 262 ALA B C 1
ATOM 5335 O O . ALA B 1 266 ? -7.784 67.444 1.673 1.00 5.90 262 ALA B O 1
ATOM 5337 N N . ASP B 1 267 ? -9.875 68.149 2.064 1.00 5.26 263 ASP B N 1
ATOM 5338 C CA . ASP B 1 267 ? -9.499 69.195 3.001 1.00 6.17 263 ASP B CA 1
ATOM 5339 C C . ASP B 1 267 ? -9.535 68.599 4.402 1.00 6.47 263 ASP B C 1
ATOM 5340 O O . ASP B 1 267 ? -10.595 68.503 5.010 1.00 6.88 263 ASP B O 1
ATOM 5345 N N . GLU B 1 268 ? -8.371 68.198 4.889 1.00 6.57 264 GLU B N 1
ATOM 5346 C CA . GLU B 1 268 ? -8.261 67.568 6.216 1.00 6.68 264 GLU B CA 1
ATOM 5347 C C . GLU B 1 268 ? -7.608 68.535 7.201 1.00 7.80 264 GLU B C 1
ATOM 5348 O O . GLU B 1 268 ? -6.967 68.128 8.176 1.00 7.96 264 GLU B O 1
ATOM 5354 N N . VAL B 1 269 ? -7.802 69.827 6.968 1.00 6.39 265 VAL B N 1
ATOM 5355 C CA . VAL B 1 269 ? -7.286 70.811 7.916 1.00 6.69 265 VAL B CA 1
ATOM 5356 C C . VAL B 1 269 ? -7.782 70.552 9.318 1.00 7.09 265 VAL B C 1
ATOM 5357 O O . VAL B 1 269 ? -6.998 70.576 10.289 1.00 7.35 265 VAL B O 1
ATOM 5361 N N . GLN B 1 270 ? -9.077 70.291 9.476 1.00 6.74 266 GLN B N 1
ATOM 5362 C CA . GLN B 1 270 ? -9.594 70.027 10.798 1.00 6.78 266 GLN B CA 1
ATOM 5363 C C . GLN B 1 270 ? -9.590 68.536 11.175 1.00 7.82 266 GLN B C 1
ATOM 5364 O O . GLN B 1 270 ? -9.360 68.197 12.354 1.00 8.40 266 GLN B O 1
ATOM 5370 N N . THR B 1 271 ? -9.831 67.642 10.207 1.00 7.05 267 THR B N 1
ATOM 5371 C CA . THR B 1 271 ? -9.964 66.218 10.502 1.00 7.92 267 THR B CA 1
ATOM 5372 C C . THR B 1 271 ? -8.611 65.492 10.643 1.00 8.51 267 THR B C 1
ATOM 5373 O O . THR B 1 271 ? -8.565 64.388 11.183 1.00 9.78 267 THR B O 1
ATOM 5377 N N . GLY B 1 272 ? -7.541 66.076 10.122 1.00 8.71 268 GLY B N 1
ATOM 5378 C CA . GLY B 1 272 ? -6.257 65.386 10.024 1.00 8.02 268 GLY B CA 1
ATOM 5379 C C . GLY B 1 272 ? -5.533 65.222 11.354 1.00 8.46 268 GLY B C 1
ATOM 5380 O O . GLY B 1 272 ? -5.883 65.861 12.345 1.00 9.12 268 GLY B O 1
ATOM 5381 N N . PHE B 1 273 ? -4.546 64.337 11.357 1.00 9.29 269 PHE B N 1
ATOM 5382 C CA . PHE B 1 273 ? -3.635 64.132 12.475 1.00 8.92 269 PHE B CA 1
ATOM 5383 C C . PHE B 1 273 ? -4.328 63.632 13.752 1.00 8.91 269 PHE B C 1
ATOM 5384 O O . PHE B 1 273 ? -4.330 64.305 14.794 1.00 9.81 269 PHE B O 1
ATOM 5392 N N . ALA B 1 274 ? -4.890 62.422 13.644 1.00 8.98 270 ALA B N 1
ATOM 5393 C CA . ALA B 1 274 ? -5.413 61.641 14.744 1.00 8.84 270 ALA B CA 1
ATOM 5394 C C . ALA B 1 274 ? -6.785 62.071 15.281 1.00 9.19 270 ALA B C 1
ATOM 5395 O O . ALA B 1 274 ? -7.442 61.306 16.014 1.00 10.55 270 ALA B O 1
ATOM 5397 N N . ARG B 1 275 ? -7.248 63.254 14.871 1.00 9.42 271 ARG B N 1
ATOM 5398 C CA . ARG B 1 275 ? -8.462 63.859 15.408 1.00 9.38 271 ARG B CA 1
ATOM 5399 C C . ARG B 1 275 ? -9.666 62.915 15.361 1.00 9.40 271 ARG B C 1
ATOM 5400 O O . ARG B 1 275 ? -10.479 62.909 16.291 1.00 9.14 271 ARG B O 1
ATOM 5408 N N . THR B 1 276 ? -9.823 62.169 14.265 1.00 9.16 272 THR B N 1
ATOM 5409 C CA . THR B 1 276 ? -11.020 61.351 14.084 1.00 9.71 272 THR B CA 1
ATOM 5410 C C . THR B 1 276 ? -10.879 59.862 14.430 1.00 9.96 272 THR B C 1
ATOM 5411 O O . THR B 1 276 ? -11.740 59.047 14.062 1.00 11.20 272 THR B O 1
ATOM 5415 N N . GLY B 1 277 ? -9.833 59.508 15.144 1.00 9.95 273 GLY B N 1
ATOM 5416 C CA . GLY B 1 277 ? -9.594 58.109 15.483 1.00 10.48 273 GLY B CA 1
ATOM 5417 C C . GLY B 1 277 ? -8.964 57.293 14.370 1.00 10.47 273 GLY B C 1
ATOM 5418 O O . GLY B 1 277 ? -9.012 56.035 14.384 1.00 11.37 273 GLY B O 1
ATOM 5419 N N . ALA B 1 278 ? -8.388 58.002 13.407 1.00 10.21 274 ALA B N 1
ATOM 5420 C CA . ALA B 1 278 ? -7.503 57.447 12.391 1.00 10.41 274 ALA B CA 1
ATOM 5421 C C . ALA B 1 278 ? -6.498 58.558 12.144 1.00 10.06 274 ALA B C 1
ATOM 5422 O O . ALA B 1 278 ? -6.794 59.701 12.463 1.00 9.14 274 ALA B O 1
ATOM 5424 N N . MET B 1 279 ? -5.320 58.258 11.592 1.00 10.00 275 MET B N 1
ATOM 5425 C CA . MET B 1 279 ? -4.355 59.323 11.348 1.00 9.27 275 MET B CA 1
ATOM 5426 C C . MET B 1 279 ? -4.990 60.380 10.462 1.00 9.69 275 MET B C 1
ATOM 5427 O O . MET B 1 279 ? -4.867 61.559 10.746 1.00 8.62 275 MET B O 1
ATOM 5432 N N . PHE B 1 280 ? -5.680 59.941 9.402 1.00 9.03 276 PHE B N 1
ATOM 5433 C CA . PHE B 1 280 ? -6.421 60.829 8.507 1.00 8.65 276 PHE B CA 1
ATOM 5434 C C . PHE B 1 280 ? -7.825 60.269 8.297 1.00 8.80 276 PHE B C 1
ATOM 5435 O O . PHE B 1 280 ? -8.032 59.039 8.244 1.00 9.15 276 PHE B O 1
ATOM 5443 N N . ALA B 1 281 ? -8.797 61.170 8.263 1.00 8.18 277 ALA B N 1
ATOM 5444 C CA . ALA B 1 281 ? -10.195 60.781 8.179 1.00 8.43 277 ALA B CA 1
ATOM 5445 C C . ALA B 1 281 ? -10.524 60.066 6.873 1.00 8.14 277 ALA B C 1
ATOM 5446 O O . ALA B 1 281 ? -11.494 59.311 6.821 1.00 8.67 277 ALA B O 1
ATOM 5448 N N . CYS B 1 282 ? -9.735 60.298 5.814 1.00 9.21 278 CYS B N 1
ATOM 5449 C CA . CYS B 1 282 ? -9.912 59.570 4.562 1.00 8.69 278 CYS B CA 1
ATOM 5450 C C . CYS B 1 282 ? -9.782 58.057 4.790 1.00 9.41 278 CYS B C 1
ATOM 5451 O O . CYS B 1 282 ? -10.284 57.266 4.001 1.00 9.76 278 CYS B O 1
ATOM 5454 N N . GLU B 1 283 ? -9.095 57.659 5.854 1.00 10.04 279 GLU B N 1
ATOM 5455 C CA . GLU B 1 283 ? -8.910 56.240 6.113 1.00 11.19 279 GLU B CA 1
ATOM 5456 C C . GLU B 1 283 ? -10.196 55.485 6.481 1.00 12.07 279 GLU B C 1
ATOM 5457 O O . GLU B 1 283 ? -10.271 54.281 6.204 1.00 12.87 279 GLU B O 1
ATOM 5463 N N . HIS B 1 284 ? -11.207 56.152 7.037 1.00 11.64 280 HIS B N 1
ATOM 5464 C CA A HIS B 1 284 ? -12.393 55.432 7.520 0.70 12.16 280 HIS B CA 1
ATOM 5465 C CA B HIS B 1 284 ? -12.427 55.463 7.507 0.30 12.32 280 HIS B CA 1
ATOM 5466 C C . HIS B 1 284 ? -13.134 54.689 6.381 1.00 12.89 280 HIS B C 1
ATOM 5467 O O . HIS B 1 284 ? -13.588 53.538 6.576 1.00 13.11 280 HIS B O 1
ATOM 5480 N N . GLU B 1 285 ? -13.228 55.301 5.200 1.00 11.86 281 GLU B N 1
ATOM 5481 C CA . GLU B 1 285 ? -13.783 54.625 4.042 1.00 12.54 281 GLU B CA 1
ATOM 5482 C C . GLU B 1 285 ? -12.722 54.200 3.017 1.00 13.36 281 GLU B C 1
ATOM 5483 O O . GLU B 1 285 ? -13.062 53.784 1.920 1.00 14.81 281 GLU B O 1
ATOM 5489 N N . GLY B 1 286 ? -11.444 54.316 3.362 1.00 13.40 282 GLY B N 1
ATOM 5490 C CA . GLY B 1 286 ? -10.357 53.908 2.476 1.00 13.81 282 GLY B CA 1
ATOM 5491 C C . GLY B 1 286 ? -10.201 54.751 1.226 1.00 13.40 282 GLY B C 1
ATOM 5492 O O . GLY B 1 286 ? -9.819 54.263 0.156 1.00 12.21 282 GLY B O 1
ATOM 5493 N N . ILE B 1 287 ? -10.499 56.034 1.380 1.00 12.52 283 ILE B N 1
ATOM 5494 C CA . ILE B 1 287 ? -10.367 57.025 0.308 1.00 11.63 283 ILE B CA 1
ATOM 5495 C C . ILE B 1 287 ? -8.896 57.356 0.094 1.00 10.30 283 ILE B C 1
ATOM 5496 O O . ILE B 1 287 ? -8.207 57.698 1.064 1.00 8.93 283 ILE B O 1
ATOM 5501 N N . ASP B 1 288 ? -8.447 57.303 -1.160 1.00 9.35 284 ASP B N 1
ATOM 5502 C CA . ASP B 1 288 ? -7.109 57.798 -1.536 1.00 8.98 284 ASP B CA 1
ATOM 5503 C C . ASP B 1 288 ? -7.284 59.052 -2.396 1.00 8.23 284 ASP B C 1
ATOM 5504 O O . ASP B 1 288 ? -7.511 58.947 -3.614 1.00 8.24 284 ASP B O 1
ATOM 5509 N N . PRO B 1 289 ? -7.204 60.228 -1.770 1.00 7.65 285 PRO B N 1
ATOM 5510 C CA . PRO B 1 289 ? -7.449 61.431 -2.584 1.00 7.86 285 PRO B CA 1
ATOM 5511 C C . PRO B 1 289 ? -6.248 61.731 -3.486 1.00 7.81 285 PRO B C 1
ATOM 5512 O O . PRO B 1 289 ? -5.188 61.117 -3.323 1.00 8.34 285 PRO B O 1
ATOM 5516 N N . ASP B 1 290 ? -6.424 62.640 -4.446 1.00 7.92 286 ASP B N 1
ATOM 5517 C CA . ASP B 1 290 ? -5.362 63.082 -5.308 1.00 7.52 286 ASP B CA 1
ATOM 5518 C C . ASP B 1 290 ? -4.452 64.046 -4.532 1.00 7.16 286 ASP B C 1
ATOM 5519 O O . ASP B 1 290 ? -3.238 63.943 -4.598 1.00 8.16 286 ASP B O 1
ATOM 5524 N N . LEU B 1 291 ? -5.055 65.010 -3.831 1.00 7.28 287 LEU B N 1
ATOM 5525 C CA . LEU B 1 291 ? -4.339 65.904 -2.931 1.00 6.13 287 LEU B CA 1
ATOM 5526 C C . LEU B 1 291 ? -5.006 65.910 -1.553 1.00 5.76 287 LEU B C 1
ATOM 5527 O O . LEU B 1 291 ? -6.225 65.723 -1.450 1.00 6.51 287 LEU B O 1
ATOM 5532 N N . ILE B 1 292 ? -4.222 66.135 -0.495 1.00 5.96 288 ILE B N 1
ATOM 5533 C CA . ILE B 1 292 ? -4.764 66.309 0.838 1.00 5.82 288 ILE B CA 1
ATOM 5534 C C . ILE B 1 292 ? -4.146 67.557 1.458 1.00 6.21 288 ILE B C 1
ATOM 5535 O O . ILE B 1 292 ? -2.928 67.798 1.363 1.00 7.53 288 ILE B O 1
ATOM 5540 N N . VAL B 1 293 ? -5.023 68.377 2.025 1.00 6.76 289 VAL B N 1
ATOM 5541 C CA . VAL B 1 293 ? -4.646 69.601 2.705 1.00 6.61 289 VAL B CA 1
ATOM 5542 C C . VAL B 1 293 ? -4.637 69.338 4.209 1.00 6.53 289 VAL B C 1
ATOM 5543 O O . VAL B 1 293 ? -5.616 68.835 4.764 1.00 6.09 289 VAL B O 1
ATOM 5547 N N . THR B 1 294 ? -3.559 69.765 4.866 1.00 7.02 290 THR B N 1
ATOM 5548 C CA . THR B 1 294 ? -3.422 69.684 6.300 1.00 7.06 290 THR B CA 1
ATOM 5549 C C . THR B 1 294 ? -2.982 70.990 6.932 1.00 6.42 290 THR B C 1
ATOM 5550 O O . THR B 1 294 ? -2.377 71.850 6.283 1.00 6.87 290 THR B O 1
ATOM 5554 N N . ALA B 1 295 ? -3.352 71.153 8.202 1.00 6.98 291 ALA B N 1
ATOM 5555 C CA . ALA B 1 295 ? -2.921 72.272 9.023 1.00 6.76 291 ALA B CA 1
ATOM 5556 C C . ALA B 1 295 ? -3.308 71.959 10.473 1.00 7.43 291 ALA B C 1
ATOM 5557 O O . ALA B 1 295 ? -3.151 70.839 10.903 1.00 8.64 291 ALA B O 1
ATOM 5589 N N . GLY B 1 297 ? -3.744 70.602 13.606 1.00 9.11 293 GLY B N 1
ATOM 5590 C CA . GLY B 1 297 ? -3.027 69.698 14.543 1.00 9.98 293 GLY B CA 1
ATOM 5591 C C . GLY B 1 297 ? -1.621 69.313 14.151 1.00 9.76 293 GLY B C 1
ATOM 5592 O O . GLY B 1 297 ? -0.885 68.750 14.950 1.00 10.47 293 GLY B O 1
ATOM 5593 N N . ILE B 1 298 ? -1.239 69.621 12.905 1.00 9.10 294 ILE B N 1
ATOM 5594 C CA . ILE B 1 298 ? 0.057 69.223 12.343 1.00 8.37 294 ILE B CA 1
ATOM 5595 C C . ILE B 1 298 ? 1.256 69.574 13.198 1.00 7.91 294 ILE B C 1
ATOM 5596 O O . ILE B 1 298 ? 2.225 68.832 13.220 1.00 8.24 294 ILE B O 1
ATOM 5601 N N . ALA B 1 299 ? 1.234 70.715 13.885 1.00 8.01 295 ALA B N 1
ATOM 5602 C CA . ALA B 1 299 ? 2.440 71.150 14.549 1.00 7.03 295 ALA B CA 1
ATOM 5603 C C . ALA B 1 299 ? 2.205 71.591 15.982 1.00 7.42 295 ALA B C 1
ATOM 5604 O O . ALA B 1 299 ? 2.919 72.427 16.503 1.00 6.16 295 ALA B O 1
ATOM 5606 N N . GLY B 1 300 ? 1.191 71.036 16.628 1.00 6.21 296 GLY B N 1
ATOM 5607 C CA . GLY B 1 300 ? 1.085 71.152 18.063 1.00 7.90 296 GLY B CA 1
ATOM 5608 C C . GLY B 1 300 ? 0.796 72.560 18.541 1.00 8.93 296 GLY B C 1
ATOM 5609 O O . GLY B 1 300 ? 1.024 72.871 19.713 1.00 9.16 296 GLY B O 1
ATOM 5610 N N . GLY B 1 301 ? 0.309 73.397 17.622 1.00 8.00 297 GLY B N 1
ATOM 5611 C CA . GLY B 1 301 ? 0.039 74.810 17.895 1.00 8.63 297 GLY B CA 1
ATOM 5612 C C . GLY B 1 301 ? 0.880 75.821 17.147 1.00 8.34 297 GLY B C 1
ATOM 5613 O O . GLY B 1 301 ? 0.497 76.994 17.069 1.00 8.76 297 GLY B O 1
ATOM 5614 N N . LEU B 1 302 ? 2.003 75.387 16.568 1.00 8.27 298 LEU B N 1
ATOM 5615 C CA . LEU B 1 302 ? 2.858 76.291 15.779 1.00 8.03 298 LEU B CA 1
ATOM 5616 C C . LEU B 1 302 ? 2.231 76.501 14.390 1.00 7.84 298 LEU B C 1
ATOM 5617 O O . LEU B 1 302 ? 1.629 75.574 13.850 1.00 7.07 298 LEU B O 1
ATOM 5622 N N . PRO B 1 303 ? 2.420 77.693 13.790 1.00 7.70 299 PRO B N 1
ATOM 5623 C CA . PRO B 1 303 ? 1.783 77.898 12.484 1.00 6.77 299 PRO B CA 1
ATOM 5624 C C . PRO B 1 303 ? 2.457 77.137 11.326 1.00 7.37 299 PRO B C 1
ATOM 5625 O O . PRO B 1 303 ? 3.552 77.468 10.917 1.00 7.70 299 PRO B O 1
ATOM 5629 N N . LEU B 1 304 ? 1.757 76.119 10.819 1.00 6.35 300 LEU B N 1
ATOM 5630 C CA . LEU B 1 304 ? 2.225 75.314 9.709 1.00 6.47 300 LEU B CA 1
ATOM 5631 C C . LEU B 1 304 ? 1.013 74.711 9.016 1.00 6.52 300 LEU B C 1
ATOM 5632 O O . LEU B 1 304 ? -0.004 74.383 9.680 1.00 6.60 300 LEU B O 1
ATOM 5637 N N . SER B 1 305 ? 1.132 74.553 7.702 1.00 7.05 301 SER B N 1
ATOM 5638 C CA . SER B 1 305 ? 0.136 73.860 6.913 1.00 6.90 301 SER B CA 1
ATOM 5639 C C . SER B 1 305 ? 0.842 73.218 5.725 1.00 6.69 301 SER B C 1
ATOM 5640 O O . SER B 1 305 ? 2.049 73.462 5.472 1.00 7.34 301 SER B O 1
ATOM 5643 N N . ALA B 1 306 ? 0.097 72.402 4.983 1.00 6.04 302 ALA B N 1
ATOM 5644 C CA . ALA B 1 306 ? 0.678 71.633 3.925 1.00 5.94 302 ALA B CA 1
ATOM 5645 C C . ALA B 1 306 ? -0.299 71.162 2.879 1.00 5.78 302 ALA B C 1
ATOM 5646 O O . ALA B 1 306 ? -1.491 70.975 3.160 1.00 5.64 302 ALA B O 1
ATOM 5648 N N . VAL B 1 307 ? 0.242 70.853 1.693 1.00 5.33 303 VAL B N 1
ATOM 5649 C CA . VAL B 1 307 ? -0.485 70.085 0.678 1.00 5.92 303 VAL B CA 1
ATOM 5650 C C . VAL B 1 307 ? 0.411 68.899 0.317 1.00 6.54 303 VAL B C 1
ATOM 5651 O O . VAL B 1 307 ? 1.615 69.082 0.097 1.00 6.26 303 VAL B O 1
ATOM 5655 N N . THR B 1 308 ? -0.172 67.707 0.300 1.00 6.77 304 THR B N 1
ATOM 5656 C CA . THR B 1 308 ? 0.499 66.500 -0.119 1.00 7.37 304 THR B CA 1
ATOM 5657 C C . THR B 1 308 ? -0.308 65.891 -1.229 1.00 7.52 304 THR B C 1
ATOM 5658 O O . THR B 1 308 ? -1.537 65.915 -1.201 1.00 7.02 304 THR B O 1
ATOM 5662 N N . GLY B 1 309 ? 0.367 65.323 -2.210 1.00 7.36 305 GLY B N 1
ATOM 5663 C CA . GLY B 1 309 ? -0.380 64.699 -3.279 1.00 8.43 305 GLY B CA 1
ATOM 5664 C C . GLY B 1 309 ? 0.410 63.881 -4.236 1.00 8.06 305 GLY B C 1
ATOM 5665 O O . GLY B 1 309 ? 1.628 63.754 -4.121 1.00 8.76 305 GLY B O 1
ATOM 5666 N N . ARG B 1 310 ? -0.291 63.320 -5.218 1.00 9.14 306 ARG B N 1
ATOM 5667 C CA . ARG B 1 310 ? 0.357 62.532 -6.229 1.00 9.78 306 ARG B CA 1
ATOM 5668 C C . ARG B 1 310 ? 1.417 63.373 -6.907 1.00 8.90 306 ARG B C 1
ATOM 5669 O O . ARG B 1 310 ? 1.160 64.523 -7.249 1.00 9.08 306 ARG B O 1
ATOM 5677 N N . ALA B 1 311 ? 2.596 62.780 -7.138 1.00 9.55 307 ALA B N 1
ATOM 5678 C CA . ALA B 1 311 ? 3.759 63.532 -7.613 1.00 9.51 307 ALA B CA 1
ATOM 5679 C C . ALA B 1 311 ? 3.510 64.212 -8.943 1.00 10.21 307 ALA B C 1
ATOM 5680 O O . ALA B 1 311 ? 3.879 65.374 -9.107 1.00 9.83 307 ALA B O 1
ATOM 5682 N N . GLU B 1 312 ? 2.856 63.518 -9.884 1.00 10.86 308 GLU B N 1
ATOM 5683 C CA A GLU B 1 312 ? 2.593 64.092 -11.189 0.60 12.36 308 GLU B CA 1
ATOM 5684 C CA B GLU B 1 312 ? 2.574 64.098 -11.205 0.40 11.96 308 GLU B CA 1
ATOM 5685 C C . GLU B 1 312 ? 1.691 65.339 -11.116 1.00 11.51 308 GLU B C 1
ATOM 5686 O O . GLU B 1 312 ? 1.822 66.233 -11.915 1.00 12.48 308 GLU B O 1
ATOM 5697 N N . ILE B 1 313 ? 0.807 65.405 -10.127 1.00 10.36 309 ILE B N 1
ATOM 5698 C CA . ILE B 1 313 ? -0.035 66.588 -9.948 1.00 9.08 309 ILE B CA 1
ATOM 5699 C C . ILE B 1 313 ? 0.778 67.721 -9.245 1.00 8.64 309 ILE B C 1
ATOM 5700 O O . ILE B 1 313 ? 0.843 68.872 -9.716 1.00 6.80 309 ILE B O 1
ATOM 5705 N N . MET B 1 314 ? 1.396 67.364 -8.113 1.00 8.09 310 MET B N 1
ATOM 5706 C CA . MET B 1 314 ? 2.190 68.291 -7.305 1.00 8.37 310 MET B CA 1
ATOM 5707 C C . MET B 1 314 ? 3.296 68.990 -8.057 1.00 8.72 310 MET B C 1
ATOM 5708 O O . MET B 1 314 ? 3.548 70.170 -7.832 1.00 8.46 310 MET B O 1
ATOM 5713 N N . ASP B 1 315 ? 3.912 68.282 -9.009 1.00 8.85 311 ASP B N 1
ATOM 5714 C CA . ASP B 1 315 ? 5.059 68.834 -9.742 1.00 9.74 311 ASP B CA 1
ATOM 5715 C C . ASP B 1 315 ? 4.666 69.641 -10.972 1.00 10.45 311 ASP B C 1
ATOM 5716 O O . ASP B 1 315 ? 5.545 70.094 -11.718 1.00 9.68 311 ASP B O 1
ATOM 5721 N N . SER B 1 316 ? 3.361 69.775 -11.239 1.00 9.88 312 SER B N 1
ATOM 5722 C CA . SER B 1 316 ? 2.950 70.584 -12.379 1.00 10.17 312 SER B CA 1
ATOM 5723 C C . SER B 1 316 ? 3.349 72.048 -12.315 1.00 9.80 312 SER B C 1
ATOM 5724 O O . SER B 1 316 ? 3.876 72.579 -13.288 1.00 9.62 312 SER B O 1
ATOM 5727 N N . PRO B 1 317 ? 3.112 72.724 -11.196 1.00 9.01 313 PRO B N 1
ATOM 5728 C CA . PRO B 1 317 ? 3.599 74.113 -11.155 1.00 8.80 313 PRO B CA 1
ATOM 5729 C C . PRO B 1 317 ? 5.092 74.260 -11.424 1.00 9.79 313 PRO B C 1
ATOM 5730 O O . PRO B 1 317 ? 5.894 73.457 -10.941 1.00 9.24 313 PRO B O 1
ATOM 5734 N N . HIS B 1 318 ? 5.450 75.270 -12.201 1.00 9.92 314 HIS B N 1
ATOM 5735 C CA A HIS B 1 318 ? 6.852 75.516 -12.521 0.50 10.46 314 HIS B CA 1
ATOM 5736 C CA B HIS B 1 318 ? 6.837 75.575 -12.526 0.50 10.04 314 HIS B CA 1
ATOM 5737 C C . HIS B 1 318 ? 7.655 75.893 -11.272 1.00 9.85 314 HIS B C 1
ATOM 5738 O O . HIS B 1 318 ? 7.096 76.324 -10.245 1.00 8.88 314 HIS B O 1
ATOM 5751 N N . VAL B 1 319 ? 8.967 75.726 -11.376 1.00 9.73 315 VAL B N 1
ATOM 5752 C CA . VAL B 1 319 ? 9.882 76.135 -10.305 1.00 10.31 315 VAL B CA 1
ATOM 5753 C C . VAL B 1 319 ? 9.643 77.599 -9.909 1.00 10.07 315 VAL B C 1
ATOM 5754 O O . VAL B 1 319 ? 9.564 78.492 -10.775 1.00 9.78 315 VAL B O 1
ATOM 5758 N N . SER B 1 320 ? 9.514 77.808 -8.598 1.00 9.12 316 SER B N 1
ATOM 5759 C CA . SER B 1 320 ? 9.224 79.080 -7.954 1.00 9.73 316 SER B CA 1
ATOM 5760 C C . SER B 1 320 ? 7.762 79.519 -8.046 1.00 9.29 316 SER B C 1
ATOM 5761 O O . SER B 1 320 ? 7.409 80.569 -7.529 1.00 9.33 316 SER B O 1
ATOM 5764 N N . GLY B 1 321 ? 6.907 78.676 -8.627 1.00 8.87 317 GLY B N 1
ATOM 5765 C CA . GLY B 1 321 ? 5.471 78.963 -8.658 1.00 9.16 317 GLY B CA 1
ATOM 5766 C C . GLY B 1 321 ? 4.755 78.744 -7.345 1.00 9.27 317 GLY B C 1
ATOM 5767 O O . GLY B 1 321 ? 3.642 79.251 -7.153 1.00 9.45 317 GLY B O 1
ATOM 5768 N N . LEU B 1 322 ? 5.369 78.011 -6.426 1.00 10.01 318 LEU B N 1
ATOM 5769 C CA . LEU B 1 322 ? 4.770 77.773 -5.108 1.00 10.08 318 LEU B CA 1
ATOM 5770 C C . LEU B 1 322 ? 5.677 78.331 -4.018 1.00 11.86 318 LEU B C 1
ATOM 5771 O O . LEU B 1 322 ? 6.886 78.316 -4.150 1.00 13.51 318 LEU B O 1
ATOM 5776 N N . GLY B 1 323 ? 5.097 78.803 -2.935 1.00 13.41 319 GLY B N 1
ATOM 5777 C CA . GLY B 1 323 ? 5.903 79.112 -1.747 1.00 15.44 319 GLY B CA 1
ATOM 5778 C C . GLY B 1 323 ? 5.323 80.240 -0.917 1.00 14.77 319 GLY B C 1
ATOM 5779 O O . GLY B 1 323 ? 4.145 80.253 -0.623 1.00 16.37 319 GLY B O 1
ATOM 5780 N N . GLY B 1 324 ? 6.156 81.200 -0.564 1.00 14.57 320 GLY B N 1
ATOM 5781 C CA . GLY B 1 324 ? 5.771 82.200 0.418 1.00 13.24 320 GLY B CA 1
ATOM 5782 C C . GLY B 1 324 ? 6.941 82.323 1.382 1.00 12.19 320 GLY B C 1
ATOM 5783 O O . GLY B 1 324 ? 7.748 81.409 1.528 1.00 14.04 320 GLY B O 1
ATOM 5784 N N . THR B 1 325 ? 7.047 83.467 2.021 1.00 10.51 321 THR B N 1
ATOM 5785 C CA . THR B 1 325 ? 8.247 83.789 2.754 1.00 9.37 321 THR B CA 1
ATOM 5786 C C . THR B 1 325 ? 8.423 82.881 3.943 1.00 8.98 321 THR B C 1
ATOM 5787 O O . THR B 1 325 ? 9.505 82.310 4.158 1.00 9.24 321 THR B O 1
ATOM 5791 N N . TYR B 1 326 ? 7.395 82.797 4.764 1.00 7.20 322 TYR B N 1
ATOM 5792 C CA . TYR B 1 326 ? 7.539 82.072 6.023 1.00 8.61 322 TYR B CA 1
ATOM 5793 C C . TYR B 1 326 ? 7.317 80.566 5.912 1.00 8.60 322 TYR B C 1
ATOM 5794 O O . TYR B 1 326 ? 7.696 79.838 6.818 1.00 8.91 322 TYR B O 1
ATOM 5803 N N . GLY B 1 327 ? 6.643 80.106 4.852 1.00 8.31 323 GLY B N 1
ATOM 5804 C CA . GLY B 1 327 ? 6.091 78.757 4.840 1.00 8.90 323 GLY B CA 1
ATOM 5805 C C . GLY B 1 327 ? 7.082 77.691 5.249 1.00 8.48 323 GLY B C 1
ATOM 5806 O O . GLY B 1 327 ? 8.243 77.721 4.824 1.00 9.14 323 GLY B O 1
ATOM 5807 N N . GLY B 1 328 ? 6.640 76.739 6.059 1.00 7.91 324 GLY B N 1
ATOM 5808 C CA . GLY B 1 328 ? 7.547 75.679 6.514 1.00 7.50 324 GLY B CA 1
ATOM 5809 C C . GLY B 1 328 ? 8.614 76.247 7.437 1.00 8.39 324 GLY B C 1
ATOM 5810 O O . GLY B 1 328 ? 9.798 75.880 7.362 1.00 7.82 324 GLY B O 1
ATOM 5811 N N . ASN B 1 329 ? 8.208 77.180 8.293 1.00 7.50 325 ASN B N 1
ATOM 5812 C CA . ASN B 1 329 ? 9.170 77.792 9.223 1.00 7.66 325 ASN B CA 1
ATOM 5813 C C . ASN B 1 329 ? 9.903 76.676 9.990 1.00 7.29 325 ASN B C 1
ATOM 5814 O O . ASN B 1 329 ? 9.280 75.695 10.397 1.00 6.73 325 ASN B O 1
ATOM 5819 N N . PRO B 1 330 ? 11.236 76.817 10.200 1.00 8.63 326 PRO B N 1
ATOM 5820 C CA . PRO B 1 330 ? 12.001 75.727 10.825 1.00 7.89 326 PRO B CA 1
ATOM 5821 C C . PRO B 1 330 ? 11.596 75.379 12.262 1.00 7.63 326 PRO B C 1
ATOM 5822 O O . PRO B 1 330 ? 11.677 74.218 12.684 1.00 7.48 326 PRO B O 1
ATOM 5826 N N . ILE B 1 331 ? 11.135 76.363 13.011 1.00 7.22 327 ILE B N 1
ATOM 5827 C CA . ILE B 1 331 ? 10.617 76.114 14.363 1.00 6.94 327 ILE B CA 1
ATOM 5828 C C . ILE B 1 331 ? 9.299 75.320 14.313 1.00 7.74 327 ILE B C 1
ATOM 5829 O O . ILE B 1 331 ? 9.094 74.360 15.052 1.00 7.55 327 ILE B O 1
ATOM 5834 N N . ALA B 1 332 ? 8.417 75.703 13.409 1.00 7.37 328 ALA B N 1
ATOM 5835 C CA . ALA B 1 332 ? 7.184 74.972 13.178 1.00 7.13 328 ALA B CA 1
ATOM 5836 C C . ALA B 1 332 ? 7.462 73.552 12.660 1.00 7.37 328 ALA B C 1
ATOM 5837 O O . ALA B 1 332 ? 6.773 72.622 13.072 1.00 6.93 328 ALA B O 1
ATOM 5839 N N . CYS B 1 333 ? 8.455 73.382 11.776 1.00 7.44 329 CYS B N 1
ATOM 5840 C CA . CYS B 1 333 ? 8.809 72.039 11.288 1.00 7.51 329 CYS B CA 1
ATOM 5841 C C . CYS B 1 333 ? 9.284 71.154 12.432 1.00 7.83 329 CYS B C 1
ATOM 5842 O O . CYS B 1 333 ? 8.916 69.994 12.503 1.00 7.47 329 CYS B O 1
ATOM 5845 N N . ALA B 1 334 ? 10.123 71.699 13.314 1.00 8.05 330 ALA B N 1
ATOM 5846 C CA . ALA B 1 334 ? 10.594 70.911 14.445 1.00 8.99 330 ALA B CA 1
ATOM 5847 C C . ALA B 1 334 ? 9.414 70.481 15.316 1.00 8.18 330 ALA B C 1
ATOM 5848 O O . ALA B 1 334 ? 9.359 69.331 15.797 1.00 8.04 330 ALA B O 1
ATOM 5850 N N . ALA B 1 335 ? 8.467 71.393 15.509 1.00 7.74 331 ALA B N 1
ATOM 5851 C CA . ALA B 1 335 ? 7.253 71.092 16.263 1.00 8.35 331 ALA B CA 1
ATOM 5852 C C . ALA B 1 335 ? 6.398 70.004 15.579 1.00 8.57 331 ALA B C 1
ATOM 5853 O O . ALA B 1 335 ? 5.840 69.154 16.256 1.00 8.16 331 ALA B O 1
ATOM 5855 N N . ALA B 1 336 ? 6.273 70.075 14.245 1.00 7.90 332 ALA B N 1
ATOM 5856 C CA . ALA B 1 336 ? 5.539 69.044 13.484 1.00 8.52 332 ALA B CA 1
ATOM 5857 C C . ALA B 1 336 ? 6.165 67.652 13.651 1.00 8.34 332 ALA B C 1
ATOM 5858 O O . ALA B 1 336 ? 5.447 66.687 13.878 1.00 8.44 332 ALA B O 1
ATOM 5860 N N . LEU B 1 337 ? 7.484 67.561 13.511 1.00 8.43 333 LEU B N 1
ATOM 5861 C CA . LEU B 1 337 ? 8.181 66.300 13.707 1.00 9.19 333 LEU B CA 1
ATOM 5862 C C . LEU B 1 337 ? 7.922 65.768 15.111 1.00 9.49 333 LEU B C 1
ATOM 5863 O O . LEU B 1 337 ? 7.617 64.581 15.281 1.00 9.84 333 LEU B O 1
ATOM 5868 N N . ALA B 1 338 ? 7.958 66.652 16.099 1.00 9.57 334 ALA B N 1
ATOM 5869 C CA . ALA B 1 338 ? 7.662 66.245 17.494 1.00 9.28 334 ALA B CA 1
ATOM 5870 C C . ALA B 1 338 ? 6.200 65.830 17.691 1.00 9.21 334 ALA B C 1
ATOM 5871 O O . ALA B 1 338 ? 5.895 64.919 18.461 1.00 9.08 334 ALA B O 1
ATOM 5873 N N . THR B 1 339 ? 5.285 66.502 16.999 1.00 8.81 335 THR B N 1
ATOM 5874 C CA . THR B 1 339 ? 3.865 66.201 17.067 1.00 9.65 335 THR B CA 1
ATOM 5875 C C . THR B 1 339 ? 3.607 64.807 16.519 1.00 10.16 335 THR B C 1
ATOM 5876 O O . THR B 1 339 ? 2.879 64.001 17.134 1.00 11.14 335 THR B O 1
ATOM 5880 N N . ILE B 1 340 ? 4.225 64.509 15.368 1.00 10.55 336 ILE B N 1
ATOM 5881 C CA . ILE B 1 340 ? 4.098 63.183 14.767 1.00 10.99 336 ILE B CA 1
ATOM 5882 C C . ILE B 1 340 ? 4.663 62.140 15.718 1.00 11.82 336 ILE B C 1
ATOM 5883 O O . ILE B 1 340 ? 4.024 61.119 15.988 1.00 11.23 336 ILE B O 1
ATOM 5888 N N . GLU B 1 341 ? 5.840 62.402 16.258 1.00 12.92 337 GLU B N 1
ATOM 5889 C CA A GLU B 1 341 ? 6.456 61.462 17.198 0.60 13.59 337 GLU B CA 1
ATOM 5890 C CA B GLU B 1 341 ? 6.465 61.473 17.201 0.40 13.23 337 GLU B CA 1
ATOM 5891 C C . GLU B 1 341 ? 5.538 61.226 18.399 1.00 13.00 337 GLU B C 1
ATOM 5892 O O . GLU B 1 341 ? 5.413 60.093 18.871 1.00 12.94 337 GLU B O 1
ATOM 5903 N N . THR B 1 342 ? 4.880 62.286 18.878 1.00 12.13 338 THR B N 1
ATOM 5904 C CA . THR B 1 342 ? 3.984 62.195 20.064 1.00 11.39 338 THR B CA 1
ATOM 5905 C C . THR B 1 342 ? 2.742 61.344 19.775 1.00 11.47 338 THR B C 1
ATOM 5906 O O . THR B 1 342 ? 2.311 60.537 20.592 1.00 11.16 338 THR B O 1
ATOM 5910 N N . ILE B 1 343 ? 2.146 61.556 18.607 1.00 11.67 339 ILE B N 1
ATOM 5911 C CA . ILE B 1 343 ? 0.997 60.794 18.207 1.00 11.72 339 ILE B CA 1
ATOM 5912 C C . ILE B 1 343 ? 1.352 59.306 18.189 1.00 13.93 339 ILE B C 1
ATOM 5913 O O . ILE B 1 343 ? 0.574 58.478 18.660 1.00 12.95 339 ILE B O 1
ATOM 5918 N N . GLU B 1 344 ? 2.539 58.978 17.669 1.00 15.12 340 GLU B N 1
ATOM 5919 C CA . GLU B 1 344 ? 2.974 57.577 17.628 1.00 17.06 340 GLU B CA 1
ATOM 5920 C C . GLU B 1 344 ? 3.330 57.067 19.027 1.00 19.06 340 GLU B C 1
ATOM 5921 O O . GLU B 1 344 ? 2.852 55.989 19.434 1.00 19.31 340 GLU B O 1
ATOM 5923 N N . SER B 1 345 ? 4.140 57.823 19.773 1.00 19.27 341 SER B N 1
ATOM 5924 C CA . SER B 1 345 ? 4.609 57.366 21.092 1.00 20.24 341 SER B CA 1
ATOM 5925 C C . SER B 1 345 ? 3.519 57.276 22.163 1.00 19.93 341 SER B C 1
ATOM 5926 O O . SER B 1 345 ? 3.554 56.361 23.012 1.00 20.34 341 SER B O 1
ATOM 5929 N N . GLU B 1 346 ? 2.564 58.204 22.161 1.00 18.67 342 GLU B N 1
ATOM 5930 C CA . GLU B 1 346 ? 1.485 58.176 23.149 1.00 18.07 342 GLU B CA 1
ATOM 5931 C C . GLU B 1 346 ? 0.216 57.433 22.690 1.00 17.10 342 GLU B C 1
ATOM 5932 O O . GLU B 1 346 ? -0.799 57.461 23.395 1.00 16.97 342 GLU B O 1
ATOM 5938 N N . GLY B 1 347 ? 0.264 56.809 21.522 1.00 15.74 343 GLY B N 1
ATOM 5939 C CA . GLY B 1 347 ? -0.869 56.067 20.947 1.00 15.89 343 GLY B CA 1
ATOM 5940 C C . GLY B 1 347 ? -2.125 56.922 20.802 1.00 15.10 343 GLY B C 1
ATOM 5941 O O . GLY B 1 347 ? -3.204 56.538 21.233 1.00 14.64 343 GLY B O 1
ATOM 5942 N N . LEU B 1 348 ? -1.973 58.090 20.189 1.00 13.80 344 LEU B N 1
ATOM 5943 C CA . LEU B 1 348 ? -3.068 59.060 20.185 1.00 12.66 344 LEU B CA 1
ATOM 5944 C C . LEU B 1 348 ? -4.209 58.717 19.243 1.00 11.99 344 LEU B C 1
ATOM 5945 O O . LEU B 1 348 ? -5.335 59.105 19.482 1.00 11.47 344 LEU B O 1
ATOM 5950 N N . VAL B 1 349 ? -3.948 57.950 18.198 1.00 11.95 345 VAL B N 1
ATOM 5951 C CA . VAL B 1 349 ? -5.029 57.506 17.331 1.00 11.24 345 VAL B CA 1
ATOM 5952 C C . VAL B 1 349 ? -5.983 56.620 18.126 1.00 12.09 345 VAL B C 1
ATOM 5953 O O . VAL B 1 349 ? -7.197 56.845 18.127 1.00 11.55 345 VAL B O 1
ATOM 5957 N N . ALA B 1 350 ? -5.432 55.663 18.875 1.00 12.00 346 ALA B N 1
ATOM 5958 C CA . ALA B 1 350 ? -6.263 54.823 19.743 1.00 13.51 346 ALA B CA 1
ATOM 5959 C C . ALA B 1 350 ? -6.934 55.685 20.840 1.00 13.10 346 ALA B C 1
ATOM 5960 O O . ALA B 1 350 ? -8.087 55.471 21.197 1.00 13.20 346 ALA B O 1
ATOM 5962 N N . ARG B 1 351 ? -6.231 56.683 21.361 1.00 12.65 347 ARG B N 1
ATOM 5963 C CA . ARG B 1 351 ? -6.820 57.541 22.377 1.00 12.70 347 ARG B CA 1
ATOM 5964 C C . ARG B 1 351 ? -8.044 58.257 21.842 1.00 12.55 347 ARG B C 1
ATOM 5965 O O . ARG B 1 351 ? -9.044 58.391 22.545 1.00 12.13 347 ARG B O 1
ATOM 5973 N N . ALA B 1 352 ? -7.955 58.745 20.610 1.00 12.31 348 ALA B N 1
ATOM 5974 C CA . ALA B 1 352 ? -9.109 59.367 19.960 1.00 11.90 348 ALA B CA 1
ATOM 5975 C C . ALA B 1 352 ? -10.286 58.400 19.879 1.00 12.15 348 ALA B C 1
ATOM 5976 O O . ALA B 1 352 ? -11.445 58.806 20.036 1.00 11.59 348 ALA B O 1
ATOM 5978 N N . GLN B 1 353 ? -10.010 57.121 19.639 1.00 12.91 349 GLN B N 1
ATOM 5979 C CA . GLN B 1 353 ? -11.087 56.127 19.603 1.00 13.99 349 GLN B CA 1
ATOM 5980 C C . GLN B 1 353 ? -11.729 55.935 20.965 1.00 15.00 349 GLN B C 1
ATOM 5981 O O . GLN B 1 353 ? -12.943 55.738 21.067 1.00 15.31 349 GLN B O 1
ATOM 5987 N N . GLN B 1 354 ? -10.921 56.004 22.014 1.00 15.68 350 GLN B N 1
ATOM 5988 C CA . GLN B 1 354 ? -11.436 55.880 23.369 1.00 16.15 350 GLN B CA 1
ATOM 5989 C C . GLN B 1 354 ? -12.374 57.051 23.688 1.00 15.93 350 GLN B C 1
ATOM 5990 O O . GLN B 1 354 ? -13.458 56.876 24.252 1.00 16.37 350 GLN B O 1
ATOM 5996 N N . ILE B 1 355 ? -11.948 58.246 23.299 1.00 14.46 351 ILE B N 1
ATOM 5997 C CA . ILE B 1 355 ? -12.706 59.461 23.559 1.00 13.94 351 ILE B CA 1
ATOM 5998 C C . ILE B 1 355 ? -14.030 59.459 22.790 1.00 13.94 351 ILE B C 1
ATOM 5999 O O . ILE B 1 355 ? -15.073 59.862 23.325 1.00 14.67 351 ILE B O 1
ATOM 6004 N N . GLU B 1 356 ? -14.004 58.987 21.546 1.00 14.59 352 GLU B N 1
ATOM 6005 C CA . GLU B 1 356 ? -15.240 58.785 20.790 1.00 14.42 352 GLU B CA 1
ATOM 6006 C C . GLU B 1 356 ? -16.261 58.003 21.591 1.00 15.23 352 GLU B C 1
ATOM 6007 O O . GLU B 1 356 ? -17.417 58.418 21.677 1.00 16.05 352 GLU B O 1
ATOM 6013 N N . LYS B 1 357 ? -15.829 56.885 22.169 1.00 15.90 353 LYS B N 1
ATOM 6014 C CA . LYS B 1 357 ? -16.739 55.996 22.906 1.00 16.59 353 LYS B CA 1
ATOM 6015 C C . LYS B 1 357 ? -17.331 56.711 24.107 1.00 15.89 353 LYS B C 1
ATOM 6016 O O . LYS B 1 357 ? -18.551 56.661 24.334 1.00 16.87 353 LYS B O 1
ATOM 6022 N N . ILE B 1 358 ? -16.483 57.407 24.860 1.00 15.45 354 ILE B N 1
ATOM 6023 C CA . ILE B 1 358 ? -16.940 58.130 26.045 1.00 15.87 354 ILE B CA 1
ATOM 6024 C C . ILE B 1 358 ? -17.961 59.204 25.651 1.00 15.63 354 ILE B C 1
ATOM 6025 O O . ILE B 1 358 ? -19.059 59.326 26.251 1.00 15.53 354 ILE B O 1
ATOM 6030 N N . MET B 1 359 ? -17.623 59.993 24.627 1.00 15.25 355 MET B N 1
ATOM 6031 C CA . MET B 1 359 ? -18.461 61.118 24.266 1.00 15.34 355 MET B CA 1
ATOM 6032 C C . MET B 1 359 ? -19.784 60.632 23.665 1.00 15.67 355 MET B C 1
ATOM 6033 O O . MET B 1 359 ? -20.853 61.148 24.022 1.00 15.78 355 MET B O 1
ATOM 6038 N N . LYS B 1 360 ? -19.731 59.625 22.803 1.00 15.46 356 LYS B N 1
ATOM 6039 C CA . LYS B 1 360 ? -20.960 59.148 22.181 1.00 16.53 356 LYS B CA 1
ATOM 6040 C C . LYS B 1 360 ? -21.865 58.451 23.197 1.00 17.31 356 LYS B C 1
ATOM 6041 O O . LYS B 1 360 ? -23.079 58.544 23.084 1.00 18.03 356 LYS B O 1
ATOM 6047 N N . ASP B 1 361 ? -21.277 57.780 24.176 1.00 18.05 357 ASP B N 1
ATOM 6048 C CA A ASP B 1 361 ? -22.070 57.103 25.196 0.50 18.34 357 ASP B CA 1
ATOM 6049 C CA B ASP B 1 361 ? -22.051 57.108 25.237 0.50 19.25 357 ASP B CA 1
ATOM 6050 C C . ASP B 1 361 ? -22.745 58.159 26.087 1.00 18.99 357 ASP B C 1
ATOM 6051 O O . ASP B 1 361 ? -23.949 58.072 26.325 1.00 19.10 357 ASP B O 1
ATOM 6060 N N . ARG B 1 362 ? -21.984 59.159 26.549 1.00 18.33 358 ARG B N 1
ATOM 6061 C CA . ARG B 1 362 ? -22.539 60.234 27.392 1.00 18.80 358 ARG B CA 1
ATOM 6062 C C . ARG B 1 362 ? -23.643 61.012 26.645 1.00 18.38 358 ARG B C 1
ATOM 6063 O O . ARG B 1 362 ? -24.718 61.249 27.185 1.00 18.34 358 ARG B O 1
ATOM 6071 N N . LEU B 1 363 ? -23.366 61.412 25.409 1.00 17.96 359 LEU B N 1
ATOM 6072 C CA . LEU B 1 363 ? -24.299 62.242 24.679 1.00 18.32 359 LEU B CA 1
ATOM 6073 C C . LEU B 1 363 ? -25.517 61.443 24.216 1.00 18.89 359 LEU B C 1
ATOM 6074 O O . LEU B 1 363 ? -26.619 61.992 24.148 1.00 19.63 359 LEU B O 1
ATOM 6079 N N . GLY B 1 364 ? -25.332 60.153 23.928 1.00 19.65 360 GLY B N 1
ATOM 6080 C CA . GLY B 1 364 ? -26.436 59.281 23.554 1.00 20.34 360 GLY B CA 1
ATOM 6081 C C . GLY B 1 364 ? -27.389 59.079 24.731 1.00 21.57 360 GLY B C 1
ATOM 6082 O O . GLY B 1 364 ? -28.603 59.030 24.531 1.00 22.07 360 GLY B O 1
ATOM 6083 N N . ARG B 1 365 ? -26.852 58.981 25.955 1.00 22.16 361 ARG B N 1
ATOM 6084 C CA . ARG B 1 365 ? -27.697 58.901 27.160 1.00 23.42 361 ARG B CA 1
ATOM 6085 C C . ARG B 1 365 ? -28.448 60.209 27.374 1.00 24.14 361 ARG B C 1
ATOM 6086 O O . ARG B 1 365 ? -29.647 60.208 27.695 1.00 25.29 361 ARG B O 1
ATOM 6088 N N . LEU B 1 366 ? -27.753 61.323 27.190 1.00 22.47 362 LEU B N 1
ATOM 6089 C CA . LEU B 1 366 ? -28.380 62.620 27.281 1.00 23.23 362 LEU B CA 1
ATOM 6090 C C . LEU B 1 366 ? -29.525 62.768 26.262 1.00 22.75 362 LEU B C 1
ATOM 6091 O O . LEU B 1 366 ? -30.617 63.194 26.616 1.00 22.63 362 LEU B O 1
ATOM 6096 N N . GLN B 1 367 ? -29.294 62.334 25.026 1.00 22.04 363 GLN B N 1
ATOM 6097 C CA . GLN B 1 367 ? -30.298 62.397 23.959 1.00 22.28 363 GLN B CA 1
ATOM 6098 C C . GLN B 1 367 ? -31.551 61.578 24.293 1.00 23.01 363 GLN B C 1
ATOM 6099 O O . GLN B 1 367 ? -32.687 61.982 23.969 1.00 22.77 363 GLN B O 1
ATOM 6105 N N . ALA B 1 368 ? -31.348 60.429 24.931 1.00 23.55 364 ALA B N 1
ATOM 6106 C CA . ALA B 1 368 ? -32.471 59.588 25.364 1.00 24.46 364 ALA B CA 1
ATOM 6107 C C . ALA B 1 368 ? -33.346 60.307 26.397 1.00 25.02 364 ALA B C 1
ATOM 6108 O O . ALA B 1 368 ? -34.554 60.086 26.444 1.00 26.41 364 ALA B O 1
ATOM 6110 N N . GLU B 1 369 ? -32.740 61.176 27.200 1.00 25.22 365 GLU B N 1
ATOM 6111 C CA . GLU B 1 369 ? -33.453 61.927 28.229 1.00 25.73 365 GLU B CA 1
ATOM 6112 C C . GLU B 1 369 ? -33.914 63.322 27.796 1.00 25.49 365 GLU B C 1
ATOM 6113 O O . GLU B 1 369 ? -34.718 63.932 28.501 1.00 25.84 365 GLU B O 1
ATOM 6115 N N . ASP B 1 370 ? -33.449 63.825 26.649 1.00 24.15 366 ASP B N 1
ATOM 6116 C CA . ASP B 1 370 ? -33.739 65.218 26.257 1.00 23.69 366 ASP B CA 1
ATOM 6117 C C . ASP B 1 370 ? -33.982 65.342 24.750 1.00 23.08 366 ASP B C 1
ATOM 6118 O O . ASP B 1 370 ? -33.022 65.351 23.949 1.00 21.59 366 ASP B O 1
ATOM 6123 N N . ASP B 1 371 ? -35.260 65.475 24.383 1.00 22.92 367 ASP B N 1
ATOM 6124 C CA . ASP B 1 371 ? -35.689 65.505 22.983 1.00 23.07 367 ASP B CA 1
ATOM 6125 C C . ASP B 1 371 ? -35.265 66.762 22.208 1.00 21.08 367 ASP B C 1
ATOM 6126 O O . ASP B 1 371 ? -35.593 66.904 21.035 1.00 21.43 367 ASP B O 1
ATOM 6131 N N . ARG B 1 372 ? -34.547 67.677 22.860 1.00 20.61 368 ARG B N 1
ATOM 6132 C CA . ARG B 1 372 ? -33.980 68.854 22.171 1.00 19.18 368 ARG B CA 1
ATOM 6133 C C . ARG B 1 372 ? -32.656 68.519 21.471 1.00 18.14 368 ARG B C 1
ATOM 6134 O O . ARG B 1 372 ? -32.158 69.303 20.670 1.00 17.28 368 ARG B O 1
ATOM 6142 N N . ILE B 1 373 ? -32.071 67.381 21.808 1.00 18.05 369 ILE B N 1
ATOM 6143 C CA . ILE B 1 373 ? -30.899 66.871 21.088 1.00 17.89 369 ILE B CA 1
ATOM 6144 C C . ILE B 1 373 ? -31.392 66.062 19.907 1.00 17.85 369 ILE B C 1
ATOM 6145 O O . ILE B 1 373 ? -31.898 64.945 20.068 1.00 18.29 369 ILE B O 1
ATOM 6150 N N . GLY B 1 374 ? -31.296 66.637 18.711 1.00 16.31 370 GLY B N 1
ATOM 6151 C CA . GLY B 1 374 ? -31.813 65.971 17.525 1.00 16.07 370 GLY B CA 1
ATOM 6152 C C . GLY B 1 374 ? -30.868 64.914 16.962 1.00 15.91 370 GLY B C 1
ATOM 6153 O O . GLY B 1 374 ? -31.305 63.906 16.379 1.00 15.73 370 GLY B O 1
ATOM 6154 N N . ASP B 1 375 ? -29.572 65.162 17.093 1.00 14.97 371 ASP B N 1
ATOM 6155 C CA . ASP B 1 375 ? -28.574 64.295 16.477 1.00 14.83 371 ASP B CA 1
ATOM 6156 C C . ASP B 1 375 ? -27.286 64.332 17.301 1.00 13.89 371 ASP B C 1
ATOM 6157 O O . ASP B 1 375 ? -26.945 65.369 17.845 1.00 13.97 371 ASP B O 1
ATOM 6162 N N . VAL B 1 376 ? -26.605 63.194 17.389 1.00 12.95 372 VAL B N 1
ATOM 6163 C CA . VAL B 1 376 ? -25.262 63.100 17.984 1.00 12.69 372 VAL B CA 1
ATOM 6164 C C . VAL B 1 376 ? -24.412 62.416 16.914 1.00 12.01 372 VAL B C 1
ATOM 6165 O O . VAL B 1 376 ? -24.767 61.338 16.419 1.00 13.84 372 VAL B O 1
ATOM 6169 N N . ARG B 1 377 ? -23.319 63.035 16.514 1.00 11.07 373 ARG B N 1
ATOM 6170 C CA . ARG B 1 377 ? -22.546 62.546 15.354 1.00 10.52 373 ARG B CA 1
ATOM 6171 C C . ARG B 1 377 ? -21.065 62.908 15.429 1.00 10.45 373 ARG B C 1
ATOM 6172 O O . ARG B 1 377 ? -20.670 63.734 16.256 1.00 11.55 373 ARG B O 1
ATOM 6180 N N . GLY B 1 378 ? -20.260 62.315 14.554 1.00 10.20 374 GLY B N 1
ATOM 6181 C CA . GLY B 1 378 ? -18.835 62.583 14.502 1.00 10.09 374 GLY B CA 1
ATOM 6182 C C . GLY B 1 378 ? -18.017 61.314 14.684 1.00 10.53 374 GLY B C 1
ATOM 6183 O O . GLY B 1 378 ? -18.567 60.207 14.746 1.00 11.89 374 GLY B O 1
ATOM 6184 N N . ARG B 1 379 ? -16.691 61.478 14.761 1.00 10.45 375 ARG B N 1
ATOM 6185 C CA . ARG B 1 379 ? -15.752 60.384 14.975 1.00 11.00 375 ARG B CA 1
ATOM 6186 C C . ARG B 1 379 ? -14.586 60.887 15.815 1.00 9.83 375 ARG B C 1
ATOM 6187 O O . ARG B 1 379 ? -14.220 62.057 15.769 1.00 8.91 375 ARG B O 1
ATOM 6195 N N . GLY B 1 380 ? -14.009 59.981 16.577 1.00 10.72 376 GLY B N 1
ATOM 6196 C CA . GLY B 1 380 ? -12.853 60.323 17.400 1.00 10.17 376 GLY B CA 1
ATOM 6197 C C . GLY B 1 380 ? -13.153 61.381 18.414 1.00 9.73 376 GLY B C 1
ATOM 6198 O O . GLY B 1 380 ? -14.156 61.311 19.154 1.00 10.90 376 GLY B O 1
ATOM 6199 N N . ALA B 1 381 ? -12.265 62.364 18.456 1.00 8.23 377 ALA B N 1
ATOM 6200 C CA . ALA B 1 381 ? -12.429 63.495 19.303 1.00 8.92 377 ALA B CA 1
ATOM 6201 C C . ALA B 1 381 ? -12.983 64.695 18.509 1.00 9.05 377 ALA B C 1
ATOM 6202 O O . ALA B 1 381 ? -12.665 65.833 18.799 1.00 8.58 377 ALA B O 1
ATOM 6204 N N . MET B 1 382 ? -13.836 64.400 17.527 1.00 9.41 378 MET B N 1
ATOM 6205 C CA . MET B 1 382 ? -14.570 65.396 16.749 1.00 9.27 378 MET B CA 1
ATOM 6206 C C . MET B 1 382 ? -16.038 64.992 16.803 1.00 9.52 378 MET B C 1
ATOM 6207 O O . MET B 1 382 ? -16.555 64.355 15.886 1.00 8.08 378 MET B O 1
ATOM 6212 N N . ILE B 1 383 ? -16.701 65.344 17.902 1.00 8.93 379 ILE B N 1
ATOM 6213 C CA . ILE B 1 383 ? -18.067 64.901 18.158 1.00 9.73 379 ILE B CA 1
ATOM 6214 C C . ILE B 1 383 ? -18.956 66.106 18.406 1.00 9.47 379 ILE B C 1
ATOM 6215 O O . ILE B 1 383 ? -18.504 67.113 19.000 1.00 9.89 379 ILE B O 1
ATOM 6220 N N . ALA B 1 384 ? -20.218 66.010 17.996 1.00 9.36 380 ALA B N 1
ATOM 6221 C CA . ALA B 1 384 ? -21.151 67.121 18.161 1.00 10.21 380 ALA B CA 1
ATOM 6222 C C . ALA B 1 384 ? -22.554 66.656 18.435 1.00 10.85 380 ALA B C 1
ATOM 6223 O O . ALA B 1 384 ? -22.930 65.507 18.115 1.00 10.75 380 ALA B O 1
ATOM 6225 N N . MET B 1 385 ? -23.337 67.561 19.011 1.00 11.16 381 MET B N 1
ATOM 6226 C CA . MET B 1 385 ? -24.770 67.353 19.109 1.00 11.72 381 MET B CA 1
ATOM 6227 C C . MET B 1 385 ? -25.482 68.537 18.500 1.00 11.23 381 MET B C 1
ATOM 6228 O O . MET B 1 385 ? -25.118 69.707 18.750 1.00 11.39 381 MET B O 1
ATOM 6233 N N . GLU B 1 386 ? -26.507 68.231 17.727 1.00 10.95 382 GLU B N 1
ATOM 6234 C CA . GLU B 1 386 ? -27.299 69.271 17.070 1.00 11.46 382 GLU B CA 1
ATOM 6235 C C . GLU B 1 386 ? -28.614 69.504 17.839 1.00 12.05 382 GLU B C 1
ATOM 6236 O O . GLU B 1 386 ? -29.369 68.544 18.086 1.00 12.35 382 GLU B O 1
ATOM 6242 N N . LEU B 1 387 ? -28.858 70.763 18.222 1.00 11.86 383 LEU B N 1
ATOM 6243 C CA . LEU B 1 387 ? -29.981 71.131 19.071 1.00 13.25 383 LEU B CA 1
ATOM 6244 C C . LEU B 1 387 ? -31.154 71.647 18.257 1.00 12.89 383 LEU B C 1
ATOM 6245 O O . LEU B 1 387 ? -30.984 72.489 17.380 1.00 11.48 383 LEU B O 1
ATOM 6250 N N . VAL B 1 388 ? -32.343 71.139 18.560 1.00 13.66 384 VAL B N 1
ATOM 6251 C CA . VAL B 1 388 ? -33.524 71.438 17.749 1.00 14.90 384 VAL B CA 1
ATOM 6252 C C . VAL B 1 388 ? -34.701 71.674 18.671 1.00 16.30 384 VAL B C 1
ATOM 6253 O O . VAL B 1 388 ? -34.656 71.302 19.847 1.00 15.65 384 VAL B O 1
ATOM 6257 N N . LYS B 1 389 ? -35.736 72.332 18.151 1.00 18.01 385 LYS B N 1
ATOM 6258 C CA . LYS B 1 389 ? -37.006 72.404 18.871 1.00 20.45 385 LYS B CA 1
ATOM 6259 C C . LYS B 1 389 ? -37.561 70.980 18.968 1.00 21.62 385 LYS B C 1
ATOM 6260 O O . LYS B 1 389 ? -37.547 70.217 17.997 1.00 21.29 385 LYS B O 1
ATOM 6266 N N . ALA B 1 390 ? -38.023 70.630 20.162 1.00 24.68 386 ALA B N 1
ATOM 6267 C CA . ALA B 1 390 ? -38.415 69.256 20.494 1.00 26.56 386 ALA B CA 1
ATOM 6268 C C . ALA B 1 390 ? -39.432 68.729 19.494 1.00 28.10 386 ALA B C 1
ATOM 6269 O O . ALA B 1 390 ? -40.422 69.394 19.209 1.00 28.81 386 ALA B O 1
ATOM 6271 N N . GLY B 1 391 ? -39.155 67.555 18.939 1.00 29.52 387 GLY B N 1
ATOM 6272 C CA . GLY B 1 391 ? -40.057 66.894 18.002 1.00 30.24 387 GLY B CA 1
ATOM 6273 C C . GLY B 1 391 ? -39.877 67.275 16.553 1.00 30.04 387 GLY B C 1
ATOM 6274 O O . GLY B 1 391 ? -40.597 66.762 15.683 1.00 31.62 387 GLY B O 1
ATOM 6275 N N . THR B 1 392 ? -38.937 68.179 16.277 1.00 28.79 388 THR B N 1
ATOM 6276 C CA . THR B 1 392 ? -38.747 68.733 14.935 1.00 27.15 388 THR B CA 1
ATOM 6277 C C . THR B 1 392 ? -37.274 68.735 14.562 1.00 25.42 388 THR B C 1
ATOM 6278 O O . THR B 1 392 ? -36.424 68.321 15.346 1.00 24.90 388 THR B O 1
ATOM 6282 N N . THR B 1 393 ? -36.979 69.222 13.362 1.00 23.74 389 THR B N 1
ATOM 6283 C CA . THR B 1 393 ? -35.625 69.550 12.991 1.00 22.59 389 THR B CA 1
ATOM 6284 C C . THR B 1 393 ? -35.450 71.069 12.923 1.00 20.38 389 THR B C 1
ATOM 6285 O O . THR B 1 393 ? -34.522 71.554 12.299 1.00 19.69 389 THR B O 1
ATOM 6289 N N . GLU B 1 394 ? -36.340 71.830 13.560 1.00 19.04 390 GLU B N 1
ATOM 6290 C CA . GLU B 1 394 ? -36.171 73.288 13.558 1.00 17.69 390 GLU B CA 1
ATOM 6291 C C . GLU B 1 394 ? -34.972 73.626 14.422 1.00 15.74 390 GLU B C 1
ATOM 6292 O O . GLU B 1 394 ? -34.932 73.219 15.565 1.00 14.73 390 GLU B O 1
ATOM 6298 N N . PRO B 1 395 ? -34.007 74.388 13.889 1.00 15.08 391 PRO B N 1
ATOM 6299 C CA . PRO B 1 395 ? -32.815 74.675 14.723 1.00 14.46 391 PRO B CA 1
ATOM 6300 C C . PRO B 1 395 ? -33.108 75.494 15.977 1.00 15.17 391 PRO B C 1
ATOM 6301 O O . PRO B 1 395 ? -34.031 76.335 15.970 1.00 14.54 391 PRO B O 1
ATOM 6305 N N . ASP B 1 396 ? -32.343 75.254 17.039 1.00 14.18 392 ASP B N 1
ATOM 6306 C CA . ASP B 1 396 ? -32.418 76.102 18.224 1.00 14.50 392 ASP B CA 1
ATOM 6307 C C . ASP B 1 396 ? -31.061 76.708 18.541 1.00 14.36 392 ASP B C 1
ATOM 6308 O O . ASP B 1 396 ? -30.363 76.249 19.446 1.00 13.05 392 ASP B O 1
ATOM 6313 N N . ALA B 1 397 ? -30.720 77.768 17.819 1.00 13.93 393 ALA B N 1
ATOM 6314 C CA . ALA B 1 397 ? -29.478 78.522 18.080 1.00 14.53 393 ALA B CA 1
ATOM 6315 C C . ALA B 1 397 ? -29.509 79.236 19.442 1.00 14.99 393 ALA B C 1
ATOM 6316 O O . ALA B 1 397 ? -28.488 79.412 20.090 1.00 15.28 393 ALA B O 1
ATOM 6318 N N . ASP B 1 398 ? -30.693 79.638 19.889 1.00 16.37 394 ASP B N 1
ATOM 6319 C CA . ASP B 1 398 ? -30.818 80.318 21.190 1.00 16.93 394 ASP B CA 1
ATOM 6320 C C . ASP B 1 398 ? -30.368 79.412 22.342 1.00 16.92 394 ASP B C 1
ATOM 6321 O O . ASP B 1 398 ? -29.636 79.844 23.258 1.00 16.91 394 ASP B O 1
ATOM 6326 N N . LEU B 1 399 ? -30.813 78.162 22.299 1.00 15.85 395 LEU B N 1
ATOM 6327 C CA . LEU B 1 399 ? -30.458 77.208 23.338 1.00 15.97 395 LEU B CA 1
ATOM 6328 C C . LEU B 1 399 ? -28.952 76.947 23.264 1.00 15.13 395 LEU B C 1
ATOM 6329 O O . LEU B 1 399 ? -28.273 76.893 24.283 1.00 15.25 395 LEU B O 1
ATOM 6334 N N . THR B 1 400 ? -28.439 76.772 22.046 1.00 14.04 396 THR B N 1
ATOM 6335 C CA . THR B 1 400 ? -27.007 76.544 21.849 1.00 13.31 396 THR B CA 1
ATOM 6336 C C . THR B 1 400 ? -26.173 77.634 22.500 1.00 13.30 396 THR B C 1
ATOM 6337 O O . THR B 1 400 ? -25.195 77.342 23.195 1.00 13.48 396 THR B O 1
ATOM 6341 N N . LYS B 1 401 ? -26.550 78.881 22.262 1.00 14.09 397 LYS B N 1
ATOM 6342 C CA . LYS B 1 401 ? -25.832 80.016 22.808 1.00 15.43 397 LYS B CA 1
ATOM 6343 C C . LYS B 1 401 ? -25.886 80.016 24.328 1.00 15.97 397 LYS B C 1
ATOM 6344 O O . LYS B 1 401 ? -24.889 80.270 24.997 1.00 14.82 397 LYS B O 1
ATOM 6350 N N . ALA B 1 402 ? -27.053 79.698 24.868 1.00 16.72 398 ALA B N 1
ATOM 6351 C CA . ALA B 1 402 ? -27.246 79.737 26.321 1.00 16.66 398 ALA B CA 1
ATOM 6352 C C . ALA B 1 402 ? -26.433 78.639 26.968 1.00 16.64 398 ALA B C 1
ATOM 6353 O O . ALA B 1 402 ? -25.845 78.829 28.048 1.00 16.94 398 ALA B O 1
ATOM 6355 N N . LEU B 1 403 ? -26.418 77.480 26.320 1.00 15.81 399 LEU B N 1
ATOM 6356 C CA . LEU B 1 403 ? -25.659 76.345 26.807 1.00 16.10 399 LEU B CA 1
ATOM 6357 C C . LEU B 1 403 ? -24.163 76.663 26.822 1.00 15.67 399 LEU B C 1
ATOM 6358 O O . LEU B 1 403 ? -23.471 76.390 27.814 1.00 14.82 399 LEU B O 1
ATOM 6363 N N . CYS B 1 404 ? -23.656 77.252 25.741 1.00 14.17 400 CYS B N 1
ATOM 6364 C CA . CYS B 1 404 ? -22.253 77.594 25.678 1.00 14.18 400 CYS B CA 1
ATOM 6365 C C . CYS B 1 404 ? -21.914 78.653 26.742 1.00 14.87 400 CYS B C 1
ATOM 6366 O O . CYS B 1 404 ? -20.893 78.534 27.434 1.00 14.99 400 CYS B O 1
ATOM 6369 N N . ALA B 1 405 ? -22.773 79.663 26.879 1.00 14.53 401 ALA B N 1
ATOM 6370 C CA . ALA B 1 405 ? -22.546 80.733 27.858 1.00 15.62 401 ALA B CA 1
ATOM 6371 C C . ALA B 1 405 ? -22.510 80.176 29.274 1.00 16.21 401 ALA B C 1
ATOM 6372 O O . ALA B 1 405 ? -21.678 80.589 30.092 1.00 16.89 401 ALA B O 1
ATOM 6374 N N . GLY B 1 406 ? -23.431 79.265 29.569 1.00 16.79 402 GLY B N 1
ATOM 6375 C CA . GLY B 1 406 ? -23.512 78.636 30.887 1.00 16.60 402 GLY B CA 1
ATOM 6376 C C . GLY B 1 406 ? -22.268 77.818 31.183 1.00 16.19 402 GLY B C 1
ATOM 6377 O O . GLY B 1 406 ? -21.724 77.862 32.297 1.00 16.06 402 GLY B O 1
ATOM 6378 N N . ALA B 1 407 ? -21.813 77.070 30.182 1.00 14.62 403 ALA B N 1
ATOM 6379 C CA . ALA B 1 407 ? -20.594 76.282 30.305 1.00 14.50 403 ALA B CA 1
ATOM 6380 C C . ALA B 1 407 ? -19.360 77.162 30.567 1.00 14.26 403 ALA B C 1
ATOM 6381 O O . ALA B 1 407 ? -18.523 76.860 31.450 1.00 15.16 403 ALA B O 1
ATOM 6383 N N . HIS B 1 408 ? -19.251 78.274 29.847 1.00 13.45 404 HIS B N 1
ATOM 6384 C CA . HIS B 1 408 ? -18.116 79.178 30.005 1.00 14.02 404 HIS B CA 1
ATOM 6385 C C . HIS B 1 408 ? -18.060 79.766 31.420 1.00 14.81 404 HIS B C 1
ATOM 6386 O O . HIS B 1 408 ? -16.987 79.843 32.031 1.00 15.77 404 HIS B O 1
ATOM 6393 N N . ALA B 1 409 ? -19.221 80.169 31.923 1.00 15.49 405 ALA B N 1
ATOM 6394 C CA . ALA B 1 409 ? -19.353 80.699 33.283 1.00 16.64 405 ALA B CA 1
ATOM 6395 C C . ALA B 1 409 ? -18.963 79.678 34.368 1.00 16.61 405 ALA B C 1
ATOM 6396 O O . ALA B 1 409 ? -18.570 80.069 35.471 1.00 17.33 405 ALA B O 1
ATOM 6398 N N . ALA B 1 410 ? -19.074 78.384 34.061 1.00 16.50 406 ALA B N 1
ATOM 6399 C CA . ALA B 1 410 ? -18.721 77.326 34.991 1.00 16.29 406 ALA B CA 1
ATOM 6400 C C . ALA B 1 410 ? -17.310 76.779 34.742 1.00 16.47 406 ALA B C 1
ATOM 6401 O O . ALA B 1 410 ? -16.926 75.772 35.322 1.00 17.27 406 ALA B O 1
ATOM 6403 N N . GLY B 1 411 ? -16.537 77.475 33.924 1.00 15.00 407 GLY B N 1
ATOM 6404 C CA . GLY B 1 411 ? -15.117 77.159 33.715 1.00 15.19 407 GLY B CA 1
ATOM 6405 C C . GLY B 1 411 ? -14.878 76.048 32.702 1.00 14.13 407 GLY B C 1
ATOM 6406 O O . GLY B 1 411 ? -13.944 75.265 32.849 1.00 14.42 407 GLY B O 1
ATOM 6407 N N . VAL B 1 412 ? -15.720 75.979 31.674 1.00 13.39 408 VAL B N 1
ATOM 6408 C CA . VAL B 1 412 ? -15.519 74.991 30.589 1.00 12.88 408 VAL B CA 1
ATOM 6409 C C . VAL B 1 412 ? -15.497 75.698 29.233 1.00 12.97 408 VAL B C 1
ATOM 6410 O O . VAL B 1 412 ? -16.420 76.448 28.909 1.00 13.20 408 VAL B O 1
ATOM 6414 N N . ILE B 1 413 ? -14.429 75.466 28.465 1.00 11.81 409 ILE B N 1
ATOM 6415 C CA . ILE B 1 413 ? -14.260 76.047 27.149 1.00 11.56 409 ILE B CA 1
ATOM 6416 C C . ILE B 1 413 ? -14.954 75.099 26.200 1.00 11.97 409 ILE B C 1
ATOM 6417 O O . ILE B 1 413 ? -14.486 73.970 26.000 1.00 11.82 409 ILE B O 1
ATOM 6422 N N . VAL B 1 414 ? -16.090 75.537 25.651 1.00 11.92 410 VAL B N 1
ATOM 6423 C CA . VAL B 1 414 ? -16.809 74.730 24.676 1.00 11.98 410 VAL B CA 1
ATOM 6424 C C . VAL B 1 414 ? -17.300 75.619 23.547 1.00 11.75 410 VAL B C 1
ATOM 6425 O O . VAL B 1 414 ? -17.670 76.771 23.776 1.00 11.04 410 VAL B O 1
ATOM 6429 N N . LEU B 1 415 ? -17.252 75.086 22.328 1.00 11.29 411 LEU B N 1
ATOM 6430 C CA . LEU B 1 415 ? -17.556 75.837 21.126 1.00 10.35 411 LEU B CA 1
ATOM 6431 C C . LEU B 1 415 ? -18.864 75.375 20.464 1.00 10.20 411 LEU B C 1
ATOM 6432 O O . LEU B 1 415 ? -19.329 74.257 20.685 1.00 9.35 411 LEU B O 1
ATOM 6437 N N . SER B 1 416 ? -19.425 76.252 19.628 1.00 10.58 412 SER B N 1
ATOM 6438 C CA . SER B 1 416 ? -20.537 75.913 18.767 1.00 9.55 412 SER B CA 1
ATOM 6439 C C . SER B 1 416 ? -20.101 76.020 17.312 1.00 10.22 412 SER B C 1
ATOM 6440 O O . SER B 1 416 ? -18.986 76.452 17.022 1.00 11.59 412 SER B O 1
ATOM 6443 N N . CYS B 1 417 ? -20.995 75.629 16.414 1.00 8.63 413 CYS B N 1
ATOM 6444 C CA . CYS B 1 417 ? -20.761 75.726 14.971 1.00 9.55 413 CYS B CA 1
ATOM 6445 C C . CYS B 1 417 ? -22.081 75.471 14.277 1.00 8.58 413 CYS B C 1
ATOM 6446 O O . CYS B 1 417 ? -23.134 75.390 14.919 1.00 9.66 413 CYS B O 1
ATOM 6449 N N . GLY B 1 418 ? -22.025 75.373 12.958 1.00 9.46 414 GLY B N 1
ATOM 6450 C CA . GLY B 1 418 ? -23.197 75.030 12.189 1.00 8.36 414 GLY B CA 1
ATOM 6451 C C . GLY B 1 418 ? -23.723 76.121 11.324 1.00 9.72 414 GLY B C 1
ATOM 6452 O O . GLY B 1 418 ? -23.770 77.299 11.702 1.00 9.09 414 GLY B O 1
ATOM 6453 N N . THR B 1 419 ? -24.209 75.702 10.167 1.00 9.08 415 THR B N 1
ATOM 6454 C CA . THR B 1 419 ? -24.911 76.595 9.258 1.00 9.77 415 THR B CA 1
ATOM 6455 C C . THR B 1 419 ? -26.050 77.344 9.928 1.00 8.63 415 THR B C 1
ATOM 6456 O O . THR B 1 419 ? -26.277 78.514 9.619 1.00 8.61 415 THR B O 1
ATOM 6460 N N . TYR B 1 420 ? -26.748 76.688 10.854 1.00 8.13 416 TYR B N 1
ATOM 6461 C CA . TYR B 1 420 ? -27.869 77.313 11.581 1.00 9.16 416 TYR B CA 1
ATOM 6462 C C . TYR B 1 420 ? -27.547 77.675 13.051 1.00 8.34 416 TYR B C 1
ATOM 6463 O O . TYR B 1 420 ? -28.451 78.027 13.840 1.00 8.53 416 TYR B O 1
ATOM 6472 N N . GLY B 1 421 ? -26.264 77.623 13.406 1.00 7.96 417 GLY B N 1
ATOM 6473 C CA . GLY B 1 421 ? -25.781 78.039 14.730 1.00 9.05 417 GLY B CA 1
ATOM 6474 C C . GLY B 1 421 ? -26.267 77.213 15.904 1.00 9.17 417 GLY B C 1
ATOM 6475 O O . GLY B 1 421 ? -26.271 77.681 17.041 1.00 9.98 417 GLY B O 1
ATOM 6476 N N . ASN B 1 422 ? -26.618 75.956 15.642 1.00 9.62 418 ASN B N 1
ATOM 6477 C CA . ASN B 1 422 ? -27.314 75.122 16.615 1.00 9.82 418 ASN B CA 1
ATOM 6478 C C . ASN B 1 422 ? -26.579 73.804 16.877 1.00 10.13 418 ASN B C 1
ATOM 6479 O O . ASN B 1 422 ? -27.203 72.800 17.246 1.00 10.83 418 ASN B O 1
ATOM 6484 N N . VAL B 1 423 ? -25.267 73.807 16.662 1.00 8.72 419 VAL B N 1
ATOM 6485 C CA . VAL B 1 423 ? -24.444 72.626 16.930 1.00 9.28 419 VAL B CA 1
ATOM 6486 C C . VAL B 1 423 ? -23.438 72.926 18.030 1.00 9.56 419 VAL B C 1
ATOM 6487 O O . VAL B 1 423 ? -22.639 73.888 17.938 1.00 10.19 419 VAL B O 1
ATOM 6491 N N . VAL B 1 424 ? -23.485 72.129 19.099 1.00 10.05 420 VAL B N 1
ATOM 6492 C CA . VAL B 1 424 ? -22.465 72.171 20.145 1.00 10.26 420 VAL B CA 1
ATOM 6493 C C . VAL B 1 424 ? -21.419 71.121 19.838 1.00 10.76 420 VAL B C 1
ATOM 6494 O O . VAL B 1 424 ? -21.746 69.944 19.719 1.00 11.28 420 VAL B O 1
ATOM 6498 N N . ARG B 1 425 ? -20.171 71.545 19.670 1.00 10.37 421 ARG B N 1
ATOM 6499 C CA . ARG B 1 425 ? -19.115 70.615 19.255 1.00 11.15 421 ARG B CA 1
ATOM 6500 C C . ARG B 1 425 ? -18.159 70.365 20.392 1.00 11.60 421 ARG B C 1
ATOM 6501 O O . ARG B 1 425 ? -18.015 71.200 21.314 1.00 10.84 421 ARG B O 1
ATOM 6509 N N . PHE B 1 426 ? -17.508 69.212 20.328 1.00 11.66 422 PHE B N 1
ATOM 6510 C CA . PHE B 1 426 ? -16.523 68.842 21.318 1.00 11.45 422 PHE B CA 1
ATOM 6511 C C . PHE B 1 426 ? -15.237 68.498 20.596 1.00 11.13 422 PHE B C 1
ATOM 6512 O O . PHE B 1 426 ? -15.218 67.553 19.802 1.00 10.58 422 PHE B O 1
ATOM 6520 N N . LEU B 1 427 ? -14.190 69.290 20.874 1.00 10.01 423 LEU B N 1
ATOM 6521 C CA . LEU B 1 427 ? -12.859 69.076 20.350 1.00 9.54 423 LEU B CA 1
ATOM 6522 C C . LEU B 1 427 ? -11.830 69.040 21.473 1.00 9.08 423 LEU B C 1
ATOM 6523 O O . LEU B 1 427 ? -10.902 69.850 21.508 1.00 9.21 423 LEU B O 1
ATOM 6528 N N . PRO B 1 428 ? -11.967 68.084 22.381 1.00 9.67 424 PRO B N 1
ATOM 6529 C CA . PRO B 1 428 ? -10.973 68.002 23.445 1.00 9.75 424 PRO B CA 1
ATOM 6530 C C . PRO B 1 428 ? -9.589 67.650 22.879 1.00 9.72 424 PRO B C 1
ATOM 6531 O O . PRO B 1 428 ? -9.503 66.984 21.839 1.00 9.41 424 PRO B O 1
ATOM 6535 N N . PRO B 1 429 ? -8.516 68.086 23.551 1.00 9.30 425 PRO B N 1
ATOM 6536 C CA . PRO B 1 429 ? -7.195 67.583 23.195 1.00 10.43 425 PRO B CA 1
ATOM 6537 C C . PRO B 1 429 ? -7.102 66.105 23.565 1.00 11.67 425 PRO B C 1
ATOM 6538 O O . PRO B 1 429 ? -7.776 65.655 24.517 1.00 12.94 425 PRO B O 1
ATOM 6542 N N . LEU B 1 430 ? -6.281 65.349 22.848 1.00 11.39 426 LEU B N 1
ATOM 6543 C CA . LEU B 1 430 ? -6.154 63.903 23.117 1.00 12.16 426 LEU B CA 1
ATOM 6544 C C . LEU B 1 430 ? -5.368 63.657 24.405 1.00 13.11 426 LEU B C 1
ATOM 6545 O O . LEU B 1 430 ? -5.293 62.532 24.894 1.00 14.45 426 LEU B O 1
ATOM 6550 N N . SER B 1 431 ? -4.867 64.730 24.989 1.00 12.19 427 SER B N 1
ATOM 6551 C CA . SER B 1 431 ? -4.171 64.668 26.259 1.00 12.71 427 SER B CA 1
ATOM 6552 C C . SER B 1 431 ? -5.080 64.851 27.469 1.00 13.20 427 SER B C 1
ATOM 6553 O O . SER B 1 431 ? -4.577 64.873 28.593 1.00 12.98 427 SER B O 1
ATOM 6556 N N . ILE B 1 432 ? -6.385 65.009 27.268 1.00 12.98 428 ILE B N 1
ATOM 6557 C CA . ILE B 1 432 ? -7.317 65.199 28.382 1.00 13.78 428 ILE B CA 1
ATOM 6558 C C . ILE B 1 432 ? -7.477 63.857 29.089 1.00 15.27 428 ILE B C 1
ATOM 6559 O O . ILE B 1 432 ? -7.492 62.801 28.459 1.00 15.28 428 ILE B O 1
ATOM 6564 N N . GLY B 1 433 ? -7.566 63.894 30.412 1.00 17.07 429 GLY B N 1
ATOM 6565 C CA . GLY B 1 433 ? -7.837 62.684 31.174 1.00 17.61 429 GLY B CA 1
ATOM 6566 C C . GLY B 1 433 ? -9.312 62.353 31.085 1.00 18.56 429 GLY B C 1
ATOM 6567 O O . GLY B 1 433 ? -10.137 63.248 30.856 1.00 18.74 429 GLY B O 1
ATOM 6568 N N . ASP B 1 434 ? -9.656 61.075 31.257 1.00 17.82 430 ASP B N 1
ATOM 6569 C CA . ASP B 1 434 ? -11.061 60.691 31.296 1.00 18.25 430 ASP B CA 1
ATOM 6570 C C . ASP B 1 434 ? -11.870 61.462 32.344 1.00 18.49 430 ASP B C 1
ATOM 6571 O O . ASP B 1 434 ? -13.021 61.835 32.114 1.00 16.98 430 ASP B O 1
ATOM 6576 N N . ASP B 1 435 ? -11.280 61.697 33.502 1.00 19.86 431 ASP B N 1
ATOM 6577 C CA . ASP B 1 435 ? -12.019 62.340 34.586 1.00 20.75 431 ASP B CA 1
ATOM 6578 C C . ASP B 1 435 ? -12.377 63.809 34.253 1.00 19.38 431 ASP B C 1
ATOM 6579 O O . ASP B 1 435 ? -13.523 64.236 34.480 1.00 19.39 431 ASP B O 1
ATOM 6584 N N . LEU B 1 436 ? -11.457 64.565 33.659 1.00 18.01 432 LEU B N 1
ATOM 6585 C CA . LEU B 1 436 ? -11.758 65.941 33.265 1.00 18.05 432 LEU B CA 1
ATOM 6586 C C . LEU B 1 436 ? -12.757 66.004 32.118 1.00 16.34 432 LEU B C 1
ATOM 6587 O O . LEU B 1 436 ? -13.600 66.884 32.082 1.00 16.46 432 LEU B O 1
ATOM 6592 N N . LEU B 1 437 ? -12.651 65.077 31.181 1.00 15.76 433 LEU B N 1
ATOM 6593 C CA . LEU B 1 437 ? -13.575 65.037 30.026 1.00 14.70 433 LEU B CA 1
ATOM 6594 C C . LEU B 1 437 ? -14.980 64.760 30.514 1.00 14.86 433 LEU B C 1
ATOM 6595 O O . LEU B 1 437 ? -15.922 65.417 30.093 1.00 14.94 433 LEU B O 1
ATOM 6600 N N . ASN B 1 438 ? -15.110 63.788 31.423 1.00 15.75 434 ASN B N 1
ATOM 6601 C CA . ASN B 1 438 ? -16.389 63.465 32.014 1.00 16.42 434 ASN B CA 1
ATOM 6602 C C . ASN B 1 438 ? -16.919 64.628 32.850 1.00 16.79 434 ASN B C 1
ATOM 6603 O O . ASN B 1 438 ? -18.134 64.903 32.833 1.00 17.38 434 ASN B O 1
ATOM 6608 N N . GLU B 1 439 ? -16.024 65.316 33.568 1.00 16.45 435 GLU B N 1
ATOM 6609 C CA . GLU B 1 439 ? -16.413 66.528 34.309 1.00 16.59 435 GLU B CA 1
ATOM 6610 C C . GLU B 1 439 ? -16.904 67.654 33.398 1.00 16.13 435 GLU B C 1
ATOM 6611 O O . GLU B 1 439 ? -17.924 68.301 33.668 1.00 15.28 435 GLU B O 1
ATOM 6617 N N . GLY B 1 440 ? -16.185 67.908 32.314 1.00 15.85 436 GLY B N 1
ATOM 6618 C CA . GLY B 1 440 ? -16.678 68.863 31.327 1.00 15.65 436 GLY B CA 1
ATOM 6619 C C . GLY B 1 440 ? -18.065 68.496 30.799 1.00 15.74 436 GLY B C 1
ATOM 6620 O O . GLY B 1 440 ? -18.942 69.358 30.674 1.00 15.79 436 GLY B O 1
ATOM 6621 N N . LEU B 1 441 ? -18.286 67.220 30.491 1.00 16.06 437 LEU B N 1
ATOM 6622 C CA . LEU B 1 441 ? -19.601 66.790 29.988 1.00 16.76 437 LEU B CA 1
ATOM 6623 C C . LEU B 1 441 ? -20.684 66.938 31.063 1.00 16.96 437 LEU B C 1
ATOM 6624 O O . LEU B 1 441 ? -21.824 67.319 30.764 1.00 16.01 437 LEU B O 1
ATOM 6629 N N . ASP B 1 442 ? -20.317 66.659 32.316 1.00 17.85 438 ASP B N 1
ATOM 6630 C CA . ASP B 1 442 ? -21.211 66.886 33.466 1.00 18.16 438 ASP B CA 1
ATOM 6631 C C . ASP B 1 442 ? -21.665 68.347 33.552 1.00 18.04 438 ASP B C 1
ATOM 6632 O O . ASP B 1 442 ? -22.826 68.639 33.852 1.00 17.60 438 ASP B O 1
ATOM 6637 N N . VAL B 1 443 ? -20.744 69.272 33.341 1.00 17.83 439 VAL B N 1
ATOM 6638 C CA . VAL B 1 443 ? -21.090 70.693 33.324 1.00 18.66 439 VAL B CA 1
ATOM 6639 C C . VAL B 1 443 ? -22.132 71.004 32.245 1.00 19.07 439 VAL B C 1
ATOM 6640 O O . VAL B 1 443 ? -23.145 71.669 32.537 1.00 19.19 439 VAL B O 1
ATOM 6644 N N . LEU B 1 444 ? -21.907 70.505 31.024 1.00 19.98 440 LEU B N 1
ATOM 6645 C CA . LEU B 1 444 ? -22.841 70.739 29.916 1.00 20.78 440 LEU B CA 1
ATOM 6646 C C . LEU B 1 444 ? -24.213 70.175 30.262 1.00 21.69 440 LEU B C 1
ATOM 6647 O O . LEU B 1 444 ? -25.223 70.845 30.071 1.00 20.99 440 LEU B O 1
ATOM 6652 N N . GLU B 1 445 ? -24.233 68.947 30.785 1.00 23.35 441 GLU B N 1
ATOM 6653 C CA . GLU B 1 445 ? -25.474 68.317 31.270 1.00 24.83 441 GLU B CA 1
ATOM 6654 C C . GLU B 1 445 ? -26.212 69.191 32.268 1.00 25.12 441 GLU B C 1
ATOM 6655 O O . GLU B 1 445 ? -27.410 69.438 32.142 1.00 24.98 441 GLU B O 1
ATOM 6661 N N . GLU B 1 446 ? -25.489 69.641 33.290 1.00 25.89 442 GLU B N 1
ATOM 6662 C CA . GLU B 1 446 ? -26.092 70.452 34.348 1.00 27.09 442 GLU B CA 1
ATOM 6663 C C . GLU B 1 446 ? -26.669 71.759 33.786 1.00 26.40 442 GLU B C 1
ATOM 6664 O O . GLU B 1 446 ? -27.760 72.181 34.162 1.00 26.57 442 GLU B O 1
ATOM 6670 N N . VAL B 1 447 ? -25.958 72.386 32.858 1.00 24.65 443 VAL B N 1
ATOM 6671 C CA . VAL B 1 447 ? -26.432 73.632 32.273 1.00 24.08 443 VAL B CA 1
ATOM 6672 C C . VAL B 1 447 ? -27.664 73.380 31.411 1.00 24.59 443 VAL B C 1
ATOM 6673 O O . VAL B 1 447 ? -28.609 74.167 31.435 1.00 24.89 443 VAL B O 1
ATOM 6677 N N . LEU B 1 448 ? -27.645 72.277 30.666 1.00 25.20 444 LEU B N 1
ATOM 6678 C CA . LEU B 1 448 ? -28.751 71.903 29.792 1.00 26.27 444 LEU B CA 1
ATOM 6679 C C . LEU B 1 448 ? -30.030 71.598 30.568 1.00 28.36 444 LEU B C 1
ATOM 6680 O O . LEU B 1 448 ? -31.116 71.971 30.124 1.00 27.09 444 LEU B O 1
ATOM 6685 N N . ARG B 1 449 ? -29.898 70.906 31.704 1.00 31.33 445 ARG B N 1
ATOM 6686 C CA . ARG B 1 449 ? -31.029 70.647 32.620 1.00 34.80 445 ARG B CA 1
ATOM 6687 C C . ARG B 1 449 ? -31.621 71.930 33.165 1.00 36.86 445 ARG B C 1
ATOM 6688 O O . ARG B 1 449 ? -32.837 72.091 33.219 1.00 37.66 445 ARG B O 1
ATOM 6696 N N . GLY B 1 450 ? -30.748 72.819 33.622 1.00 31.03 446 GLY B N 1
ATOM 6697 C CA . GLY B 1 450 ? -31.170 74.138 34.077 1.00 32.39 446 GLY B CA 1
ATOM 6698 C C . GLY B 1 450 ? -31.599 74.966 32.881 1.00 33.33 446 GLY B C 1
ATOM 6699 O O . GLY B 1 450 ? -32.489 75.811 33.001 1.00 35.27 446 GLY B O 1
ATOM 6700 N N . SER C 1 4 ? 37.157 26.620 -4.781 1.00 27.70 0 SER C N 1
ATOM 6701 C CA . SER C 1 4 ? 37.694 26.360 -3.405 1.00 27.20 0 SER C CA 1
ATOM 6702 C C . SER C 1 4 ? 38.641 25.185 -3.378 1.00 27.02 0 SER C C 1
ATOM 6703 O O . SER C 1 4 ? 38.459 24.213 -4.117 1.00 28.32 0 SER C O 1
ATOM 6706 N N . MET C 1 5 ? 39.634 25.256 -2.500 1.00 25.46 1 MET C N 1
ATOM 6707 C CA . MET C 1 5 ? 40.548 24.134 -2.315 1.00 24.62 1 MET C CA 1
ATOM 6708 C C . MET C 1 5 ? 40.107 23.133 -1.236 1.00 21.65 1 MET C C 1
ATOM 6709 O O . MET C 1 5 ? 40.844 22.202 -0.911 1.00 22.09 1 MET C O 1
ATOM 6714 N N . VAL C 1 6 ? 38.904 23.260 -0.719 1.00 17.95 2 VAL C N 1
ATOM 6715 C CA . VAL C 1 6 ? 38.489 22.391 0.398 1.00 15.57 2 VAL C CA 1
ATOM 6716 C C . VAL C 1 6 ? 38.290 20.940 -0.040 1.00 14.33 2 VAL C C 1
ATOM 6717 O O . VAL C 1 6 ? 37.782 20.670 -1.146 1.00 13.10 2 VAL C O 1
ATOM 6721 N N . SER C 1 7 ? 38.707 20.021 0.831 1.00 12.83 3 SER C N 1
ATOM 6722 C CA . SER C 1 7 ? 38.571 18.581 0.593 1.00 12.33 3 SER C CA 1
ATOM 6723 C C . SER C 1 7 ? 37.994 17.903 1.817 1.00 11.60 3 SER C C 1
ATOM 6724 O O . SER C 1 7 ? 38.704 17.576 2.747 1.00 11.19 3 SER C O 1
ATOM 6727 N N . HIS C 1 8 ? 36.693 17.712 1.816 1.00 11.00 4 HIS C N 1
ATOM 6728 C CA . HIS C 1 8 ? 35.997 17.064 2.915 1.00 10.67 4 HIS C CA 1
ATOM 6729 C C . HIS C 1 8 ? 36.441 15.593 3.052 1.00 11.51 4 HIS C C 1
ATOM 6730 O O . HIS C 1 8 ? 36.954 15.014 2.080 1.00 9.94 4 HIS C O 1
ATOM 6737 N N . PRO C 1 9 ? 36.223 14.974 4.219 1.00 11.85 5 PRO C N 1
ATOM 6738 C CA . PRO C 1 9 ? 36.559 13.552 4.354 1.00 12.14 5 PRO C CA 1
ATOM 6739 C C . PRO C 1 9 ? 35.827 12.661 3.354 1.00 11.89 5 PRO C C 1
ATOM 6740 O O . PRO C 1 9 ? 34.857 13.092 2.721 1.00 11.47 5 PRO C O 1
ATOM 6744 N N . GLU C 1 10 ? 36.305 11.426 3.240 1.00 11.57 6 GLU C N 1
ATOM 6745 C CA . GLU C 1 10 ? 35.638 10.388 2.494 1.00 12.44 6 GLU C CA 1
ATOM 6746 C C . GLU C 1 10 ? 34.214 10.265 3.010 1.00 11.83 6 GLU C C 1
ATOM 6747 O O . GLU C 1 10 ? 33.975 10.330 4.230 1.00 11.87 6 GLU C O 1
ATOM 6753 N N . GLN C 1 11 ? 33.260 10.073 2.100 1.00 10.86 7 GLN C N 1
ATOM 6754 C CA . GLN C 1 11 ? 31.843 10.086 2.456 1.00 11.29 7 GLN C CA 1
ATOM 6755 C C . GLN C 1 11 ? 31.319 8.666 2.703 1.00 12.03 7 GLN C C 1
ATOM 6756 O O . GLN C 1 11 ? 30.407 8.166 2.026 1.00 11.76 7 GLN C O 1
ATOM 6762 N N . SER C 1 12 ? 31.932 8.027 3.693 1.00 11.22 8 SER C N 1
ATOM 6763 C CA . SER C 1 12 ? 31.580 6.703 4.086 1.00 12.39 8 SER C CA 1
ATOM 6764 C C . SER C 1 12 ? 31.893 6.559 5.563 1.00 12.22 8 SER C C 1
ATOM 6765 O O . SER C 1 12 ? 32.930 7.056 6.044 1.00 12.41 8 SER C O 1
ATOM 6768 N N . ARG C 1 13 ? 31.035 5.819 6.257 1.00 12.10 9 ARG C N 1
ATOM 6769 C CA . ARG C 1 13 ? 31.288 5.443 7.646 1.00 12.54 9 ARG C CA 1
ATOM 6770 C C . ARG C 1 13 ? 32.455 4.471 7.712 1.00 13.78 9 ARG C C 1
ATOM 6771 O O . ARG C 1 13 ? 32.595 3.580 6.853 1.00 14.24 9 ARG C O 1
ATOM 6779 N N . HIS C 1 14 ? 33.297 4.611 8.723 1.00 12.90 10 HIS C N 1
ATOM 6780 C CA . HIS C 1 14 ? 34.486 3.780 8.808 1.00 13.95 10 HIS C CA 1
ATOM 6781 C C . HIS C 1 14 ? 34.905 3.675 10.262 1.00 14.30 10 HIS C C 1
ATOM 6782 O O . HIS C 1 14 ? 35.090 4.701 10.929 1.00 12.03 10 HIS C O 1
ATOM 6789 N N . LEU C 1 15 ? 35.019 2.437 10.741 1.00 14.26 11 LEU C N 1
ATOM 6790 C CA . LEU C 1 15 ? 35.430 2.164 12.110 1.00 15.09 11 LEU C CA 1
ATOM 6791 C C . LEU C 1 15 ? 36.811 1.538 12.070 1.00 15.96 11 LEU C C 1
ATOM 6792 O O . LEU C 1 15 ? 36.962 0.309 11.861 1.00 15.26 11 LEU C O 1
ATOM 6797 N N . ALA C 1 16 ? 37.809 2.409 12.162 1.00 15.76 12 ALA C N 1
ATOM 6798 C CA . ALA C 1 16 ? 39.214 2.024 12.203 1.00 16.76 12 ALA C CA 1
ATOM 6799 C C . ALA C 1 16 ? 39.584 1.441 13.549 1.00 17.58 12 ALA C C 1
ATOM 6800 O O . ALA C 1 16 ? 40.455 0.531 13.638 1.00 17.99 12 ALA C O 1
ATOM 6802 N N . THR C 1 17 ? 38.953 1.965 14.597 1.00 17.45 13 THR C N 1
ATOM 6803 C CA . THR C 1 17 ? 39.264 1.560 15.976 1.00 17.52 13 THR C CA 1
ATOM 6804 C C . THR C 1 17 ? 37.982 1.375 16.754 1.00 17.86 13 THR C C 1
ATOM 6805 O O . THR C 1 17 ? 36.916 1.671 16.253 1.00 17.30 13 THR C O 1
ATOM 6809 N N . ALA C 1 18 ? 38.083 0.877 17.985 1.00 18.63 14 ALA C N 1
ATOM 6810 C CA . ALA C 1 18 ? 36.972 0.994 18.928 1.00 19.53 14 ALA C CA 1
ATOM 6811 C C . ALA C 1 18 ? 36.684 2.486 19.160 1.00 19.44 14 ALA C C 1
ATOM 6812 O O . ALA C 1 18 ? 37.536 3.315 18.893 1.00 19.92 14 ALA C O 1
ATOM 6814 N N . ILE C 1 19 ? 35.482 2.810 19.613 1.00 18.98 15 ILE C N 1
ATOM 6815 C CA . ILE C 1 19 ? 35.078 4.187 19.904 1.00 18.70 15 ILE C CA 1
ATOM 6816 C C . ILE C 1 19 ? 34.926 4.269 21.415 1.00 18.74 15 ILE C C 1
ATOM 6817 O O . ILE C 1 19 ? 34.022 3.639 21.953 1.00 19.27 15 ILE C O 1
ATOM 6822 N N . PRO C 1 20 ? 35.781 5.045 22.112 1.00 18.07 16 PRO C N 1
ATOM 6823 C CA . PRO C 1 20 ? 36.877 5.874 21.602 1.00 17.11 16 PRO C CA 1
ATOM 6824 C C . PRO C 1 20 ? 38.096 5.074 21.244 1.00 17.38 16 PRO C C 1
ATOM 6825 O O . PRO C 1 20 ? 38.370 4.021 21.849 1.00 16.98 16 PRO C O 1
ATOM 6829 N N . GLY C 1 21 ? 38.827 5.593 20.274 1.00 16.30 17 GLY C N 1
ATOM 6830 C CA . GLY C 1 21 ? 40.151 5.091 19.933 1.00 16.37 17 GLY C CA 1
ATOM 6831 C C . GLY C 1 21 ? 41.196 5.677 20.868 1.00 15.96 17 GLY C C 1
ATOM 6832 O O . GLY C 1 21 ? 40.891 6.554 21.687 1.00 14.16 17 GLY C O 1
ATOM 6833 N N . PRO C 1 22 ? 42.450 5.206 20.751 1.00 16.59 18 PRO C N 1
ATOM 6834 C CA . PRO C 1 22 ? 43.502 5.654 21.678 1.00 16.68 18 PRO C CA 1
ATOM 6835 C C . PRO C 1 22 ? 43.847 7.149 21.625 1.00 15.55 18 PRO C C 1
ATOM 6836 O O . PRO C 1 22 ? 44.149 7.751 22.690 1.00 14.40 18 PRO C O 1
ATOM 6840 N N . ARG C 1 23 ? 43.878 7.729 20.419 1.00 13.97 19 ARG C N 1
ATOM 6841 C CA . ARG C 1 23 ? 44.158 9.178 20.301 1.00 14.50 19 ARG C CA 1
ATOM 6842 C C . ARG C 1 23 ? 43.030 9.989 20.926 1.00 12.55 19 ARG C C 1
ATOM 6843 O O . ARG C 1 23 ? 43.294 10.999 21.619 1.00 12.40 19 ARG C O 1
ATOM 6851 N N . SER C 1 24 ? 41.784 9.554 20.727 1.00 10.96 20 SER C N 1
ATOM 6852 C CA . SER C 1 24 ? 40.667 10.202 21.382 1.00 10.93 20 SER C CA 1
ATOM 6853 C C . SER C 1 24 ? 40.775 10.026 22.895 1.00 11.37 20 SER C C 1
ATOM 6854 O O . SER C 1 24 ? 40.529 10.986 23.625 1.00 10.49 20 SER C O 1
ATOM 6857 N N . GLN C 1 25 ? 41.137 8.840 23.379 1.00 11.55 21 GLN C N 1
ATOM 6858 C CA . GLN C 1 25 ? 41.262 8.655 24.843 1.00 12.33 21 GLN C CA 1
ATOM 6859 C C . GLN C 1 25 ? 42.322 9.580 25.452 1.00 12.14 21 GLN C C 1
ATOM 6860 O O . GLN C 1 25 ? 42.114 10.126 26.527 1.00 11.35 21 GLN C O 1
ATOM 6866 N N . ALA C 1 26 ? 43.459 9.766 24.782 1.00 11.46 22 ALA C N 1
ATOM 6867 C CA . ALA C 1 26 ? 44.463 10.699 25.302 1.00 11.75 22 ALA C CA 1
ATOM 6868 C C . ALA C 1 26 ? 43.885 12.127 25.424 1.00 10.79 22 ALA C C 1
ATOM 6869 O O . ALA C 1 26 ? 44.185 12.859 26.379 1.00 10.44 22 ALA C O 1
ATOM 6871 N N . LEU C 1 27 ? 43.046 12.492 24.464 1.00 10.26 23 LEU C N 1
ATOM 6872 C CA . LEU C 1 27 ? 42.415 13.829 24.449 1.00 10.19 23 LEU C CA 1
ATOM 6873 C C . LEU C 1 27 ? 41.337 13.926 25.514 1.00 9.64 23 LEU C C 1
ATOM 6874 O O . LEU C 1 27 ? 41.192 14.975 26.133 1.00 9.62 23 LEU C O 1
ATOM 6879 N N . ILE C 1 28 ? 40.593 12.837 25.748 1.00 10.09 24 ILE C N 1
ATOM 6880 C CA . ILE C 1 28 ? 39.603 12.827 26.847 1.00 9.47 24 ILE C CA 1
ATOM 6881 C C . ILE C 1 28 ? 40.325 13.046 28.173 1.00 9.57 24 ILE C C 1
ATOM 6882 O O . ILE C 1 28 ? 39.854 13.796 29.010 1.00 9.81 24 ILE C O 1
ATOM 6887 N N . ASP C 1 29 ? 41.481 12.404 28.333 1.00 9.46 25 ASP C N 1
ATOM 6888 C CA . ASP C 1 29 ? 42.295 12.552 29.548 1.00 10.70 25 ASP C CA 1
ATOM 6889 C C . ASP C 1 29 ? 42.773 13.984 29.719 1.00 9.89 25 ASP C C 1
ATOM 6890 O O . ASP C 1 29 ? 42.670 14.545 30.830 1.00 8.97 25 ASP C O 1
ATOM 6895 N N . ARG C 1 30 ? 43.243 14.594 28.632 1.00 9.42 26 ARG C N 1
ATOM 6896 C CA . ARG C 1 30 ? 43.609 16.015 28.669 1.00 9.23 26 ARG C CA 1
ATOM 6897 C C . ARG C 1 30 ? 42.437 16.932 29.003 1.00 9.06 26 ARG C C 1
ATOM 6898 O O . ARG C 1 30 ? 42.569 17.849 29.818 1.00 9.42 26 ARG C O 1
ATOM 6906 N N . LYS C 1 31 ? 41.291 16.690 28.374 1.00 8.69 27 LYS C N 1
ATOM 6907 C CA . LYS C 1 31 ? 40.067 17.473 28.629 1.00 8.49 27 LYS C CA 1
ATOM 6908 C C . LYS C 1 31 ? 39.730 17.438 30.122 1.00 8.74 27 LYS C C 1
ATOM 6909 O O . LYS C 1 31 ? 39.487 18.480 30.723 1.00 8.55 27 LYS C O 1
ATOM 6915 N N . GLY C 1 32 ? 39.796 16.241 30.728 1.00 9.53 28 GLY C N 1
ATOM 6916 C CA . GLY C 1 32 ? 39.502 16.059 32.140 1.00 10.10 28 GLY C CA 1
ATOM 6917 C C . GLY C 1 32 ? 40.342 16.880 33.096 1.00 11.01 28 GLY C C 1
ATOM 6918 O O . GLY C 1 32 ? 39.875 17.203 34.166 1.00 11.33 28 GLY C O 1
ATOM 6919 N N . THR C 1 33 ? 41.584 17.191 32.741 1.00 10.62 29 THR C N 1
ATOM 6920 C CA . THR C 1 33 ? 42.454 17.923 33.640 1.00 10.84 29 THR C CA 1
ATOM 6921 C C . THR C 1 33 ? 42.620 19.403 33.251 1.00 9.65 29 THR C C 1
ATOM 6922 O O . THR C 1 33 ? 43.268 20.145 33.987 1.00 10.72 29 THR C O 1
ATOM 6926 N N . ALA C 1 34 ? 42.011 19.834 32.152 1.00 8.35 30 ALA C N 1
ATOM 6927 C CA . ALA C 1 34 ? 42.104 21.250 31.711 1.00 7.97 30 ALA C CA 1
ATOM 6928 C C . ALA C 1 34 ? 40.794 21.995 31.601 1.00 7.64 30 ALA C C 1
ATOM 6929 O O . ALA C 1 34 ? 40.799 23.212 31.758 1.00 8.56 30 ALA C O 1
ATOM 6931 N N . VAL C 1 35 ? 39.688 21.298 31.333 1.00 7.65 31 VAL C N 1
ATOM 6932 C CA . VAL C 1 35 ? 38.396 21.931 31.052 1.00 7.22 31 VAL C CA 1
ATOM 6933 C C . VAL C 1 35 ? 37.474 21.645 32.215 1.00 7.73 31 VAL C C 1
ATOM 6934 O O . VAL C 1 35 ? 37.454 20.518 32.735 1.00 8.58 31 VAL C O 1
ATOM 6938 N N . ALA C 1 36 ? 36.734 22.658 32.627 1.00 6.91 32 ALA C N 1
ATOM 6939 C CA . ALA C 1 36 ? 35.751 22.522 33.694 1.00 7.41 32 ALA C CA 1
ATOM 6940 C C . ALA C 1 36 ? 34.756 21.405 33.388 1.00 7.16 32 ALA C C 1
ATOM 6941 O O . ALA C 1 36 ? 34.303 21.273 32.272 1.00 6.08 32 ALA C O 1
ATOM 6943 N N . ARG C 1 37 ? 34.355 20.645 34.397 1.00 7.98 33 ARG C N 1
ATOM 6944 C CA . ARG C 1 37 ? 33.466 19.500 34.134 1.00 9.79 33 ARG C CA 1
ATOM 6945 C C . ARG C 1 37 ? 32.115 19.933 33.616 1.00 9.07 33 ARG C C 1
ATOM 6946 O O . ARG C 1 37 ? 31.436 19.162 32.947 1.00 7.85 33 ARG C O 1
ATOM 6954 N N . GLY C 1 38 ? 31.717 21.175 33.927 1.00 8.93 34 GLY C N 1
ATOM 6955 C CA . GLY C 1 38 ? 30.447 21.729 33.484 1.00 8.32 34 GLY C CA 1
ATOM 6956 C C . GLY C 1 38 ? 30.282 21.779 31.973 1.00 8.70 34 GLY C C 1
ATOM 6957 O O . GLY C 1 38 ? 29.165 21.813 31.485 1.00 9.18 34 GLY C O 1
ATOM 6958 N N . VAL C 1 39 ? 31.393 21.787 31.222 1.00 8.42 35 VAL C N 1
ATOM 6959 C CA . VAL C 1 39 ? 31.324 21.662 29.780 1.00 8.74 35 VAL C CA 1
ATOM 6960 C C . VAL C 1 39 ? 31.245 20.179 29.440 1.00 9.51 35 VAL C C 1
ATOM 6961 O O . VAL C 1 39 ? 32.260 19.488 29.433 1.00 9.32 35 VAL C O 1
ATOM 6965 N N . GLY C 1 40 ? 30.043 19.695 29.171 1.00 9.91 36 GLY C N 1
ATOM 6966 C CA . GLY C 1 40 ? 29.822 18.271 28.877 1.00 9.99 36 GLY C CA 1
ATOM 6967 C C . GLY C 1 40 ? 30.137 17.984 27.429 1.00 11.35 36 GLY C C 1
ATOM 6968 O O . GLY C 1 40 ? 30.142 18.912 26.594 1.00 13.46 36 GLY C O 1
ATOM 6969 N N . THR C 1 41 ? 30.449 16.731 27.131 1.00 9.94 37 THR C N 1
ATOM 6970 C CA . THR C 1 41 ? 30.672 16.300 25.759 1.00 11.01 37 THR C CA 1
ATOM 6971 C C . THR C 1 41 ? 29.784 15.094 25.474 1.00 11.46 37 THR C C 1
ATOM 6972 O O . THR C 1 41 ? 29.635 14.209 26.316 1.00 13.93 37 THR C O 1
ATOM 6976 N N . THR C 1 42 ? 29.141 15.096 24.326 1.00 11.35 38 THR C N 1
ATOM 6977 C CA . THR C 1 42 ? 28.271 13.977 23.915 1.00 10.92 38 THR C CA 1
ATOM 6978 C C . THR C 1 42 ? 29.071 12.822 23.356 1.00 10.83 38 THR C C 1
ATOM 6979 O O . THR C 1 42 ? 28.848 11.661 23.752 1.00 10.76 38 THR C O 1
ATOM 6983 N N . MET C 1 43 ? 29.948 13.097 22.393 1.00 10.04 39 MET C N 1
ATOM 6984 C CA . MET C 1 43 ? 30.692 12.040 21.677 1.00 10.34 39 MET C CA 1
ATOM 6985 C C . MET C 1 43 ? 32.027 11.784 22.340 1.00 11.24 39 MET C C 1
ATOM 6986 O O . MET C 1 43 ? 32.738 12.741 22.688 1.00 12.15 39 MET C O 1
ATOM 6991 N N . PRO C 1 44 ? 32.421 10.496 22.470 1.00 12.32 40 PRO C N 1
ATOM 6992 C CA . PRO C 1 44 ? 33.740 10.185 22.999 1.00 13.08 40 PRO C CA 1
ATOM 6993 C C . PRO C 1 44 ? 34.846 10.147 21.933 1.00 14.26 40 PRO C C 1
ATOM 6994 O O . PRO C 1 44 ? 35.787 9.360 22.065 1.00 16.91 40 PRO C O 1
ATOM 6998 N N . VAL C 1 45 ? 34.729 10.954 20.884 1.00 11.72 41 VAL C N 1
ATOM 6999 C CA . VAL C 1 45 ? 35.763 11.063 19.880 1.00 11.79 41 VAL C CA 1
ATOM 7000 C C . VAL C 1 45 ? 36.094 12.533 19.660 1.00 10.05 41 VAL C C 1
ATOM 7001 O O . VAL C 1 45 ? 35.259 13.420 19.886 1.00 9.96 41 VAL C O 1
ATOM 7005 N N . TYR C 1 46 ? 37.326 12.768 19.240 1.00 9.27 42 TYR C N 1
ATOM 7006 C CA . TYR C 1 46 ? 37.857 14.091 18.966 1.00 9.28 42 TYR C CA 1
ATOM 7007 C C . TYR C 1 46 ? 37.936 14.337 17.444 1.00 9.51 42 TYR C C 1
ATOM 7008 O O . TYR C 1 46 ? 38.539 13.541 16.705 1.00 9.19 42 TYR C O 1
ATOM 7017 N N . ALA C 1 47 ? 37.259 15.393 16.983 1.00 8.82 43 ALA C N 1
ATOM 7018 C CA . ALA C 1 47 ? 37.156 15.724 15.551 1.00 9.25 43 ALA C CA 1
ATOM 7019 C C . ALA C 1 47 ? 38.449 16.293 14.972 1.00 9.61 43 ALA C C 1
ATOM 7020 O O . ALA C 1 47 ? 39.097 17.136 15.605 1.00 9.80 43 ALA C O 1
ATOM 7022 N N . VAL C 1 48 ? 38.816 15.848 13.771 1.00 9.54 44 VAL C N 1
ATOM 7023 C CA . VAL C 1 48 ? 39.918 16.460 13.016 1.00 9.98 44 VAL C CA 1
ATOM 7024 C C . VAL C 1 48 ? 39.492 17.153 11.726 1.00 8.93 44 VAL C C 1
ATOM 7025 O O . VAL C 1 48 ? 40.085 18.168 11.354 1.00 9.23 44 VAL C O 1
ATOM 7029 N N . ARG C 1 49 ? 38.488 16.608 11.044 1.00 8.58 45 ARG C N 1
ATOM 7030 C CA . ARG C 1 49 ? 37.994 17.140 9.769 1.00 8.29 45 ARG C CA 1
ATOM 7031 C C . ARG C 1 49 ? 36.543 16.745 9.632 1.00 8.55 45 ARG C C 1
ATOM 7032 O O . ARG C 1 49 ? 36.099 15.728 10.207 1.00 9.30 45 ARG C O 1
ATOM 7034 N N . ALA C 1 50 ? 35.785 17.501 8.844 1.00 7.89 46 ALA C N 1
ATOM 7035 C CA . ALA C 1 50 ? 34.370 17.249 8.719 1.00 7.75 46 ALA C CA 1
ATOM 7036 C C . ALA C 1 50 ? 33.844 17.897 7.446 1.00 8.34 46 ALA C C 1
ATOM 7037 O O . ALA C 1 50 ? 34.380 18.923 6.993 1.00 9.11 46 ALA C O 1
ATOM 7039 N N . GLY C 1 51 ? 32.785 17.318 6.880 1.00 7.16 47 GLY C N 1
ATOM 7040 C CA . GLY C 1 51 ? 32.173 17.887 5.688 1.00 7.81 47 GLY C CA 1
ATOM 7041 C C . GLY C 1 51 ? 31.250 16.853 5.074 1.00 8.02 47 GLY C C 1
ATOM 7042 O O . GLY C 1 51 ? 31.342 15.646 5.394 1.00 9.06 47 GLY C O 1
ATOM 7043 N N . GLY C 1 52 ? 30.378 17.313 4.192 1.00 8.75 48 GLY C N 1
ATOM 7044 C CA . GLY C 1 52 ? 29.360 16.439 3.603 1.00 9.38 48 GLY C CA 1
ATOM 7045 C C . GLY C 1 52 ? 28.460 15.888 4.691 1.00 10.22 48 GLY C C 1
ATOM 7046 O O . GLY C 1 52 ? 27.757 16.663 5.378 1.00 10.42 48 GLY C O 1
ATOM 7047 N N . GLY C 1 53 ? 28.506 14.566 4.879 1.00 9.41 49 GLY C N 1
ATOM 7048 C CA . GLY C 1 53 ? 27.757 13.900 5.938 1.00 10.22 49 GLY C CA 1
ATOM 7049 C C . GLY C 1 53 ? 28.594 13.261 7.048 1.00 10.04 49 GLY C C 1
ATOM 7050 O O . GLY C 1 53 ? 28.085 12.418 7.784 1.00 10.91 49 GLY C O 1
ATOM 7051 N N . ILE C 1 54 ? 29.868 13.646 7.151 1.00 9.52 50 ILE C N 1
ATOM 7052 C CA . ILE C 1 54 ? 30.863 12.941 7.970 1.00 9.67 50 ILE C CA 1
ATOM 7053 C C . ILE C 1 54 ? 31.620 13.843 8.933 1.00 9.07 50 ILE C C 1
ATOM 7054 O O . ILE C 1 54 ? 31.905 15.017 8.639 1.00 9.16 50 ILE C O 1
ATOM 7059 N N . VAL C 1 55 ? 31.995 13.283 10.073 1.00 9.07 51 VAL C N 1
ATOM 7060 C CA . VAL C 1 55 ? 32.979 13.905 10.960 1.00 8.86 51 VAL C CA 1
ATOM 7061 C C . VAL C 1 55 ? 34.040 12.835 11.087 1.00 9.58 51 VAL C C 1
ATOM 7062 O O . VAL C 1 55 ? 33.715 11.694 11.426 1.00 9.35 51 VAL C O 1
ATOM 7066 N N . GLU C 1 56 ? 35.272 13.179 10.761 1.00 8.62 52 GLU C N 1
ATOM 7067 C CA . GLU C 1 56 ? 36.411 12.255 10.941 1.00 10.05 52 GLU C CA 1
ATOM 7068 C C . GLU C 1 56 ? 37.144 12.565 12.233 1.00 10.74 52 GLU C C 1
ATOM 7069 O O . GLU C 1 56 ? 37.366 13.730 12.564 1.00 10.11 52 GLU C O 1
ATOM 7075 N N . ASP C 1 57 ? 37.517 11.515 12.976 1.00 10.55 53 ASP C N 1
ATOM 7076 C CA . ASP C 1 57 ? 38.162 11.699 14.256 1.00 10.37 53 ASP C CA 1
ATOM 7077 C C . ASP C 1 57 ? 39.673 11.480 14.187 1.00 10.93 53 ASP C C 1
ATOM 7078 O O . ASP C 1 57 ? 40.217 11.108 13.142 1.00 10.83 53 ASP C O 1
ATOM 7083 N N . VAL C 1 58 ? 40.341 11.767 15.310 1.00 10.82 54 VAL C N 1
ATOM 7084 C CA . VAL C 1 58 ? 41.775 11.675 15.440 1.00 11.32 54 VAL C CA 1
ATOM 7085 C C . VAL C 1 58 ? 42.341 10.244 15.219 1.00 12.95 54 VAL C C 1
ATOM 7086 O O . VAL C 1 58 ? 43.525 10.102 14.946 1.00 12.73 54 VAL C O 1
ATOM 7090 N N . ASP C 1 59 ? 41.497 9.226 15.345 1.00 11.62 55 ASP C N 1
ATOM 7091 C CA . ASP C 1 59 ? 41.930 7.847 15.136 1.00 12.67 55 ASP C CA 1
ATOM 7092 C C . ASP C 1 59 ? 41.616 7.370 13.734 1.00 12.31 55 ASP C C 1
ATOM 7093 O O . ASP C 1 59 ? 41.833 6.203 13.421 1.00 13.70 55 ASP C O 1
ATOM 7098 N N . GLY C 1 60 ? 41.118 8.269 12.887 1.00 11.66 56 GLY C N 1
ATOM 7099 C CA . GLY C 1 60 ? 40.733 7.901 11.511 1.00 11.83 56 GLY C CA 1
ATOM 7100 C C . GLY C 1 60 ? 39.342 7.287 11.346 1.00 12.04 56 GLY C C 1
ATOM 7101 O O . GLY C 1 60 ? 38.983 6.857 10.246 1.00 13.30 56 GLY C O 1
ATOM 7102 N N . ASN C 1 61 ? 38.551 7.230 12.409 1.00 11.84 57 ASN C N 1
ATOM 7103 C CA . ASN C 1 61 ? 37.151 6.809 12.262 1.00 11.53 57 ASN C CA 1
ATOM 7104 C C . ASN C 1 61 ? 36.371 7.915 11.528 1.00 10.80 57 ASN C C 1
ATOM 7105 O O . ASN C 1 61 ? 36.677 9.100 11.675 1.00 11.37 57 ASN C O 1
ATOM 7110 N N . ARG C 1 62 ? 35.376 7.516 10.757 1.00 10.61 58 ARG C N 1
ATOM 7111 C CA . ARG C 1 62 ? 34.510 8.428 10.046 1.00 10.06 58 ARG C CA 1
ATOM 7112 C C . ARG C 1 62 ? 33.092 8.134 10.505 1.00 10.58 58 ARG C C 1
ATOM 7113 O O . ARG C 1 62 ? 32.573 7.015 10.329 1.00 9.44 58 ARG C O 1
ATOM 7121 N N . LEU C 1 63 ? 32.495 9.142 11.138 1.00 9.36 59 LEU C N 1
ATOM 7122 C CA . LEU C 1 63 ? 31.187 9.006 11.735 1.00 8.64 59 LEU C CA 1
ATOM 7123 C C . LEU C 1 63 ? 30.150 9.758 10.930 1.00 9.49 59 LEU C C 1
ATOM 7124 O O . LEU C 1 63 ? 30.424 10.855 10.390 1.00 9.32 59 LEU C O 1
ATOM 7129 N N . ILE C 1 64 ? 28.967 9.175 10.831 1.00 9.03 60 ILE C N 1
ATOM 7130 C CA . ILE C 1 64 ? 27.852 9.801 10.145 1.00 9.37 60 ILE C CA 1
ATOM 7131 C C . ILE C 1 64 ? 27.291 10.910 11.050 1.00 9.60 60 ILE C C 1
ATOM 7132 O O . ILE C 1 64 ? 26.992 10.673 12.238 1.00 9.73 60 ILE C O 1
ATOM 7137 N N . ASP C 1 65 ? 27.191 12.113 10.481 1.00 9.24 61 ASP C N 1
ATOM 7138 C CA . ASP C 1 65 ? 26.773 13.309 11.203 1.00 9.44 61 ASP C CA 1
ATOM 7139 C C . ASP C 1 65 ? 25.257 13.555 11.108 1.00 9.28 61 ASP C C 1
ATOM 7140 O O . ASP C 1 65 ? 24.774 14.061 10.112 1.00 9.97 61 ASP C O 1
ATOM 7145 N N . LEU C 1 66 ? 24.511 13.150 12.135 1.00 9.33 62 LEU C N 1
ATOM 7146 C CA . LEU C 1 66 ? 23.062 13.410 12.222 1.00 9.20 62 LEU C CA 1
ATOM 7147 C C . LEU C 1 66 ? 22.734 14.542 13.203 1.00 8.43 62 LEU C C 1
ATOM 7148 O O . LEU C 1 66 ? 21.567 14.727 13.603 1.00 9.03 62 LEU C O 1
ATOM 7153 N N . GLY C 1 67 ? 23.769 15.289 13.577 1.00 8.28 63 GLY C N 1
ATOM 7154 C CA . GLY C 1 67 ? 23.653 16.376 14.548 1.00 8.61 63 GLY C CA 1
ATOM 7155 C C . GLY C 1 67 ? 23.866 17.792 14.040 1.00 7.88 63 GLY C C 1
ATOM 7156 O O . GLY C 1 67 ? 23.317 18.738 14.626 1.00 8.29 63 GLY C O 1
ATOM 7157 N N . SER C 1 68 ? 24.673 17.938 12.987 1.00 7.99 64 SER C N 1
ATOM 7158 C CA . SER C 1 68 ? 25.146 19.226 12.446 1.00 7.53 64 SER C CA 1
ATOM 7159 C C . SER C 1 68 ? 25.599 20.234 13.547 1.00 7.94 64 SER C C 1
ATOM 7160 O O . SER C 1 68 ? 25.450 21.448 13.420 1.00 7.14 64 SER C O 1
ATOM 7163 N N . GLY C 1 69 ? 26.241 19.708 14.581 1.00 7.33 65 GLY C N 1
ATOM 7164 C CA . GLY C 1 69 ? 26.736 20.556 15.685 1.00 7.20 65 GLY C CA 1
ATOM 7165 C C . GLY C 1 69 ? 25.621 21.292 16.424 1.00 7.16 65 GLY C C 1
ATOM 7166 O O . GLY C 1 69 ? 25.778 22.431 16.848 1.00 6.76 65 GLY C O 1
ATOM 7167 N N . ILE C 1 70 ? 24.489 20.628 16.561 1.00 7.68 66 ILE C N 1
ATOM 7168 C CA . ILE C 1 70 ? 23.221 21.212 17.026 1.00 8.58 66 ILE C CA 1
ATOM 7169 C C . ILE C 1 70 ? 22.615 22.237 16.053 1.00 8.72 66 ILE C C 1
ATOM 7170 O O . ILE C 1 70 ? 22.389 23.394 16.398 1.00 8.44 66 ILE C O 1
ATOM 7175 N N . ALA C 1 71 ? 22.394 21.792 14.820 1.00 8.91 67 ALA C N 1
ATOM 7176 C CA . ALA C 1 71 ? 21.633 22.520 13.809 1.00 8.93 67 ALA C CA 1
ATOM 7177 C C . ALA C 1 71 ? 22.397 23.771 13.312 1.00 8.22 67 ALA C C 1
ATOM 7178 O O . ALA C 1 71 ? 21.782 24.741 12.874 1.00 8.76 67 ALA C O 1
ATOM 7180 N N . VAL C 1 72 ? 23.737 23.725 13.367 1.00 7.15 68 VAL C N 1
ATOM 7181 C CA . VAL C 1 72 ? 24.579 24.841 12.938 1.00 6.78 68 VAL C CA 1
ATOM 7182 C C . VAL C 1 72 ? 25.103 24.661 11.496 1.00 7.49 68 VAL C C 1
ATOM 7183 O O . VAL C 1 72 ? 24.990 25.593 10.662 1.00 9.10 68 VAL C O 1
ATOM 7187 N N . THR C 1 73 ? 25.709 23.507 11.209 1.00 6.99 69 THR C N 1
ATOM 7188 C CA . THR C 1 73 ? 26.315 23.291 9.901 1.00 6.95 69 THR C CA 1
ATOM 7189 C C . THR C 1 73 ? 25.301 22.767 8.882 1.00 7.78 69 THR C C 1
ATOM 7190 O O . THR C 1 73 ? 25.552 21.779 8.215 1.00 8.10 69 THR C O 1
ATOM 7194 N N . THR C 1 74 ? 24.201 23.496 8.750 1.00 7.98 70 THR C N 1
ATOM 7195 C CA . THR C 1 74 ? 23.103 23.166 7.847 1.00 7.70 70 THR C CA 1
ATOM 7196 C C . THR C 1 74 ? 23.569 23.064 6.397 1.00 8.34 70 THR C C 1
ATOM 7197 O O . THR C 1 74 ? 23.143 22.137 5.624 1.00 9.40 70 THR C O 1
ATOM 7201 N N . VAL C 1 75 ? 24.480 23.959 6.031 1.00 8.20 71 VAL C N 1
ATOM 7202 C CA . VAL C 1 75 ? 25.028 23.969 4.673 1.00 8.60 71 VAL C CA 1
ATOM 7203 C C . VAL C 1 75 ? 26.175 22.966 4.491 1.00 9.68 71 VAL C C 1
ATOM 7204 O O . VAL C 1 75 ? 26.741 22.895 3.386 1.00 9.58 71 VAL C O 1
ATOM 7208 N N . GLY C 1 76 ? 26.517 22.249 5.574 1.00 8.49 72 GLY C N 1
ATOM 7209 C CA . GLY C 1 76 ? 27.662 21.361 5.642 1.00 9.04 72 GLY C CA 1
ATOM 7210 C C . GLY C 1 76 ? 28.827 22.008 6.350 1.00 8.03 72 GLY C C 1
ATOM 7211 O O . GLY C 1 76 ? 28.977 23.221 6.344 1.00 9.45 72 GLY C O 1
ATOM 7212 N N . ASN C 1 77 ? 29.650 21.190 6.998 1.00 7.89 73 ASN C N 1
ATOM 7213 C CA . ASN C 1 77 ? 30.898 21.658 7.581 1.00 7.80 73 ASN C CA 1
ATOM 7214 C C . ASN C 1 77 ? 31.833 22.122 6.485 1.00 7.60 73 ASN C C 1
ATOM 7215 O O . ASN C 1 77 ? 31.888 21.481 5.427 1.00 7.64 73 ASN C O 1
ATOM 7220 N N . SER C 1 78 ? 32.515 23.255 6.700 1.00 7.62 74 SER C N 1
ATOM 7221 C CA . SER C 1 78 ? 33.494 23.774 5.736 1.00 7.88 74 SER C CA 1
ATOM 7222 C C . SER C 1 78 ? 32.936 23.794 4.312 1.00 8.08 74 SER C C 1
ATOM 7223 O O . SER C 1 78 ? 33.569 23.271 3.364 1.00 7.96 74 SER C O 1
ATOM 7226 N N . ALA C 1 79 ? 31.760 24.391 4.156 1.00 8.35 75 ALA C N 1
ATOM 7227 C CA . ALA C 1 79 ? 31.124 24.515 2.829 1.00 8.43 75 ALA C CA 1
ATOM 7228 C C . ALA C 1 79 ? 32.046 25.347 1.927 1.00 8.25 75 ALA C C 1
ATOM 7229 O O . ALA C 1 79 ? 32.648 26.317 2.377 1.00 7.87 75 ALA C O 1
ATOM 7231 N N . PRO C 1 80 ? 32.183 24.970 0.655 1.00 8.83 76 PRO C N 1
ATOM 7232 C CA . PRO C 1 80 ? 33.229 25.606 -0.144 1.00 9.25 76 PRO C CA 1
ATOM 7233 C C . PRO C 1 80 ? 33.150 27.137 -0.223 1.00 8.52 76 PRO C C 1
ATOM 7234 O O . PRO C 1 80 ? 34.168 27.817 -0.114 1.00 8.13 76 PRO C O 1
ATOM 7238 N N . LYS C 1 81 ? 31.955 27.681 -0.438 1.00 8.00 77 LYS C N 1
ATOM 7239 C CA . LYS C 1 81 ? 31.807 29.132 -0.480 1.00 8.70 77 LYS C CA 1
ATOM 7240 C C . LYS C 1 81 ? 32.180 29.787 0.843 1.00 8.53 77 LYS C C 1
ATOM 7241 O O . LYS C 1 81 ? 32.746 30.890 0.870 1.00 7.60 77 LYS C O 1
ATOM 7247 N N . VAL C 1 82 ? 31.881 29.089 1.934 1.00 7.92 78 VAL C N 1
ATOM 7248 C CA . VAL C 1 82 ? 32.172 29.604 3.275 1.00 7.79 78 VAL C CA 1
ATOM 7249 C C . VAL C 1 82 ? 33.674 29.611 3.473 1.00 8.19 78 VAL C C 1
ATOM 7250 O O . VAL C 1 82 ? 34.262 30.601 3.942 1.00 7.14 78 VAL C O 1
ATOM 7254 N N . VAL C 1 83 ? 34.325 28.517 3.103 1.00 8.38 79 VAL C N 1
ATOM 7255 C CA . VAL C 1 83 ? 35.776 28.443 3.178 1.00 7.70 79 VAL C CA 1
ATOM 7256 C C . VAL C 1 83 ? 36.452 29.567 2.376 1.00 8.77 79 VAL C C 1
ATOM 7257 O O . VAL C 1 83 ? 37.352 30.261 2.879 1.00 8.61 79 VAL C O 1
ATOM 7261 N N . GLU C 1 84 ? 36.004 29.775 1.147 1.00 8.62 80 GLU C N 1
ATOM 7262 C CA A GLU C 1 84 ? 36.600 30.816 0.336 0.70 9.53 80 GLU C CA 1
ATOM 7263 C CA B GLU C 1 84 ? 36.509 30.812 0.260 0.30 9.22 80 GLU C CA 1
ATOM 7264 C C . GLU C 1 84 ? 36.395 32.193 0.923 1.00 8.87 80 GLU C C 1
ATOM 7265 O O . GLU C 1 84 ? 37.351 32.993 0.959 1.00 9.72 80 GLU C O 1
ATOM 7276 N N . ALA C 1 85 ? 35.202 32.453 1.448 1.00 8.75 81 ALA C N 1
ATOM 7277 C CA . ALA C 1 85 ? 34.866 33.765 2.003 1.00 8.60 81 ALA C CA 1
ATOM 7278 C C . ALA C 1 85 ? 35.724 34.060 3.233 1.00 8.46 81 ALA C C 1
ATOM 7279 O O . ALA C 1 85 ? 36.244 35.179 3.413 1.00 8.42 81 ALA C O 1
ATOM 7281 N N . VAL C 1 86 ? 35.863 33.050 4.082 1.00 7.50 82 VAL C N 1
ATOM 7282 C CA . VAL C 1 86 ? 36.668 33.182 5.288 1.00 6.87 82 VAL C CA 1
ATOM 7283 C C . VAL C 1 86 ? 38.142 33.399 4.942 1.00 6.65 82 VAL C C 1
ATOM 7284 O O . VAL C 1 86 ? 38.811 34.312 5.507 1.00 5.87 82 VAL C O 1
ATOM 7288 N N . ARG C 1 87 ? 38.671 32.568 4.027 1.00 6.93 83 ARG C N 1
ATOM 7289 C CA . ARG C 1 87 ? 40.062 32.689 3.660 1.00 7.50 83 ARG C CA 1
ATOM 7290 C C . ARG C 1 87 ? 40.394 34.035 3.076 1.00 7.87 83 ARG C C 1
ATOM 7291 O O . ARG C 1 87 ? 41.500 34.562 3.325 1.00 8.91 83 ARG C O 1
ATOM 7299 N N . SER C 1 88 ? 39.489 34.579 2.279 1.00 8.43 84 SER C N 1
ATOM 7300 C CA . SER C 1 88 ? 39.717 35.873 1.662 1.00 9.45 84 SER C CA 1
ATOM 7301 C C . SER C 1 88 ? 39.671 36.992 2.718 1.00 9.37 84 SER C C 1
ATOM 7302 O O . SER C 1 88 ? 40.611 37.821 2.825 1.00 9.28 84 SER C O 1
ATOM 7305 N N . GLN C 1 89 ? 38.609 37.003 3.516 1.00 8.52 85 GLN C N 1
ATOM 7306 C CA . GLN C 1 89 ? 38.434 38.097 4.491 1.00 7.80 85 GLN C CA 1
ATOM 7307 C C . GLN C 1 89 ? 39.540 38.185 5.535 1.00 7.31 85 GLN C C 1
ATOM 7308 O O . GLN C 1 89 ? 39.959 39.285 5.890 1.00 7.44 85 GLN C O 1
ATOM 7314 N N . VAL C 1 90 ? 39.965 37.038 6.062 1.00 6.20 86 VAL C N 1
ATOM 7315 C CA . VAL C 1 90 ? 40.920 37.036 7.134 1.00 6.05 86 VAL C CA 1
ATOM 7316 C C . VAL C 1 90 ? 42.249 37.723 6.757 1.00 6.01 86 VAL C C 1
ATOM 7317 O O . VAL C 1 90 ? 42.905 38.345 7.606 1.00 7.33 86 VAL C O 1
ATOM 7321 N N . GLY C 1 91 ? 42.623 37.682 5.488 1.00 6.88 87 GLY C N 1
ATOM 7322 C CA . GLY C 1 91 ? 43.827 38.387 5.033 1.00 6.65 87 GLY C CA 1
ATOM 7323 C C . GLY C 1 91 ? 43.726 39.909 4.942 1.00 7.13 87 GLY C C 1
ATOM 7324 O O . GLY C 1 91 ? 44.740 40.594 4.871 1.00 8.55 87 GLY C O 1
ATOM 7325 N N . ASP C 1 92 ? 42.500 40.419 4.965 1.00 6.46 88 ASP C N 1
ATOM 7326 C CA . ASP C 1 92 ? 42.213 41.833 4.819 1.00 7.09 88 ASP C CA 1
ATOM 7327 C C . ASP C 1 92 ? 42.052 42.498 6.174 1.00 7.59 88 ASP C C 1
ATOM 7328 O O . ASP C 1 92 ? 42.686 43.528 6.434 1.00 7.84 88 ASP C O 1
ATOM 7333 N N . PHE C 1 93 ? 41.212 41.913 7.027 1.00 7.34 89 PHE C N 1
ATOM 7334 C CA . PHE C 1 93 ? 41.162 42.258 8.458 1.00 6.88 89 PHE C CA 1
ATOM 7335 C C . PHE C 1 93 ? 40.365 41.262 9.250 1.00 6.36 89 PHE C C 1
ATOM 7336 O O . PHE C 1 93 ? 39.433 40.662 8.745 1.00 6.93 89 PHE C O 1
ATOM 7344 N N . THR C 1 94 ? 40.761 41.026 10.486 1.00 5.42 90 THR C N 1
ATOM 7345 C CA . THR C 1 94 ? 40.062 40.094 11.354 1.00 5.44 90 THR C CA 1
ATOM 7346 C C . THR C 1 94 ? 38.931 40.767 12.120 1.00 6.02 90 THR C C 1
ATOM 7347 O O . THR C 1 94 ? 37.963 40.103 12.453 1.00 5.26 90 THR C O 1
ATOM 7351 N N . HIS C 1 95 ? 39.091 42.065 12.420 1.00 5.91 91 HIS C N 1
ATOM 7352 C CA . HIS C 1 95 ? 38.210 42.742 13.350 1.00 5.49 91 HIS C CA 1
ATOM 7353 C C . HIS C 1 95 ? 38.561 44.188 13.354 1.00 5.81 91 HIS C C 1
ATOM 7354 O O . HIS C 1 95 ? 39.744 44.529 13.515 1.00 6.56 91 HIS C O 1
ATOM 7361 N N . THR C 1 96 ? 37.565 45.048 13.191 1.00 5.91 92 THR C N 1
ATOM 7362 C CA . THR C 1 96 ? 37.745 46.476 13.474 1.00 5.34 92 THR C CA 1
ATOM 7363 C C . THR C 1 96 ? 36.813 47.014 14.588 1.00 5.83 92 THR C C 1
ATOM 7364 O O . THR C 1 96 ? 36.991 48.155 15.001 1.00 7.00 92 THR C O 1
ATOM 7368 N N . CYS C 1 97 ? 35.883 46.183 15.047 1.00 5.96 93 CYS C N 1
ATOM 7369 C CA . CYS C 1 97 ? 34.693 46.539 15.856 1.00 5.84 93 CYS C CA 1
ATOM 7370 C C . CYS C 1 97 ? 33.778 47.397 15.027 1.00 5.50 93 CYS C C 1
ATOM 7371 O O . CYS C 1 97 ? 34.122 48.553 14.724 1.00 5.94 93 CYS C O 1
ATOM 7374 N N . PHE C 1 98 ? 32.627 46.853 14.623 1.00 5.74 94 PHE C N 1
ATOM 7375 C CA . PHE C 1 98 ? 31.714 47.656 13.783 1.00 5.65 94 PHE C CA 1
ATOM 7376 C C . PHE C 1 98 ? 31.371 49.005 14.426 1.00 6.32 94 PHE C C 1
ATOM 7377 O O . PHE C 1 98 ? 31.199 50.029 13.730 1.00 7.06 94 PHE C O 1
ATOM 7385 N N . MET C 1 99 ? 31.255 49.012 15.751 1.00 6.65 95 MET C N 1
ATOM 7386 C CA . MET C 1 99 ? 30.966 50.235 16.515 1.00 6.90 95 MET C CA 1
ATOM 7387 C C . MET C 1 99 ? 32.091 51.251 16.501 1.00 6.98 95 MET C C 1
ATOM 7388 O O . MET C 1 99 ? 31.869 52.416 16.837 1.00 6.99 95 MET C O 1
ATOM 7393 N N . VAL C 1 100 ? 33.300 50.836 16.100 1.00 6.52 96 VAL C N 1
ATOM 7394 C CA . VAL C 1 100 ? 34.420 51.769 15.963 1.00 5.60 96 VAL C CA 1
ATOM 7395 C C . VAL C 1 100 ? 34.556 52.125 14.485 1.00 6.09 96 VAL C C 1
ATOM 7396 O O . VAL C 1 100 ? 34.219 53.261 14.068 1.00 6.54 96 VAL C O 1
ATOM 7400 N N . THR C 1 101 ? 35.012 51.162 13.675 1.00 5.71 97 THR C N 1
ATOM 7401 C CA . THR C 1 101 ? 35.184 51.393 12.234 1.00 5.99 97 THR C CA 1
ATOM 7402 C C . THR C 1 101 ? 34.306 50.364 11.493 1.00 6.31 97 THR C C 1
ATOM 7403 O O . THR C 1 101 ? 34.606 49.158 11.473 1.00 5.50 97 THR C O 1
ATOM 7407 N N . PRO C 1 102 ? 33.211 50.848 10.903 1.00 5.41 98 PRO C N 1
ATOM 7408 C CA . PRO C 1 102 ? 32.297 49.927 10.255 1.00 6.00 98 PRO C CA 1
ATOM 7409 C C . PRO C 1 102 ? 32.863 49.345 8.951 1.00 5.66 98 PRO C C 1
ATOM 7410 O O . PRO C 1 102 ? 33.909 49.792 8.452 1.00 6.23 98 PRO C O 1
ATOM 7414 N N . TYR C 1 103 ? 32.159 48.355 8.436 1.00 5.64 99 TYR C N 1
ATOM 7415 C CA . TYR C 1 103 ? 32.560 47.625 7.231 1.00 6.35 99 TYR C CA 1
ATOM 7416 C C . TYR C 1 103 ? 31.325 47.091 6.497 1.00 6.54 99 TYR C C 1
ATOM 7417 O O . TYR C 1 103 ? 30.267 46.833 7.090 1.00 6.04 99 TYR C O 1
ATOM 7426 N N . GLU C 1 104 ? 31.486 46.933 5.182 1.00 6.49 100 GLU C N 1
ATOM 7427 C CA . GLU C 1 104 ? 30.383 46.592 4.290 1.00 6.60 100 GLU C CA 1
ATOM 7428 C C . GLU C 1 104 ? 29.723 45.251 4.612 1.00 6.05 100 GLU C C 1
ATOM 7429 O O . GLU C 1 104 ? 28.507 45.105 4.505 1.00 5.92 100 GLU C O 1
ATOM 7435 N N . GLY C 1 105 ? 30.512 44.275 5.043 1.00 5.95 101 GLY C N 1
ATOM 7436 C CA . GLY C 1 105 ? 29.994 42.916 5.331 1.00 6.16 101 GLY C CA 1
ATOM 7437 C C . GLY C 1 105 ? 28.873 42.912 6.354 1.00 5.76 101 GLY C C 1
ATOM 7438 O O . GLY C 1 105 ? 27.899 42.189 6.217 1.00 6.09 101 GLY C O 1
ATOM 7439 N N . TYR C 1 106 ? 28.989 43.746 7.374 1.00 6.28 102 TYR C N 1
ATOM 7440 C CA . TYR C 1 106 ? 27.942 43.854 8.406 1.00 5.64 102 TYR C CA 1
ATOM 7441 C C . TYR C 1 106 ? 26.664 44.419 7.787 1.00 6.48 102 TYR C C 1
ATOM 7442 O O . TYR C 1 106 ? 25.568 43.877 7.963 1.00 6.72 102 TYR C O 1
ATOM 7451 N N . VAL C 1 107 ? 26.809 45.490 7.045 1.00 6.73 103 VAL C N 1
ATOM 7452 C CA . VAL C 1 107 ? 25.668 46.127 6.383 1.00 6.48 103 VAL C CA 1
ATOM 7453 C C . VAL C 1 107 ? 25.021 45.153 5.379 1.00 6.97 103 VAL C C 1
ATOM 7454 O O . VAL C 1 107 ? 23.805 45.014 5.348 1.00 6.97 103 VAL C O 1
ATOM 7458 N N . ALA C 1 108 ? 25.842 44.458 4.606 1.00 7.11 104 ALA C N 1
ATOM 7459 C CA . ALA C 1 108 ? 25.337 43.522 3.601 1.00 7.30 104 ALA C CA 1
ATOM 7460 C C . ALA C 1 108 ? 24.558 42.364 4.261 1.00 7.38 104 ALA C C 1
ATOM 7461 O O . ALA C 1 108 ? 23.500 41.968 3.768 1.00 7.84 104 ALA C O 1
ATOM 7463 N N . VAL C 1 109 ? 25.068 41.822 5.362 1.00 6.55 105 VAL C N 1
ATOM 7464 C CA . VAL C 1 109 ? 24.346 40.754 6.073 1.00 6.33 105 VAL C CA 1
ATOM 7465 C C . VAL C 1 109 ? 22.984 41.289 6.532 1.00 6.74 105 VAL C C 1
ATOM 7466 O O . VAL C 1 109 ? 21.976 40.608 6.410 1.00 6.83 105 VAL C O 1
ATOM 7470 N N . CYS C 1 110 ? 22.962 42.484 7.095 1.00 6.52 106 CYS C N 1
ATOM 7471 C CA . CYS C 1 110 ? 21.714 43.071 7.550 1.00 6.83 106 CYS C CA 1
ATOM 7472 C C . CYS C 1 110 ? 20.719 43.256 6.399 1.00 7.81 106 CYS C C 1
ATOM 7473 O O . CYS C 1 110 ? 19.532 42.937 6.541 1.00 8.72 106 CYS C O 1
ATOM 7476 N N . GLU C 1 111 ? 21.208 43.748 5.269 1.00 6.73 107 GLU C N 1
ATOM 7477 C CA . GLU C 1 111 ? 20.393 43.862 4.038 1.00 7.47 107 GLU C CA 1
ATOM 7478 C C . GLU C 1 111 ? 19.803 42.505 3.610 1.00 8.17 107 GLU C C 1
ATOM 7479 O O . GLU C 1 111 ? 18.623 42.439 3.249 1.00 8.76 107 GLU C O 1
ATOM 7485 N N . GLN C 1 112 ? 20.587 41.434 3.689 1.00 7.55 108 GLN C N 1
ATOM 7486 C CA . GLN C 1 112 ? 20.099 40.102 3.299 1.00 8.07 108 GLN C CA 1
ATOM 7487 C C . GLN C 1 112 ? 19.074 39.593 4.306 1.00 7.18 108 GLN C C 1
ATOM 7488 O O . GLN C 1 112 ? 18.062 39.058 3.928 1.00 7.12 108 GLN C O 1
ATOM 7494 N N . LEU C 1 113 ? 19.316 39.807 5.590 1.00 6.54 109 LEU C N 1
ATOM 7495 C CA . LEU C 1 113 ? 18.338 39.450 6.592 1.00 7.84 109 LEU C CA 1
ATOM 7496 C C . LEU C 1 113 ? 17.044 40.208 6.358 1.00 8.19 109 LEU C C 1
ATOM 7497 O O . LEU C 1 113 ? 15.960 39.627 6.436 1.00 8.76 109 LEU C O 1
ATOM 7502 N N . ASN C 1 114 ? 17.139 41.501 6.058 1.00 8.28 110 ASN C N 1
ATOM 7503 C CA . ASN C 1 114 ? 15.924 42.302 5.850 1.00 8.34 110 ASN C CA 1
ATOM 7504 C C . ASN C 1 114 ? 15.129 41.740 4.651 1.00 9.21 110 ASN C C 1
ATOM 7505 O O . ASN C 1 114 ? 13.913 41.675 4.692 1.00 9.18 110 ASN C O 1
ATOM 7510 N N . ARG C 1 115 ? 15.848 41.311 3.620 1.00 9.10 111 ARG C N 1
ATOM 7511 C CA . ARG C 1 115 ? 15.244 40.783 2.400 1.00 10.68 111 ARG C CA 1
ATOM 7512 C C . ARG C 1 115 ? 14.564 39.434 2.652 1.00 10.89 111 ARG C C 1
ATOM 7513 O O . ARG C 1 115 ? 13.427 39.204 2.170 1.00 11.30 111 ARG C O 1
ATOM 7521 N N . LEU C 1 116 ? 15.230 38.550 3.380 1.00 9.35 112 LEU C N 1
ATOM 7522 C CA . LEU C 1 116 ? 14.845 37.116 3.462 1.00 10.45 112 LEU C CA 1
ATOM 7523 C C . LEU C 1 116 ? 13.827 36.743 4.555 1.00 10.22 112 LEU C C 1
ATOM 7524 O O . LEU C 1 116 ? 13.216 35.651 4.494 1.00 9.99 112 LEU C O 1
ATOM 7529 N N . THR C 1 117 ? 13.690 37.609 5.569 1.00 9.40 113 THR C N 1
ATOM 7530 C CA . THR C 1 117 ? 12.965 37.239 6.771 1.00 9.15 113 THR C CA 1
ATOM 7531 C C . THR C 1 117 ? 11.452 37.436 6.595 1.00 9.52 113 THR C C 1
ATOM 7532 O O . THR C 1 117 ? 11.010 38.189 5.695 1.00 8.97 113 THR C O 1
ATOM 7536 N N . PRO C 1 118 ? 10.661 36.750 7.440 1.00 10.24 114 PRO C N 1
ATOM 7537 C CA . PRO C 1 118 ? 9.207 36.782 7.323 1.00 10.74 114 PRO C CA 1
ATOM 7538 C C . PRO C 1 118 ? 8.537 37.993 7.956 1.00 11.77 114 PRO C C 1
ATOM 7539 O O . PRO C 1 118 ? 7.326 38.130 7.890 1.00 11.08 114 PRO C O 1
ATOM 7543 N N . VAL C 1 119 ? 9.331 38.864 8.560 1.00 11.74 115 VAL C N 1
ATOM 7544 C CA . VAL C 1 119 ? 8.817 40.147 9.032 1.00 12.14 115 VAL C CA 1
ATOM 7545 C C . VAL C 1 119 ? 8.370 40.955 7.809 1.00 12.42 115 VAL C C 1
ATOM 7546 O O . VAL C 1 119 ? 9.028 40.900 6.777 1.00 12.76 115 VAL C O 1
ATOM 7550 N N . ARG C 1 120 ? 7.230 41.654 7.891 1.00 12.76 116 ARG C N 1
ATOM 7551 C CA . ARG C 1 120 ? 6.730 42.443 6.769 1.00 13.48 116 ARG C CA 1
ATOM 7552 C C . ARG C 1 120 ? 7.065 43.920 6.913 1.00 13.96 116 ARG C C 1
ATOM 7553 O O . ARG C 1 120 ? 7.263 44.415 8.020 1.00 13.82 116 ARG C O 1
ATOM 7561 N N . GLY C 1 121 ? 7.098 44.620 5.782 1.00 14.77 117 GLY C N 1
ATOM 7562 C CA . GLY C 1 121 ? 7.237 46.073 5.780 1.00 15.07 117 GLY C CA 1
ATOM 7563 C C . GLY C 1 121 ? 8.697 46.504 5.915 1.00 14.25 117 GLY C C 1
ATOM 7564 O O . GLY C 1 121 ? 9.599 45.738 5.602 1.00 14.06 117 GLY C O 1
ATOM 7565 N N . ASP C 1 122 ? 8.910 47.741 6.348 1.00 13.94 118 ASP C N 1
ATOM 7566 C CA . ASP C 1 122 ? 10.263 48.301 6.486 1.00 14.12 118 ASP C CA 1
ATOM 7567 C C . ASP C 1 122 ? 10.950 47.619 7.682 1.00 12.37 118 ASP C C 1
ATOM 7568 O O . ASP C 1 122 ? 10.368 47.515 8.768 1.00 11.35 118 ASP C O 1
ATOM 7573 N N . LYS C 1 123 ? 12.176 47.179 7.462 1.00 11.21 119 LYS C N 1
ATOM 7574 C CA . LYS C 1 123 ? 12.915 46.380 8.453 1.00 10.79 119 LYS C CA 1
ATOM 7575 C C . LYS C 1 123 ? 14.309 46.943 8.742 1.00 9.84 119 LYS C C 1
ATOM 7576 O O . LYS C 1 123 ? 14.906 47.635 7.908 1.00 9.55 119 LYS C O 1
ATOM 7582 N N . ARG C 1 124 ? 14.833 46.609 9.912 1.00 8.23 120 ARG C N 1
ATOM 7583 C CA . ARG C 1 124 ? 16.237 46.813 10.227 1.00 7.91 120 ARG C CA 1
ATOM 7584 C C . ARG C 1 124 ? 16.756 45.578 10.963 1.00 6.98 120 ARG C C 1
ATOM 7585 O O . ARG C 1 124 ? 15.968 44.817 11.523 1.00 7.20 120 ARG C O 1
ATOM 7593 N N . SER C 1 125 ? 18.075 45.414 10.989 1.00 6.86 121 SER C N 1
ATOM 7594 C CA . SER C 1 125 ? 18.690 44.329 11.710 1.00 6.32 121 SER C CA 1
ATOM 7595 C C . SER C 1 125 ? 19.857 44.829 12.563 1.00 6.12 121 SER C C 1
ATOM 7596 O O . SER C 1 125 ? 20.310 45.958 12.421 1.00 5.64 121 SER C O 1
ATOM 7599 N N . ALA C 1 126 ? 20.303 43.983 13.477 1.00 6.36 122 ALA C N 1
ATOM 7600 C CA . ALA C 1 126 ? 21.548 44.205 14.226 1.00 5.46 122 ALA C CA 1
ATOM 7601 C C . ALA C 1 126 ? 22.197 42.830 14.468 1.00 5.88 122 ALA C C 1
ATOM 7602 O O . ALA C 1 126 ? 21.497 41.834 14.594 1.00 6.72 122 ALA C O 1
ATOM 7604 N N . LEU C 1 127 ? 23.525 42.780 14.552 1.00 6.16 123 LEU C N 1
ATOM 7605 C CA . LEU C 1 127 ? 24.255 41.515 14.594 1.00 5.78 123 LEU C CA 1
ATOM 7606 C C . LEU C 1 127 ? 25.020 41.359 15.907 1.00 5.42 123 LEU C C 1
ATOM 7607 O O . LEU C 1 127 ? 25.550 42.335 16.445 1.00 7.00 123 LEU C O 1
ATOM 7612 N N . PHE C 1 128 ? 25.064 40.130 16.413 1.00 5.45 124 PHE C N 1
ATOM 7613 C CA . PHE C 1 128 ? 25.731 39.830 17.667 1.00 5.74 124 PHE C CA 1
ATOM 7614 C C . PHE C 1 128 ? 26.523 38.548 17.414 1.00 5.87 124 PHE C C 1
ATOM 7615 O O . PHE C 1 128 ? 26.788 38.210 16.238 1.00 6.22 124 PHE C O 1
ATOM 7623 N N . ASN C 1 129 ? 26.932 37.830 18.461 1.00 6.08 125 ASN C N 1
ATOM 7624 C CA . ASN C 1 129 ? 27.695 36.583 18.264 1.00 6.60 125 ASN C CA 1
ATOM 7625 C C . ASN C 1 129 ? 26.884 35.315 18.485 1.00 7.82 125 ASN C C 1
ATOM 7626 O O . ASN C 1 129 ? 26.782 34.488 17.611 1.00 8.62 125 ASN C O 1
ATOM 7631 N N . SER C 1 130 ? 26.246 35.198 19.638 1.00 7.16 126 SER C N 1
ATOM 7632 C CA . SER C 1 130 ? 25.541 33.977 19.990 1.00 7.24 126 SER C CA 1
ATOM 7633 C C . SER C 1 130 ? 24.017 34.113 19.942 1.00 6.84 126 SER C C 1
ATOM 7634 O O . SER C 1 130 ? 23.458 35.209 20.015 1.00 7.07 126 SER C O 1
ATOM 7637 N N . GLY C 1 131 ? 23.348 32.983 19.888 1.00 6.48 127 GLY C N 1
ATOM 7638 C CA . GLY C 1 131 ? 21.908 32.974 19.946 1.00 6.16 127 GLY C CA 1
ATOM 7639 C C . GLY C 1 131 ? 21.403 33.604 21.242 1.00 7.02 127 GLY C C 1
ATOM 7640 O O . GLY C 1 131 ? 20.432 34.367 21.206 1.00 5.55 127 GLY C O 1
ATOM 7641 N N . SER C 1 132 ? 22.059 33.321 22.377 1.00 6.48 128 SER C N 1
ATOM 7642 C CA A SER C 1 132 ? 21.667 33.900 23.673 0.70 7.16 128 SER C CA 1
ATOM 7643 C CA B SER C 1 132 ? 21.621 33.897 23.647 0.30 6.19 128 SER C CA 1
ATOM 7644 C C . SER C 1 132 ? 21.750 35.421 23.600 1.00 5.95 128 SER C C 1
ATOM 7645 O O . SER C 1 132 ? 20.868 36.125 24.063 1.00 5.68 128 SER C O 1
ATOM 7650 N N . GLU C 1 133 ? 22.854 35.916 23.047 1.00 5.81 129 GLU C N 1
ATOM 7651 C CA . GLU C 1 133 ? 22.991 37.379 22.865 1.00 5.86 129 GLU C CA 1
ATOM 7652 C C . GLU C 1 133 ? 21.871 37.980 22.013 1.00 5.67 129 GLU C C 1
ATOM 7653 O O . GLU C 1 133 ? 21.364 39.055 22.299 1.00 4.94 129 GLU C O 1
ATOM 7659 N N . ALA C 1 134 ? 21.531 37.311 20.926 1.00 5.69 130 ALA C N 1
ATOM 7660 C CA . ALA C 1 134 ? 20.491 37.828 20.041 1.00 6.01 130 ALA C CA 1
ATOM 7661 C C . ALA C 1 134 ? 19.117 37.821 20.714 1.00 5.05 130 ALA C C 1
ATOM 7662 O O . ALA C 1 134 ? 18.392 38.814 20.601 1.00 4.78 130 ALA C O 1
ATOM 7664 N N . VAL C 1 135 ? 18.786 36.760 21.467 1.00 5.07 131 VAL C N 1
ATOM 7665 C CA . VAL C 1 135 ? 17.559 36.755 22.236 1.00 6.31 131 VAL C CA 1
ATOM 7666 C C . VAL C 1 135 ? 17.560 37.926 23.247 1.00 6.37 131 VAL C C 1
ATOM 7667 O O . VAL C 1 135 ? 16.556 38.658 23.374 1.00 5.22 131 VAL C O 1
ATOM 7671 N N . GLU C 1 136 ? 18.662 38.086 23.963 1.00 6.50 132 GLU C N 1
ATOM 7672 C CA . GLU C 1 136 ? 18.833 39.206 24.909 1.00 6.64 132 GLU C CA 1
ATOM 7673 C C . GLU C 1 136 ? 18.536 40.548 24.221 1.00 6.15 132 GLU C C 1
ATOM 7674 O O . GLU C 1 136 ? 17.855 41.400 24.767 1.00 5.07 132 GLU C O 1
ATOM 7680 N N . ASN C 1 137 ? 19.065 40.716 23.028 1.00 5.36 133 ASN C N 1
ATOM 7681 C CA . ASN C 1 137 ? 18.884 41.951 22.319 1.00 5.97 133 ASN C CA 1
ATOM 7682 C C . ASN C 1 137 ? 17.456 42.141 21.822 1.00 5.55 133 ASN C C 1
ATOM 7683 O O . ASN C 1 137 ? 16.939 43.270 21.846 1.00 5.19 133 ASN C O 1
ATOM 7688 N N . ALA C 1 138 ? 16.805 41.075 21.389 1.00 4.79 134 ALA C N 1
ATOM 7689 C CA . ALA C 1 138 ? 15.399 41.205 20.983 1.00 5.26 134 ALA C CA 1
ATOM 7690 C C . ALA C 1 138 ? 14.551 41.657 22.185 1.00 5.64 134 ALA C C 1
ATOM 7691 O O . ALA C 1 138 ? 13.630 42.465 22.035 1.00 6.22 134 ALA C O 1
ATOM 7693 N N . VAL C 1 139 ? 14.876 41.156 23.370 1.00 6.20 135 VAL C N 1
ATOM 7694 C CA . VAL C 1 139 ? 14.150 41.592 24.606 1.00 6.35 135 VAL C CA 1
ATOM 7695 C C . VAL C 1 139 ? 14.418 43.057 24.923 1.00 6.71 135 VAL C C 1
ATOM 7696 O O . VAL C 1 139 ? 13.485 43.812 25.228 1.00 6.59 135 VAL C O 1
ATOM 7700 N N . LYS C 1 140 ? 15.691 43.469 24.853 1.00 7.00 136 LYS C N 1
ATOM 7701 C CA . LYS C 1 140 ? 16.082 44.864 25.052 1.00 8.08 136 LYS C CA 1
ATOM 7702 C C . LYS C 1 140 ? 15.319 45.790 24.105 1.00 7.81 136 LYS C C 1
ATOM 7703 O O . LYS C 1 140 ? 14.850 46.839 24.499 1.00 7.96 136 LYS C O 1
ATOM 7709 N N . ILE C 1 141 ? 15.226 45.390 22.833 1.00 7.09 137 ILE C N 1
ATOM 7710 C CA . ILE C 1 141 ? 14.582 46.170 21.801 1.00 6.43 137 ILE C CA 1
ATOM 7711 C C . ILE C 1 141 ? 13.086 46.298 22.097 1.00 6.58 137 ILE C C 1
ATOM 7712 O O . ILE C 1 141 ? 12.518 47.404 22.031 1.00 7.04 137 ILE C O 1
ATOM 7717 N N . ALA C 1 142 ? 12.452 45.190 22.486 1.00 6.47 138 ALA C N 1
ATOM 7718 C CA . ALA C 1 142 ? 11.036 45.205 22.782 1.00 7.13 138 ALA C CA 1
ATOM 7719 C C . ALA C 1 142 ? 10.722 46.093 23.999 1.00 6.48 138 ALA C C 1
ATOM 7720 O O . ALA C 1 142 ? 9.737 46.820 23.987 1.00 7.98 138 ALA C O 1
ATOM 7722 N N . ARG C 1 143 ? 11.532 46.008 25.048 1.00 6.96 139 ARG C N 1
ATOM 7723 C CA . ARG C 1 143 ? 11.341 46.804 26.262 1.00 7.19 139 ARG C CA 1
ATOM 7724 C C . ARG C 1 143 ? 11.555 48.280 25.955 1.00 8.04 139 ARG C C 1
ATOM 7725 O O . ARG C 1 143 ? 10.779 49.140 26.396 1.00 8.76 139 ARG C O 1
ATOM 7733 N N . SER C 1 144 ? 12.599 48.577 25.205 1.00 8.12 140 SER C N 1
ATOM 7734 C CA . SER C 1 144 ? 12.888 49.944 24.806 1.00 9.09 140 SER C CA 1
ATOM 7735 C C . SER C 1 144 ? 11.740 50.558 24.000 1.00 8.70 140 SER C C 1
ATOM 7736 O O . SER C 1 144 ? 11.320 51.702 24.253 1.00 9.24 140 SER C O 1
ATOM 7739 N N . HIS C 1 145 ? 11.232 49.791 23.046 1.00 8.48 141 HIS C N 1
ATOM 7740 C CA . HIS C 1 145 ? 10.142 50.222 22.190 1.00 8.29 141 HIS C CA 1
ATOM 7741 C C . HIS C 1 145 ? 8.832 50.438 22.919 1.00 8.76 141 HIS C C 1
ATOM 7742 O O . HIS C 1 145 ? 8.133 51.431 22.656 1.00 9.24 141 HIS C O 1
ATOM 7749 N N . THR C 1 146 ? 8.476 49.497 23.792 1.00 8.66 142 THR C N 1
ATOM 7750 C CA . THR C 1 146 ? 7.169 49.497 24.405 1.00 9.27 142 THR C CA 1
ATOM 7751 C C . THR C 1 146 ? 7.125 50.265 25.722 1.00 10.11 142 THR C C 1
ATOM 7752 O O . THR C 1 146 ? 6.048 50.710 26.117 1.00 9.46 142 THR C O 1
ATOM 7756 N N . HIS C 1 147 ? 8.271 50.421 26.374 1.00 10.69 143 HIS C N 1
ATOM 7757 C CA . HIS C 1 147 ? 8.387 50.967 27.734 1.00 11.87 143 HIS C CA 1
ATOM 7758 C C . HIS C 1 147 ? 7.577 50.113 28.724 1.00 11.50 143 HIS C C 1
ATOM 7759 O O . HIS C 1 147 ? 7.136 50.605 29.770 1.00 11.90 143 HIS C O 1
ATOM 7766 N N . LYS C 1 148 ? 7.426 48.827 28.414 1.00 8.96 144 LYS C N 1
ATOM 7767 C CA . LYS C 1 148 ? 6.753 47.857 29.300 1.00 8.41 144 LYS C CA 1
ATOM 7768 C C . LYS C 1 148 ? 7.796 46.814 29.753 1.00 8.43 144 LYS C C 1
ATOM 7769 O O . LYS C 1 148 ? 8.744 46.528 29.014 1.00 8.05 144 LYS C O 1
ATOM 7775 N N . PRO C 1 149 ? 7.639 46.252 30.960 1.00 8.59 145 PRO C N 1
ATOM 7776 C CA . PRO C 1 149 ? 8.716 45.401 31.492 1.00 8.27 145 PRO C CA 1
ATOM 7777 C C . PRO C 1 149 ? 8.674 43.882 31.191 1.00 8.16 145 PRO C C 1
ATOM 7778 O O . PRO C 1 149 ? 9.743 43.261 31.005 1.00 8.02 145 PRO C O 1
ATOM 7782 N N . ALA C 1 150 ? 7.485 43.291 31.168 1.00 8.19 146 ALA C N 1
ATOM 7783 C CA . ALA C 1 150 ? 7.369 41.830 31.261 1.00 6.97 146 ALA C CA 1
ATOM 7784 C C . ALA C 1 150 ? 7.660 41.136 29.963 1.00 6.67 146 ALA C C 1
ATOM 7785 O O . ALA C 1 150 ? 7.430 41.690 28.857 1.00 6.48 146 ALA C O 1
ATOM 7787 N N . VAL C 1 151 ? 8.176 39.915 30.053 1.00 6.51 147 VAL C N 1
ATOM 7788 C CA . VAL C 1 151 ? 8.326 39.074 28.843 1.00 6.70 147 VAL C CA 1
ATOM 7789 C C . VAL C 1 151 ? 7.744 37.704 29.203 1.00 7.39 147 VAL C C 1
ATOM 7790 O O . VAL C 1 151 ? 7.937 37.211 30.328 1.00 6.98 147 VAL C O 1
ATOM 7794 N N . VAL C 1 152 ? 7.003 37.111 28.270 1.00 8.04 148 VAL C N 1
ATOM 7795 C CA . VAL C 1 152 ? 6.440 35.791 28.506 1.00 8.72 148 VAL C CA 1
ATOM 7796 C C . VAL C 1 152 ? 7.052 34.760 27.551 1.00 8.31 148 VAL C C 1
ATOM 7797 O O . VAL C 1 152 ? 7.204 35.007 26.351 1.00 7.47 148 VAL C O 1
ATOM 7801 N N . ALA C 1 153 ? 7.448 33.629 28.121 1.00 8.23 149 ALA C N 1
ATOM 7802 C CA . ALA C 1 153 ? 7.974 32.518 27.351 1.00 7.53 149 ALA C CA 1
ATOM 7803 C C . ALA C 1 153 ? 7.147 31.282 27.713 1.00 8.54 149 ALA C C 1
ATOM 7804 O O . ALA C 1 153 ? 6.253 31.331 28.582 1.00 8.66 149 ALA C O 1
ATOM 7806 N N . PHE C 1 154 ? 7.428 30.173 27.053 1.00 7.80 150 PHE C N 1
ATOM 7807 C CA . PHE C 1 154 ? 6.541 29.024 27.129 1.00 8.13 150 PHE C CA 1
ATOM 7808 C C . PHE C 1 154 ? 7.081 27.802 27.832 1.00 9.51 150 PHE C C 1
ATOM 7809 O O . PHE C 1 154 ? 8.289 27.627 27.987 1.00 9.19 150 PHE C O 1
ATOM 7817 N N . ASP C 1 155 ? 6.176 26.941 28.283 1.00 9.74 151 ASP C N 1
ATOM 7818 C CA A ASP C 1 155 ? 6.561 25.593 28.725 0.50 9.74 151 ASP C CA 1
ATOM 7819 C CA B ASP C 1 155 ? 6.596 25.626 28.744 0.50 9.73 151 ASP C CA 1
ATOM 7820 C C . ASP C 1 155 ? 7.400 24.963 27.624 1.00 9.62 151 ASP C C 1
ATOM 7821 O O . ASP C 1 155 ? 7.143 25.211 26.430 1.00 8.09 151 ASP C O 1
ATOM 7830 N N . HIS C 1 156 ? 8.409 24.168 28.024 1.00 9.23 152 HIS C N 1
ATOM 7831 C CA . HIS C 1 156 ? 9.301 23.472 27.089 1.00 9.44 152 HIS C CA 1
ATOM 7832 C C . HIS C 1 156 ? 10.216 24.386 26.263 1.00 8.89 152 HIS C C 1
ATOM 7833 O O . HIS C 1 156 ? 10.870 23.887 25.342 1.00 9.47 152 HIS C O 1
ATOM 7840 N N . ALA C 1 157 ? 10.277 25.695 26.577 1.00 7.66 153 ALA C N 1
ATOM 7841 C CA . ALA C 1 157 ? 11.098 26.640 25.810 1.00 7.99 153 ALA C CA 1
ATOM 7842 C C . ALA C 1 157 ? 12.553 26.528 26.181 1.00 6.96 153 ALA C C 1
ATOM 7843 O O . ALA C 1 157 ? 12.902 26.203 27.337 1.00 6.98 153 ALA C O 1
ATOM 7845 N N . TYR C 1 158 ? 13.407 26.797 25.210 1.00 6.95 154 TYR C N 1
ATOM 7846 C CA . TYR C 1 158 ? 14.847 26.951 25.437 1.00 7.26 154 TYR C CA 1
ATOM 7847 C C . TYR C 1 158 ? 15.319 28.197 24.656 1.00 7.07 154 TYR C C 1
ATOM 7848 O O . TYR C 1 158 ? 15.043 28.342 23.466 1.00 7.70 154 TYR C O 1
ATOM 7857 N N . HIS C 1 159 ? 16.018 29.110 25.337 1.00 7.03 155 HIS C N 1
ATOM 7858 C CA . HIS C 1 159 ? 16.440 30.376 24.765 1.00 5.60 155 HIS C CA 1
ATOM 7859 C C . HIS C 1 159 ? 17.893 30.768 25.062 1.00 6.71 155 HIS C C 1
ATOM 7860 O O . HIS C 1 159 ? 18.375 31.758 24.514 1.00 7.30 155 HIS C O 1
ATOM 7867 N N . GLY C 1 160 ? 18.598 30.000 25.894 1.00 7.81 156 GLY C N 1
ATOM 7868 C CA . GLY C 1 160 ? 20.008 30.205 26.112 1.00 7.63 156 GLY C CA 1
ATOM 7869 C C . GLY C 1 160 ? 20.506 30.101 27.546 1.00 8.53 156 GLY C C 1
ATOM 7870 O O . GLY C 1 160 ? 19.750 29.750 28.464 1.00 8.17 156 GLY C O 1
ATOM 7871 N N . ARG C 1 161 ? 21.788 30.465 27.737 1.00 7.90 157 ARG C N 1
ATOM 7872 C CA . ARG C 1 161 ? 22.484 30.203 28.985 1.00 8.69 157 ARG C CA 1
ATOM 7873 C C . ARG C 1 161 ? 23.000 31.468 29.723 1.00 8.91 157 ARG C C 1
ATOM 7874 O O . ARG C 1 161 ? 23.701 31.330 30.718 1.00 9.50 157 ARG C O 1
ATOM 7882 N N . THR C 1 162 ? 22.589 32.661 29.284 1.00 6.32 158 THR C N 1
ATOM 7883 C CA . THR C 1 162 ? 22.853 33.880 30.066 1.00 6.32 158 THR C CA 1
ATOM 7884 C C . THR C 1 162 ? 21.774 33.953 31.138 1.00 5.61 158 THR C C 1
ATOM 7885 O O . THR C 1 162 ? 20.785 33.215 31.084 1.00 5.84 158 THR C O 1
ATOM 7889 N N . ASN C 1 163 ? 21.935 34.865 32.089 1.00 6.01 159 ASN C N 1
ATOM 7890 C CA . ASN C 1 163 ? 20.971 34.952 33.170 1.00 6.04 159 ASN C CA 1
ATOM 7891 C C . ASN C 1 163 ? 19.535 35.159 32.663 1.00 5.94 159 ASN C C 1
ATOM 7892 O O . ASN C 1 163 ? 18.615 34.419 33.053 1.00 6.91 159 ASN C O 1
ATOM 7897 N N . LEU C 1 164 ? 19.331 36.119 31.766 1.00 5.11 160 LEU C N 1
ATOM 7898 C CA . LEU C 1 164 ? 17.966 36.399 31.265 1.00 6.03 160 LEU C CA 1
ATOM 7899 C C . LEU C 1 164 ? 17.495 35.276 30.356 1.00 5.46 160 LEU C C 1
ATOM 7900 O O . LEU C 1 164 ? 16.302 34.904 30.364 1.00 4.75 160 LEU C O 1
ATOM 7905 N N . THR C 1 165 ? 18.390 34.688 29.563 1.00 5.14 161 THR C N 1
ATOM 7906 C CA . THR C 1 165 ? 17.932 33.607 28.683 1.00 6.01 161 THR C CA 1
ATOM 7907 C C . THR C 1 165 ? 17.680 32.292 29.442 1.00 6.18 161 THR C C 1
ATOM 7908 O O . THR C 1 165 ? 16.825 31.527 29.063 1.00 5.51 161 THR C O 1
ATOM 7912 N N . MET C 1 166 ? 18.410 32.074 30.528 1.00 6.47 162 MET C N 1
ATOM 7913 C CA . MET C 1 166 ? 18.094 31.026 31.494 1.00 6.41 162 MET C CA 1
ATOM 7914 C C . MET C 1 166 ? 16.715 31.258 32.087 1.00 7.18 162 MET C C 1
ATOM 7915 O O . MET C 1 166 ? 15.925 30.317 32.194 1.00 6.75 162 MET C O 1
ATOM 7920 N N . ALA C 1 167 ? 16.417 32.499 32.481 1.00 7.06 163 ALA C N 1
ATOM 7921 C CA . ALA C 1 167 ? 15.064 32.853 32.944 1.00 6.80 163 ALA C CA 1
ATOM 7922 C C . ALA C 1 167 ? 13.983 32.442 31.953 1.00 6.66 163 ALA C C 1
ATOM 7923 O O . ALA C 1 167 ? 12.975 31.829 32.330 1.00 7.44 163 ALA C O 1
ATOM 7925 N N . LEU C 1 168 ? 14.203 32.768 30.685 1.00 6.31 164 LEU C N 1
ATOM 7926 C CA . LEU C 1 168 ? 13.256 32.421 29.622 1.00 6.00 164 LEU C CA 1
ATOM 7927 C C . LEU C 1 168 ? 13.149 30.930 29.330 1.00 6.71 164 LEU C C 1
ATOM 7928 O O . LEU C 1 168 ? 12.119 30.460 28.868 1.00 6.16 164 LEU C O 1
ATOM 7933 N N . THR C 1 169 ? 14.213 30.202 29.590 1.00 7.00 165 THR C N 1
ATOM 7934 C CA . THR C 1 169 ? 14.264 28.748 29.415 1.00 7.31 165 THR C CA 1
ATOM 7935 C C . THR C 1 169 ? 13.452 28.049 30.506 1.00 8.20 165 THR C C 1
ATOM 7936 O O . THR C 1 169 ? 13.541 28.433 31.655 1.00 7.50 165 THR C O 1
ATOM 7940 N N . ALA C 1 170 ? 12.683 27.012 30.151 1.00 8.26 166 ALA C N 1
ATOM 7941 C CA . ALA C 1 170 ? 11.802 26.350 31.110 1.00 9.19 166 ALA C CA 1
ATOM 7942 C C . ALA C 1 170 ? 12.535 25.348 32.018 1.00 9.74 166 ALA C C 1
ATOM 7943 O O . ALA C 1 170 ? 12.361 25.353 33.236 1.00 11.46 166 ALA C O 1
ATOM 7945 N N . LYS C 1 171 ? 13.366 24.495 31.444 1.00 9.71 167 LYS C N 1
ATOM 7946 C CA . LYS C 1 171 ? 13.949 23.389 32.214 1.00 9.61 167 LYS C CA 1
ATOM 7947 C C . LYS C 1 171 ? 15.197 23.777 33.025 1.00 8.68 167 LYS C C 1
ATOM 7948 O O . LYS C 1 171 ? 16.139 24.376 32.509 1.00 8.50 167 LYS C O 1
ATOM 7954 N N . VAL C 1 172 ? 15.214 23.410 34.300 1.00 8.35 168 VAL C N 1
ATOM 7955 C CA . VAL C 1 172 ? 16.300 23.769 35.216 1.00 8.67 168 VAL C CA 1
ATOM 7956 C C . VAL C 1 172 ? 17.529 22.855 35.079 1.00 10.33 168 VAL C C 1
ATOM 7957 O O . VAL C 1 172 ? 18.646 23.345 35.143 1.00 8.72 168 VAL C O 1
ATOM 7961 N N . MET C 1 173 ? 17.330 21.553 34.853 1.00 11.49 169 MET C N 1
ATOM 7962 C CA A MET C 1 173 ? 18.444 20.612 34.744 0.50 12.37 169 MET C CA 1
ATOM 7963 C CA B MET C 1 173 ? 18.456 20.606 34.745 0.50 12.52 169 MET C CA 1
ATOM 7964 C C . MET C 1 173 ? 18.775 20.361 33.274 1.00 12.11 169 MET C C 1
ATOM 7965 O O . MET C 1 173 ? 17.954 19.793 32.545 1.00 12.70 169 MET C O 1
ATOM 7974 N N . PRO C 1 174 ? 19.983 20.757 32.820 1.00 10.43 170 PRO C N 1
ATOM 7975 C CA . PRO C 1 174 ? 21.117 21.337 33.504 1.00 10.46 170 PRO C CA 1
ATOM 7976 C C . PRO C 1 174 ? 21.228 22.867 33.348 1.00 9.49 170 PRO C C 1
ATOM 7977 O O . PRO C 1 174 ? 22.164 23.463 33.894 1.00 9.14 170 PRO C O 1
ATOM 7981 N N . TYR C 1 175 ? 20.308 23.483 32.623 1.00 8.70 171 TYR C N 1
ATOM 7982 C CA . TYR C 1 175 ? 20.511 24.848 32.131 1.00 8.41 171 TYR C CA 1
ATOM 7983 C C . TYR C 1 175 ? 20.506 25.937 33.201 1.00 8.73 171 TYR C C 1
ATOM 7984 O O . TYR C 1 175 ? 21.160 26.958 33.020 1.00 10.82 171 TYR C O 1
ATOM 7993 N N . LYS C 1 176 ? 19.747 25.747 34.278 1.00 8.10 172 LYS C N 1
ATOM 7994 C CA . LYS C 1 176 ? 19.510 26.841 35.245 1.00 7.55 172 LYS C CA 1
ATOM 7995 C C . LYS C 1 176 ? 19.962 26.519 36.672 1.00 7.94 172 LYS C C 1
ATOM 7996 O O . LYS C 1 176 ? 19.990 27.392 37.523 1.00 9.51 172 LYS C O 1
ATOM 8002 N N . ASP C 1 177 ? 20.245 25.261 36.959 1.00 9.19 173 ASP C N 1
ATOM 8003 C CA . ASP C 1 177 ? 20.321 24.785 38.344 1.00 10.24 173 ASP C CA 1
ATOM 8004 C C . ASP C 1 177 ? 21.451 25.469 39.125 1.00 10.22 173 ASP C C 1
ATOM 8005 O O . ASP C 1 177 ? 22.617 25.379 38.760 1.00 9.40 173 ASP C O 1
ATOM 8010 N N . GLY C 1 178 ? 21.084 26.132 40.212 1.00 9.92 174 GLY C N 1
ATOM 8011 C CA . GLY C 1 178 ? 22.009 26.846 41.068 1.00 10.59 174 GLY C CA 1
ATOM 8012 C C . GLY C 1 178 ? 22.595 28.128 40.526 1.00 10.74 174 GLY C C 1
ATOM 8013 O O . GLY C 1 178 ? 23.474 28.713 41.175 1.00 12.28 174 GLY C O 1
ATOM 8014 N N . PHE C 1 179 ? 22.129 28.599 39.366 1.00 9.02 175 PHE C N 1
ATOM 8015 C CA . PHE C 1 179 ? 22.748 29.759 38.716 1.00 9.15 175 PHE C CA 1
ATOM 8016 C C . PHE C 1 179 ? 22.003 31.086 38.896 1.00 9.00 175 PHE C C 1
ATOM 8017 O O . PHE C 1 179 ? 22.420 32.132 38.349 1.00 9.63 175 PHE C O 1
ATOM 8025 N N . GLY C 1 180 ? 20.899 31.075 39.638 1.00 8.52 176 GLY C N 1
ATOM 8026 C CA . GLY C 1 180 ? 20.132 32.296 39.859 1.00 8.52 176 GLY C CA 1
ATOM 8027 C C . GLY C 1 180 ? 20.650 33.106 41.036 1.00 8.80 176 GLY C C 1
ATOM 8028 O O . GLY C 1 180 ? 21.722 32.817 41.585 1.00 8.82 176 GLY C O 1
ATOM 8029 N N . PRO C 1 181 ? 19.881 34.111 41.460 1.00 8.84 177 PRO C N 1
ATOM 8030 C CA . PRO C 1 181 ? 18.544 34.480 41.022 1.00 8.22 177 PRO C CA 1
ATOM 8031 C C . PRO C 1 181 ? 18.449 35.051 39.620 1.00 7.98 177 PRO C C 1
ATOM 8032 O O . PRO C 1 181 ? 19.394 35.654 39.090 1.00 8.66 177 PRO C O 1
ATOM 8036 N N . PHE C 1 182 ? 17.303 34.827 38.996 1.00 8.13 178 PHE C N 1
ATOM 8037 C CA . PHE C 1 182 ? 17.107 35.172 37.612 1.00 8.81 178 PHE C CA 1
ATOM 8038 C C . PHE C 1 182 ? 16.428 36.529 37.350 1.00 8.88 178 PHE C C 1
ATOM 8039 O O . PHE C 1 182 ? 15.663 37.052 38.169 1.00 8.81 178 PHE C O 1
ATOM 8047 N N . ALA C 1 183 ? 16.737 37.073 36.181 1.00 8.50 179 ALA C N 1
ATOM 8048 C CA . ALA C 1 183 ? 16.168 38.309 35.684 1.00 8.90 179 ALA C CA 1
ATOM 8049 C C . ALA C 1 183 ? 14.643 38.366 35.960 1.00 9.05 179 ALA C C 1
ATOM 8050 O O . ALA C 1 183 ? 13.936 37.393 35.692 1.00 9.24 179 ALA C O 1
ATOM 8052 N N . PRO C 1 184 ? 14.158 39.494 36.481 1.00 9.96 180 PRO C N 1
ATOM 8053 C CA . PRO C 1 184 ? 12.768 39.633 36.910 1.00 10.08 180 PRO C CA 1
ATOM 8054 C C . PRO C 1 184 ? 11.793 39.878 35.766 1.00 9.58 180 PRO C C 1
ATOM 8055 O O . PRO C 1 184 ? 12.216 40.195 34.636 1.00 8.96 180 PRO C O 1
ATOM 8059 N N . GLU C 1 185 ? 10.504 39.744 36.083 1.00 8.74 181 GLU C N 1
ATOM 8060 C CA . GLU C 1 185 ? 9.399 40.012 35.139 1.00 8.89 181 GLU C CA 1
ATOM 8061 C C . GLU C 1 185 ? 9.431 39.104 33.892 1.00 7.80 181 GLU C C 1
ATOM 8062 O O . GLU C 1 185 ? 9.009 39.501 32.803 1.00 7.96 181 GLU C O 1
ATOM 8068 N N . ILE C 1 186 ? 9.871 37.859 34.114 1.00 7.63 182 ILE C N 1
ATOM 8069 C CA . ILE C 1 186 ? 9.798 36.798 33.123 1.00 8.20 182 ILE C CA 1
ATOM 8070 C C . ILE C 1 186 ? 8.706 35.822 33.582 1.00 8.53 182 ILE C C 1
ATOM 8071 O O . ILE C 1 186 ? 8.708 35.398 34.736 1.00 8.99 182 ILE C O 1
ATOM 8076 N N . TYR C 1 187 ? 7.759 35.522 32.705 1.00 7.99 183 TYR C N 1
ATOM 8077 C CA . TYR C 1 187 ? 6.589 34.704 33.001 1.00 8.50 183 TYR C CA 1
ATOM 8078 C C . TYR C 1 187 ? 6.498 33.508 32.055 1.00 9.66 183 TYR C C 1
ATOM 8079 O O . TYR C 1 187 ? 7.090 33.498 30.966 1.00 10.67 183 TYR C O 1
ATOM 8088 N N . ARG C 1 188 ? 5.754 32.490 32.481 1.00 9.65 184 ARG C N 1
ATOM 8089 C CA . ARG C 1 188 ? 5.635 31.238 31.759 1.00 8.87 184 ARG C CA 1
ATOM 8090 C C . ARG C 1 188 ? 4.192 31.000 31.337 1.00 10.12 184 ARG C C 1
ATOM 8091 O O . ARG C 1 188 ? 3.257 31.162 32.151 1.00 10.41 184 ARG C O 1
ATOM 8099 N N . ALA C 1 189 ? 3.999 30.624 30.076 1.00 9.26 185 ALA C N 1
ATOM 8100 C CA . ALA C 1 189 ? 2.655 30.291 29.556 1.00 8.82 185 ALA C CA 1
ATOM 8101 C C . ALA C 1 189 ? 2.610 28.855 29.022 1.00 8.93 185 ALA C C 1
ATOM 8102 O O . ALA C 1 189 ? 3.625 28.321 28.601 1.00 8.81 185 ALA C O 1
ATOM 8104 N N . PRO C 1 190 ? 1.414 28.257 28.987 1.00 9.38 186 PRO C N 1
ATOM 8105 C CA . PRO C 1 190 ? 1.249 26.906 28.466 1.00 10.51 186 PRO C CA 1
ATOM 8106 C C . PRO C 1 190 ? 1.401 26.820 26.944 1.00 10.95 186 PRO C C 1
ATOM 8107 O O . PRO C 1 190 ? 0.996 27.738 26.237 1.00 11.23 186 PRO C O 1
ATOM 8111 N N . LEU C 1 191 ? 1.953 25.701 26.482 1.00 12.01 187 LEU C N 1
ATOM 8112 C CA . LEU C 1 191 ? 2.278 25.435 25.088 1.00 12.10 187 LEU C CA 1
ATOM 8113 C C . LEU C 1 191 ? 1.354 24.406 24.449 1.00 12.46 187 LEU C C 1
ATOM 8114 O O . LEU C 1 191 ? 0.915 23.465 25.117 1.00 12.63 187 LEU C O 1
ATOM 8119 N N . SER C 1 192 ? 1.089 24.556 23.150 1.00 12.66 188 SER C N 1
ATOM 8120 C CA . SER C 1 192 ? 0.523 23.464 22.352 1.00 12.44 188 SER C CA 1
ATOM 8121 C C . SER C 1 192 ? 1.579 22.380 22.125 1.00 11.98 188 SER C C 1
ATOM 8122 O O . SER C 1 192 ? 2.606 22.624 21.472 1.00 10.91 188 SER C O 1
ATOM 8125 N N . TYR C 1 193 ? 1.296 21.177 22.633 1.00 12.20 189 TYR C N 1
ATOM 8126 C CA . TYR C 1 193 ? 2.162 20.014 22.563 1.00 12.22 189 TYR C CA 1
ATOM 8127 C C . TYR C 1 193 ? 1.240 18.817 22.251 1.00 12.90 189 TYR C C 1
ATOM 8128 O O . TYR C 1 193 ? 0.796 18.103 23.151 1.00 13.00 189 TYR C O 1
ATOM 8137 N N . PRO C 1 194 ? 0.919 18.641 20.965 1.00 12.80 190 PRO C N 1
ATOM 8138 C CA . PRO C 1 194 ? -0.160 17.752 20.548 1.00 14.14 190 PRO C CA 1
ATOM 8139 C C . PRO C 1 194 ? -0.108 16.354 21.162 1.00 14.61 190 PRO C C 1
ATOM 8140 O O . PRO C 1 194 ? -1.136 15.861 21.672 1.00 15.82 190 PRO C O 1
ATOM 8144 N N . PHE C 1 195 ? 1.072 15.741 21.147 1.00 15.02 191 PHE C N 1
ATOM 8145 C CA . PHE C 1 195 ? 1.237 14.392 21.663 1.00 15.57 191 PHE C CA 1
ATOM 8146 C C . PHE C 1 195 ? 0.782 14.251 23.112 1.00 16.26 191 PHE C C 1
ATOM 8147 O O . PHE C 1 195 ? 0.119 13.261 23.437 1.00 16.22 191 PHE C O 1
ATOM 8155 N N . ARG C 1 196 ? 1.146 15.203 23.972 1.00 16.50 192 ARG C N 1
ATOM 8156 C CA . ARG C 1 196 ? 0.778 15.138 25.385 1.00 17.60 192 ARG C CA 1
ATOM 8157 C C . ARG C 1 196 ? -0.571 15.798 25.655 1.00 17.97 192 ARG C C 1
ATOM 8158 O O . ARG C 1 196 ? -1.267 15.395 26.573 1.00 19.68 192 ARG C O 1
ATOM 8166 N N . ASP C 1 197 ? -0.983 16.736 24.811 1.00 17.88 193 ASP C N 1
ATOM 8167 C CA . ASP C 1 197 ? -2.290 17.373 24.942 1.00 18.41 193 ASP C CA 1
ATOM 8168 C C . ASP C 1 197 ? -3.435 16.395 24.615 1.00 20.34 193 ASP C C 1
ATOM 8169 O O . ASP C 1 197 ? -4.520 16.526 25.155 1.00 20.42 193 ASP C O 1
ATOM 8174 N N . ALA C 1 198 ? -3.154 15.403 23.762 1.00 21.79 194 ALA C N 1
ATOM 8175 C CA . ALA C 1 198 ? -4.168 14.449 23.286 1.00 23.99 194 ALA C CA 1
ATOM 8176 C C . ALA C 1 198 ? -4.831 13.674 24.425 1.00 25.71 194 ALA C C 1
ATOM 8177 O O . ALA C 1 198 ? -6.005 13.308 24.324 1.00 26.65 194 ALA C O 1
ATOM 8179 N N . GLU C 1 199 ? -4.101 13.464 25.518 1.00 27.27 195 GLU C N 1
ATOM 8180 C CA . GLU C 1 199 ? -4.638 12.804 26.704 1.00 29.32 195 GLU C CA 1
ATOM 8181 C C . GLU C 1 199 ? -5.879 13.521 27.263 1.00 30.98 195 GLU C C 1
ATOM 8182 O O . GLU C 1 199 ? -6.700 12.894 27.938 1.00 32.16 195 GLU C O 1
ATOM 8184 N N . PHE C 1 200 ? -6.006 14.825 26.996 1.00 31.72 196 PHE C N 1
ATOM 8185 C CA . PHE C 1 200 ? -7.086 15.649 27.548 1.00 33.16 196 PHE C CA 1
ATOM 8186 C C . PHE C 1 200 ? -8.161 15.984 26.508 1.00 34.28 196 PHE C C 1
ATOM 8187 O O . PHE C 1 200 ? -9.054 16.771 26.779 1.00 34.53 196 PHE C O 1
ATOM 8195 N N . GLY C 1 201 ? -8.065 15.381 25.326 1.00 35.54 197 GLY C N 1
ATOM 8196 C CA . GLY C 1 201 ? -9.024 15.590 24.240 1.00 36.76 197 GLY C CA 1
ATOM 8197 C C . GLY C 1 201 ? -8.303 15.627 22.899 1.00 37.71 197 GLY C C 1
ATOM 8198 O O . GLY C 1 201 ? -7.278 16.316 22.751 1.00 36.76 197 GLY C O 1
ATOM 8199 N N . LYS C 1 202 ? -8.834 14.912 21.907 1.00 39.43 198 LYS C N 1
ATOM 8200 C CA . LYS C 1 202 ? -8.270 14.976 20.548 1.00 40.05 198 LYS C CA 1
ATOM 8201 C C . LYS C 1 202 ? -8.351 16.401 19.954 1.00 40.33 198 LYS C C 1
ATOM 8202 O O . LYS C 1 202 ? -7.522 16.765 19.094 1.00 40.79 198 LYS C O 1
ATOM 8204 N N . GLU C 1 203 ? -9.304 17.208 20.441 1.00 40.01 199 GLU C N 1
ATOM 8205 C CA . GLU C 1 203 ? -9.444 18.628 20.053 1.00 39.19 199 GLU C CA 1
ATOM 8206 C C . GLU C 1 203 ? -8.327 19.554 20.566 1.00 38.06 199 GLU C C 1
ATOM 8207 O O . GLU C 1 203 ? -7.846 20.422 19.840 1.00 38.21 199 GLU C O 1
ATOM 8209 N N . LEU C 1 204 ? -7.940 19.406 21.828 1.00 36.39 200 LEU C N 1
ATOM 8210 C CA . LEU C 1 204 ? -6.775 20.130 22.339 1.00 34.15 200 LEU C CA 1
ATOM 8211 C C . LEU C 1 204 ? -5.531 19.846 21.487 1.00 32.26 200 LEU C C 1
ATOM 8212 O O . LEU C 1 204 ? -4.717 20.741 21.252 1.00 31.34 200 LEU C O 1
ATOM 8214 N N . ALA C 1 205 ? -5.396 18.611 21.014 1.00 30.63 201 ALA C N 1
ATOM 8215 C CA . ALA C 1 205 ? -4.204 18.180 20.282 1.00 29.48 201 ALA C CA 1
ATOM 8216 C C . ALA C 1 205 ? -4.117 18.712 18.852 1.00 28.45 201 ALA C C 1
ATOM 8217 O O . ALA C 1 205 ? -3.019 18.815 18.283 1.00 28.20 201 ALA C O 1
ATOM 8219 N N . THR C 1 206 ? -5.258 19.072 18.264 1.00 27.11 202 THR C N 1
ATOM 8220 C CA . THR C 1 206 ? -5.278 19.565 16.875 1.00 26.05 202 THR C CA 1
ATOM 8221 C C . THR C 1 206 ? -5.830 20.995 16.718 1.00 24.76 202 THR C C 1
ATOM 8222 O O . THR C 1 206 ? -5.611 21.624 15.697 1.00 23.47 202 THR C O 1
ATOM 8226 N N . ASP C 1 207 ? -6.535 21.494 17.732 1.00 23.14 203 ASP C N 1
ATOM 8227 C CA . ASP C 1 207 ? -7.153 22.816 17.697 1.00 22.95 203 ASP C CA 1
ATOM 8228 C C . ASP C 1 207 ? -6.194 23.837 18.316 1.00 20.38 203 ASP C C 1
ATOM 8229 O O . ASP C 1 207 ? -6.261 24.152 19.517 1.00 21.27 203 ASP C O 1
ATOM 8234 N N . GLY C 1 208 ? -5.256 24.320 17.513 1.00 17.90 204 GLY C N 1
ATOM 8235 C CA . GLY C 1 208 ? -4.253 25.248 18.024 1.00 16.32 204 GLY C CA 1
ATOM 8236 C C . GLY C 1 208 ? -4.813 26.574 18.506 1.00 15.88 204 GLY C C 1
ATOM 8237 O O . GLY C 1 208 ? -4.220 27.226 19.393 1.00 13.56 204 GLY C O 1
ATOM 8238 N N . GLU C 1 209 ? -5.930 27.006 17.919 1.00 15.56 205 GLU C N 1
ATOM 8239 C CA . GLU C 1 209 ? -6.571 28.231 18.353 1.00 17.22 205 GLU C CA 1
ATOM 8240 C C . GLU C 1 209 ? -6.973 28.091 19.817 1.00 16.77 205 GLU C C 1
ATOM 8241 O O . GLU C 1 209 ? -6.783 29.015 20.618 1.00 16.52 205 GLU C O 1
ATOM 8247 N N . LEU C 1 210 ? -7.501 26.931 20.183 1.00 17.20 206 LEU C N 1
ATOM 8248 C CA . LEU C 1 210 ? -7.899 26.677 21.569 1.00 17.58 206 LEU C CA 1
ATOM 8249 C C . LEU C 1 210 ? -6.719 26.720 22.551 1.00 15.46 206 LEU C C 1
ATOM 8250 O O . LEU C 1 210 ? -6.794 27.414 23.596 1.00 13.42 206 LEU C O 1
ATOM 8255 N N . ALA C 1 211 ? -5.612 26.065 22.196 1.00 13.87 207 ALA C N 1
ATOM 8256 C CA . ALA C 1 211 ? -4.382 26.120 23.008 1.00 13.34 207 ALA C CA 1
ATOM 8257 C C . ALA C 1 211 ? -3.873 27.566 23.147 1.00 12.51 207 ALA C C 1
ATOM 8258 O O . ALA C 1 211 ? -3.429 27.975 24.226 1.00 11.69 207 ALA C O 1
ATOM 8260 N N . ALA C 1 212 ? -3.963 28.345 22.065 1.00 11.54 208 ALA C N 1
ATOM 8261 C CA . ALA C 1 212 ? -3.523 29.761 22.126 1.00 11.93 208 ALA C CA 1
ATOM 8262 C C . ALA C 1 212 ? -4.422 30.582 23.075 1.00 11.87 208 ALA C C 1
ATOM 8263 O O . ALA C 1 212 ? -3.944 31.421 23.812 1.00 10.05 208 ALA C O 1
ATOM 8265 N N . LYS C 1 213 ? -5.722 30.324 23.047 1.00 12.75 209 LYS C N 1
ATOM 8266 C CA . LYS C 1 213 ? -6.644 31.011 23.949 1.00 13.27 209 LYS C CA 1
ATOM 8267 C C . LYS C 1 213 ? -6.355 30.691 25.413 1.00 12.90 209 LYS C C 1
ATOM 8268 O O . LYS C 1 213 ? -6.394 31.590 26.254 1.00 12.16 209 LYS C O 1
ATOM 8274 N N . ARG C 1 214 ? -6.002 29.449 25.708 1.00 12.84 210 ARG C N 1
ATOM 8275 C CA . ARG C 1 214 ? -5.555 29.096 27.062 1.00 13.70 210 ARG C CA 1
ATOM 8276 C C . ARG C 1 214 ? -4.305 29.878 27.468 1.00 12.57 210 ARG C C 1
ATOM 8277 O O . ARG C 1 214 ? -4.238 30.385 28.589 1.00 11.42 210 ARG C O 1
ATOM 8285 N N . ALA C 1 215 ? -3.342 30.012 26.550 1.00 11.41 211 ALA C N 1
ATOM 8286 C CA . ALA C 1 215 ? -2.130 30.776 26.846 1.00 10.77 211 ALA C CA 1
ATOM 8287 C C . ALA C 1 215 ? -2.452 32.247 27.030 1.00 9.78 211 ALA C C 1
ATOM 8288 O O . ALA C 1 215 ? -1.932 32.919 27.944 1.00 9.99 211 ALA C O 1
ATOM 8290 N N . ILE C 1 216 ? -3.345 32.753 26.187 1.00 10.32 212 ILE C N 1
ATOM 8291 C CA . ILE C 1 216 ? -3.762 34.151 26.243 1.00 10.47 212 ILE C CA 1
ATOM 8292 C C . ILE C 1 216 ? -4.458 34.489 27.561 1.00 10.08 212 ILE C C 1
ATOM 8293 O O . ILE C 1 216 ? -4.232 35.576 28.116 1.00 8.52 212 ILE C O 1
ATOM 8298 N N . THR C 1 217 ? -5.274 33.572 28.069 1.00 10.02 213 THR C N 1
ATOM 8299 C CA . THR C 1 217 ? -5.924 33.804 29.367 1.00 10.49 213 THR C CA 1
ATOM 8300 C C . THR C 1 217 ? -4.887 33.927 30.476 1.00 9.75 213 THR C C 1
ATOM 8301 O O . THR C 1 217 ? -4.987 34.773 31.357 1.00 9.75 213 THR C O 1
ATOM 8305 N N . VAL C 1 218 ? -3.900 33.060 30.443 1.00 8.51 214 VAL C N 1
ATOM 8306 C CA . VAL C 1 218 ? -2.825 33.134 31.411 1.00 8.82 214 VAL C CA 1
ATOM 8307 C C . VAL C 1 218 ? -2.123 34.510 31.337 1.00 8.28 214 VAL C C 1
ATOM 8308 O O . VAL C 1 218 ? -1.899 35.191 32.358 1.00 8.45 214 VAL C O 1
ATOM 8312 N N . ILE C 1 219 ? -1.771 34.913 30.129 1.00 8.11 215 ILE C N 1
ATOM 8313 C CA . ILE C 1 219 ? -1.020 36.168 29.901 1.00 8.24 215 ILE C CA 1
ATOM 8314 C C . ILE C 1 219 ? -1.834 37.396 30.329 1.00 8.45 215 ILE C C 1
ATOM 8315 O O . ILE C 1 219 ? -1.339 38.296 31.046 1.00 9.04 215 ILE C O 1
ATOM 8320 N N . ASP C 1 220 ? -3.099 37.424 29.925 1.00 8.92 216 ASP C N 1
ATOM 8321 C CA . ASP C 1 220 ? -4.024 38.502 30.285 1.00 9.73 216 ASP C CA 1
ATOM 8322 C C . ASP C 1 220 ? -4.185 38.587 31.796 1.00 9.24 216 ASP C C 1
ATOM 8323 O O . ASP C 1 220 ? -4.047 39.655 32.378 1.00 10.44 216 ASP C O 1
ATOM 8328 N N . LYS C 1 221 ? -4.453 37.454 32.440 1.00 8.94 217 LYS C N 1
ATOM 8329 C CA . LYS C 1 221 ? -4.780 37.487 33.862 1.00 8.57 217 LYS C CA 1
ATOM 8330 C C . LYS C 1 221 ? -3.573 37.708 34.761 1.00 8.31 217 LYS C C 1
ATOM 8331 O O . LYS C 1 221 ? -3.702 38.378 35.790 1.00 9.21 217 LYS C O 1
ATOM 8337 N N . GLN C 1 222 ? -2.434 37.108 34.409 1.00 8.42 218 GLN C N 1
ATOM 8338 C CA . GLN C 1 222 ? -1.282 37.058 35.299 1.00 9.56 218 GLN C CA 1
ATOM 8339 C C . GLN C 1 222 ? -0.229 38.092 34.977 1.00 9.42 218 GLN C C 1
ATOM 8340 O O . GLN C 1 222 ? 0.703 38.268 35.758 1.00 9.15 218 GLN C O 1
ATOM 8346 N N . ILE C 1 223 ? -0.347 38.746 33.815 1.00 9.60 219 ILE C N 1
ATOM 8347 C CA . ILE C 1 223 ? 0.595 39.790 33.427 1.00 8.90 219 ILE C CA 1
ATOM 8348 C C . ILE C 1 223 ? -0.132 41.072 33.035 1.00 9.09 219 ILE C C 1
ATOM 8349 O O . ILE C 1 223 ? 0.168 42.133 33.551 1.00 8.44 219 ILE C O 1
ATOM 8354 N N . GLY C 1 224 ? -1.040 40.958 32.064 1.00 9.23 220 GLY C N 1
ATOM 8355 C CA . GLY C 1 224 ? -1.752 42.100 31.502 1.00 9.02 220 GLY C CA 1
ATOM 8356 C C . GLY C 1 224 ? -0.973 42.723 30.356 1.00 9.39 220 GLY C C 1
ATOM 8357 O O . GLY C 1 224 ? 0.206 42.992 30.477 1.00 8.57 220 GLY C O 1
ATOM 8358 N N . ALA C 1 225 ? -1.646 42.955 29.238 1.00 9.36 221 ALA C N 1
ATOM 8359 C CA . ALA C 1 225 ? -1.001 43.508 28.046 1.00 9.98 221 ALA C CA 1
ATOM 8360 C C . ALA C 1 225 ? -0.270 44.821 28.320 1.00 9.93 221 ALA C C 1
ATOM 8361 O O . ALA C 1 225 ? 0.798 45.089 27.769 1.00 9.88 221 ALA C O 1
ATOM 8363 N N . ASP C 1 226 ? -0.845 45.639 29.196 1.00 9.70 222 ASP C N 1
ATOM 8364 C CA . ASP C 1 226 ? -0.274 46.953 29.494 1.00 11.23 222 ASP C CA 1
ATOM 8365 C C . ASP C 1 226 ? 1.040 46.904 30.291 1.00 9.72 222 ASP C C 1
ATOM 8366 O O . ASP C 1 226 ? 1.669 47.917 30.481 1.00 8.97 222 ASP C O 1
ATOM 8371 N N . ASN C 1 227 ? 1.406 45.720 30.778 1.00 9.24 223 ASN C N 1
ATOM 8372 C CA . ASN 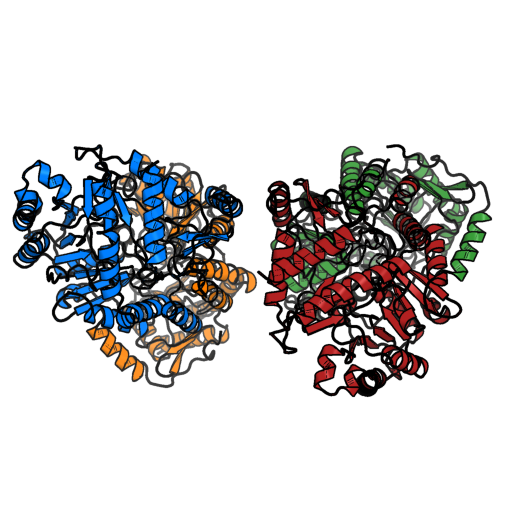C 1 227 ? 2.630 45.493 31.473 1.00 8.35 223 ASN C CA 1
ATOM 8373 C C . ASN C 1 227 ? 3.594 44.580 30.697 1.00 8.26 223 ASN C C 1
ATOM 8374 O O . ASN C 1 227 ? 4.670 44.259 31.209 1.00 8.57 223 ASN C O 1
ATOM 8379 N N . LEU C 1 228 ? 3.207 44.175 29.485 1.00 8.06 224 LEU C N 1
ATOM 8380 C CA . LEU C 1 228 ? 3.920 43.150 28.748 1.00 8.21 224 LEU C CA 1
ATOM 8381 C C . LEU C 1 228 ? 4.629 43.710 27.511 1.00 7.95 224 LEU C C 1
ATOM 8382 O O . LEU C 1 228 ? 3.999 44.240 26.628 1.00 9.06 224 LEU C O 1
ATOM 8387 N N . ALA C 1 229 ? 5.952 43.600 27.478 1.00 6.90 225 ALA C N 1
ATOM 8388 C CA . ALA C 1 229 ? 6.721 44.053 26.341 1.00 7.15 225 ALA C CA 1
ATOM 8389 C C . ALA C 1 229 ? 6.631 43.051 25.189 1.00 7.29 225 ALA C C 1
ATOM 8390 O O . ALA C 1 229 ? 6.519 43.445 24.023 1.00 7.35 225 ALA C O 1
ATOM 8392 N N . ALA C 1 230 ? 6.713 41.763 25.496 1.00 7.20 226 ALA C N 1
ATOM 8393 C CA . ALA C 1 230 ? 6.883 40.777 24.446 1.00 6.47 226 ALA C CA 1
ATOM 8394 C C . ALA C 1 230 ? 6.453 39.383 24.804 1.00 7.40 226 ALA C C 1
ATOM 8395 O O . ALA C 1 230 ? 6.537 38.991 25.955 1.00 7.83 226 ALA C O 1
ATOM 8397 N N . VAL C 1 231 ? 6.075 38.649 23.772 1.00 7.33 227 VAL C N 1
ATOM 8398 C CA . VAL C 1 231 ? 5.900 37.213 23.788 1.00 7.91 227 VAL C CA 1
ATOM 8399 C C . VAL C 1 231 ? 7.023 36.651 22.935 1.00 7.91 227 VAL C C 1
ATOM 8400 O O . VAL C 1 231 ? 7.184 37.069 21.789 1.00 8.99 227 VAL C O 1
ATOM 8404 N N . VAL C 1 232 ? 7.808 35.731 23.494 1.00 7.68 228 VAL C N 1
ATOM 8405 C CA . VAL C 1 232 ? 8.895 35.080 22.756 1.00 7.65 228 VAL C CA 1
ATOM 8406 C C . VAL C 1 232 ? 8.601 33.592 22.601 1.00 7.85 228 VAL C C 1
ATOM 8407 O O . VAL C 1 232 ? 8.241 32.930 23.569 1.00 6.91 228 VAL C O 1
ATOM 8411 N N . ILE C 1 233 ? 8.712 33.085 21.376 1.00 7.10 229 ILE C N 1
ATOM 8412 C CA . ILE C 1 233 ? 8.387 31.680 21.110 1.00 7.78 229 ILE C CA 1
ATOM 8413 C C . ILE C 1 233 ? 9.172 31.136 19.934 1.00 7.73 229 ILE C C 1
ATOM 8414 O O . ILE C 1 233 ? 9.398 31.857 18.953 1.00 7.96 229 ILE C O 1
ATOM 8419 N N . GLU C 1 234 ? 9.600 29.887 20.068 1.00 7.90 230 GLU C N 1
ATOM 8420 C CA . GLU C 1 234 ? 10.200 29.106 18.967 1.00 8.09 230 GLU C CA 1
ATOM 8421 C C . GLU C 1 234 ? 9.084 28.500 18.117 1.00 8.66 230 GLU C C 1
ATOM 8422 O O . GLU C 1 234 ? 8.155 27.921 18.664 1.00 9.11 230 GLU C O 1
ATOM 8428 N N . PRO C 1 235 ? 9.154 28.646 16.786 1.00 8.74 231 PRO C N 1
ATOM 8429 C CA . PRO C 1 235 ? 8.073 28.076 15.973 1.00 8.76 231 PRO C CA 1
ATOM 8430 C C . PRO C 1 235 ? 7.961 26.576 16.150 1.00 9.07 231 PRO C C 1
ATOM 8431 O O . PRO C 1 235 ? 6.860 26.042 16.051 1.00 10.64 231 PRO C O 1
ATOM 8435 N N . ILE C 1 236 ? 9.100 25.916 16.376 1.00 8.53 232 ILE C N 1
ATOM 8436 C CA . ILE C 1 236 ? 9.193 24.516 16.782 1.00 9.08 232 ILE C CA 1
ATOM 8437 C C . ILE C 1 236 ? 10.175 24.499 17.945 1.00 9.13 232 ILE C C 1
ATOM 8438 O O . ILE C 1 236 ? 11.296 24.956 17.783 1.00 9.16 232 ILE C O 1
ATOM 8443 N N . GLN C 1 237 ? 9.737 24.047 19.130 1.00 9.16 233 GLN C N 1
ATOM 8444 C CA . GLN C 1 237 ? 10.616 23.995 20.281 1.00 9.12 233 GLN C CA 1
ATOM 8445 C C . GLN C 1 237 ? 11.765 23.033 20.004 1.00 9.42 233 GLN C C 1
ATOM 8446 O O . GLN C 1 237 ? 11.526 21.871 19.692 1.00 10.03 233 GLN C O 1
ATOM 8452 N N . GLY C 1 238 ? 12.997 23.516 20.164 1.00 9.09 234 GLY C N 1
ATOM 8453 C CA . GLY C 1 238 ? 14.180 22.727 19.877 1.00 9.46 234 GLY C CA 1
ATOM 8454 C C . GLY C 1 238 ? 14.630 21.810 20.999 1.00 9.83 234 GLY C C 1
ATOM 8455 O O . GLY C 1 238 ? 14.318 20.613 21.033 1.00 9.56 234 GLY C O 1
ATOM 8456 N N . GLU C 1 239 ? 15.389 22.354 21.925 1.00 9.70 235 GLU C N 1
ATOM 8457 C CA . GLU C 1 239 ? 15.881 21.566 23.044 1.00 10.17 235 GLU C CA 1
ATOM 8458 C C . GLU C 1 239 ? 14.716 20.964 23.867 1.00 10.31 235 GLU C C 1
ATOM 8459 O O . GLU C 1 239 ? 14.856 19.907 24.480 1.00 10.82 235 GLU C O 1
ATOM 8465 N N . GLY C 1 240 ? 13.552 21.606 23.803 1.00 10.60 236 GLY C N 1
ATOM 8466 C CA . GLY C 1 240 ? 12.357 21.158 24.489 1.00 11.23 236 GLY C CA 1
ATOM 8467 C C . GLY C 1 240 ? 11.691 19.933 23.912 1.00 11.42 236 GLY C C 1
ATOM 8468 O O . GLY C 1 240 ? 10.790 19.386 24.537 1.00 12.95 236 GLY C O 1
ATOM 8469 N N . GLY C 1 241 ? 12.139 19.475 22.727 1.00 10.42 237 GLY C N 1
ATOM 8470 C CA . GLY C 1 241 ? 11.692 18.208 22.201 1.00 11.04 237 GLY C CA 1
ATOM 8471 C C . GLY C 1 241 ? 11.200 18.147 20.773 1.00 10.08 237 GLY C C 1
ATOM 8472 O O . GLY C 1 241 ? 10.509 17.182 20.426 1.00 10.64 237 GLY C O 1
ATOM 8473 N N . PHE C 1 242 ? 11.554 19.146 19.944 1.00 9.71 238 PHE C N 1
ATOM 8474 C CA . PHE C 1 242 ? 11.114 19.223 18.535 1.00 10.27 238 PHE C CA 1
ATOM 8475 C C . PHE C 1 242 ? 9.575 19.208 18.478 1.00 10.24 238 PHE C C 1
ATOM 8476 O O . PHE C 1 242 ? 8.954 18.443 17.745 1.00 11.08 238 PHE C O 1
ATOM 8484 N N . ILE C 1 243 ? 8.975 20.068 19.286 1.00 9.25 239 ILE C N 1
ATOM 8485 C CA . ILE C 1 243 ? 7.541 20.125 19.429 1.00 9.44 239 ILE C CA 1
ATOM 8486 C C . ILE C 1 243 ? 6.982 21.058 18.370 1.00 10.14 239 ILE C C 1
ATOM 8487 O O . ILE C 1 243 ? 7.310 22.244 18.349 1.00 10.37 239 ILE C O 1
ATOM 8492 N N . VAL C 1 244 ? 6.107 20.534 17.527 1.00 10.51 240 VAL C N 1
ATOM 8493 C CA . VAL C 1 244 ? 5.430 21.331 16.510 1.00 10.95 240 VAL C CA 1
ATOM 8494 C C . VAL C 1 244 ? 4.023 21.683 17.030 1.00 11.45 240 VAL C C 1
ATOM 8495 O O . VAL C 1 244 ? 3.274 20.803 17.410 1.00 11.68 240 VAL C O 1
ATOM 8499 N N . PRO C 1 245 ? 3.684 22.978 17.102 1.00 11.21 241 PRO C N 1
ATOM 8500 C CA . PRO C 1 245 ? 2.384 23.322 17.660 1.00 11.37 241 PRO C CA 1
ATOM 8501 C C . PRO C 1 245 ? 1.253 22.911 16.728 1.00 12.33 241 PRO C C 1
ATOM 8502 O O . PRO C 1 245 ? 1.462 22.775 15.515 1.00 12.14 241 PRO C O 1
ATOM 8506 N N . ALA C 1 246 ? 0.070 22.705 17.287 1.00 12.41 242 ALA C N 1
ATOM 8507 C CA . ALA C 1 246 ? -1.101 22.491 16.464 1.00 12.74 242 ALA C CA 1
ATOM 8508 C C . ALA C 1 246 ? -1.346 23.710 15.596 1.00 13.74 242 ALA C C 1
ATOM 8509 O O . ALA C 1 246 ? -1.137 24.859 16.013 1.00 13.37 242 ALA C O 1
ATOM 8511 N N . ASP C 1 247 ? -1.820 23.480 14.381 1.00 14.82 243 ASP C N 1
ATOM 8512 C CA . ASP C 1 247 ? -2.192 24.595 13.505 1.00 15.89 243 ASP C CA 1
ATOM 8513 C C . ASP C 1 247 ? -3.152 25.567 14.208 1.00 15.48 243 ASP C C 1
ATOM 8514 O O . ASP C 1 247 ? -4.107 25.157 14.852 1.00 15.17 243 ASP C O 1
ATOM 8519 N N . GLY C 1 248 ? -2.915 26.855 14.019 1.00 15.17 244 GLY C N 1
ATOM 8520 C CA . GLY C 1 248 ? -3.733 27.906 14.606 1.00 15.12 244 GLY C CA 1
ATOM 8521 C C . GLY C 1 248 ? -3.156 28.520 15.881 1.00 14.41 244 GLY C C 1
ATOM 8522 O O . GLY C 1 248 ? -3.571 29.607 16.272 1.00 14.23 244 GLY C O 1
ATOM 8523 N N . PHE C 1 249 ? -2.208 27.837 16.527 1.00 13.49 245 PHE C N 1
ATOM 8524 C CA . PHE C 1 249 ? -1.626 28.341 17.785 1.00 12.06 245 PHE C CA 1
ATOM 8525 C C . PHE C 1 249 ? -0.828 29.641 17.547 1.00 11.59 245 PHE C C 1
ATOM 8526 O O . PHE C 1 249 ? -1.130 30.671 18.143 1.00 11.25 245 PHE C O 1
ATOM 8534 N N . LEU C 1 250 ? 0.185 29.590 16.677 1.00 10.36 246 LEU C N 1
ATOM 8535 C CA . LEU C 1 250 ? 1.027 30.742 16.407 1.00 10.33 246 LEU C CA 1
ATOM 8536 C C . LEU C 1 250 ? 0.220 31.904 15.780 1.00 10.15 246 LEU C C 1
ATOM 8537 O O . LEU C 1 250 ? 0.325 33.010 16.255 1.00 10.66 246 LEU C O 1
ATOM 8542 N N . PRO C 1 251 ? -0.595 31.656 14.740 1.00 11.73 247 PRO C N 1
ATOM 8543 C CA . PRO C 1 251 ? -1.425 32.761 14.192 1.00 11.90 247 PRO C CA 1
ATOM 8544 C C . PRO C 1 251 ? -2.313 33.467 15.250 1.00 12.17 247 PRO C C 1
ATOM 8545 O O . PRO C 1 251 ? -2.464 34.688 15.214 1.00 12.77 247 PRO C O 1
ATOM 8549 N N . THR C 1 252 ? -2.860 32.720 16.206 1.00 11.99 248 THR C N 1
ATOM 8550 C CA . THR C 1 252 ? -3.748 33.300 17.216 1.00 11.85 248 THR C CA 1
ATOM 8551 C C . THR C 1 252 ? -2.945 34.143 18.235 1.00 11.93 248 THR C C 1
ATOM 8552 O O . THR C 1 252 ? -3.345 35.256 18.611 1.00 11.04 248 THR C O 1
ATOM 8556 N N . LEU C 1 253 ? -1.800 33.623 18.658 1.00 11.71 249 LEU C N 1
ATOM 8557 C CA . LEU C 1 253 ? -0.895 34.402 19.519 1.00 11.24 249 LEU C CA 1
ATOM 8558 C C . LEU C 1 253 ? -0.444 35.687 18.833 1.00 10.54 249 LEU C C 1
ATOM 8559 O O . LEU C 1 253 ? -0.407 36.748 19.471 1.00 10.57 249 LEU C O 1
ATOM 8564 N N . LEU C 1 254 ? -0.080 35.612 17.559 1.00 9.63 250 LEU C N 1
ATOM 8565 C CA . LEU C 1 254 ? 0.353 36.803 16.833 1.00 9.48 250 LEU C CA 1
ATOM 8566 C C . LEU C 1 254 ? -0.795 37.815 16.762 1.00 10.72 250 LEU C C 1
ATOM 8567 O O . LEU C 1 254 ? -0.604 38.988 17.060 1.00 10.14 250 LEU C O 1
ATOM 8572 N N . ASP C 1 255 ? -1.995 37.346 16.412 1.00 11.72 251 ASP C N 1
ATOM 8573 C CA . ASP C 1 255 ? -3.147 38.251 16.312 1.00 12.90 251 ASP C CA 1
ATOM 8574 C C . ASP C 1 255 ? -3.396 38.988 17.646 1.00 12.37 251 ASP C C 1
ATOM 8575 O O . ASP C 1 255 ? -3.683 40.192 17.649 1.00 12.27 251 ASP C O 1
ATOM 8580 N N . TRP C 1 256 ? -3.325 38.255 18.758 1.00 11.30 252 TRP C N 1
ATOM 8581 C CA . TRP C 1 256 ? -3.502 38.868 20.080 1.00 11.69 252 TRP C CA 1
ATOM 8582 C C . TRP C 1 256 ? -2.430 39.926 20.328 1.00 11.24 252 TRP C C 1
ATOM 8583 O O . TRP C 1 256 ? -2.732 41.023 20.794 1.00 11.55 252 TRP C O 1
ATOM 8594 N N . CYS C 1 257 ? -1.177 39.614 19.980 1.00 10.16 253 CYS C N 1
ATOM 8595 C CA . CYS C 1 257 ? -0.101 40.562 20.180 1.00 10.06 253 CYS C CA 1
ATOM 8596 C C . CYS C 1 257 ? -0.341 41.857 19.398 1.00 10.25 253 CYS C C 1
ATOM 8597 O O . CYS C 1 257 ? -0.128 42.957 19.920 1.00 9.15 253 CYS C O 1
ATOM 8600 N N . ARG C 1 258 ? -0.759 41.711 18.152 1.00 10.03 254 ARG C N 1
ATOM 8601 C CA . ARG C 1 258 ? -1.036 42.853 17.289 1.00 11.31 254 ARG C CA 1
ATOM 8602 C C . ARG C 1 258 ? -2.196 43.736 17.790 1.00 12.67 254 ARG C C 1
ATOM 8603 O O . ARG C 1 258 ? -2.153 44.960 17.653 1.00 12.99 254 ARG C O 1
ATOM 8611 N N . LYS C 1 259 ? -3.217 43.123 18.376 1.00 12.48 255 LYS C N 1
ATOM 8612 C CA . LYS C 1 259 ? -4.347 43.863 18.960 1.00 13.40 255 LYS C CA 1
ATOM 8613 C C . LYS C 1 259 ? -4.028 44.552 20.297 1.00 13.37 255 LYS C C 1
ATOM 8614 O O . LYS C 1 259 ? -4.735 45.465 20.716 1.00 12.81 255 LYS C O 1
ATOM 8620 N N . ASN C 1 260 ? -2.969 44.105 20.956 1.00 11.98 256 ASN C N 1
ATOM 8621 C CA . ASN C 1 260 ? -2.647 44.519 22.301 1.00 12.52 256 ASN C CA 1
ATOM 8622 C C . ASN C 1 260 ? -1.311 45.231 22.438 1.00 11.88 256 ASN C C 1
ATOM 8623 O O . ASN C 1 260 ? -0.829 45.430 23.560 1.00 11.13 256 ASN C O 1
ATOM 8628 N N . ASP C 1 261 ? -0.704 45.611 21.306 1.00 11.59 257 ASP C N 1
ATOM 8629 C CA A ASP C 1 261 ? 0.554 46.345 21.312 0.70 11.79 257 ASP C CA 1
ATOM 8630 C CA B ASP C 1 261 ? 0.547 46.380 21.345 0.30 11.15 257 ASP C CA 1
ATOM 8631 C C . ASP C 1 261 ? 1.639 45.626 22.124 1.00 10.79 257 ASP C C 1
ATOM 8632 O O . ASP C 1 261 ? 2.339 46.216 22.949 1.00 9.87 257 ASP C O 1
ATOM 8641 N N . VAL C 1 262 ? 1.772 44.328 21.861 1.00 9.98 258 VAL C N 1
ATOM 8642 C CA . VAL C 1 262 ? 2.834 43.487 22.451 1.00 8.49 258 VAL C CA 1
ATOM 8643 C C . VAL C 1 262 ? 3.717 42.977 21.310 1.00 8.57 258 VAL C C 1
ATOM 8644 O O . VAL C 1 262 ? 3.205 42.582 20.258 1.00 8.82 258 VAL C O 1
ATOM 8648 N N . VAL C 1 263 ? 5.038 42.964 21.507 1.00 7.74 259 VAL C N 1
ATOM 8649 C CA . VAL C 1 263 ? 5.968 42.559 20.458 1.00 7.04 259 VAL C CA 1
ATOM 8650 C C . VAL C 1 263 ? 6.013 41.029 20.385 1.00 7.84 259 VAL C C 1
ATOM 8651 O O . VAL C 1 263 ? 6.299 40.347 21.385 1.00 8.10 259 VAL C O 1
ATOM 8655 N N . PHE C 1 264 ? 5.704 40.488 19.211 1.00 7.59 260 PHE C N 1
ATOM 8656 C CA . PHE C 1 264 ? 5.734 39.034 18.995 1.00 8.47 260 PHE C CA 1
ATOM 8657 C C . PHE C 1 264 ? 7.125 38.728 18.454 1.00 8.37 260 PHE C C 1
ATOM 8658 O O . PHE C 1 264 ? 7.493 39.203 17.382 1.00 8.31 260 PHE C O 1
ATOM 8666 N N . ILE C 1 265 ? 7.899 37.968 19.226 1.00 7.49 261 ILE C N 1
ATOM 8667 C CA . ILE C 1 265 ? 9.287 37.619 18.908 1.00 7.69 261 ILE C CA 1
ATOM 8668 C C . ILE C 1 265 ? 9.347 36.144 18.548 1.00 7.84 261 ILE C C 1
ATOM 8669 O O . ILE C 1 265 ? 9.053 35.296 19.394 1.00 8.32 261 ILE C O 1
ATOM 8674 N N . ALA C 1 266 ? 9.694 35.845 17.290 1.00 6.61 262 ALA C N 1
ATOM 8675 C CA . ALA C 1 266 ? 9.937 34.488 16.876 1.00 6.59 262 ALA C CA 1
ATOM 8676 C C . ALA C 1 266 ? 11.404 34.174 17.101 1.00 6.46 262 ALA C C 1
ATOM 8677 O O . ALA C 1 266 ? 12.273 34.826 16.504 1.00 7.41 262 ALA C O 1
ATOM 8679 N N . ASP C 1 267 ? 11.671 33.190 17.956 1.00 6.58 263 ASP C N 1
ATOM 8680 C CA . ASP C 1 267 ? 13.052 32.705 18.160 1.00 6.69 263 ASP C CA 1
ATOM 8681 C C . ASP C 1 267 ? 13.327 31.581 17.176 1.00 6.41 263 ASP C C 1
ATOM 8682 O O . ASP C 1 267 ? 12.921 30.422 17.411 1.00 6.34 263 ASP C O 1
ATOM 8687 N N . GLU C 1 268 ? 13.978 31.946 16.065 1.00 6.26 264 GLU C N 1
ATOM 8688 C CA . GLU C 1 268 ? 14.346 31.023 14.981 1.00 6.84 264 GLU C CA 1
ATOM 8689 C C . GLU C 1 268 ? 15.835 30.724 14.993 1.00 6.24 264 GLU C C 1
ATOM 8690 O O . GLU C 1 268 ? 16.432 30.389 13.948 1.00 7.72 264 GLU C O 1
ATOM 8696 N N . VAL C 1 269 ? 16.450 30.796 16.174 1.00 6.36 265 VAL C N 1
ATOM 8697 C CA . VAL C 1 269 ? 17.854 30.427 16.303 1.00 5.25 265 VAL C CA 1
ATOM 8698 C C . VAL C 1 269 ? 18.091 29.003 15.747 1.00 6.30 265 VAL C C 1
ATOM 8699 O O . VAL C 1 269 ? 19.050 28.780 15.041 1.00 7.93 265 VAL C O 1
ATOM 8703 N N . GLN C 1 270 ? 17.234 28.055 16.105 1.00 7.35 266 GLN C N 1
ATOM 8704 C CA . GLN C 1 270 ? 17.391 26.662 15.654 1.00 7.89 266 GLN C CA 1
ATOM 8705 C C . GLN C 1 270 ? 16.631 26.371 14.363 1.00 8.28 266 GLN C C 1
ATOM 8706 O O . GLN C 1 270 ? 17.124 25.622 13.527 1.00 8.38 266 GLN C O 1
ATOM 8712 N N . THR C 1 271 ? 15.433 26.929 14.216 1.00 7.96 267 THR C N 1
ATOM 8713 C CA . THR C 1 271 ? 14.587 26.633 13.041 1.00 8.41 267 THR C CA 1
ATOM 8714 C C . THR C 1 271 ? 14.978 27.399 11.776 1.00 8.48 267 THR C C 1
ATOM 8715 O O . THR C 1 271 ? 14.572 27.013 10.663 1.00 8.96 267 THR C O 1
ATOM 8719 N N . GLY C 1 272 ? 15.699 28.508 11.909 1.00 7.29 268 GLY C N 1
ATOM 8720 C CA . GLY C 1 272 ? 15.930 29.371 10.757 1.00 7.67 268 GLY C CA 1
ATOM 8721 C C . GLY C 1 272 ? 16.958 28.874 9.747 1.00 8.40 268 GLY C C 1
ATOM 8722 O O . GLY C 1 272 ? 17.671 27.920 9.999 1.00 8.83 268 GLY C O 1
ATOM 8723 N N . PHE C 1 273 ? 17.006 29.545 8.605 1.00 8.34 269 PHE C N 1
ATOM 8724 C CA . PHE C 1 273 ? 17.961 29.259 7.536 1.00 8.33 269 PHE C CA 1
ATOM 8725 C C . PHE C 1 273 ? 17.842 27.842 6.987 1.00 8.81 269 PHE C C 1
ATOM 8726 O O . PHE C 1 273 ? 18.761 27.023 7.125 1.00 7.85 269 PHE C O 1
ATOM 8734 N N . ALA C 1 274 ? 16.678 27.571 6.397 1.00 8.85 270 ALA C N 1
ATOM 8735 C CA . ALA C 1 274 ? 16.410 26.386 5.578 1.00 9.57 270 ALA C CA 1
ATOM 8736 C C . ALA C 1 274 ? 16.160 25.084 6.326 1.00 9.70 270 ALA C C 1
ATOM 8737 O O . ALA C 1 274 ? 15.676 24.102 5.732 1.00 10.37 270 ALA C O 1
ATOM 8739 N N . ARG C 1 275 ? 16.412 25.084 7.625 1.00 9.28 271 ARG C N 1
ATOM 8740 C CA . ARG C 1 275 ? 16.391 23.880 8.439 1.00 9.14 271 ARG C CA 1
ATOM 8741 C C . ARG C 1 275 ? 15.058 23.127 8.342 1.00 9.75 271 ARG C C 1
ATOM 8742 O O . ARG C 1 275 ? 15.044 21.879 8.333 1.00 9.85 271 ARG C O 1
ATOM 8750 N N . THR C 1 276 ? 13.940 23.864 8.285 1.00 9.08 272 THR C N 1
ATOM 8751 C CA . THR C 1 276 ? 12.624 23.243 8.345 1.00 9.55 272 THR C CA 1
ATOM 8752 C C . THR C 1 276 ? 11.926 23.052 6.988 1.00 11.27 272 THR C C 1
ATOM 8753 O O . THR C 1 276 ? 10.716 22.719 6.942 1.00 11.89 272 THR C O 1
ATOM 8757 N N . GLY C 1 277 ? 12.662 23.225 5.898 1.00 11.82 273 GLY C N 1
ATOM 8758 C CA . GLY C 1 277 ? 12.074 23.075 4.541 1.00 11.90 273 GLY C CA 1
ATOM 8759 C C . GLY C 1 277 ? 11.375 24.335 4.065 1.00 12.61 273 GLY C C 1
ATOM 8760 O O . GLY C 1 277 ? 10.567 24.304 3.129 1.00 13.27 273 GLY C O 1
ATOM 8761 N N . ALA C 1 278 ? 11.694 25.447 4.727 1.00 12.48 274 ALA C N 1
ATOM 8762 C CA . ALA C 1 278 ? 11.332 26.782 4.314 1.00 12.07 274 ALA C CA 1
ATOM 8763 C C . ALA C 1 278 ? 12.529 27.618 4.755 1.00 10.95 274 ALA C C 1
ATOM 8764 O O . ALA C 1 278 ? 13.276 27.184 5.642 1.00 10.44 274 ALA C O 1
ATOM 8766 N N . MET C 1 279 ? 12.739 28.788 4.171 1.00 10.67 275 MET C N 1
ATOM 8767 C CA . MET C 1 279 ? 13.879 29.609 4.603 1.00 10.37 275 MET C CA 1
ATOM 8768 C C . MET C 1 279 ? 13.760 29.895 6.122 1.00 10.07 275 MET C C 1
ATOM 8769 O O . MET C 1 279 ? 14.740 29.719 6.873 1.00 9.98 275 MET C O 1
ATOM 8774 N N . PHE C 1 280 ? 12.555 30.258 6.563 1.00 9.13 276 PHE C N 1
ATOM 8775 C CA . PHE C 1 280 ? 12.236 30.433 7.973 1.00 8.78 276 PHE C CA 1
ATOM 8776 C C . PHE C 1 280 ? 10.959 29.692 8.339 1.00 9.27 276 PHE C C 1
ATOM 8777 O O . PHE C 1 280 ? 10.017 29.597 7.527 1.00 9.95 276 PHE C O 1
ATOM 8785 N N . ALA C 1 281 ? 10.944 29.102 9.535 1.00 8.95 277 ALA C N 1
ATOM 8786 C CA . ALA C 1 281 ? 9.796 28.282 9.953 1.00 9.91 277 ALA C CA 1
ATOM 8787 C C . ALA C 1 281 ? 8.488 29.036 10.107 1.00 10.11 277 ALA C C 1
ATOM 8788 O O . ALA C 1 281 ? 7.395 28.432 9.997 1.00 10.19 277 ALA C O 1
ATOM 8790 N N . CYS C 1 282 ? 8.566 30.350 10.346 1.00 9.70 278 CYS C N 1
ATOM 8791 C CA . CYS C 1 282 ? 7.369 31.182 10.336 1.00 10.74 278 CYS C CA 1
ATOM 8792 C C . CYS C 1 282 ? 6.592 31.072 9.014 1.00 10.72 278 CYS C C 1
ATOM 8793 O O . CYS C 1 282 ? 5.400 31.329 8.986 1.00 11.45 278 CYS C O 1
ATOM 8796 N N . GLU C 1 283 ? 7.272 30.713 7.928 1.00 10.91 279 GLU C N 1
ATOM 8797 C CA . GLU C 1 283 ? 6.616 30.633 6.640 1.00 12.21 279 GLU C CA 1
ATOM 8798 C C . GLU C 1 283 ? 5.540 29.533 6.576 1.00 13.45 279 GLU C C 1
ATOM 8799 O O . GLU C 1 283 ? 4.568 29.680 5.822 1.00 13.84 279 GLU C O 1
ATOM 8805 N N . HIS C 1 284 ? 5.672 28.476 7.380 1.00 14.00 280 HIS C N 1
ATOM 8806 C CA A HIS C 1 284 ? 4.784 27.321 7.224 0.70 15.27 280 HIS C CA 1
ATOM 8807 C CA B HIS C 1 284 ? 4.774 27.310 7.282 0.30 15.30 280 HIS C CA 1
ATOM 8808 C C . HIS C 1 284 ? 3.317 27.710 7.460 1.00 16.14 280 HIS C C 1
ATOM 8809 O O . HIS C 1 284 ? 2.452 27.239 6.726 1.00 17.18 280 HIS C O 1
ATOM 8822 N N . GLU C 1 285 ? 3.055 28.576 8.445 1.00 16.29 281 GLU C N 1
ATOM 8823 C CA . GLU C 1 285 ? 1.699 29.133 8.661 1.00 18.00 281 GLU C CA 1
ATOM 8824 C C . GLU C 1 285 ? 1.535 30.589 8.267 1.00 18.10 281 GLU C C 1
ATOM 8825 O O . GLU C 1 285 ? 0.526 31.211 8.587 1.00 19.32 281 GLU C O 1
ATOM 8831 N N . GLY C 1 286 ? 2.498 31.125 7.539 1.00 17.10 282 GLY C N 1
ATOM 8832 C CA . GLY C 1 286 ? 2.411 32.487 7.057 1.00 16.78 282 GLY C CA 1
ATOM 8833 C C . GLY C 1 286 ? 2.451 33.518 8.175 1.00 16.45 282 GLY C C 1
ATOM 8834 O O . GLY C 1 286 ? 1.845 34.577 8.040 1.00 16.89 282 GLY C O 1
ATOM 8835 N N . ILE C 1 287 ? 3.176 33.209 9.251 1.00 14.47 283 ILE C N 1
ATOM 8836 C CA . ILE C 1 287 ? 3.359 34.105 10.410 1.00 14.19 283 ILE C CA 1
ATOM 8837 C C . ILE C 1 287 ? 4.344 35.208 10.042 1.00 12.98 283 ILE C C 1
ATOM 8838 O O . ILE C 1 287 ? 5.442 34.910 9.540 1.00 12.22 283 ILE C O 1
ATOM 8843 N N . ASP C 1 288 ? 3.956 36.464 10.267 1.00 11.89 284 ASP C N 1
ATOM 8844 C CA . ASP C 1 288 ? 4.861 37.597 10.111 1.00 11.08 284 ASP C CA 1
ATOM 8845 C C . ASP C 1 288 ? 5.148 38.183 11.492 1.00 10.40 284 ASP C C 1
ATOM 8846 O O . ASP C 1 288 ? 4.365 38.996 11.975 1.00 11.06 284 ASP C O 1
ATOM 8851 N N . PRO C 1 289 ? 6.258 37.769 12.131 1.00 9.43 285 PRO C N 1
ATOM 8852 C CA . PRO C 1 289 ? 6.519 38.252 13.466 1.00 8.40 285 PRO C CA 1
ATOM 8853 C C . PRO C 1 289 ? 6.925 39.720 13.498 1.00 8.58 285 PRO C C 1
ATOM 8854 O O . PRO C 1 289 ? 7.191 40.342 12.443 1.00 9.28 285 PRO C O 1
ATOM 8858 N N . ASP C 1 290 ? 6.959 40.287 14.703 1.00 7.89 286 ASP C N 1
ATOM 8859 C CA . ASP C 1 290 ? 7.441 41.646 14.866 1.00 7.99 286 ASP C CA 1
ATOM 8860 C C . ASP C 1 290 ? 8.958 41.695 14.833 1.00 6.96 286 ASP C C 1
ATOM 8861 O O . ASP C 1 290 ? 9.533 42.576 14.173 1.00 7.52 286 ASP C O 1
ATOM 8866 N N . LEU C 1 291 ? 9.574 40.769 15.553 1.00 7.28 287 LEU C N 1
ATOM 8867 C CA . LEU C 1 291 ? 11.024 40.544 15.544 1.00 7.30 287 LEU C CA 1
ATOM 8868 C C . LEU C 1 291 ? 11.289 39.063 15.317 1.00 7.06 287 LEU C C 1
ATOM 8869 O O . LEU C 1 291 ? 10.487 38.217 15.691 1.00 6.86 287 LEU C O 1
ATOM 8874 N N . ILE C 1 292 ? 12.410 38.762 14.667 1.00 7.11 288 ILE C N 1
ATOM 8875 C CA . ILE C 1 292 ? 12.867 37.398 14.499 1.00 6.25 288 ILE C CA 1
ATOM 8876 C C . ILE C 1 292 ? 14.344 37.327 14.926 1.00 6.29 288 ILE C C 1
ATOM 8877 O O . ILE C 1 292 ? 15.182 38.184 14.524 1.00 7.09 288 ILE C O 1
ATOM 8882 N N . VAL C 1 293 ? 14.648 36.323 15.745 1.00 6.87 289 VAL C N 1
ATOM 8883 C CA . VAL C 1 293 ? 16.002 36.059 16.229 1.00 6.19 289 VAL C CA 1
ATOM 8884 C C . VAL C 1 293 ? 16.597 34.924 15.408 1.00 7.12 289 VAL C C 1
ATOM 8885 O O . VAL C 1 293 ? 15.947 33.881 15.236 1.00 6.43 289 VAL C O 1
ATOM 8889 N N . THR C 1 294 ? 17.818 35.112 14.924 1.00 7.67 290 THR C N 1
ATOM 8890 C CA . THR C 1 294 ? 18.527 34.069 14.158 1.00 7.24 290 THR C CA 1
ATOM 8891 C C . THR C 1 294 ? 19.938 33.855 14.713 1.00 6.79 290 THR C C 1
ATOM 8892 O O . THR C 1 294 ? 20.499 34.749 15.340 1.00 6.02 290 THR C O 1
ATOM 8896 N N . ALA C 1 295 ? 20.494 32.663 14.487 1.00 6.79 291 ALA C N 1
ATOM 8897 C CA . ALA C 1 295 ? 21.887 32.331 14.801 1.00 6.65 291 ALA C CA 1
ATOM 8898 C C . ALA C 1 295 ? 22.154 30.967 14.177 1.00 7.80 291 ALA C C 1
ATOM 8899 O O . ALA C 1 295 ? 21.708 30.735 13.036 1.00 7.88 291 ALA C O 1
ATOM 8931 N N . GLY C 1 297 ? 22.627 28.360 12.103 1.00 9.37 293 GLY C N 1
ATOM 8932 C CA . GLY C 1 297 ? 22.939 28.071 10.684 1.00 8.66 293 GLY C CA 1
ATOM 8933 C C . GLY C 1 297 ? 23.300 29.268 9.834 1.00 8.91 293 GLY C C 1
ATOM 8934 O O . GLY C 1 297 ? 23.736 29.121 8.707 1.00 8.76 293 GLY C O 1
ATOM 8935 N N . ILE C 1 298 ? 23.103 30.466 10.389 1.00 7.21 294 ILE C N 1
ATOM 8936 C CA . ILE C 1 298 ? 23.293 31.704 9.664 1.00 7.13 294 ILE C CA 1
ATOM 8937 C C . ILE C 1 298 ? 24.667 31.837 8.968 1.00 6.89 294 ILE C C 1
ATOM 8938 O O . ILE C 1 298 ? 24.767 32.434 7.912 1.00 6.66 294 ILE C O 1
ATOM 8943 N N . ALA C 1 299 ? 25.727 31.335 9.596 1.00 6.68 295 ALA C N 1
ATOM 8944 C CA . ALA C 1 299 ? 27.084 31.581 9.138 1.00 6.85 295 ALA C CA 1
ATOM 8945 C C . ALA C 1 299 ? 27.917 30.296 8.972 1.00 6.17 295 ALA C C 1
ATOM 8946 O O . ALA C 1 299 ? 29.151 30.330 9.008 1.00 6.00 295 ALA C O 1
ATOM 8948 N N . GLY C 1 300 ? 27.245 29.175 8.744 1.00 6.28 296 GLY C N 1
ATOM 8949 C CA . GLY C 1 300 ? 27.946 27.959 8.362 1.00 6.83 296 GLY C CA 1
ATOM 8950 C C . GLY C 1 300 ? 28.954 27.448 9.366 1.00 6.92 296 GLY C C 1
ATOM 8951 O O . GLY C 1 300 ? 29.856 26.691 8.993 1.00 7.67 296 GLY C O 1
ATOM 8952 N N . GLY C 1 301 ? 28.769 27.802 10.647 1.00 6.73 297 GLY C N 1
ATOM 8953 C CA . GLY C 1 301 ? 29.661 27.408 11.719 1.00 7.07 297 GLY C CA 1
ATOM 8954 C C . GLY C 1 301 ? 30.400 28.553 12.377 1.00 6.90 297 GLY C C 1
ATOM 8955 O O . GLY C 1 301 ? 30.958 28.390 13.465 1.00 8.11 297 GLY C O 1
ATOM 8956 N N . LEU C 1 302 ? 30.435 29.721 11.731 1.00 6.51 298 LEU C N 1
ATOM 8957 C CA . LEU C 1 302 ? 31.145 30.866 12.325 1.00 5.94 298 LEU C CA 1
ATOM 8958 C C . LEU C 1 302 ? 30.225 31.538 13.345 1.00 6.14 298 LEU C C 1
ATOM 8959 O O . LEU C 1 302 ? 29.005 31.489 13.200 1.00 6.50 298 LEU C O 1
ATOM 8964 N N . PRO C 1 303 ? 30.798 32.124 14.401 1.00 6.49 299 PRO C N 1
ATOM 8965 C CA . PRO C 1 303 ? 29.936 32.724 15.433 1.00 6.78 299 PRO C CA 1
ATOM 8966 C C . PRO C 1 303 ? 29.268 34.034 15.002 1.00 6.73 299 PRO C C 1
ATOM 8967 O O . PRO C 1 303 ? 29.930 35.076 14.878 1.00 6.91 299 PRO C O 1
ATOM 8971 N N . LEU C 1 304 ? 27.975 33.962 14.730 1.00 6.27 300 LEU C N 1
ATOM 8972 C CA . LEU C 1 304 ? 27.181 35.101 14.364 1.00 6.02 300 LEU C CA 1
ATOM 8973 C C . LEU C 1 304 ? 25.722 34.870 14.786 1.00 5.57 300 LEU C C 1
ATOM 8974 O O . LEU C 1 304 ? 25.220 33.729 14.784 1.00 4.88 300 LEU C O 1
ATOM 8979 N N . SER C 1 305 ? 25.035 35.956 15.144 1.00 5.77 301 SER C N 1
ATOM 8980 C CA . SER C 1 305 ? 23.617 35.920 15.408 1.00 6.11 301 SER C CA 1
ATOM 8981 C C . SER C 1 305 ? 22.998 37.275 15.051 1.00 6.13 301 SER C C 1
ATOM 8982 O O . SER C 1 305 ? 23.714 38.221 14.764 1.00 5.53 301 SER C O 1
ATOM 8985 N N . ALA C 1 306 ? 21.676 37.371 15.061 1.00 5.77 302 ALA C N 1
ATOM 8986 C CA . ALA C 1 306 ? 21.032 38.574 14.631 1.00 6.13 302 ALA C CA 1
ATOM 8987 C C . ALA C 1 306 ? 19.633 38.734 15.189 1.00 6.59 302 ALA C C 1
ATOM 8988 O O . ALA C 1 306 ? 18.976 37.774 15.545 1.00 7.32 302 ALA C O 1
ATOM 8990 N N . VAL C 1 307 ? 19.193 39.985 15.217 1.00 5.40 303 VAL C N 1
ATOM 8991 C CA . VAL C 1 307 ? 17.782 40.295 15.373 1.00 6.50 303 VAL C CA 1
ATOM 8992 C C . VAL C 1 307 ? 17.385 41.129 14.165 1.00 6.24 303 VAL C C 1
ATOM 8993 O O . VAL C 1 307 ? 18.105 42.054 13.789 1.00 6.01 303 VAL C O 1
ATOM 8997 N N . THR C 1 308 ? 16.251 40.792 13.573 1.00 6.33 304 THR C N 1
ATOM 8998 C CA . THR C 1 308 ? 15.673 41.521 12.448 1.00 7.31 304 THR C CA 1
ATOM 8999 C C . THR C 1 308 ? 14.240 41.848 12.831 1.00 7.04 304 THR C C 1
ATOM 9000 O O . THR C 1 308 ? 13.567 41.027 13.419 1.00 7.51 304 THR C O 1
ATOM 9004 N N . GLY C 1 309 ? 13.762 43.028 12.499 1.00 7.18 305 GLY C N 1
ATOM 9005 C CA . GLY C 1 309 ? 12.399 43.395 12.886 1.00 7.48 305 GLY C CA 1
ATOM 9006 C C . GLY C 1 309 ? 11.857 44.613 12.211 1.00 7.34 305 GLY C C 1
ATOM 9007 O O . GLY C 1 309 ? 12.542 45.277 11.432 1.00 7.97 305 GLY C O 1
ATOM 9008 N N . ARG C 1 310 ? 10.589 44.884 12.481 1.00 7.75 306 ARG C N 1
ATOM 9009 C CA . ARG C 1 310 ? 9.933 46.070 11.975 1.00 8.44 306 ARG C CA 1
ATOM 9010 C C . ARG C 1 310 ? 10.771 47.297 12.371 1.00 8.29 306 ARG C C 1
ATOM 9011 O O . ARG C 1 310 ? 11.178 47.421 13.540 1.00 7.94 306 ARG C O 1
ATOM 9019 N N . ALA C 1 311 ? 11.036 48.188 11.408 1.00 8.00 307 ALA C N 1
ATOM 9020 C CA . ALA C 1 311 ? 11.974 49.299 11.601 1.00 8.51 307 ALA C CA 1
ATOM 9021 C C . ALA C 1 311 ? 11.674 50.154 12.827 1.00 8.43 307 ALA C C 1
ATOM 9022 O O . ALA C 1 311 ? 12.583 50.486 13.576 1.00 7.53 307 ALA C O 1
ATOM 9024 N N . GLU C 1 312 ? 10.399 50.503 13.022 1.00 8.90 308 GLU C N 1
ATOM 9025 C CA . GLU C 1 312 ? 9.992 51.352 14.099 1.00 11.11 308 GLU C CA 1
ATOM 9026 C C . GLU C 1 312 ? 10.198 50.723 15.480 1.00 10.15 308 GLU C C 1
ATOM 9027 O O . GLU C 1 312 ? 10.417 51.446 16.471 1.00 10.76 308 GLU C O 1
ATOM 9033 N N . ILE C 1 313 ? 10.175 49.388 15.558 1.00 9.26 309 ILE C N 1
ATOM 9034 C CA . ILE C 1 313 ? 10.537 48.699 16.802 1.00 8.27 309 ILE C CA 1
ATOM 9035 C C . ILE C 1 313 ? 12.072 48.693 16.989 1.00 7.55 309 ILE C C 1
ATOM 9036 O O . ILE C 1 313 ? 12.606 49.161 18.030 1.00 6.94 309 ILE C O 1
ATOM 9041 N N . MET C 1 314 ? 12.775 48.185 15.969 1.00 6.88 310 MET C N 1
ATOM 9042 C CA . MET C 1 314 ? 14.244 48.056 15.994 1.00 6.68 310 MET C CA 1
ATOM 9043 C C . MET C 1 314 ? 14.961 49.372 16.282 1.00 6.24 310 MET C C 1
ATOM 9044 O O . MET C 1 314 ? 16.020 49.362 16.956 1.00 6.34 310 MET C O 1
ATOM 9049 N N . ASP C 1 315 ? 14.409 50.487 15.796 1.00 6.79 311 ASP C N 1
ATOM 9050 C CA . ASP C 1 315 ? 15.045 51.809 15.941 1.00 8.61 311 ASP C CA 1
ATOM 9051 C C . ASP C 1 315 ? 14.759 52.502 17.274 1.00 8.55 311 ASP C C 1
ATOM 9052 O O . ASP C 1 315 ? 15.211 53.637 17.487 1.00 9.07 311 ASP C O 1
ATOM 9057 N N . SER C 1 316 ? 13.985 51.854 18.150 1.00 8.45 312 SER C N 1
ATOM 9058 C CA . SER C 1 316 ? 13.678 52.469 19.432 1.00 8.95 312 SER C CA 1
ATOM 9059 C C . SER C 1 316 ? 14.915 52.667 20.330 1.00 8.37 312 SER C C 1
ATOM 9060 O O . SER C 1 316 ? 15.111 53.786 20.810 1.00 8.39 312 SER C O 1
ATOM 9063 N N . PRO C 1 317 ? 15.763 51.632 20.511 1.00 8.01 313 PRO C N 1
ATOM 9064 C CA . PRO C 1 317 ? 16.976 51.917 21.303 1.00 8.30 313 PRO C CA 1
ATOM 9065 C C . PRO C 1 317 ? 17.790 53.105 20.775 1.00 9.29 313 PRO C C 1
ATOM 9066 O O . PRO C 1 317 ? 17.912 53.320 19.547 1.00 8.78 313 PRO C O 1
ATOM 9070 N N . HIS C 1 318 ? 18.289 53.894 21.719 1.00 8.49 314 HIS C N 1
ATOM 9071 C CA A HIS C 1 318 ? 19.105 55.053 21.400 0.50 9.84 314 HIS C CA 1
ATOM 9072 C CA B HIS C 1 318 ? 19.129 55.046 21.443 0.50 9.51 314 HIS C CA 1
ATOM 9073 C C . HIS C 1 318 ? 20.423 54.616 20.755 1.00 9.21 314 HIS C C 1
ATOM 9074 O O . HIS C 1 318 ? 20.872 53.479 20.922 1.00 7.47 314 HIS C O 1
ATOM 9087 N N . VAL C 1 319 ? 21.036 55.546 20.038 1.00 10.22 315 VAL C N 1
ATOM 9088 C CA . VAL C 1 319 ? 22.331 55.313 19.415 1.00 10.08 315 VAL C CA 1
ATOM 9089 C C . VAL C 1 319 ? 23.330 54.840 20.464 1.00 10.40 315 VAL C C 1
ATOM 9090 O O . VAL C 1 319 ? 23.390 55.398 21.567 1.00 9.18 315 VAL C O 1
ATOM 9094 N N . SER C 1 320 ? 24.056 53.764 20.135 1.00 10.19 316 SER C N 1
ATOM 9095 C CA . SER C 1 320 ? 25.022 53.098 21.027 1.00 9.28 316 SER C CA 1
ATOM 9096 C C . SER C 1 320 ? 24.410 52.233 22.132 1.00 8.57 316 SER C C 1
ATOM 9097 O O . SER C 1 320 ? 25.121 51.658 22.957 1.00 8.37 316 SER C O 1
ATOM 9100 N N . GLY C 1 321 ? 23.092 52.118 22.129 1.00 8.61 317 GLY C N 1
ATOM 9101 C CA . GLY C 1 321 ? 22.411 51.247 23.090 1.00 8.54 317 GLY C CA 1
ATOM 9102 C C . GLY C 1 321 ? 22.455 49.766 22.760 1.00 8.81 317 GLY C C 1
ATOM 9103 O O . GLY C 1 321 ? 22.141 48.916 23.635 1.00 7.88 317 GLY C O 1
ATOM 9104 N N . LEU C 1 322 ? 22.785 49.432 21.509 1.00 8.24 318 LEU C N 1
ATOM 9105 C CA . LEU C 1 322 ? 22.942 48.053 21.098 1.00 9.21 318 LEU C CA 1
ATOM 9106 C C . LEU C 1 322 ? 24.382 47.811 20.628 1.00 10.76 318 LEU C C 1
ATOM 9107 O O . LEU C 1 322 ? 25.030 48.706 20.078 1.00 13.02 318 LEU C O 1
ATOM 9112 N N . GLY C 1 323 ? 24.865 46.600 20.825 1.00 13.06 319 GLY C N 1
ATOM 9113 C CA . GLY C 1 323 ? 26.097 46.180 20.136 1.00 14.34 319 GLY C CA 1
ATOM 9114 C C . GLY C 1 323 ? 26.917 45.242 20.966 1.00 14.11 319 GLY C C 1
ATOM 9115 O O . GLY C 1 323 ? 26.408 44.236 21.413 1.00 16.25 319 GLY C O 1
ATOM 9116 N N . GLY C 1 324 ? 28.189 45.564 21.175 1.00 13.68 320 GLY C N 1
ATOM 9117 C CA . GLY C 1 324 ? 29.115 44.607 21.760 1.00 13.06 320 GLY C CA 1
ATOM 9118 C C . GLY C 1 324 ? 30.372 44.560 20.889 1.00 12.20 320 GLY C C 1
ATOM 9119 O O . GLY C 1 324 ? 30.350 44.959 19.707 1.00 13.71 320 GLY C O 1
ATOM 9120 N N . THR C 1 325 ? 31.475 44.108 21.464 1.00 9.25 321 THR C N 1
ATOM 9121 C CA . THR C 1 325 ? 32.770 44.263 20.789 1.00 7.88 321 THR C CA 1
ATOM 9122 C C . THR C 1 325 ? 32.883 43.470 19.478 1.00 6.66 321 THR C C 1
ATOM 9123 O O . THR C 1 325 ? 33.216 44.021 18.427 1.00 6.69 321 THR C O 1
ATOM 9127 N N . TYR C 1 326 ? 32.587 42.189 19.552 1.00 6.19 322 TYR C N 1
ATOM 9128 C CA . TYR C 1 326 ? 32.843 41.266 18.438 1.00 6.53 322 TYR C CA 1
ATOM 9129 C C . TYR C 1 326 ? 31.690 41.188 17.460 1.00 7.03 322 TYR C C 1
ATOM 9130 O O . TYR C 1 326 ? 31.879 40.728 16.337 1.00 8.24 322 TYR C O 1
ATOM 9139 N N . GLY C 1 327 ? 30.487 41.595 17.877 1.00 6.25 323 GLY C N 1
ATOM 9140 C CA . GLY C 1 327 ? 29.268 41.262 17.130 1.00 5.95 323 GLY C CA 1
ATOM 9141 C C . GLY C 1 327 ? 29.369 41.621 15.657 1.00 6.11 323 GLY C C 1
ATOM 9142 O O . GLY C 1 327 ? 29.890 42.659 15.331 1.00 6.82 323 GLY C O 1
ATOM 9143 N N . GLY C 1 328 ? 28.841 40.779 14.776 1.00 5.82 324 GLY C N 1
ATOM 9144 C CA . GLY C 1 328 ? 28.966 40.990 13.355 1.00 5.33 324 GLY C CA 1
ATOM 9145 C C . GLY C 1 328 ? 30.403 40.969 12.858 1.00 5.65 324 GLY C C 1
ATOM 9146 O O . GLY C 1 328 ? 30.801 41.809 12.054 1.00 5.18 324 GLY C O 1
ATOM 9147 N N . ASN C 1 329 ? 31.191 40.037 13.379 1.00 5.58 325 ASN C N 1
ATOM 9148 C CA . ASN C 1 329 ? 32.602 39.924 13.026 1.00 6.33 325 ASN C CA 1
ATOM 9149 C C . ASN C 1 329 ? 32.712 39.789 11.517 1.00 5.71 325 ASN C C 1
ATOM 9150 O O . ASN C 1 329 ? 31.889 39.129 10.921 1.00 5.67 325 ASN C O 1
ATOM 9155 N N . PRO C 1 330 ? 33.699 40.458 10.899 1.00 5.58 326 PRO C N 1
ATOM 9156 C CA . PRO C 1 330 ? 33.711 40.515 9.431 1.00 5.32 326 PRO C CA 1
ATOM 9157 C C . PRO C 1 330 ? 33.977 39.178 8.768 1.00 6.21 326 PRO C C 1
ATOM 9158 O O . PRO C 1 330 ? 33.492 38.957 7.653 1.00 6.68 326 PRO C O 1
ATOM 9162 N N . ILE C 1 331 ? 34.702 38.288 9.449 1.00 5.49 327 ILE C N 1
ATOM 9163 C CA . ILE C 1 331 ? 34.929 36.936 8.941 1.00 5.83 327 ILE C CA 1
ATOM 9164 C C . ILE C 1 331 ? 33.607 36.165 8.996 1.00 5.70 327 ILE C C 1
ATOM 9165 O O . ILE C 1 331 ? 33.220 35.481 8.034 1.00 5.73 327 ILE C O 1
ATOM 9170 N N . ALA C 1 332 ? 32.915 36.261 10.134 1.00 5.36 328 ALA C N 1
ATOM 9171 C CA . ALA C 1 332 ? 31.589 35.669 10.273 1.00 5.58 328 ALA C CA 1
ATOM 9172 C C . ALA C 1 332 ? 30.580 36.235 9.276 1.00 5.52 328 ALA C C 1
ATOM 9173 O O . ALA C 1 332 ? 29.760 35.482 8.715 1.00 6.32 328 ALA C O 1
ATOM 9175 N N . CYS C 1 333 ? 30.617 37.555 9.023 1.00 5.35 329 CYS C N 1
ATOM 9176 C CA . CYS C 1 333 ? 29.736 38.138 8.012 1.00 5.82 329 CYS C CA 1
ATOM 9177 C C . CYS C 1 333 ? 30.022 37.586 6.613 1.00 7.07 329 CYS C C 1
ATOM 9178 O O . CYS C 1 333 ? 29.095 37.263 5.886 1.00 6.30 329 CYS C O 1
ATOM 9181 N N . ALA C 1 334 ? 31.299 37.475 6.247 1.00 6.29 330 ALA C N 1
ATOM 9182 C CA . ALA C 1 334 ? 31.648 36.867 4.954 1.00 6.44 330 ALA C CA 1
ATOM 9183 C C . ALA C 1 334 ? 31.098 35.457 4.861 1.00 6.06 330 ALA C C 1
ATOM 9184 O O . ALA C 1 334 ? 30.522 35.068 3.819 1.00 7.29 330 ALA C O 1
ATOM 9186 N N . ALA C 1 335 ? 31.255 34.682 5.939 1.00 5.72 331 ALA C N 1
ATOM 9187 C CA . ALA C 1 335 ? 30.690 33.336 6.009 1.00 6.78 331 ALA C CA 1
ATOM 9188 C C . ALA C 1 335 ? 29.178 33.319 5.854 1.00 6.49 331 ALA C C 1
ATOM 9189 O O . ALA C 1 335 ? 28.633 32.450 5.187 1.00 7.69 331 ALA C O 1
ATOM 9191 N N . ALA C 1 336 ? 28.477 34.255 6.497 1.00 6.09 332 ALA C N 1
ATOM 9192 C CA . ALA C 1 336 ? 27.014 34.345 6.382 1.00 6.30 332 ALA C CA 1
ATOM 9193 C C . ALA C 1 336 ? 26.556 34.652 4.953 1.00 5.97 332 ALA C C 1
ATOM 9194 O O . ALA C 1 336 ? 25.606 34.033 4.446 1.00 7.92 332 ALA C O 1
ATOM 9196 N N . LEU C 1 337 ? 27.210 35.598 4.294 1.00 6.56 333 LEU C N 1
ATOM 9197 C CA . LEU C 1 337 ? 26.869 35.906 2.908 1.00 6.71 333 LEU C CA 1
ATOM 9198 C C . LEU C 1 337 ? 27.047 34.654 2.034 1.00 7.49 333 LEU C C 1
ATOM 9199 O O . LEU C 1 337 ? 26.180 34.322 1.189 1.00 8.17 333 LEU C O 1
ATOM 9204 N N . ALA C 1 338 ? 28.151 33.942 2.251 1.00 7.62 334 ALA C N 1
ATOM 9205 C CA . ALA C 1 338 ? 28.421 32.716 1.496 1.00 8.55 334 ALA C CA 1
ATOM 9206 C C . ALA C 1 338 ? 27.400 31.606 1.836 1.00 7.88 334 ALA C C 1
ATOM 9207 O O . ALA C 1 338 ? 27.007 30.801 0.974 1.00 7.44 334 ALA C O 1
ATOM 9209 N N . THR C 1 339 ? 26.947 31.567 3.083 1.00 7.58 335 THR C N 1
ATOM 9210 C CA . THR C 1 339 ? 25.946 30.561 3.533 1.00 7.92 335 THR C CA 1
ATOM 9211 C C . THR C 1 339 ? 24.614 30.780 2.808 1.00 8.48 335 THR C C 1
ATOM 9212 O O . THR C 1 339 ? 23.979 29.861 2.279 1.00 8.45 335 THR C O 1
ATOM 9216 N N . ILE C 1 340 ? 24.204 32.036 2.769 1.00 8.66 336 ILE C N 1
ATOM 9217 C CA . ILE C 1 340 ? 22.987 32.425 2.081 1.00 9.16 336 ILE C CA 1
ATOM 9218 C C . ILE C 1 340 ? 23.092 32.103 0.581 1.00 9.42 336 ILE C C 1
ATOM 9219 O O . ILE C 1 340 ? 22.144 31.566 -0.038 1.00 10.17 336 ILE C O 1
ATOM 9224 N N . GLU C 1 341 ? 24.241 32.415 -0.006 1.00 9.59 337 GLU C N 1
ATOM 9225 C CA . GLU C 1 341 ? 24.469 32.134 -1.430 1.00 10.79 337 GLU C CA 1
ATOM 9226 C C . GLU C 1 341 ? 24.424 30.619 -1.684 1.00 11.08 337 GLU C C 1
ATOM 9227 O O . GLU C 1 341 ? 23.886 30.187 -2.699 1.00 11.59 337 GLU C O 1
ATOM 9229 N N . THR C 1 342 ? 24.947 29.824 -0.747 1.00 10.80 338 THR C N 1
ATOM 9230 C CA . THR C 1 342 ? 24.948 28.347 -0.837 1.00 10.19 338 THR C CA 1
ATOM 9231 C C . THR C 1 342 ? 23.523 27.796 -0.778 1.00 10.80 338 THR C C 1
ATOM 9232 O O . THR C 1 342 ? 23.126 26.950 -1.608 1.00 9.66 338 THR C O 1
ATOM 9236 N N . ILE C 1 343 ? 22.736 28.285 0.180 1.00 9.95 339 ILE C N 1
ATOM 9237 C CA . ILE C 1 343 ? 21.335 27.876 0.291 1.00 10.61 339 ILE C CA 1
ATOM 9238 C C . ILE C 1 343 ? 20.566 28.111 -1.027 1.00 12.58 339 ILE C C 1
ATOM 9239 O O . ILE C 1 343 ? 19.842 27.231 -1.504 1.00 12.67 339 ILE C O 1
ATOM 9244 N N . GLU C 1 344 ? 20.759 29.278 -1.622 1.00 14.15 340 GLU C N 1
ATOM 9245 C CA . GLU C 1 344 ? 20.114 29.625 -2.884 1.00 15.80 340 GLU C CA 1
ATOM 9246 C C . GLU C 1 344 ? 20.678 28.802 -4.048 1.00 17.33 340 GLU C C 1
ATOM 9247 O O . GLU C 1 344 ? 19.912 28.166 -4.793 1.00 19.53 340 GLU C O 1
ATOM 9249 N N . SER C 1 345 ? 22.002 28.766 -4.192 1.00 18.07 341 SER C N 1
ATOM 9250 C CA . SER C 1 345 ? 22.615 28.115 -5.361 1.00 19.68 341 SER C CA 1
ATOM 9251 C C . SER C 1 345 ? 22.450 26.577 -5.380 1.00 19.57 341 SER C C 1
ATOM 9252 O O . SER C 1 345 ? 22.332 25.963 -6.468 1.00 18.86 341 SER C O 1
ATOM 9255 N N . GLU C 1 346 ? 22.419 25.947 -4.201 1.00 17.67 342 GLU C N 1
ATOM 9256 C CA . GLU C 1 346 ? 22.311 24.501 -4.101 1.00 17.92 342 GLU C CA 1
ATOM 9257 C C . GLU C 1 346 ? 20.858 24.046 -3.810 1.00 17.49 342 GLU C C 1
ATOM 9258 O O . GLU C 1 346 ? 20.627 22.858 -3.559 1.00 18.58 342 GLU C O 1
ATOM 9264 N N . GLY C 1 347 ? 19.901 24.979 -3.834 1.00 15.69 343 GLY C N 1
ATOM 9265 C CA . GLY C 1 347 ? 18.495 24.668 -3.605 1.00 15.52 343 GLY C CA 1
ATOM 9266 C C . GLY C 1 347 ? 18.254 23.936 -2.300 1.00 14.43 343 GLY C C 1
ATOM 9267 O O . GLY C 1 347 ? 17.565 22.894 -2.248 1.00 14.68 343 GLY C O 1
ATOM 9268 N N . LEU C 1 348 ? 18.814 24.484 -1.220 1.00 12.52 344 LEU C N 1
ATOM 9269 C CA . LEU C 1 348 ? 18.817 23.755 0.037 1.00 11.70 344 LEU C CA 1
ATOM 9270 C C . LEU C 1 348 ? 17.477 23.740 0.778 1.00 11.30 344 LEU C C 1
ATOM 9271 O O . LEU C 1 348 ? 17.218 22.829 1.573 1.00 10.76 344 LEU C O 1
ATOM 9276 N N . VAL C 1 349 ? 16.598 24.696 0.507 1.00 11.72 345 VAL C N 1
ATOM 9277 C CA . VAL C 1 349 ? 15.269 24.629 1.079 1.00 12.33 345 VAL C CA 1
ATOM 9278 C C . VAL C 1 349 ? 14.534 23.384 0.555 1.00 12.71 345 VAL C C 1
ATOM 9279 O O . VAL C 1 349 ? 13.990 22.607 1.327 1.00 12.89 345 VAL C O 1
ATOM 9283 N N . ALA C 1 350 ? 14.563 23.177 -0.753 1.00 13.03 346 ALA C N 1
ATOM 9284 C CA . ALA C 1 350 ? 14.026 21.950 -1.339 1.00 14.05 346 ALA C CA 1
ATOM 9285 C C . ALA C 1 350 ? 14.724 20.706 -0.817 1.00 13.43 346 ALA C C 1
ATOM 9286 O O . ALA C 1 350 ? 14.078 19.679 -0.618 1.00 13.91 346 ALA C O 1
ATOM 9288 N N . ARG C 1 351 ? 16.042 20.769 -0.639 1.00 13.24 347 ARG C N 1
ATOM 9289 C CA . ARG C 1 351 ? 16.772 19.631 -0.094 1.00 12.58 347 ARG C CA 1
ATOM 9290 C C . ARG C 1 351 ? 16.265 19.239 1.284 1.00 12.03 347 ARG C C 1
ATOM 9291 O O . ARG C 1 351 ? 16.094 18.047 1.569 1.00 11.53 347 ARG C O 1
ATOM 9299 N N . ALA C 1 352 ? 15.971 20.229 2.128 1.00 10.87 348 ALA C N 1
ATOM 9300 C CA . ALA C 1 352 ? 15.421 19.956 3.451 1.00 11.06 348 ALA C CA 1
ATOM 9301 C C . ALA C 1 352 ? 14.064 19.264 3.367 1.00 11.65 348 ALA C C 1
ATOM 9302 O O . ALA C 1 352 ? 13.762 18.405 4.191 1.00 10.92 348 ALA C O 1
ATOM 9304 N N . GLN C 1 353 ? 13.250 19.650 2.390 1.00 12.58 349 GLN C N 1
ATOM 9305 C CA . GLN C 1 353 ? 11.964 18.968 2.137 1.00 14.40 349 GLN C CA 1
ATOM 9306 C C . GLN C 1 353 ? 12.158 17.516 1.733 1.00 14.70 349 GLN C C 1
ATOM 9307 O O . GLN C 1 353 ? 11.370 16.663 2.119 1.00 15.49 349 GLN C O 1
ATOM 9313 N N . GLN C 1 354 ? 13.190 17.247 0.936 1.00 14.92 350 GLN C N 1
ATOM 9314 C CA . GLN C 1 354 ? 13.486 15.880 0.512 1.00 16.01 350 GLN C CA 1
ATOM 9315 C C . GLN C 1 354 ? 13.882 15.044 1.713 1.00 15.29 350 GLN C C 1
ATOM 9316 O O . GLN C 1 354 ? 13.512 13.872 1.804 1.00 15.70 350 GLN C O 1
ATOM 9322 N N . ILE C 1 355 ? 14.639 15.662 2.627 1.00 14.35 351 ILE C N 1
ATOM 9323 C CA . ILE C 1 355 ? 15.129 14.977 3.814 1.00 13.90 351 ILE C CA 1
ATOM 9324 C C . ILE C 1 355 ? 13.962 14.696 4.766 1.00 14.24 351 ILE C C 1
ATOM 9325 O O . ILE C 1 355 ? 13.929 13.651 5.414 1.00 14.46 351 ILE C O 1
ATOM 9330 N N . GLU C 1 356 ? 12.990 15.604 4.835 1.00 14.27 352 GLU C N 1
ATOM 9331 C CA . GLU C 1 356 ? 11.803 15.373 5.650 1.00 14.63 352 GLU C CA 1
ATOM 9332 C C . GLU C 1 356 ? 11.091 14.104 5.202 1.00 15.84 352 GLU C C 1
ATOM 9333 O O . GLU C 1 356 ? 10.686 13.283 6.041 1.00 15.57 352 GLU C O 1
ATOM 9339 N N . LYS C 1 357 ? 10.945 13.964 3.890 1.00 16.27 353 LYS C N 1
ATOM 9340 C CA . LYS C 1 357 ? 10.228 12.809 3.326 1.00 18.04 353 LYS C CA 1
ATOM 9341 C C . LYS C 1 357 ? 10.948 11.512 3.694 1.00 17.16 353 LYS C C 1
ATOM 9342 O O . LYS C 1 357 ? 10.317 10.542 4.128 1.00 17.53 353 LYS C O 1
ATOM 9348 N N . ILE C 1 358 ? 12.266 11.508 3.564 1.00 16.19 354 ILE C N 1
ATOM 9349 C CA . ILE C 1 358 ? 13.054 10.336 3.874 1.00 16.40 354 ILE C CA 1
ATOM 9350 C C . ILE C 1 358 ? 12.926 9.942 5.343 1.00 16.13 354 ILE C C 1
ATOM 9351 O O . ILE C 1 358 ? 12.652 8.786 5.664 1.00 15.77 354 ILE C O 1
ATOM 9356 N N . MET C 1 359 ? 13.111 10.919 6.231 1.00 15.79 355 MET C N 1
ATOM 9357 C CA . MET C 1 359 ? 13.146 10.647 7.658 1.00 15.23 355 MET C CA 1
ATOM 9358 C C . MET C 1 359 ? 11.781 10.265 8.186 1.00 16.04 355 MET C C 1
ATOM 9359 O O . MET C 1 359 ? 11.698 9.339 8.980 1.00 15.35 355 MET C O 1
ATOM 9364 N N . LYS C 1 360 ? 10.726 10.965 7.760 1.00 17.07 356 LYS C N 1
ATOM 9365 C CA . LYS C 1 360 ? 9.386 10.633 8.236 1.00 18.98 356 LYS C CA 1
ATOM 9366 C C . LYS C 1 360 ? 8.901 9.281 7.696 1.00 20.21 356 LYS C C 1
ATOM 9367 O O . LYS C 1 360 ? 8.228 8.535 8.409 1.00 20.81 356 LYS C O 1
ATOM 9373 N N . ASP C 1 361 ? 9.278 8.949 6.464 1.00 20.93 357 ASP C N 1
ATOM 9374 C CA . ASP C 1 361 ? 8.999 7.614 5.926 1.00 22.54 357 ASP C CA 1
ATOM 9375 C C . ASP C 1 361 ? 9.685 6.530 6.744 1.00 21.90 357 ASP C C 1
ATOM 9376 O O . ASP C 1 361 ? 9.033 5.592 7.166 1.00 23.62 357 ASP C O 1
ATOM 9381 N N . ARG C 1 362 ? 10.979 6.662 6.980 1.00 21.61 358 ARG C N 1
ATOM 9382 C CA . ARG C 1 362 ? 11.732 5.655 7.725 1.00 21.14 358 ARG C CA 1
ATOM 9383 C C . ARG C 1 362 ? 11.209 5.548 9.159 1.00 20.73 358 ARG C C 1
ATOM 9384 O O . ARG C 1 362 ? 10.914 4.461 9.636 1.00 20.21 358 ARG C O 1
ATOM 9392 N N . LEU C 1 363 ? 11.075 6.680 9.856 1.00 19.58 359 LEU C N 1
ATOM 9393 C CA . LEU C 1 363 ? 10.646 6.652 11.263 1.00 19.40 359 LEU C CA 1
ATOM 9394 C C . LEU C 1 363 ? 9.181 6.221 11.410 1.00 19.53 359 LEU C C 1
ATOM 9395 O O . LEU C 1 363 ? 8.816 5.549 12.386 1.00 19.80 359 LEU C O 1
ATOM 9400 N N . GLY C 1 364 ? 8.364 6.556 10.415 1.00 20.02 360 GLY C N 1
ATOM 9401 C CA . GLY C 1 364 ? 6.972 6.120 10.359 1.00 20.93 360 GLY C CA 1
ATOM 9402 C C . GLY C 1 364 ? 6.842 4.603 10.268 1.00 21.97 360 GLY C C 1
ATOM 9403 O O . GLY C 1 364 ? 6.001 4.009 10.963 1.00 21.45 360 GLY C O 1
ATOM 9404 N N . ARG C 1 365 ? 7.662 3.990 9.409 1.00 22.82 361 ARG C N 1
ATOM 9405 C CA . ARG C 1 365 ? 7.717 2.519 9.265 1.00 24.06 361 ARG C CA 1
ATOM 9406 C C . ARG C 1 365 ? 8.210 1.880 10.568 1.00 24.91 361 ARG C C 1
ATOM 9407 O O . ARG C 1 365 ? 7.690 0.841 11.013 1.00 25.59 361 ARG C O 1
ATOM 9409 N N . LEU C 1 366 ? 9.211 2.514 11.173 1.00 24.66 362 LEU C N 1
ATOM 9410 C CA . LEU C 1 366 ? 9.723 2.105 12.474 1.00 24.67 362 LEU C CA 1
ATOM 9411 C C . LEU C 1 366 ? 8.601 2.137 13.521 1.00 24.40 362 LEU C C 1
ATOM 9412 O O . LEU C 1 366 ? 8.417 1.156 14.273 1.00 23.94 362 LEU C O 1
ATOM 9417 N N . GLN C 1 367 ? 7.840 3.239 13.546 1.00 23.02 363 GLN C N 1
ATOM 9418 C CA . GLN C 1 367 ? 6.777 3.395 14.519 1.00 23.08 363 GLN C CA 1
ATOM 9419 C C . GLN C 1 367 ? 5.712 2.303 14.397 1.00 23.97 363 GLN C C 1
ATOM 9420 O O . GLN C 1 367 ? 5.190 1.831 15.416 1.00 23.53 363 GLN C O 1
ATOM 9426 N N . ALA C 1 368 ? 5.395 1.923 13.161 1.00 24.18 364 ALA C N 1
ATOM 9427 C CA . ALA C 1 368 ? 4.406 0.875 12.893 1.00 25.29 364 ALA C CA 1
ATOM 9428 C C . ALA C 1 368 ? 4.836 -0.474 13.444 1.00 26.06 364 ALA C C 1
ATOM 9429 O O . ALA C 1 368 ? 3.994 -1.312 13.745 1.00 27.24 364 ALA C O 1
ATOM 9431 N N . GLU C 1 369 ? 6.140 -0.707 13.541 1.00 26.47 365 GLU C N 1
ATOM 9432 C CA . GLU C 1 369 ? 6.669 -1.980 14.049 1.00 27.00 365 GLU C CA 1
ATOM 9433 C C . GLU C 1 369 ? 7.035 -1.924 15.541 1.00 26.97 365 GLU C C 1
ATOM 9434 O O . GLU C 1 369 ? 7.282 -2.962 16.150 1.00 27.22 365 GLU C O 1
ATOM 9436 N N . ASP C 1 370 ? 7.078 -0.731 16.140 1.00 25.96 366 ASP C N 1
ATOM 9437 C CA . ASP C 1 370 ? 7.612 -0.604 17.493 1.00 25.07 366 ASP C CA 1
ATOM 9438 C C . ASP C 1 370 ? 6.798 0.398 18.298 1.00 24.94 366 ASP C C 1
ATOM 9439 O O . ASP C 1 370 ? 6.921 1.611 18.104 1.00 24.34 366 ASP C O 1
ATOM 9444 N N . ASP C 1 371 ? 5.984 -0.113 19.218 1.00 24.71 367 ASP C N 1
ATOM 9445 C CA . ASP C 1 371 ? 5.054 0.744 19.959 1.00 25.03 367 ASP C CA 1
ATOM 9446 C C . ASP C 1 371 ? 5.727 1.597 21.050 1.00 23.59 367 ASP C C 1
ATOM 9447 O O . ASP C 1 371 ? 5.043 2.409 21.718 1.00 23.19 367 ASP C O 1
ATOM 9452 N N . ARG C 1 372 ? 7.043 1.431 21.221 1.00 21.46 368 ARG C N 1
ATOM 9453 C CA . ARG C 1 372 ? 7.830 2.331 22.082 1.00 20.03 368 ARG C CA 1
ATOM 9454 C C . ARG C 1 372 ? 8.072 3.686 21.452 1.00 19.39 368 ARG C C 1
ATOM 9455 O O . ARG C 1 372 ? 8.505 4.617 22.144 1.00 18.84 368 ARG C O 1
ATOM 9463 N N . ILE C 1 373 ? 7.822 3.813 20.145 1.00 18.58 369 ILE C N 1
ATOM 9464 C CA . ILE C 1 373 ? 7.906 5.111 19.496 1.00 18.42 369 ILE C CA 1
ATOM 9465 C C . ILE C 1 373 ? 6.531 5.753 19.562 1.00 18.24 369 ILE C C 1
ATOM 9466 O O . ILE C 1 373 ? 5.599 5.320 18.872 1.00 17.82 369 ILE C O 1
ATOM 9471 N N . GLY C 1 374 ? 6.400 6.766 20.414 1.00 17.52 370 GLY C N 1
ATOM 9472 C CA . GLY C 1 374 ? 5.103 7.368 20.714 1.00 17.96 370 GLY C CA 1
ATOM 9473 C C . GLY C 1 374 ? 4.652 8.376 19.669 1.00 18.18 370 GLY C C 1
ATOM 9474 O O . GLY C 1 374 ? 3.454 8.473 19.349 1.00 18.23 370 GLY C O 1
ATOM 9475 N N . ASP C 1 375 ? 5.619 9.130 19.137 1.00 15.83 371 ASP C N 1
ATOM 9476 C CA . ASP C 1 375 ? 5.333 10.218 18.219 1.00 15.49 371 ASP C CA 1
ATOM 9477 C C . ASP C 1 375 ? 6.526 10.409 17.285 1.00 14.49 371 ASP C C 1
ATOM 9478 O O . ASP C 1 375 ? 7.669 10.225 17.700 1.00 14.99 371 ASP C O 1
ATOM 9483 N N . VAL C 1 376 ? 6.243 10.762 16.044 1.00 14.47 372 VAL C N 1
ATOM 9484 C CA . VAL C 1 376 ? 7.247 11.129 15.050 1.00 13.83 372 VAL C CA 1
ATOM 9485 C C . VAL C 1 376 ? 6.807 12.492 14.563 1.00 13.54 372 VAL C C 1
ATOM 9486 O O . VAL C 1 376 ? 5.629 12.677 14.174 1.00 13.88 372 VAL C O 1
ATOM 9490 N N . ARG C 1 377 ? 7.698 13.480 14.661 1.00 12.16 373 ARG C N 1
ATOM 9491 C CA . ARG C 1 377 ? 7.301 14.876 14.423 1.00 11.46 373 ARG C CA 1
ATOM 9492 C C . ARG C 1 377 ? 8.452 15.743 13.936 1.00 11.46 373 ARG C C 1
ATOM 9493 O O . ARG C 1 377 ? 9.600 15.346 13.983 1.00 11.61 373 ARG C O 1
ATOM 9501 N N . GLY C 1 378 ? 8.100 16.901 13.399 1.00 12.08 374 GLY C N 1
ATOM 9502 C CA . GLY C 1 378 ? 9.059 17.912 12.993 1.00 11.40 374 GLY C CA 1
ATOM 9503 C C . GLY C 1 378 ? 8.823 18.305 11.552 1.00 11.57 374 GLY C C 1
ATOM 9504 O O . GLY C 1 378 ? 7.850 17.869 10.930 1.00 11.95 374 GLY C O 1
ATOM 9505 N N . ARG C 1 379 ? 9.724 19.112 11.008 1.00 11.10 375 ARG C N 1
ATOM 9506 C CA . ARG C 1 379 ? 9.663 19.529 9.615 1.00 12.13 375 ARG C CA 1
ATOM 9507 C C . ARG C 1 379 ? 11.064 19.608 9.035 1.00 11.38 375 ARG C C 1
ATOM 9508 O O . ARG C 1 379 ? 12.019 19.876 9.754 1.00 9.84 375 ARG C O 1
ATOM 9516 N N . GLY C 1 380 ? 11.172 19.418 7.718 1.00 10.93 376 GLY C N 1
ATOM 9517 C CA . GLY C 1 380 ? 12.440 19.578 7.057 1.00 10.43 376 GLY C CA 1
ATOM 9518 C C . GLY C 1 380 ? 13.486 18.611 7.592 1.00 10.07 376 GLY C C 1
ATOM 9519 O O . GLY C 1 380 ? 13.260 17.395 7.679 1.00 10.08 376 GLY C O 1
ATOM 9520 N N . ALA C 1 381 ? 14.642 19.158 7.928 1.00 8.88 377 ALA C N 1
ATOM 9521 C CA . ALA C 1 381 ? 15.717 18.404 8.526 1.00 8.59 377 ALA C CA 1
ATOM 9522 C C . ALA C 1 381 ? 15.779 18.616 10.030 1.00 8.44 377 ALA C C 1
ATOM 9523 O O . ALA C 1 381 ? 16.843 18.583 10.609 1.00 8.74 377 ALA C O 1
ATOM 9525 N N . MET C 1 382 ? 14.613 18.806 10.639 1.00 10.05 378 MET C N 1
ATOM 9526 C CA . MET C 1 382 ? 14.441 18.935 12.087 1.00 9.16 378 MET C CA 1
ATOM 9527 C C . MET C 1 382 ? 13.332 17.955 12.507 1.00 10.21 378 MET C C 1
ATOM 9528 O O . MET C 1 382 ? 12.149 18.316 12.645 1.00 9.22 378 MET C O 1
ATOM 9533 N N . ILE C 1 383 ? 13.724 16.681 12.634 1.00 9.95 379 ILE C N 1
ATOM 9534 C CA . ILE C 1 383 ? 12.782 15.586 12.845 1.00 10.42 379 ILE C CA 1
ATOM 9535 C C . ILE C 1 383 ? 13.148 14.838 14.102 1.00 10.22 379 ILE C C 1
ATOM 9536 O O . ILE C 1 383 ? 14.346 14.684 14.408 1.00 11.00 379 ILE C O 1
ATOM 9541 N N . ALA C 1 384 ? 12.139 14.355 14.837 1.00 9.69 380 ALA C N 1
ATOM 9542 C CA . ALA C 1 384 ? 12.403 13.619 16.069 1.00 10.60 380 ALA C CA 1
ATOM 9543 C C . ALA C 1 384 ? 11.410 12.501 16.292 1.00 11.49 380 ALA C C 1
ATOM 9544 O O . ALA C 1 384 ? 10.305 12.533 15.746 1.00 12.00 380 ALA C O 1
ATOM 9546 N N . MET C 1 385 ? 11.801 11.543 17.127 1.00 11.84 381 MET C N 1
ATOM 9547 C CA . MET C 1 385 ? 10.873 10.571 17.663 1.00 12.69 381 MET C CA 1
ATOM 9548 C C . MET C 1 385 ? 10.906 10.637 19.185 1.00 12.35 381 MET C C 1
ATOM 9549 O O . MET C 1 385 ? 11.969 10.786 19.809 1.00 12.34 381 MET C O 1
ATOM 9554 N N . GLU C 1 386 ? 9.721 10.555 19.777 1.00 12.19 382 GLU C N 1
ATOM 9555 C CA . GLU C 1 386 ? 9.582 10.544 21.219 1.00 12.33 382 GLU C CA 1
ATOM 9556 C C . GLU C 1 386 ? 9.363 9.110 21.707 1.00 13.69 382 GLU C C 1
ATOM 9557 O O . GLU C 1 386 ? 8.414 8.455 21.281 1.00 15.94 382 GLU C O 1
ATOM 9563 N N . LEU C 1 387 ? 10.216 8.656 22.627 1.00 13.46 383 LEU C N 1
ATOM 9564 C CA . LEU C 1 387 ? 10.194 7.293 23.138 1.00 14.84 383 LEU C CA 1
ATOM 9565 C C . LEU C 1 387 ? 9.455 7.195 24.465 1.00 15.11 383 LEU C C 1
ATOM 9566 O O . LEU C 1 387 ? 9.701 7.989 25.401 1.00 14.56 383 LEU C O 1
ATOM 9571 N N . VAL C 1 388 ? 8.601 6.186 24.553 1.00 16.27 384 VAL C N 1
ATOM 9572 C CA . VAL C 1 388 ? 7.693 6.031 25.696 1.00 17.32 384 VAL C CA 1
ATOM 9573 C C . VAL C 1 388 ? 7.584 4.546 26.065 1.00 18.96 384 VAL C C 1
ATOM 9574 O O . VAL C 1 388 ? 7.959 3.669 25.289 1.00 17.90 384 VAL C O 1
ATOM 9578 N N . LYS C 1 389 ? 7.071 4.275 27.258 1.00 20.86 385 LYS C N 1
ATOM 9579 C CA . LYS C 1 389 ? 6.705 2.900 27.612 1.00 23.94 385 LYS C CA 1
ATOM 9580 C C . LYS C 1 389 ? 5.547 2.479 26.721 1.00 24.78 385 LYS C C 1
ATOM 9581 O O . LYS C 1 389 ? 4.599 3.234 26.558 1.00 24.62 385 LYS C O 1
ATOM 9587 N N . ALA C 1 390 ? 5.654 1.299 26.119 1.00 26.59 386 ALA C N 1
ATOM 9588 C CA . ALA C 1 390 ? 4.645 0.812 25.161 1.00 28.10 386 ALA C CA 1
ATOM 9589 C C . ALA C 1 390 ? 3.222 1.000 25.676 1.00 29.43 386 ALA C C 1
ATOM 9590 O O . ALA C 1 390 ? 2.922 0.631 26.810 1.00 30.55 386 ALA C O 1
ATOM 9592 N N . GLY C 1 391 ? 2.376 1.624 24.856 1.00 30.47 387 GLY C N 1
ATOM 9593 C CA . GLY C 1 391 ? 0.947 1.780 25.142 1.00 31.47 387 GLY C CA 1
ATOM 9594 C C . GLY C 1 391 ? 0.596 2.929 26.061 1.00 31.49 387 GLY C C 1
ATOM 9595 O O . GLY C 1 391 ? -0.563 3.062 26.479 1.00 32.32 387 GLY C O 1
ATOM 9596 N N . THR C 1 392 ? 1.592 3.762 26.377 1.00 30.30 388 THR C N 1
ATOM 9597 C CA . THR C 1 392 ? 1.434 4.864 27.320 1.00 29.44 388 THR C CA 1
ATOM 9598 C C . THR C 1 392 ? 2.137 6.110 26.786 1.00 28.19 388 THR C C 1
ATOM 9599 O O . THR C 1 392 ? 2.797 6.076 25.730 1.00 27.98 388 THR C O 1
ATOM 9603 N N . THR C 1 393 ? 2.003 7.207 27.518 1.00 26.38 389 THR C N 1
ATOM 9604 C CA . THR C 1 393 ? 2.786 8.397 27.252 1.00 25.06 389 THR C CA 1
ATOM 9605 C C . THR C 1 393 ? 3.889 8.583 28.314 1.00 23.29 389 THR C C 1
ATOM 9606 O O . THR C 1 393 ? 4.437 9.680 28.465 1.00 22.21 389 THR C O 1
ATOM 9610 N N . GLU C 1 394 ? 4.224 7.519 29.045 1.00 21.59 390 GLU C N 1
ATOM 9611 C CA . GLU C 1 394 ? 5.268 7.590 30.059 1.00 20.92 390 GLU C CA 1
ATOM 9612 C C . GLU C 1 394 ? 6.624 7.675 29.362 1.00 18.89 390 GLU C C 1
ATOM 9613 O O . GLU C 1 394 ? 6.970 6.810 28.556 1.00 17.59 390 GLU C O 1
ATOM 9619 N N . PRO C 1 395 ? 7.386 8.730 29.647 1.00 18.55 391 PRO C N 1
ATOM 9620 C CA . PRO C 1 395 ? 8.698 8.860 29.003 1.00 18.05 391 PRO C CA 1
ATOM 9621 C C . PRO C 1 395 ? 9.647 7.701 29.264 1.00 18.07 391 PRO C C 1
ATOM 9622 O O . PRO C 1 395 ? 9.650 7.138 30.359 1.00 17.32 391 PRO C O 1
ATOM 9626 N N . ASP C 1 396 ? 10.453 7.337 28.258 1.00 17.11 392 ASP C N 1
ATOM 9627 C CA . ASP C 1 396 ? 11.529 6.372 28.467 1.00 16.62 392 ASP C CA 1
ATOM 9628 C C . ASP C 1 396 ? 12.876 6.994 28.090 1.00 15.55 392 ASP C C 1
ATOM 9629 O O . ASP C 1 396 ? 13.386 6.804 26.988 1.00 14.93 392 ASP C O 1
ATOM 9634 N N . ALA C 1 397 ? 13.419 7.765 29.031 1.00 14.67 393 ALA C N 1
ATOM 9635 C CA . ALA C 1 397 ? 14.735 8.369 28.899 1.00 14.98 393 ALA C CA 1
ATOM 9636 C C . ALA C 1 397 ? 15.845 7.316 28.918 1.00 15.08 393 ALA C C 1
ATOM 9637 O O . ALA C 1 397 ? 16.922 7.534 28.344 1.00 14.40 393 ALA C O 1
ATOM 9639 N N . ASP C 1 398 ? 15.617 6.195 29.608 1.00 16.38 394 ASP C N 1
ATOM 9640 C CA . ASP C 1 398 ? 16.623 5.112 29.650 1.00 17.61 394 ASP C CA 1
ATOM 9641 C C . ASP C 1 398 ? 16.848 4.503 28.260 1.00 16.89 394 ASP C C 1
ATOM 9642 O O . ASP C 1 398 ? 17.993 4.316 27.836 1.00 16.26 394 ASP C O 1
ATOM 9647 N N . LEU C 1 399 ? 15.762 4.208 27.545 1.00 16.96 395 LEU C N 1
ATOM 9648 C CA . LEU C 1 399 ? 15.858 3.689 26.189 1.00 16.99 395 LEU C CA 1
ATOM 9649 C C . LEU C 1 399 ? 16.528 4.721 25.289 1.00 15.64 395 LEU C C 1
ATOM 9650 O O . LEU C 1 399 ? 17.326 4.379 24.436 1.00 14.91 395 LEU C O 1
ATOM 9655 N N . THR C 1 400 ? 16.177 5.994 25.491 1.00 15.64 396 THR C N 1
ATOM 9656 C CA . THR C 1 400 ? 16.782 7.099 24.714 1.00 14.56 396 THR C CA 1
ATOM 9657 C C . THR C 1 400 ? 18.275 7.124 24.868 1.00 15.02 396 THR C C 1
ATOM 9658 O O . THR C 1 400 ? 19.014 7.204 23.861 1.00 13.63 396 THR C O 1
ATOM 9662 N N . LYS C 1 401 ? 18.730 7.042 26.114 1.00 15.12 397 LYS C N 1
ATOM 9663 C CA . LYS C 1 401 ? 20.156 7.033 26.395 1.00 15.83 397 LYS C CA 1
ATOM 9664 C C . LYS C 1 401 ? 20.842 5.806 25.789 1.00 16.64 397 LYS C C 1
ATOM 9665 O O . LYS C 1 401 ? 21.951 5.910 25.239 1.00 14.71 397 LYS C O 1
ATOM 9671 N N . ALA C 1 402 ? 20.189 4.644 25.884 1.00 16.82 398 ALA C N 1
ATOM 9672 C CA . ALA C 1 402 ? 20.777 3.409 25.321 1.00 17.73 398 ALA C CA 1
ATOM 9673 C C . ALA C 1 402 ? 20.887 3.455 23.807 1.00 17.71 398 ALA C C 1
ATOM 9674 O O . ALA C 1 402 ? 21.898 3.024 23.255 1.00 19.51 398 ALA C O 1
ATOM 9676 N N . LEU C 1 403 ? 19.868 3.985 23.140 1.00 16.58 399 LEU C N 1
ATOM 9677 C CA . LEU C 1 403 ? 19.872 4.147 21.687 1.00 16.84 399 LEU C CA 1
ATOM 9678 C C . LEU C 1 403 ? 20.989 5.076 21.212 1.00 15.80 399 LEU C C 1
ATOM 9679 O O . LEU C 1 403 ? 21.754 4.741 20.275 1.00 14.68 399 LEU C O 1
ATOM 9684 N N . CYS C 1 404 ? 21.132 6.215 21.892 1.00 14.93 400 CYS C N 1
ATOM 9685 C CA . CYS C 1 404 ? 22.174 7.152 21.520 1.00 14.56 400 CYS C CA 1
ATOM 9686 C C . CYS C 1 404 ? 23.558 6.564 21.757 1.00 14.27 400 CYS C C 1
ATOM 9687 O O . CYS C 1 404 ? 24.417 6.688 20.900 1.00 13.40 400 CYS C O 1
ATOM 9690 N N . ALA C 1 405 ? 23.777 5.920 22.909 1.00 14.58 401 ALA C N 1
ATOM 9691 C CA . ALA C 1 405 ? 25.073 5.281 23.198 1.00 14.39 401 ALA C CA 1
ATOM 9692 C C . ALA C 1 405 ? 25.439 4.213 22.179 1.00 14.26 401 ALA C C 1
ATOM 9693 O O . ALA C 1 405 ? 26.604 4.098 21.754 1.00 14.15 401 ALA C O 1
ATOM 9695 N N . GLY C 1 406 ? 24.456 3.420 21.801 1.00 14.93 402 GLY C N 1
ATOM 9696 C CA . GLY C 1 406 ? 24.652 2.380 20.801 1.00 15.52 402 GLY C CA 1
ATOM 9697 C C . GLY C 1 406 ? 25.011 2.934 19.434 1.00 15.55 402 GLY C C 1
ATOM 9698 O O . GLY C 1 406 ? 25.908 2.403 18.740 1.00 14.60 402 GLY C O 1
ATOM 9699 N N . ALA C 1 407 ? 24.287 3.971 19.024 1.00 14.73 403 ALA C N 1
ATOM 9700 C CA . ALA C 1 407 ? 24.575 4.648 17.774 1.00 13.93 403 ALA C CA 1
ATOM 9701 C C . ALA C 1 407 ? 25.996 5.217 17.778 1.00 12.75 403 ALA C C 1
ATOM 9702 O O . ALA C 1 407 ? 26.729 5.071 16.796 1.00 12.01 403 ALA C O 1
ATOM 9704 N N . HIS C 1 408 ? 26.399 5.871 18.871 1.00 11.53 404 HIS C N 1
ATOM 9705 C CA . HIS C 1 408 ? 27.749 6.462 18.955 1.00 12.08 404 HIS C CA 1
ATOM 9706 C C . HIS C 1 408 ? 28.834 5.410 18.812 1.00 12.69 404 HIS C C 1
ATOM 9707 O O . HIS C 1 408 ? 29.803 5.610 18.090 1.00 11.32 404 HIS C O 1
ATOM 9714 N N . ALA C 1 409 ? 28.649 4.292 19.511 1.00 13.19 405 ALA C N 1
ATOM 9715 C CA . ALA C 1 409 ? 29.582 3.166 19.454 1.00 14.07 405 ALA C CA 1
ATOM 9716 C C . ALA C 1 409 ? 29.722 2.622 18.028 1.00 13.96 405 ALA C C 1
ATOM 9717 O O . ALA C 1 409 ? 30.774 2.108 17.655 1.00 15.45 405 ALA C O 1
ATOM 9719 N N . ALA C 1 410 ? 28.680 2.781 17.219 1.00 13.18 406 ALA C N 1
ATOM 9720 C CA . ALA C 1 410 ? 28.674 2.328 15.857 1.00 13.60 406 ALA C CA 1
ATOM 9721 C C . ALA C 1 410 ? 29.028 3.442 14.859 1.00 13.69 406 ALA C C 1
ATOM 9722 O O . ALA C 1 410 ? 28.791 3.287 13.654 1.00 14.20 406 ALA C O 1
ATOM 9724 N N . GLY C 1 411 ? 29.578 4.554 15.333 1.00 12.61 407 GLY C N 1
ATOM 9725 C CA . GLY C 1 411 ? 30.014 5.628 14.423 1.00 12.87 407 GLY C CA 1
ATOM 9726 C C . GLY C 1 411 ? 28.906 6.510 13.863 1.00 12.50 407 GLY C C 1
ATOM 9727 O O . GLY C 1 411 ? 28.984 6.974 12.730 1.00 12.84 407 GLY C O 1
ATOM 9728 N N . VAL C 1 412 ? 27.885 6.773 14.660 1.00 12.05 408 VAL C N 1
ATOM 9729 C CA . VAL C 1 412 ? 26.826 7.700 14.249 1.00 11.41 408 VAL C CA 1
ATOM 9730 C C . VAL C 1 412 ? 26.674 8.767 15.328 1.00 10.93 408 VAL C C 1
ATOM 9731 O O . VAL C 1 412 ? 26.429 8.450 16.488 1.00 11.10 408 VAL C O 1
ATOM 9735 N N . ILE C 1 413 ? 26.836 10.030 14.946 1.00 10.27 409 ILE C N 1
ATOM 9736 C CA . ILE C 1 413 ? 26.552 11.154 15.839 1.00 10.02 409 ILE C CA 1
ATOM 9737 C C . ILE C 1 413 ? 25.039 11.405 15.802 1.00 10.27 409 ILE C C 1
ATOM 9738 O O . ILE C 1 413 ? 24.482 11.851 14.790 1.00 10.72 409 ILE C O 1
ATOM 9743 N N . VAL C 1 414 ? 24.377 11.110 16.907 1.00 11.43 410 VAL C N 1
ATOM 9744 C CA . VAL C 1 414 ? 22.952 11.395 17.060 1.00 11.47 410 VAL C CA 1
ATOM 9745 C C . VAL C 1 414 ? 22.708 11.999 18.453 1.00 11.26 410 VAL C C 1
ATOM 9746 O O . VAL C 1 414 ? 23.370 11.637 19.430 1.00 10.77 410 VAL C O 1
ATOM 9750 N N . LEU C 1 415 ? 21.801 12.967 18.523 1.00 10.58 411 LEU C N 1
ATOM 9751 C CA . LEU C 1 415 ? 21.527 13.680 19.754 1.00 10.37 411 LEU C CA 1
ATOM 9752 C C . LEU C 1 415 ? 20.140 13.335 20.322 1.00 10.32 411 LEU C C 1
ATOM 9753 O O . LEU C 1 415 ? 19.252 12.855 19.608 1.00 9.57 411 LEU C O 1
ATOM 9758 N N . SER C 1 416 ? 19.969 13.619 21.603 1.00 9.97 412 SER C N 1
ATOM 9759 C CA . SER C 1 416 ? 18.676 13.564 22.236 1.00 10.54 412 SER C CA 1
ATOM 9760 C C . SER C 1 416 ? 18.288 14.950 22.737 1.00 10.72 412 SER C C 1
ATOM 9761 O O . SER C 1 416 ? 19.082 15.908 22.678 1.00 11.65 412 SER C O 1
ATOM 9764 N N . CYS C 1 417 ? 17.046 15.062 23.199 1.00 11.18 413 CYS C N 1
ATOM 9765 C CA . CYS C 1 417 ? 16.529 16.297 23.753 1.00 10.45 413 CYS C CA 1
ATOM 9766 C C . CYS C 1 417 ? 15.252 16.003 24.545 1.00 10.26 413 CYS C C 1
ATOM 9767 O O . CYS C 1 417 ? 14.904 14.844 24.769 1.00 10.42 413 CYS C O 1
ATOM 9770 N N . GLY C 1 418 ? 14.603 17.060 24.996 1.00 9.50 414 GLY C N 1
ATOM 9771 C CA . GLY C 1 418 ? 13.257 16.958 25.561 1.00 9.87 414 GLY C CA 1
ATOM 9772 C C . GLY C 1 418 ? 13.204 17.253 27.043 1.00 9.88 414 GLY C C 1
ATOM 9773 O O . GLY C 1 418 ? 14.132 16.960 27.807 1.00 10.87 414 GLY C O 1
ATOM 9774 N N . THR C 1 419 ? 12.068 17.796 27.461 1.00 10.65 415 THR C N 1
ATOM 9775 C CA . THR C 1 419 ? 11.809 18.057 28.869 1.00 11.06 415 THR C CA 1
ATOM 9776 C C . THR C 1 419 ? 11.983 16.819 29.724 1.00 11.64 415 THR C C 1
ATOM 9777 O O . THR C 1 419 ? 12.455 16.930 30.852 1.00 11.13 415 THR C O 1
ATOM 9781 N N . TYR C 1 420 ? 11.619 15.648 29.181 1.00 12.11 416 TYR C N 1
ATOM 9782 C CA . TYR C 1 420 ? 11.715 14.370 29.911 1.00 13.05 416 TYR C CA 1
ATOM 9783 C C . TYR C 1 420 ? 12.852 13.469 29.421 1.00 13.71 416 TYR C C 1
ATOM 9784 O O . TYR C 1 420 ? 12.922 12.294 29.769 1.00 12.43 416 TYR C O 1
ATOM 9793 N N . GLY C 1 421 ? 13.726 14.028 28.584 1.00 13.70 417 GLY C N 1
ATOM 9794 C CA . GLY C 1 421 ? 14.960 13.365 28.166 1.00 13.09 417 GLY C CA 1
ATOM 9795 C C . GLY C 1 421 ? 14.737 12.142 27.301 1.00 12.56 417 GLY C C 1
ATOM 9796 O O . GLY C 1 421 ? 15.587 11.257 27.251 1.00 11.72 417 GLY C O 1
ATOM 9797 N N . ASN C 1 422 ? 13.603 12.115 26.602 1.00 12.29 418 ASN C N 1
ATOM 9798 C CA . ASN C 1 422 ? 13.162 10.907 25.888 1.00 12.56 418 ASN C CA 1
ATOM 9799 C C . ASN C 1 422 ? 12.880 11.169 24.415 1.00 12.17 418 ASN C C 1
ATOM 9800 O O . ASN C 1 422 ? 12.040 10.492 23.809 1.00 11.63 418 ASN C O 1
ATOM 9805 N N . VAL C 1 423 ? 13.558 12.154 23.832 1.00 11.58 419 VAL C N 1
ATOM 9806 C CA . VAL C 1 423 ? 13.373 12.438 22.402 1.00 11.05 419 VAL C CA 1
ATOM 9807 C C . VAL C 1 423 ? 14.694 12.250 21.695 1.00 11.25 419 VAL C C 1
ATOM 9808 O O . VAL C 1 423 ? 15.719 12.789 22.121 1.00 11.55 419 VAL C O 1
ATOM 9812 N N . VAL C 1 424 ? 14.696 11.411 20.660 1.00 11.15 420 VAL C N 1
ATOM 9813 C CA . VAL C 1 424 ? 15.851 11.247 19.800 1.00 10.94 420 VAL C CA 1
ATOM 9814 C C . VAL C 1 424 ? 15.606 12.146 18.616 1.00 10.56 420 VAL C C 1
ATOM 9815 O O . VAL C 1 424 ? 14.590 12.021 17.963 1.00 10.74 420 VAL C O 1
ATOM 9819 N N . ARG C 1 425 ? 16.514 13.102 18.377 1.00 10.69 421 ARG C N 1
ATOM 9820 C CA . ARG C 1 425 ? 16.343 14.078 17.323 1.00 9.82 421 ARG C CA 1
ATOM 9821 C C . ARG C 1 425 ? 17.330 13.836 16.185 1.00 10.46 421 ARG C C 1
ATOM 9822 O O . ARG C 1 425 ? 18.409 13.237 16.358 1.00 11.55 421 ARG C O 1
ATOM 9830 N N . PHE C 1 426 ? 16.929 14.300 15.021 1.00 10.00 422 PHE C N 1
ATOM 9831 C CA . PHE C 1 426 ? 17.706 14.188 13.786 1.00 10.13 422 PHE C CA 1
ATOM 9832 C C . PHE C 1 426 ? 17.875 15.578 13.202 1.00 9.62 422 PHE C C 1
ATOM 9833 O O . PHE C 1 426 ? 16.876 16.228 12.849 1.00 9.89 422 PHE C O 1
ATOM 9841 N N . LEU C 1 427 ? 19.139 16.019 13.122 1.00 9.08 423 LEU C N 1
ATOM 9842 C CA . LEU C 1 427 ? 19.575 17.292 12.570 1.00 8.70 423 LEU C CA 1
ATOM 9843 C C . LEU C 1 427 ? 20.713 17.057 11.586 1.00 9.73 423 LEU C C 1
ATOM 9844 O O . LEU C 1 427 ? 21.795 17.585 11.749 1.00 10.09 423 LEU C O 1
ATOM 9849 N N . PRO C 1 428 ? 20.464 16.276 10.547 1.00 10.44 424 PRO C N 1
ATOM 9850 C CA . PRO C 1 428 ? 21.552 16.129 9.598 1.00 10.62 424 PRO C CA 1
ATOM 9851 C C . PRO C 1 428 ? 21.872 17.455 8.893 1.00 9.94 424 PRO C C 1
ATOM 9852 O O . PRO C 1 428 ? 20.970 18.290 8.720 1.00 9.33 424 PRO C O 1
ATOM 9856 N N . PRO C 1 429 ? 23.124 17.630 8.441 1.00 8.56 425 PRO C N 1
ATOM 9857 C CA . PRO C 1 429 ? 23.332 18.721 7.497 1.00 9.38 425 PRO C CA 1
ATOM 9858 C C . PRO C 1 429 ? 22.634 18.462 6.159 1.00 9.47 425 PRO C C 1
ATOM 9859 O O . PRO C 1 429 ? 22.427 17.300 5.769 1.00 10.80 425 PRO C O 1
ATOM 9863 N N . LEU C 1 430 ? 22.281 19.521 5.439 1.00 9.09 426 LEU C N 1
ATOM 9864 C CA . LEU C 1 430 ? 21.593 19.361 4.174 1.00 9.85 426 LEU C CA 1
ATOM 9865 C C . LEU C 1 430 ? 22.525 18.857 3.084 1.00 10.99 426 LEU C C 1
ATOM 9866 O O . LEU C 1 430 ? 22.061 18.497 2.006 1.00 13.65 426 LEU C O 1
ATOM 9871 N N . SER C 1 431 ? 23.818 18.854 3.370 1.00 10.76 427 SER C N 1
ATOM 9872 C CA . SER C 1 431 ? 24.855 18.317 2.480 1.00 11.85 427 SER C CA 1
ATOM 9873 C C . SER C 1 431 ? 24.987 16.797 2.565 1.00 12.38 427 SER C C 1
ATOM 9874 O O . SER C 1 431 ? 25.746 16.206 1.771 1.00 13.26 427 SER C O 1
ATOM 9877 N N . ILE C 1 432 ? 24.290 16.160 3.503 1.00 11.63 428 ILE C N 1
ATOM 9878 C CA . ILE C 1 432 ? 24.328 14.702 3.602 1.00 11.94 428 ILE C CA 1
ATOM 9879 C C . ILE C 1 432 ? 23.721 14.058 2.349 1.00 12.41 428 ILE C C 1
ATOM 9880 O O . ILE C 1 432 ? 22.702 14.530 1.807 1.00 11.48 428 ILE C O 1
ATOM 9885 N N . GLY C 1 433 ? 24.367 13.009 1.856 1.00 13.94 429 GLY C N 1
ATOM 9886 C CA . GLY C 1 433 ? 23.782 12.222 0.770 1.00 14.41 429 GLY C CA 1
ATOM 9887 C C . GLY C 1 433 ? 22.670 11.299 1.244 1.00 14.40 429 GLY C C 1
ATOM 9888 O O . GLY C 1 433 ? 22.646 10.893 2.404 1.00 14.47 429 GLY C O 1
ATOM 9889 N N . ASP C 1 434 ? 21.751 10.931 0.348 1.00 15.21 430 ASP C N 1
ATOM 9890 C CA . ASP C 1 434 ? 20.646 10.044 0.730 1.00 15.55 430 ASP C CA 1
ATOM 9891 C C . ASP C 1 434 ? 21.168 8.728 1.306 1.00 15.85 430 ASP C C 1
ATOM 9892 O O . ASP C 1 434 ? 20.631 8.204 2.280 1.00 13.23 430 ASP C O 1
ATOM 9897 N N . ASP C 1 435 ? 22.216 8.185 0.697 1.00 17.30 431 ASP C N 1
ATOM 9898 C CA . ASP C 1 435 ? 22.696 6.862 1.113 1.00 18.64 431 ASP C CA 1
ATOM 9899 C C . ASP C 1 435 ? 23.255 6.903 2.530 1.00 17.38 431 ASP C C 1
ATOM 9900 O O . ASP C 1 435 ? 22.927 6.036 3.346 1.00 17.26 431 ASP C O 1
ATOM 9905 N N . LEU C 1 436 ? 24.057 7.927 2.832 1.00 16.45 432 LEU C N 1
ATOM 9906 C CA . LEU C 1 436 ? 24.589 8.100 4.194 1.00 16.57 432 LEU C CA 1
ATOM 9907 C C . LEU C 1 436 ? 23.500 8.377 5.230 1.00 15.16 432 LEU C C 1
ATOM 9908 O O . LEU C 1 436 ? 23.581 7.882 6.337 1.00 15.61 432 LEU C O 1
ATOM 9913 N N . LEU C 1 437 ? 22.495 9.191 4.891 1.00 14.45 433 LEU C N 1
ATOM 9914 C CA . LEU C 1 437 ? 21.356 9.413 5.776 1.00 14.02 433 LEU C CA 1
ATOM 9915 C C . LEU C 1 437 ? 20.626 8.105 6.083 1.00 14.36 433 LEU C C 1
ATOM 9916 O O . LEU C 1 437 ? 20.343 7.776 7.228 1.00 13.55 433 LEU C O 1
ATOM 9921 N N . ASN C 1 438 ? 20.313 7.366 5.024 1.00 14.76 434 ASN C N 1
ATOM 9922 C CA . ASN C 1 438 ? 19.697 6.084 5.203 1.00 15.51 434 ASN C CA 1
ATOM 9923 C C . ASN C 1 438 ? 20.567 5.120 6.027 1.00 14.82 434 ASN C C 1
ATOM 9924 O O . ASN C 1 438 ? 20.043 4.360 6.839 1.00 16.07 434 ASN C O 1
ATOM 9929 N N . GLU C 1 439 ? 21.880 5.153 5.847 1.00 14.76 435 GLU C N 1
ATOM 9930 C CA . GLU C 1 439 ? 22.741 4.256 6.605 1.00 14.88 435 GLU C CA 1
ATOM 9931 C C . GLU C 1 439 ? 22.715 4.652 8.093 1.00 14.88 435 GLU C C 1
ATOM 9932 O O . GLU C 1 439 ? 22.626 3.799 8.969 1.00 15.49 435 GLU C O 1
ATOM 9938 N N . GLY C 1 440 ? 22.743 5.951 8.381 1.00 15.01 436 GLY C N 1
ATOM 9939 C CA . GLY C 1 440 ? 22.578 6.422 9.774 1.00 15.05 436 GLY C CA 1
ATOM 9940 C C . GLY C 1 440 ? 21.296 5.941 10.423 1.00 15.02 436 GLY C C 1
ATOM 9941 O O . GLY C 1 440 ? 21.305 5.490 11.553 1.00 14.87 436 GLY C O 1
ATOM 9942 N N . LEU C 1 441 ? 20.196 6.017 9.691 1.00 15.34 437 LEU C N 1
ATOM 9943 C CA . LEU C 1 441 ? 18.914 5.542 10.170 1.00 16.22 437 LEU C CA 1
ATOM 9944 C C . LEU C 1 441 ? 18.874 4.015 10.368 1.00 16.14 437 LEU C C 1
ATOM 9945 O O . LEU C 1 441 ? 18.240 3.525 11.312 1.00 17.11 437 LEU C O 1
ATOM 9950 N N . ASP C 1 442 ? 19.539 3.284 9.480 1.00 17.00 438 ASP C N 1
ATOM 9951 C CA . ASP C 1 442 ? 19.750 1.836 9.624 1.00 17.18 438 ASP C CA 1
ATOM 9952 C C . ASP C 1 442 ? 20.434 1.484 10.934 1.00 16.26 438 ASP C C 1
ATOM 9953 O O . ASP C 1 442 ? 20.031 0.558 11.636 1.00 16.33 438 ASP C O 1
ATOM 9958 N N . VAL C 1 443 ? 21.476 2.225 11.272 1.00 15.92 439 VAL C N 1
ATOM 9959 C CA . VAL C 1 443 ? 22.198 1.998 12.523 1.00 16.53 439 VAL C CA 1
ATOM 9960 C C . VAL C 1 443 ? 21.246 2.216 13.712 1.00 16.77 439 VAL C C 1
ATOM 9961 O O . VAL C 1 443 ? 21.221 1.420 14.635 1.00 16.86 439 VAL C O 1
ATOM 9965 N N . LEU C 1 444 ? 20.468 3.298 13.691 1.00 18.15 440 LEU C N 1
ATOM 9966 C CA . LEU C 1 444 ? 19.492 3.528 14.763 1.00 19.02 440 LEU C CA 1
ATOM 9967 C C . LEU C 1 444 ? 18.467 2.387 14.826 1.00 19.60 440 LEU C C 1
ATOM 9968 O O . LEU C 1 444 ? 18.164 1.899 15.896 1.00 19.36 440 LEU C O 1
ATOM 9973 N N . GLU C 1 445 ? 17.944 1.978 13.679 1.00 20.50 441 GLU C N 1
ATOM 9974 C CA . GLU C 1 445 ? 17.068 0.804 13.597 1.00 22.39 441 GLU C CA 1
ATOM 9975 C C . GLU C 1 445 ? 17.667 -0.434 14.259 1.00 22.22 441 GLU C C 1
ATOM 9976 O O . GLU C 1 445 ? 17.014 -1.076 15.077 1.00 22.76 441 GLU C O 1
ATOM 9982 N N . GLU C 1 446 ? 18.906 -0.766 13.891 1.00 21.63 442 GLU C N 1
ATOM 9983 C CA . GLU C 1 446 ? 19.598 -1.936 14.432 1.00 22.38 442 GLU C CA 1
ATOM 9984 C C . GLU C 1 446 ? 19.762 -1.871 15.941 1.00 21.87 442 GLU C C 1
ATOM 9985 O O . GLU C 1 446 ? 19.550 -2.852 16.655 1.00 20.05 442 GLU C O 1
ATOM 9991 N N . VAL C 1 447 ? 20.167 -0.709 16.435 1.00 20.43 443 VAL C N 1
ATOM 9992 C CA . VAL C 1 447 ? 20.388 -0.561 17.865 1.00 21.10 443 VAL C CA 1
ATOM 9993 C C . VAL C 1 447 ? 19.073 -0.691 18.615 1.00 21.47 443 VAL C C 1
ATOM 9994 O O . VAL C 1 447 ? 19.025 -1.367 19.632 1.00 21.98 443 VAL C O 1
ATOM 9998 N N . LEU C 1 448 ? 18.016 -0.076 18.078 1.00 23.58 444 LEU C N 1
ATOM 9999 C CA . LEU C 1 448 ? 16.683 -0.070 18.697 1.00 25.57 444 LEU C CA 1
ATOM 10000 C C . LEU C 1 448 ? 16.068 -1.454 18.714 1.00 28.36 444 LEU C C 1
ATOM 10001 O O . LEU C 1 448 ? 15.444 -1.837 19.687 1.00 27.79 444 LEU C O 1
ATOM 10006 N N . ARG C 1 449 ? 16.238 -2.195 17.625 1.00 31.50 445 ARG C N 1
ATOM 10007 C CA . ARG C 1 449 ? 15.559 -3.489 17.474 1.00 35.02 445 ARG C CA 1
ATOM 10008 C C . ARG C 1 449 ? 16.192 -4.497 18.421 1.00 37.12 445 ARG C C 1
ATOM 10009 O O . ARG C 1 449 ? 15.505 -5.317 19.029 1.00 38.33 445 ARG C O 1
ATOM 10017 N N . GLY C 1 450 ? 17.515 -4.431 18.514 1.00 30.62 446 GLY C N 1
ATOM 10018 C CA . GLY C 1 450 ? 18.276 -5.178 19.488 1.00 31.97 446 GLY C CA 1
ATOM 10019 C C . GLY C 1 450 ? 18.550 -4.273 20.663 1.00 32.89 446 GLY C C 1
ATOM 10020 O O . GLY C 1 450 ? 18.491 -4.704 21.809 1.00 34.73 446 GLY C O 1
ATOM 10021 N N . SER D 1 4 ? 46.921 34.100 -0.947 1.00 31.26 0 SER D N 1
ATOM 10022 C CA . SER D 1 4 ? 47.616 33.512 0.251 1.00 30.51 0 SER D CA 1
ATOM 10023 C C . SER D 1 4 ? 48.654 34.440 0.957 1.00 28.85 0 SER D C 1
ATOM 10024 O O . SER D 1 4 ? 48.744 34.467 2.186 1.00 28.04 0 SER D O 1
ATOM 10027 N N . MET D 1 5 ? 49.445 35.165 0.168 1.00 26.56 1 MET D N 1
ATOM 10028 C CA . MET D 1 5 ? 50.394 36.158 0.696 1.00 24.18 1 MET D CA 1
ATOM 10029 C C . MET D 1 5 ? 49.656 37.293 1.463 1.00 21.18 1 MET D C 1
ATOM 10030 O O . MET D 1 5 ? 48.771 37.939 0.892 1.00 20.37 1 MET D O 1
ATOM 10035 N N . VAL D 1 6 ? 50.022 37.540 2.723 1.00 17.25 2 VAL D N 1
ATOM 10036 C CA . VAL D 1 6 ? 49.416 38.649 3.487 1.00 15.11 2 VAL D CA 1
ATOM 10037 C C . VAL D 1 6 ? 50.188 39.926 3.158 1.00 14.07 2 VAL D C 1
ATOM 10038 O O . VAL D 1 6 ? 51.428 39.973 3.219 1.00 12.42 2 VAL D O 1
ATOM 10042 N N . SER D 1 7 ? 49.423 40.939 2.796 1.00 12.88 3 SER D N 1
ATOM 10043 C CA . SER D 1 7 ? 49.919 42.230 2.451 1.00 13.86 3 SER D CA 1
ATOM 10044 C C . SER D 1 7 ? 49.124 43.263 3.231 1.00 13.09 3 SER D C 1
ATOM 10045 O O . SER D 1 7 ? 47.926 43.394 2.988 1.00 15.46 3 SER D O 1
ATOM 10048 N N . HIS D 1 8 ? 49.769 44.017 4.100 1.00 11.29 4 HIS D N 1
ATOM 10049 C CA . HIS D 1 8 ? 49.085 45.054 4.857 1.00 10.61 4 HIS D CA 1
ATOM 10050 C C . HIS D 1 8 ? 49.047 46.383 4.116 1.00 10.53 4 HIS D C 1
ATOM 10051 O O . HIS D 1 8 ? 49.823 46.630 3.164 1.00 9.40 4 HIS D O 1
ATOM 10058 N N . PRO D 1 9 ? 48.180 47.287 4.570 1.00 9.86 5 PRO D N 1
ATOM 10059 C CA . PRO D 1 9 ? 48.232 48.588 3.873 1.00 10.01 5 PRO D CA 1
ATOM 10060 C C . PRO D 1 9 ? 49.549 49.290 4.140 1.00 9.92 5 PRO D C 1
ATOM 10061 O O . PRO D 1 9 ? 50.247 48.961 5.081 1.00 10.49 5 PRO D O 1
ATOM 10065 N N . GLU D 1 10 ? 49.862 50.288 3.328 1.00 10.57 6 GLU D N 1
ATOM 10066 C CA . GLU D 1 10 ? 51.039 51.098 3.533 1.00 11.27 6 GLU D CA 1
ATOM 10067 C C . GLU D 1 10 ? 50.982 51.710 4.920 1.00 11.75 6 GLU D C 1
ATOM 10068 O O . GLU D 1 10 ? 49.901 52.135 5.374 1.00 11.32 6 GLU D O 1
ATOM 10074 N N . GLN D 1 11 ? 52.124 51.759 5.583 1.00 10.31 7 GLN D N 1
ATOM 10075 C CA . GLN D 1 11 ? 52.213 52.162 6.995 1.00 10.99 7 GLN D CA 1
ATOM 10076 C C . GLN D 1 11 ? 52.437 53.668 7.165 1.00 11.26 7 GLN D C 1
ATOM 10077 O O . GLN D 1 11 ? 53.399 54.131 7.845 1.00 13.51 7 GLN D O 1
ATOM 10083 N N . SER D 1 12 ? 51.641 54.429 6.425 1.00 10.27 8 SER D N 1
ATOM 10084 C CA . SER D 1 12 ? 51.673 55.890 6.505 1.00 9.20 8 SER D CA 1
ATOM 10085 C C . SER D 1 12 ? 50.243 56.372 6.486 1.00 8.59 8 SER D C 1
ATOM 10086 O O . SER D 1 12 ? 49.392 55.789 5.832 1.00 7.86 8 SER D O 1
ATOM 10089 N N . ARG D 1 13 ? 49.998 57.444 7.209 1.00 7.65 9 ARG D N 1
ATOM 10090 C CA . ARG D 1 13 ? 48.717 58.108 7.186 1.00 7.53 9 ARG D CA 1
ATOM 10091 C C . ARG D 1 13 ? 48.536 58.757 5.847 1.00 7.69 9 ARG D C 1
ATOM 10092 O O . ARG D 1 13 ? 49.499 59.290 5.275 1.00 8.29 9 ARG D O 1
ATOM 10100 N N . HIS D 1 14 ? 47.311 58.728 5.316 1.00 8.66 10 HIS D N 1
ATOM 10101 C CA . HIS D 1 14 ? 47.058 59.271 3.963 1.00 8.66 10 HIS D CA 1
ATOM 10102 C C . HIS D 1 14 ? 45.623 59.765 3.833 1.00 9.86 10 HIS D C 1
ATOM 10103 O O . HIS D 1 14 ? 44.673 59.020 4.105 1.00 9.37 10 HIS D O 1
ATOM 10110 N N . LEU D 1 15 ? 45.469 61.044 3.501 1.00 9.60 11 LEU D N 1
ATOM 10111 C CA . LEU D 1 15 ? 44.146 61.616 3.249 1.00 10.57 11 LEU D CA 1
ATOM 10112 C C . LEU D 1 15 ? 43.948 61.777 1.747 1.00 11.26 11 LEU D C 1
ATOM 10113 O O . LEU D 1 15 ? 44.290 62.823 1.162 1.00 11.58 11 LEU D O 1
ATOM 10118 N N . ALA D 1 16 ? 43.432 60.723 1.130 1.00 10.53 12 ALA D N 1
ATOM 10119 C CA . ALA D 1 16 ? 43.018 60.726 -0.266 1.00 10.93 12 ALA D CA 1
ATOM 10120 C C . ALA D 1 16 ? 41.790 61.621 -0.529 1.00 11.29 12 ALA D C 1
ATOM 10121 O O . ALA D 1 16 ? 41.678 62.249 -1.597 1.00 11.01 12 ALA D O 1
ATOM 10123 N N . THR D 1 17 ? 40.885 61.653 0.439 1.00 10.92 13 THR D N 1
ATOM 10124 C CA . THR D 1 17 ? 39.612 62.392 0.321 1.00 11.39 13 THR D CA 1
ATOM 10125 C C . THR D 1 17 ? 39.325 63.082 1.624 1.00 11.85 13 THR D C 1
ATOM 10126 O O . THR D 1 17 ? 40.030 62.883 2.608 1.00 10.57 13 THR D O 1
ATOM 10130 N N . ALA D 1 18 ? 38.236 63.854 1.660 1.00 12.60 14 ALA D N 1
ATOM 10131 C CA . ALA D 1 18 ? 37.664 64.289 2.927 1.00 12.91 14 ALA D CA 1
ATOM 10132 C C . ALA D 1 18 ? 37.227 63.057 3.694 1.00 12.94 14 ALA D C 1
ATOM 10133 O O . ALA D 1 18 ? 37.059 61.978 3.125 1.00 13.10 14 ALA D O 1
ATOM 10135 N N . ILE D 1 19 ? 37.110 63.212 5.007 1.00 12.41 15 ILE D N 1
ATOM 10136 C CA . ILE D 1 19 ? 36.609 62.144 5.872 1.00 12.26 15 ILE D CA 1
ATOM 10137 C C . ILE D 1 19 ? 35.248 62.550 6.427 1.00 12.34 15 ILE D C 1
ATOM 10138 O O . ILE D 1 19 ? 35.174 63.465 7.260 1.00 14.60 15 ILE D O 1
ATOM 10143 N N . PRO D 1 20 ? 34.161 61.866 6.011 1.00 11.91 16 PRO D N 1
ATOM 10144 C CA . PRO D 1 20 ? 34.060 60.721 5.098 1.00 10.47 16 PRO D CA 1
ATOM 10145 C C . PRO D 1 20 ? 34.248 61.047 3.656 1.00 10.75 16 PRO D C 1
ATOM 10146 O O . PRO D 1 20 ? 33.895 62.150 3.203 1.00 11.50 16 PRO D O 1
ATOM 10150 N N . GLY D 1 21 ? 34.740 60.076 2.926 1.00 9.89 17 GLY D N 1
ATOM 10151 C CA . GLY D 1 21 ? 34.814 60.129 1.478 1.00 10.37 17 GLY D CA 1
ATOM 10152 C C . GLY D 1 21 ? 33.511 59.647 0.866 1.00 10.82 17 GLY D C 1
ATOM 10153 O O . GLY D 1 21 ? 32.633 59.156 1.573 1.00 11.38 17 GLY D O 1
ATOM 10154 N N . PRO D 1 22 ? 33.385 59.758 -0.457 1.00 11.70 18 PRO D N 1
ATOM 10155 C CA . PRO D 1 22 ? 32.107 59.423 -1.071 1.00 11.97 18 PRO D CA 1
ATOM 10156 C C . PRO D 1 22 ? 31.748 57.927 -1.001 1.00 11.69 18 PRO D C 1
ATOM 10157 O O . PRO D 1 22 ? 30.560 57.584 -0.863 1.00 11.20 18 PRO D O 1
ATOM 10161 N N . ARG D 1 23 ? 32.719 57.040 -1.128 1.00 10.31 19 ARG D N 1
ATOM 10162 C CA . ARG D 1 23 ? 32.405 55.600 -1.009 1.00 10.13 19 ARG D CA 1
ATOM 10163 C C . ARG D 1 23 ? 31.994 55.250 0.420 1.00 9.60 19 ARG D C 1
ATOM 10164 O O . ARG D 1 23 ? 31.049 54.460 0.613 1.00 8.17 19 ARG D O 1
ATOM 10172 N N . SER D 1 24 ? 32.655 55.853 1.415 1.00 8.12 20 SER D N 1
ATOM 10173 C CA . SER D 1 24 ? 32.211 55.671 2.793 1.00 8.38 20 SER D CA 1
ATOM 10174 C C . SER D 1 24 ? 30.786 56.246 2.966 1.00 7.96 20 SER D C 1
ATOM 10175 O O . SER D 1 24 ? 29.953 55.621 3.597 1.00 8.61 20 SER D O 1
ATOM 10178 N N . GLN D 1 25 ? 30.493 57.406 2.389 1.00 8.35 21 GLN D N 1
ATOM 10179 C CA . GLN D 1 25 ? 29.168 57.999 2.602 1.00 9.87 21 GLN D CA 1
ATOM 10180 C C . GLN D 1 25 ? 28.079 57.107 1.977 1.00 9.40 21 GLN D C 1
ATOM 10181 O O . GLN D 1 25 ? 26.994 56.955 2.558 1.00 8.47 21 GLN D O 1
ATOM 10187 N N . ALA D 1 26 ? 28.366 56.529 0.812 1.00 9.20 22 ALA D N 1
ATOM 10188 C CA . ALA D 1 26 ? 27.410 55.572 0.213 1.00 9.12 22 ALA D CA 1
ATOM 10189 C C . ALA D 1 26 ? 27.099 54.408 1.182 1.00 9.23 22 ALA D C 1
ATOM 10190 O O . ALA D 1 26 ? 25.940 53.968 1.289 1.00 9.57 22 ALA D O 1
ATOM 10192 N N . LEU D 1 27 ? 28.107 53.926 1.886 1.00 8.94 23 LEU D N 1
ATOM 10193 C CA . LEU D 1 27 ? 27.881 52.859 2.869 1.00 8.32 23 LEU D CA 1
ATOM 10194 C C . LEU D 1 27 ? 27.194 53.366 4.142 1.00 9.12 23 LEU D C 1
ATOM 10195 O O . LEU D 1 27 ? 26.402 52.632 4.724 1.00 8.69 23 LEU D O 1
ATOM 10200 N N . ILE D 1 28 ? 27.512 54.593 4.575 1.00 9.07 24 ILE D N 1
ATOM 10201 C CA . ILE D 1 28 ? 26.804 55.205 5.698 1.00 9.10 24 ILE D CA 1
ATOM 10202 C C . ILE D 1 28 ? 25.303 55.233 5.361 1.00 9.09 24 ILE D C 1
ATOM 10203 O O . ILE D 1 28 ? 24.474 54.933 6.217 1.00 9.34 24 ILE D O 1
ATOM 10208 N N . ASP D 1 29 ? 24.964 55.606 4.128 1.00 9.06 25 ASP D N 1
ATOM 10209 C CA . ASP D 1 29 ? 23.577 55.674 3.687 1.00 9.63 25 ASP D CA 1
ATOM 10210 C C . ASP D 1 29 ? 22.920 54.284 3.715 1.00 9.69 25 ASP D C 1
ATOM 10211 O O . ASP D 1 29 ? 21.764 54.127 4.134 1.00 8.69 25 ASP D O 1
ATOM 10216 N N . ARG D 1 30 ? 23.639 53.279 3.238 1.00 9.39 26 ARG D N 1
ATOM 10217 C CA . ARG D 1 30 ? 23.124 51.915 3.282 1.00 9.49 26 ARG D CA 1
ATOM 10218 C C . ARG D 1 30 ? 22.941 51.475 4.736 1.00 8.58 26 ARG D C 1
ATOM 10219 O O . ARG D 1 30 ? 21.959 50.822 5.071 1.00 9.10 26 ARG D O 1
ATOM 10227 N N . LYS D 1 31 ? 23.889 51.826 5.592 1.00 6.67 27 LYS D N 1
ATOM 10228 C CA . LYS D 1 31 ? 23.790 51.442 7.001 1.00 7.57 27 LYS D CA 1
ATOM 10229 C C . LYS D 1 31 ? 22.515 52.016 7.628 1.00 8.16 27 LYS D C 1
ATOM 10230 O O . LYS D 1 31 ? 21.827 51.327 8.370 1.00 7.21 27 LYS D O 1
ATOM 10236 N N . GLY D 1 32 ? 22.222 53.289 7.319 1.00 9.30 28 GLY D N 1
ATOM 10237 C CA . GLY D 1 32 ? 21.056 53.991 7.860 1.00 10.33 28 GLY D CA 1
ATOM 10238 C C . GLY D 1 32 ? 19.720 53.347 7.533 1.00 10.95 28 GLY D C 1
ATOM 10239 O O . GLY D 1 32 ? 18.763 53.489 8.282 1.00 11.47 28 GLY D O 1
ATOM 10240 N N . THR D 1 33 ? 19.640 52.655 6.404 1.00 11.29 29 THR D N 1
ATOM 10241 C CA . THR D 1 33 ? 18.373 52.051 5.980 1.00 11.51 29 THR D CA 1
ATOM 10242 C C . THR D 1 33 ? 18.327 50.531 6.273 1.00 10.08 29 THR D C 1
ATOM 10243 O O . THR D 1 33 ? 17.282 49.912 6.106 1.00 9.87 29 THR D O 1
ATOM 10247 N N . ALA D 1 34 ? 19.431 49.946 6.739 1.00 8.70 30 ALA D N 1
ATOM 10248 C CA . ALA D 1 34 ? 19.466 48.491 7.003 1.00 7.59 30 ALA D CA 1
ATOM 10249 C C . ALA D 1 34 ? 19.749 48.105 8.442 1.00 7.21 30 ALA D C 1
ATOM 10250 O O . ALA D 1 34 ? 19.319 47.023 8.869 1.00 7.72 30 ALA D O 1
ATOM 10252 N N . VAL D 1 35 ? 20.489 48.935 9.167 1.00 6.62 31 VAL D N 1
ATOM 10253 C CA . VAL D 1 35 ? 20.952 48.599 10.514 1.00 6.51 31 VAL D CA 1
ATOM 10254 C C . VAL D 1 35 ? 20.227 49.470 11.501 1.00 6.96 31 VAL D C 1
ATOM 10255 O O . VAL D 1 35 ? 20.028 50.676 11.253 1.00 7.43 31 VAL D O 1
ATOM 10259 N N . ALA D 1 36 ? 19.812 48.847 12.607 1.00 6.44 32 ALA D N 1
ATOM 10260 C CA . ALA D 1 36 ? 19.113 49.551 13.703 1.00 7.22 32 ALA D CA 1
ATOM 10261 C C . ALA D 1 36 ? 19.960 50.704 14.176 1.00 7.16 32 ALA D C 1
ATOM 10262 O O . ALA D 1 36 ? 21.173 50.563 14.329 1.00 6.90 32 ALA D O 1
ATOM 10264 N N . ARG D 1 37 ? 19.339 51.841 14.466 1.00 8.23 33 ARG D N 1
ATOM 10265 C CA . ARG D 1 37 ? 20.120 53.010 14.863 1.00 9.12 33 ARG D CA 1
ATOM 10266 C C . ARG D 1 37 ? 20.888 52.799 16.179 1.00 7.94 33 ARG D C 1
ATOM 10267 O O . ARG D 1 37 ? 21.939 53.447 16.401 1.00 8.33 33 ARG D O 1
ATOM 10275 N N . GLY D 1 38 ? 20.406 51.873 17.025 1.00 7.51 34 GLY D N 1
ATOM 10276 C CA . GLY D 1 38 ? 21.066 51.501 18.298 1.00 7.42 34 GLY D CA 1
ATOM 10277 C C . GLY D 1 38 ? 22.529 51.072 18.145 1.00 7.07 34 GLY D C 1
ATOM 10278 O O . GLY D 1 38 ? 23.313 51.171 19.068 1.00 8.73 34 GLY D O 1
ATOM 10279 N N . VAL D 1 39 ? 22.879 50.551 16.983 1.00 7.17 35 VAL D N 1
ATOM 10280 C CA . VAL D 1 39 ? 24.264 50.201 16.658 1.00 7.13 35 VAL D CA 1
ATOM 10281 C C . VAL D 1 39 ? 24.981 51.464 16.187 1.00 7.64 35 VAL D C 1
ATOM 10282 O O . VAL D 1 39 ? 24.876 51.875 15.025 1.00 8.07 35 VAL D O 1
ATOM 10286 N N . GLY D 1 40 ? 25.675 52.106 17.118 1.00 8.10 36 GLY D N 1
ATOM 10287 C CA . GLY D 1 40 ? 26.354 53.366 16.859 1.00 9.25 36 GLY D CA 1
ATOM 10288 C C . GLY D 1 40 ? 27.696 53.114 16.217 1.00 9.48 36 GLY D C 1
ATOM 10289 O O . GLY D 1 40 ? 28.252 52.045 16.395 1.00 12.22 36 GLY D O 1
ATOM 10290 N N . THR D 1 41 ? 28.210 54.064 15.445 1.00 9.07 37 THR D N 1
ATOM 10291 C CA . THR D 1 41 ? 29.535 53.918 14.842 1.00 8.92 37 THR D CA 1
ATOM 10292 C C . THR D 1 41 ? 30.355 55.154 15.163 1.00 10.44 37 THR D C 1
ATOM 10293 O O . THR D 1 41 ? 29.847 56.281 15.053 1.00 12.13 37 THR D O 1
ATOM 10297 N N . THR D 1 42 ? 31.607 54.955 15.578 1.00 9.15 38 THR D N 1
ATOM 10298 C CA . THR D 1 42 ? 32.458 56.081 15.965 1.00 8.48 38 THR D CA 1
ATOM 10299 C C . THR D 1 42 ? 33.030 56.786 14.743 1.00 8.63 38 THR D C 1
ATOM 10300 O O . THR D 1 42 ? 32.924 58.032 14.633 1.00 9.27 38 THR D O 1
ATOM 10304 N N . MET D 1 43 ? 33.615 56.009 13.814 1.00 7.46 39 MET D N 1
ATOM 10305 C CA . MET D 1 43 ? 34.283 56.564 12.642 1.00 7.69 39 MET D CA 1
ATOM 10306 C C . MET D 1 43 ? 33.340 56.642 11.457 1.00 8.15 39 MET D C 1
ATOM 10307 O O . MET D 1 43 ? 32.601 55.712 11.196 1.00 8.16 39 MET D O 1
ATOM 10312 N N . PRO D 1 44 ? 33.371 57.741 10.711 1.00 8.97 40 PRO D N 1
ATOM 10313 C CA . PRO D 1 44 ? 32.562 57.845 9.477 1.00 9.81 40 PRO D CA 1
ATOM 10314 C C . PRO D 1 44 ? 33.294 57.305 8.261 1.00 10.87 40 PRO D C 1
ATOM 10315 O O . PRO D 1 44 ? 33.218 57.930 7.182 1.00 13.38 40 PRO D O 1
ATOM 10319 N N . VAL D 1 45 ? 34.040 56.199 8.401 1.00 9.52 41 VAL D N 1
ATOM 10320 C CA . VAL D 1 45 ? 34.663 55.581 7.245 1.00 8.28 41 VAL D CA 1
ATOM 10321 C C . VAL D 1 45 ? 34.427 54.095 7.318 1.00 7.91 41 VAL D C 1
ATOM 10322 O O . VAL D 1 45 ? 34.263 53.553 8.414 1.00 7.02 41 VAL D O 1
ATOM 10326 N N . TYR D 1 46 ? 34.470 53.445 6.156 1.00 7.23 42 TYR D N 1
ATOM 10327 C CA . TYR D 1 46 ? 34.249 51.997 6.036 1.00 7.24 42 TYR D CA 1
ATOM 10328 C C . TYR D 1 46 ? 35.561 51.320 5.694 1.00 6.69 42 TYR D C 1
ATOM 10329 O O . TYR D 1 46 ? 36.238 51.691 4.735 1.00 6.88 42 TYR D O 1
ATOM 10338 N N . ALA D 1 47 ? 35.920 50.329 6.500 1.00 6.26 43 ALA D N 1
ATOM 10339 C CA . ALA D 1 47 ? 37.223 49.653 6.409 1.00 6.19 43 ALA D CA 1
ATOM 10340 C C . ALA D 1 47 ? 37.263 48.677 5.244 1.00 7.11 43 ALA D C 1
ATOM 10341 O O . ALA D 1 47 ? 36.300 47.932 5.030 1.00 7.58 43 ALA D O 1
ATOM 10343 N N . VAL D 1 48 ? 38.401 48.620 4.563 1.00 7.78 44 VAL D N 1
ATOM 10344 C CA . VAL D 1 48 ? 38.629 47.556 3.571 1.00 8.94 44 VAL D CA 1
ATOM 10345 C C . VAL D 1 48 ? 39.816 46.648 3.909 1.00 8.58 44 VAL D C 1
ATOM 10346 O O . VAL D 1 48 ? 39.800 45.444 3.587 1.00 7.06 44 VAL D O 1
ATOM 10350 N N . ARG D 1 49 ? 40.829 47.206 4.574 1.00 8.15 45 ARG D N 1
ATOM 10351 C CA A ARG D 1 49 ? 42.056 46.470 4.884 0.70 8.89 45 ARG D CA 1
ATOM 10352 C CA B ARG D 1 49 ? 42.025 46.446 4.904 0.30 8.16 45 ARG D CA 1
ATOM 10353 C C . ARG D 1 49 ? 42.662 47.055 6.132 1.00 7.29 45 ARG D C 1
ATOM 10354 O O . ARG D 1 49 ? 42.523 48.252 6.378 1.00 7.44 45 ARG D O 1
ATOM 10369 N N . ALA D 1 50 ? 43.389 46.242 6.878 1.00 6.70 46 ALA D N 1
ATOM 10370 C CA . ALA D 1 50 ? 44.019 46.748 8.092 1.00 6.61 46 ALA D CA 1
ATOM 10371 C C . ALA D 1 50 ? 45.229 45.932 8.466 1.00 6.98 46 ALA D C 1
ATOM 10372 O O . ALA D 1 50 ? 45.268 44.744 8.208 1.00 6.94 46 ALA D O 1
ATOM 10374 N N . GLY D 1 51 ? 46.175 46.566 9.154 1.00 6.72 47 GLY D N 1
ATOM 10375 C CA . GLY D 1 51 ? 47.363 45.864 9.633 1.00 6.91 47 GLY D CA 1
ATOM 10376 C C . GLY D 1 51 ? 48.441 46.833 10.042 1.00 6.34 47 GLY D C 1
ATOM 10377 O O . GLY D 1 51 ? 48.429 48.007 9.656 1.00 6.53 47 GLY D O 1
ATOM 10378 N N . GLY D 1 52 ? 49.365 46.369 10.873 1.00 7.18 48 GLY D N 1
ATOM 10379 C CA . GLY D 1 52 ? 50.402 47.227 11.378 1.00 7.16 48 GLY D CA 1
ATOM 10380 C C . GLY D 1 52 ? 49.777 48.287 12.251 1.00 7.26 48 GLY D C 1
ATOM 10381 O O . GLY D 1 52 ? 49.187 47.961 13.275 1.00 9.10 48 GLY D O 1
ATOM 10382 N N . GLY D 1 53 ? 49.921 49.559 11.890 1.00 7.15 49 GLY D N 1
ATOM 10383 C CA . GLY D 1 53 ? 49.295 50.640 12.623 1.00 5.92 49 GLY D CA 1
ATOM 10384 C C . GLY D 1 53 ? 48.190 51.356 11.867 1.00 6.38 49 GLY D C 1
ATOM 10385 O O . GLY D 1 53 ? 47.805 52.460 12.224 1.00 6.54 49 GLY D O 1
ATOM 10386 N N . ILE D 1 54 ? 47.689 50.723 10.816 1.00 5.53 50 ILE D N 1
ATOM 10387 C CA . ILE D 1 54 ? 46.805 51.406 9.851 1.00 6.05 50 ILE D CA 1
ATOM 10388 C C . ILE D 1 54 ? 45.456 50.664 9.621 1.00 5.68 50 ILE D C 1
ATOM 10389 O O . ILE D 1 54 ? 45.382 49.411 9.620 1.00 7.37 50 ILE D O 1
ATOM 10394 N N . VAL D 1 55 ? 44.400 51.455 9.442 1.00 6.26 51 VAL D N 1
ATOM 10395 C CA . VAL D 1 55 ? 43.182 50.994 8.840 1.00 5.75 51 VAL D CA 1
ATOM 10396 C C . VAL D 1 55 ? 42.979 51.792 7.538 1.00 6.12 51 VAL D C 1
ATOM 10397 O O . VAL D 1 55 ? 42.960 53.025 7.554 1.00 5.65 51 VAL D O 1
ATOM 10401 N N . GLU D 1 56 ? 42.816 51.071 6.431 1.00 6.41 52 GLU D N 1
ATOM 10402 C CA . GLU D 1 56 ? 42.577 51.664 5.115 1.00 7.21 52 GLU D CA 1
ATOM 10403 C C . GLU D 1 56 ? 41.109 51.570 4.778 1.00 7.77 52 GLU D C 1
ATOM 10404 O O . GLU D 1 56 ? 40.489 50.516 4.978 1.00 6.89 52 GLU D O 1
ATOM 10410 N N . ASP D 1 57 ? 40.542 52.679 4.291 1.00 7.52 53 ASP D N 1
ATOM 10411 C CA . ASP D 1 57 ? 39.110 52.744 4.023 1.00 7.12 53 ASP D CA 1
ATOM 10412 C C . ASP D 1 57 ? 38.786 52.551 2.530 1.00 7.92 53 ASP D C 1
ATOM 10413 O O . ASP D 1 57 ? 39.691 52.453 1.689 1.00 7.41 53 ASP D O 1
ATOM 10418 N N . VAL D 1 58 ? 37.494 52.547 2.202 1.00 8.56 54 VAL D N 1
ATOM 10419 C CA . VAL D 1 58 ? 37.015 52.265 0.869 1.00 8.27 54 VAL D CA 1
ATOM 10420 C C . VAL D 1 58 ? 37.372 53.378 -0.136 1.00 9.92 54 VAL D C 1
ATOM 10421 O O . VAL D 1 58 ? 37.349 53.138 -1.340 1.00 9.54 54 VAL D O 1
ATOM 10425 N N . ASP D 1 59 ? 37.690 54.568 0.364 1.00 9.53 55 ASP D N 1
ATOM 10426 C CA . ASP D 1 59 ? 38.120 55.697 -0.465 1.00 10.11 55 ASP D CA 1
ATOM 10427 C C . ASP D 1 59 ? 39.656 55.811 -0.610 1.00 10.78 55 ASP D C 1
ATOM 10428 O O . ASP D 1 59 ? 40.146 56.763 -1.232 1.00 10.13 55 ASP D O 1
ATOM 10433 N N . GLY D 1 60 ? 40.401 54.878 -0.011 1.00 9.74 56 GLY D N 1
ATOM 10434 C CA . GLY D 1 60 ? 41.856 54.901 -0.085 1.00 9.67 56 GLY D CA 1
ATOM 10435 C C . GLY D 1 60 ? 42.563 55.714 0.992 1.00 8.46 56 GLY D C 1
ATOM 10436 O O . GLY D 1 60 ? 43.772 55.855 0.952 1.00 8.75 56 GLY D O 1
ATOM 10437 N N . ASN D 1 61 ? 41.831 56.247 1.963 1.00 8.08 57 ASN D N 1
ATOM 10438 C CA . ASN D 1 61 ? 42.449 56.899 3.088 1.00 7.72 57 ASN D CA 1
ATOM 10439 C C . ASN D 1 61 ? 43.101 55.836 3.965 1.00 7.18 57 ASN D C 1
ATOM 10440 O O . ASN D 1 61 ? 42.594 54.706 4.074 1.00 7.85 57 ASN D O 1
ATOM 10445 N N . ARG D 1 62 ? 44.175 56.214 4.631 1.00 6.86 58 ARG D N 1
ATOM 10446 C CA . ARG D 1 62 ? 44.854 55.343 5.557 1.00 7.38 58 ARG D CA 1
ATOM 10447 C C . ARG D 1 62 ? 44.895 56.074 6.887 1.00 7.73 58 ARG D C 1
ATOM 10448 O O . ARG D 1 62 ? 45.524 57.131 7.015 1.00 8.82 58 ARG D O 1
ATOM 10456 N N . LEU D 1 63 ? 44.236 55.494 7.877 1.00 7.05 59 LEU D N 1
ATOM 10457 C CA . LEU D 1 63 ? 44.051 56.116 9.176 1.00 6.55 59 LEU D CA 1
ATOM 10458 C C . LEU D 1 63 ? 44.931 55.414 10.218 1.00 6.84 59 LEU D C 1
ATOM 10459 O O . LEU D 1 63 ? 45.066 54.174 10.220 1.00 6.59 59 LEU D O 1
ATOM 10464 N N . ILE D 1 64 ? 45.516 56.206 11.115 1.00 5.85 60 ILE D N 1
ATOM 10465 C CA . ILE D 1 64 ? 46.321 55.669 12.191 1.00 6.10 60 ILE D CA 1
ATOM 10466 C C . ILE D 1 64 ? 45.405 55.015 13.253 1.00 6.46 60 ILE D C 1
ATOM 10467 O O . ILE D 1 64 ? 44.493 55.657 13.763 1.00 7.12 60 ILE D O 1
ATOM 10472 N N . ASP D 1 65 ? 45.701 53.767 13.605 1.00 5.29 61 ASP D N 1
ATOM 10473 C CA . ASP D 1 65 ? 44.833 52.987 14.480 1.00 5.86 61 ASP D CA 1
ATOM 10474 C C . ASP D 1 65 ? 45.279 53.110 15.923 1.00 5.63 61 ASP D C 1
ATOM 10475 O O . ASP D 1 65 ? 46.177 52.409 16.324 1.00 6.56 61 ASP D O 1
ATOM 10480 N N . LEU D 1 66 ? 44.631 53.969 16.697 1.00 6.71 62 LEU D N 1
ATOM 10481 C CA . LEU D 1 66 ? 44.897 54.079 18.147 1.00 6.14 62 LEU D CA 1
ATOM 10482 C C . LEU D 1 66 ? 43.795 53.456 18.998 1.00 6.17 62 LEU D C 1
ATOM 10483 O O . LEU D 1 66 ? 43.696 53.743 20.190 1.00 6.80 62 LEU D O 1
ATOM 10488 N N . GLY D 1 67 ? 42.941 52.641 18.373 1.00 5.39 63 GLY D N 1
ATOM 10489 C CA . GLY D 1 67 ? 41.828 51.971 19.046 1.00 5.22 63 GLY D CA 1
ATOM 10490 C C . GLY D 1 67 ? 41.937 50.453 19.138 1.00 5.62 63 GLY D C 1
ATOM 10491 O O . GLY D 1 67 ? 41.361 49.857 20.039 1.00 5.00 63 GLY D O 1
ATOM 10492 N N . SER D 1 68 ? 42.696 49.822 18.225 1.00 6.65 64 SER D N 1
ATOM 10493 C CA . SER D 1 68 ? 42.723 48.355 18.095 1.00 5.45 64 SER D CA 1
ATOM 10494 C C . SER D 1 68 ? 41.345 47.668 18.219 1.00 5.14 64 SER D C 1
ATOM 10495 O O . SER D 1 68 ? 41.226 46.539 18.696 1.00 4.68 64 SER D O 1
ATOM 10498 N N . GLY D 1 69 ? 40.315 48.313 17.703 1.00 5.19 65 GLY D N 1
ATOM 10499 C CA . GLY D 1 69 ? 38.975 47.711 17.719 1.00 5.30 65 GLY D CA 1
ATOM 10500 C C . GLY D 1 69 ? 38.436 47.519 19.121 1.00 5.76 65 GLY D C 1
ATOM 10501 O O . GLY D 1 69 ? 37.736 46.556 19.402 1.00 5.50 65 GLY D O 1
ATOM 10502 N N . ILE D 1 70 ? 38.743 48.490 19.968 1.00 5.25 66 ILE D N 1
ATOM 10503 C CA . ILE D 1 70 ? 38.550 48.459 21.428 1.00 5.70 66 ILE D CA 1
ATOM 10504 C C . ILE D 1 70 ? 39.387 47.356 22.105 1.00 5.04 66 ILE D C 1
ATOM 10505 O O . ILE D 1 70 ? 38.856 46.429 22.725 1.00 5.56 66 ILE D O 1
ATOM 10510 N N . ALA D 1 71 ? 40.699 47.433 21.921 1.00 4.87 67 ALA D N 1
ATOM 10511 C CA . ALA D 1 71 ? 41.652 46.596 22.638 1.00 5.44 67 ALA D CA 1
ATOM 10512 C C . ALA D 1 71 ? 41.626 45.106 22.217 1.00 5.34 67 ALA D C 1
ATOM 10513 O O . ALA D 1 71 ? 41.973 44.243 23.009 1.00 5.53 67 ALA D O 1
ATOM 10515 N N . VAL D 1 72 ? 41.229 44.826 20.969 1.00 5.13 68 VAL D N 1
ATOM 10516 C CA . VAL D 1 72 ? 41.106 43.472 20.481 1.00 4.47 68 VAL D CA 1
ATOM 10517 C C . VAL D 1 72 ? 42.293 43.042 19.621 1.00 4.87 68 VAL D C 1
ATOM 10518 O O . VAL D 1 72 ? 42.837 41.981 19.829 1.00 5.29 68 VAL D O 1
ATOM 10522 N N . THR D 1 73 ? 42.645 43.834 18.624 1.00 5.34 69 THR D N 1
ATOM 10523 C CA . THR D 1 73 ? 43.746 43.495 17.707 1.00 5.29 69 THR D CA 1
ATOM 10524 C C . THR D 1 73 ? 45.131 43.903 18.235 1.00 5.45 69 THR D C 1
ATOM 10525 O O . THR D 1 73 ? 45.962 44.520 17.555 1.00 5.04 69 THR D O 1
ATOM 10529 N N . THR D 1 74 ? 45.371 43.487 19.467 1.00 5.59 70 THR D N 1
ATOM 10530 C CA . THR D 1 74 ? 46.605 43.755 20.180 1.00 5.34 70 THR D CA 1
ATOM 10531 C C . THR D 1 74 ? 47.818 43.257 19.395 1.00 6.15 70 THR D C 1
ATOM 10532 O O . THR D 1 74 ? 48.850 43.931 19.363 1.00 6.12 70 THR D O 1
ATOM 10536 N N . VAL D 1 75 ? 47.703 42.094 18.767 1.00 5.96 71 VAL D N 1
ATOM 10537 C CA . VAL D 1 75 ? 48.818 41.529 17.991 1.00 6.53 71 VAL D CA 1
ATOM 10538 C C . VAL D 1 75 ? 48.855 42.097 16.580 1.00 7.57 71 VAL D C 1
ATOM 10539 O O . VAL D 1 75 ? 49.733 41.740 15.788 1.00 7.64 71 VAL D O 1
ATOM 10543 N N . GLY D 1 76 ? 47.946 43.020 16.281 1.00 7.56 72 GLY D N 1
ATOM 10544 C CA . GLY D 1 76 ? 47.816 43.596 14.947 1.00 7.88 72 GLY D CA 1
ATOM 10545 C C . GLY D 1 76 ? 46.675 42.978 14.180 1.00 7.26 72 GLY D C 1
ATOM 10546 O O . GLY D 1 76 ? 46.368 41.795 14.359 1.00 7.74 72 GLY D O 1
ATOM 10547 N N . ASN D 1 77 ? 46.038 43.767 13.313 1.00 7.04 73 ASN D N 1
ATOM 10548 C CA . ASN D 1 77 ? 45.024 43.248 12.434 1.00 6.79 73 ASN D CA 1
ATOM 10549 C C . ASN D 1 77 ? 45.655 42.344 11.401 1.00 6.87 73 ASN D C 1
ATOM 10550 O O . ASN D 1 77 ? 46.753 42.622 10.927 1.00 6.42 73 ASN D O 1
ATOM 10555 N N . SER D 1 78 ? 44.985 41.236 11.052 1.00 6.42 74 SER D N 1
ATOM 10556 C CA . SER D 1 78 ? 45.524 40.280 10.069 1.00 7.08 74 SER D CA 1
ATOM 10557 C C . SER D 1 78 ? 46.989 39.942 10.364 1.00 7.38 74 SER D C 1
ATOM 10558 O O . SER D 1 78 ? 47.861 40.031 9.489 1.00 7.25 74 SER D O 1
ATOM 10561 N N . ALA D 1 79 ? 47.247 39.537 11.605 1.00 6.13 75 ALA D N 1
ATOM 10562 C CA . ALA D 1 79 ? 48.584 39.110 12.020 1.00 6.18 75 ALA D CA 1
ATOM 10563 C C . ALA D 1 79 ? 48.867 37.793 11.293 1.00 6.30 75 ALA D C 1
ATOM 10564 O O . ALA D 1 79 ? 48.030 36.899 11.329 1.00 5.97 75 ALA D O 1
ATOM 10566 N N . PRO D 1 80 ? 50.031 37.660 10.638 1.00 7.03 76 PRO D N 1
ATOM 10567 C CA . PRO D 1 80 ? 50.163 36.462 9.773 1.00 7.81 76 PRO D CA 1
ATOM 10568 C C . PRO D 1 80 ? 49.955 35.110 10.447 1.00 7.12 76 PRO D C 1
ATOM 10569 O O . PRO D 1 80 ? 49.386 34.225 9.825 1.00 7.97 76 PRO D O 1
ATOM 10573 N N . LYS D 1 81 ? 50.366 34.935 11.700 1.00 7.20 77 LYS D N 1
ATOM 10574 C CA . LYS D 1 81 ? 50.164 33.637 12.348 1.00 7.34 77 LYS D CA 1
ATOM 10575 C C . LYS D 1 81 ? 48.675 33.354 12.532 1.00 7.20 77 LYS D C 1
ATOM 10576 O O . LYS D 1 81 ? 48.234 32.207 12.426 1.00 6.93 77 LYS D O 1
ATOM 10582 N N . VAL D 1 82 ? 47.921 34.405 12.835 1.00 6.81 78 VAL D N 1
ATOM 10583 C CA . VAL D 1 82 ? 46.451 34.315 12.961 1.00 7.24 78 VAL D CA 1
ATOM 10584 C C . VAL D 1 82 ? 45.796 33.991 11.634 1.00 6.61 78 VAL D C 1
ATOM 10585 O O . VAL D 1 82 ? 44.952 33.095 11.557 1.00 6.80 78 VAL D O 1
ATOM 10589 N N . VAL D 1 83 ? 46.213 34.690 10.577 1.00 6.89 79 VAL D N 1
ATOM 10590 C CA . VAL D 1 83 ? 45.693 34.480 9.236 1.00 6.79 79 VAL D CA 1
ATOM 10591 C C . VAL D 1 83 ? 45.949 33.020 8.810 1.00 7.78 79 VAL D C 1
ATOM 10592 O O . VAL D 1 83 ? 45.031 32.324 8.339 1.00 8.51 79 VAL D O 1
ATOM 10596 N N . GLU D 1 84 ? 47.178 32.549 8.998 1.00 8.48 80 GLU D N 1
ATOM 10597 C CA A GLU D 1 84 ? 47.591 31.183 8.670 0.50 8.79 80 GLU D CA 1
ATOM 10598 C CA B GLU D 1 84 ? 47.519 31.197 8.595 0.50 8.53 80 GLU D CA 1
ATOM 10599 C C . GLU D 1 84 ? 46.720 30.161 9.390 1.00 8.26 80 GLU D C 1
ATOM 10600 O O . GLU D 1 84 ? 46.195 29.184 8.788 1.00 8.11 80 GLU D O 1
ATOM 10611 N N . ALA D 1 85 ? 46.574 30.370 10.699 1.00 7.02 81 ALA D N 1
ATOM 10612 C CA . ALA D 1 85 ? 45.811 29.458 11.547 1.00 7.14 81 ALA D CA 1
ATOM 10613 C C . ALA D 1 85 ? 44.345 29.368 11.118 1.00 6.06 81 ALA D C 1
ATOM 10614 O O . ALA D 1 85 ? 43.769 28.271 11.035 1.00 7.04 81 ALA D O 1
ATOM 10616 N N . VAL D 1 86 ? 43.729 30.519 10.850 1.00 6.47 82 VAL D N 1
ATOM 10617 C CA . VAL D 1 86 ? 42.326 30.570 10.419 1.00 6.40 82 VAL D CA 1
ATOM 10618 C C . VAL D 1 86 ? 42.158 29.895 9.054 1.00 6.61 82 VAL D C 1
ATOM 10619 O O . VAL D 1 86 ? 41.224 29.116 8.839 1.00 6.71 82 VAL D O 1
ATOM 10623 N N . ARG D 1 87 ? 43.058 30.206 8.128 1.00 6.96 83 ARG D N 1
ATOM 10624 C CA . ARG D 1 87 ? 42.962 29.643 6.776 1.00 7.45 83 ARG D CA 1
ATOM 10625 C C . ARG D 1 87 ? 43.094 28.139 6.787 1.00 7.98 83 ARG D C 1
ATOM 10626 O O . ARG D 1 87 ? 42.403 27.449 6.027 1.00 8.02 83 ARG D O 1
ATOM 10634 N N . SER D 1 88 ? 43.985 27.623 7.626 1.00 8.87 84 SER D N 1
ATOM 10635 C CA . SER D 1 88 ? 44.157 26.194 7.783 1.00 9.53 84 SER D CA 1
ATOM 10636 C C . SER D 1 88 ? 42.922 25.527 8.405 1.00 9.24 84 SER D C 1
ATOM 10637 O O . SER D 1 88 ? 42.368 24.550 7.882 1.00 8.65 84 SER D O 1
ATOM 10640 N N . GLN D 1 89 ? 42.464 26.067 9.526 1.00 8.22 85 GLN D N 1
ATOM 10641 C CA . GLN D 1 89 ? 41.375 25.441 10.239 1.00 7.30 85 GLN D CA 1
ATOM 10642 C C . GLN D 1 89 ? 40.061 25.464 9.484 1.00 7.54 85 GLN D C 1
ATOM 10643 O O . GLN D 1 89 ? 39.304 24.471 9.544 1.00 8.15 85 GLN D O 1
ATOM 10649 N N . VAL D 1 90 ? 39.750 26.567 8.791 1.00 7.60 86 VAL D N 1
ATOM 10650 C CA . VAL D 1 90 ? 38.454 26.653 8.098 1.00 7.14 86 VAL D CA 1
ATOM 10651 C C . VAL D 1 90 ? 38.315 25.543 7.049 1.00 8.08 86 VAL D C 1
ATOM 10652 O O . VAL D 1 90 ? 37.209 25.122 6.775 1.00 9.12 86 VAL D O 1
ATOM 10656 N N . GLY D 1 91 ? 39.451 25.055 6.508 1.00 7.99 87 GLY D N 1
ATOM 10657 C CA . GLY D 1 91 ? 39.426 23.945 5.539 1.00 8.77 87 GLY D CA 1
ATOM 10658 C C . GLY D 1 91 ? 39.195 22.588 6.171 1.00 8.75 87 GLY D C 1
ATOM 10659 O O . GLY D 1 91 ? 38.900 21.603 5.464 1.00 10.45 87 GLY D O 1
ATOM 10660 N N . ASP D 1 92 ? 39.357 22.500 7.490 1.00 8.00 88 ASP D N 1
ATOM 10661 C CA . ASP D 1 92 ? 39.186 21.225 8.178 1.00 8.90 88 ASP D CA 1
ATOM 10662 C C . ASP D 1 92 ? 37.759 21.088 8.716 1.00 8.57 88 ASP D C 1
ATOM 10663 O O . ASP D 1 92 ? 37.081 20.121 8.404 1.00 9.53 88 ASP D O 1
ATOM 10668 N N . PHE D 1 93 ? 37.347 22.026 9.555 1.00 8.61 89 PHE D N 1
ATOM 10669 C CA . PHE D 1 93 ? 35.963 22.142 9.985 1.00 7.92 89 PHE D CA 1
ATOM 10670 C C . PHE D 1 93 ? 35.716 23.538 10.526 1.00 8.46 89 PHE D C 1
ATOM 10671 O O . PHE D 1 93 ? 36.595 24.128 11.159 1.00 7.65 89 PHE D O 1
ATOM 10679 N N . THR D 1 94 ? 34.520 24.057 10.258 1.00 6.87 90 THR D N 1
ATOM 10680 C CA . THR D 1 94 ? 34.097 25.345 10.825 1.00 6.03 90 THR D CA 1
ATOM 10681 C C . THR D 1 94 ? 33.543 25.232 12.240 1.00 5.85 90 THR D C 1
ATOM 10682 O O . THR D 1 94 ? 33.665 26.164 13.022 1.00 5.48 90 THR D O 1
ATOM 10686 N N . HIS D 1 95 ? 32.927 24.096 12.587 1.00 6.60 91 HIS D N 1
ATOM 10687 C CA . HIS D 1 95 ? 32.162 23.965 13.821 1.00 6.85 91 HIS D CA 1
ATOM 10688 C C . HIS D 1 95 ? 31.699 22.509 13.974 1.00 7.71 91 HIS D C 1
ATOM 10689 O O . HIS D 1 95 ? 31.159 21.947 13.032 1.00 7.52 91 HIS D O 1
ATOM 10696 N N . THR D 1 96 ? 31.915 21.927 15.159 1.00 7.48 92 THR D N 1
ATOM 10697 C CA . THR D 1 96 ? 31.282 20.662 15.523 1.00 7.75 92 THR D CA 1
ATOM 10698 C C . THR D 1 96 ? 30.410 20.768 16.785 1.00 8.56 92 THR D C 1
ATOM 10699 O O . THR D 1 96 ? 29.672 19.813 17.116 1.00 8.43 92 THR D O 1
ATOM 10703 N N . CYS D 1 97 ? 30.438 21.944 17.419 1.00 7.96 93 CYS D N 1
ATOM 10704 C CA . CYS D 1 97 ? 29.987 22.168 18.798 1.00 7.72 93 CYS D CA 1
ATOM 10705 C C . CYS D 1 97 ? 30.809 21.321 19.772 1.00 8.03 93 CYS D C 1
ATOM 10706 O O . CYS D 1 97 ? 30.720 20.093 19.764 1.00 6.49 93 CYS D O 1
ATOM 10709 N N . PHE D 1 98 ? 31.600 21.974 20.624 1.00 7.55 94 PHE D N 1
ATOM 10710 C CA . PHE D 1 98 ? 32.467 21.226 21.519 1.00 7.83 94 PHE D CA 1
ATOM 10711 C C . PHE D 1 98 ? 31.667 20.266 22.401 1.00 8.44 94 PHE D C 1
ATOM 10712 O O . PHE D 1 98 ? 32.089 19.129 22.679 1.00 9.01 94 PHE D O 1
ATOM 10720 N N . MET D 1 99 ? 30.477 20.710 22.797 1.00 7.57 95 MET D N 1
ATOM 10721 C CA . MET D 1 99 ? 29.554 19.873 23.596 1.00 8.58 95 MET D CA 1
ATOM 10722 C C . MET D 1 99 ? 28.980 18.655 22.877 1.00 8.20 95 MET D C 1
ATOM 10723 O O . MET D 1 99 ? 28.440 17.742 23.538 1.00 7.86 95 MET D O 1
ATOM 10728 N N . VAL D 1 100 ? 29.091 18.622 21.552 1.00 8.16 96 VAL D N 1
ATOM 10729 C CA . VAL D 1 100 ? 28.688 17.470 20.771 1.00 8.34 96 VAL D CA 1
ATOM 10730 C C . VAL D 1 100 ? 29.935 16.651 20.462 1.00 8.27 96 VAL D C 1
ATOM 10731 O O . VAL D 1 100 ? 30.128 15.586 21.056 1.00 10.68 96 VAL D O 1
ATOM 10735 N N . THR D 1 101 ? 30.765 17.105 19.531 1.00 8.00 97 THR D N 1
ATOM 10736 C CA . THR D 1 101 ? 32.023 16.382 19.218 1.00 7.87 97 THR D CA 1
ATOM 10737 C C . THR D 1 101 ? 33.205 17.290 19.569 1.00 7.05 97 THR D C 1
ATOM 10738 O O . THR D 1 101 ? 33.444 18.287 18.894 1.00 7.24 97 THR D O 1
ATOM 10742 N N . PRO D 1 102 ? 33.960 16.948 20.621 1.00 7.15 98 PRO D N 1
ATOM 10743 C CA . PRO D 1 102 ? 35.019 17.859 21.042 1.00 7.11 98 PRO D CA 1
ATOM 10744 C C . PRO D 1 102 ? 36.208 17.841 20.058 1.00 7.59 98 PRO D C 1
ATOM 10745 O O . PRO D 1 102 ? 36.249 17.009 19.127 1.00 8.09 98 PRO D O 1
ATOM 10749 N N . TYR D 1 103 ? 37.170 18.742 20.249 1.00 7.27 99 TYR D N 1
ATOM 10750 C CA . TYR D 1 103 ? 38.315 18.866 19.358 1.00 7.49 99 TYR D CA 1
ATOM 10751 C C . TYR D 1 103 ? 39.468 19.430 20.159 1.00 7.62 99 TYR D C 1
ATOM 10752 O O . TYR D 1 103 ? 39.274 20.129 21.183 1.00 6.47 99 TYR D O 1
ATOM 10761 N N . GLU D 1 104 ? 40.661 19.135 19.680 1.00 7.38 100 GLU D N 1
ATOM 10762 C CA . GLU D 1 104 ? 41.886 19.438 20.433 1.00 7.53 100 GLU D CA 1
ATOM 10763 C C . GLU D 1 104 ? 42.085 20.930 20.658 1.00 6.83 100 GLU D C 1
ATOM 10764 O O . GLU D 1 104 ? 42.629 21.350 21.685 1.00 9.14 100 GLU D O 1
ATOM 10770 N N . GLY D 1 105 ? 41.660 21.761 19.729 1.00 6.87 101 GLY D N 1
ATOM 10771 C CA . GLY D 1 105 ? 41.964 23.194 19.837 1.00 6.89 101 GLY D CA 1
ATOM 10772 C C . GLY D 1 105 ? 41.356 23.838 21.077 1.00 5.93 101 GLY D C 1
ATOM 10773 O O . GLY D 1 105 ? 41.955 24.725 21.710 1.00 5.67 101 GLY D O 1
ATOM 10774 N N . TYR D 1 106 ? 40.147 23.398 21.414 1.00 6.37 102 TYR D N 1
ATOM 10775 C CA . TYR D 1 106 ? 39.472 23.872 22.626 1.00 5.65 102 TYR D CA 1
ATOM 10776 C C . TYR D 1 106 ? 40.280 23.472 23.873 1.00 6.40 102 TYR D C 1
ATOM 10777 O O . TYR D 1 106 ? 40.581 24.310 24.762 1.00 5.88 102 TYR D O 1
ATOM 10786 N N . VAL D 1 107 ? 40.614 22.189 23.953 1.00 6.86 103 VAL D N 1
ATOM 10787 C CA . VAL D 1 107 ? 41.442 21.673 25.055 1.00 6.47 103 VAL D CA 1
ATOM 10788 C C . VAL D 1 107 ? 42.788 22.406 25.130 1.00 6.98 103 VAL D C 1
ATOM 10789 O O . VAL D 1 107 ? 43.221 22.816 26.244 1.00 6.46 103 VAL D O 1
ATOM 10793 N N . ALA D 1 108 ? 43.424 22.607 23.969 1.00 6.13 104 ALA D N 1
ATOM 10794 C CA . ALA D 1 108 ? 44.721 23.315 23.921 1.00 6.40 104 ALA D CA 1
ATOM 10795 C C . ALA D 1 108 ? 44.629 24.758 24.444 1.00 5.73 104 ALA D C 1
ATOM 10796 O O . ALA D 1 108 ? 45.498 25.210 25.212 1.00 6.19 104 ALA D O 1
ATOM 10798 N N . VAL D 1 109 ? 43.607 25.486 24.017 1.00 5.70 105 VAL D N 1
ATOM 10799 C CA . VAL D 1 109 ? 43.416 26.868 24.494 1.00 6.13 105 VAL D CA 1
ATOM 10800 C C . VAL D 1 109 ? 43.219 26.846 26.004 1.00 5.75 105 VAL D C 1
ATOM 10801 O O . VAL D 1 109 ? 43.777 27.677 26.725 1.00 5.78 105 VAL D O 1
ATOM 10805 N N . CYS D 1 110 ? 42.438 25.885 26.521 1.00 6.18 106 CYS D N 1
ATOM 10806 C CA . CYS D 1 110 ? 42.237 25.824 27.972 1.00 5.93 106 CYS D CA 1
ATOM 10807 C C . CYS D 1 110 ? 43.571 25.522 28.683 1.00 6.09 106 CYS D C 1
ATOM 10808 O O . CYS D 1 110 ? 43.875 26.131 29.739 1.00 5.45 106 CYS D O 1
ATOM 10811 N N . GLU D 1 111 ? 44.359 24.599 28.119 1.00 6.22 107 GLU D N 1
ATOM 10812 C CA . GLU D 1 111 ? 45.669 24.293 28.696 1.00 6.59 107 GLU D CA 1
ATOM 10813 C C . GLU D 1 111 ? 46.569 25.560 28.700 1.00 6.83 107 GLU D C 1
ATOM 10814 O O . GLU D 1 111 ? 47.269 25.822 29.658 1.00 6.87 107 GLU D O 1
ATOM 10820 N N . GLN D 1 112 ? 46.539 26.343 27.631 1.00 6.64 108 GLN D N 1
ATOM 10821 C CA . GLN D 1 112 ? 47.373 27.537 27.541 1.00 7.38 108 GLN D CA 1
ATOM 10822 C C . GLN D 1 112 ? 46.887 28.592 28.560 1.00 6.87 108 GLN D C 1
ATOM 10823 O O . GLN D 1 112 ? 47.695 29.241 29.232 1.00 7.09 108 GLN D O 1
ATOM 10829 N N . LEU D 1 113 ? 45.575 28.770 28.690 1.00 6.68 109 LEU D N 1
ATOM 10830 C CA . LEU D 1 113 ? 45.073 29.691 29.702 1.00 7.08 109 LEU D CA 1
ATOM 10831 C C . LEU D 1 113 ? 45.480 29.256 31.095 1.00 7.35 109 LEU D C 1
ATOM 10832 O O . LEU D 1 113 ? 45.835 30.089 31.941 1.00 7.36 109 LEU D O 1
ATOM 10837 N N . ASN D 1 114 ? 45.410 27.958 31.357 1.00 6.94 110 ASN D N 1
ATOM 10838 C CA . ASN D 1 114 ? 45.755 27.457 32.685 1.00 7.11 110 ASN D CA 1
ATOM 10839 C C . ASN D 1 114 ? 47.210 27.745 32.974 1.00 7.59 110 ASN D C 1
ATOM 10840 O O . ASN D 1 114 ? 47.581 28.069 34.111 1.00 8.40 110 ASN D O 1
ATOM 10845 N N . ARG D 1 115 ? 48.044 27.652 31.937 1.00 6.40 111 ARG D N 1
ATOM 10846 C CA . ARG D 1 115 ? 49.464 27.929 32.054 1.00 6.69 111 ARG D CA 1
ATOM 10847 C C . ARG D 1 115 ? 49.755 29.405 32.302 1.00 6.79 111 ARG D C 1
ATOM 10848 O O . ARG D 1 115 ? 50.563 29.765 33.177 1.00 7.09 111 ARG D O 1
ATOM 10856 N N . LEU D 1 116 ? 49.078 30.266 31.547 1.00 6.46 112 LEU D N 1
ATOM 10857 C CA . LEU D 1 116 ? 49.459 31.683 31.424 1.00 7.36 112 LEU D CA 1
ATOM 10858 C C . LEU D 1 116 ? 48.851 32.611 32.473 1.00 6.99 112 LEU D C 1
ATOM 10859 O O . LEU D 1 116 ? 49.374 33.713 32.702 1.00 7.14 112 LEU D O 1
ATOM 10864 N N . THR D 1 117 ? 47.744 32.185 33.098 1.00 7.88 113 THR D N 1
ATOM 10865 C CA . THR D 1 117 ? 46.929 33.079 33.931 1.00 7.12 113 THR D CA 1
ATOM 10866 C C . THR D 1 117 ? 47.530 33.220 35.333 1.00 7.38 113 THR D C 1
ATOM 10867 O O . THR D 1 117 ? 48.317 32.383 35.771 1.00 7.70 113 THR D O 1
ATOM 10871 N N . PRO D 1 118 ? 47.151 34.279 36.053 1.00 7.45 114 PRO D N 1
ATOM 10872 C CA . PRO D 1 118 ? 47.738 34.562 37.381 1.00 8.72 114 PRO D CA 1
ATOM 10873 C C . PRO D 1 118 ? 47.048 33.828 38.517 1.00 9.53 114 PRO D C 1
ATOM 10874 O O . PRO D 1 118 ? 47.427 33.991 39.692 1.00 10.37 114 PRO D O 1
ATOM 10878 N N . VAL D 1 119 ? 46.003 33.077 38.200 1.00 9.81 115 VAL D N 1
ATOM 10879 C CA . VAL D 1 119 ? 45.401 32.179 39.189 1.00 9.71 115 VAL D CA 1
ATOM 10880 C C . VAL D 1 119 ? 46.486 31.152 39.600 1.00 10.44 115 VAL D C 1
ATOM 10881 O O . VAL D 1 119 ? 47.287 30.704 38.748 1.00 9.93 115 VAL D O 1
ATOM 10885 N N . ARG D 1 120 ? 46.509 30.775 40.885 1.00 11.15 116 ARG D N 1
ATOM 10886 C CA . ARG D 1 120 ? 47.502 29.848 41.408 1.00 12.29 116 ARG D CA 1
ATOM 10887 C C . ARG D 1 120 ? 46.928 28.457 41.666 1.00 13.17 116 ARG D C 1
ATOM 10888 O O . ARG D 1 120 ? 45.746 28.315 41.900 1.00 13.88 116 ARG D O 1
ATOM 10896 N 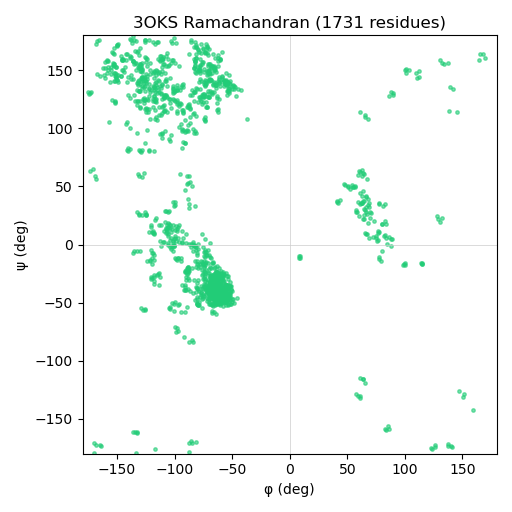N . GLY D 1 121 ? 47.777 27.436 41.608 1.00 13.11 117 GLY D N 1
ATOM 10897 C CA . GLY D 1 121 ? 47.370 26.071 41.958 1.00 13.57 117 GLY D CA 1
ATOM 10898 C C . GLY D 1 121 ? 46.751 25.356 40.756 1.00 12.72 117 GLY D C 1
ATOM 10899 O O . GLY D 1 121 ? 46.986 25.745 39.611 1.00 12.75 117 GLY D O 1
ATOM 10900 N N . ASP D 1 122 ? 45.962 24.324 41.026 1.00 13.02 118 ASP D N 1
ATOM 10901 C CA . ASP D 1 122 ? 45.314 23.526 39.968 1.00 13.09 118 ASP D CA 1
ATOM 10902 C C . ASP D 1 122 ? 44.179 24.361 39.387 1.00 11.35 118 ASP D C 1
ATOM 10903 O O . ASP D 1 122 ? 43.470 25.011 40.136 1.00 11.22 118 ASP D O 1
ATOM 10908 N N . LYS D 1 123 ? 44.056 24.366 38.061 1.00 10.95 119 LYS D N 1
ATOM 10909 C CA . LYS D 1 123 ? 43.151 25.260 37.351 1.00 9.97 119 LYS D CA 1
ATOM 10910 C C . LYS D 1 123 ? 42.359 24.500 36.300 1.00 8.67 119 LYS D C 1
ATOM 10911 O O . LYS D 1 123 ? 42.820 23.471 35.792 1.00 8.79 119 LYS D O 1
ATOM 10917 N N . ARG D 1 124 ? 41.194 25.043 35.947 1.00 7.19 120 ARG D N 1
ATOM 10918 C CA . ARG D 1 124 ? 40.407 24.597 34.798 1.00 6.97 120 ARG D CA 1
ATOM 10919 C C . ARG D 1 124 ? 39.910 25.835 34.061 1.00 7.13 120 ARG D C 1
ATOM 10920 O O . ARG D 1 124 ? 39.808 26.931 34.651 1.00 5.94 120 ARG D O 1
ATOM 10928 N N . SER D 1 125 ? 39.576 25.671 32.791 1.00 6.75 121 SER D N 1
ATOM 10929 C CA . SER D 1 125 ? 39.027 26.761 32.006 1.00 6.40 121 SER D CA 1
ATOM 10930 C C . SER D 1 125 ? 37.774 26.290 31.268 1.00 6.30 121 SER D C 1
ATOM 10931 O O . SER D 1 125 ? 37.506 25.094 31.190 1.00 6.75 121 SER D O 1
ATOM 10934 N N . ALA D 1 126 ? 37.027 27.252 30.740 1.00 5.49 122 ALA D N 1
ATOM 10935 C CA . ALA D 1 126 ? 35.860 27.028 29.863 1.00 6.26 122 ALA D CA 1
ATOM 10936 C C . ALA D 1 126 ? 35.808 28.165 28.878 1.00 5.65 122 ALA D C 1
ATOM 10937 O O . ALA D 1 126 ? 36.161 29.289 29.232 1.00 6.54 122 ALA D O 1
ATOM 10939 N N . LEU D 1 127 ? 35.380 27.877 27.642 1.00 5.16 123 LEU D N 1
ATOM 10940 C CA . LEU D 1 127 ? 35.419 28.851 26.550 1.00 5.93 123 LEU D CA 1
ATOM 10941 C C . LEU D 1 127 ? 34.021 29.239 26.068 1.00 6.25 123 LEU D C 1
ATOM 10942 O O . LEU D 1 127 ? 33.113 28.385 25.976 1.00 6.23 123 LEU D O 1
ATOM 10947 N N . PHE D 1 128 ? 33.870 30.525 25.741 1.00 6.16 124 PHE D N 1
ATOM 10948 C CA . PHE D 1 128 ? 32.627 31.100 25.223 1.00 5.62 124 PHE D CA 1
ATOM 10949 C C . PHE D 1 128 ? 32.949 31.993 24.041 1.00 6.43 124 PHE D C 1
ATOM 10950 O O . PHE D 1 128 ? 34.017 31.841 23.403 1.00 6.62 124 PHE D O 1
ATOM 10958 N N . ASN D 1 129 ? 32.039 32.887 23.674 1.00 6.26 125 ASN D N 1
ATOM 10959 C CA . ASN D 1 129 ? 32.253 33.759 22.514 1.00 6.41 125 ASN D CA 1
ATOM 10960 C C . ASN D 1 129 ? 32.631 35.175 22.915 1.00 6.29 125 ASN D C 1
ATOM 10961 O O . ASN D 1 129 ? 33.686 35.643 22.532 1.00 8.10 125 ASN D O 1
ATOM 10966 N N . SER D 1 130 ? 31.821 35.830 23.735 1.00 6.04 126 SER D N 1
ATOM 10967 C CA . SER D 1 130 ? 31.957 37.240 23.997 1.00 6.74 126 SER D CA 1
ATOM 10968 C C . SER D 1 130 ? 32.421 37.478 25.422 1.00 5.73 126 SER D C 1
ATOM 10969 O O . SER D 1 130 ? 32.253 36.634 26.296 1.00 6.67 126 SER D O 1
ATOM 10972 N N . GLY D 1 131 ? 32.991 38.630 25.672 1.00 5.65 127 GLY D N 1
ATOM 10973 C CA . GLY D 1 131 ? 33.321 39.016 27.057 1.00 5.99 127 GLY D CA 1
ATOM 10974 C C . GLY D 1 131 ? 32.109 38.940 27.972 1.00 6.12 127 GLY D C 1
ATOM 10975 O O . GLY D 1 131 ? 32.218 38.449 29.122 1.00 6.44 127 GLY D O 1
ATOM 10976 N N . SER D 1 132 ? 30.955 39.441 27.499 1.00 6.32 128 SER D N 1
ATOM 10977 C CA A SER D 1 132 ? 29.730 39.406 28.299 0.50 6.11 128 SER D CA 1
ATOM 10978 C CA B SER D 1 132 ? 29.755 39.416 28.332 0.50 6.41 128 SER D CA 1
ATOM 10979 C C . SER D 1 132 ? 29.383 37.970 28.714 1.00 6.11 128 SER D C 1
ATOM 10980 O O . SER D 1 132 ? 29.036 37.709 29.875 1.00 7.28 128 SER D O 1
ATOM 10985 N N . GLU D 1 133 ? 29.452 37.038 27.760 1.00 5.43 129 GLU D N 1
ATOM 10986 C CA . GLU D 1 133 ? 29.181 35.625 28.075 1.00 6.61 129 GLU D CA 1
ATOM 10987 C C . GLU D 1 133 ? 30.148 35.084 29.116 1.00 6.24 129 GLU D C 1
ATOM 10988 O O . GLU D 1 133 ? 29.778 34.299 29.991 1.00 6.40 129 GLU D O 1
ATOM 10994 N N . ALA D 1 134 ? 31.414 35.453 28.993 1.00 6.26 130 ALA D N 1
ATOM 10995 C CA . ALA D 1 134 ? 32.396 34.926 29.913 1.00 6.04 130 ALA D CA 1
ATOM 10996 C C . ALA D 1 134 ? 32.143 35.520 31.314 1.00 5.34 130 ALA D C 1
ATOM 10997 O O . ALA D 1 134 ? 32.252 34.809 32.308 1.00 4.56 130 ALA D O 1
ATOM 10999 N N . VAL D 1 135 ? 31.816 36.795 31.411 1.00 4.13 131 VAL D N 1
ATOM 11000 C CA . VAL D 1 135 ? 31.500 37.363 32.752 1.00 5.34 131 VAL D CA 1
ATOM 11001 C C . VAL D 1 135 ? 30.256 36.640 33.335 1.00 5.65 131 VAL D C 1
ATOM 11002 O O . VAL D 1 135 ? 30.243 36.245 34.511 1.00 6.19 131 VAL D O 1
ATOM 11006 N N . GLU D 1 136 ? 29.239 36.442 32.501 1.00 6.25 132 GLU D N 1
ATOM 11007 C CA . GLU D 1 136 ? 28.054 35.685 32.904 1.00 6.22 132 GLU D CA 1
ATOM 11008 C C . GLU D 1 136 ? 28.422 34.319 33.479 1.00 6.91 132 GLU D C 1
ATOM 11009 O O . GLU D 1 136 ? 27.913 33.904 34.521 1.00 5.96 132 GLU D O 1
ATOM 11015 N N . ASN D 1 137 ? 29.339 33.625 32.807 1.00 6.03 133 ASN D N 1
ATOM 11016 C CA . ASN D 1 137 ? 29.754 32.323 33.262 1.00 6.33 133 ASN D CA 1
ATOM 11017 C C . ASN D 1 137 ? 30.589 32.343 34.541 1.00 5.57 133 ASN D C 1
ATOM 11018 O O . ASN D 1 137 ? 30.411 31.467 35.383 1.00 5.63 133 ASN D O 1
ATOM 11023 N N . ALA D 1 138 ? 31.440 33.351 34.707 1.00 4.95 134 ALA D N 1
ATOM 11024 C CA . ALA D 1 138 ? 32.196 33.499 35.972 1.00 5.19 134 ALA D CA 1
ATOM 11025 C C . ALA D 1 138 ? 31.199 33.653 37.131 1.00 6.32 134 ALA D C 1
ATOM 11026 O O . ALA D 1 138 ? 31.365 33.068 38.225 1.00 6.11 134 ALA D O 1
ATOM 11028 N N . VAL D 1 139 ? 30.143 34.419 36.897 1.00 6.50 135 VAL D N 1
ATOM 11029 C CA . VAL D 1 139 ? 29.120 34.586 37.934 1.00 6.67 135 VAL D CA 1
ATOM 11030 C C . VAL D 1 139 ? 28.358 33.287 38.243 1.00 6.55 135 VAL D C 1
ATOM 11031 O O . VAL D 1 139 ? 28.142 32.945 39.422 1.00 6.10 135 VAL D O 1
ATOM 11035 N N . LYS D 1 140 ? 27.963 32.562 37.197 1.00 6.82 136 LYS D N 1
ATOM 11036 C CA . LYS D 1 140 ? 27.270 31.258 37.354 1.00 8.39 136 LYS D CA 1
ATOM 11037 C C . LYS D 1 140 ? 28.134 30.308 38.130 1.00 6.95 136 LYS D C 1
ATOM 11038 O O . LYS D 1 140 ? 27.665 29.614 39.020 1.00 7.30 136 LYS D O 1
ATOM 11044 N N . ILE D 1 141 ? 29.419 30.269 37.777 1.00 7.28 137 ILE D N 1
ATOM 11045 C CA . ILE D 1 141 ? 30.397 29.411 38.464 1.00 6.82 137 ILE D CA 1
ATOM 11046 C C . ILE D 1 141 ? 30.513 29.784 39.961 1.00 7.30 137 ILE D C 1
ATOM 11047 O O . ILE D 1 141 ? 30.467 28.891 40.850 1.00 7.95 137 ILE D O 1
ATOM 11052 N N . ALA D 1 142 ? 30.633 31.074 40.254 1.00 6.27 138 ALA D N 1
ATOM 11053 C CA . ALA D 1 142 ? 30.785 31.512 41.661 1.00 6.23 138 ALA D CA 1
ATOM 11054 C C . ALA D 1 142 ? 29.536 31.179 42.471 1.00 6.59 138 ALA D C 1
ATOM 11055 O O . ALA D 1 142 ? 29.616 30.762 43.633 1.00 7.36 138 ALA D O 1
ATOM 11057 N N . ARG D 1 143 ? 28.378 31.401 41.874 1.00 7.39 139 ARG D N 1
ATOM 11058 C CA . ARG D 1 143 ? 27.098 31.111 42.555 1.00 8.08 139 ARG D CA 1
ATOM 11059 C C . ARG D 1 143 ? 26.955 29.614 42.814 1.00 8.45 139 ARG D C 1
ATOM 11060 O O . ARG D 1 143 ? 26.577 29.184 43.917 1.00 8.80 139 ARG D O 1
ATOM 11068 N N . SER D 1 144 ? 27.280 28.809 41.798 1.00 8.84 140 SER D N 1
ATOM 11069 C CA . SER D 1 144 ? 27.182 27.366 41.905 1.00 9.53 140 SER D CA 1
ATOM 11070 C C . SER D 1 144 ? 28.113 26.849 43.007 1.00 9.25 140 SER D C 1
ATOM 11071 O O . SER D 1 144 ? 27.745 25.957 43.815 1.00 10.13 140 SER D O 1
ATOM 11074 N N . HIS D 1 145 ? 29.312 27.408 43.060 1.00 8.72 141 HIS D N 1
ATOM 11075 C CA . HIS D 1 145 ? 30.335 26.978 44.001 1.00 8.29 141 HIS D CA 1
ATOM 11076 C C . HIS D 1 145 ? 29.988 27.326 45.438 1.00 8.74 141 HIS D C 1
ATOM 11077 O O . HIS D 1 145 ? 30.130 26.483 46.325 1.00 8.62 141 HIS D O 1
ATOM 11084 N N . THR D 1 146 ? 29.564 28.568 45.668 1.00 9.13 142 THR D N 1
ATOM 11085 C CA . THR D 1 146 ? 29.346 29.096 47.017 1.00 8.51 142 THR D CA 1
ATOM 11086 C C . THR D 1 146 ? 27.947 28.846 47.583 1.00 8.92 142 THR D C 1
ATOM 11087 O O . THR D 1 146 ? 27.773 28.880 48.812 1.00 9.82 142 THR D O 1
ATOM 11091 N N . HIS D 1 147 ? 26.985 28.631 46.693 1.00 9.63 143 HIS D N 1
ATOM 11092 C CA . HIS D 1 147 ? 25.548 28.601 47.007 1.00 11.38 143 HIS D CA 1
ATOM 11093 C C . HIS D 1 147 ? 25.072 29.912 47.667 1.00 10.77 143 HIS D C 1
ATOM 11094 O O . HIS D 1 147 ? 24.114 29.898 48.445 1.00 12.35 143 HIS D O 1
ATOM 11101 N N . LYS D 1 148 ? 25.734 31.031 47.366 1.00 9.40 144 LYS D N 1
ATOM 11102 C CA . LYS D 1 148 ? 25.357 32.354 47.868 1.00 8.50 144 LYS D CA 1
ATOM 11103 C C . LYS D 1 148 ? 24.930 33.179 46.658 1.00 8.87 144 LYS D C 1
ATOM 11104 O O . LYS D 1 148 ? 25.446 32.956 45.551 1.00 8.68 144 LYS D O 1
ATOM 11110 N N . PRO D 1 149 ? 23.969 34.095 46.842 1.00 8.97 145 PRO D N 1
ATOM 11111 C CA . PRO D 1 149 ? 23.358 34.756 45.672 1.00 8.09 145 PRO D CA 1
ATOM 11112 C C . PRO D 1 149 ? 24.032 36.049 45.129 1.00 7.79 145 PRO D C 1
ATOM 11113 O O . PRO D 1 149 ? 24.043 36.287 43.912 1.00 7.28 145 PRO D O 1
ATOM 11117 N N . ALA D 1 150 ? 24.526 36.906 46.022 1.00 7.98 146 ALA D N 1
ATOM 11118 C CA . ALA D 1 150 ? 24.844 38.285 45.602 1.00 7.03 146 ALA D CA 1
ATOM 11119 C C . ALA D 1 150 ? 26.196 38.402 44.896 1.00 6.98 146 ALA D C 1
ATOM 11120 O O . ALA D 1 150 ? 27.125 37.616 45.147 1.00 6.45 146 ALA D O 1
ATOM 11122 N N . VAL D 1 151 ? 26.297 39.384 44.007 1.00 5.63 147 VAL D N 1
ATOM 11123 C CA . VAL D 1 151 ? 27.554 39.763 43.394 1.00 5.30 147 VAL D CA 1
ATOM 11124 C C . VAL D 1 151 ? 27.691 41.253 43.542 1.00 5.44 147 VAL D C 1
ATOM 11125 O O . VAL D 1 151 ? 26.701 41.993 43.402 1.00 6.28 147 VAL D O 1
ATOM 11129 N N . VAL D 1 152 ? 28.897 41.704 43.872 1.00 5.62 148 VAL D N 1
ATOM 11130 C CA . VAL D 1 152 ? 29.205 43.110 43.990 1.00 6.21 148 VAL D CA 1
ATOM 11131 C C . VAL D 1 152 ? 30.151 43.532 42.879 1.00 6.34 148 VAL D C 1
ATOM 11132 O O . VAL D 1 152 ? 31.150 42.854 42.615 1.00 5.92 148 VAL D O 1
ATOM 11136 N N . ALA D 1 153 ? 29.839 44.673 42.257 1.00 6.30 149 ALA D N 1
ATOM 11137 C CA . ALA D 1 153 ? 30.684 45.301 41.238 1.00 5.65 149 ALA D CA 1
ATOM 11138 C C . ALA D 1 153 ? 30.932 46.724 41.702 1.00 6.25 149 ALA D C 1
ATOM 11139 O O . ALA D 1 153 ? 30.386 47.148 42.718 1.00 6.62 149 ALA D O 1
ATOM 11141 N N . PHE D 1 154 ? 31.754 47.477 40.978 1.00 6.02 150 PHE D N 1
ATOM 11142 C CA . PHE D 1 154 ? 32.218 48.757 41.484 1.00 5.34 150 PHE D CA 1
ATOM 11143 C C . PHE D 1 154 ? 31.685 49.945 40.720 1.00 6.48 150 PHE D C 1
ATOM 11144 O O . PHE D 1 154 ? 31.254 49.837 39.574 1.00 6.32 150 PHE D O 1
ATOM 11152 N N . ASP D 1 155 ? 31.763 51.102 41.344 1.00 5.87 151 ASP D N 1
ATOM 11153 C CA A ASP D 1 155 ? 31.573 52.359 40.627 0.50 6.33 151 ASP D CA 1
ATOM 11154 C CA B ASP D 1 155 ? 31.562 52.333 40.624 0.50 6.33 151 ASP D CA 1
ATOM 11155 C C . ASP D 1 155 ? 32.502 52.355 39.414 1.00 6.55 151 ASP D C 1
ATOM 11156 O O . ASP D 1 155 ? 33.633 51.821 39.481 1.00 6.70 151 ASP D O 1
ATOM 11165 N N . HIS D 1 156 ? 32.044 52.968 38.320 1.00 5.80 152 HIS D N 1
ATOM 11166 C CA . HIS D 1 156 ? 32.797 53.087 37.068 1.00 6.14 152 HIS D CA 1
ATOM 11167 C C . HIS D 1 156 ? 33.066 51.736 36.345 1.00 6.39 152 HIS D C 1
ATOM 11168 O O . HIS D 1 156 ? 33.845 51.710 35.395 1.00 7.52 152 HIS D O 1
ATOM 11175 N N . ALA D 1 157 ? 32.442 50.641 36.781 1.00 5.89 153 ALA D N 1
ATOM 11176 C CA . ALA D 1 157 ? 32.676 49.339 36.180 1.00 4.91 153 ALA D CA 1
ATOM 11177 C C . ALA D 1 157 ? 31.924 49.177 34.888 1.00 5.17 153 ALA D C 1
ATOM 11178 O O . ALA D 1 157 ? 30.847 49.771 34.697 1.00 5.21 153 ALA D O 1
ATOM 11180 N N . TYR D 1 158 ? 32.472 48.335 34.028 1.00 4.35 154 TYR D N 1
ATOM 11181 C CA . TYR D 1 158 ? 31.828 47.953 32.798 1.00 5.14 154 TYR D CA 1
ATOM 11182 C C . TYR D 1 158 ? 32.095 46.484 32.585 1.00 5.25 154 TYR D C 1
ATOM 11183 O O . TYR D 1 158 ? 33.248 46.033 32.610 1.00 5.37 154 TYR D O 1
ATOM 11192 N N . HIS D 1 159 ? 31.017 45.737 32.332 1.00 5.74 155 HIS D N 1
ATOM 11193 C CA . HIS D 1 159 ? 31.102 44.288 32.205 1.00 4.98 155 HIS D CA 1
ATOM 11194 C C . HIS D 1 159 ? 30.316 43.667 31.042 1.00 5.12 155 HIS D C 1
ATOM 11195 O O . HIS D 1 159 ? 30.384 42.441 30.829 1.00 6.15 155 HIS D O 1
ATOM 11202 N N . GLY D 1 160 ? 29.511 44.442 30.343 1.00 6.47 156 GLY D N 1
ATOM 11203 C CA . GLY D 1 160 ? 28.852 43.964 29.148 1.00 5.59 156 GLY D CA 1
ATOM 11204 C C . GLY D 1 160 ? 27.411 44.404 28.950 1.00 6.47 156 GLY D C 1
ATOM 11205 O O . GLY D 1 160 ? 26.876 45.222 29.714 1.00 6.44 156 GLY D O 1
ATOM 11206 N N . ARG D 1 161 ? 26.798 43.841 27.917 1.00 5.59 157 ARG D N 1
ATOM 11207 C CA . ARG D 1 161 ? 25.488 44.295 27.434 1.00 6.58 157 ARG D CA 1
ATOM 11208 C C . ARG D 1 161 ? 24.340 43.275 27.509 1.00 7.08 157 ARG D C 1
ATOM 11209 O O . ARG D 1 161 ? 23.243 43.536 26.983 1.00 6.71 157 ARG D O 1
ATOM 11217 N N . THR D 1 162 ? 24.549 42.145 28.181 1.00 5.46 158 THR D N 1
ATOM 11218 C CA . THR D 1 162 ? 23.440 41.249 28.516 1.00 5.60 158 THR D CA 1
ATOM 11219 C C . THR D 1 162 ? 22.754 41.790 29.774 1.00 5.86 158 THR D C 1
ATOM 11220 O O . THR D 1 162 ? 23.282 42.685 30.424 1.00 5.28 158 THR D O 1
ATOM 11224 N N . ASN D 1 163 ? 21.610 41.215 30.140 1.00 6.40 159 ASN D N 1
ATOM 11225 C CA . ASN D 1 163 ? 20.867 41.711 31.308 1.00 5.74 159 ASN D CA 1
ATOM 11226 C C . ASN D 1 163 ? 21.726 41.726 32.583 1.00 6.26 159 ASN D C 1
ATOM 11227 O O . ASN D 1 163 ? 21.872 42.774 33.235 1.00 5.25 159 ASN D O 1
ATOM 11232 N N . LEU D 1 164 ? 22.353 40.610 32.918 1.00 5.67 160 LEU D N 1
ATOM 11233 C CA . LEU D 1 164 ? 23.155 40.572 34.129 1.00 5.96 160 LEU D CA 1
ATOM 11234 C C . LEU D 1 164 ? 24.439 41.402 34.024 1.00 5.65 160 LEU D C 1
ATOM 11235 O O . LEU D 1 164 ? 24.878 41.967 35.019 1.00 4.86 160 LEU D O 1
ATOM 11240 N N . THR D 1 165 ? 25.069 41.458 32.849 1.00 5.39 161 THR D N 1
ATOM 11241 C CA . THR D 1 165 ? 26.267 42.281 32.728 1.00 5.43 161 THR D CA 1
ATOM 11242 C C . THR D 1 165 ? 25.929 43.791 32.642 1.00 6.23 161 THR D C 1
ATOM 11243 O O . THR D 1 165 ? 26.726 44.624 33.081 1.00 5.75 161 THR D O 1
ATOM 11247 N N . MET D 1 166 ? 24.741 44.137 32.154 1.00 5.78 162 MET D N 1
ATOM 11248 C CA . MET D 1 166 ? 24.243 45.508 32.284 1.00 5.96 162 MET D CA 1
ATOM 11249 C C . MET D 1 166 ? 24.036 45.811 33.750 1.00 5.96 162 MET D C 1
ATOM 11250 O O . MET D 1 166 ? 24.390 46.881 34.206 1.00 6.05 162 MET D O 1
ATOM 11255 N N . ALA D 1 167 ? 23.456 44.872 34.495 1.00 6.27 163 ALA D N 1
ATOM 11256 C CA . ALA D 1 167 ? 23.322 45.071 35.947 1.00 6.64 163 ALA D CA 1
ATOM 11257 C C . ALA D 1 167 ? 24.673 45.384 36.617 1.00 6.13 163 ALA D C 1
ATOM 11258 O O . ALA D 1 167 ? 24.787 46.299 37.433 1.00 6.06 163 ALA D O 1
ATOM 11260 N N . LEU D 1 168 ? 25.691 44.609 36.256 1.00 6.20 164 LEU D N 1
ATOM 11261 C CA . LEU D 1 168 ? 27.023 44.786 36.806 1.00 6.57 164 LEU D CA 1
ATOM 11262 C C . LEU D 1 168 ? 27.692 46.079 36.381 1.00 6.18 164 LEU D C 1
ATOM 11263 O O . LEU D 1 168 ? 28.553 46.642 37.093 1.00 6.09 164 LEU D O 1
ATOM 11268 N N . THR D 1 169 ? 27.323 46.563 35.212 1.00 5.64 165 THR D N 1
ATOM 11269 C CA . THR D 1 169 ? 27.846 47.803 34.664 1.00 5.20 165 THR D CA 1
ATOM 11270 C C . THR D 1 169 ? 27.243 49.001 35.385 1.00 5.69 165 THR D C 1
ATOM 11271 O O . THR D 1 169 ? 26.053 49.039 35.683 1.00 5.75 165 THR D O 1
ATOM 11275 N N . ALA D 1 170 ? 28.073 49.992 35.680 1.00 5.63 166 ALA D N 1
ATOM 11276 C CA . ALA D 1 170 ? 27.652 51.145 36.471 1.00 7.01 166 ALA D CA 1
ATOM 11277 C C . ALA D 1 170 ? 26.881 52.201 35.674 1.00 7.51 166 ALA D C 1
ATOM 11278 O O . ALA D 1 170 ? 25.862 52.694 36.134 1.00 9.26 166 ALA D O 1
ATOM 11280 N N . LYS D 1 171 ? 27.345 52.555 34.487 1.00 7.37 167 LYS D N 1
ATOM 11281 C CA . LYS D 1 171 ? 26.764 53.682 33.754 1.00 7.44 167 LYS D CA 1
ATOM 11282 C C . LYS D 1 171 ? 25.539 53.275 32.934 1.00 7.15 167 LYS D C 1
ATOM 11283 O O . LYS D 1 171 ? 25.596 52.327 32.141 1.00 6.44 167 LYS D O 1
ATOM 11289 N N . VAL D 1 172 ? 24.480 54.069 33.046 1.00 7.02 168 VAL D N 1
ATOM 11290 C CA . VAL D 1 172 ? 23.215 53.782 32.335 1.00 6.85 168 VAL D CA 1
ATOM 11291 C C . VAL D 1 172 ? 23.197 54.226 30.853 1.00 7.20 168 VAL D C 1
ATOM 11292 O O . VAL D 1 172 ? 22.647 53.510 30.018 1.00 7.40 168 VAL D O 1
ATOM 11296 N N . MET D 1 173 ? 23.745 55.396 30.531 1.00 7.51 169 MET D N 1
ATOM 11297 C CA . MET D 1 173 ? 23.731 55.943 29.127 1.00 8.63 169 MET D CA 1
ATOM 11298 C C . MET D 1 173 ? 25.065 55.632 28.461 1.00 9.18 169 MET D C 1
ATOM 11299 O O . MET D 1 173 ? 26.090 56.150 28.903 1.00 10.67 169 MET D O 1
ATOM 11301 N N . PRO D 1 174 ? 25.082 54.765 27.423 1.00 9.12 170 PRO D N 1
ATOM 11302 C CA . PRO D 1 174 ? 23.952 54.139 26.734 1.00 9.25 170 PRO D CA 1
ATOM 11303 C C . PRO D 1 174 ? 23.675 52.684 27.098 1.00 7.89 170 PRO D C 1
ATOM 11304 O O . PRO D 1 174 ? 22.722 52.096 26.580 1.00 7.93 170 PRO D O 1
ATOM 11308 N N . TYR D 1 175 ? 24.501 52.098 27.963 1.00 7.09 171 TYR D N 1
ATOM 11309 C CA . TYR D 1 175 ? 24.551 50.617 28.175 1.00 7.01 171 TYR D CA 1
ATOM 11310 C C . TYR D 1 175 ? 23.288 49.969 28.737 1.00 6.38 171 TYR D C 1
ATOM 11311 O O . TYR D 1 175 ? 22.999 48.831 28.392 1.00 6.94 171 TYR D O 1
ATOM 11320 N N . LYS D 1 176 ? 22.539 50.705 29.555 1.00 6.26 172 LYS D N 1
ATOM 11321 C CA . LYS D 1 176 ? 21.416 50.134 30.337 1.00 6.07 172 LYS D CA 1
ATOM 11322 C C . LYS D 1 176 ? 20.068 50.806 30.112 1.00 7.47 172 LYS D C 1
ATOM 11323 O O . LYS D 1 176 ? 19.053 50.284 30.567 1.00 7.48 172 LYS D O 1
ATOM 11329 N N . ASP D 1 177 ? 20.044 51.983 29.489 1.00 8.39 173 ASP D N 1
ATOM 11330 C CA . ASP D 1 177 ? 18.884 52.881 29.533 1.00 9.14 173 ASP D CA 1
ATOM 11331 C C . ASP D 1 177 ? 17.648 52.227 28.907 1.00 8.97 173 ASP D C 1
ATOM 11332 O O . ASP D 1 177 ? 17.642 51.935 27.700 1.00 8.33 173 ASP D O 1
ATOM 11337 N N . GLY D 1 178 ? 16.611 52.010 29.718 1.00 8.53 174 GLY D N 1
ATOM 11338 C CA . GLY D 1 178 ? 15.334 51.457 29.233 1.00 9.18 174 GLY D CA 1
ATOM 11339 C C . GLY D 1 178 ? 15.329 49.953 28.980 1.00 8.28 174 GLY D C 1
ATOM 11340 O O . GLY D 1 178 ? 14.342 49.413 28.433 1.00 9.71 174 GLY D O 1
ATOM 11341 N N . PHE D 1 179 ? 16.374 49.245 29.410 1.00 8.23 175 PHE D N 1
ATOM 11342 C CA . PHE D 1 179 ? 16.527 47.793 29.076 1.00 7.96 175 PHE D CA 1
ATOM 11343 C C . PHE D 1 179 ? 16.247 46.833 30.233 1.00 8.22 175 PHE D C 1
ATOM 11344 O O . PHE D 1 179 ? 16.323 45.589 30.077 1.00 9.22 175 PHE D O 1
ATOM 11352 N N . GLY D 1 180 ? 15.907 47.380 31.395 1.00 7.64 176 GLY D N 1
ATOM 11353 C CA . GLY D 1 180 ? 15.571 46.559 32.545 1.00 7.76 176 GLY D CA 1
ATOM 11354 C C . GLY D 1 180 ? 14.137 46.025 32.538 1.00 8.52 176 GLY D C 1
ATOM 11355 O O . GLY D 1 180 ? 13.404 46.229 31.562 1.00 9.28 176 GLY D O 1
ATOM 11356 N N . PRO D 1 181 ? 13.703 45.438 33.659 1.00 8.37 177 PRO D N 1
ATOM 11357 C CA . PRO D 1 181 ? 14.412 45.321 34.940 1.00 8.23 177 PRO D CA 1
ATOM 11358 C C . PRO D 1 181 ? 15.631 44.379 34.928 1.00 7.82 177 PRO D C 1
ATOM 11359 O O . PRO D 1 181 ? 15.687 43.457 34.131 1.00 7.37 177 PRO D O 1
ATOM 11363 N N . PHE D 1 182 ? 16.575 44.605 35.828 1.00 8.05 178 PHE D N 1
ATOM 11364 C CA . PHE D 1 182 ? 17.856 43.921 35.791 1.00 8.01 178 PHE D CA 1
ATOM 11365 C C . PHE D 1 182 ? 17.967 42.797 36.780 1.00 8.33 178 PHE D C 1
ATOM 11366 O O . PHE D 1 182 ? 17.261 42.750 37.801 1.00 8.15 178 PHE D O 1
ATOM 11374 N N . ALA D 1 183 ? 18.903 41.902 36.486 1.00 7.83 179 ALA D N 1
ATOM 11375 C CA . ALA D 1 183 ? 19.180 40.741 37.320 1.00 8.09 179 ALA D CA 1
ATOM 11376 C C . ALA D 1 183 ? 19.324 41.127 38.783 1.00 8.35 179 ALA D C 1
ATOM 11377 O O . ALA D 1 183 ? 19.992 42.110 39.106 1.00 8.82 179 ALA D O 1
ATOM 11379 N N . PRO D 1 184 ? 18.677 40.368 39.671 1.00 8.83 180 PRO D N 1
ATOM 11380 C CA . PRO D 1 184 ? 18.687 40.737 41.077 1.00 8.86 180 PRO D CA 1
ATOM 11381 C C . PRO D 1 184 ? 19.954 40.368 41.849 1.00 7.33 180 PRO D C 1
ATOM 11382 O O . PRO D 1 184 ? 20.801 39.597 41.381 1.00 6.48 180 PRO D O 1
ATOM 11386 N N . GLU D 1 185 ? 20.034 40.928 43.045 1.00 6.39 181 GLU D N 1
ATOM 11387 C CA . GLU D 1 185 ? 21.142 40.705 43.979 1.00 6.63 181 GLU D CA 1
ATOM 11388 C C . GLU D 1 185 ? 22.493 41.103 43.407 1.00 5.85 181 GLU D C 1
ATOM 11389 O O . GLU D 1 185 ? 23.520 40.458 43.696 1.00 5.59 181 GLU D O 1
ATOM 11395 N N . ILE D 1 186 ? 22.486 42.179 42.622 1.00 4.89 182 ILE D N 1
ATOM 11396 C CA . ILE D 1 186 ? 23.709 42.814 42.124 1.00 5.92 182 ILE D CA 1
ATOM 11397 C C . ILE D 1 186 ? 23.840 44.145 42.887 1.00 6.90 182 ILE D C 1
ATOM 11398 O O . ILE D 1 186 ? 22.878 44.930 42.986 1.00 7.19 182 ILE D O 1
ATOM 11403 N N . TYR D 1 187 ? 25.022 44.365 43.465 1.00 6.19 183 TYR D N 1
ATOM 11404 C CA . TYR D 1 187 ? 25.294 45.507 44.310 1.00 6.39 183 TYR D CA 1
ATOM 11405 C C . TYR D 1 187 ? 26.498 46.310 43.846 1.00 6.32 183 TYR D C 1
ATOM 11406 O O . TYR D 1 187 ? 27.345 45.810 43.097 1.00 6.54 183 TYR D O 1
ATOM 11415 N N . ARG D 1 188 ? 26.568 47.563 44.313 1.00 6.67 184 ARG D N 1
ATOM 11416 C CA . ARG D 1 188 ? 27.615 48.511 43.913 1.00 6.85 184 ARG D CA 1
ATOM 11417 C C . ARG D 1 188 ? 28.486 48.923 45.094 1.00 7.70 184 ARG D C 1
ATOM 11418 O O . ARG D 1 188 ? 27.960 49.222 46.184 1.00 8.10 184 ARG D O 1
ATOM 11426 N N . ALA D 1 189 ? 29.805 48.928 44.889 1.00 6.67 185 ALA D N 1
ATOM 11427 C CA . ALA D 1 189 ? 30.760 49.352 45.921 1.00 7.36 185 ALA D CA 1
ATOM 11428 C C . ALA D 1 189 ? 31.653 50.497 45.398 1.00 7.30 185 ALA D C 1
ATOM 11429 O O . ALA D 1 189 ? 31.892 50.605 44.209 1.00 7.30 185 ALA D O 1
ATOM 11431 N N . PRO D 1 190 ? 32.168 51.345 46.300 1.00 7.53 186 PRO D N 1
ATOM 11432 C CA . PRO D 1 190 ? 33.032 52.465 45.893 1.00 7.81 186 PRO D CA 1
ATOM 11433 C C . PRO D 1 190 ? 34.416 51.984 45.444 1.00 8.13 186 PRO D C 1
ATOM 11434 O O . PRO D 1 190 ? 34.926 50.991 45.967 1.00 7.85 186 PRO D O 1
ATOM 11438 N N . LEU D 1 191 ? 35.003 52.733 44.517 1.00 8.29 187 LEU D N 1
ATOM 11439 C CA . LEU D 1 191 ? 36.214 52.367 43.803 1.00 8.06 187 LEU D CA 1
ATOM 11440 C C . LEU D 1 191 ? 37.359 53.291 44.214 1.00 8.39 187 LEU D C 1
ATOM 11441 O O . LEU D 1 191 ? 37.143 54.509 44.425 1.00 8.59 187 LEU D O 1
ATOM 11446 N N . SER D 1 192 ? 38.575 52.752 44.228 1.00 7.89 188 SER D N 1
ATOM 11447 C CA . SER D 1 192 ? 39.783 53.582 44.286 1.00 8.58 188 SER D CA 1
ATOM 11448 C C . SER D 1 192 ? 39.970 54.270 42.928 1.00 8.42 188 SER D C 1
ATOM 11449 O O . SER D 1 192 ? 40.204 53.607 41.933 1.00 7.40 188 SER D O 1
ATOM 11452 N N . TYR D 1 193 ? 39.933 55.586 42.929 1.00 7.87 189 TYR D N 1
ATOM 11453 C CA . TYR D 1 193 ? 40.033 56.403 41.734 1.00 8.30 189 TYR D CA 1
ATOM 11454 C C . TYR D 1 193 ? 40.895 57.602 42.135 1.00 8.51 189 TYR D C 1
ATOM 11455 O O . TYR D 1 193 ? 40.383 58.654 42.518 1.00 9.27 189 TYR D O 1
ATOM 11464 N N . PRO D 1 194 ? 42.213 57.393 42.143 1.00 8.72 190 PRO D N 1
ATOM 11465 C CA . PRO D 1 194 ? 43.165 58.349 42.706 1.00 10.00 190 PRO D CA 1
ATOM 11466 C C . PRO D 1 194 ? 42.942 59.810 42.307 1.00 10.04 190 PRO D C 1
ATOM 11467 O O . PRO D 1 194 ? 42.915 60.692 43.205 1.00 10.63 190 PRO D O 1
ATOM 11471 N N . PHE D 1 195 ? 42.701 60.073 41.018 1.00 9.93 191 PHE D N 1
ATOM 11472 C CA . PHE D 1 195 ? 42.483 61.463 40.538 1.00 9.96 191 PHE D CA 1
ATOM 11473 C C . PHE D 1 195 ? 41.331 62.170 41.267 1.00 11.29 191 PHE D C 1
ATOM 11474 O O . PHE D 1 195 ? 41.452 63.358 41.595 1.00 11.77 191 PHE D O 1
ATOM 11482 N N . ARG D 1 196 ? 40.235 61.463 41.503 1.00 11.00 192 ARG D N 1
ATOM 11483 C CA . ARG D 1 196 ? 39.081 62.054 42.198 1.00 13.52 192 ARG D CA 1
ATOM 11484 C C . ARG D 1 196 ? 39.121 61.890 43.710 1.00 14.72 192 ARG D C 1
ATOM 11485 O O . ARG D 1 196 ? 38.608 62.766 44.445 1.00 16.84 192 ARG D O 1
ATOM 11493 N N . ASP D 1 197 ? 39.765 60.832 44.188 1.00 14.17 193 ASP D N 1
ATOM 11494 C CA . ASP D 1 197 ? 39.898 60.589 45.630 1.00 15.58 193 ASP D CA 1
ATOM 11495 C C . ASP D 1 197 ? 40.841 61.615 46.303 1.00 16.93 193 ASP D C 1
ATOM 11496 O O . ASP D 1 197 ? 40.680 61.924 47.495 1.00 16.66 193 ASP D O 1
ATOM 11501 N N . ALA D 1 198 ? 41.783 62.134 45.520 1.00 18.38 194 ALA D N 1
ATOM 11502 C CA . ALA D 1 198 ? 42.785 63.120 45.985 1.00 20.46 194 ALA D CA 1
ATOM 11503 C C . ALA D 1 198 ? 42.141 64.339 46.650 1.00 22.09 194 ALA D C 1
ATOM 11504 O O . ALA D 1 198 ? 42.764 64.984 47.523 1.00 23.59 194 ALA D O 1
ATOM 11506 N N . GLU D 1 199 ? 40.927 64.677 46.225 1.00 22.41 195 GLU D N 1
ATOM 11507 C CA . GLU D 1 199 ? 40.223 65.862 46.728 1.00 24.48 195 GLU D CA 1
ATOM 11508 C C . GLU D 1 199 ? 39.612 65.659 48.126 1.00 25.91 195 GLU D C 1
ATOM 11509 O O . GLU D 1 199 ? 39.220 66.637 48.807 1.00 25.83 195 GLU D O 1
ATOM 11511 N N . PHE D 1 200 ? 39.533 64.401 48.554 1.00 26.82 196 PHE D N 1
ATOM 11512 C CA . PHE D 1 200 ? 39.042 64.062 49.900 1.00 29.03 196 PHE D CA 1
ATOM 11513 C C . PHE D 1 200 ? 40.180 63.700 50.845 1.00 29.95 196 PHE D C 1
ATOM 11514 O O . PHE D 1 200 ? 39.933 63.306 51.982 1.00 30.77 196 PHE D O 1
ATOM 11522 N N . GLY D 1 201 ? 41.418 63.854 50.389 1.00 31.28 197 GLY D N 1
ATOM 11523 C CA . GLY D 1 201 ? 42.601 63.482 51.170 1.00 32.72 197 GLY D CA 1
ATOM 11524 C C . GLY D 1 201 ? 43.656 62.809 50.301 1.00 32.70 197 GLY D C 1
ATOM 11525 O O . GLY D 1 201 ? 43.319 61.942 49.481 1.00 33.06 197 GLY D O 1
ATOM 11526 N N . LYS D 1 202 ? 44.919 63.196 50.476 1.00 33.50 198 LYS D N 1
ATOM 11527 C CA . LYS D 1 202 ? 46.036 62.561 49.761 1.00 33.76 198 LYS D CA 1
ATOM 11528 C C . LYS D 1 202 ? 46.185 61.082 50.127 1.00 33.91 198 LYS D C 1
ATOM 11529 O O . LYS D 1 202 ? 46.521 60.272 49.258 1.00 34.84 198 LYS D O 1
ATOM 11531 N N . GLU D 1 203 ? 45.951 60.736 51.399 1.00 32.91 199 GLU D N 1
ATOM 11532 C CA . GLU D 1 203 ? 46.060 59.350 51.851 1.00 31.83 199 GLU D CA 1
ATOM 11533 C C . GLU D 1 203 ? 45.223 58.433 50.953 1.00 30.46 199 GLU D C 1
ATOM 11534 O O . GLU D 1 203 ? 45.712 57.440 50.430 1.00 29.26 199 GLU D O 1
ATOM 11536 N N . LEU D 1 204 ? 43.962 58.814 50.775 1.00 29.21 200 LEU D N 1
ATOM 11537 C CA . LEU D 1 204 ? 42.972 58.008 50.053 1.00 28.26 200 LEU D CA 1
ATOM 11538 C C . LEU D 1 204 ? 43.380 57.778 48.598 1.00 26.55 200 LEU D C 1
ATOM 11539 O O . LEU D 1 204 ? 43.113 56.704 48.041 1.00 26.14 200 LEU D O 1
ATOM 11544 N N . ALA D 1 205 ? 44.046 58.768 48.003 1.00 25.41 201 ALA D N 1
ATOM 11545 C CA . ALA D 1 205 ? 44.513 58.681 46.615 1.00 24.14 201 ALA D CA 1
ATOM 11546 C C . ALA D 1 205 ? 45.707 57.778 46.412 1.00 23.44 201 ALA D C 1
ATOM 11547 O O . ALA D 1 205 ? 45.947 57.305 45.302 1.00 23.44 201 ALA D O 1
ATOM 11549 N N . THR D 1 206 ? 46.501 57.557 47.456 1.00 22.38 202 THR D N 1
ATOM 11550 C CA . THR D 1 206 ? 47.715 56.771 47.311 1.00 22.51 202 THR D CA 1
ATOM 11551 C C . THR D 1 206 ? 47.710 55.496 48.150 1.00 21.48 202 THR D C 1
ATOM 11552 O O . THR D 1 206 ? 48.353 54.540 47.781 1.00 22.07 202 THR D O 1
ATOM 11556 N N . ASP D 1 207 ? 46.985 55.511 49.267 1.00 21.58 203 ASP D N 1
ATOM 11557 C CA . ASP D 1 207 ? 46.845 54.380 50.186 1.00 21.63 203 ASP D CA 1
ATOM 11558 C C . ASP D 1 207 ? 45.649 53.516 49.807 1.00 18.20 203 ASP D C 1
ATOM 11559 O O . ASP D 1 207 ? 44.542 53.706 50.315 1.00 18.48 203 ASP D O 1
ATOM 11564 N N . GLY D 1 208 ? 45.879 52.569 48.914 1.00 15.49 204 GLY D N 1
ATOM 11565 C CA . GLY D 1 208 ? 44.797 51.724 48.367 1.00 13.11 204 GLY D CA 1
ATOM 11566 C C . GLY D 1 208 ? 44.150 50.870 49.427 1.00 12.38 204 GLY D C 1
ATOM 11567 O O . GLY D 1 208 ? 43.005 50.475 49.289 1.00 11.36 204 GLY D O 1
ATOM 11568 N N . GLU D 1 209 ? 44.890 50.534 50.479 1.00 11.43 205 GLU D N 1
ATOM 11569 C CA . GLU D 1 209 ? 44.278 49.771 51.568 1.00 12.37 205 GLU D CA 1
ATOM 11570 C C . GLU D 1 209 ? 43.107 50.509 52.193 1.00 11.89 205 GLU D C 1
ATOM 11571 O O . GLU D 1 209 ? 42.124 49.865 52.575 1.00 11.63 205 GLU D O 1
ATOM 11577 N N . LEU D 1 210 ? 43.200 51.841 52.297 1.00 12.09 206 LEU D N 1
ATOM 11578 C CA . LEU D 1 210 ? 42.113 52.694 52.846 1.00 11.75 206 LEU D CA 1
ATOM 11579 C C . LEU D 1 210 ? 40.870 52.657 51.958 1.00 11.69 206 LEU D C 1
ATOM 11580 O O . LEU D 1 210 ? 39.757 52.438 52.447 1.00 10.78 206 LEU D O 1
ATOM 11582 N N . ALA D 1 211 ? 41.064 52.850 50.657 1.00 9.79 207 ALA D N 1
ATOM 11583 C CA . ALA D 1 211 ? 39.970 52.732 49.724 1.00 10.44 207 ALA D CA 1
ATOM 11584 C C . ALA D 1 211 ? 39.334 51.331 49.795 1.00 9.02 207 ALA D C 1
ATOM 11585 O O . ALA D 1 211 ? 38.103 51.183 49.692 1.00 8.69 207 ALA D O 1
ATOM 11587 N N . ALA D 1 212 ? 40.157 50.290 49.941 1.00 8.43 208 ALA D N 1
ATOM 11588 C CA . ALA D 1 212 ? 39.631 48.922 50.030 1.00 8.50 208 ALA D CA 1
ATOM 11589 C C . ALA D 1 212 ? 38.790 48.740 51.282 1.00 9.19 208 ALA D C 1
ATOM 11590 O O . ALA D 1 212 ? 37.715 48.144 51.251 1.00 9.05 208 ALA D O 1
ATOM 11592 N N . LYS D 1 213 ? 39.268 49.275 52.399 1.00 8.78 209 LYS D N 1
ATOM 11593 C CA . LYS D 1 213 ? 38.477 49.219 53.632 1.00 10.42 209 LYS D CA 1
ATOM 11594 C C . LYS D 1 213 ? 37.109 49.937 53.527 1.00 10.65 209 LYS D C 1
ATOM 11595 O O . LYS D 1 213 ? 36.087 49.440 54.032 1.00 11.73 209 LYS D O 1
ATOM 11601 N N . ARG D 1 214 ? 37.080 51.069 52.828 1.00 10.99 210 ARG D N 1
ATOM 11602 C CA . ARG D 1 214 ? 35.829 51.757 52.535 1.00 12.04 210 ARG D CA 1
ATOM 11603 C C . ARG D 1 214 ? 34.881 50.875 51.736 1.00 10.24 210 ARG D C 1
ATOM 11604 O O . ARG D 1 214 ? 33.712 50.803 52.047 1.00 11.04 210 ARG D O 1
ATOM 11612 N N . ALA D 1 215 ? 35.397 50.183 50.719 1.00 9.00 211 ALA D N 1
ATOM 11613 C CA . ALA D 1 215 ? 34.568 49.256 49.950 1.00 7.85 211 ALA D CA 1
ATOM 11614 C C . ALA D 1 215 ? 34.125 48.091 50.793 1.00 7.77 211 ALA D C 1
ATOM 11615 O O . ALA D 1 215 ? 32.981 47.647 50.682 1.00 8.18 211 ALA D O 1
ATOM 11617 N N . ILE D 1 216 ? 35.014 47.589 51.642 1.00 7.95 212 ILE D N 1
ATOM 11618 C CA . ILE D 1 216 ? 34.693 46.419 52.459 1.00 7.96 212 ILE D CA 1
ATOM 11619 C C . ILE D 1 216 ? 33.596 46.759 53.448 1.00 7.99 212 ILE D C 1
ATOM 11620 O O . ILE D 1 216 ? 32.711 45.925 53.711 1.00 8.44 212 ILE D O 1
ATOM 11625 N N . THR D 1 217 ? 33.640 47.968 54.011 1.00 8.79 213 THR D N 1
ATOM 11626 C CA . THR D 1 217 ? 32.587 48.365 54.954 1.00 9.60 213 THR D CA 1
ATOM 11627 C C . THR D 1 217 ? 31.215 48.368 54.271 1.00 8.46 213 THR D C 1
ATOM 11628 O O . THR D 1 217 ? 30.234 47.887 54.810 1.00 7.79 213 THR D O 1
ATOM 11632 N N . VAL D 1 218 ? 31.168 48.875 53.054 1.00 8.25 214 VAL D N 1
ATOM 11633 C CA . VAL D 1 218 ? 29.931 48.866 52.251 1.00 7.81 214 VAL D CA 1
ATOM 11634 C C . VAL D 1 218 ? 29.439 47.456 51.993 1.00 8.11 214 VAL D C 1
ATOM 11635 O O . VAL D 1 218 ? 28.254 47.154 52.193 1.00 7.10 214 VAL D O 1
ATOM 11639 N N . ILE D 1 219 ? 30.359 46.583 51.592 1.00 6.74 215 ILE D N 1
ATOM 11640 C CA . ILE D 1 219 ? 30.033 45.202 51.282 1.00 6.90 215 ILE D CA 1
ATOM 11641 C C . ILE D 1 219 ? 29.563 44.450 52.528 1.00 7.04 215 ILE D C 1
ATOM 11642 O O . ILE D 1 219 ? 28.535 43.761 52.512 1.00 7.46 215 ILE D O 1
ATOM 11647 N N . ASP D 1 220 ? 30.286 44.605 53.625 1.00 7.51 216 ASP D N 1
ATOM 11648 C CA . ASP D 1 220 ? 29.904 43.962 54.868 1.00 8.68 216 ASP D CA 1
ATOM 11649 C C . ASP D 1 220 ? 28.517 44.395 55.373 1.00 9.26 216 ASP D C 1
ATOM 11650 O O . ASP D 1 220 ? 27.678 43.564 55.725 1.00 10.13 216 ASP D O 1
ATOM 11655 N N . LYS D 1 221 ? 28.317 45.706 55.459 1.00 8.99 217 LYS D N 1
ATOM 11656 C CA . LYS D 1 221 ? 27.098 46.242 56.024 1.00 9.43 217 LYS D CA 1
ATOM 11657 C C . LYS D 1 221 ? 25.900 46.075 55.108 1.00 8.64 217 LYS D C 1
ATOM 11658 O O . LYS D 1 221 ? 24.783 45.834 55.613 1.00 9.38 217 LYS D O 1
ATOM 11664 N N . GLN D 1 222 ? 26.079 46.257 53.795 1.00 6.34 218 GLN D N 1
ATOM 11665 C CA . GLN D 1 222 ? 24.918 46.230 52.887 1.00 7.01 218 GLN D CA 1
ATOM 11666 C C . GLN D 1 222 ? 24.622 44.919 52.169 1.00 7.90 218 GLN D C 1
ATOM 11667 O O . GLN D 1 222 ? 23.563 44.789 51.525 1.00 7.33 218 GLN D O 1
ATOM 11673 N N . ILE D 1 223 ? 25.557 43.972 52.233 1.00 7.61 219 ILE D N 1
ATOM 11674 C CA . ILE D 1 223 ? 25.365 42.645 51.641 1.00 7.44 219 ILE D CA 1
ATOM 11675 C C . ILE D 1 223 ? 25.600 41.518 52.647 1.00 8.03 219 ILE D C 1
ATOM 11676 O O . ILE D 1 223 ? 24.728 40.660 52.851 1.00 7.27 219 ILE D O 1
ATOM 11681 N N . GLY D 1 224 ? 26.783 41.516 53.276 1.00 7.86 220 GLY D N 1
ATOM 11682 C CA . GLY D 1 224 ? 27.201 40.470 54.187 1.00 8.73 220 GLY D CA 1
ATOM 11683 C C . GLY D 1 224 ? 27.920 39.363 53.460 1.00 8.57 220 GLY D C 1
ATOM 11684 O O . GLY D 1 224 ? 27.408 38.854 52.475 1.00 7.29 220 GLY D O 1
ATOM 11685 N N . ALA D 1 225 ? 29.112 38.979 53.916 1.00 8.64 221 ALA D N 1
ATOM 11686 C CA . ALA D 1 225 ? 29.827 37.882 53.238 1.00 9.09 221 ALA D CA 1
ATOM 11687 C C . ALA D 1 225 ? 28.998 36.643 53.105 1.00 10.21 221 ALA D C 1
ATOM 11688 O O . ALA D 1 225 ? 29.141 35.941 52.124 1.00 9.14 221 ALA D O 1
ATOM 11690 N N . ASP D 1 226 ? 28.167 36.344 54.105 1.00 10.60 222 ASP D N 1
ATOM 11691 C CA . ASP D 1 226 ? 27.417 35.073 54.100 1.00 11.47 222 ASP D CA 1
ATOM 11692 C C . ASP D 1 226 ? 26.350 35.036 52.989 1.00 10.52 222 ASP D C 1
ATOM 11693 O O . ASP D 1 226 ? 25.738 33.996 52.755 1.00 9.52 222 ASP D O 1
ATOM 11698 N N . ASN D 1 227 ? 26.085 36.190 52.367 1.00 9.74 223 ASN D N 1
ATOM 11699 C CA . ASN D 1 227 ? 25.135 36.300 51.272 1.00 8.49 223 ASN D CA 1
ATOM 11700 C C . ASN D 1 227 ? 25.819 36.561 49.920 1.00 7.91 223 ASN D C 1
ATOM 11701 O O . ASN D 1 227 ? 25.137 36.664 48.894 1.00 7.33 223 ASN D O 1
ATOM 11706 N N . LEU D 1 228 ? 27.146 36.605 49.917 1.00 6.13 224 LEU D N 1
ATOM 11707 C CA . LEU D 1 228 ? 27.880 37.117 48.753 1.00 5.98 224 LEU D CA 1
ATOM 11708 C C . LEU D 1 228 ? 28.669 36.025 48.081 1.00 6.40 224 LEU D C 1
ATOM 11709 O O . LEU D 1 228 ? 29.548 35.433 48.684 1.00 7.34 224 LEU D O 1
ATOM 11714 N N . ALA D 1 229 ? 28.337 35.750 46.825 1.00 5.81 225 ALA D N 1
ATOM 11715 C CA . ALA D 1 229 ? 29.069 34.771 46.013 1.00 4.85 225 ALA D CA 1
ATOM 11716 C C . ALA D 1 229 ? 30.406 35.298 45.533 1.00 5.78 225 ALA D C 1
ATOM 11717 O O . ALA D 1 229 ? 31.394 34.570 45.522 1.00 5.71 225 ALA D O 1
ATOM 11719 N N . ALA D 1 230 ? 30.423 36.558 45.091 1.00 6.08 226 ALA D N 1
ATOM 11720 C CA . ALA D 1 230 ? 31.579 37.077 44.355 1.00 6.21 226 ALA D CA 1
ATOM 11721 C C . ALA D 1 230 ? 31.719 38.597 44.379 1.00 6.32 226 ALA D C 1
ATOM 11722 O O . ALA D 1 230 ? 30.742 39.353 44.436 1.00 6.44 226 ALA D O 1
ATOM 11724 N N . VAL D 1 231 ? 32.978 39.022 44.294 1.00 6.18 227 VAL D N 1
ATOM 11725 C CA . VAL D 1 231 ? 33.352 40.408 43.992 1.00 6.17 227 VAL D CA 1
ATOM 11726 C C . VAL D 1 231 ? 33.932 40.356 42.592 1.00 7.57 227 VAL D C 1
ATOM 11727 O O . VAL D 1 231 ? 34.822 39.531 42.339 1.00 7.78 227 VAL D O 1
ATOM 11731 N N . VAL D 1 232 ? 33.431 41.184 41.677 1.00 6.43 228 VAL D N 1
ATOM 11732 C CA . VAL D 1 232 ? 33.977 41.240 40.328 1.00 6.45 228 VAL D CA 1
ATOM 11733 C C . VAL D 1 232 ? 34.545 42.621 40.085 1.00 6.47 228 VAL D C 1
ATOM 11734 O O . VAL D 1 232 ? 33.921 43.632 40.404 1.00 5.90 228 VAL D O 1
ATOM 11738 N N . ILE D 1 233 ? 35.770 42.663 39.581 1.00 5.81 229 ILE D N 1
ATOM 11739 C CA . ILE D 1 233 ? 36.446 43.914 39.364 1.00 6.00 229 ILE D CA 1
ATOM 11740 C C . ILE D 1 233 ? 37.452 43.809 38.232 1.00 5.49 229 ILE D C 1
ATOM 11741 O O . ILE D 1 233 ? 38.124 42.794 38.084 1.00 6.38 229 ILE D O 1
ATOM 11746 N N . GLU D 1 234 ? 37.512 44.867 37.433 1.00 5.86 230 GLU D N 1
ATOM 11747 C CA . GLU D 1 234 ? 38.545 45.084 36.424 1.00 5.87 230 GLU D CA 1
ATOM 11748 C C . GLU D 1 234 ? 39.825 45.578 37.102 1.00 6.80 230 GLU D C 1
ATOM 11749 O O . GLU D 1 234 ? 39.785 46.511 37.909 1.00 7.32 230 GLU D O 1
ATOM 11755 N N . PRO D 1 235 ? 40.998 45.004 36.748 1.00 6.47 231 PRO D N 1
ATOM 11756 C CA . PRO D 1 235 ? 42.205 45.544 37.385 1.00 6.84 231 PRO D CA 1
ATOM 11757 C C . PRO D 1 235 ? 42.473 47.022 37.081 1.00 6.96 231 PRO D C 1
ATOM 11758 O O . PRO D 1 235 ? 43.003 47.752 37.917 1.00 8.11 231 PRO D O 1
ATOM 11762 N N . ILE D 1 236 ? 42.119 47.422 35.877 1.00 6.87 232 ILE D N 1
ATOM 11763 C CA . ILE D 1 236 ? 42.079 48.802 35.443 1.00 6.27 232 ILE D CA 1
ATOM 11764 C C . ILE D 1 236 ? 40.709 48.959 34.764 1.00 5.42 232 ILE D C 1
ATOM 11765 O O . ILE D 1 236 ? 40.426 48.214 33.830 1.00 5.04 232 ILE D O 1
ATOM 11770 N N . GLN D 1 237 ? 39.861 49.893 35.206 1.00 5.63 233 GLN D N 1
ATOM 11771 C CA . GLN D 1 237 ? 38.509 50.040 34.616 1.00 6.27 233 GLN D CA 1
ATOM 11772 C C . GLN D 1 237 ? 38.691 50.536 33.185 1.00 5.87 233 GLN D C 1
ATOM 11773 O O . GLN D 1 237 ? 39.435 51.503 32.968 1.00 6.41 233 GLN D O 1
ATOM 11779 N N . GLY D 1 238 ? 38.028 49.891 32.221 1.00 5.83 234 GLY D N 1
ATOM 11780 C CA . GLY D 1 238 ? 38.260 50.175 30.809 1.00 6.13 234 GLY D CA 1
ATOM 11781 C C . GLY D 1 238 ? 37.298 51.238 30.334 1.00 6.07 234 GLY D C 1
ATOM 11782 O O . GLY D 1 238 ? 37.651 52.423 30.293 1.00 7.16 234 GLY D O 1
ATOM 11783 N N . GLU D 1 239 ? 36.059 50.852 30.046 1.00 5.68 235 GLU D N 1
ATOM 11784 C CA . GLU D 1 239 ? 35.052 51.823 29.574 1.00 6.31 235 GLU D CA 1
ATOM 11785 C C . GLU D 1 239 ? 34.808 52.942 30.610 1.00 7.11 235 GLU D C 1
ATOM 11786 O O . GLU D 1 239 ? 34.411 54.072 30.263 1.00 7.47 235 GLU D O 1
ATOM 11792 N N . GLY D 1 240 ? 35.040 52.629 31.883 1.00 6.83 236 GLY D N 1
ATOM 11793 C CA . GLY D 1 240 ? 34.864 53.580 32.954 1.00 8.23 236 GLY D CA 1
ATOM 11794 C C . GLY D 1 240 ? 35.931 54.648 33.077 1.00 8.46 236 GLY D C 1
ATOM 11795 O O . GLY D 1 240 ? 35.796 55.572 33.887 1.00 10.25 236 GLY D O 1
ATOM 11796 N N . GLY D 1 241 ? 36.995 54.560 32.286 1.00 8.05 237 GLY D N 1
ATOM 11797 C CA . GLY D 1 241 ? 37.966 55.661 32.182 1.00 7.31 237 GLY D CA 1
ATOM 11798 C C . GLY D 1 241 ? 39.442 55.352 32.367 1.00 7.66 237 GLY D C 1
ATOM 11799 O O . GLY D 1 241 ? 40.218 56.277 32.664 1.00 7.95 237 GLY D O 1
ATOM 11800 N N . PHE D 1 242 ? 39.844 54.086 32.161 1.00 6.72 238 PHE D N 1
ATOM 11801 C CA . PHE D 1 242 ? 41.265 53.661 32.303 1.00 6.22 238 PHE D CA 1
ATOM 11802 C C . PHE D 1 242 ? 41.757 54.061 33.701 1.00 6.84 238 PHE D C 1
ATOM 11803 O O . PHE D 1 242 ? 42.779 54.751 33.880 1.00 7.31 238 PHE D O 1
ATOM 11811 N N . ILE D 1 243 ? 40.958 53.699 34.699 1.00 7.14 239 ILE D N 1
ATOM 11812 C CA . ILE D 1 243 ? 41.246 54.043 36.100 1.00 7.03 239 ILE D CA 1
ATOM 11813 C C . ILE D 1 243 ? 42.130 52.963 36.706 1.00 6.94 239 ILE D C 1
ATOM 11814 O O . ILE D 1 243 ? 41.754 51.770 36.726 1.00 7.51 239 ILE D O 1
ATOM 11819 N N . VAL D 1 244 ? 43.332 53.362 37.154 1.00 7.26 240 VAL D N 1
ATOM 11820 C CA . VAL D 1 244 ? 44.268 52.455 37.822 1.00 6.98 240 VAL D CA 1
ATOM 11821 C C . VAL D 1 244 ? 44.106 52.668 39.321 1.00 6.90 240 VAL D C 1
ATOM 11822 O O . VAL D 1 244 ? 44.231 53.810 39.799 1.00 7.30 240 VAL D O 1
ATOM 11826 N N . PRO D 1 245 ? 43.827 51.603 40.067 1.00 6.88 241 PRO D N 1
ATOM 11827 C CA . PRO D 1 245 ? 43.593 51.776 41.521 1.00 8.20 241 PRO D CA 1
ATOM 11828 C C . PRO D 1 245 ? 44.883 52.120 42.241 1.00 8.84 241 PRO D C 1
ATOM 11829 O O . PRO D 1 245 ? 45.975 51.766 41.787 1.00 8.72 241 PRO D O 1
ATOM 11833 N N . ALA D 1 246 ? 44.775 52.798 43.370 1.00 9.53 242 ALA D N 1
ATOM 11834 C CA . ALA D 1 246 ? 45.944 52.987 44.240 1.00 9.97 242 ALA D CA 1
ATOM 11835 C C . ALA D 1 246 ? 46.503 51.639 44.657 1.00 10.56 242 ALA D C 1
ATOM 11836 O O . ALA D 1 246 ? 45.763 50.695 44.923 1.00 10.58 242 ALA D O 1
ATOM 11838 N N . ASP D 1 247 ? 47.825 51.544 44.746 1.00 11.90 243 ASP D N 1
ATOM 11839 C CA . ASP D 1 247 ? 48.476 50.338 45.234 1.00 13.01 243 ASP D CA 1
ATOM 11840 C C . ASP D 1 247 ? 47.900 49.930 46.600 1.00 12.34 243 ASP D C 1
ATOM 11841 O O . ASP D 1 247 ? 47.708 50.773 47.504 1.00 12.45 243 ASP D O 1
ATOM 11846 N N . GLY D 1 248 ? 47.625 48.638 46.744 1.00 11.49 244 GLY D N 1
ATOM 11847 C CA . GLY D 1 248 ? 47.089 48.083 47.976 1.00 11.32 244 GLY D CA 1
ATOM 11848 C C . GLY D 1 248 ? 45.575 47.848 47.964 1.00 10.28 244 GLY D C 1
ATOM 11849 O O . GLY D 1 248 ? 45.064 47.107 48.807 1.00 10.43 244 GLY D O 1
ATOM 11850 N N . PHE D 1 249 ? 44.879 48.467 47.010 1.00 9.44 245 PHE D N 1
ATOM 11851 C CA . PHE D 1 249 ? 43.409 48.288 46.862 1.00 9.24 245 PHE D CA 1
ATOM 11852 C C . PHE D 1 249 ? 43.050 46.840 46.504 1.00 9.31 245 PHE D C 1
ATOM 11853 O O . PHE D 1 249 ? 42.330 46.131 47.269 1.00 8.86 245 PHE D O 1
ATOM 11861 N N . LEU D 1 250 ? 43.565 46.371 45.364 1.00 8.21 246 LEU D N 1
ATOM 11862 C CA . LEU D 1 250 ? 43.266 45.017 44.919 1.00 8.59 246 LEU D CA 1
ATOM 11863 C C . LEU D 1 250 ? 43.789 43.944 45.907 1.00 8.01 246 LEU D C 1
ATOM 11864 O O . LEU D 1 250 ? 43.076 42.996 46.163 1.00 8.52 246 LEU D O 1
ATOM 11869 N N . PRO D 1 251 ? 45.028 44.067 46.428 1.00 9.78 247 PRO D N 1
ATOM 11870 C CA . PRO D 1 251 ? 45.501 43.051 47.391 1.00 9.52 247 PRO D CA 1
ATOM 11871 C C . PRO D 1 251 ? 44.589 42.960 48.640 1.00 9.96 247 PRO D C 1
ATOM 11872 O O . PRO D 1 251 ? 44.330 41.879 49.189 1.00 8.85 247 PRO D O 1
ATOM 11876 N N . THR D 1 252 ? 44.125 44.103 49.103 1.00 8.89 248 THR D N 1
ATOM 11877 C CA . THR D 1 252 ? 43.294 44.111 50.328 1.00 9.22 248 THR D CA 1
ATOM 11878 C C . THR D 1 252 ? 41.922 43.480 50.069 1.00 8.18 248 THR D C 1
ATOM 11879 O O . THR D 1 252 ? 41.368 42.740 50.899 1.00 7.52 248 THR D O 1
ATOM 11883 N N . LEU D 1 253 ? 41.351 43.795 48.911 1.00 8.56 249 LEU D N 1
ATOM 11884 C CA . LEU D 1 253 ? 40.085 43.177 48.512 1.00 8.28 249 LEU D CA 1
ATOM 11885 C C . LEU D 1 253 ? 40.208 41.670 48.372 1.00 8.46 249 LEU D C 1
ATOM 11886 O O . LEU D 1 253 ? 39.364 40.914 48.878 1.00 7.62 249 LEU D O 1
ATOM 11891 N N . LEU D 1 254 ? 41.268 41.222 47.696 1.00 7.87 250 LEU D N 1
ATOM 11892 C CA . LEU D 1 254 ? 41.509 39.795 47.559 1.00 8.10 250 LEU D CA 1
ATOM 11893 C C . LEU D 1 254 ? 41.662 39.119 48.924 1.00 8.84 250 LEU D C 1
ATOM 11894 O O . LEU D 1 254 ? 41.057 38.068 49.166 1.00 8.64 250 LEU D O 1
ATOM 11899 N N . ASP D 1 255 ? 42.483 39.704 49.800 1.00 9.93 251 ASP D N 1
ATOM 11900 C CA . ASP D 1 255 ? 42.667 39.161 51.165 1.00 10.81 251 ASP D CA 1
ATOM 11901 C C . ASP D 1 255 ? 41.326 39.004 51.873 1.00 1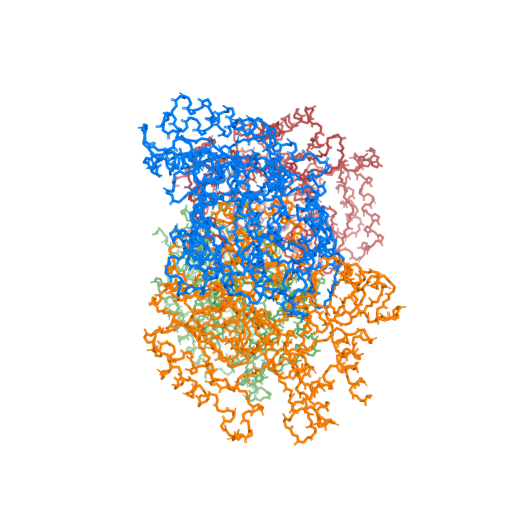0.10 251 ASP D C 1
ATOM 11902 O O . ASP D 1 255 ? 41.066 37.976 52.481 1.00 9.69 251 ASP D O 1
ATOM 11907 N N . TRP D 1 256 ? 40.471 40.023 51.791 1.00 9.22 252 TRP D N 1
ATOM 11908 C CA . TRP D 1 256 ? 39.147 39.965 52.406 1.00 9.77 252 TRP D CA 1
ATOM 11909 C C . TRP D 1 256 ? 38.317 38.816 51.815 1.00 9.58 252 TRP D C 1
ATOM 11910 O O . TRP D 1 256 ? 37.683 38.062 52.553 1.00 8.74 252 TRP D O 1
ATOM 11921 N N . CYS D 1 257 ? 38.322 38.679 50.491 1.00 8.24 253 CYS D N 1
ATOM 11922 C CA . CYS D 1 257 ? 37.578 37.599 49.853 1.00 7.63 253 CYS D CA 1
ATOM 11923 C C . CYS D 1 257 ? 38.064 36.235 50.354 1.00 8.26 253 CYS D C 1
ATOM 11924 O O . CYS D 1 257 ? 37.265 35.332 50.618 1.00 8.57 253 CYS D O 1
ATOM 11927 N N . ARG D 1 258 ? 39.377 36.087 50.452 1.00 8.93 254 ARG D N 1
ATOM 11928 C CA . ARG D 1 258 ? 39.975 34.830 50.880 1.00 9.61 254 ARG D CA 1
ATOM 11929 C C . ARG D 1 258 ? 39.591 34.502 52.322 1.00 11.06 254 ARG D C 1
ATOM 11930 O O . ARG D 1 258 ? 39.323 33.350 52.654 1.00 13.08 254 ARG D O 1
ATOM 11938 N N . LYS D 1 259 ? 39.527 35.520 53.157 1.00 11.56 255 LYS D N 1
ATOM 11939 C CA . LYS D 1 259 ? 39.173 35.306 54.575 1.00 12.44 255 LYS D CA 1
ATOM 11940 C C . LYS D 1 259 ? 37.661 35.030 54.768 1.00 12.92 255 LYS D C 1
ATOM 11941 O O . LYS D 1 259 ? 37.249 34.527 55.828 1.00 13.13 255 LYS D O 1
ATOM 11947 N N . ASN D 1 260 ? 36.841 35.347 53.756 1.00 10.21 256 ASN D N 1
ATOM 11948 C CA . ASN D 1 260 ? 35.389 35.343 53.899 1.00 10.88 256 ASN D CA 1
ATOM 11949 C C . ASN D 1 260 ? 34.667 34.419 52.931 1.00 11.36 256 ASN D C 1
ATOM 11950 O O . ASN D 1 260 ? 33.436 34.466 52.828 1.00 10.62 256 ASN D O 1
ATOM 11955 N N . ASP D 1 261 ? 35.430 33.570 52.235 1.00 11.21 257 ASP D N 1
ATOM 11956 C CA A ASP D 1 261 ? 34.864 32.568 51.331 0.50 11.85 257 ASP D CA 1
ATOM 11957 C CA B ASP D 1 261 ? 34.834 32.562 51.368 0.50 11.97 257 ASP D CA 1
ATOM 11958 C C . ASP D 1 261 ? 33.983 33.224 50.263 1.00 11.02 257 ASP D C 1
ATOM 11959 O O . ASP D 1 261 ? 32.874 32.772 49.953 1.00 11.14 257 ASP D O 1
ATOM 11968 N N . VAL D 1 262 ? 34.515 34.291 49.678 1.00 9.03 258 VAL D N 1
ATOM 11969 C CA . VAL D 1 262 ? 33.880 35.008 48.575 1.00 7.50 258 VAL D CA 1
ATOM 11970 C C . VAL D 1 262 ? 34.801 34.856 47.358 1.00 7.22 258 VAL D C 1
ATOM 11971 O O . VAL D 1 262 ? 36.026 34.982 47.464 1.00 8.08 258 VAL D O 1
ATOM 11975 N N . VAL D 1 263 ? 34.234 34.591 46.194 1.00 6.32 259 VAL D N 1
ATOM 11976 C CA . VAL D 1 263 ? 35.056 34.406 45.007 1.00 6.08 259 VAL D CA 1
ATOM 11977 C C . VAL D 1 263 ? 35.511 35.758 44.469 1.00 5.92 259 VAL D C 1
ATOM 11978 O O . VAL D 1 263 ? 34.678 36.595 44.145 1.00 6.76 259 VAL D O 1
ATOM 11982 N N . PHE D 1 264 ? 36.815 35.954 44.308 1.00 6.11 260 PHE D N 1
ATOM 11983 C CA . PHE D 1 264 ? 37.350 37.212 43.743 1.00 5.97 260 PHE D CA 1
ATOM 11984 C C . PHE D 1 264 ? 37.509 36.949 42.253 1.00 6.39 260 PHE D C 1
ATOM 11985 O O . PHE D 1 264 ? 38.300 36.080 41.845 1.00 5.51 260 PHE D O 1
ATOM 11993 N N . ILE D 1 265 ? 36.754 37.679 41.435 1.00 5.91 261 ILE D N 1
ATOM 11994 C CA . ILE D 1 265 ? 36.757 37.516 39.989 1.00 6.14 261 ILE D CA 1
ATOM 11995 C C . ILE D 1 265 ? 37.445 38.746 39.383 1.00 6.56 261 ILE D C 1
ATOM 11996 O O . ILE D 1 265 ? 36.931 39.866 39.491 1.00 6.16 261 ILE D O 1
ATOM 12001 N N . ALA D 1 266 ? 38.602 38.526 38.753 1.00 5.54 262 ALA D N 1
ATOM 12002 C CA . ALA D 1 266 ? 39.257 39.566 37.983 1.00 5.36 262 ALA D CA 1
ATOM 12003 C C . ALA D 1 266 ? 38.709 39.584 36.559 1.00 5.32 262 ALA D C 1
ATOM 12004 O O . ALA D 1 266 ? 38.791 38.565 35.836 1.00 4.97 262 ALA D O 1
ATOM 12006 N N . ASP D 1 267 ? 38.086 40.688 36.164 1.00 4.91 263 ASP D N 1
ATOM 12007 C CA . ASP D 1 267 ? 37.618 40.847 34.796 1.00 5.47 263 ASP D CA 1
ATOM 12008 C C . ASP D 1 267 ? 38.733 41.464 33.945 1.00 5.67 263 ASP D C 1
ATOM 12009 O O . ASP D 1 267 ? 38.939 42.688 33.941 1.00 4.94 263 ASP D O 1
ATOM 12014 N N . GLU D 1 268 ? 39.444 40.605 33.223 1.00 5.86 264 GLU D N 1
ATOM 12015 C CA . GLU D 1 268 ? 40.574 41.031 32.386 1.00 5.71 264 GLU D CA 1
ATOM 12016 C C . GLU D 1 268 ? 40.216 40.935 30.905 1.00 4.91 264 GLU D C 1
ATOM 12017 O O . GLU D 1 268 ? 41.073 40.725 30.024 1.00 5.58 264 GLU D O 1
ATOM 12023 N N . VAL D 1 269 ? 38.939 41.094 30.598 1.00 4.36 265 VAL D N 1
ATOM 12024 C CA . VAL D 1 269 ? 38.491 41.135 29.204 1.00 4.03 265 VAL D CA 1
ATOM 12025 C C . VAL D 1 269 ? 39.267 42.196 28.384 1.00 4.70 265 VAL D C 1
ATOM 12026 O O . VAL D 1 269 ? 39.730 41.926 27.265 1.00 4.94 265 VAL D O 1
ATOM 12030 N N . GLN D 1 270 ? 39.408 43.394 28.940 1.00 5.53 266 GLN D N 1
ATOM 12031 C CA . GLN D 1 270 ? 40.143 44.460 28.286 1.00 5.50 266 GLN D CA 1
ATOM 12032 C C . GLN D 1 270 ? 41.638 44.499 28.625 1.00 5.84 266 GLN D C 1
ATOM 12033 O O . GLN D 1 270 ? 42.474 44.793 27.752 1.00 6.37 266 GLN D O 1
ATOM 12039 N N . THR D 1 271 ? 41.979 44.237 29.884 1.00 5.88 267 THR D N 1
ATOM 12040 C CA . THR D 1 271 ? 43.366 44.330 30.332 1.00 5.24 267 THR D CA 1
ATOM 12041 C C . THR D 1 271 ? 44.260 43.141 29.939 1.00 6.09 267 THR D C 1
ATOM 12042 O O . THR D 1 271 ? 45.492 43.242 29.975 1.00 6.47 267 THR D O 1
ATOM 12046 N N . GLY D 1 272 ? 43.662 42.006 29.604 1.00 6.90 268 GLY D N 1
ATOM 12047 C CA . GLY D 1 272 ? 44.426 40.791 29.460 1.00 6.88 268 GLY D CA 1
ATOM 12048 C C . GLY D 1 272 ? 45.198 40.713 28.158 1.00 7.06 268 GLY D C 1
ATOM 12049 O O . GLY D 1 272 ? 44.979 41.514 27.271 1.00 7.07 268 GLY D O 1
ATOM 12050 N N . PHE D 1 273 ? 46.046 39.682 28.041 1.00 6.66 269 PHE D N 1
ATOM 12051 C CA . PHE D 1 273 ? 46.793 39.366 26.827 1.00 6.82 269 PHE D CA 1
ATOM 12052 C C . PHE D 1 273 ? 47.707 40.496 26.366 1.00 6.77 269 PHE D C 1
ATOM 12053 O O . PHE D 1 273 ? 47.551 41.033 25.270 1.00 6.17 269 PHE D O 1
ATOM 12061 N N . ALA D 1 274 ? 48.635 40.856 27.266 1.00 6.66 270 ALA D N 1
ATOM 12062 C CA . ALA D 1 274 ? 49.811 41.698 27.035 1.00 6.24 270 ALA D CA 1
ATOM 12063 C C . ALA D 1 274 ? 49.527 43.200 27.016 1.00 6.02 270 ALA D C 1
ATOM 12064 O O . ALA D 1 274 ? 50.446 43.997 26.971 1.00 6.96 270 ALA D O 1
ATOM 12066 N N . ARG D 1 275 ? 48.254 43.566 27.090 1.00 5.27 271 ARG D N 1
ATOM 12067 C CA . ARG D 1 275 ? 47.820 44.931 26.853 1.00 5.15 271 ARG D CA 1
ATOM 12068 C C . ARG D 1 275 ? 48.446 45.931 27.835 1.00 5.70 271 ARG D C 1
ATOM 12069 O O . ARG D 1 275 ? 48.768 47.075 27.417 1.00 5.62 271 ARG D O 1
ATOM 12077 N N . THR D 1 276 ? 48.622 45.524 29.099 1.00 5.50 272 THR D N 1
ATOM 12078 C CA . THR D 1 276 ? 49.125 46.432 30.131 1.00 6.85 272 THR D CA 1
ATOM 12079 C C . THR D 1 276 ? 50.635 46.308 30.396 1.00 7.10 272 THR D C 1
ATOM 12080 O O . THR D 1 276 ? 51.130 46.857 31.376 1.00 8.32 272 THR D O 1
ATOM 12084 N N . GLY D 1 277 ? 51.372 45.622 29.523 1.00 7.72 273 GLY D N 1
ATOM 12085 C CA . GLY D 1 277 ? 52.806 45.445 29.715 1.00 7.95 273 GLY D CA 1
ATOM 12086 C C . GLY D 1 277 ? 53.148 44.339 30.712 1.00 8.27 273 GLY D C 1
ATOM 12087 O O . GLY D 1 277 ? 54.261 44.295 31.249 1.00 7.96 273 GLY D O 1
ATOM 12088 N N . ALA D 1 278 ? 52.167 43.472 30.968 1.00 7.43 274 ALA D N 1
ATOM 12089 C CA . ALA D 1 278 ? 52.368 42.164 31.617 1.00 7.37 274 ALA D CA 1
ATOM 12090 C C . ALA D 1 278 ? 51.397 41.255 30.893 1.00 6.55 274 ALA D C 1
ATOM 12091 O O . ALA D 1 278 ? 50.487 41.751 30.232 1.00 7.60 274 ALA D O 1
ATOM 12093 N N . MET D 1 279 ? 51.525 39.941 30.987 1.00 7.02 275 MET D N 1
ATOM 12094 C CA . MET D 1 279 ? 50.557 39.123 30.236 1.00 6.77 275 MET D CA 1
ATOM 12095 C C . MET D 1 279 ? 49.117 39.414 30.739 1.00 6.62 275 MET D C 1
ATOM 12096 O O . MET D 1 279 ? 48.192 39.560 29.948 1.00 7.72 275 MET D O 1
ATOM 12101 N N . PHE D 1 280 ? 48.974 39.489 32.050 1.00 6.50 276 PHE D N 1
ATOM 12102 C CA . PHE D 1 280 ? 47.728 39.866 32.712 1.00 5.97 276 PHE D CA 1
ATOM 12103 C C . PHE D 1 280 ? 47.992 40.965 33.711 1.00 6.27 276 PHE D C 1
ATOM 12104 O O . PHE D 1 280 ? 49.042 40.998 34.363 1.00 6.13 276 PHE D O 1
ATOM 12112 N N . ALA D 1 281 ? 47.038 41.879 33.812 1.00 5.99 277 ALA D N 1
ATOM 12113 C CA . ALA D 1 281 ? 47.206 43.072 34.672 1.00 6.44 277 ALA D CA 1
ATOM 12114 C C . ALA D 1 281 ? 47.278 42.706 36.150 1.00 6.99 277 ALA D C 1
ATOM 12115 O O . ALA D 1 281 ? 47.860 43.467 36.962 1.00 6.99 277 ALA D O 1
ATOM 12117 N N . CYS D 1 282 ? 46.688 41.568 36.533 1.00 6.96 278 CYS D N 1
ATOM 12118 C CA . CYS D 1 282 ? 46.860 41.064 37.921 1.00 7.35 278 CYS D CA 1
ATOM 12119 C C . CYS D 1 282 ? 48.335 40.927 38.357 1.00 8.00 278 CYS D C 1
ATOM 12120 O O . CYS D 1 282 ? 48.645 41.027 39.555 1.00 7.75 278 CYS D O 1
ATOM 12123 N N . GLU D 1 283 ? 49.235 40.712 37.396 1.00 7.58 279 GLU D N 1
ATOM 12124 C CA . GLU D 1 283 ? 50.650 40.542 37.721 1.00 8.19 279 GLU D CA 1
ATOM 12125 C C . GLU D 1 283 ? 51.291 41.768 38.331 1.00 9.11 279 GLU D C 1
ATOM 12126 O O . GLU D 1 283 ? 52.254 41.634 39.084 1.00 9.85 279 GLU D O 1
ATOM 12132 N N . HIS D 1 284 ? 50.810 42.962 37.999 1.00 9.81 280 HIS D N 1
ATOM 12133 C CA . HIS D 1 284 ? 51.495 44.183 38.431 1.00 10.92 280 HIS D CA 1
ATOM 12134 C C . HIS D 1 284 ? 51.618 44.284 39.951 1.00 12.82 280 HIS D C 1
ATOM 12135 O O . HIS D 1 284 ? 52.682 44.656 40.464 1.00 14.25 280 HIS D O 1
ATOM 12142 N N . GLU D 1 285 ? 50.577 43.877 40.663 1.00 12.58 281 GLU D N 1
ATOM 12143 C CA . GLU D 1 285 ? 50.648 43.778 42.112 1.00 14.48 281 GLU D CA 1
ATOM 12144 C C . GLU D 1 285 ? 50.693 42.352 42.637 1.00 14.97 281 GLU D C 1
ATOM 12145 O O . GLU D 1 285 ? 50.522 42.124 43.849 1.00 17.31 281 GLU D O 1
ATOM 12151 N N . GLY D 1 286 ? 50.958 41.388 41.765 1.00 13.64 282 GLY D N 1
ATOM 12152 C CA . GLY D 1 286 ? 51.054 39.997 42.200 1.00 13.18 282 GLY D CA 1
ATOM 12153 C C . GLY D 1 286 ? 49.740 39.422 42.735 1.00 12.43 282 GLY D C 1
ATOM 12154 O O . GLY D 1 286 ? 49.764 38.559 43.622 1.00 12.86 282 GLY D O 1
ATOM 12155 N N . ILE D 1 287 ? 48.615 39.905 42.205 1.00 11.12 283 ILE D N 1
ATOM 12156 C CA . ILE D 1 287 ? 47.262 39.415 42.561 1.00 11.28 283 ILE D CA 1
ATOM 12157 C C . ILE D 1 287 ? 47.050 38.030 41.979 1.00 10.31 283 ILE D C 1
ATOM 12158 O O . ILE D 1 287 ? 47.276 37.852 40.778 1.00 9.79 283 ILE D O 1
ATOM 12163 N N . ASP D 1 288 ? 46.596 37.057 42.796 1.00 8.98 284 ASP D N 1
ATOM 12164 C CA . ASP D 1 288 ? 46.173 35.744 42.291 1.00 9.25 284 ASP D CA 1
ATOM 12165 C C . ASP D 1 288 ? 44.661 35.637 42.501 1.00 8.66 284 ASP D C 1
ATOM 12166 O O . ASP D 1 288 ? 44.218 35.297 43.594 1.00 7.72 284 ASP D O 1
ATOM 12171 N N . PRO D 1 289 ? 43.870 35.969 41.456 1.00 7.63 285 PRO D N 1
ATOM 12172 C CA . PRO D 1 289 ? 42.421 35.906 41.623 1.00 7.32 285 PRO D CA 1
ATOM 12173 C C . PRO D 1 289 ? 41.933 34.470 41.700 1.00 7.28 285 PRO D C 1
ATOM 12174 O O . PRO D 1 289 ? 42.711 33.533 41.440 1.00 7.73 285 PRO D O 1
ATOM 12178 N N . ASP D 1 290 ? 40.692 34.285 42.164 1.00 7.28 286 ASP D N 1
ATOM 12179 C CA . ASP D 1 290 ? 40.061 32.987 42.191 1.00 7.49 286 ASP D CA 1
ATOM 12180 C C . ASP D 1 290 ? 39.616 32.585 40.772 1.00 7.66 286 ASP D C 1
ATOM 12181 O O . ASP D 1 290 ? 39.795 31.434 40.352 1.00 7.06 286 ASP D O 1
ATOM 12186 N N . LEU D 1 291 ? 39.016 33.527 40.057 1.00 6.20 287 LEU D N 1
ATOM 12187 C CA . LEU D 1 291 ? 38.665 33.333 38.650 1.00 7.00 287 LEU D CA 1
ATOM 12188 C C . LEU D 1 291 ? 39.168 34.543 37.893 1.00 6.10 287 LEU D C 1
ATOM 12189 O O . LEU D 1 291 ? 39.260 35.645 38.472 1.00 6.18 287 LEU D O 1
ATOM 12194 N N . ILE D 1 292 ? 39.486 34.349 36.616 1.00 5.64 288 ILE D N 1
ATOM 12195 C CA . ILE D 1 292 ? 39.827 35.439 35.706 1.00 4.60 288 ILE D CA 1
ATOM 12196 C C . ILE D 1 292 ? 39.044 35.258 34.385 1.00 5.71 288 ILE D C 1
ATOM 12197 O O . ILE D 1 292 ? 38.984 34.142 33.812 1.00 5.47 288 ILE D O 1
ATOM 12202 N N . VAL D 1 293 ? 38.446 36.362 33.935 1.00 5.43 289 VAL D N 1
ATOM 12203 C CA . VAL D 1 293 ? 37.671 36.422 32.715 1.00 5.59 289 VAL D CA 1
ATOM 12204 C C . VAL D 1 293 ? 38.557 37.065 31.628 1.00 5.52 289 VAL D C 1
ATOM 12205 O O . VAL D 1 293 ? 39.195 38.089 31.879 1.00 4.96 289 VAL D O 1
ATOM 12209 N N . THR D 1 294 ? 38.563 36.467 30.439 1.00 5.61 290 THR D N 1
ATOM 12210 C CA . THR D 1 294 ? 39.359 36.962 29.329 1.00 6.08 290 THR D CA 1
ATOM 12211 C C . THR D 1 294 ? 38.517 36.963 28.061 1.00 6.29 290 THR D C 1
ATOM 12212 O O . THR D 1 294 ? 37.533 36.207 27.936 1.00 6.06 290 THR D O 1
ATOM 12216 N N . ALA D 1 295 ? 38.910 37.834 27.136 1.00 5.62 291 ALA D N 1
ATOM 12217 C CA . ALA D 1 295 ? 38.285 37.912 25.840 1.00 5.40 291 ALA D CA 1
ATOM 12218 C C . ALA D 1 295 ? 39.127 38.914 25.002 1.00 6.62 291 ALA D C 1
ATOM 12219 O O . ALA D 1 295 ? 40.367 38.888 25.107 1.00 7.62 291 ALA D O 1
ATOM 12251 N N . GLY D 1 297 ? 41.520 40.547 23.282 1.00 6.11 293 GLY D N 1
ATOM 12252 C CA . GLY D 1 297 ? 42.788 40.284 22.617 1.00 6.83 293 GLY D CA 1
ATOM 12253 C C . GLY D 1 297 ? 43.163 38.815 22.479 1.00 7.10 293 GLY D C 1
ATOM 12254 O O . GLY D 1 297 ? 44.124 38.481 21.788 1.00 7.99 293 GLY D O 1
ATOM 12255 N N . ILE D 1 298 ? 42.409 37.945 23.139 1.00 6.46 294 ILE D N 1
ATOM 12256 C CA . ILE D 1 298 ? 42.721 36.541 23.220 1.00 6.13 294 ILE D CA 1
ATOM 12257 C C . ILE D 1 298 ? 42.932 35.863 21.850 1.00 6.00 294 ILE D C 1
ATOM 12258 O O . ILE D 1 298 ? 43.734 34.923 21.740 1.00 5.35 294 ILE D O 1
ATOM 12263 N N . ALA D 1 299 ? 42.203 36.282 20.827 1.00 6.57 295 ALA D N 1
ATOM 12264 C CA . ALA D 1 299 ? 42.215 35.535 19.570 1.00 5.82 295 ALA D CA 1
ATOM 12265 C C . ALA D 1 299 ? 42.438 36.417 18.356 1.00 6.92 295 ALA D C 1
ATOM 12266 O O . ALA D 1 299 ? 41.985 36.088 17.270 1.00 5.56 295 ALA D O 1
ATOM 12268 N N . GLY D 1 300 ? 43.104 37.553 18.542 1.00 6.94 296 GLY D N 1
ATOM 12269 C CA . GLY D 1 300 ? 43.547 38.343 17.405 1.00 7.43 296 GLY D CA 1
ATOM 12270 C C . GLY D 1 300 ? 42.459 38.925 16.525 1.00 7.19 296 GLY D C 1
ATOM 12271 O O . GLY D 1 300 ? 42.719 39.260 15.356 1.00 6.60 296 GLY D O 1
ATOM 12272 N N . GLY D 1 301 ? 41.259 39.051 17.090 1.00 6.51 297 GLY D N 1
ATOM 12273 C CA . GLY D 1 301 ? 40.062 39.506 16.347 1.00 6.17 297 GLY D CA 1
ATOM 12274 C C . GLY D 1 301 ? 38.942 38.494 16.178 1.00 6.12 297 GLY D C 1
ATOM 12275 O O . GLY D 1 301 ? 37.822 38.882 15.815 1.00 5.70 297 GLY D O 1
ATOM 12276 N N . LEU D 1 302 ? 39.216 37.204 16.387 1.00 5.42 298 LEU D N 1
ATOM 12277 C CA . LEU D 1 302 ? 38.169 36.181 16.255 1.00 4.87 298 LEU D CA 1
ATOM 12278 C C . LEU D 1 302 ? 37.323 36.113 17.536 1.00 5.37 298 LEU D C 1
ATOM 12279 O O . LEU D 1 302 ? 37.832 36.409 18.622 1.00 5.23 298 LEU D O 1
ATOM 12284 N N . PRO D 1 303 ? 36.013 35.799 17.411 1.00 5.54 299 PRO D N 1
ATOM 12285 C CA . PRO D 1 303 ? 35.165 35.810 18.631 1.00 5.52 299 PRO D CA 1
ATOM 12286 C C . PRO D 1 303 ? 35.436 34.614 19.549 1.00 6.44 299 PRO D C 1
ATOM 12287 O O . PRO D 1 303 ? 35.108 33.481 19.229 1.00 7.75 299 PRO D O 1
ATOM 12291 N N . LEU D 1 304 ? 36.096 34.919 20.649 1.00 6.10 300 LEU D N 1
ATOM 12292 C CA . LEU D 1 304 ? 36.415 33.960 21.703 1.00 4.62 300 LEU D CA 1
ATOM 12293 C C . LEU D 1 304 ? 36.491 34.678 23.044 1.00 4.54 300 LEU D C 1
ATOM 12294 O O . LEU D 1 304 ? 36.948 35.833 23.160 1.00 4.06 300 LEU D O 1
ATOM 12299 N N . SER D 1 305 ? 36.099 33.960 24.092 1.00 5.35 301 SER D N 1
ATOM 12300 C CA . SER D 1 305 ? 36.257 34.421 25.443 1.00 5.05 301 SER D CA 1
ATOM 12301 C C . SER D 1 305 ? 36.443 33.200 26.376 1.00 4.87 301 SER D C 1
ATOM 12302 O O . SER D 1 305 ? 36.240 32.040 25.954 1.00 6.23 301 SER D O 1
ATOM 12305 N N . ALA D 1 306 ? 36.777 33.451 27.638 1.00 5.03 302 ALA D N 1
ATOM 12306 C CA . ALA D 1 306 ? 37.044 32.390 28.569 1.00 4.82 302 ALA D CA 1
ATOM 12307 C C . ALA D 1 306 ? 36.915 32.773 30.026 1.00 4.59 302 ALA D C 1
ATOM 12308 O O . ALA D 1 306 ? 37.019 33.961 30.403 1.00 5.36 302 ALA D O 1
ATOM 12310 N N . VAL D 1 307 ? 36.708 31.753 30.841 1.00 4.84 303 VAL D N 1
ATOM 12311 C CA . VAL D 1 307 ? 36.875 31.854 32.286 1.00 4.62 303 VAL D CA 1
ATOM 12312 C C . VAL D 1 307 ? 37.903 30.804 32.681 1.00 5.44 303 VAL D C 1
ATOM 12313 O O . VAL D 1 307 ? 37.809 29.640 32.240 1.00 6.23 303 VAL D O 1
ATOM 12317 N N . THR D 1 308 ? 38.862 31.207 33.520 1.00 5.36 304 THR D N 1
ATOM 12318 C CA . THR D 1 308 ? 39.870 30.308 34.055 1.00 5.46 304 THR D CA 1
ATOM 12319 C C . THR D 1 308 ? 39.879 30.492 35.565 1.00 6.09 304 THR D C 1
ATOM 12320 O O . THR D 1 308 ? 39.733 31.622 36.054 1.00 6.03 304 THR D O 1
ATOM 12324 N N . GLY D 1 309 ? 40.026 29.413 36.315 1.00 6.15 305 GLY D N 1
ATOM 12325 C CA . GLY D 1 309 ? 39.978 29.557 37.755 1.00 7.30 305 GLY D CA 1
ATOM 12326 C C . GLY D 1 309 ? 40.482 28.360 38.514 1.00 7.72 305 GLY D C 1
ATOM 12327 O O . GLY D 1 309 ? 40.791 27.310 37.947 1.00 6.90 305 GLY D O 1
ATOM 12328 N N . ARG D 1 310 ? 40.527 28.520 39.835 1.00 8.38 306 ARG D N 1
ATOM 12329 C CA . ARG D 1 310 ? 40.869 27.415 40.712 1.00 8.05 306 ARG D CA 1
ATOM 12330 C C . ARG D 1 310 ? 39.959 26.223 40.398 1.00 8.58 306 ARG D C 1
ATOM 12331 O O . ARG D 1 310 ? 38.723 26.363 40.306 1.00 8.23 306 ARG D O 1
ATOM 12339 N N . ALA D 1 311 ? 40.548 25.037 40.286 1.00 8.55 307 ALA D N 1
ATOM 12340 C CA . ALA D 1 311 ? 39.807 23.870 39.789 1.00 9.79 307 ALA D CA 1
ATOM 12341 C C . ALA D 1 311 ? 38.559 23.553 40.623 1.00 10.34 307 ALA D C 1
ATOM 12342 O O . ALA D 1 311 ? 37.495 23.271 40.088 1.00 10.78 307 ALA D O 1
ATOM 12344 N N . GLU D 1 312 ? 38.683 23.656 41.941 1.00 10.87 308 GLU D N 1
ATOM 12345 C CA . GLU D 1 312 ? 37.584 23.299 42.835 1.00 12.47 308 GLU D CA 1
ATOM 12346 C C . GLU D 1 312 ? 36.403 24.258 42.704 1.00 11.17 308 GLU D C 1
ATOM 12347 O O . GLU D 1 312 ? 35.249 23.882 42.951 1.00 12.46 308 GLU D O 1
ATOM 12353 N N . ILE D 1 313 ? 36.666 25.484 42.287 1.00 9.68 309 ILE D N 1
ATOM 12354 C CA . ILE D 1 313 ? 35.581 26.426 42.016 1.00 9.25 309 ILE D CA 1
ATOM 12355 C C . ILE D 1 313 ? 34.968 26.151 40.635 1.00 8.13 309 ILE D C 1
ATOM 12356 O O . ILE D 1 313 ? 33.741 26.028 40.485 1.00 6.60 309 ILE D O 1
ATOM 12361 N N . MET D 1 314 ? 35.828 26.091 39.627 1.00 8.19 310 MET D N 1
ATOM 12362 C CA . MET D 1 314 ? 35.418 25.839 38.229 1.00 7.39 310 MET D CA 1
ATOM 12363 C C . MET D 1 314 ? 34.611 24.574 38.042 1.00 8.15 310 MET D C 1
ATOM 12364 O O . MET D 1 314 ? 33.692 24.554 37.217 1.00 8.93 310 MET D O 1
ATOM 12369 N N . ASP D 1 315 ? 34.940 23.545 38.825 1.00 8.78 311 ASP D N 1
ATOM 12370 C CA . ASP D 1 315 ? 34.289 22.235 38.720 1.00 9.26 311 ASP D CA 1
ATOM 12371 C C . ASP D 1 315 ? 32.960 22.141 39.464 1.00 9.89 311 ASP D C 1
ATOM 12372 O O . ASP D 1 315 ? 32.324 21.077 39.458 1.00 8.93 311 ASP D O 1
ATOM 12377 N N . SER D 1 316 ? 32.540 23.213 40.132 1.00 8.91 312 SER D N 1
ATOM 12378 C CA . SER D 1 316 ? 31.315 23.129 40.889 1.00 10.28 312 SER D CA 1
ATOM 12379 C C . SER D 1 316 ? 30.058 22.922 40.021 1.00 9.55 312 SER D C 1
ATOM 12380 O O . SER D 1 316 ? 29.268 22.015 40.314 1.00 9.02 312 SER D O 1
ATOM 12383 N N . PRO D 1 317 ? 29.910 23.684 38.928 1.00 9.12 313 PRO D N 1
ATOM 12384 C CA . PRO D 1 317 ? 28.744 23.405 38.075 1.00 8.66 313 PRO D CA 1
ATOM 12385 C C . PRO D 1 317 ? 28.700 21.947 37.595 1.00 10.04 313 PRO D C 1
ATOM 12386 O O . PRO D 1 317 ? 29.746 21.365 37.262 1.00 9.92 313 PRO D O 1
ATOM 12390 N N . HIS D 1 318 ? 27.489 21.375 37.588 1.00 9.93 314 HIS D N 1
ATOM 12391 C CA A HIS D 1 318 ? 27.276 20.025 37.104 0.50 10.79 314 HIS D CA 1
ATOM 12392 C CA B HIS D 1 318 ? 27.246 20.026 37.095 0.50 10.29 314 HIS D CA 1
ATOM 12393 C C . HIS D 1 318 ? 27.590 19.879 35.622 1.00 10.55 314 HIS D C 1
ATOM 12394 O O . HIS D 1 318 ? 27.559 20.850 34.867 1.00 9.97 314 HIS D O 1
ATOM 12407 N N . VAL D 1 319 ? 27.862 18.649 35.214 1.00 11.27 315 VAL D N 1
ATOM 12408 C CA . VAL D 1 319 ? 28.085 18.349 33.815 1.00 10.33 315 VAL D CA 1
ATOM 12409 C C . VAL D 1 319 ? 26.901 18.860 32.983 1.00 9.91 315 VAL D C 1
ATOM 12410 O O . VAL D 1 319 ? 25.732 18.669 33.370 1.00 9.58 315 VAL D O 1
ATOM 12414 N N . SER D 1 320 ? 27.244 19.555 31.900 1.00 9.03 316 SER D N 1
ATOM 12415 C CA . SER D 1 320 ? 26.339 20.217 30.943 1.00 9.83 316 SER D CA 1
ATOM 12416 C C . SER D 1 320 ? 25.717 21.506 31.474 1.00 9.18 316 SER D C 1
ATOM 12417 O O . SER D 1 320 ? 24.901 22.100 30.808 1.00 9.26 316 SER D O 1
ATOM 12420 N N . GLY D 1 321 ? 26.160 21.956 32.643 1.00 9.21 317 GLY D N 1
ATOM 12421 C CA . GLY D 1 321 ? 25.672 23.224 33.212 1.00 9.76 317 GLY D CA 1
ATOM 12422 C C . GLY D 1 321 ? 26.335 24.450 32.623 1.00 9.11 317 GLY D C 1
ATOM 12423 O O . GLY D 1 321 ? 25.814 25.550 32.759 1.00 10.27 317 GLY D O 1
ATOM 12424 N N . LEU D 1 322 ? 27.477 24.283 31.949 1.00 9.12 318 LEU D N 1
ATOM 12425 C CA . LEU D 1 322 ? 28.159 25.376 31.261 1.00 9.87 318 LEU D CA 1
ATOM 12426 C C . LEU D 1 322 ? 28.166 25.062 29.773 1.00 11.77 318 LEU D C 1
ATOM 12427 O O . LEU D 1 322 ? 28.254 23.910 29.358 1.00 13.68 318 LEU D O 1
ATOM 12432 N N . GLY D 1 323 ? 28.069 26.075 28.962 1.00 13.27 319 GLY D N 1
ATOM 12433 C CA . GLY D 1 323 ? 28.235 25.840 27.533 1.00 14.74 319 GLY D CA 1
ATOM 12434 C C . GLY D 1 323 ? 27.647 26.879 26.638 1.00 14.81 319 GLY D C 1
ATOM 12435 O O . GLY D 1 323 ? 27.744 28.050 26.908 1.00 16.77 319 GLY D O 1
ATOM 12436 N N . GLY D 1 324 ? 27.086 26.426 25.527 1.00 14.51 320 GLY D N 1
ATOM 12437 C CA . GLY D 1 324 ? 26.636 27.305 24.498 1.00 13.04 320 GLY D CA 1
ATOM 12438 C C . GLY D 1 324 ? 27.057 26.674 23.190 1.00 12.95 320 GLY D C 1
ATOM 12439 O O . GLY D 1 324 ? 28.015 25.879 23.136 1.00 14.84 320 GLY D O 1
ATOM 12440 N N . THR D 1 325 ? 26.356 27.025 22.125 1.00 10.27 321 THR D N 1
ATOM 12441 C CA . THR D 1 325 ? 26.559 26.351 20.875 1.00 9.41 321 THR D CA 1
ATOM 12442 C C . THR D 1 325 ? 27.905 26.598 20.255 1.00 7.57 321 THR D C 1
ATOM 12443 O O . THR D 1 325 ? 28.641 25.674 19.885 1.00 7.60 321 THR D O 1
ATOM 12447 N N . TYR D 1 326 ? 28.245 27.857 20.120 1.00 7.68 322 TYR D N 1
ATOM 12448 C CA . TYR D 1 326 ? 29.401 28.204 19.353 1.00 7.20 322 TYR D CA 1
ATOM 12449 C C . TYR D 1 326 ? 30.683 28.218 20.167 1.00 7.64 322 TYR D C 1
ATOM 12450 O O . TYR D 1 326 ? 31.751 28.225 19.563 1.00 7.84 322 TYR D O 1
ATOM 12459 N N . GLY D 1 327 ? 30.576 28.308 21.502 1.00 7.74 323 GLY D N 1
ATOM 12460 C CA . GLY D 1 327 ? 31.690 28.680 22.382 1.00 7.94 323 GLY D CA 1
ATOM 12461 C C . GLY D 1 327 ? 32.935 27.884 22.110 1.00 7.45 323 GLY D C 1
ATOM 12462 O O . GLY D 1 327 ? 32.857 26.689 21.930 1.00 8.37 323 GLY D O 1
ATOM 12463 N N . GLY D 1 328 ? 34.085 28.545 22.081 1.00 6.73 324 GLY D N 1
ATOM 12464 C CA . GLY D 1 328 ? 35.342 27.872 21.772 1.00 6.71 324 GLY D CA 1
ATOM 12465 C C . GLY D 1 328 ? 35.378 27.384 20.354 1.00 6.24 324 GLY D C 1
ATOM 12466 O O . GLY D 1 328 ? 35.815 26.263 20.086 1.00 6.34 324 GLY D O 1
ATOM 12467 N N . ASN D 1 329 ? 34.894 28.206 19.438 1.00 5.83 325 ASN D N 1
ATOM 12468 C CA . ASN D 1 329 ? 34.859 27.844 18.021 1.00 6.09 325 ASN D CA 1
ATOM 12469 C C . ASN D 1 329 ? 36.267 27.432 17.543 1.00 5.83 325 ASN D C 1
ATOM 12470 O O . ASN D 1 329 ? 37.274 28.070 17.923 1.00 5.53 325 ASN D O 1
ATOM 12475 N N . PRO D 1 330 ? 36.355 26.369 16.729 1.00 6.17 326 PRO D N 1
ATOM 12476 C CA . PRO D 1 330 ? 37.697 25.852 16.406 1.00 6.38 326 PRO D CA 1
ATOM 12477 C C . PRO D 1 330 ? 38.549 26.815 15.586 1.00 6.30 326 PRO D C 1
ATOM 12478 O O . PRO D 1 330 ? 39.788 26.808 15.736 1.00 6.09 326 PRO D O 1
ATOM 12482 N N . ILE D 1 331 ? 37.921 27.655 14.758 1.00 6.51 327 ILE D N 1
ATOM 12483 C CA . ILE D 1 331 ? 38.663 28.703 14.019 1.00 6.29 327 ILE D CA 1
ATOM 12484 C C . ILE D 1 331 ? 39.208 29.764 15.013 1.00 6.55 327 ILE D C 1
ATOM 12485 O O . ILE D 1 331 ? 40.370 30.158 14.929 1.00 7.23 327 ILE D O 1
ATOM 12490 N N . ALA D 1 332 ? 38.362 30.192 15.956 1.00 5.74 328 ALA D N 1
ATOM 12491 C CA . ALA D 1 332 ? 38.765 31.098 17.036 1.00 6.25 328 ALA D CA 1
ATOM 12492 C C . ALA D 1 332 ? 39.875 30.491 17.919 1.00 6.08 328 ALA D C 1
ATOM 12493 O O . ALA D 1 332 ? 40.799 31.194 18.312 1.00 5.88 328 ALA D O 1
ATOM 12495 N N . CYS D 1 333 ? 39.788 29.190 18.238 1.00 6.04 329 CYS D N 1
ATOM 12496 C CA . CYS D 1 333 ? 40.824 28.552 19.055 1.00 6.53 329 CYS D CA 1
ATOM 12497 C C . CYS D 1 333 ? 42.162 28.540 18.319 1.00 6.55 329 CYS D C 1
ATOM 12498 O O . CYS D 1 333 ? 43.205 28.798 18.900 1.00 6.08 329 CYS D O 1
ATOM 12501 N N . ALA D 1 334 ? 42.133 28.164 17.049 1.00 6.56 330 ALA D N 1
ATOM 12502 C CA . ALA D 1 334 ? 43.351 28.234 16.229 1.00 6.21 330 ALA D CA 1
ATOM 12503 C C . ALA D 1 334 ? 43.969 29.633 16.243 1.00 5.79 330 ALA D C 1
ATOM 12504 O O . ALA D 1 334 ? 45.201 29.796 16.382 1.00 5.55 330 ALA D O 1
ATOM 12506 N N . ALA D 1 335 ? 43.112 30.629 16.104 1.00 5.14 331 ALA D N 1
ATOM 12507 C CA . ALA D 1 335 ? 43.512 32.035 16.177 1.00 5.55 331 ALA D CA 1
ATOM 12508 C C . ALA D 1 335 ? 44.134 32.391 17.530 1.00 4.89 331 ALA D C 1
ATOM 12509 O O . ALA D 1 335 ? 45.128 33.120 17.595 1.00 5.74 331 ALA D O 1
ATOM 12511 N N . ALA D 1 336 ? 43.565 31.856 18.614 1.00 5.93 332 ALA D N 1
ATOM 12512 C CA . ALA D 1 336 ? 44.072 32.132 19.977 1.00 6.25 332 ALA D CA 1
ATOM 12513 C C . ALA D 1 336 ? 45.458 31.515 20.194 1.00 6.38 332 ALA D C 1
ATOM 12514 O O . ALA D 1 336 ? 46.350 32.126 20.760 1.00 6.10 332 ALA D O 1
ATOM 12516 N N . LEU D 1 337 ? 45.650 30.283 19.730 1.00 7.03 333 LEU D N 1
ATOM 12517 C CA . LEU D 1 337 ? 46.954 29.664 19.826 1.00 6.65 333 LEU D CA 1
ATOM 12518 C C . LEU D 1 337 ? 48.010 30.450 19.019 1.00 7.31 333 LEU D C 1
ATOM 12519 O O . LEU D 1 337 ? 49.141 30.642 19.489 1.00 7.55 333 LEU D O 1
ATOM 12524 N N . ALA D 1 338 ? 47.601 30.995 17.875 1.00 6.16 334 ALA D N 1
ATOM 12525 C CA . ALA D 1 338 ? 48.490 31.823 17.040 1.00 6.89 334 ALA D CA 1
ATOM 12526 C C . ALA D 1 338 ? 48.768 33.200 17.696 1.00 6.84 334 ALA D C 1
ATOM 12527 O O . ALA D 1 338 ? 49.898 33.719 17.650 1.00 7.24 334 ALA D O 1
ATOM 12529 N N . THR D 1 339 ? 47.759 33.736 18.365 1.00 6.09 335 THR D N 1
ATOM 12530 C CA . THR D 1 339 ? 47.906 34.954 19.160 1.00 6.27 335 THR D CA 1
ATOM 12531 C C . THR D 1 339 ? 48.924 34.789 20.280 1.00 6.53 335 THR D C 1
ATOM 12532 O O . THR D 1 339 ? 49.835 35.622 20.440 1.00 6.89 335 THR D O 1
ATOM 12536 N N . ILE D 1 340 ? 48.800 33.709 21.035 1.00 6.60 336 ILE D N 1
ATOM 12537 C CA . ILE D 1 340 ? 49.763 33.418 22.111 1.00 6.96 336 ILE D CA 1
ATOM 12538 C C . ILE D 1 340 ? 51.169 33.283 21.545 1.00 7.33 336 ILE D C 1
ATOM 12539 O O . ILE D 1 340 ? 52.126 33.876 22.057 1.00 6.91 336 ILE D O 1
ATOM 12544 N N . GLU D 1 341 ? 51.293 32.539 20.456 1.00 7.84 337 GLU D N 1
ATOM 12545 C CA . GLU D 1 341 ? 52.604 32.359 19.819 1.00 8.16 337 GLU D CA 1
ATOM 12546 C C . GLU D 1 341 ? 53.191 33.688 19.342 1.00 7.71 337 GLU D C 1
ATOM 12547 O O . GLU D 1 341 ? 54.388 33.925 19.516 1.00 7.20 337 GLU D O 1
ATOM 12553 N N . THR D 1 342 ? 52.352 34.551 18.801 1.00 6.29 338 THR D N 1
ATOM 12554 C CA . THR D 1 342 ? 52.779 35.850 18.346 1.00 7.51 338 THR D CA 1
ATOM 12555 C C . THR D 1 342 ? 53.264 36.703 19.513 1.00 7.37 338 THR D C 1
ATOM 12556 O O . THR D 1 342 ? 54.298 37.345 19.420 1.00 6.93 338 THR D O 1
ATOM 12560 N N . ILE D 1 343 ? 52.508 36.743 20.602 1.00 6.83 339 ILE D N 1
ATOM 12561 C CA . ILE D 1 343 ? 52.915 37.539 21.777 1.00 6.70 339 ILE D CA 1
ATOM 12562 C C . ILE D 1 343 ? 54.278 37.089 22.312 1.00 7.29 339 ILE D C 1
ATOM 12563 O O . ILE D 1 343 ? 55.163 37.897 22.597 1.00 7.68 339 ILE D O 1
ATOM 12568 N N . GLU D 1 344 ? 54.454 35.784 22.439 1.00 6.88 340 GLU D N 1
ATOM 12569 C CA . GLU D 1 344 ? 55.692 35.241 22.972 1.00 9.14 340 GLU D CA 1
ATOM 12570 C C . GLU D 1 344 ? 56.883 35.393 21.999 1.00 9.30 340 GLU D C 1
ATOM 12571 O O . GLU D 1 344 ? 57.944 35.853 22.399 1.00 10.61 340 GLU D O 1
ATOM 12577 N N . SER D 1 345 ? 56.686 35.054 20.728 1.00 9.60 341 SER D N 1
ATOM 12578 C CA A SER D 1 345 ? 57.792 35.067 19.761 0.50 10.29 341 SER D CA 1
ATOM 12579 C CA B SER D 1 345 ? 57.791 35.061 19.758 0.50 10.45 341 SER D CA 1
ATOM 12580 C C . SER D 1 345 ? 58.228 36.476 19.377 1.00 10.51 341 SER D C 1
ATOM 12581 O O . SER D 1 345 ? 59.380 36.694 19.009 1.00 10.21 341 SER D O 1
ATOM 12586 N N . GLU D 1 346 ? 57.312 37.446 19.462 1.00 9.64 342 GLU D N 1
ATOM 12587 C CA . GLU D 1 346 ? 57.632 38.819 19.094 1.00 10.12 342 GLU D CA 1
ATOM 12588 C C . GLU D 1 346 ? 57.919 39.712 20.289 1.00 10.00 342 GLU D C 1
ATOM 12589 O O . GLU D 1 346 ? 58.186 40.876 20.108 1.00 9.59 342 GLU D O 1
ATOM 12595 N N . GLY D 1 347 ? 57.818 39.174 21.499 1.00 9.42 343 GLY D N 1
ATOM 12596 C CA . GLY D 1 347 ? 58.082 39.911 22.729 1.00 9.36 343 GLY D CA 1
ATOM 12597 C C . GLY D 1 347 ? 57.126 41.052 22.940 1.00 8.54 343 GLY D C 1
ATOM 12598 O O . GLY D 1 347 ? 57.531 42.167 23.253 1.00 8.66 343 GLY D O 1
ATOM 12599 N N . LEU D 1 348 ? 55.847 40.793 22.748 1.00 7.07 344 LEU D N 1
ATOM 12600 C CA . LEU D 1 348 ? 54.881 41.877 22.799 1.00 7.73 344 LEU D CA 1
ATOM 12601 C C . LEU D 1 348 ? 54.591 42.391 24.206 1.00 8.13 344 LEU D C 1
ATOM 12602 O O . LEU D 1 348 ? 54.190 43.556 24.348 1.00 8.57 344 LEU D O 1
ATOM 12607 N N . VAL D 1 349 ? 54.777 41.571 25.257 1.00 7.39 345 VAL D N 1
ATOM 12608 C CA . VAL D 1 349 ? 54.677 42.130 26.617 1.00 7.67 345 VAL D CA 1
ATOM 12609 C C . VAL D 1 349 ? 55.694 43.286 26.793 1.00 8.27 345 VAL D C 1
ATOM 12610 O O . VAL D 1 349 ? 55.316 44.394 27.226 1.00 8.80 345 VAL D O 1
ATOM 12614 N N . ALA D 1 350 ? 56.959 43.044 26.421 1.00 9.19 346 ALA D N 1
ATOM 12615 C CA . ALA D 1 350 ? 58.000 44.088 26.409 1.00 9.32 346 ALA D CA 1
ATOM 12616 C C . ALA D 1 350 ? 57.614 45.256 25.494 1.00 9.25 346 ALA D C 1
ATOM 12617 O O . ALA D 1 350 ? 57.847 46.399 25.836 1.00 9.59 346 ALA D O 1
ATOM 12619 N N . ARG D 1 351 ? 57.035 44.976 24.329 1.00 8.37 347 ARG D N 1
ATOM 12620 C CA . ARG D 1 351 ? 56.614 46.050 23.436 1.00 7.77 347 ARG D CA 1
ATOM 12621 C C . ARG D 1 351 ? 55.582 46.989 24.070 1.00 6.83 347 ARG D C 1
ATOM 12622 O O . ARG D 1 351 ? 55.660 48.197 23.904 1.00 7.82 347 ARG D O 1
ATOM 12630 N N . ALA D 1 352 ? 54.635 46.426 24.806 1.00 6.31 348 ALA D N 1
ATOM 12631 C CA . ALA D 1 352 ? 53.623 47.184 25.522 1.00 6.79 348 ALA D CA 1
ATOM 12632 C C . ALA D 1 352 ? 54.301 48.124 26.510 1.00 6.84 348 ALA D C 1
ATOM 12633 O O . ALA D 1 352 ? 53.896 49.257 26.647 1.00 7.13 348 ALA D O 1
ATOM 12635 N N . GLN D 1 353 ? 55.361 47.653 27.149 1.00 8.29 349 GLN D N 1
ATOM 12636 C CA . GLN D 1 353 ? 56.113 48.494 28.093 1.00 9.48 349 GLN D CA 1
ATOM 12637 C C . GLN D 1 353 ? 56.798 49.675 27.392 1.00 9.74 349 GLN D C 1
ATOM 12638 O O . GLN D 1 353 ? 56.859 50.776 27.919 1.00 9.77 349 GLN D O 1
ATOM 12644 N N . GLN D 1 354 ? 57.353 49.422 26.215 1.00 9.51 350 GLN D N 1
ATOM 12645 C CA . GLN D 1 354 ? 57.963 50.472 25.408 1.00 10.49 350 GLN D CA 1
ATOM 12646 C C . GLN D 1 354 ? 56.924 51.531 25.021 1.00 10.21 350 GLN D C 1
ATOM 12647 O O . GLN D 1 354 ? 57.206 52.735 24.996 1.00 11.01 350 GLN D O 1
ATOM 12653 N N . ILE D 1 355 ? 55.730 51.068 24.650 1.00 10.13 351 ILE D N 1
ATOM 12654 C CA . ILE D 1 355 ? 54.644 51.964 24.215 1.00 8.78 351 ILE D CA 1
ATOM 12655 C C . ILE D 1 355 ? 54.149 52.790 25.391 1.00 9.25 351 ILE D C 1
ATOM 12656 O O . ILE D 1 355 ? 53.874 53.988 25.237 1.00 8.95 351 ILE D O 1
ATOM 12661 N N . GLU D 1 356 ? 54.105 52.191 26.579 1.00 8.02 352 GLU D N 1
ATOM 12662 C CA . GLU D 1 356 ? 53.769 52.933 27.789 1.00 9.07 352 GLU D CA 1
ATOM 12663 C C . GLU D 1 356 ? 54.718 54.115 27.991 1.00 9.64 352 GLU D C 1
ATOM 12664 O O . GLU D 1 356 ? 54.282 55.235 28.286 1.00 9.78 352 GLU D O 1
ATOM 12670 N N . LYS D 1 357 ? 56.009 53.869 27.830 1.00 9.71 353 LYS D N 1
ATOM 12671 C CA . LYS D 1 357 ? 56.996 54.912 28.042 1.00 11.36 353 LYS D CA 1
ATOM 12672 C C . LYS D 1 357 ? 56.783 56.050 27.042 1.00 10.70 353 LYS D C 1
ATOM 12673 O O . LYS D 1 357 ? 56.780 57.214 27.426 1.00 11.05 353 LYS D O 1
ATOM 12679 N N . ILE D 1 358 ? 56.577 55.717 25.778 1.00 10.28 354 ILE D N 1
ATOM 12680 C CA . ILE D 1 358 ? 56.350 56.731 24.745 1.00 10.88 354 ILE D CA 1
ATOM 12681 C C . ILE D 1 358 ? 55.098 57.543 25.067 1.00 10.53 354 ILE D C 1
ATOM 12682 O O . ILE D 1 358 ? 55.129 58.761 25.056 1.00 10.84 354 ILE D O 1
ATOM 12687 N N . MET D 1 359 ? 53.998 56.869 25.354 1.00 9.91 355 MET D N 1
ATOM 12688 C CA . MET D 1 359 ? 52.746 57.573 25.575 1.00 9.55 355 MET D CA 1
ATOM 12689 C C . MET D 1 359 ? 52.799 58.412 26.839 1.00 10.37 355 MET D C 1
ATOM 12690 O O . MET D 1 359 ? 52.347 59.561 26.831 1.00 10.55 355 MET D O 1
ATOM 12695 N N . LYS D 1 360 ? 53.318 57.866 27.939 1.00 11.02 356 LYS D N 1
ATOM 12696 C CA . LYS D 1 360 ? 53.321 58.642 29.175 1.00 11.41 356 LYS D CA 1
ATOM 12697 C C . LYS D 1 360 ? 54.287 59.828 29.084 1.00 12.21 356 LYS D C 1
ATOM 12698 O O . LYS D 1 360 ? 53.988 60.897 29.617 1.00 12.19 356 LYS D O 1
ATOM 12704 N N . ASP D 1 361 ? 55.409 59.662 28.381 1.00 12.64 357 ASP D N 1
ATOM 12705 C CA . ASP D 1 361 ? 56.328 60.792 28.172 1.00 13.92 357 ASP D CA 1
ATOM 12706 C C . ASP D 1 361 ? 55.648 61.892 27.328 1.00 13.91 357 ASP D C 1
ATOM 12707 O O . ASP D 1 361 ? 55.686 63.072 27.688 1.00 15.03 357 ASP D O 1
ATOM 12712 N N . ARG D 1 362 ? 55.018 61.510 26.224 1.00 12.91 358 ARG D N 1
ATOM 12713 C CA . ARG D 1 362 ? 54.400 62.473 25.322 1.00 13.07 358 ARG D CA 1
ATOM 12714 C C . ARG D 1 362 ? 53.219 63.171 26.031 1.00 12.98 358 ARG D C 1
ATOM 12715 O O . ARG D 1 362 ? 53.088 64.418 26.003 1.00 12.68 358 ARG D O 1
ATOM 12723 N N . LEU D 1 363 ? 52.362 62.376 26.679 1.00 11.49 359 LEU D N 1
ATOM 12724 C CA . LEU D 1 363 ? 51.170 62.955 27.328 1.00 12.28 359 LEU D CA 1
ATOM 12725 C C . LEU D 1 363 ? 51.521 63.752 28.587 1.00 12.80 359 LEU D C 1
ATOM 12726 O O . LEU D 1 363 ? 50.860 64.758 28.910 1.00 11.52 359 LEU D O 1
ATOM 12731 N N . GLY D 1 364 ? 52.565 63.308 29.284 1.00 13.12 360 GLY D N 1
ATOM 12732 C CA . GLY D 1 364 ? 53.061 64.013 30.463 1.00 14.77 360 GLY D CA 1
ATOM 12733 C C . GLY D 1 364 ? 53.580 65.388 30.107 1.00 15.45 360 GLY D C 1
ATOM 12734 O O . GLY D 1 364 ? 53.311 66.342 30.828 1.00 14.97 360 GLY D O 1
ATOM 12735 N N . ARG D 1 365 ? 54.308 65.492 28.984 1.00 16.16 361 ARG D N 1
ATOM 12736 C CA . ARG D 1 365 ? 54.812 66.790 28.518 1.00 16.39 361 ARG D CA 1
ATOM 12737 C C . ARG D 1 365 ? 53.642 67.656 28.081 1.00 17.09 361 ARG D C 1
ATOM 12738 O O . ARG D 1 365 ? 53.624 68.869 28.357 1.00 17.13 361 ARG D O 1
ATOM 12740 N N . LEU D 1 366 ? 52.633 67.057 27.453 1.00 15.20 362 LEU D N 1
ATOM 12741 C CA . LEU D 1 366 ? 51.449 67.830 27.071 1.00 16.09 362 LEU D CA 1
ATOM 12742 C C . LEU D 1 366 ? 50.702 68.328 28.304 1.00 15.78 362 LEU D C 1
ATOM 12743 O O . LEU D 1 366 ? 50.243 69.479 28.324 1.00 16.61 362 LEU D O 1
ATOM 12748 N N . GLN D 1 367 ? 50.542 67.457 29.292 1.00 15.93 363 GLN D N 1
ATOM 12749 C CA . GLN D 1 367 ? 49.865 67.822 30.546 1.00 17.34 363 GLN D CA 1
ATOM 12750 C C . GLN D 1 367 ? 50.546 69.027 31.223 1.00 19.47 363 GLN D C 1
ATOM 12751 O O . GLN D 1 367 ? 49.858 69.940 31.702 1.00 19.89 363 GLN D O 1
ATOM 12757 N N . ALA D 1 368 ? 51.879 69.025 31.259 1.00 20.23 364 ALA D N 1
ATOM 12758 C CA . ALA D 1 368 ? 52.630 70.178 31.815 1.00 22.65 364 ALA D CA 1
ATOM 12759 C C . ALA D 1 368 ? 52.295 71.482 31.112 1.00 23.32 364 ALA D C 1
ATOM 12760 O O . ALA D 1 368 ? 52.344 72.540 31.745 1.00 26.94 364 ALA D O 1
ATOM 12762 N N . GLU D 1 369 ? 51.967 71.419 29.827 1.00 23.59 365 GLU D N 1
ATOM 12763 C CA . GLU D 1 369 ? 51.686 72.577 28.975 1.00 23.59 365 GLU D CA 1
ATOM 12764 C C . GLU D 1 369 ? 50.172 72.912 28.752 1.00 23.26 365 GLU D C 1
ATOM 12765 O O . GLU D 1 369 ? 49.824 73.880 27.999 1.00 23.52 365 GLU D O 1
ATOM 12767 N N . ASP D 1 370 ? 49.285 72.155 29.395 1.00 19.27 366 ASP D N 1
ATOM 12768 C CA . ASP D 1 370 ? 47.861 72.435 29.251 1.00 17.52 366 ASP D CA 1
ATOM 12769 C C . ASP D 1 370 ? 47.111 71.859 30.448 1.00 15.73 366 ASP D C 1
ATOM 12770 O O . ASP D 1 370 ? 46.910 70.645 30.513 1.00 14.23 366 ASP D O 1
ATOM 12775 N N . ASP D 1 371 ? 46.671 72.725 31.363 1.00 13.16 367 ASP D N 1
ATOM 12776 C CA . ASP D 1 371 ? 45.992 72.257 32.564 1.00 11.98 367 ASP D CA 1
ATOM 12777 C C . ASP D 1 371 ? 44.545 71.811 32.332 1.00 10.83 367 ASP D C 1
ATOM 12778 O O . ASP D 1 371 ? 43.821 71.524 33.295 1.00 9.85 367 ASP D O 1
ATOM 12783 N N . ARG D 1 372 ? 44.119 71.710 31.076 1.00 9.24 368 ARG D N 1
ATOM 12784 C CA . ARG D 1 372 ? 42.862 71.002 30.772 1.00 9.14 368 ARG D CA 1
ATOM 12785 C C . ARG D 1 372 ? 43.075 69.490 30.747 1.00 9.53 368 ARG D C 1
ATOM 12786 O O . ARG D 1 372 ? 42.109 68.704 30.665 1.00 9.95 368 ARG D O 1
ATOM 12794 N N . ILE D 1 373 ? 44.332 69.076 30.800 1.00 10.20 369 ILE D N 1
ATOM 12795 C CA . ILE D 1 373 ? 44.639 67.650 30.965 1.00 10.44 369 ILE D CA 1
ATOM 12796 C C . ILE D 1 373 ? 44.835 67.415 32.455 1.00 10.94 369 ILE D C 1
ATOM 12797 O O . ILE D 1 373 ? 45.862 67.790 33.043 1.00 12.31 369 ILE D O 1
ATOM 12802 N N . GLY D 1 374 ? 43.830 66.825 33.069 1.00 9.95 370 GLY D N 1
ATOM 12803 C CA . GLY D 1 374 ? 43.802 66.628 34.508 1.00 10.43 370 GLY D CA 1
ATOM 12804 C C . GLY D 1 374 ? 44.663 65.484 35.000 1.00 10.23 370 GLY D C 1
ATOM 12805 O O . GLY D 1 374 ? 45.313 65.579 36.034 1.00 9.50 370 GLY D O 1
ATOM 12806 N N . ASP D 1 375 ? 44.648 64.374 34.259 1.00 9.78 371 ASP D N 1
ATOM 12807 C CA . ASP D 1 375 ? 45.329 63.159 34.688 1.00 9.39 371 ASP D CA 1
ATOM 12808 C C . ASP D 1 375 ? 45.784 62.415 33.468 1.00 9.16 371 ASP D C 1
ATOM 12809 O O . ASP D 1 375 ? 45.062 62.387 32.474 1.00 9.22 371 ASP D O 1
ATOM 12814 N N . VAL D 1 376 ? 46.984 61.855 33.537 1.00 9.39 372 VAL D N 1
ATOM 12815 C CA . VAL D 1 376 ? 47.497 60.915 32.540 1.00 7.93 372 VAL D CA 1
ATOM 12816 C C . VAL D 1 376 ? 47.767 59.587 33.294 1.00 8.35 372 VAL D C 1
ATOM 12817 O O . VAL D 1 376 ? 48.443 59.576 34.331 1.00 7.61 372 VAL D O 1
ATOM 12821 N N . ARG D 1 377 ? 47.164 58.492 32.836 1.00 7.02 373 ARG D N 1
ATOM 12822 C CA . ARG D 1 377 ? 47.181 57.235 33.615 1.00 7.37 373 ARG D CA 1
ATOM 12823 C C . ARG D 1 377 ? 47.052 55.999 32.739 1.00 7.38 373 ARG D C 1
ATOM 12824 O O . ARG D 1 377 ? 46.708 56.098 31.555 1.00 8.19 373 ARG D O 1
ATOM 12832 N N . GLY D 1 378 ? 47.372 54.854 33.325 1.00 7.81 374 GLY D N 1
ATOM 12833 C CA . GLY D 1 378 ? 47.241 53.559 32.671 1.00 8.11 374 GLY D CA 1
ATOM 12834 C C . GLY D 1 378 ? 48.547 52.802 32.708 1.00 8.77 374 GLY D C 1
ATOM 12835 O O . GLY D 1 378 ? 49.532 53.239 33.344 1.00 8.81 374 GLY D O 1
ATOM 12836 N N . ARG D 1 379 ? 48.553 51.658 32.025 1.00 7.75 375 ARG D N 1
ATOM 12837 C CA A ARG D 1 379 ? 49.740 50.819 31.944 0.70 8.20 375 ARG D CA 1
ATOM 12838 C CA B ARG D 1 379 ? 49.733 50.806 31.947 0.30 8.01 375 ARG D CA 1
ATOM 12839 C C . ARG D 1 379 ? 49.854 50.226 30.538 1.00 7.75 375 ARG D C 1
ATOM 12840 O O . ARG D 1 379 ? 48.831 50.018 29.846 1.00 6.75 375 ARG D O 1
ATOM 12855 N N . GLY D 1 380 ? 51.089 49.959 30.104 1.00 8.00 376 GLY D N 1
ATOM 12856 C CA . GLY D 1 380 ? 51.316 49.337 28.808 1.00 7.29 376 GLY D CA 1
ATOM 12857 C C . GLY D 1 380 ? 50.758 50.167 27.648 1.00 7.52 376 GLY D C 1
ATOM 12858 O O . GLY D 1 380 ? 50.988 51.387 27.554 1.00 6.61 376 GLY D O 1
ATOM 12859 N N . ALA D 1 381 ? 49.992 49.503 26.786 1.00 6.43 377 ALA D N 1
ATOM 12860 C CA . ALA D 1 381 ? 49.275 50.169 25.722 1.00 6.44 377 ALA D CA 1
ATOM 12861 C C . ALA D 1 381 ? 47.786 50.402 26.058 1.00 6.17 377 ALA D C 1
ATOM 12862 O O . ALA D 1 381 ? 46.910 50.339 25.168 1.00 5.73 377 ALA D O 1
ATOM 12864 N N . MET D 1 382 ? 47.518 50.708 27.333 1.00 6.53 378 MET D N 1
ATOM 12865 C CA . MET D 1 382 ? 46.206 51.077 27.831 1.00 6.38 378 MET D CA 1
ATOM 12866 C C . MET D 1 382 ? 46.406 52.378 28.637 1.00 6.36 378 MET D C 1
ATOM 12867 O O . MET D 1 382 ? 46.556 52.352 29.853 1.00 7.33 378 MET D O 1
ATOM 12872 N N . ILE D 1 383 ? 46.490 53.492 27.906 1.00 6.80 379 ILE D N 1
ATOM 12873 C CA . ILE D 1 383 ? 46.869 54.789 28.462 1.00 6.44 379 ILE D CA 1
ATOM 12874 C C . ILE D 1 383 ? 45.796 55.807 28.113 1.00 7.19 379 ILE D C 1
ATOM 12875 O O . ILE D 1 383 ? 45.194 55.746 27.031 1.00 7.77 379 ILE D O 1
ATOM 12880 N N . ALA D 1 384 ? 45.499 56.696 29.058 1.00 7.51 380 ALA D N 1
ATOM 12881 C CA . ALA D 1 384 ? 44.460 57.705 28.831 1.00 6.99 380 ALA D CA 1
ATOM 12882 C C . ALA D 1 384 ? 44.814 59.045 29.444 1.00 7.99 380 ALA D C 1
ATOM 12883 O O . ALA D 1 384 ? 45.666 59.118 30.316 1.00 7.99 380 ALA D O 1
ATOM 12885 N N . MET D 1 385 ? 44.177 60.098 28.929 1.00 7.88 381 MET D N 1
ATOM 12886 C CA . MET D 1 385 ? 44.210 61.417 29.552 1.00 9.65 381 MET D CA 1
ATOM 12887 C C . MET D 1 385 ? 42.781 61.836 29.892 1.00 9.12 381 MET D C 1
ATOM 12888 O O . MET D 1 385 ? 41.872 61.700 29.055 1.00 10.50 381 MET D O 1
ATOM 12893 N N . GLU D 1 386 ? 42.579 62.326 31.113 1.00 8.37 382 GLU D N 1
ATOM 12894 C CA . GLU D 1 386 ? 41.284 62.794 31.536 1.00 8.34 382 GLU D CA 1
ATOM 12895 C C . GLU D 1 386 ? 41.232 64.325 31.385 1.00 8.51 382 GLU D C 1
ATOM 12896 O O . GLU D 1 386 ? 42.082 65.026 31.918 1.00 8.74 382 GLU D O 1
ATOM 12902 N N . LEU D 1 387 ? 40.256 64.801 30.615 1.00 7.95 383 LEU D N 1
ATOM 12903 C CA . LEU D 1 387 ? 40.114 66.210 30.267 1.00 7.87 383 LEU D CA 1
ATOM 12904 C C . LEU D 1 387 ? 39.150 66.908 31.220 1.00 8.17 383 LEU D C 1
ATOM 12905 O O . LEU D 1 387 ? 38.042 66.402 31.503 1.00 8.14 383 LEU D O 1
ATOM 12910 N N . VAL D 1 388 ? 39.589 68.068 31.700 1.00 7.82 384 VAL D N 1
ATOM 12911 C CA . VAL D 1 388 ? 38.870 68.795 32.700 1.00 8.50 384 VAL D CA 1
ATOM 12912 C C . VAL D 1 388 ? 38.784 70.273 32.343 1.00 9.03 384 VAL D C 1
ATOM 12913 O O . VAL D 1 388 ? 39.483 70.770 31.474 1.00 8.14 384 VAL D O 1
ATOM 12917 N N . LYS D 1 389 ? 37.918 70.984 33.041 1.00 10.04 385 LYS D N 1
ATOM 12918 C CA . LYS D 1 389 ? 37.914 72.426 32.954 1.00 10.15 385 LYS D CA 1
ATOM 12919 C C . LYS D 1 389 ? 39.234 72.885 33.565 1.00 10.12 385 LYS D C 1
ATOM 12920 O O . LYS D 1 389 ? 39.665 72.347 34.606 1.00 10.53 385 LYS D O 1
ATOM 12926 N N . ALA D 1 390 ? 39.852 73.852 32.895 1.00 9.94 386 ALA D N 1
ATOM 12927 C CA . ALA D 1 390 ? 41.226 74.314 33.157 1.00 10.02 386 ALA D CA 1
ATOM 12928 C C . ALA D 1 390 ? 41.604 74.342 34.643 1.00 11.38 386 ALA D C 1
ATOM 12929 O O . ALA D 1 390 ? 41.107 75.152 35.401 1.00 10.47 386 ALA D O 1
ATOM 12931 N N . GLY D 1 391 ? 42.460 73.405 35.047 1.00 12.20 387 GLY D N 1
ATOM 12932 C CA . GLY D 1 391 ? 43.018 73.419 36.402 1.00 13.56 387 GLY D CA 1
ATOM 12933 C C . GLY D 1 391 ? 42.153 72.822 37.501 1.00 14.07 387 GLY D C 1
ATOM 12934 O O . GLY D 1 391 ? 42.511 72.917 38.676 1.00 16.49 387 GLY D O 1
ATOM 12935 N N . THR D 1 392 ? 41.048 72.191 37.148 1.00 13.43 388 THR D N 1
ATOM 12936 C CA . THR D 1 392 ? 40.097 71.640 38.118 1.00 13.54 388 THR D CA 1
ATOM 12937 C C . THR D 1 392 ? 40.005 70.119 37.965 1.00 13.74 388 THR D C 1
ATOM 12938 O O . THR D 1 392 ? 40.735 69.526 37.146 1.00 15.12 388 THR D O 1
ATOM 12942 N N . THR D 1 393 ? 39.118 69.487 38.725 1.00 13.76 389 THR D N 1
ATOM 12943 C CA . THR D 1 393 ? 38.730 68.072 38.457 1.00 14.31 389 THR D CA 1
ATOM 12944 C C . THR D 1 393 ? 37.336 67.995 37.832 1.00 13.50 389 THR D C 1
ATOM 12945 O O . THR D 1 393 ? 36.697 66.932 37.782 1.00 14.97 389 THR D O 1
ATOM 12949 N N . GLU D 1 394 ? 36.828 69.124 37.368 1.00 12.05 390 GLU D N 1
ATOM 12950 C CA . GLU D 1 394 ? 35.518 69.155 36.772 1.00 11.76 390 GLU D CA 1
ATOM 12951 C C . GLU D 1 394 ? 35.608 68.629 35.337 1.00 10.72 390 GLU D C 1
ATOM 12952 O O . GLU D 1 394 ? 36.429 69.113 34.566 1.00 9.70 390 GLU D O 1
ATOM 12958 N N . PRO D 1 395 ? 34.780 67.629 34.977 1.00 10.55 391 PRO D N 1
ATOM 12959 C CA . PRO D 1 395 ? 34.949 67.036 33.624 1.00 10.89 391 PRO D CA 1
ATOM 12960 C C . PRO D 1 395 ? 34.638 67.966 32.479 1.00 10.33 391 PRO D C 1
ATOM 12961 O O . PRO D 1 395 ? 33.789 68.852 32.592 1.00 10.74 391 PRO D O 1
ATOM 12965 N N . ASP D 1 396 ? 35.321 67.754 31.350 1.00 10.04 392 ASP D N 1
ATOM 12966 C CA . ASP D 1 396 ? 34.963 68.470 30.117 1.00 9.68 392 ASP D CA 1
ATOM 12967 C C . ASP D 1 396 ? 34.717 67.482 28.983 1.00 10.15 392 ASP D C 1
ATOM 12968 O O . ASP D 1 396 ? 35.614 67.174 28.219 1.00 9.27 392 ASP D O 1
ATOM 12973 N N . ALA D 1 397 ? 33.483 67.006 28.888 1.00 9.33 393 ALA D N 1
ATOM 12974 C CA . ALA D 1 397 ? 33.084 66.062 27.837 1.00 8.89 393 ALA D CA 1
ATOM 12975 C C . ALA D 1 397 ? 32.961 66.761 26.460 1.00 9.60 393 ALA D C 1
ATOM 12976 O O . ALA D 1 397 ? 33.181 66.133 25.397 1.00 8.00 393 ALA D O 1
ATOM 12978 N N . ASP D 1 398 ? 32.665 68.069 26.446 1.00 10.24 394 ASP D N 1
ATOM 12979 C CA . ASP D 1 398 ? 32.602 68.800 25.162 1.00 11.74 394 ASP D CA 1
ATOM 12980 C C . ASP D 1 398 ? 33.971 68.920 24.479 1.00 11.29 394 ASP D C 1
ATOM 12981 O O . ASP D 1 398 ? 34.099 68.711 23.267 1.00 12.25 394 ASP D O 1
ATOM 12986 N N . LEU D 1 399 ? 35.007 69.210 25.260 1.00 10.99 395 LEU D N 1
ATOM 12987 C CA . LEU D 1 399 ? 36.379 69.232 24.744 1.00 10.32 395 LEU D CA 1
ATOM 12988 C C . LEU D 1 399 ? 36.781 67.866 24.224 1.00 9.50 395 LEU D C 1
ATOM 12989 O O . LEU D 1 399 ? 37.380 67.770 23.162 1.00 8.82 395 LEU D O 1
ATOM 12994 N N . THR D 1 400 ? 36.412 66.818 24.963 1.00 8.77 396 THR D N 1
ATOM 12995 C CA . THR D 1 400 ? 36.710 65.444 24.603 1.00 8.46 396 THR D CA 1
ATOM 12996 C C . THR D 1 400 ? 36.090 65.139 23.262 1.00 9.03 396 THR D C 1
ATOM 12997 O O . THR D 1 400 ? 36.758 64.594 22.386 1.00 8.15 396 THR D O 1
ATOM 13001 N N . LYS D 1 401 ? 34.830 65.507 23.088 1.00 10.62 397 LYS D N 1
ATOM 13002 C CA . LYS D 1 401 ? 34.133 65.276 21.818 1.00 10.91 397 LYS D CA 1
ATOM 13003 C C . LYS D 1 401 ? 34.802 65.989 20.644 1.00 11.57 397 LYS D C 1
ATOM 13004 O O . LYS D 1 401 ? 35.019 65.399 19.569 1.00 10.75 397 LYS D O 1
ATOM 13010 N N . ALA D 1 402 ? 35.169 67.243 20.860 1.00 11.45 398 ALA D N 1
ATOM 13011 C CA . ALA D 1 402 ? 35.786 68.056 19.827 1.00 12.78 398 ALA D CA 1
ATOM 13012 C C . ALA D 1 402 ? 37.142 67.501 19.442 1.00 11.78 398 ALA D C 1
ATOM 13013 O O . ALA D 1 402 ? 37.507 67.508 18.251 1.00 12.42 398 ALA D O 1
ATOM 13015 N N . LEU D 1 403 ? 37.890 67.026 20.435 1.00 10.69 399 LEU D N 1
ATOM 13016 C CA . LEU D 1 403 ? 39.202 66.474 20.184 1.00 10.84 399 LEU D CA 1
ATOM 13017 C C . LEU D 1 403 ? 39.120 65.192 19.336 1.00 10.60 399 LEU D C 1
ATOM 13018 O O . LEU D 1 403 ? 39.893 64.991 18.363 1.00 8.91 399 LEU D O 1
ATOM 13023 N N . CYS D 1 404 ? 38.200 64.315 19.718 1.00 9.94 400 CYS D N 1
ATOM 13024 C CA . CYS D 1 404 ? 37.979 63.086 18.984 1.00 9.70 400 CYS D CA 1
ATOM 13025 C C . CYS D 1 404 ? 37.537 63.371 17.553 1.00 9.51 400 CYS D C 1
ATOM 13026 O O . CYS D 1 404 ? 38.083 62.762 16.609 1.00 8.85 400 CYS D O 1
ATOM 13029 N N . ALA D 1 405 ? 36.589 64.299 17.390 1.00 9.14 401 ALA D N 1
ATOM 13030 C CA . ALA D 1 405 ? 36.097 64.683 16.048 1.00 10.29 401 ALA D CA 1
ATOM 13031 C C . ALA D 1 405 ? 37.204 65.212 15.111 1.00 10.51 401 ALA D C 1
ATOM 13032 O O . ALA D 1 405 ? 37.269 64.834 13.935 1.00 10.03 401 ALA D O 1
ATOM 13034 N N . GLY D 1 406 ? 38.039 66.108 15.622 1.00 10.71 402 GLY D N 1
ATOM 13035 C CA . GLY D 1 406 ? 39.143 66.658 14.867 1.00 10.93 402 GLY D CA 1
ATOM 13036 C C . GLY D 1 406 ? 40.182 65.616 14.499 1.00 9.20 402 GLY D C 1
ATOM 13037 O O . GLY D 1 406 ? 40.756 65.666 13.409 1.00 10.64 402 GLY D O 1
ATOM 13038 N N . ALA D 1 407 ? 40.488 64.734 15.446 1.00 8.49 403 ALA D N 1
ATOM 13039 C CA . ALA D 1 407 ? 41.387 63.627 15.200 1.00 7.97 403 ALA D CA 1
ATOM 13040 C C . ALA D 1 407 ? 40.853 62.710 14.082 1.00 7.43 403 ALA D C 1
ATOM 13041 O O . ALA D 1 407 ? 41.604 62.349 13.178 1.00 7.37 403 ALA D O 1
ATOM 13043 N N . HIS D 1 408 ? 39.562 62.395 14.107 1.00 7.65 404 HIS D N 1
ATOM 13044 C CA . HIS D 1 408 ? 38.962 61.553 13.100 1.00 8.18 404 HIS D CA 1
ATOM 13045 C C . HIS D 1 408 ? 39.013 62.214 11.724 1.00 9.15 404 HIS D C 1
ATOM 13046 O O . HIS D 1 408 ? 39.365 61.553 10.727 1.00 8.69 404 HIS D O 1
ATOM 13053 N N . ALA D 1 409 ? 38.736 63.521 11.684 1.00 9.71 405 ALA D N 1
ATOM 13054 C CA . ALA D 1 409 ? 38.821 64.288 10.425 1.00 10.34 405 ALA D CA 1
ATOM 13055 C C . ALA D 1 409 ? 40.205 64.313 9.813 1.00 10.70 405 ALA D C 1
ATOM 13056 O O . ALA D 1 409 ? 40.338 64.442 8.574 1.00 11.50 405 ALA D O 1
ATOM 13058 N N . ALA D 1 410 ? 41.226 64.196 10.661 1.00 10.11 406 ALA D N 1
ATOM 13059 C CA . ALA D 1 410 ? 42.605 64.158 10.245 1.00 10.09 406 ALA D CA 1
ATOM 13060 C C . ALA D 1 410 ? 43.165 62.739 10.039 1.00 9.47 406 ALA D C 1
ATOM 13061 O O . ALA D 1 410 ? 44.354 62.588 9.896 1.00 9.92 406 ALA D O 1
ATOM 13063 N N . GLY D 1 411 ? 42.312 61.725 10.014 1.00 9.01 407 GLY D N 1
ATOM 13064 C CA . GLY D 1 411 ? 42.754 60.361 9.725 1.00 8.94 407 GLY D CA 1
ATOM 13065 C C . GLY D 1 411 ? 43.367 59.616 10.901 1.00 8.86 407 GLY D C 1
ATOM 13066 O O . GLY D 1 411 ? 44.273 58.810 10.718 1.00 8.57 407 GLY D O 1
ATOM 13067 N N . VAL D 1 412 ? 42.882 59.877 12.112 1.00 8.19 408 VAL D N 1
ATOM 13068 C CA . VAL D 1 412 ? 43.325 59.112 13.294 1.00 7.88 408 VAL D CA 1
ATOM 13069 C C . VAL D 1 412 ? 42.098 58.491 14.007 1.00 8.18 408 VAL D C 1
ATOM 13070 O O . VAL D 1 412 ? 41.128 59.195 14.340 1.00 7.81 408 VAL D O 1
ATOM 13074 N N . ILE D 1 413 ? 42.131 57.170 14.200 1.00 7.07 409 ILE D N 1
ATOM 13075 C CA . ILE D 1 413 ? 41.107 56.478 14.965 1.00 6.87 409 ILE D CA 1
ATOM 13076 C C . ILE D 1 413 ? 41.475 56.593 16.447 1.00 7.70 409 ILE D C 1
ATOM 13077 O O . ILE D 1 413 ? 42.486 56.059 16.894 1.00 7.63 409 ILE D O 1
ATOM 13082 N N . VAL D 1 414 ? 40.674 57.336 17.194 1.00 8.00 410 VAL D N 1
ATOM 13083 C CA . VAL D 1 414 ? 40.896 57.483 18.636 1.00 8.25 410 VAL D CA 1
ATOM 13084 C C . VAL D 1 414 ? 39.549 57.468 19.302 1.00 8.02 410 VAL D C 1
ATOM 13085 O O . VAL D 1 414 ? 38.563 57.956 18.728 1.00 8.73 410 VAL D O 1
ATOM 13089 N N . LEU D 1 415 ? 39.493 56.869 20.483 1.00 6.40 411 LEU D N 1
ATOM 13090 C CA . LEU D 1 415 ? 38.253 56.650 21.196 1.00 6.64 411 LEU D CA 1
ATOM 13091 C C . LEU D 1 415 ? 38.246 57.462 22.474 1.00 6.76 411 LEU D C 1
ATOM 13092 O O . LEU D 1 415 ? 39.300 57.830 22.986 1.00 6.99 411 LEU D O 1
ATOM 13097 N N . SER D 1 416 ? 37.047 57.693 22.996 1.00 6.59 412 SER D N 1
ATOM 13098 C CA . SER D 1 416 ? 36.869 58.238 24.327 1.00 6.77 412 SER D CA 1
ATOM 13099 C C . SER D 1 416 ? 36.210 57.218 25.216 1.00 7.48 412 SER D C 1
ATOM 13100 O O . SER D 1 416 ? 35.837 56.135 24.733 1.00 8.03 412 SER D O 1
ATOM 13103 N N . CYS D 1 417 ? 36.100 57.549 26.508 1.00 6.89 413 CYS D N 1
ATOM 13104 C CA . CYS D 1 417 ? 35.436 56.713 27.487 1.00 7.28 413 CYS D CA 1
ATOM 13105 C C . CYS D 1 417 ? 35.181 57.562 28.732 1.00 6.90 413 CYS D C 1
ATOM 13106 O O . CYS D 1 417 ? 35.386 58.779 28.727 1.00 7.79 413 CYS D O 1
ATOM 13109 N N . GLY D 1 418 ? 34.721 56.897 29.781 1.00 7.12 414 GLY D N 1
ATOM 13110 C CA . GLY D 1 418 ? 34.608 57.471 31.093 1.00 6.69 414 GLY D CA 1
ATOM 13111 C C . GLY D 1 418 ? 33.165 57.697 31.514 1.00 6.28 414 GLY D C 1
ATOM 13112 O O . GLY D 1 418 ? 32.290 58.030 30.709 1.00 6.37 414 GLY D O 1
ATOM 13113 N N . THR D 1 419 ? 32.933 57.565 32.805 1.00 6.83 415 THR D N 1
ATOM 13114 C CA . THR D 1 419 ? 31.654 57.903 33.424 1.00 6.85 415 THR D CA 1
ATOM 13115 C C . THR D 1 419 ? 31.149 59.291 33.059 1.00 7.31 415 THR D C 1
ATOM 13116 O O . THR D 1 419 ? 29.958 59.468 32.855 1.00 7.66 415 THR D O 1
ATOM 13120 N N . TYR D 1 420 ? 32.050 60.257 32.963 1.00 7.34 416 TYR D N 1
ATOM 13121 C CA . TYR D 1 420 ? 31.708 61.639 32.626 1.00 7.05 416 TYR D CA 1
ATOM 13122 C C . TYR D 1 420 ? 32.023 62.024 31.189 1.00 7.81 416 TYR D C 1
ATOM 13123 O O . TYR D 1 420 ? 31.967 63.209 30.827 1.00 9.30 416 TYR D O 1
ATOM 13132 N N . GLY D 1 421 ? 32.359 61.039 30.363 1.00 7.36 417 GLY D N 1
ATOM 13133 C CA . GLY D 1 421 ? 32.509 61.246 28.918 1.00 7.77 417 GLY D CA 1
ATOM 13134 C C . GLY D 1 421 ? 33.710 62.080 28.558 1.00 7.37 417 GLY D C 1
ATOM 13135 O O . GLY D 1 421 ? 33.761 62.642 27.475 1.00 7.94 417 GLY D O 1
ATOM 13136 N N . ASN D 1 422 ? 34.689 62.126 29.449 1.00 6.19 418 ASN D N 1
ATOM 13137 C CA . ASN D 1 422 ? 35.797 63.097 29.355 1.00 6.41 418 ASN D CA 1
ATOM 13138 C C . ASN D 1 422 ? 37.192 62.484 29.351 1.00 7.01 418 ASN D C 1
ATOM 13139 O O . ASN D 1 422 ? 38.157 63.137 29.811 1.00 7.91 418 ASN D O 1
ATOM 13144 N N . VAL D 1 423 ? 37.295 61.234 28.914 1.00 6.64 419 VAL D N 1
ATOM 13145 C CA . VAL D 1 423 ? 38.568 60.547 28.889 1.00 6.66 419 VAL D CA 1
ATOM 13146 C C . VAL D 1 423 ? 38.923 60.213 27.441 1.00 7.16 419 VAL D C 1
ATOM 13147 O O . VAL D 1 423 ? 38.117 59.586 26.731 1.00 7.67 419 VAL D O 1
ATOM 13151 N N . VAL D 1 424 ? 40.094 60.673 26.973 1.00 6.30 420 VAL D N 1
ATOM 13152 C CA . VAL D 1 424 ? 40.591 60.258 25.671 1.00 7.52 420 VAL D CA 1
ATOM 13153 C C . VAL D 1 424 ? 41.538 59.104 25.941 1.00 8.09 420 VAL D C 1
ATOM 13154 O O . VAL D 1 424 ? 42.490 59.262 26.703 1.00 6.88 420 VAL D O 1
ATOM 13158 N N . ARG D 1 425 ? 41.250 57.951 25.345 1.00 7.77 421 ARG D N 1
ATOM 13159 C CA . ARG D 1 425 ? 42.006 56.756 25.597 1.00 7.73 421 ARG D CA 1
ATOM 13160 C C . ARG D 1 425 ? 42.814 56.345 24.379 1.00 7.55 421 ARG D C 1
ATOM 13161 O O . ARG D 1 425 ? 42.492 56.717 23.238 1.00 7.57 421 ARG D O 1
ATOM 13169 N N . PHE D 1 426 ? 43.911 55.664 24.662 1.00 6.65 422 PHE D N 1
ATOM 13170 C CA . PHE D 1 426 ? 44.854 55.207 23.662 1.00 6.67 422 PHE D CA 1
ATOM 13171 C C . PHE D 1 426 ? 45.028 53.688 23.813 1.00 5.60 422 PHE D C 1
ATOM 13172 O O . PHE D 1 426 ? 45.522 53.183 24.833 1.00 6.28 422 PHE D O 1
ATOM 13180 N N . LEU D 1 427 ? 44.583 52.980 22.774 1.00 4.95 423 LEU D N 1
ATOM 13181 C CA . LEU D 1 427 ? 44.682 51.526 22.659 1.00 4.33 423 LEU D CA 1
ATOM 13182 C C . LEU D 1 427 ? 45.323 51.149 21.312 1.00 5.58 423 LEU D C 1
ATOM 13183 O O . LEU D 1 427 ? 44.696 50.467 20.512 1.00 6.13 423 LEU D O 1
ATOM 13188 N N . PRO D 1 428 ? 46.554 51.633 21.037 1.00 6.30 424 PRO D N 1
ATOM 13189 C CA . PRO D 1 428 ? 47.164 51.158 19.802 1.00 6.26 424 PRO D CA 1
ATOM 13190 C C . PRO D 1 428 ? 47.390 49.646 19.829 1.00 5.88 424 PRO D C 1
ATOM 13191 O O . PRO D 1 428 ? 47.573 49.071 20.910 1.00 4.98 424 PRO D O 1
ATOM 13195 N N . PRO D 1 429 ? 47.415 49.012 18.656 1.00 6.13 425 PRO D N 1
ATOM 13196 C CA . PRO D 1 429 ? 47.900 47.645 18.580 1.00 6.57 425 PRO D CA 1
ATOM 13197 C C . PRO D 1 429 ? 49.406 47.645 18.854 1.00 7.07 425 PRO D C 1
ATOM 13198 O O . PRO D 1 429 ? 50.099 48.637 18.574 1.00 6.61 425 PRO D O 1
ATOM 13202 N N . LEU D 1 430 ? 49.904 46.531 19.361 1.00 7.37 426 LEU D N 1
ATOM 13203 C CA . LEU D 1 430 ? 51.318 46.393 19.690 1.00 8.08 426 LEU D CA 1
ATOM 13204 C C . LEU D 1 430 ? 52.184 46.256 18.426 1.00 9.09 426 LEU D C 1
ATOM 13205 O O . LEU D 1 430 ? 53.408 46.312 18.500 1.00 10.89 426 LEU D O 1
ATOM 13210 N N . SER D 1 431 ? 51.537 46.145 17.274 1.00 8.88 427 SER D N 1
ATOM 13211 C CA . SER D 1 431 ? 52.184 46.157 15.985 1.00 8.71 427 SER D CA 1
ATOM 13212 C C . SER D 1 431 ? 52.464 47.555 15.436 1.00 9.62 427 SER D C 1
ATOM 13213 O O . SER D 1 431 ? 53.044 47.678 14.342 1.00 10.35 427 SER D O 1
ATOM 13216 N N . ILE D 1 432 ? 52.004 48.608 16.108 1.00 8.41 428 ILE D N 1
ATOM 13217 C CA . ILE D 1 432 ? 52.195 49.971 15.609 1.00 8.75 428 ILE D CA 1
ATOM 13218 C C . ILE D 1 432 ? 53.681 50.305 15.729 1.00 9.76 428 ILE D C 1
ATOM 13219 O O . ILE D 1 432 ? 54.323 49.907 16.683 1.00 12.21 428 ILE D O 1
ATOM 13224 N N . GLY D 1 433 ? 54.213 51.024 14.769 1.00 10.98 429 GLY D N 1
ATOM 13225 C CA . GLY D 1 433 ? 55.580 51.521 14.879 1.00 10.39 429 GLY D CA 1
ATOM 13226 C C . GLY D 1 433 ? 55.657 52.778 15.726 1.00 10.04 429 GLY D C 1
ATOM 13227 O O . GLY D 1 433 ? 54.657 53.477 15.921 1.00 10.43 429 GLY D O 1
ATOM 13228 N N . ASP D 1 434 ? 56.853 53.082 16.225 1.00 9.98 430 ASP D N 1
ATOM 13229 C CA . ASP D 1 434 ? 57.041 54.306 17.021 1.00 10.81 430 ASP D CA 1
ATOM 13230 C C . ASP D 1 434 ? 56.705 55.555 16.210 1.00 10.64 430 ASP D C 1
ATOM 13231 O O . ASP D 1 434 ? 56.115 56.506 16.733 1.00 9.86 430 ASP D O 1
ATOM 13236 N N . ASP D 1 435 ? 57.092 55.574 14.944 1.00 11.82 431 ASP D N 1
ATOM 13237 C CA . ASP D 1 435 ? 56.838 56.764 14.125 1.00 13.05 431 ASP D CA 1
ATOM 13238 C C . ASP D 1 435 ? 55.339 57.032 13.983 1.00 11.52 431 ASP D C 1
ATOM 13239 O O . ASP D 1 435 ? 54.909 58.165 14.211 1.00 12.04 431 ASP D O 1
ATOM 13244 N N . LEU D 1 436 ? 54.538 56.028 13.642 1.00 11.88 432 LEU D N 1
ATOM 13245 C CA . LEU D 1 436 ? 53.094 56.261 13.507 1.00 11.54 432 LEU D CA 1
ATOM 13246 C C . LEU D 1 436 ? 52.426 56.540 14.853 1.00 9.93 432 LEU D C 1
ATOM 13247 O O . LEU D 1 436 ? 51.450 57.304 14.905 1.00 10.97 432 LEU D O 1
ATOM 13252 N N . LEU D 1 437 ? 52.903 55.915 15.940 1.00 9.09 433 LEU D N 1
ATOM 13253 C CA . LEU D 1 437 ? 52.335 56.214 17.267 1.00 8.23 433 LEU D CA 1
ATOM 13254 C C . LEU D 1 437 ? 52.583 57.693 17.601 1.00 9.10 433 LEU D C 1
ATOM 13255 O O . LEU D 1 437 ? 51.665 58.425 17.999 1.00 7.88 433 LEU D O 1
ATOM 13260 N N . ASN D 1 438 ? 53.814 58.148 17.374 1.00 9.28 434 ASN D N 1
ATOM 13261 C CA . ASN D 1 438 ? 54.143 59.547 17.630 1.00 10.32 434 ASN D CA 1
ATOM 13262 C C . ASN D 1 438 ? 53.383 60.515 16.742 1.00 9.67 434 ASN D C 1
ATOM 13263 O O . ASN D 1 438 ? 52.971 61.606 17.178 1.00 10.10 434 ASN D O 1
ATOM 13268 N N . GLU D 1 439 ? 53.168 60.111 15.499 1.00 9.55 435 GLU D N 1
ATOM 13269 C CA . GLU D 1 439 ? 52.384 60.928 14.581 1.00 10.63 435 GLU D CA 1
ATOM 13270 C C . GLU D 1 439 ? 50.929 61.048 15.051 1.00 9.79 435 GLU D C 1
ATOM 13271 O O . GLU D 1 439 ? 50.336 62.141 15.043 1.00 9.87 435 GLU D O 1
ATOM 13277 N N . GLY D 1 440 ? 50.365 59.935 15.470 1.00 9.38 436 GLY D N 1
ATOM 13278 C CA . GLY D 1 440 ? 49.007 59.937 16.029 1.00 9.96 436 GLY D CA 1
ATOM 13279 C C . GLY D 1 440 ? 48.864 60.876 17.227 1.00 10.61 436 GLY D C 1
ATOM 13280 O O . GLY D 1 440 ? 47.895 61.647 17.334 1.00 10.92 436 GLY D O 1
ATOM 13281 N N . LEU D 1 441 ? 49.822 60.813 18.134 1.00 11.14 437 LEU D N 1
ATOM 13282 C CA . LEU D 1 441 ? 49.860 61.746 19.258 1.00 10.81 437 LEU D CA 1
ATOM 13283 C C . LEU D 1 441 ? 50.055 63.206 18.789 1.00 10.77 437 LEU D C 1
ATOM 13284 O O . LEU D 1 441 ? 49.465 64.124 19.377 1.00 10.92 437 LEU D O 1
ATOM 13289 N N . ASP D 1 442 ? 50.859 63.410 17.738 1.00 10.79 438 ASP D N 1
ATOM 13290 C CA . ASP D 1 442 ? 51.059 64.757 17.153 1.00 11.79 438 ASP D CA 1
ATOM 13291 C C . ASP D 1 442 ? 49.722 65.332 16.695 1.00 11.69 438 ASP D C 1
ATOM 13292 O O . ASP D 1 442 ? 49.406 66.494 16.944 1.00 12.32 438 ASP D O 1
ATOM 13297 N N . VAL D 1 443 ? 48.911 64.506 16.033 1.00 10.68 439 VAL D N 1
ATOM 13298 C CA . VAL D 1 443 ? 47.597 64.959 15.575 1.00 10.66 439 VAL D CA 1
ATOM 13299 C C . VAL D 1 443 ? 46.708 65.387 16.766 1.00 11.72 439 VAL D C 1
ATOM 13300 O O . VAL D 1 443 ? 46.088 66.465 16.735 1.00 11.97 439 VAL D O 1
ATOM 13304 N N . LEU D 1 444 ? 46.645 64.561 17.799 1.00 11.77 440 LEU D N 1
ATOM 13305 C CA . LEU D 1 444 ? 45.869 64.928 18.972 1.00 13.23 440 LEU D CA 1
ATOM 13306 C C . LEU D 1 444 ? 46.378 66.241 19.568 1.00 13.93 440 LEU D C 1
ATOM 13307 O O . LEU D 1 444 ? 45.591 67.117 19.930 1.00 14.35 440 LEU D O 1
ATOM 13312 N N . GLU D 1 445 ? 47.690 66.389 19.659 1.00 14.74 441 GLU D N 1
ATOM 13313 C CA . GLU D 1 445 ? 48.266 67.652 20.173 1.00 16.37 441 GLU D CA 1
ATOM 13314 C C . GLU D 1 445 ? 47.842 68.855 19.348 1.00 16.43 441 GLU D C 1
ATOM 13315 O O . GLU D 1 445 ? 47.442 69.875 19.894 1.00 16.46 441 GLU D O 1
ATOM 13321 N N . GLU D 1 446 ? 47.943 68.731 18.027 1.00 17.00 442 GLU D N 1
ATOM 13322 C CA . GLU D 1 446 ? 47.558 69.782 17.089 1.00 18.09 442 GLU D CA 1
ATOM 13323 C C . GLU D 1 446 ? 46.085 70.165 17.229 1.00 17.56 442 GLU D C 1
ATOM 13324 O O . GLU D 1 446 ? 45.760 71.352 17.300 1.00 17.69 442 GLU D O 1
ATOM 13330 N N . VAL D 1 447 ? 45.198 69.171 17.287 1.00 16.72 443 VAL D N 1
ATOM 13331 C CA . VAL D 1 447 ? 43.762 69.446 17.437 1.00 16.53 443 VAL D CA 1
ATOM 13332 C C . VAL D 1 447 ? 43.513 70.169 18.766 1.00 16.90 443 VAL D C 1
ATOM 13333 O O . VAL D 1 447 ? 42.743 71.131 18.796 1.00 17.17 443 VAL D O 1
ATOM 13337 N N . LEU D 1 448 ? 44.163 69.723 19.840 1.00 17.97 444 LEU D N 1
ATOM 13338 C CA . LEU D 1 448 ? 43.950 70.308 21.191 1.00 19.58 444 LEU D CA 1
ATOM 13339 C C . LEU D 1 448 ? 44.394 71.770 21.241 1.00 22.24 444 LEU D C 1
ATOM 13340 O O . LEU D 1 448 ? 43.768 72.582 21.945 1.00 21.66 444 LEU D O 1
ATOM 13345 N N . ARG D 1 449 ? 45.474 72.083 20.511 1.00 25.11 445 ARG D N 1
ATOM 13346 C CA . ARG D 1 449 ? 45.952 73.459 20.333 1.00 28.70 445 ARG D CA 1
ATOM 13347 C C . ARG D 1 449 ? 45.012 74.342 19.528 1.00 30.90 445 ARG D C 1
ATOM 13348 O O . ARG D 1 449 ? 44.986 75.557 19.738 1.00 32.38 445 ARG D O 1
ATOM 13356 N N . GLY D 1 450 ? 44.282 73.774 18.572 1.00 27.66 446 GLY D N 1
ATOM 13357 C CA . GLY D 1 450 ? 43.509 74.592 17.636 1.00 29.44 446 GLY D CA 1
ATOM 13358 C C . GLY D 1 450 ? 42.031 74.659 17.977 1.00 30.91 446 GLY D C 1
ATOM 13359 O O . GLY D 1 450 ? 41.581 75.556 18.700 1.00 33.47 446 GLY D O 1
#

CATH classification: 3.90.1150.10 (+1 more: 3.40.640.10)

Organism: Mycolicibacterium smegmatis (strain ATCC 700084 / mc(2)155) (NCBI:txid246196)

InterPro domains:
  I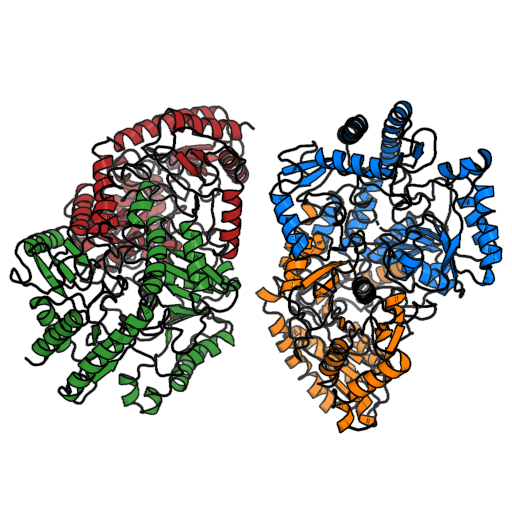PR004632 4-aminobutyrate aminotransferase, bacterial [TIGR00700] (25-444)
  IPR005814 Aminotransferase class-III [PF00202] (37-443)
  IPR005814 Aminotransferase class-III [PIRSF000521] (7-444)
  IPR005814 Aminotransferase class-III [cd00610] (39-443)
  IPR015421 Pyridoxal phosphate-dependent transferase, major domain [G3DSA:3.40.640.10] (74-341)
  IPR015422 Pyridoxal phosphate-dependent transferase, small domain [G3DSA:3.90.1150.10] (19-441)
  IPR015424 Pyridoxal phosphate-dependent transferase [SSF53383] (35-443)
  IPR049704 Aminotransferases class-III pyridoxal-phosphate attachment site [PS00600] (259-296)
  IPR050103 Class-III Pyridoxal-phosphate-dependent Aminotransferase [PTHR11986] (17-444)

Secondary structure (DSSP, 8-state):
-PPPSS-B-SS-SS-HHHHHHHHHHHHHB-TTB--S-SS-EEEEETTEEEETTS-EEEESSHHHHT-TT-TT-HHHHHHHHHHHTT-S--TTTTS--HHHHHHHHHHHHHSS--SSEEEEEESSHHHHHHHHHHHHHHHH---EEEEETT----SSHHHHHH----TTTTTT--S--SSEEEE----HHHHGGG-TTTTT-HHHHHHHHHHHHHHHT-GGGEEEEEE-SSBTTTT-BPPPTTHHHHHHHHHHHTT-EEEEE-TTTTTTTTSSSSGGGGGT---SEEEE--TTTTSS-EEEEEEHHHHT-SPTTSB--SSSS-HHHHHHHHHHHHHHHHTTHHHHHHHHHHHHHHHHHHHHHH-TTEEEEEEETTEEEEEEBSTTS--B-HHHHHHHHHHHHHTTEE-EEE-TTS-EEEE---TT--HHHHHHHHHHHHHHHH-/--PPPSS-B-SSSSS-HHHHHHHHHHHHHB-TTB--SSSS-EEEEETTEEEETTS-EEEESSHHHHT-TT-TT-HHHHHHHHHHHTT-S--TTTTS--HHHHHHHHHHHHHSS--SSEEEEEESSHHHHHHHHHHHHHHHH---EEEEETT----SSHHHHHH----TTTTTT--SPPSSEEEE----HHHHGGG-HHHHT-HHHHHHHHHHHHHHHT-GGGEEEEEE-SSBTTTT-BPPPTTHHHHHHHHHHHTT-EEEEE-TTTTTTTTSSSSGGGTTT---SEEEE--TTTTSS-EEEEEEHHHHT-SPTTSB--SSSS-HHHHHHHHHHHHHHHHTTHHHHHHHHHHHHHHHHHHHHHH-TTEEEEEEETTEEEEEEBSTTS--B-HHHHHHHHHHHHHTTEE-EEE-TTS-EEEE---TT--HHHHHHHHHHHHHHHH-/----PPPSS-B-SSSSS-HHHHHHHHHHHHHB-TTB--S-SS-EEEEETTEEEETTS-EEEESSHHHHT-TT-TT-HHHHHHHHHHHTT-S--TTTTS--HHHHHHHHHHHHHSS--SSEEEEEESSHHHHHHHHHHHHHHHH---EEEEETT----SSHHHHHH----TTTTTT--S--SSEEEE----HHHHGGG-HHHHH-HHHHHHHHHHHHHHHT-GGGEEEEEE-SSBTTTT-BPPPTTHHHHHHHHHHHTT-EEEEE-TTTTTTTTSSSSGGGGGT---SEEEE--TTTTSS-EEEEEEHHHHT-SPTTSB--SSSS-HHHHHHHHHHHHHHHHTTHHHHHHHHHHHHHHHHHHHHHH-TTEEEEEEETTEEEEEEBSTTS--B-HHHHHHHHHHHHHTTEE-EEE-TTS-EEEE---TT--HHHHHHHHHHHHHHHH-/----PPPSS-B-SSSSS-HHHHHHHHHHHHHB-TTB--S-SS-EEEEETTEEEETTS-EEEESSHHHHT-TT-TT-HHHHHHHHHHHTT-S--TTTTS--HHHHHHHHHHHHHSS--SSEEEEEESSHHHHHHHHHHHHHHHH---EEEEETT----SSHHHHHH----TTTTTT--SPPSSEEEE----HHHHGGG-HHHHH-HHHHHHHHHHHHHHHT-GGGEEEEEE-SSBTTTT-BPPPTTHHHHHHHHHHHHT-EEEEE-TTTTTTTTSSSSGGGGGT---SEEEE--TTTTSS-EEEEEEHHHHT-SPTTSB--SSSS-HHHHHHHHHHHHHHHHHTHHHHHHHHHHHHHHHHHHHHHT-TTEEEEEEETTEEEEEEBSTTSS-B-HHHHHHHHHHHHHTTEE-EEE-TTS-EEEE---TT--HHHHHHHHHHHHHHHH-

Radius of gyration: 39.01 Å; Cα contacts (8 Å, |Δi|>4): 4811; chains: 4; bounding box: 98×121×78 Å

Foldseek 3Di:
DAPDQDFFDLDFFVDDVLVVVVVVCVVPPDPVPDDQFSFAFDGWWQQWTAGPSGGTFGEQQCVPQQQQLIAPNVQLVVLLVVVVVVDFADFCLGPNDVLQVVLQVVCQVADLADDAKGKFKFFAQLQAVVVVQVLLCLLLVADAEEAEPLAQRDQDQARLLNHHFVVPRPPPPDDGDPRYYYFYAQFLLVCVVVPNVSSAPQLVSLVRRVVCCCPVQNLSRAREYEYECQHALAFRGHGHPNNLVNNQVVCVVRVHFYEYECQNQACLQFLGNHSCVVNSDNGQKYKYFNQQSPGGMIMIMGDCSSNCSDDVPRDGDGCTSGSSSSSRNVSSNCSCVVVVLSVLLQVLQVLVCVLVVVLCVVDQQFSDWDGGRQKIKTFGADGPDNHGDLVLVVQLCVQLSSSRYHWDFHHSNNGMTIGRGRSSHDPVSSVVSSVSSSVSSVD/DDADDQDFFDLDFFVDDVLVVVVVVCVVPPDPVPDDQGSFAFDGWWQQWTAGPSGGIFGEQQCVPQQQQLIAPNVQLVVLLVVVVVVDFADFCLHPNDVLLVVLQVVCQVADLADDAKGKFKFFAQLQAVVVVQVLLCLLLVAHAEEAEALAQRDQDQARLLNHHFVVPRPPPPDDGDPRYYYFYAQQLLVCVVVPNVCNQPLQVSQVRRVVCCCPVQNLSRASAYEYECQHRQAFRGHGRPNNQVNNQVVCVVRVHFYEYECQNVACLQFLGNHSCPVNSDNGQKYKYFNQQSPGGMIMIMGDPSSNCSDDPPRDGDGCTSGSSSSSSNVSSNVSCVVVVLSVLLQVVQVVVCVLVVVVVVVDQQFSDWDGGRQKIKTFGADGPDNHGDLVLVVQLCVQLSSSRYHWDFHHSRNGMTIGRGHSSHDPVSSVVSSVSSSVSSVD/DPDDADDQDFFDPDFFVDPVLVVVVVVCVVPPDPVPDDQGSFAFDGWWQQWTAGPSGGTFGEQQCVPQQQQLIAPNPLLVVLLVVVVVVDFADFCLHPNDVLQVVLQVVCQVADLADDDKTKFKFFDQLQLVVVVQVLLCLLLVAHAEEAEPLAQRDQDQARLLNHHAVVPRPPPPDDGDPRYYYFYAAFLLVLVVVPNCSNAVLLVSLVRRVVCCCPVANLSRARAYEYECAHRLAFRGHGHPNNLVNNQVVCVVRVHFYEHECQNQACLQFLGNHSCVVNSDNGQKYKYFNQQSPGGMIMIMGDPSSNPSDDVPRDGDGCTSGSSSSSSNVSSNVSCVVVVLSVLLQVVQVLVCVLVVVVCVVDQQFSDWDHGRQKIKTFGADRPDNHGDLVLVVQLCVQLSSSRYHWDFHHSRNGMTIGRGHSSHDPVSSVVSSVSSSVSNVD/DDDDAPDQDFFDLDFFVDPVLVVVVVVCVVPPDPLPDDQGSFAFDGWWQQWTAGPSGGTFGEQQCVPQQQQLIAPNPLLVVLLVVVVVVDFADFCLHPNDVLLVVLQVVCQVADLADDDKTKFKFFAQLLAVVVVQVLLCLLLVAHAEEAEALAARDQDQARLLNHHAVVVRPPPPDDGDPRYYYFYAAFLLVCVVVDNCSNAVLLVSLVRRVVCCCVVQNLNRARAYEYECQHAQAFRGHGHPPNLVNNQVVCVVRVHFYEYECQNQACLQQLGNHSCPVNSHNGQKYKYFNQQSPGGMIMIMGDPSSNPSDDVPRDGDGCTSGSSSSSSNVSSVVSCVVVVLSNLLQVLQVLVCVLVVVVCVVFQQFSDWDGGRQKIKTFGADRNDSHGDLVLVVQLCVQLSSSRYHWDFHHSRNGMTIGRGHSSYDPVSSVVSSVSSSVSSVD

Solvent-accessible surface area: 52878 Å² total

Sequence (1779 aa):
SHPEQSRHLATAIPGPRSQALIDRKGTAVARGVGTTMPVYAVRRAGGGIVEDVDGNRLIDLGSGIAVTTVGNSAPKVVEAVRSQVGDFTHTCFMVTPYEGYVAVCEQLNRLTPVRGDKRSALFNSGSSEAVENAVKIARSHTHHKPAVVAFDHAYHGRTNLTMALTAKVMMPYKDGFGPFAPEIYRAPLSYPFRDAEFGKELATDGELAAKRRAITVIDKQIGADNLAAVVIEPIQGEGGFIVPADGFLPTLLDWCRKKNDDVVFIADEVQTGFARTGAMFACEHHEGIDPDLIVTAGIAGGLPLSAVTGRAEIMDSPHHVSGLGGTYGGNPIACAAALATIETIESEEGLVARAQQIEKIMKDDRLGRLQAEDDRIGDVRGRRGAMIAMELVKAGTTEPDADLTKALCAGAHAAGVIVLSCGTYGNVVRFLPPLSIGDDLLNEGLDVLEEVLRGVSHPEEQSRHLATAIPGPRSQALIDRKGTAVARGVGTTMPVYAVVRAGGGIVEDVDGNRLIDLGSGIAVTTVGNSAPKVVEAVRSSQVGDFTHTCFMVTPYEGYVAVCEQLNRLTPVRGDKRSALFNSGSSEAVENAVKIARSHTHKPAVVAFDDHAYHGRTNLTMALTAKVMPYKDGFGPFAPEIYRAPLSYPFRDAEFGKELATDGEELAAKRAITVIDKQIGADNLAAVVVIEPIQGEGGFIVPADGFLPTLLDWCRKNDDVVFIADEVQTGFARTGAMFACEHHEGIDPDLIVTAGIAGGLPLSAVTGRAEEIMDSPHHVSGLGGTYGGNPIACAAALATIEETIESEGLVARAQQIEKIMKDDRLGRLQAEDDRIGDVRGRGAMIAMELVKAGTTEPDADLTKALCAGAHAAGVIVLSCGTYGNVVRFLPPLSIGDDLLNEGLDVLEEVLRGSMVSHPEQSRHLATAIPGPRSQALIDRKGTAVARGVGTTMPVYAVRAGGGIVEDVDGNRLIDLGSGIAVTTVGNSAPKVVEEAVRSQVGDFTHTCFMVTPYEGYVAVCEQLNRLTPVRGDKRSALFNSGSSEAVENAVKIARSHTHKPAVVAFDDHAYHGRTNLTMALTAKVMMPYKDGFGPFAPEIYRAPLSYPFRDAEFGKELATDGELAAKRAITVIDKQIGADNLAAVVIEPIQGEGGFIVPADGFLPTLLDWCRKNDDVVFIADEVQTGFARTGAMFACEHHEGIDPDLIVTAGIAGGLPLSAVTGRAEIMDSPHHVSGLGGTYGGNPIACAAALATIETIESEGLVARAQQIEKIMKDRLGRLQAEDDRIGDVRGRGAMIAMELVKAGTTEPDADLTKALCAGAHAAGVIVLSCGTYGNVVRFLPPLSIGDDLLNEGLDVLEEVLRGSMVSHPEQSRHLATAIPGPRSQALIDRKGTAVARGVGTTMPVYAVRRAGGGIVEDVDGNRLIDLGSGIAVTTVGNSAPKVVEEAVRSQVGDFTHTCFMVTPYEGYVAVCEQLNRLTPVRGDKRSALFNSGSSEAVENAVKIARSHTHKPAVVAFDDHAYHGRTNLTMALTAKVMPYKDGFGPFAPEIYRAPLSYPFRDAEFGKELATDGELAAKRAITVIDKQIGADNLAAVVIEPIQGEGGFIVPADGFLPTLLDWCRKNDDVVFIADEVQTGFARTGAMFACEHEGIDPDLIVTAGIAGGLPLSAVTGRAEIMDSPHHVSGLGGTYGGNPIACAAALATIETIESSEGLVARAQQIEKIMKDRLGRLQAEDDRIGDVRGRRGAMIAMELVKAGTTEPDADLTKALCAGAHAAGVIVLSCGTYGNVVRFLPPLSIGDDLLNEGLDVLEEVLRG